Protein 1WJ5 (pdb70)

InterPro domains:
  IPR012340 Nucleic acid-binding, OB-fold [G3DSA:2.40.50.140] (26-194)
  IPR012340 Nucleic acid-binding, OB-fold [SSF50249] (37-185)
  IPR014647 CST complex subunit Stn1 [PIRSF036950] (8-378)
  IPR015253 Stn1, C-terminal [PF09170] (214-378)
  IPR018856 CST complex subunit Stn1, N-terminal [PF10451] (52-101)
  IPR036388 Winged helix-like DNA-binding domain superfamily [G3DSA:1.10.10.10] (307-378)
  IPR036390 Winged helix DNA-binding domain superfamily [SSF46785] (199-317)
  IPR040260 Replication factor A protein-like [PTHR13989] (25-375)
  IPR042082 CST complex subunit Stn1, wHTH1 motif superfamily [G3DSA:1.10.10.980] (200-306)

CATH classification: 1.10.10.980

Sequence (120 aa):
GSSGSSGNKDNLDLAGLTSLLSEKIKEFLQEKKMQSFYQQELETVESLQSLASRPVTHSTGSDQVELKDSGTSGVAQRVFKNALQLLQEKGLVFQRDSGSDKLYYVTTKDKDLQSGPSSGGSSGSSGNKDNLDLAGLTSLLSEKIKEFLQEKKMQSFYQQELETVESLQSLASRPVTHSTGSDQVELKDSGTSGVAQRVFKNALQLLQEKGLVFQRDSGSDKLYYVTTKDKDLQSGPSSGGSSGSSGNKDNLDLAGLTSLLSEKIKEFLQEKKMQSFYQQELETVESLQSLASRPVTHSTGSDQVELKDSGTSGVAQRVFKNALQLLQEKGLVFQRDSGSDKLYYVTTKDKDLQSGPSSGGSSGSSGNKDNLDLAGLTSLLSEKIKEFLQEKKMQSFYQQELETVESLQSLASRPVTHSTGSDQVELKDSGTSGVAQRVFKNALQLLQEKGLVFQRDSGSDKLYYVTTKDKDLQSGPSSGGSSGSSGNKDNLDLAGLTSLLSEKIKEFLQEKKMQSFYQQELETVESLQSLASRPVTHSTGSDQVELKDSGTSGVAQRVFKNALQLLQEKGLVFQRDSGSDKLYYVTTKDKDLQSGPSSGGSSGSSGNKDNLDLAGLTSLLSEKIKEFLQEKKMQSFYQQELETVESLQSLASRPVTHSTGSDQVELKDSGTSGVAQRVFKNALQLLQEKGLVFQRDSGSDKLYYVTTKDKDLQSGPSSGGSSGSSGNKDNLDLAGLTSLLSEKIKEFLQEKKMQSFYQQELETVESLQSLASRPVTHSTGSDQVELKDSGTSGVAQRVFKNALQLLQEKGLVFQRDSGSDKLYYVTTKDKDLQSGPSSGGSSGSSGNKDNLDLAGLTSLLSEKIKEFLQEKKMQSFYQQELETVESLQSLASRPVTHSTGSDQVELKDSGTSGVAQRVFKNALQLLQEKGLVFQRDSGSDKLYYVTTKDKDLQSGPSSGGSSGSSGNKDNLDLAGLTSLLSEKIKEFLQEKKMQSFYQQELETVESLQSLASRPVTHSTGSDQVELKDSGTSGVAQRVFKNALQLLQEKGLVFQRDSGSDKLYYVTTKDKDLQSGPSSGGSSGSSGNKDNLDLAGLTSLLSEKIKEFLQEKKMQSFYQQELETVESLQSLASRPVTHSTGSDQVELKDSGTSGVAQRVFKNALQLLQEKGLVFQRDSGSDKLYYVTTKDKDLQSGPSSGGSSGSSGNKDNLDLAGLTSLLSEKIKEFLQEKKMQSFYQQELETVESLQSLASRPVTHSTGSDQVELKDSGTSGVAQRVFKNALQLLQEKGLVFQRDSGSDKLYYVTTKDKDLQSGPSSGGSSGSSGNKDNLDLAGLTSLLSEKIKEFLQEKKMQSFYQQELETVESLQSLASRPVTHSTGSDQVELKDSGTSGVAQRVFKNALQLLQEKGLVFQRDSGSDKLYYVTTKDKDLQSGPSSGGSSGSSGNKDNLDLAGLTSLLSEKIKEFLQEKKMQSFYQQELETVESLQSLASRPVTHSTGSDQVELKDSGTSGVAQRVFKNALQLLQEKGLVFQRDSGSDKLYYVTTKDKDLQSGPSSGGSSGSSGNKDNLDLAGLTSLLSEKIKEFLQEKKMQSFYQQELETVESLQSLASRPVTHSTGSDQVELKDSGTSGVAQRVFKNALQLLQEKGLVFQRDSGSDKLYYVTTKDKDLQSGPSSGGSSGSSGNKDNLDLAGLTSLLSEKIKEFLQEKKMQSFYQQELETVESLQSLASRPVTHSTGSDQVELKDSGTSGVAQRVFKNALQLLQEKGLVFQRDSGSDKLYYVTTKDKDLQSGPSSGGSSGSSGNKDNLDLAGLTSLLSEKIKEFLQEKKMQSFYQQELETVESLQSLASRPVTHSTGSDQVELKDSGTSGVAQRVFKNALQLLQEKGLVFQRDSGSDKLYYVTTKDKDLQSGPSSGGSSGSSGNKDNLDLAGLTSLLSEKIKEFLQEKKMQSFYQQELETVESLQSLASRPVTHSTGSDQVELKDSGTSGVAQRVFKNALQLLQEKGLVFQRDSGSDKLYYVTTKDKDLQSGPSSGGSSGSSGNKDNLDLAGLTSLLSEKIKEFLQEKKMQSFYQQELETVESLQSLASRPVTHSTGSDQVELKDSGTSGVAQRVFKNALQLLQEKGLVFQRDSGSDKLYYVTTKDKDLQSGPSSGGSSGSSGNKDNLDLAGLTSLLSEKIKEFLQEKKMQSFYQQELETVESLQSLASRPVTHSTGSDQVELKDSGTSGVAQRVFKNALQLLQEKGLVFQRDSGSDKLYYVTTKDKDLQSGPSSGGSSGSSGNKDNLDLAGLTSLLSEKIKEFLQEKKMQSFYQQELETVESLQSLASRPVTHSTGSDQVELKDSGTSGVAQRVFKNALQLLQEKGLVFQRDSGSDKLYYVTTKDKDLQSGPSSG

Structure (mmCIF, N/CA/C/O backbone):
data_1WJ5
#
_entry.id   1WJ5
#
_cell.length_a   1.000
_cell.length_b   1.000
_cell.length_c   1.000
_cell.angle_alpha   90.00
_cell.angle_beta   90.00
_cell.angle_gamma   90.00
#
_symmetry.space_group_name_H-M   'P 1'
#
loop_
_atom_site.group_PDB
_atom_site.id
_atom_site.type_symbol
_atom_site.label_atom_id
_atom_site.label_alt_id
_atom_site.label_comp_id
_atom_site.label_asym_id
_atom_site.label_entity_id
_atom_site.label_seq_id
_atom_site.pdbx_PDB_ins_code
_atom_site.Cartn_x
_atom_site.Cartn_y
_atom_site.Cartn_z
_atom_site.occupancy
_atom_site.B_iso_or_equiv
_atom_site.auth_seq_id
_atom_site.auth_comp_id
_atom_site.auth_asym_id
_atom_site.auth_atom_id
_atom_site.pdbx_PDB_model_num
ATOM 1 N N . GLY A 1 1 ? -27.289 15.505 13.433 1.00 0.00 1 GLY A N 1
ATOM 2 C CA . GLY A 1 1 ? -27.122 16.589 12.479 1.00 0.00 1 GLY A CA 1
ATOM 3 C C . GLY A 1 1 ? -25.692 17.132 12.510 1.00 0.00 1 GLY A C 1
ATOM 4 O O . GLY A 1 1 ? -24.788 16.547 11.915 1.00 0.00 1 GLY A O 1
ATOM 8 N N . SER A 1 2 ? -25.531 18.245 13.211 1.00 0.00 2 SER A N 1
ATOM 9 C CA . SER A 1 2 ? -24.227 18.874 13.328 1.00 0.00 2 SER A CA 1
ATOM 10 C C . SER A 1 2 ? -23.755 19.360 11.956 1.00 0.00 2 SER A C 1
ATOM 11 O O . SER A 1 2 ? -24.366 19.041 10.937 1.00 0.00 2 SER A O 1
ATOM 19 N N . SER A 1 3 ? -22.672 20.123 11.974 1.00 0.00 3 SER A N 1
ATOM 20 C CA . SER A 1 3 ? -22.112 20.656 10.744 1.00 0.00 3 SER A CA 1
ATOM 21 C C . SER A 1 3 ? -20.686 20.136 10.551 1.00 0.00 3 SER A C 1
ATOM 22 O O . SER A 1 3 ? -19.811 20.390 11.378 1.00 0.00 3 SER A O 1
ATOM 30 N N . GLY A 1 4 ? -20.495 19.419 9.453 1.00 0.00 4 GLY A N 1
ATOM 31 C CA . GLY A 1 4 ? -19.190 18.862 9.141 1.00 0.00 4 GLY A CA 1
ATOM 32 C C . GLY A 1 4 ? -18.494 19.674 8.047 1.00 0.00 4 GLY A C 1
ATOM 33 O O . GLY A 1 4 ? -19.109 20.541 7.427 1.00 0.00 4 GLY A O 1
ATOM 37 N N . SER A 1 5 ? -17.222 19.366 7.844 1.00 0.00 5 SER A N 1
ATOM 38 C CA . SER A 1 5 ? -16.436 20.057 6.835 1.00 0.00 5 SER A CA 1
ATOM 39 C C . SER A 1 5 ? -15.363 19.120 6.276 1.00 0.00 5 SER A C 1
ATOM 40 O O . SER A 1 5 ? -15.336 18.847 5.077 1.00 0.00 5 SER A O 1
ATOM 48 N N . SER A 1 6 ? -14.505 18.654 7.172 1.00 0.00 6 SER A N 1
ATOM 49 C CA . SER A 1 6 ? -13.432 17.755 6.782 1.00 0.00 6 SER A CA 1
ATOM 50 C C . SER A 1 6 ? -12.402 18.504 5.935 1.00 0.00 6 SER A C 1
ATOM 51 O O . SER A 1 6 ? -12.654 18.809 4.770 1.00 0.00 6 SER A O 1
ATOM 59 N N . GLY A 1 7 ? -11.263 18.779 6.553 1.00 0.00 7 GLY A N 1
ATOM 60 C CA . GLY A 1 7 ? -10.193 19.487 5.870 1.00 0.00 7 GLY A CA 1
ATOM 61 C C . GLY A 1 7 ? -10.436 20.998 5.889 1.00 0.00 7 GLY A C 1
ATOM 62 O O . GLY A 1 7 ? -11.384 21.470 6.514 1.00 0.00 7 GLY A O 1
ATOM 66 N N . ASN A 1 8 ? -9.563 21.714 5.196 1.00 0.00 8 ASN A N 1
ATOM 67 C CA . ASN A 1 8 ? -9.670 23.161 5.125 1.00 0.00 8 ASN A CA 1
ATOM 68 C C . ASN A 1 8 ? -8.888 23.668 3.912 1.00 0.00 8 ASN A C 1
ATOM 69 O O . ASN A 1 8 ? -9.452 24.313 3.030 1.00 0.00 8 ASN A O 1
ATOM 80 N N . LYS A 1 9 ? -7.600 23.357 3.907 1.00 0.00 9 LYS A N 1
ATOM 81 C CA . LYS A 1 9 ? -6.734 23.773 2.817 1.00 0.00 9 LYS A CA 1
ATOM 82 C C . LYS A 1 9 ? -5.597 22.761 2.660 1.00 0.00 9 LYS A C 1
ATOM 83 O O . LYS A 1 9 ? -4.472 23.015 3.089 1.00 0.00 9 LYS A O 1
ATOM 102 N N . ASP A 1 10 ? -5.929 21.636 2.044 1.00 0.00 10 ASP A N 1
ATOM 103 C CA . ASP A 1 10 ? -4.950 20.585 1.826 1.00 0.00 10 ASP A CA 1
ATOM 104 C C . ASP A 1 10 ? -5.396 19.714 0.650 1.00 0.00 10 ASP A C 1
ATOM 105 O O . ASP A 1 10 ? -6.371 18.971 0.758 1.00 0.00 10 ASP A O 1
ATOM 114 N N . ASN A 1 11 ? -4.662 19.834 -0.446 1.00 0.00 11 ASN A N 1
ATOM 115 C CA . ASN A 1 11 ? -4.971 19.067 -1.641 1.00 0.00 11 ASN A CA 1
ATOM 116 C C . ASN A 1 11 ? -4.286 17.701 -1.556 1.00 0.00 11 ASN A C 1
ATOM 117 O O . ASN A 1 11 ? -3.442 17.373 -2.388 1.00 0.00 11 ASN A O 1
ATOM 128 N N . LEU A 1 12 ? -4.676 16.942 -0.542 1.00 0.00 12 LEU A N 1
ATOM 129 C CA . LEU A 1 12 ? -4.110 15.620 -0.337 1.00 0.00 12 LEU A CA 1
ATOM 130 C C . LEU A 1 12 ? -2.583 15.717 -0.338 1.00 0.00 12 LEU A C 1
ATOM 131 O O . LEU A 1 12 ? -2.026 16.794 -0.545 1.00 0.00 12 LEU A O 1
ATOM 147 N N . ASP A 1 13 ? -1.949 14.577 -0.103 1.00 0.00 13 ASP A N 1
ATOM 148 C CA . ASP A 1 13 ? -0.498 14.520 -0.073 1.00 0.00 13 ASP A CA 1
ATOM 149 C C . ASP A 1 13 ? -0.046 13.063 -0.182 1.00 0.00 13 ASP A C 1
ATOM 150 O O . ASP A 1 13 ? -0.790 12.150 0.176 1.00 0.00 13 ASP A O 1
ATOM 159 N N . LEU A 1 14 ? 1.170 12.889 -0.679 1.00 0.00 14 LEU A N 1
ATOM 160 C CA . LEU A 1 14 ? 1.729 11.557 -0.840 1.00 0.00 14 LEU A CA 1
ATOM 161 C C . LEU A 1 14 ? 1.369 10.707 0.380 1.00 0.00 14 LEU A C 1
ATOM 162 O O . LEU A 1 14 ? 1.036 9.531 0.245 1.00 0.00 14 LEU A O 1
ATOM 178 N N . ALA A 1 15 ? 1.449 11.336 1.544 1.00 0.00 15 ALA A N 1
ATOM 179 C CA . ALA A 1 15 ? 1.136 10.651 2.787 1.00 0.00 15 ALA A CA 1
ATOM 180 C C . ALA A 1 15 ? -0.383 10.563 2.947 1.00 0.00 15 ALA A C 1
ATOM 181 O O . ALA A 1 15 ? -0.915 9.504 3.278 1.00 0.00 15 ALA A O 1
ATOM 188 N N . GLY A 1 16 ? -1.038 11.688 2.704 1.00 0.00 16 GLY A N 1
ATOM 189 C CA . GLY A 1 16 ? -2.485 11.751 2.817 1.00 0.00 16 GLY A CA 1
ATOM 190 C C . GLY A 1 16 ? -3.151 10.700 1.927 1.00 0.00 16 GLY A C 1
ATOM 191 O O . GLY A 1 16 ? -3.982 9.922 2.394 1.00 0.00 16 GLY A O 1
ATOM 195 N N . LEU A 1 17 ? -2.761 10.710 0.661 1.00 0.00 17 LEU A N 1
ATOM 196 C CA . LEU A 1 17 ? -3.309 9.767 -0.299 1.00 0.00 17 LEU A CA 1
ATOM 197 C C . LEU A 1 17 ? -2.868 8.351 0.075 1.00 0.00 17 LEU A C 1
ATOM 198 O O . LEU A 1 17 ? -3.645 7.404 -0.039 1.00 0.00 17 LEU A O 1
ATOM 214 N N . THR A 1 18 ? -1.621 8.250 0.513 1.00 0.00 18 THR A N 1
ATOM 215 C CA . THR A 1 18 ? -1.067 6.965 0.904 1.00 0.00 18 THR A CA 1
ATOM 216 C C . THR A 1 18 ? -1.909 6.337 2.016 1.00 0.00 18 THR A C 1
ATOM 217 O O . THR A 1 18 ? -2.412 5.224 1.865 1.00 0.00 18 THR A O 1
ATOM 228 N N . SER A 1 19 ? -2.038 7.077 3.107 1.00 0.00 19 SER A N 1
ATOM 229 C CA . SER A 1 19 ? -2.810 6.607 4.244 1.00 0.00 19 SER A CA 1
ATOM 230 C C . SER A 1 19 ? -4.047 5.848 3.758 1.00 0.00 19 SER A C 1
ATOM 231 O O . SER A 1 19 ? -4.436 4.843 4.351 1.00 0.00 19 SER A O 1
ATOM 239 N N . LEU A 1 20 ? -4.630 6.358 2.683 1.00 0.00 20 LEU A N 1
ATOM 240 C CA . LEU A 1 20 ? -5.815 5.740 2.111 1.00 0.00 20 LEU A CA 1
ATOM 241 C C . LEU A 1 20 ? -5.425 4.418 1.447 1.00 0.00 20 LEU A C 1
ATOM 242 O O . LEU A 1 20 ? -5.993 3.372 1.758 1.00 0.00 20 LEU A O 1
ATOM 258 N N . LEU A 1 21 ? -4.459 4.509 0.544 1.00 0.00 21 LEU A N 1
ATOM 259 C CA . LEU A 1 21 ? -3.987 3.333 -0.167 1.00 0.00 21 LEU A CA 1
ATOM 260 C C . LEU A 1 21 ? -3.877 2.161 0.811 1.00 0.00 21 LEU A C 1
ATOM 261 O O . LEU A 1 21 ? -4.280 1.043 0.493 1.00 0.00 21 LEU A O 1
ATOM 277 N N . SER A 1 22 ? -3.330 2.457 1.981 1.00 0.00 22 SER A N 1
ATOM 278 C CA . SER A 1 22 ? -3.162 1.442 3.007 1.00 0.00 22 SER A CA 1
ATOM 279 C C . SER A 1 22 ? -4.452 0.634 3.160 1.00 0.00 22 SER A C 1
ATOM 280 O O . SER A 1 22 ? -4.442 -0.588 3.025 1.00 0.00 22 SER A O 1
ATOM 288 N N . GLU A 1 23 ? -5.531 1.350 3.439 1.00 0.00 23 GLU A N 1
ATOM 289 C CA . GLU A 1 23 ? -6.826 0.714 3.612 1.00 0.00 23 GLU A CA 1
ATOM 290 C C . GLU A 1 23 ? -7.242 -0.002 2.326 1.00 0.00 23 GLU A C 1
ATOM 291 O O . GLU A 1 23 ? -7.917 -1.029 2.373 1.00 0.00 23 GLU A O 1
ATOM 303 N N . LYS A 1 24 ? -6.821 0.567 1.206 1.00 0.00 24 LYS A N 1
ATOM 304 C CA . LYS A 1 24 ? -7.140 -0.004 -0.091 1.00 0.00 24 LYS A CA 1
ATOM 305 C C . LYS A 1 24 ? -6.518 -1.398 -0.196 1.00 0.00 24 LYS A C 1
ATOM 306 O O . LYS A 1 24 ? -7.080 -2.286 -0.836 1.00 0.00 24 LYS A O 1
ATOM 325 N N . ILE A 1 25 ? -5.366 -1.546 0.440 1.00 0.00 25 ILE A N 1
ATOM 326 C CA . ILE A 1 25 ? -4.661 -2.817 0.426 1.00 0.00 25 ILE A CA 1
ATOM 327 C C . ILE A 1 25 ? -5.323 -3.774 1.419 1.00 0.00 25 ILE A C 1
ATOM 328 O O . ILE A 1 25 ? -5.624 -4.917 1.079 1.00 0.00 25 ILE A O 1
ATOM 344 N N . LYS A 1 26 ? -5.530 -3.271 2.628 1.00 0.00 26 LYS A N 1
ATOM 345 C CA . LYS A 1 26 ? -6.151 -4.067 3.673 1.00 0.00 26 LYS A CA 1
ATOM 346 C C . LYS A 1 26 ? -7.473 -4.638 3.156 1.00 0.00 26 LYS A C 1
ATOM 347 O O . LYS A 1 26 ? -7.819 -5.780 3.454 1.00 0.00 26 LYS A O 1
ATOM 366 N N . GLU A 1 27 ? -8.176 -3.816 2.389 1.00 0.00 27 GLU A N 1
ATOM 367 C CA . GLU A 1 27 ? -9.452 -4.225 1.828 1.00 0.00 27 GLU A CA 1
ATOM 368 C C . GLU A 1 27 ? -9.246 -5.322 0.782 1.00 0.00 27 GLU A C 1
ATOM 369 O O . GLU A 1 27 ? -10.015 -6.280 0.721 1.00 0.00 27 GLU A O 1
ATOM 381 N N . PHE A 1 28 ? -8.202 -5.146 -0.015 1.00 0.00 28 PHE A N 1
ATOM 382 C CA . PHE A 1 28 ? -7.884 -6.110 -1.055 1.00 0.00 28 PHE A CA 1
ATOM 383 C C . PHE A 1 28 ? -7.697 -7.510 -0.467 1.00 0.00 28 PHE A C 1
ATOM 384 O O . PHE A 1 28 ? -8.125 -8.499 -1.060 1.00 0.00 28 PHE A O 1
ATOM 401 N N . LEU A 1 29 ? -7.057 -7.549 0.692 1.00 0.00 29 LEU A N 1
ATOM 402 C CA . LEU A 1 29 ? -6.808 -8.812 1.367 1.00 0.00 29 LEU A CA 1
ATOM 403 C C . LEU A 1 29 ? -8.142 -9.499 1.663 1.00 0.00 29 LEU A C 1
ATOM 404 O O . LEU A 1 29 ? -8.313 -10.682 1.373 1.00 0.00 29 LEU A O 1
ATOM 420 N N . GLN A 1 30 ? -9.055 -8.728 2.235 1.00 0.00 30 GLN A N 1
ATOM 421 C CA . GLN A 1 30 ? -10.369 -9.248 2.573 1.00 0.00 30 GLN A CA 1
ATOM 422 C C . GLN A 1 30 ? -11.147 -9.591 1.301 1.00 0.00 30 GLN A C 1
ATOM 423 O O . GLN A 1 30 ? -12.168 -10.275 1.359 1.00 0.00 30 GLN A O 1
ATOM 437 N N . GLU A 1 31 ? -10.635 -9.099 0.182 1.00 0.00 31 GLU A N 1
ATOM 438 C CA . GLU A 1 31 ? -11.270 -9.345 -1.102 1.00 0.00 31 GLU A CA 1
ATOM 439 C C . GLU A 1 31 ? -10.728 -10.634 -1.723 1.00 0.00 31 GLU A C 1
ATOM 440 O O . GLU A 1 31 ? -11.492 -11.443 -2.249 1.00 0.00 31 GLU A O 1
ATOM 452 N N . LYS A 1 32 ? -9.414 -10.786 -1.643 1.00 0.00 32 LYS A N 1
ATOM 453 C CA . LYS A 1 32 ? -8.762 -11.963 -2.191 1.00 0.00 32 LYS A CA 1
ATOM 454 C C . LYS A 1 32 ? -8.819 -13.096 -1.165 1.00 0.00 32 LYS A C 1
ATOM 455 O O . LYS A 1 32 ? -8.571 -14.254 -1.499 1.00 0.00 32 LYS A O 1
ATOM 474 N N . LYS A 1 33 ? -9.147 -12.724 0.063 1.00 0.00 33 LYS A N 1
ATOM 475 C CA . LYS A 1 33 ? -9.240 -13.695 1.140 1.00 0.00 33 LYS A CA 1
ATOM 476 C C . LYS A 1 33 ? -7.899 -14.416 1.287 1.00 0.00 33 LYS A C 1
ATOM 477 O O . LYS A 1 33 ? -7.814 -15.626 1.079 1.00 0.00 33 LYS A O 1
ATOM 496 N N . MET A 1 34 ? -6.883 -13.644 1.646 1.00 0.00 34 MET A N 1
ATOM 497 C CA . MET A 1 34 ? -5.551 -14.194 1.823 1.00 0.00 34 MET A CA 1
ATOM 498 C C . MET A 1 34 ? -4.992 -13.844 3.204 1.00 0.00 34 MET A C 1
ATOM 499 O O . MET A 1 34 ? -5.502 -12.948 3.875 1.00 0.00 34 MET A O 1
ATOM 513 N N . GLN A 1 35 ? -3.952 -14.569 3.587 1.00 0.00 35 GLN A N 1
ATOM 514 C CA . GLN A 1 35 ? -3.318 -14.346 4.876 1.00 0.00 35 GLN A CA 1
ATOM 515 C C . GLN A 1 35 ? -1.852 -13.952 4.686 1.00 0.00 35 GLN A C 1
ATOM 516 O O . GLN A 1 35 ? -1.106 -13.836 5.657 1.00 0.00 35 GLN A O 1
ATOM 530 N N . SER A 1 36 ? -1.483 -13.758 3.429 1.00 0.00 36 SER A N 1
ATOM 531 C CA . SER A 1 36 ? -0.119 -13.380 3.099 1.00 0.00 36 SER A CA 1
ATOM 532 C C . SER A 1 36 ? -0.046 -12.898 1.648 1.00 0.00 36 SER A C 1
ATOM 533 O O . SER A 1 36 ? -0.795 -13.371 0.795 1.00 0.00 36 SER A O 1
ATOM 541 N N . PHE A 1 37 ? 0.863 -11.964 1.414 1.00 0.00 37 PHE A N 1
ATOM 542 C CA . PHE A 1 37 ? 1.044 -11.413 0.081 1.00 0.00 37 PHE A CA 1
ATOM 543 C C . PHE A 1 37 ? 2.218 -10.432 0.048 1.00 0.00 37 PHE A C 1
ATOM 544 O O . PHE A 1 37 ? 2.907 -10.248 1.051 1.00 0.00 37 PHE A O 1
ATOM 561 N N . TYR A 1 38 ? 2.411 -9.829 -1.116 1.00 0.00 38 TYR A N 1
ATOM 562 C CA . TYR A 1 38 ? 3.489 -8.871 -1.293 1.00 0.00 38 TYR A CA 1
ATOM 563 C C . TYR A 1 38 ? 2.968 -7.561 -1.886 1.00 0.00 38 TYR A C 1
ATOM 564 O O . TYR A 1 38 ? 2.029 -7.566 -2.681 1.00 0.00 38 TYR A O 1
ATOM 582 N N . GLN A 1 39 ? 3.599 -6.471 -1.476 1.00 0.00 39 GLN A N 1
ATOM 583 C CA . GLN A 1 39 ? 3.210 -5.156 -1.957 1.00 0.00 39 GLN A CA 1
ATOM 584 C C . GLN A 1 39 ? 3.185 -5.136 -3.487 1.00 0.00 39 GLN A C 1
ATOM 585 O O . GLN A 1 39 ? 2.274 -4.569 -4.088 1.00 0.00 39 GLN A O 1
ATOM 599 N N . GLN A 1 40 ? 4.195 -5.763 -4.072 1.00 0.00 40 GLN A N 1
ATOM 600 C CA . GLN A 1 40 ? 4.299 -5.824 -5.520 1.00 0.00 40 GLN A CA 1
ATOM 601 C C . GLN A 1 40 ? 3.082 -6.540 -6.110 1.00 0.00 40 GLN A C 1
ATOM 602 O O . GLN A 1 40 ? 2.564 -6.135 -7.149 1.00 0.00 40 GLN A O 1
ATOM 616 N N . GLU A 1 41 ? 2.662 -7.591 -5.421 1.00 0.00 41 GLU A N 1
ATOM 617 C CA . GLU A 1 41 ? 1.516 -8.366 -5.864 1.00 0.00 41 GLU A CA 1
ATOM 618 C C . GLU A 1 41 ? 0.273 -7.477 -5.947 1.00 0.00 41 GLU A C 1
ATOM 619 O O . GLU A 1 41 ? -0.664 -7.781 -6.682 1.00 0.00 41 GLU A O 1
ATOM 631 N N . LEU A 1 42 ? 0.307 -6.396 -5.181 1.00 0.00 42 LEU A N 1
ATOM 632 C CA . LEU A 1 42 ? -0.805 -5.460 -5.159 1.00 0.00 42 LEU A CA 1
ATOM 633 C C . LEU A 1 42 ? -0.548 -4.345 -6.174 1.00 0.00 42 LEU A C 1
ATOM 634 O O . LEU A 1 42 ? -1.482 -3.682 -6.623 1.00 0.00 42 LEU A O 1
ATOM 650 N N . GLU A 1 43 ? 0.723 -4.172 -6.507 1.00 0.00 43 GLU A N 1
ATOM 651 C CA . GLU A 1 43 ? 1.114 -3.148 -7.461 1.00 0.00 43 GLU A CA 1
ATOM 652 C C . GLU A 1 43 ? 0.496 -3.435 -8.831 1.00 0.00 43 GLU A C 1
ATOM 653 O O . GLU A 1 43 ? 0.426 -2.550 -9.682 1.00 0.00 43 GLU A O 1
ATOM 665 N N . THR A 1 44 ? 0.065 -4.676 -9.001 1.00 0.00 44 THR A N 1
ATOM 666 C CA . THR A 1 44 ? -0.545 -5.091 -10.253 1.00 0.00 44 THR A CA 1
ATOM 667 C C . THR A 1 44 ? -2.061 -4.889 -10.202 1.00 0.00 44 THR A C 1
ATOM 668 O O . THR A 1 44 ? -2.742 -5.011 -11.218 1.00 0.00 44 THR A O 1
ATOM 679 N N . VAL A 1 45 ? -2.544 -4.584 -9.006 1.00 0.00 45 VAL A N 1
ATOM 680 C CA . VAL A 1 45 ? -3.967 -4.363 -8.809 1.00 0.00 45 VAL A CA 1
ATOM 681 C C . VAL A 1 45 ? -4.322 -2.938 -9.236 1.00 0.00 45 VAL A C 1
ATOM 682 O O . VAL A 1 45 ? -4.195 -2.000 -8.450 1.00 0.00 45 VAL A O 1
ATOM 695 N N . GLU A 1 46 ? -4.760 -2.819 -10.481 1.00 0.00 46 GLU A N 1
ATOM 696 C CA . GLU A 1 46 ? -5.134 -1.524 -11.023 1.00 0.00 46 GLU A CA 1
ATOM 697 C C . GLU A 1 46 ? -5.956 -0.738 -9.999 1.00 0.00 46 GLU A C 1
ATOM 698 O O . GLU A 1 46 ? -5.624 0.401 -9.675 1.00 0.00 46 GLU A O 1
ATOM 710 N N . SER A 1 47 ? -7.011 -1.378 -9.518 1.00 0.00 47 SER A N 1
ATOM 711 C CA . SER A 1 47 ? -7.883 -0.753 -8.538 1.00 0.00 47 SER A CA 1
ATOM 712 C C . SER A 1 47 ? -7.047 -0.063 -7.459 1.00 0.00 47 SER A C 1
ATOM 713 O O . SER A 1 47 ? -7.458 0.956 -6.906 1.00 0.00 47 SER A O 1
ATOM 721 N N . LEU A 1 48 ? -5.887 -0.646 -7.191 1.00 0.00 48 LEU A N 1
ATOM 722 C CA . LEU A 1 48 ? -4.989 -0.100 -6.187 1.00 0.00 48 LEU A CA 1
ATOM 723 C C . LEU A 1 48 ? -4.103 0.969 -6.829 1.00 0.00 48 LEU A C 1
ATOM 724 O O . LEU A 1 48 ? -4.103 2.121 -6.398 1.00 0.00 48 LEU A O 1
ATOM 740 N N . GLN A 1 49 ? -3.370 0.550 -7.850 1.00 0.00 49 GLN A N 1
ATOM 741 C CA . GLN A 1 49 ? -2.482 1.457 -8.556 1.00 0.00 49 GLN A CA 1
ATOM 742 C C . GLN A 1 49 ? -3.192 2.782 -8.841 1.00 0.00 49 GLN A C 1
ATOM 743 O O . GLN A 1 49 ? -2.614 3.852 -8.657 1.00 0.00 49 GLN A O 1
ATOM 757 N N . SER A 1 50 ? -4.436 2.667 -9.283 1.00 0.00 50 SER A N 1
ATOM 758 C CA . SER A 1 50 ? -5.231 3.842 -9.595 1.00 0.00 50 SER A CA 1
ATOM 759 C C . SER A 1 50 ? -5.148 4.850 -8.447 1.00 0.00 50 SER A C 1
ATOM 760 O O . SER A 1 50 ? -5.339 6.047 -8.652 1.00 0.00 50 SER A O 1
ATOM 768 N N . LEU A 1 51 ? -4.861 4.328 -7.263 1.00 0.00 51 LEU A N 1
ATOM 769 C CA . LEU A 1 51 ? -4.750 5.167 -6.082 1.00 0.00 51 LEU A CA 1
ATOM 770 C C . LEU A 1 51 ? -3.273 5.455 -5.804 1.00 0.00 51 LEU A C 1
ATOM 771 O O . LEU A 1 51 ? -2.894 6.601 -5.567 1.00 0.00 51 LEU A O 1
ATOM 787 N N . ALA A 1 52 ? -2.479 4.395 -5.842 1.00 0.00 52 ALA A N 1
ATOM 788 C CA . ALA A 1 52 ? -1.052 4.520 -5.597 1.00 0.00 52 ALA A CA 1
ATOM 789 C C . ALA A 1 52 ? -0.414 5.329 -6.728 1.00 0.00 52 ALA A C 1
ATOM 790 O O . ALA A 1 52 ? 0.771 5.655 -6.670 1.00 0.00 52 ALA A O 1
ATOM 797 N N . SER A 1 53 ? -1.227 5.630 -7.729 1.00 0.00 53 SER A N 1
ATOM 798 C CA . SER A 1 53 ? -0.757 6.395 -8.872 1.00 0.00 53 SER A CA 1
ATOM 799 C C . SER A 1 53 ? -1.451 7.757 -8.911 1.00 0.00 53 SER A C 1
ATOM 800 O O . SER A 1 53 ? -0.996 8.671 -9.597 1.00 0.00 53 SER A O 1
ATOM 808 N N . ARG A 1 54 ? -2.543 7.851 -8.166 1.00 0.00 54 ARG A N 1
ATOM 809 C CA . ARG A 1 54 ? -3.306 9.086 -8.108 1.00 0.00 54 ARG A CA 1
ATOM 810 C C . ARG A 1 54 ? -2.366 10.282 -7.944 1.00 0.00 54 ARG A C 1
ATOM 811 O O . ARG A 1 54 ? -1.229 10.127 -7.502 1.00 0.00 54 ARG A O 1
ATOM 832 N N . PRO A 1 55 ? -2.889 11.480 -8.320 1.00 0.00 55 PRO A N 1
ATOM 833 C CA . PRO A 1 55 ? -2.110 12.702 -8.219 1.00 0.00 55 PRO A CA 1
ATOM 834 C C . PRO A 1 55 ? -2.002 13.166 -6.765 1.00 0.00 55 PRO A C 1
ATOM 835 O O . PRO A 1 55 ? -2.685 12.638 -5.889 1.00 0.00 55 PRO A O 1
ATOM 846 N N . VAL A 1 56 ? -1.139 14.148 -6.553 1.00 0.00 56 VAL A N 1
ATOM 847 C CA . VAL A 1 56 ? -0.933 14.689 -5.220 1.00 0.00 56 VAL A CA 1
ATOM 848 C C . VAL A 1 56 ? -0.457 16.139 -5.331 1.00 0.00 56 VAL A C 1
ATOM 849 O O . VAL A 1 56 ? -0.916 16.882 -6.197 1.00 0.00 56 VAL A O 1
ATOM 862 N N . THR A 1 57 ? 0.456 16.498 -4.441 1.00 0.00 57 THR A N 1
ATOM 863 C CA . THR A 1 57 ? 0.998 17.846 -4.427 1.00 0.00 57 THR A CA 1
ATOM 864 C C . THR A 1 57 ? 2.448 17.843 -4.916 1.00 0.00 57 THR A C 1
ATOM 865 O O . THR A 1 57 ? 3.315 18.464 -4.303 1.00 0.00 57 THR A O 1
ATOM 876 N N . HIS A 1 58 ? 2.667 17.135 -6.015 1.00 0.00 58 HIS A N 1
ATOM 877 C CA . HIS A 1 58 ? 3.997 17.043 -6.592 1.00 0.00 58 HIS A CA 1
ATOM 878 C C . HIS A 1 58 ? 4.143 18.075 -7.712 1.00 0.00 58 HIS A C 1
ATOM 879 O O . HIS A 1 58 ? 3.149 18.598 -8.213 1.00 0.00 58 HIS A O 1
ATOM 893 N N . SER A 1 59 ? 5.391 18.339 -8.071 1.00 0.00 59 SER A N 1
ATOM 894 C CA . SER A 1 59 ? 5.681 19.300 -9.121 1.00 0.00 59 SER A CA 1
ATOM 895 C C . SER A 1 59 ? 7.183 19.322 -9.411 1.00 0.00 59 SER A C 1
ATOM 896 O O . SER A 1 59 ? 7.821 20.369 -9.321 1.00 0.00 59 SER A O 1
ATOM 904 N N . THR A 1 60 ? 7.704 18.153 -9.754 1.00 0.00 60 THR A N 1
ATOM 905 C CA . THR A 1 60 ? 9.119 18.025 -10.058 1.00 0.00 60 THR A CA 1
ATOM 906 C C . THR A 1 60 ? 9.323 17.139 -11.289 1.00 0.00 60 THR A C 1
ATOM 907 O O . THR A 1 60 ? 8.355 16.688 -11.900 1.00 0.00 60 THR A O 1
ATOM 918 N N . GLY A 1 61 ? 10.587 16.917 -11.616 1.00 0.00 61 GLY A N 1
ATOM 919 C CA . GLY A 1 61 ? 10.929 16.093 -12.763 1.00 0.00 61 GLY A CA 1
ATOM 920 C C . GLY A 1 61 ? 11.251 14.660 -12.333 1.00 0.00 61 GLY A C 1
ATOM 921 O O . GLY A 1 61 ? 12.386 14.207 -12.469 1.00 0.00 61 GLY A O 1
ATOM 925 N N . SER A 1 62 ? 10.230 13.987 -11.822 1.00 0.00 62 SER A N 1
ATOM 926 C CA . SER A 1 62 ? 10.390 12.615 -11.371 1.00 0.00 62 SER A CA 1
ATOM 927 C C . SER A 1 62 ? 11.530 12.527 -10.355 1.00 0.00 62 SER A C 1
ATOM 928 O O . SER A 1 62 ? 12.152 13.536 -10.025 1.00 0.00 62 SER A O 1
ATOM 936 N N . ASP A 1 63 ? 11.772 11.311 -9.888 1.00 0.00 63 ASP A N 1
ATOM 937 C CA . ASP A 1 63 ? 12.827 11.078 -8.916 1.00 0.00 63 ASP A CA 1
ATOM 938 C C . ASP A 1 63 ? 14.064 10.535 -9.634 1.00 0.00 63 ASP A C 1
ATOM 939 O O . ASP A 1 63 ? 15.155 11.087 -9.502 1.00 0.00 63 ASP A O 1
ATOM 948 N N . GLN A 1 64 ? 13.852 9.459 -10.377 1.00 0.00 64 GLN A N 1
ATOM 949 C CA . GLN A 1 64 ? 14.937 8.834 -11.116 1.00 0.00 64 GLN A CA 1
ATOM 950 C C . GLN A 1 64 ? 16.076 8.455 -10.167 1.00 0.00 64 GLN A C 1
ATOM 951 O O . GLN A 1 64 ? 17.221 8.852 -10.377 1.00 0.00 64 GLN A O 1
ATOM 965 N N . VAL A 1 65 ? 15.721 7.692 -9.144 1.00 0.00 65 VAL A N 1
ATOM 966 C CA . VAL A 1 65 ? 16.700 7.254 -8.162 1.00 0.00 65 VAL A CA 1
ATOM 967 C C . VAL A 1 65 ? 16.452 5.784 -7.822 1.00 0.00 65 VAL A C 1
ATOM 968 O O . VAL A 1 65 ? 15.342 5.408 -7.446 1.00 0.00 65 VAL A O 1
ATOM 981 N N . GLU A 1 66 ? 17.503 4.991 -7.966 1.00 0.00 66 GLU A N 1
ATOM 982 C CA . GLU A 1 66 ? 17.414 3.569 -7.678 1.00 0.00 66 GLU A CA 1
ATOM 983 C C . GLU A 1 66 ? 16.126 2.989 -8.267 1.00 0.00 66 GLU A C 1
ATOM 984 O O . GLU A 1 66 ? 15.418 2.236 -7.599 1.00 0.00 66 GLU A O 1
ATOM 996 N N . LEU A 1 67 ? 15.862 3.360 -9.511 1.00 0.00 67 LEU A N 1
ATOM 997 C CA . LEU A 1 67 ? 14.673 2.885 -10.197 1.00 0.00 67 LEU A CA 1
ATOM 998 C C . LEU A 1 67 ? 15.061 2.367 -11.583 1.00 0.00 67 LEU A C 1
ATOM 999 O O . LEU A 1 67 ? 15.874 2.980 -12.274 1.00 0.00 67 LEU A O 1
ATOM 1015 N N . LYS A 1 68 ? 14.462 1.244 -11.950 1.00 0.00 68 LYS A N 1
ATOM 1016 C CA . LYS A 1 68 ? 14.735 0.636 -13.241 1.00 0.00 68 LYS A CA 1
ATOM 1017 C C . LYS A 1 68 ? 13.471 0.687 -14.101 1.00 0.00 68 LYS A C 1
ATOM 1018 O O . LYS A 1 68 ? 12.817 -0.333 -14.311 1.00 0.00 68 LYS A O 1
ATOM 1037 N N . ASP A 1 69 ? 13.165 1.885 -14.577 1.00 0.00 69 ASP A N 1
ATOM 1038 C CA . ASP A 1 69 ? 11.991 2.083 -15.410 1.00 0.00 69 ASP A CA 1
ATOM 1039 C C . ASP A 1 69 ? 11.906 3.553 -15.825 1.00 0.00 69 ASP A C 1
ATOM 1040 O O . ASP A 1 69 ? 12.875 4.298 -15.684 1.00 0.00 69 ASP A O 1
ATOM 1049 N N . SER A 1 70 ? 10.739 3.927 -16.327 1.00 0.00 70 SER A N 1
ATOM 1050 C CA . SER A 1 70 ? 10.515 5.294 -16.763 1.00 0.00 70 SER A CA 1
ATOM 1051 C C . SER A 1 70 ? 9.086 5.724 -16.426 1.00 0.00 70 SER A C 1
ATOM 1052 O O . SER A 1 70 ? 8.870 6.498 -15.495 1.00 0.00 70 SER A O 1
ATOM 1060 N N . GLY A 1 71 ? 8.147 5.204 -17.202 1.00 0.00 71 GLY A N 1
ATOM 1061 C CA . GLY A 1 71 ? 6.744 5.524 -16.998 1.00 0.00 71 GLY A CA 1
ATOM 1062 C C . GLY A 1 71 ? 6.408 5.586 -15.507 1.00 0.00 71 GLY A C 1
ATOM 1063 O O . GLY A 1 71 ? 6.997 4.865 -14.703 1.00 0.00 71 GLY A O 1
ATOM 1067 N N . THR A 1 72 ? 5.462 6.454 -15.182 1.00 0.00 72 THR A N 1
ATOM 1068 C CA . THR A 1 72 ? 5.040 6.620 -13.801 1.00 0.00 72 THR A CA 1
ATOM 1069 C C . THR A 1 72 ? 4.824 5.256 -13.142 1.00 0.00 72 THR A C 1
ATOM 1070 O O . THR A 1 72 ? 4.115 4.408 -13.681 1.00 0.00 72 THR A O 1
ATOM 1081 N N . SER A 1 73 ? 5.449 5.088 -11.986 1.00 0.00 73 SER A N 1
ATOM 1082 C CA . SER A 1 73 ? 5.334 3.841 -11.248 1.00 0.00 73 SER A CA 1
ATOM 1083 C C . SER A 1 73 ? 6.062 3.958 -9.907 1.00 0.00 73 SER A C 1
ATOM 1084 O O . SER A 1 73 ? 5.473 3.718 -8.854 1.00 0.00 73 SER A O 1
ATOM 1092 N N . GLY A 1 74 ? 7.332 4.327 -9.990 1.00 0.00 74 GLY A N 1
ATOM 1093 C CA . GLY A 1 74 ? 8.146 4.479 -8.796 1.00 0.00 74 GLY A CA 1
ATOM 1094 C C . GLY A 1 74 ? 7.367 5.189 -7.687 1.00 0.00 74 GLY A C 1
ATOM 1095 O O . GLY A 1 74 ? 7.199 4.646 -6.596 1.00 0.00 74 GLY A O 1
ATOM 1099 N N . VAL A 1 75 ? 6.911 6.392 -8.005 1.00 0.00 75 VAL A N 1
ATOM 1100 C CA . VAL A 1 75 ? 6.154 7.181 -7.049 1.00 0.00 75 VAL A CA 1
ATOM 1101 C C . VAL A 1 75 ? 5.175 6.271 -6.304 1.00 0.00 75 VAL A C 1
ATOM 1102 O O . VAL A 1 75 ? 5.068 6.338 -5.081 1.00 0.00 75 VAL A O 1
ATOM 1115 N N . ALA A 1 76 ? 4.486 5.442 -7.073 1.00 0.00 76 ALA A N 1
ATOM 1116 C CA . ALA A 1 76 ? 3.519 4.519 -6.502 1.00 0.00 76 ALA A CA 1
ATOM 1117 C C . ALA A 1 76 ? 4.228 3.595 -5.509 1.00 0.00 76 ALA A C 1
ATOM 1118 O O . ALA A 1 76 ? 3.720 3.345 -4.417 1.00 0.00 76 ALA A O 1
ATOM 1125 N N . GLN A 1 77 ? 5.390 3.114 -5.925 1.00 0.00 77 GLN A N 1
ATOM 1126 C CA . GLN A 1 77 ? 6.174 2.223 -5.086 1.00 0.00 77 GLN A CA 1
ATOM 1127 C C . GLN A 1 77 ? 6.386 2.845 -3.704 1.00 0.00 77 GLN A C 1
ATOM 1128 O O . GLN A 1 77 ? 6.617 2.133 -2.728 1.00 0.00 77 GLN A O 1
ATOM 1142 N N . ARG A 1 78 ? 6.299 4.166 -3.665 1.00 0.00 78 ARG A N 1
ATOM 1143 C CA . ARG A 1 78 ? 6.479 4.892 -2.419 1.00 0.00 78 ARG A CA 1
ATOM 1144 C C . ARG A 1 78 ? 5.160 4.952 -1.646 1.00 0.00 78 ARG A C 1
ATOM 1145 O O . ARG A 1 78 ? 5.156 4.919 -0.416 1.00 0.00 78 ARG A O 1
ATOM 1166 N N . VAL A 1 79 ? 4.073 5.040 -2.398 1.00 0.00 79 VAL A N 1
ATOM 1167 C CA . VAL A 1 79 ? 2.751 5.105 -1.798 1.00 0.00 79 VAL A CA 1
ATOM 1168 C C . VAL A 1 79 ? 2.336 3.707 -1.336 1.00 0.00 79 VAL A C 1
ATOM 1169 O O . VAL A 1 79 ? 1.685 3.559 -0.303 1.00 0.00 79 VAL A O 1
ATOM 1182 N N . PHE A 1 80 ? 2.730 2.717 -2.123 1.00 0.00 80 PHE A N 1
ATOM 1183 C CA . PHE A 1 80 ? 2.407 1.336 -1.807 1.00 0.00 80 PHE A CA 1
ATOM 1184 C C . PHE A 1 80 ? 3.196 0.853 -0.589 1.00 0.00 80 PHE A C 1
ATOM 1185 O O . PHE A 1 80 ? 2.611 0.406 0.397 1.00 0.00 80 PHE A O 1
ATOM 1202 N N . LYS A 1 81 ? 4.512 0.959 -0.696 1.00 0.00 81 LYS A N 1
ATOM 1203 C CA . LYS A 1 81 ? 5.388 0.539 0.384 1.00 0.00 81 LYS A CA 1
ATOM 1204 C C . LYS A 1 81 ? 4.934 1.198 1.688 1.00 0.00 81 LYS A C 1
ATOM 1205 O O . LYS A 1 81 ? 4.951 0.569 2.745 1.00 0.00 81 LYS A O 1
ATOM 1224 N N . ASN A 1 82 ? 4.539 2.457 1.571 1.00 0.00 82 ASN A N 1
ATOM 1225 C CA . ASN A 1 82 ? 4.082 3.209 2.728 1.00 0.00 82 ASN A CA 1
ATOM 1226 C C . ASN A 1 82 ? 2.731 2.657 3.188 1.00 0.00 82 ASN A C 1
ATOM 1227 O O . ASN A 1 82 ? 2.498 2.495 4.384 1.00 0.00 82 ASN A O 1
ATOM 1238 N N . ALA A 1 83 ? 1.877 2.383 2.212 1.00 0.00 83 ALA A N 1
ATOM 1239 C CA . ALA A 1 83 ? 0.556 1.852 2.502 1.00 0.00 83 ALA A CA 1
ATOM 1240 C C . ALA A 1 83 ? 0.685 0.674 3.469 1.00 0.00 83 ALA A C 1
ATOM 1241 O O . ALA A 1 83 ? 0.043 0.654 4.518 1.00 0.00 83 ALA A O 1
ATOM 1248 N N . LEU A 1 84 ? 1.519 -0.280 3.082 1.00 0.00 84 LEU A N 1
ATOM 1249 C CA . LEU A 1 84 ? 1.740 -1.459 3.901 1.00 0.00 84 LEU A CA 1
ATOM 1250 C C . LEU A 1 84 ? 2.174 -1.026 5.303 1.00 0.00 84 LEU A C 1
ATOM 1251 O O . LEU A 1 84 ? 1.607 -1.475 6.299 1.00 0.00 84 LEU A O 1
ATOM 1267 N N . GLN A 1 85 ? 3.175 -0.159 5.337 1.00 0.00 85 GLN A N 1
ATOM 1268 C CA . GLN A 1 85 ? 3.691 0.340 6.600 1.00 0.00 85 GLN A CA 1
ATOM 1269 C C . GLN A 1 85 ? 2.539 0.752 7.519 1.00 0.00 85 GLN A C 1
ATOM 1270 O O . GLN A 1 85 ? 2.410 0.236 8.628 1.00 0.00 85 GLN A O 1
ATOM 1284 N N . LEU A 1 86 ? 1.731 1.678 7.023 1.00 0.00 86 LEU A N 1
ATOM 1285 C CA . LEU A 1 86 ? 0.594 2.165 7.785 1.00 0.00 86 LEU A CA 1
ATOM 1286 C C . LEU A 1 86 ? -0.169 0.975 8.371 1.00 0.00 86 LEU A C 1
ATOM 1287 O O . LEU A 1 86 ? -0.455 0.945 9.567 1.00 0.00 86 LEU A O 1
ATOM 1303 N N . LEU A 1 87 ? -0.477 0.025 7.501 1.00 0.00 87 LEU A N 1
ATOM 1304 C CA . LEU A 1 87 ? -1.202 -1.164 7.917 1.00 0.00 87 LEU A CA 1
ATOM 1305 C C . LEU A 1 87 ? -0.517 -1.770 9.144 1.00 0.00 87 LEU A C 1
ATOM 1306 O O . LEU A 1 87 ? -1.184 -2.172 10.096 1.00 0.00 87 LEU A O 1
ATOM 1322 N N . GLN A 1 88 ? 0.806 -1.817 9.081 1.00 0.00 88 GLN A N 1
ATOM 1323 C CA . GLN A 1 88 ? 1.588 -2.367 10.175 1.00 0.00 88 GLN A CA 1
ATOM 1324 C C . GLN A 1 88 ? 1.458 -1.483 11.417 1.00 0.00 88 GLN A C 1
ATOM 1325 O O . GLN A 1 88 ? 1.736 -1.927 12.530 1.00 0.00 88 GLN A O 1
ATOM 1339 N N . GLU A 1 89 ? 1.036 -0.249 11.185 1.00 0.00 89 GLU A N 1
ATOM 1340 C CA . GLU A 1 89 ? 0.866 0.700 12.272 1.00 0.00 89 GLU A CA 1
ATOM 1341 C C . GLU A 1 89 ? -0.546 0.595 12.853 1.00 0.00 89 GLU A C 1
ATOM 1342 O O . GLU A 1 89 ? -0.774 0.952 14.008 1.00 0.00 89 GLU A O 1
ATOM 1354 N N . LYS A 1 90 ? -1.457 0.104 12.025 1.00 0.00 90 LYS A N 1
ATOM 1355 C CA . LYS A 1 90 ? -2.840 -0.053 12.442 1.00 0.00 90 LYS A CA 1
ATOM 1356 C C . LYS A 1 90 ? -3.034 -1.450 13.035 1.00 0.00 90 LYS A C 1
ATOM 1357 O O . LYS A 1 90 ? -3.887 -1.649 13.898 1.00 0.00 90 LYS A O 1
ATOM 1376 N N . GLY A 1 91 ? -2.229 -2.382 12.547 1.00 0.00 91 GLY A N 1
ATOM 1377 C CA . GLY A 1 91 ? -2.302 -3.755 13.017 1.00 0.00 91 GLY A CA 1
ATOM 1378 C C . GLY A 1 91 ? -2.982 -4.653 11.983 1.00 0.00 91 GLY A C 1
ATOM 1379 O O . GLY A 1 91 ? -3.373 -5.778 12.293 1.00 0.00 91 GLY A O 1
ATOM 1383 N N . LEU A 1 92 ? -3.104 -4.124 10.775 1.00 0.00 92 LEU A N 1
ATOM 1384 C CA . LEU A 1 92 ? -3.730 -4.864 9.693 1.00 0.00 92 LEU A CA 1
ATOM 1385 C C . LEU A 1 92 ? -2.755 -5.921 9.171 1.00 0.00 92 LEU A C 1
ATOM 1386 O O . LEU A 1 92 ? -3.140 -7.065 8.938 1.00 0.00 92 LEU A O 1
ATOM 1402 N N . VAL A 1 93 ? -1.510 -5.499 9.004 1.00 0.00 93 VAL A N 1
ATOM 1403 C CA . VAL A 1 93 ? -0.476 -6.395 8.514 1.00 0.00 93 VAL A CA 1
ATOM 1404 C C . VAL A 1 93 ? 0.729 -6.338 9.455 1.00 0.00 93 VAL A C 1
ATOM 1405 O O . VAL A 1 93 ? 0.768 -5.519 10.371 1.00 0.00 93 VAL A O 1
ATOM 1418 N N . PHE A 1 94 ? 1.684 -7.220 9.196 1.00 0.00 94 PHE A N 1
ATOM 1419 C CA . PHE A 1 94 ? 2.887 -7.281 10.008 1.00 0.00 94 PHE A CA 1
ATOM 1420 C C . PHE A 1 94 ? 4.003 -8.033 9.280 1.00 0.00 94 PHE A C 1
ATOM 1421 O O . PHE A 1 94 ? 3.735 -8.943 8.497 1.00 0.00 94 PHE A O 1
ATOM 1438 N N . GLN A 1 95 ? 5.231 -7.624 9.564 1.00 0.00 95 GLN A N 1
ATOM 1439 C CA . GLN A 1 95 ? 6.389 -8.247 8.945 1.00 0.00 95 GLN A CA 1
ATOM 1440 C C . GLN A 1 95 ? 7.336 -8.789 10.018 1.00 0.00 95 GLN A C 1
ATOM 1441 O O . GLN A 1 95 ? 7.808 -8.038 10.870 1.00 0.00 95 GLN A O 1
ATOM 1455 N N . ARG A 1 96 ? 7.586 -10.087 9.940 1.00 0.00 96 ARG A N 1
ATOM 1456 C CA . ARG A 1 96 ? 8.469 -10.738 10.893 1.00 0.00 96 ARG A CA 1
ATOM 1457 C C . ARG A 1 96 ? 9.930 -10.520 10.498 1.00 0.00 96 ARG A C 1
ATOM 1458 O O . ARG A 1 96 ? 10.759 -10.173 11.338 1.00 0.00 96 ARG A O 1
ATOM 1479 N N . ASP A 1 97 ? 10.202 -10.732 9.219 1.00 0.00 97 ASP A N 1
ATOM 1480 C CA . ASP A 1 97 ? 11.549 -10.563 8.701 1.00 0.00 97 ASP A CA 1
ATOM 1481 C C . ASP A 1 97 ? 11.681 -9.172 8.078 1.00 0.00 97 ASP A C 1
ATOM 1482 O O . ASP A 1 97 ? 11.016 -8.866 7.090 1.00 0.00 97 ASP A O 1
ATOM 1491 N N . SER A 1 98 ? 12.544 -8.368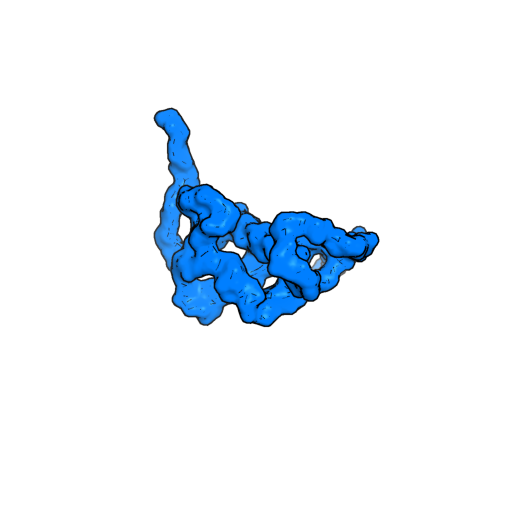 8.681 1.00 0.00 98 SER A N 1
ATOM 1492 C CA . SER A 1 98 ? 12.771 -7.016 8.197 1.00 0.00 98 SER A CA 1
ATOM 1493 C C . SER A 1 98 ? 13.287 -7.056 6.758 1.00 0.00 98 SER A C 1
ATOM 1494 O O . SER A 1 98 ? 13.856 -8.057 6.326 1.00 0.00 98 SER A O 1
ATOM 1502 N N . GLY A 1 99 ? 13.070 -5.954 6.055 1.00 0.00 99 GLY A N 1
ATOM 1503 C CA . GLY A 1 99 ? 13.506 -5.850 4.672 1.00 0.00 99 GLY A CA 1
ATOM 1504 C C . GLY A 1 99 ? 12.384 -5.312 3.782 1.00 0.00 99 GLY A C 1
ATOM 1505 O O . GLY A 1 99 ? 11.289 -5.870 3.752 1.00 0.00 99 GLY A O 1
ATOM 1509 N N . SER A 1 100 ? 12.696 -4.233 3.080 1.00 0.00 100 SER A N 1
ATOM 1510 C CA . SER A 1 100 ? 11.728 -3.613 2.191 1.00 0.00 100 SER A CA 1
ATOM 1511 C C . SER A 1 100 ? 10.999 -4.686 1.380 1.00 0.00 100 SER A C 1
ATOM 1512 O O . SER A 1 100 ? 9.770 -4.714 1.344 1.00 0.00 100 SER A O 1
ATOM 1520 N N . ASP A 1 101 ? 11.788 -5.543 0.749 1.00 0.00 101 ASP A N 1
ATOM 1521 C CA . ASP A 1 101 ? 11.234 -6.615 -0.059 1.00 0.00 101 ASP A CA 1
ATOM 1522 C C . ASP A 1 101 ? 10.971 -7.834 0.828 1.00 0.00 101 ASP A C 1
ATOM 1523 O O . ASP A 1 101 ? 11.719 -8.810 0.786 1.00 0.00 101 ASP A O 1
ATOM 1532 N N . LYS A 1 102 ? 9.907 -7.737 1.611 1.00 0.00 102 LYS A N 1
ATOM 1533 C CA . LYS A 1 102 ? 9.536 -8.819 2.508 1.00 0.00 102 LYS A CA 1
ATOM 1534 C C . LYS A 1 102 ? 8.040 -9.104 2.364 1.00 0.00 102 LYS A C 1
ATOM 1535 O O . LYS A 1 102 ? 7.283 -8.253 1.900 1.00 0.00 102 LYS A O 1
ATOM 1554 N N . LEU A 1 103 ? 7.657 -10.306 2.772 1.00 0.00 103 LEU A N 1
ATOM 1555 C CA . LEU A 1 103 ? 6.265 -10.714 2.695 1.00 0.00 103 LEU A CA 1
ATOM 1556 C C . LEU A 1 103 ? 5.461 -9.976 3.768 1.00 0.00 103 LEU A C 1
ATOM 1557 O O . LEU A 1 103 ? 5.885 -9.897 4.920 1.00 0.00 103 LEU A O 1
ATOM 1573 N N . TYR A 1 104 ? 4.317 -9.455 3.351 1.00 0.00 104 TYR A N 1
ATOM 1574 C CA . TYR A 1 104 ? 3.451 -8.727 4.262 1.00 0.00 104 TYR A CA 1
ATOM 1575 C C . TYR A 1 104 ? 2.321 -9.621 4.777 1.00 0.00 104 TYR A C 1
ATOM 1576 O O . TYR A 1 104 ? 1.406 -9.963 4.030 1.00 0.00 104 TYR A O 1
ATOM 1594 N N . TYR A 1 105 ? 2.421 -9.973 6.051 1.00 0.00 105 TYR A N 1
ATOM 1595 C CA . TYR A 1 105 ? 1.419 -10.820 6.674 1.00 0.00 105 TYR A CA 1
ATOM 1596 C C . TYR A 1 105 ? 0.217 -9.996 7.139 1.00 0.00 105 TYR A C 1
ATOM 1597 O O . TYR A 1 105 ? 0.350 -9.127 7.999 1.00 0.00 105 TYR A O 1
ATOM 1615 N N . VAL A 1 106 ? -0.931 -10.299 6.550 1.00 0.00 106 VAL A N 1
ATOM 1616 C CA . VAL A 1 106 ? -2.156 -9.597 6.893 1.00 0.00 106 VAL A CA 1
ATOM 1617 C C . VAL A 1 106 ? -2.817 -10.288 8.086 1.00 0.00 106 VAL A C 1
ATOM 1618 O O . VAL A 1 106 ? -2.650 -11.491 8.282 1.00 0.00 106 VAL A O 1
ATOM 1631 N N . THR A 1 107 ? -3.555 -9.498 8.853 1.00 0.00 107 THR A N 1
ATOM 1632 C CA . THR A 1 107 ? -4.242 -10.020 10.022 1.00 0.00 107 THR A CA 1
ATOM 1633 C C . THR A 1 107 ? -5.396 -10.931 9.600 1.00 0.00 107 THR A C 1
ATOM 1634 O O . THR A 1 107 ? -5.622 -11.975 10.210 1.00 0.00 107 THR A O 1
ATOM 1645 N N . THR A 1 108 ? -6.096 -10.504 8.559 1.00 0.00 108 THR A N 1
ATOM 1646 C CA . THR A 1 108 ? -7.220 -11.269 8.048 1.00 0.00 108 THR A CA 1
ATOM 1647 C C . THR A 1 108 ? -7.976 -11.938 9.198 1.00 0.00 108 THR A C 1
ATOM 1648 O O . THR A 1 108 ? -8.320 -13.116 9.117 1.00 0.00 108 THR A O 1
ATOM 1659 N N . LYS A 1 109 ? -8.213 -11.157 10.242 1.00 0.00 109 LYS A N 1
ATOM 1660 C CA . LYS A 1 109 ? -8.922 -11.659 11.406 1.00 0.00 109 LYS A CA 1
ATOM 1661 C C . LYS A 1 109 ? -8.412 -13.061 11.744 1.00 0.00 109 LYS A C 1
ATOM 1662 O O . LYS A 1 109 ? -9.005 -14.057 11.334 1.00 0.00 109 LYS A O 1
ATOM 1681 N N . ASP A 1 110 ? -7.316 -13.094 12.487 1.00 0.00 110 ASP A N 1
ATOM 1682 C CA . ASP A 1 110 ? -6.718 -14.357 12.885 1.00 0.00 110 ASP A CA 1
ATOM 1683 C C . ASP A 1 110 ? -5.470 -14.084 13.726 1.00 0.00 110 ASP A C 1
ATOM 1684 O O . ASP A 1 110 ? -4.953 -12.968 13.733 1.00 0.00 110 ASP A O 1
ATOM 1693 N N . LYS A 1 111 ? -5.022 -15.122 14.417 1.00 0.00 111 LYS A N 1
ATOM 1694 C CA . LYS A 1 111 ? -3.844 -15.008 15.260 1.00 0.00 111 LYS A CA 1
ATOM 1695 C C . LYS A 1 111 ? -2.748 -14.259 14.499 1.00 0.00 111 LYS A C 1
ATOM 1696 O O . LYS A 1 111 ? -2.815 -14.125 13.279 1.00 0.00 111 LYS A O 1
ATOM 1715 N N . ASP A 1 112 ? -1.764 -13.790 15.253 1.00 0.00 112 ASP A N 1
ATOM 1716 C CA . ASP A 1 112 ? -0.655 -13.058 14.665 1.00 0.00 112 ASP A CA 1
ATOM 1717 C C . ASP A 1 112 ? 0.477 -12.946 15.689 1.00 0.00 112 ASP A C 1
ATOM 1718 O O . ASP A 1 112 ? 0.271 -13.194 16.876 1.00 0.00 112 ASP A O 1
ATOM 1727 N N . LEU A 1 113 ? 1.647 -12.573 15.192 1.00 0.00 113 LEU A N 1
ATOM 1728 C CA . LEU A 1 113 ? 2.811 -12.425 16.048 1.00 0.00 113 LEU A CA 1
ATOM 1729 C C . LEU A 1 113 ? 2.499 -11.416 17.155 1.00 0.00 113 LEU A C 1
ATOM 1730 O O . LEU A 1 113 ? 1.658 -10.536 16.979 1.00 0.00 113 LEU A O 1
ATOM 1746 N N . GLN A 1 114 ? 3.195 -11.577 18.272 1.00 0.00 114 GLN A N 1
ATOM 1747 C CA . GLN A 1 114 ? 3.003 -10.690 19.407 1.00 0.00 114 GLN A CA 1
ATOM 1748 C C . GLN A 1 114 ? 3.878 -9.444 19.261 1.00 0.00 114 GLN A C 1
ATOM 1749 O O . GLN A 1 114 ? 4.967 -9.509 18.693 1.00 0.00 114 GLN A O 1
ATOM 1763 N N . SER A 1 115 ? 3.369 -8.338 19.783 1.00 0.00 115 SER A N 1
ATOM 1764 C CA . SER A 1 115 ? 4.090 -7.078 19.718 1.00 0.00 115 SER A CA 1
ATOM 1765 C C . SER A 1 115 ? 5.422 -7.199 20.462 1.00 0.00 115 SER A C 1
ATOM 1766 O O . SER A 1 115 ? 6.485 -7.003 19.874 1.00 0.00 115 SER A O 1
ATOM 1774 N N . GLY A 1 116 ? 5.321 -7.521 21.743 1.00 0.00 116 GLY A N 1
ATOM 1775 C CA . GLY A 1 116 ? 6.504 -7.670 22.572 1.00 0.00 116 GLY A CA 1
ATOM 1776 C C . GLY A 1 116 ? 7.645 -8.321 21.788 1.00 0.00 116 GLY A C 1
ATOM 1777 O O . GLY A 1 116 ? 7.689 -9.542 21.646 1.00 0.00 116 GLY A O 1
ATOM 1781 N N . PRO A 1 117 ? 8.565 -7.454 21.286 1.00 0.00 117 PRO A N 1
ATOM 1782 C CA . PRO A 1 117 ? 9.704 -7.931 20.520 1.00 0.00 117 PRO A CA 1
ATOM 1783 C C . PRO A 1 117 ? 10.752 -8.568 21.434 1.00 0.00 117 PRO A C 1
ATOM 1784 O O . PRO A 1 117 ? 11.326 -9.604 21.099 1.00 0.00 117 PRO A O 1
ATOM 1795 N N . SER A 1 118 ? 10.970 -7.923 22.571 1.00 0.00 118 SER A N 1
ATOM 1796 C CA . SER A 1 118 ? 11.939 -8.414 23.536 1.00 0.00 118 SER A CA 1
ATOM 1797 C C . SER A 1 118 ? 13.329 -8.472 22.898 1.00 0.00 118 SER A C 1
ATOM 1798 O O . SER A 1 118 ? 13.561 -9.254 21.978 1.00 0.00 118 SER A O 1
ATOM 1806 N N . SER A 1 119 ? 14.217 -7.634 23.414 1.00 0.00 119 SER A N 1
ATOM 1807 C CA . SER A 1 119 ? 15.577 -7.580 22.906 1.00 0.00 119 SER A CA 1
ATOM 1808 C C . SER A 1 119 ? 16.506 -8.388 23.814 1.00 0.00 119 SER A C 1
ATOM 1809 O O . SER A 1 119 ? 17.179 -9.310 23.357 1.00 0.00 119 SER A O 1
ATOM 1817 N N . GLY A 1 120 ? 16.514 -8.012 25.085 1.00 0.00 120 GLY A N 1
ATOM 1818 C CA . GLY A 1 120 ? 17.350 -8.690 26.061 1.00 0.00 120 GLY A CA 1
ATOM 1819 C C . GLY A 1 120 ? 16.757 -10.049 26.440 1.00 0.00 120 GLY A C 1
ATOM 1820 O O . GLY A 1 120 ? 16.172 -10.198 27.512 1.00 0.00 120 GLY A O 1
ATOM 1824 N N . GLY A 1 1 ? -6.847 28.364 2.345 1.00 0.00 1 GLY A N 2
ATOM 1825 C CA . GLY A 1 1 ? -7.914 28.986 1.578 1.00 0.00 1 GLY A CA 2
ATOM 1826 C C . GLY A 1 1 ? -7.939 28.456 0.143 1.00 0.00 1 GLY A C 2
ATOM 1827 O O . GLY A 1 1 ? -7.047 28.756 -0.649 1.00 0.00 1 GLY A O 2
ATOM 1831 N N . SER A 1 2 ? -8.971 27.678 -0.147 1.00 0.00 2 SER A N 2
ATOM 1832 C CA . SER A 1 2 ? -9.125 27.103 -1.473 1.00 0.00 2 SER A CA 2
ATOM 1833 C C . SER A 1 2 ? -10.608 27.026 -1.842 1.00 0.00 2 SER A C 2
ATOM 1834 O O . SER A 1 2 ? -11.446 26.714 -0.997 1.00 0.00 2 SER A O 2
ATOM 1842 N N . SER A 1 3 ? -10.887 27.317 -3.104 1.00 0.00 3 SER A N 2
ATOM 1843 C CA . SER A 1 3 ? -12.254 27.285 -3.595 1.00 0.00 3 SER A CA 2
ATOM 1844 C C . SER A 1 3 ? -12.798 25.856 -3.534 1.00 0.00 3 SER A C 2
ATOM 1845 O O . SER A 1 3 ? -13.795 25.596 -2.862 1.00 0.00 3 SER A O 2
ATOM 1853 N N . GLY A 1 4 ? -12.120 24.968 -4.245 1.00 0.00 4 GLY A N 2
ATOM 1854 C CA . GLY A 1 4 ? -12.523 23.572 -4.281 1.00 0.00 4 GLY A CA 2
ATOM 1855 C C . GLY A 1 4 ? -14.023 23.442 -4.556 1.00 0.00 4 GLY A C 2
ATOM 1856 O O . GLY A 1 4 ? -14.813 23.256 -3.631 1.00 0.00 4 GLY A O 2
ATOM 1860 N N . SER A 1 5 ? -14.369 23.544 -5.830 1.00 0.00 5 SER A N 2
ATOM 1861 C CA . SER A 1 5 ? -15.760 23.439 -6.239 1.00 0.00 5 SER A CA 2
ATOM 1862 C C . SER A 1 5 ? -16.196 21.973 -6.240 1.00 0.00 5 SER A C 2
ATOM 1863 O O . SER A 1 5 ? -16.129 21.303 -7.270 1.00 0.00 5 SER A O 2
ATOM 1871 N N . SER A 1 6 ? -16.633 21.518 -5.075 1.00 0.00 6 SER A N 2
ATOM 1872 C CA . SER A 1 6 ? -17.080 20.143 -4.930 1.00 0.00 6 SER A CA 2
ATOM 1873 C C . SER A 1 6 ? -17.569 19.900 -3.500 1.00 0.00 6 SER A C 2
ATOM 1874 O O . SER A 1 6 ? -18.730 19.554 -3.287 1.00 0.00 6 SER A O 2
ATOM 1882 N N . GLY A 1 7 ? -16.658 20.091 -2.557 1.00 0.00 7 GLY A N 2
ATOM 1883 C CA . GLY A 1 7 ? -16.981 19.897 -1.154 1.00 0.00 7 GLY A CA 2
ATOM 1884 C C . GLY A 1 7 ? -15.822 19.230 -0.411 1.00 0.00 7 GLY A C 2
ATOM 1885 O O . GLY A 1 7 ? -15.855 18.027 -0.155 1.00 0.00 7 GLY A O 2
ATOM 1889 N N . ASN A 1 8 ? -14.825 20.040 -0.086 1.00 0.00 8 ASN A N 2
ATOM 1890 C CA . ASN A 1 8 ? -13.658 19.542 0.622 1.00 0.00 8 ASN A CA 2
ATOM 1891 C C . ASN A 1 8 ? -12.629 20.667 0.753 1.00 0.00 8 ASN A C 2
ATOM 1892 O O . ASN A 1 8 ? -12.202 21.242 -0.247 1.00 0.00 8 ASN A O 2
ATOM 1903 N N . LYS A 1 9 ? -12.259 20.946 1.995 1.00 0.00 9 LYS A N 2
ATOM 1904 C CA . LYS A 1 9 ? -11.288 21.992 2.269 1.00 0.00 9 LYS A CA 2
ATOM 1905 C C . LYS A 1 9 ? -10.067 21.379 2.958 1.00 0.00 9 LYS A C 2
ATOM 1906 O O . LYS A 1 9 ? -9.732 21.750 4.082 1.00 0.00 9 LYS A O 2
ATOM 1925 N N . ASP A 1 10 ? -9.434 20.451 2.255 1.00 0.00 10 ASP A N 2
ATOM 1926 C CA . ASP A 1 10 ? -8.257 19.784 2.784 1.00 0.00 10 ASP A CA 2
ATOM 1927 C C . ASP A 1 10 ? -7.488 19.128 1.636 1.00 0.00 10 ASP A C 2
ATOM 1928 O O . ASP A 1 10 ? -7.984 18.196 1.004 1.00 0.00 10 ASP A O 2
ATOM 1937 N N . ASN A 1 11 ? -6.289 19.640 1.400 1.00 0.00 11 ASN A N 2
ATOM 1938 C CA . ASN A 1 11 ? -5.447 19.116 0.339 1.00 0.00 11 ASN A CA 2
ATOM 1939 C C . ASN A 1 11 ? -4.982 17.707 0.712 1.00 0.00 11 ASN A C 2
ATOM 1940 O O . ASN A 1 11 ? -5.307 17.206 1.787 1.00 0.00 11 ASN A O 2
ATOM 1951 N N . LEU A 1 12 ? -4.227 17.107 -0.197 1.00 0.00 12 LEU A N 2
ATOM 1952 C CA . LEU A 1 12 ? -3.714 15.766 0.023 1.00 0.00 12 LEU A CA 2
ATOM 1953 C C . LEU A 1 12 ? -2.189 15.780 -0.108 1.00 0.00 12 LEU A C 2
ATOM 1954 O O . LEU A 1 12 ? -1.597 16.820 -0.388 1.00 0.00 12 LEU A O 2
ATOM 1970 N N . ASP A 1 13 ? -1.599 14.612 0.102 1.00 0.00 13 ASP A N 2
ATOM 1971 C CA . ASP A 1 13 ? -0.155 14.478 0.010 1.00 0.00 13 ASP A CA 2
ATOM 1972 C C . ASP A 1 13 ? 0.207 12.997 -0.122 1.00 0.00 13 ASP A C 2
ATOM 1973 O O . ASP A 1 13 ? -0.581 12.126 0.243 1.00 0.00 13 ASP A O 2
ATOM 1982 N N . LEU A 1 14 ? 1.401 12.757 -0.645 1.00 0.00 14 LEU A N 2
ATOM 1983 C CA . LEU A 1 14 ? 1.877 11.397 -0.830 1.00 0.00 14 LEU A CA 2
ATOM 1984 C C . LEU A 1 14 ? 1.475 10.551 0.380 1.00 0.00 14 LEU A C 2
ATOM 1985 O O . LEU A 1 14 ? 0.992 9.430 0.226 1.00 0.00 14 LEU A O 2
ATOM 2001 N N . ALA A 1 15 ? 1.689 11.121 1.557 1.00 0.00 15 ALA A N 2
ATOM 2002 C CA . ALA A 1 15 ? 1.355 10.433 2.793 1.00 0.00 15 ALA A CA 2
ATOM 2003 C C . ALA A 1 15 ? -0.166 10.362 2.937 1.00 0.00 15 ALA A C 2
ATOM 2004 O O . ALA A 1 15 ? -0.727 9.282 3.115 1.00 0.00 15 ALA A O 2
ATOM 2011 N N . GLY A 1 16 ? -0.792 11.527 2.854 1.00 0.00 16 GLY A N 2
ATOM 2012 C CA . GLY A 1 16 ? -2.237 11.610 2.973 1.00 0.00 16 GLY A CA 2
ATOM 2013 C C . GLY A 1 16 ? -2.923 10.619 2.030 1.00 0.00 16 GLY A C 2
ATOM 2014 O O . GLY A 1 16 ? -3.753 9.820 2.461 1.00 0.00 16 GLY A O 2
ATOM 2018 N N . LEU A 1 17 ? -2.551 10.704 0.762 1.00 0.00 17 LEU A N 2
ATOM 2019 C CA . LEU A 1 17 ? -3.119 9.824 -0.245 1.00 0.00 17 LEU A CA 2
ATOM 2020 C C . LEU A 1 17 ? -2.748 8.376 0.081 1.00 0.00 17 LEU A C 2
ATOM 2021 O O . LEU A 1 17 ? -3.564 7.470 -0.085 1.00 0.00 17 LEU A O 2
ATOM 2037 N N . THR A 1 18 ? -1.517 8.203 0.538 1.00 0.00 18 THR A N 2
ATOM 2038 C CA . THR A 1 18 ? -1.028 6.880 0.888 1.00 0.00 18 THR A CA 2
ATOM 2039 C C . THR A 1 18 ? -1.912 6.253 1.968 1.00 0.00 18 THR A C 2
ATOM 2040 O O . THR A 1 18 ? -2.427 5.150 1.790 1.00 0.00 18 THR A O 2
ATOM 2051 N N . SER A 1 19 ? -2.061 6.983 3.063 1.00 0.00 19 SER A N 2
ATOM 2052 C CA . SER A 1 19 ? -2.875 6.512 4.171 1.00 0.00 19 SER A CA 2
ATOM 2053 C C . SER A 1 19 ? -4.096 5.760 3.641 1.00 0.00 19 SER A C 2
ATOM 2054 O O . SER A 1 19 ? -4.493 4.739 4.201 1.00 0.00 19 SER A O 2
ATOM 2062 N N . LEU A 1 20 ? -4.660 6.293 2.567 1.00 0.00 20 LEU A N 2
ATOM 2063 C CA . LEU A 1 20 ? -5.828 5.684 1.954 1.00 0.00 20 LEU A CA 2
ATOM 2064 C C . LEU A 1 20 ? -5.436 4.336 1.346 1.00 0.00 20 LEU A C 2
ATOM 2065 O O . LEU A 1 20 ? -6.032 3.309 1.668 1.00 0.00 20 LEU A O 2
ATOM 2081 N N . LEU A 1 21 ? -4.436 4.383 0.478 1.00 0.00 21 LEU A N 2
ATOM 2082 C CA . LEU A 1 21 ? -3.958 3.178 -0.178 1.00 0.00 21 LEU A CA 2
ATOM 2083 C C . LEU A 1 21 ? -3.901 2.037 0.840 1.00 0.00 21 LEU A C 2
ATOM 2084 O O . LEU A 1 21 ? -4.396 0.941 0.578 1.00 0.00 21 LEU A O 2
ATOM 2100 N N . SER A 1 22 ? -3.294 2.332 1.980 1.00 0.00 22 SER A N 2
ATOM 2101 C CA . SER A 1 22 ? -3.166 1.345 3.038 1.00 0.00 22 SER A CA 2
ATOM 2102 C C . SER A 1 22 ? -4.478 0.574 3.196 1.00 0.00 22 SER A C 2
ATOM 2103 O O . SER A 1 22 ? -4.512 -0.644 3.027 1.00 0.00 22 SER A O 2
ATOM 2111 N N . GLU A 1 23 ? -5.528 1.316 3.518 1.00 0.00 23 GLU A N 2
ATOM 2112 C CA . GLU A 1 23 ? -6.839 0.719 3.701 1.00 0.00 23 GLU A CA 2
ATOM 2113 C C . GLU A 1 23 ? -7.278 0.000 2.423 1.00 0.00 23 GLU A C 2
ATOM 2114 O O . GLU A 1 23 ? -7.912 -1.052 2.485 1.00 0.00 23 GLU A O 2
ATOM 2126 N N . LYS A 1 24 ? -6.922 0.596 1.295 1.00 0.00 24 LYS A N 2
ATOM 2127 C CA . LYS A 1 24 ? -7.271 0.026 0.004 1.00 0.00 24 LYS A CA 2
ATOM 2128 C C . LYS A 1 24 ? -6.665 -1.374 -0.110 1.00 0.00 24 LYS A C 2
ATOM 2129 O O . LYS A 1 24 ? -7.252 -2.259 -0.731 1.00 0.00 24 LYS A O 2
ATOM 2148 N N . ILE A 1 25 ? -5.500 -1.532 0.500 1.00 0.00 25 ILE A N 2
ATOM 2149 C CA . ILE A 1 25 ? -4.809 -2.810 0.474 1.00 0.00 25 ILE A CA 2
ATOM 2150 C C . ILE A 1 25 ? -5.490 -3.773 1.449 1.00 0.00 25 ILE A C 2
ATOM 2151 O O . ILE A 1 25 ? -5.872 -4.879 1.070 1.00 0.00 25 ILE A O 2
ATOM 2167 N N . LYS A 1 26 ? -5.620 -3.317 2.687 1.00 0.00 26 LYS A N 2
ATOM 2168 C CA . LYS A 1 26 ? -6.248 -4.124 3.719 1.00 0.00 26 LYS A CA 2
ATOM 2169 C C . LYS A 1 26 ? -7.559 -4.702 3.181 1.00 0.00 26 LYS A C 2
ATOM 2170 O O . LYS A 1 26 ? -7.906 -5.844 3.479 1.00 0.00 26 LYS A O 2
ATOM 2189 N N . GLU A 1 27 ? -8.251 -3.887 2.399 1.00 0.00 27 GLU A N 2
ATOM 2190 C CA . GLU A 1 27 ? -9.516 -4.303 1.817 1.00 0.00 27 GLU A CA 2
ATOM 2191 C C . GLU A 1 27 ? -9.285 -5.394 0.770 1.00 0.00 27 GLU A C 2
ATOM 2192 O O . GLU A 1 27 ? -10.032 -6.369 0.709 1.00 0.00 27 GLU A O 2
ATOM 2204 N N . PHE A 1 28 ? -8.247 -5.193 -0.029 1.00 0.00 28 PHE A N 2
ATOM 2205 C CA . PHE A 1 28 ? -7.908 -6.148 -1.070 1.00 0.00 28 PHE A CA 2
ATOM 2206 C C . PHE A 1 28 ? -7.711 -7.549 -0.487 1.00 0.00 28 PHE A C 2
ATOM 2207 O O . PHE A 1 28 ? -8.142 -8.537 -1.079 1.00 0.00 28 PHE A O 2
ATOM 2224 N N . LEU A 1 29 ? -7.060 -7.589 0.666 1.00 0.00 29 LEU A N 2
ATOM 2225 C CA . LEU A 1 29 ? -6.801 -8.852 1.335 1.00 0.00 29 LEU A CA 2
ATOM 2226 C C . LEU A 1 29 ? -8.130 -9.550 1.630 1.00 0.00 29 LEU A C 2
ATOM 2227 O O . LEU A 1 29 ? -8.276 -10.745 1.378 1.00 0.00 29 LEU A O 2
ATOM 2243 N N . GLN A 1 30 ? -9.064 -8.775 2.159 1.00 0.00 30 GLN A N 2
ATOM 2244 C CA . GLN A 1 30 ? -10.376 -9.304 2.491 1.00 0.00 30 GLN A CA 2
ATOM 2245 C C . GLN A 1 30 ? -11.127 -9.699 1.217 1.00 0.00 30 GLN A C 2
ATOM 2246 O O . GLN A 1 30 ? -12.105 -10.443 1.274 1.00 0.00 30 GLN A O 2
ATOM 2260 N N . GLU A 1 31 ? -10.640 -9.184 0.098 1.00 0.00 31 GLU A N 2
ATOM 2261 C CA . GLU A 1 31 ? -11.252 -9.474 -1.188 1.00 0.00 31 GLU A CA 2
ATOM 2262 C C . GLU A 1 31 ? -10.663 -10.756 -1.779 1.00 0.00 31 GLU A C 2
ATOM 2263 O O . GLU A 1 31 ? -11.399 -11.621 -2.252 1.00 0.00 31 GLU A O 2
ATOM 2275 N N . LYS A 1 32 ? -9.341 -10.838 -1.734 1.00 0.00 32 LYS A N 2
ATOM 2276 C CA . LYS A 1 32 ? -8.645 -11.999 -2.260 1.00 0.00 32 LYS A CA 2
ATOM 2277 C C . LYS A 1 32 ? -8.671 -13.119 -1.217 1.00 0.00 32 LYS A C 2
ATOM 2278 O O . LYS A 1 32 ? -8.390 -14.274 -1.534 1.00 0.00 32 LYS A O 2
ATOM 2297 N N . LYS A 1 33 ? -9.012 -12.739 0.005 1.00 0.00 33 LYS A N 2
ATOM 2298 C CA . LYS A 1 33 ? -9.079 -13.696 1.096 1.00 0.00 33 LYS A CA 2
ATOM 2299 C C . LYS A 1 33 ? -7.731 -14.410 1.225 1.00 0.00 33 LYS A C 2
ATOM 2300 O O . LYS A 1 33 ? -7.644 -15.620 1.023 1.00 0.00 33 LYS A O 2
ATOM 2319 N N . MET A 1 34 ? -6.715 -13.630 1.562 1.00 0.00 34 MET A N 2
ATOM 2320 C CA . MET A 1 34 ? -5.376 -14.172 1.721 1.00 0.00 34 MET A CA 2
ATOM 2321 C C . MET A 1 34 ? -4.789 -13.794 3.082 1.00 0.00 34 MET A C 2
ATOM 2322 O O . MET A 1 34 ? -5.168 -12.779 3.666 1.00 0.00 34 MET A O 2
ATOM 2336 N N . GLN A 1 35 ? -3.873 -14.630 3.549 1.00 0.00 35 GLN A N 2
ATOM 2337 C CA . GLN A 1 35 ? -3.230 -14.395 4.831 1.00 0.00 35 GLN A CA 2
ATOM 2338 C C . GLN A 1 35 ? -1.757 -14.035 4.628 1.00 0.00 35 GLN A C 2
ATOM 2339 O O . GLN A 1 35 ? -0.992 -13.969 5.589 1.00 0.00 35 GLN A O 2
ATOM 2353 N N . SER A 1 36 ? -1.404 -13.810 3.371 1.00 0.00 36 SER A N 2
ATOM 2354 C CA . SER A 1 36 ? -0.036 -13.457 3.029 1.00 0.00 36 SER A CA 2
ATOM 2355 C C . SER A 1 36 ? 0.028 -12.948 1.588 1.00 0.00 36 SER A C 2
ATOM 2356 O O . SER A 1 36 ? -0.550 -13.553 0.686 1.00 0.00 36 SER A O 2
ATOM 2364 N N . PHE A 1 37 ? 0.737 -11.842 1.416 1.00 0.00 37 PHE A N 2
ATOM 2365 C CA . PHE A 1 37 ? 0.885 -11.245 0.099 1.00 0.00 37 PHE A CA 2
ATOM 2366 C C . PHE A 1 37 ? 2.048 -10.251 0.076 1.00 0.00 37 PHE A C 2
ATOM 2367 O O . PHE A 1 37 ? 2.607 -9.919 1.120 1.00 0.00 37 PHE A O 2
ATOM 2384 N N . TYR A 1 38 ? 2.378 -9.804 -1.127 1.00 0.00 38 TYR A N 2
ATOM 2385 C CA . TYR A 1 38 ? 3.465 -8.855 -1.301 1.00 0.00 38 TYR A CA 2
ATOM 2386 C C . TYR A 1 38 ? 2.954 -7.541 -1.895 1.00 0.00 38 TYR A C 2
ATOM 2387 O O . TYR A 1 38 ? 2.030 -7.540 -2.707 1.00 0.00 38 TYR A O 2
ATOM 2405 N N . GLN A 1 39 ? 3.579 -6.453 -1.468 1.00 0.00 39 GLN A N 2
ATOM 2406 C CA . GLN A 1 39 ? 3.200 -5.135 -1.948 1.00 0.00 39 GLN A CA 2
ATOM 2407 C C . GLN A 1 39 ? 3.184 -5.112 -3.478 1.00 0.00 39 GLN A C 2
ATOM 2408 O O . GLN A 1 39 ? 2.267 -4.559 -4.084 1.00 0.00 39 GLN A O 2
ATOM 2422 N N . GLN A 1 40 ? 4.209 -5.718 -4.058 1.00 0.00 40 GLN A N 2
ATOM 2423 C CA . GLN A 1 40 ? 4.325 -5.774 -5.505 1.00 0.00 40 GLN A CA 2
ATOM 2424 C C . GLN A 1 40 ? 3.136 -6.529 -6.104 1.00 0.00 40 GLN A C 2
ATOM 2425 O O . GLN A 1 40 ? 2.638 -6.166 -7.168 1.00 0.00 40 GLN A O 2
ATOM 2439 N N . GLU A 1 41 ? 2.716 -7.565 -5.394 1.00 0.00 41 GLU A N 2
ATOM 2440 C CA . GLU A 1 41 ? 1.595 -8.375 -5.842 1.00 0.00 41 GLU A CA 2
ATOM 2441 C C . GLU A 1 41 ? 0.315 -7.538 -5.871 1.00 0.00 41 GLU A C 2
ATOM 2442 O O . GLU A 1 41 ? -0.622 -7.855 -6.603 1.00 0.00 41 GLU A O 2
ATOM 2454 N N . LEU A 1 42 ? 0.315 -6.485 -5.067 1.00 0.00 42 LEU A N 2
ATOM 2455 C CA . LEU A 1 42 ? -0.835 -5.600 -4.992 1.00 0.00 42 LEU A CA 2
ATOM 2456 C C . LEU A 1 42 ? -0.689 -4.491 -6.036 1.00 0.00 42 LEU A C 2
ATOM 2457 O O . LEU A 1 42 ? -1.679 -3.895 -6.455 1.00 0.00 42 LEU A O 2
ATOM 2473 N N . GLU A 1 43 ? 0.554 -4.249 -6.425 1.00 0.00 43 GLU A N 2
ATOM 2474 C CA . GLU A 1 43 ? 0.843 -3.222 -7.411 1.00 0.00 43 GLU A CA 2
ATOM 2475 C C . GLU A 1 43 ? 0.110 -3.523 -8.720 1.00 0.00 43 GLU A C 2
ATOM 2476 O O . GLU A 1 43 ? -0.286 -2.606 -9.439 1.00 0.00 43 GLU A O 2
ATOM 2488 N N . THR A 1 44 ? -0.049 -4.810 -8.990 1.00 0.00 44 THR A N 2
ATOM 2489 C CA . THR A 1 44 ? -0.728 -5.243 -10.200 1.00 0.00 44 THR A CA 2
ATOM 2490 C C . THR A 1 44 ? -2.229 -4.965 -10.098 1.00 0.00 44 THR A C 2
ATOM 2491 O O . THR A 1 44 ? -2.947 -5.042 -11.094 1.00 0.00 44 THR A O 2
ATOM 2502 N N . VAL A 1 45 ? -2.658 -4.647 -8.886 1.00 0.00 45 VAL A N 2
ATOM 2503 C CA . VAL A 1 45 ? -4.061 -4.357 -8.641 1.00 0.00 45 VAL A CA 2
ATOM 2504 C C . VAL A 1 45 ? -4.379 -2.945 -9.136 1.00 0.00 45 VAL A C 2
ATOM 2505 O O . VAL A 1 45 ? -4.223 -1.974 -8.396 1.00 0.00 45 VAL A O 2
ATOM 2518 N N . GLU A 1 46 ? -4.820 -2.874 -10.383 1.00 0.00 46 GLU A N 2
ATOM 2519 C CA . GLU A 1 46 ? -5.161 -1.597 -10.986 1.00 0.00 46 GLU A CA 2
ATOM 2520 C C . GLU A 1 46 ? -5.943 -0.734 -9.993 1.00 0.00 46 GLU A C 2
ATOM 2521 O O . GLU A 1 46 ? -5.523 0.374 -9.662 1.00 0.00 46 GLU A O 2
ATOM 2533 N N . SER A 1 47 ? -7.067 -1.275 -9.545 1.00 0.00 47 SER A N 2
ATOM 2534 C CA . SER A 1 47 ? -7.911 -0.568 -8.597 1.00 0.00 47 SER A CA 2
ATOM 2535 C C . SER A 1 47 ? -7.046 0.163 -7.569 1.00 0.00 47 SER A C 2
ATOM 2536 O O . SER A 1 47 ? -7.334 1.304 -7.210 1.00 0.00 47 SER A O 2
ATOM 2544 N N . LEU A 1 48 ? -6.003 -0.523 -7.126 1.00 0.00 48 LEU A N 2
ATOM 2545 C CA . LEU A 1 48 ? -5.093 0.048 -6.146 1.00 0.00 48 LEU A CA 2
ATOM 2546 C C . LEU A 1 48 ? -4.218 1.104 -6.824 1.00 0.00 48 LEU A C 2
ATOM 2547 O O . LEU A 1 48 ? -4.165 2.249 -6.379 1.00 0.00 48 LEU A O 2
ATOM 2563 N N . GLN A 1 49 ? -3.554 0.681 -7.890 1.00 0.00 49 GLN A N 2
ATOM 2564 C CA . GLN A 1 49 ? -2.684 1.576 -8.633 1.00 0.00 49 GLN A CA 2
ATOM 2565 C C . GLN A 1 49 ? -3.377 2.921 -8.862 1.00 0.00 49 GLN A C 2
ATOM 2566 O O . GLN A 1 49 ? -2.761 3.975 -8.708 1.00 0.00 49 GLN A O 2
ATOM 2580 N N . SER A 1 50 ? -4.648 2.842 -9.226 1.00 0.00 50 SER A N 2
ATOM 2581 C CA . SER A 1 50 ? -5.431 4.039 -9.477 1.00 0.00 50 SER A CA 2
ATOM 2582 C C . SER A 1 50 ? -5.245 5.036 -8.331 1.00 0.00 50 SER A C 2
ATOM 2583 O O . SER A 1 50 ? -5.415 6.240 -8.518 1.00 0.00 50 SER A O 2
ATOM 2591 N N . LEU A 1 51 ? -4.898 4.498 -7.172 1.00 0.00 51 LEU A N 2
ATOM 2592 C CA . LEU A 1 51 ? -4.687 5.325 -5.996 1.00 0.00 51 LEU A CA 2
ATOM 2593 C C . LEU A 1 51 ? -3.189 5.583 -5.821 1.00 0.00 51 LEU A C 2
ATOM 2594 O O . LEU A 1 51 ? -2.774 6.717 -5.587 1.00 0.00 51 LEU A O 2
ATOM 2610 N N . ALA A 1 52 ? -2.419 4.512 -5.942 1.00 0.00 52 ALA A N 2
ATOM 2611 C CA . ALA A 1 52 ? -0.976 4.607 -5.800 1.00 0.00 52 ALA A CA 2
ATOM 2612 C C . ALA A 1 52 ? -0.408 5.431 -6.958 1.00 0.00 52 ALA A C 2
ATOM 2613 O O . ALA A 1 52 ? 0.785 5.729 -6.986 1.00 0.00 52 ALA A O 2
ATOM 2620 N N . SER A 1 53 ? -1.289 5.774 -7.886 1.00 0.00 53 SER A N 2
ATOM 2621 C CA . SER A 1 53 ? -0.890 6.557 -9.044 1.00 0.00 53 SER A CA 2
ATOM 2622 C C . SER A 1 53 ? -1.572 7.926 -9.009 1.00 0.00 53 SER A C 2
ATOM 2623 O O . SER A 1 53 ? -1.167 8.843 -9.723 1.00 0.00 53 SER A O 2
ATOM 2631 N N . ARG A 1 54 ? -2.594 8.022 -8.173 1.00 0.00 54 ARG A N 2
ATOM 2632 C CA . ARG A 1 54 ? -3.336 9.264 -8.036 1.00 0.00 54 ARG A CA 2
ATOM 2633 C C . ARG A 1 54 ? -2.373 10.443 -7.881 1.00 0.00 54 ARG A C 2
ATOM 2634 O O . ARG A 1 54 ? -1.221 10.261 -7.491 1.00 0.00 54 ARG A O 2
ATOM 2655 N N . PRO A 1 55 ? -2.894 11.657 -8.202 1.00 0.00 55 PRO A N 2
ATOM 2656 C CA . PRO A 1 55 ? -2.093 12.866 -8.102 1.00 0.00 55 PRO A CA 2
ATOM 2657 C C . PRO A 1 55 ? -1.919 13.288 -6.642 1.00 0.00 55 PRO A C 2
ATOM 2658 O O . PRO A 1 55 ? -2.599 12.772 -5.757 1.00 0.00 55 PRO A O 2
ATOM 2669 N N . VAL A 1 56 ? -1.003 14.224 -6.436 1.00 0.00 56 VAL A N 2
ATOM 2670 C CA . VAL A 1 56 ? -0.731 14.722 -5.099 1.00 0.00 56 VAL A CA 2
ATOM 2671 C C . VAL A 1 56 ? -0.230 16.165 -5.189 1.00 0.00 56 VAL A C 2
ATOM 2672 O O . VAL A 1 56 ? -0.704 16.940 -6.018 1.00 0.00 56 VAL A O 2
ATOM 2685 N N . THR A 1 57 ? 0.722 16.482 -4.324 1.00 0.00 57 THR A N 2
ATOM 2686 C CA . THR A 1 57 ? 1.292 17.818 -4.295 1.00 0.00 57 THR A CA 2
ATOM 2687 C C . THR A 1 57 ? 2.804 17.758 -4.526 1.00 0.00 57 THR A C 2
ATOM 2688 O O . THR A 1 57 ? 3.582 18.211 -3.688 1.00 0.00 57 THR A O 2
ATOM 2699 N N . HIS A 1 58 ? 3.173 17.196 -5.668 1.00 0.00 58 HIS A N 2
ATOM 2700 C CA . HIS A 1 58 ? 4.578 17.071 -6.020 1.00 0.00 58 HIS A CA 2
ATOM 2701 C C . HIS A 1 58 ? 4.938 18.119 -7.074 1.00 0.00 58 HIS A C 2
ATOM 2702 O O . HIS A 1 58 ? 4.062 18.631 -7.770 1.00 0.00 58 HIS A O 2
ATOM 2716 N N . SER A 1 59 ? 6.228 18.408 -7.158 1.00 0.00 59 SER A N 2
ATOM 2717 C CA . SER A 1 59 ? 6.715 19.386 -8.116 1.00 0.00 59 SER A CA 2
ATOM 2718 C C . SER A 1 59 ? 8.241 19.315 -8.207 1.00 0.00 59 SER A C 2
ATOM 2719 O O . SER A 1 59 ? 8.797 19.214 -9.299 1.00 0.00 59 SER A O 2
ATOM 2727 N N . THR A 1 60 ? 8.874 19.371 -7.045 1.00 0.00 60 THR A N 2
ATOM 2728 C CA . THR A 1 60 ? 10.325 19.314 -6.979 1.00 0.00 60 THR A CA 2
ATOM 2729 C C . THR A 1 60 ? 10.773 18.152 -6.091 1.00 0.00 60 THR A C 2
ATOM 2730 O O . THR A 1 60 ? 9.988 17.631 -5.301 1.00 0.00 60 THR A O 2
ATOM 2741 N N . GLY A 1 61 ? 12.035 17.780 -6.251 1.00 0.00 61 GLY A N 2
ATOM 2742 C CA . GLY A 1 61 ? 12.598 16.689 -5.473 1.00 0.00 61 GLY A CA 2
ATOM 2743 C C . GLY A 1 61 ? 13.199 15.619 -6.386 1.00 0.00 61 GLY A C 2
ATOM 2744 O O . GLY A 1 61 ? 13.341 15.832 -7.589 1.00 0.00 61 GLY A O 2
ATOM 2748 N N . SER A 1 62 ? 13.536 14.490 -5.778 1.00 0.00 62 SER A N 2
ATOM 2749 C CA . SER A 1 62 ? 14.119 13.386 -6.521 1.00 0.00 62 SER A CA 2
ATOM 2750 C C . SER A 1 62 ? 13.423 12.077 -6.144 1.00 0.00 62 SER A C 2
ATOM 2751 O O . SER A 1 62 ? 12.658 12.031 -5.181 1.00 0.00 62 SER A O 2
ATOM 2759 N N . ASP A 1 63 ? 13.712 11.044 -6.922 1.00 0.00 63 ASP A N 2
ATOM 2760 C CA . ASP A 1 63 ? 13.124 9.738 -6.682 1.00 0.00 63 ASP A CA 2
ATOM 2761 C C . ASP A 1 63 ? 13.339 9.348 -5.218 1.00 0.00 63 ASP A C 2
ATOM 2762 O O . ASP A 1 63 ? 14.475 9.204 -4.770 1.00 0.00 63 ASP A O 2
ATOM 2771 N N . GLN A 1 64 ? 12.229 9.187 -4.512 1.00 0.00 64 GLN A N 2
ATOM 2772 C CA . GLN A 1 64 ? 12.281 8.817 -3.108 1.00 0.00 64 GLN A CA 2
ATOM 2773 C C . GLN A 1 64 ? 12.745 7.366 -2.959 1.00 0.00 64 GLN A C 2
ATOM 2774 O O . GLN A 1 64 ? 11.971 6.502 -2.549 1.00 0.00 64 GLN A O 2
ATOM 2788 N N . VAL A 1 65 ? 14.006 7.144 -3.301 1.00 0.00 65 VAL A N 2
ATOM 2789 C CA . VAL A 1 65 ? 14.582 5.813 -3.210 1.00 0.00 65 VAL A CA 2
ATOM 2790 C C . VAL A 1 65 ? 16.107 5.916 -3.280 1.00 0.00 65 VAL A C 2
ATOM 2791 O O . VAL A 1 65 ? 16.643 6.877 -3.829 1.00 0.00 65 VAL A O 2
ATOM 2804 N N . GLU A 1 66 ? 16.762 4.912 -2.715 1.00 0.00 66 GLU A N 2
ATOM 2805 C CA . GLU A 1 66 ? 18.215 4.878 -2.707 1.00 0.00 66 GLU A CA 2
ATOM 2806 C C . GLU A 1 66 ? 18.742 4.377 -4.053 1.00 0.00 66 GLU A C 2
ATOM 2807 O O . GLU A 1 66 ? 19.396 3.338 -4.120 1.00 0.00 66 GLU A O 2
ATOM 2819 N N . LEU A 1 67 ? 18.437 5.140 -5.093 1.00 0.00 67 LEU A N 2
ATOM 2820 C CA . LEU A 1 67 ? 18.872 4.786 -6.433 1.00 0.00 67 LEU A CA 2
ATOM 2821 C C . LEU A 1 67 ? 18.171 3.497 -6.869 1.00 0.00 67 LEU A C 2
ATOM 2822 O O . LEU A 1 67 ? 18.042 2.561 -6.082 1.00 0.00 67 LEU A O 2
ATOM 2838 N N . LYS A 1 68 ? 17.737 3.492 -8.121 1.00 0.00 68 LYS A N 2
ATOM 2839 C CA . LYS A 1 68 ? 17.053 2.334 -8.670 1.00 0.00 68 LYS A CA 2
ATOM 2840 C C . LYS A 1 68 ? 16.322 2.739 -9.952 1.00 0.00 68 LYS A C 2
ATOM 2841 O O . LYS A 1 68 ? 16.678 2.292 -11.041 1.00 0.00 68 LYS A O 2
ATOM 2860 N N . ASP A 1 69 ? 15.314 3.581 -9.779 1.00 0.00 69 ASP A N 2
ATOM 2861 C CA . ASP A 1 69 ? 14.530 4.051 -10.908 1.00 0.00 69 ASP A CA 2
ATOM 2862 C C . ASP A 1 69 ? 13.851 5.371 -10.538 1.00 0.00 69 ASP A C 2
ATOM 2863 O O . ASP A 1 69 ? 13.594 5.633 -9.364 1.00 0.00 69 ASP A O 2
ATOM 2872 N N . SER A 1 70 ? 13.581 6.168 -11.561 1.00 0.00 70 SER A N 2
ATOM 2873 C CA . SER A 1 70 ? 12.937 7.455 -11.358 1.00 0.00 70 SER A CA 2
ATOM 2874 C C . SER A 1 70 ? 11.831 7.656 -12.395 1.00 0.00 70 SER A C 2
ATOM 2875 O O . SER A 1 70 ? 11.764 6.930 -13.386 1.00 0.00 70 SER A O 2
ATOM 2883 N N . GLY A 1 71 ? 10.990 8.646 -12.133 1.00 0.00 71 GLY A N 2
ATOM 2884 C CA . GLY A 1 71 ? 9.890 8.952 -13.032 1.00 0.00 71 GLY A CA 2
ATOM 2885 C C . GLY A 1 71 ? 8.719 7.991 -12.813 1.00 0.00 71 GLY A C 2
ATOM 2886 O O . GLY A 1 71 ? 8.362 7.691 -11.675 1.00 0.00 71 GLY A O 2
ATOM 2890 N N . THR A 1 72 ? 8.154 7.536 -13.922 1.00 0.00 72 THR A N 2
ATOM 2891 C CA . THR A 1 72 ? 7.032 6.615 -13.866 1.00 0.00 72 THR A CA 2
ATOM 2892 C C . THR A 1 72 ? 7.467 5.279 -13.260 1.00 0.00 72 THR A C 2
ATOM 2893 O O . THR A 1 72 ? 8.659 5.033 -13.083 1.00 0.00 72 THR A O 2
ATOM 2904 N N . SER A 1 73 ? 6.477 4.452 -12.958 1.00 0.00 73 SER A N 2
ATOM 2905 C CA . SER A 1 73 ? 6.742 3.148 -12.376 1.00 0.00 73 SER A CA 2
ATOM 2906 C C . SER A 1 73 ? 7.800 3.271 -11.277 1.00 0.00 73 SER A C 2
ATOM 2907 O O . SER A 1 73 ? 8.916 2.775 -11.427 1.00 0.00 73 SER A O 2
ATOM 2915 N N . GLY A 1 74 ? 7.412 3.934 -10.198 1.00 0.00 74 GLY A N 2
ATOM 2916 C CA . GLY A 1 74 ? 8.313 4.128 -9.075 1.00 0.00 74 GLY A CA 2
ATOM 2917 C C . GLY A 1 74 ? 7.620 4.886 -7.941 1.00 0.00 74 GLY A C 2
ATOM 2918 O O . GLY A 1 74 ? 7.804 4.562 -6.769 1.00 0.00 74 GLY A O 2
ATOM 2922 N N . VAL A 1 75 ? 6.838 5.883 -8.329 1.00 0.00 75 VAL A N 2
ATOM 2923 C CA . VAL A 1 75 ? 6.117 6.690 -7.360 1.00 0.00 75 VAL A CA 2
ATOM 2924 C C . VAL A 1 75 ? 5.146 5.799 -6.583 1.00 0.00 75 VAL A C 2
ATOM 2925 O O . VAL A 1 75 ? 5.192 5.748 -5.354 1.00 0.00 75 VAL A O 2
ATOM 2938 N N . ALA A 1 76 ? 4.289 5.118 -7.330 1.00 0.00 76 ALA A N 2
ATOM 2939 C CA . ALA A 1 76 ? 3.309 4.232 -6.726 1.00 0.00 76 ALA A CA 2
ATOM 2940 C C . ALA A 1 76 ? 4.019 3.265 -5.776 1.00 0.00 76 ALA A C 2
ATOM 2941 O O . ALA A 1 76 ? 3.441 2.833 -4.780 1.00 0.00 76 ALA A O 2
ATOM 2948 N N . GLN A 1 77 ? 5.261 2.955 -6.118 1.00 0.00 77 GLN A N 2
ATOM 2949 C CA . GLN A 1 77 ? 6.055 2.047 -5.308 1.00 0.00 77 GLN A CA 2
ATOM 2950 C C . GLN A 1 77 ? 6.343 2.670 -3.940 1.00 0.00 77 GLN A C 2
ATOM 2951 O O . GLN A 1 77 ? 6.702 1.966 -2.997 1.00 0.00 77 GLN A O 2
ATOM 2965 N N . ARG A 1 78 ? 6.174 3.982 -3.876 1.00 0.00 78 ARG A N 2
ATOM 2966 C CA . ARG A 1 78 ? 6.411 4.708 -2.639 1.00 0.00 78 ARG A CA 2
ATOM 2967 C C . ARG A 1 78 ? 5.117 4.814 -1.830 1.00 0.00 78 ARG A C 2
ATOM 2968 O O . ARG A 1 78 ? 5.150 4.853 -0.601 1.00 0.00 78 ARG A O 2
ATOM 2989 N N . VAL A 1 79 ? 4.007 4.859 -2.552 1.00 0.00 79 VAL A N 2
ATOM 2990 C CA . VAL A 1 79 ? 2.704 4.961 -1.917 1.00 0.00 79 VAL A CA 2
ATOM 2991 C C . VAL A 1 79 ? 2.264 3.574 -1.442 1.00 0.00 79 VAL A C 2
ATOM 2992 O O . VAL A 1 79 ? 1.632 3.445 -0.395 1.00 0.00 79 VAL A O 2
ATOM 3005 N N . PHE A 1 80 ? 2.615 2.573 -2.235 1.00 0.00 80 PHE A N 2
ATOM 3006 C CA . PHE A 1 80 ? 2.264 1.201 -1.909 1.00 0.00 80 PHE A CA 2
ATOM 3007 C C . PHE A 1 80 ? 3.071 0.699 -0.711 1.00 0.00 80 PHE A C 2
ATOM 3008 O O . PHE A 1 80 ? 2.501 0.252 0.283 1.00 0.00 80 PHE A O 2
ATOM 3025 N N . LYS A 1 81 ? 4.386 0.789 -0.844 1.00 0.00 81 LYS A N 2
ATOM 3026 C CA . LYS A 1 81 ? 5.278 0.349 0.215 1.00 0.00 81 LYS A CA 2
ATOM 3027 C C . LYS A 1 81 ? 4.871 1.019 1.529 1.00 0.00 81 LYS A C 2
ATOM 3028 O O . LYS A 1 81 ? 4.903 0.390 2.586 1.00 0.00 81 LYS A O 2
ATOM 3047 N N . ASN A 1 82 ? 4.498 2.285 1.420 1.00 0.00 82 ASN A N 2
ATOM 3048 C CA . ASN A 1 82 ? 4.085 3.047 2.587 1.00 0.00 82 ASN A CA 2
ATOM 3049 C C . ASN A 1 82 ? 2.733 2.526 3.078 1.00 0.00 82 ASN A C 2
ATOM 3050 O O . ASN A 1 82 ? 2.522 2.377 4.281 1.00 0.00 82 ASN A O 2
ATOM 3061 N N . ALA A 1 83 ? 1.853 2.264 2.123 1.00 0.00 83 ALA A N 2
ATOM 3062 C CA . ALA A 1 83 ? 0.528 1.763 2.444 1.00 0.00 83 ALA A CA 2
ATOM 3063 C C . ALA A 1 83 ? 0.653 0.585 3.412 1.00 0.00 83 ALA A C 2
ATOM 3064 O O . ALA A 1 83 ? 0.011 0.568 4.461 1.00 0.00 83 ALA A O 2
ATOM 3071 N N . LEU A 1 84 ? 1.484 -0.372 3.025 1.00 0.00 84 LEU A N 2
ATOM 3072 C CA . LEU A 1 84 ? 1.701 -1.551 3.846 1.00 0.00 84 LEU A CA 2
ATOM 3073 C C . LEU A 1 84 ? 2.169 -1.119 5.237 1.00 0.00 84 LEU A C 2
ATOM 3074 O O . LEU A 1 84 ? 1.605 -1.545 6.245 1.00 0.00 84 LEU A O 2
ATOM 3090 N N . GLN A 1 85 ? 3.194 -0.280 5.249 1.00 0.00 85 GLN A N 2
ATOM 3091 C CA . GLN A 1 85 ? 3.743 0.213 6.500 1.00 0.00 85 GLN A CA 2
ATOM 3092 C C . GLN A 1 85 ? 2.617 0.652 7.438 1.00 0.00 85 GLN A C 2
ATOM 3093 O O . GLN A 1 85 ? 2.516 0.165 8.563 1.00 0.00 85 GLN A O 2
ATOM 3107 N N . LEU A 1 86 ? 1.798 1.567 6.940 1.00 0.00 86 LEU A N 2
ATOM 3108 C CA . LEU A 1 86 ? 0.683 2.077 7.720 1.00 0.00 86 LEU A CA 2
ATOM 3109 C C . LEU A 1 86 ? -0.100 0.902 8.310 1.00 0.00 86 LEU A C 2
ATOM 3110 O O . LEU A 1 86 ? -0.367 0.871 9.511 1.00 0.00 86 LEU A O 2
ATOM 3126 N N . LEU A 1 87 ? -0.446 -0.034 7.439 1.00 0.00 87 LEU A N 2
ATOM 3127 C CA . LEU A 1 87 ? -1.193 -1.208 7.860 1.00 0.00 87 LEU A CA 2
ATOM 3128 C C . LEU A 1 87 ? -0.511 -1.830 9.080 1.00 0.00 87 LEU A C 2
ATOM 3129 O O . LEU A 1 87 ? -1.177 -2.192 10.049 1.00 0.00 87 LEU A O 2
ATOM 3145 N N . GLN A 1 88 ? 0.806 -1.936 8.992 1.00 0.00 88 GLN A N 2
ATOM 3146 C CA . GLN A 1 88 ? 1.585 -2.509 10.077 1.00 0.00 88 GLN A CA 2
ATOM 3147 C C . GLN A 1 88 ? 1.497 -1.621 11.320 1.00 0.00 88 GLN A C 2
ATOM 3148 O O . GLN A 1 88 ? 1.739 -2.081 12.434 1.00 0.00 88 GLN A O 2
ATOM 3162 N N . GLU A 1 89 ? 1.151 -0.364 11.086 1.00 0.00 89 GLU A N 2
ATOM 3163 C CA . GLU A 1 89 ? 1.029 0.593 12.173 1.00 0.00 89 GLU A CA 2
ATOM 3164 C C . GLU A 1 89 ? -0.370 0.521 12.788 1.00 0.00 89 GLU A C 2
ATOM 3165 O O . GLU A 1 89 ? -0.561 0.880 13.949 1.00 0.00 89 GLU A O 2
ATOM 3177 N N . LYS A 1 90 ? -1.313 0.055 11.983 1.00 0.00 90 LYS A N 2
ATOM 3178 C CA . LYS A 1 90 ? -2.689 -0.069 12.434 1.00 0.00 90 LYS A CA 2
ATOM 3179 C C . LYS A 1 90 ? -2.907 -1.467 13.014 1.00 0.00 90 LYS A C 2
ATOM 3180 O O . LYS A 1 90 ? -3.734 -1.651 13.906 1.00 0.00 90 LYS A O 2
ATOM 3199 N N . GLY A 1 91 ? -2.150 -2.417 12.485 1.00 0.00 91 GLY A N 2
ATOM 3200 C CA . GLY A 1 91 ? -2.250 -3.794 12.940 1.00 0.00 91 GLY A CA 2
ATOM 3201 C C . GLY A 1 91 ? -2.988 -4.658 11.914 1.00 0.00 91 GLY A C 2
ATOM 3202 O O . GLY A 1 91 ? -3.389 -5.780 12.217 1.00 0.00 91 GLY A O 2
ATOM 3206 N N . LEU A 1 92 ? -3.144 -4.101 10.722 1.00 0.00 92 LEU A N 2
ATOM 3207 C CA . LEU A 1 92 ? -3.825 -4.806 9.650 1.00 0.00 92 LEU A CA 2
ATOM 3208 C C . LEU A 1 92 ? -2.901 -5.889 9.089 1.00 0.00 92 LEU A C 2
ATOM 3209 O O . LEU A 1 92 ? -3.353 -6.982 8.753 1.00 0.00 92 LEU A O 2
ATOM 3225 N N . VAL A 1 93 ? -1.624 -5.546 9.005 1.00 0.00 93 VAL A N 2
ATOM 3226 C CA . VAL A 1 93 ? -0.632 -6.475 8.491 1.00 0.00 93 VAL A CA 2
ATOM 3227 C C . VAL A 1 93 ? 0.627 -6.401 9.356 1.00 0.00 93 VAL A C 2
ATOM 3228 O O . VAL A 1 93 ? 0.716 -5.572 10.260 1.00 0.00 93 VAL A O 2
ATOM 3241 N N . PHE A 1 94 ? 1.570 -7.280 9.049 1.00 0.00 94 PHE A N 2
ATOM 3242 C CA . PHE A 1 94 ? 2.821 -7.324 9.787 1.00 0.00 94 PHE A CA 2
ATOM 3243 C C . PHE A 1 94 ? 3.891 -8.092 9.008 1.00 0.00 94 PHE A C 2
ATOM 3244 O O . PHE A 1 94 ? 3.570 -8.968 8.206 1.00 0.00 94 PHE A O 2
ATOM 3261 N N . GLN A 1 95 ? 5.139 -7.736 9.272 1.00 0.00 95 GLN A N 2
ATOM 3262 C CA . GLN A 1 95 ? 6.258 -8.381 8.606 1.00 0.00 95 GLN A CA 2
ATOM 3263 C C . GLN A 1 95 ? 7.204 -9.000 9.636 1.00 0.00 95 GLN A C 2
ATOM 3264 O O . GLN A 1 95 ? 7.560 -8.357 10.623 1.00 0.00 95 GLN A O 2
ATOM 3278 N N . ARG A 1 96 ? 7.585 -10.241 9.372 1.00 0.00 96 ARG A N 2
ATOM 3279 C CA . ARG A 1 96 ? 8.483 -10.955 10.265 1.00 0.00 96 ARG A CA 2
ATOM 3280 C C . ARG A 1 96 ? 9.863 -11.104 9.621 1.00 0.00 96 ARG A C 2
ATOM 3281 O O . ARG A 1 96 ? 10.158 -12.129 9.008 1.00 0.00 96 ARG A O 2
ATOM 3302 N N . ASP A 1 97 ? 10.671 -10.066 9.781 1.00 0.00 97 ASP A N 2
ATOM 3303 C CA . ASP A 1 97 ? 12.012 -10.069 9.223 1.00 0.00 97 ASP A CA 2
ATOM 3304 C C . ASP A 1 97 ? 12.476 -8.626 9.014 1.00 0.00 97 ASP A C 2
ATOM 3305 O O . ASP A 1 97 ? 13.675 -8.353 8.992 1.00 0.00 97 ASP A O 2
ATOM 3314 N N . SER A 1 98 ? 11.502 -7.741 8.866 1.00 0.00 98 SER A N 2
ATOM 3315 C CA . SER A 1 98 ? 11.795 -6.333 8.660 1.00 0.00 98 SER A CA 2
ATOM 3316 C C . SER A 1 98 ? 12.546 -6.142 7.340 1.00 0.00 98 SER A C 2
ATOM 3317 O O . SER A 1 98 ? 13.311 -7.012 6.926 1.00 0.00 98 SER A O 2
ATOM 3325 N N . GLY A 1 99 ? 12.301 -5.000 6.716 1.00 0.00 99 GLY A N 2
ATOM 3326 C CA . GLY A 1 99 ? 12.944 -4.684 5.452 1.00 0.00 99 GLY A CA 2
ATOM 3327 C C . GLY A 1 99 ? 11.921 -4.204 4.421 1.00 0.00 99 GLY A C 2
ATOM 3328 O O . GLY A 1 99 ? 10.725 -4.158 4.703 1.00 0.00 99 GLY A O 2
ATOM 3332 N N . SER A 1 100 ? 12.429 -3.859 3.247 1.00 0.00 100 SER A N 2
ATOM 3333 C CA . SER A 1 100 ? 11.574 -3.384 2.172 1.00 0.00 100 SER A CA 2
ATOM 3334 C C . SER A 1 100 ? 11.177 -4.551 1.265 1.00 0.00 100 SER A C 2
ATOM 3335 O O . SER A 1 100 ? 10.054 -4.599 0.766 1.00 0.00 100 SER A O 2
ATOM 3343 N N . ASP A 1 101 ? 12.121 -5.462 1.079 1.00 0.00 101 ASP A N 2
ATOM 3344 C CA . ASP A 1 101 ? 11.884 -6.625 0.241 1.00 0.00 101 ASP A CA 2
ATOM 3345 C C . ASP A 1 101 ? 11.458 -7.803 1.119 1.00 0.00 101 ASP A C 2
ATOM 3346 O O . ASP A 1 101 ? 12.147 -8.820 1.177 1.00 0.00 101 ASP A O 2
ATOM 3355 N N . LYS A 1 102 ? 10.324 -7.626 1.781 1.00 0.00 102 LYS A N 2
ATOM 3356 C CA . LYS A 1 102 ? 9.798 -8.662 2.654 1.00 0.00 102 LYS A CA 2
ATOM 3357 C C . LYS A 1 102 ? 8.304 -8.846 2.377 1.00 0.00 102 LYS A C 2
ATOM 3358 O O . LYS A 1 102 ? 7.652 -7.949 1.845 1.00 0.00 102 LYS A O 2
ATOM 3377 N N . LEU A 1 103 ? 7.805 -10.015 2.751 1.00 0.00 103 LEU A N 2
ATOM 3378 C CA . LEU A 1 103 ? 6.401 -10.329 2.549 1.00 0.00 103 LEU A CA 2
ATOM 3379 C C . LEU A 1 103 ? 5.566 -9.620 3.618 1.00 0.00 103 LEU A C 2
ATOM 3380 O O . LEU A 1 103 ? 6.059 -9.337 4.709 1.00 0.00 103 LEU A O 2
ATOM 3396 N N . TYR A 1 104 ? 4.317 -9.353 3.267 1.00 0.00 104 TYR A N 2
ATOM 3397 C CA . TYR A 1 104 ? 3.409 -8.683 4.182 1.00 0.00 104 TYR A CA 2
ATOM 3398 C C . TYR A 1 104 ? 2.279 -9.618 4.617 1.00 0.00 104 TYR A C 2
ATOM 3399 O O . TYR A 1 104 ? 1.440 -10.003 3.805 1.00 0.00 104 TYR A O 2
ATOM 3417 N N . TYR A 1 105 ? 2.294 -9.957 5.898 1.00 0.00 105 TYR A N 2
ATOM 3418 C CA . TYR A 1 105 ? 1.281 -10.840 6.450 1.00 0.00 105 TYR A CA 2
ATOM 3419 C C . TYR A 1 105 ? 0.070 -10.045 6.942 1.00 0.00 105 TYR A C 2
ATOM 3420 O O . TYR A 1 105 ? 0.223 -8.993 7.561 1.00 0.00 105 TYR A O 2
ATOM 3438 N N . VAL A 1 106 ? -1.107 -10.578 6.647 1.00 0.00 106 VAL A N 2
ATOM 3439 C CA . VAL A 1 106 ? -2.344 -9.931 7.052 1.00 0.00 106 VAL A CA 2
ATOM 3440 C C . VAL A 1 106 ? -2.672 -10.324 8.493 1.00 0.00 106 VAL A C 2
ATOM 3441 O O . VAL A 1 106 ? -2.116 -11.287 9.020 1.00 0.00 106 VAL A O 2
ATOM 3454 N N . THR A 1 107 ? -3.574 -9.559 9.091 1.00 0.00 107 THR A N 2
ATOM 3455 C CA . THR A 1 107 ? -3.983 -9.815 10.461 1.00 0.00 107 THR A CA 2
ATOM 3456 C C . THR A 1 107 ? -5.362 -10.476 10.491 1.00 0.00 107 THR A C 2
ATOM 3457 O O . THR A 1 107 ? -5.846 -10.958 9.468 1.00 0.00 107 THR A O 2
ATOM 3468 N N . THR A 1 108 ? -5.957 -10.477 11.675 1.00 0.00 108 THR A N 2
ATOM 3469 C CA . THR A 1 108 ? -7.271 -11.071 11.852 1.00 0.00 108 THR A CA 2
ATOM 3470 C C . THR A 1 108 ? -7.400 -12.342 11.010 1.00 0.00 108 THR A C 2
ATOM 3471 O O . THR A 1 108 ? -6.398 -12.962 10.658 1.00 0.00 108 THR A O 2
ATOM 3482 N N . LYS A 1 109 ? -8.643 -12.692 10.712 1.00 0.00 109 LYS A N 2
ATOM 3483 C CA . LYS A 1 109 ? -8.916 -13.878 9.918 1.00 0.00 109 LYS A CA 2
ATOM 3484 C C . LYS A 1 109 ? -9.999 -13.558 8.886 1.00 0.00 109 LYS A C 2
ATOM 3485 O O . LYS A 1 109 ? -11.040 -14.212 8.850 1.00 0.00 109 LYS A O 2
ATOM 3504 N N . ASP A 1 110 ? -9.716 -12.551 8.072 1.00 0.00 110 ASP A N 2
ATOM 3505 C CA . ASP A 1 110 ? -10.653 -12.136 7.042 1.00 0.00 110 ASP A CA 2
ATOM 3506 C C . ASP A 1 110 ? -11.981 -11.744 7.695 1.00 0.00 110 ASP A C 2
ATOM 3507 O O . ASP A 1 110 ? -12.851 -12.590 7.895 1.00 0.00 110 ASP A O 2
ATOM 3516 N N . LYS A 1 111 ? -12.094 -10.462 8.007 1.00 0.00 111 LYS A N 2
ATOM 3517 C CA . LYS A 1 111 ? -13.300 -9.947 8.633 1.00 0.00 111 LYS A CA 2
ATOM 3518 C C . LYS A 1 111 ? -13.922 -11.039 9.506 1.00 0.00 111 LYS A C 2
ATOM 3519 O O . LYS A 1 111 ? -14.955 -11.607 9.154 1.00 0.00 111 LYS A O 2
ATOM 3538 N N . ASP A 1 112 ? -13.267 -11.301 10.627 1.00 0.00 112 ASP A N 2
ATOM 3539 C CA . ASP A 1 112 ? -13.743 -12.315 11.553 1.00 0.00 112 ASP A CA 2
ATOM 3540 C C . ASP A 1 112 ? -13.080 -12.107 12.916 1.00 0.00 112 ASP A C 2
ATOM 3541 O O . ASP A 1 112 ? -12.221 -11.239 13.066 1.00 0.00 112 ASP A O 2
ATOM 3550 N N . LEU A 1 113 ? -13.504 -12.917 13.874 1.00 0.00 113 LEU A N 2
ATOM 3551 C CA . LEU A 1 113 ? -12.962 -12.832 15.220 1.00 0.00 113 LEU A CA 2
ATOM 3552 C C . LEU A 1 113 ? -11.437 -12.731 15.146 1.00 0.00 113 LEU A C 2
ATOM 3553 O O . LEU A 1 113 ? -10.830 -13.159 14.165 1.00 0.00 113 LEU A O 2
ATOM 3569 N N . GLN A 1 114 ? -10.862 -12.162 16.195 1.00 0.00 114 GLN A N 2
ATOM 3570 C CA . GLN A 1 114 ? -9.420 -11.999 16.261 1.00 0.00 114 GLN A CA 2
ATOM 3571 C C . GLN A 1 114 ? -9.009 -11.452 17.629 1.00 0.00 114 GLN A C 2
ATOM 3572 O O . GLN A 1 114 ? -9.845 -11.310 18.521 1.00 0.00 114 GLN A O 2
ATOM 3586 N N . SER A 1 115 ? -7.723 -11.158 17.753 1.00 0.00 115 SER A N 2
ATOM 3587 C CA . SER A 1 115 ? -7.192 -10.630 18.997 1.00 0.00 115 SER A CA 2
ATOM 3588 C C . SER A 1 115 ? -6.998 -9.116 18.883 1.00 0.00 115 SER A C 2
ATOM 3589 O O . SER A 1 115 ? -5.874 -8.640 18.736 1.00 0.00 115 SER A O 2
ATOM 3597 N N . GLY A 1 116 ? -8.112 -8.402 18.954 1.00 0.00 116 GLY A N 2
ATOM 3598 C CA . GLY A 1 116 ? -8.079 -6.953 18.860 1.00 0.00 116 GLY A CA 2
ATOM 3599 C C . GLY A 1 116 ? -9.297 -6.424 18.099 1.00 0.00 116 GLY A C 2
ATOM 3600 O O . GLY A 1 116 ? -9.726 -7.024 17.115 1.00 0.00 116 GLY A O 2
ATOM 3604 N N . PRO A 1 117 ? -9.832 -5.278 18.597 1.00 0.00 117 PRO A N 2
ATOM 3605 C CA . PRO A 1 117 ? -10.992 -4.662 17.974 1.00 0.00 117 PRO A CA 2
ATOM 3606 C C . PRO A 1 117 ? -10.606 -3.958 16.672 1.00 0.00 117 PRO A C 2
ATOM 3607 O O . PRO A 1 117 ? -10.780 -2.747 16.542 1.00 0.00 117 PRO A O 2
ATOM 3618 N N . SER A 1 118 ? -10.090 -4.746 15.741 1.00 0.00 118 SER A N 2
ATOM 3619 C CA . SER A 1 118 ? -9.678 -4.213 14.453 1.00 0.00 118 SER A CA 2
ATOM 3620 C C . SER A 1 118 ? -10.481 -4.876 13.332 1.00 0.00 118 SER A C 2
ATOM 3621 O O . SER A 1 118 ? -10.400 -6.088 13.138 1.00 0.00 118 SER A O 2
ATOM 3629 N N . SER A 1 119 ? -11.238 -4.052 12.623 1.00 0.00 119 SER A N 2
ATOM 3630 C CA . SER A 1 119 ? -12.055 -4.542 11.526 1.00 0.00 119 SER A CA 2
ATOM 3631 C C . SER A 1 119 ? -12.755 -3.373 10.830 1.00 0.00 119 SER A C 2
ATOM 3632 O O . SER A 1 119 ? -12.565 -3.153 9.635 1.00 0.00 119 SER A O 2
ATOM 3640 N N . GLY A 1 120 ? -13.549 -2.653 11.609 1.00 0.00 120 GLY A N 2
ATOM 3641 C CA . GLY A 1 120 ? -14.279 -1.512 11.083 1.00 0.00 120 GLY A CA 2
ATOM 3642 C C . GLY A 1 120 ? -15.225 -1.937 9.958 1.00 0.00 120 GLY A C 2
ATOM 3643 O O . GLY A 1 120 ? -15.111 -1.455 8.832 1.00 0.00 120 GLY A O 2
ATOM 3647 N N . GLY A 1 1 ? -14.377 5.142 16.427 1.00 0.00 1 GLY A N 3
ATOM 3648 C CA . GLY A 1 1 ? -15.589 5.878 16.745 1.00 0.00 1 GLY A CA 3
ATOM 3649 C C . GLY A 1 1 ? -15.265 7.320 17.143 1.00 0.00 1 GLY A C 3
ATOM 3650 O O . GLY A 1 1 ? -15.259 7.655 18.326 1.00 0.00 1 GLY A O 3
ATOM 3654 N N . SER A 1 2 ? -15.005 8.135 16.131 1.00 0.00 2 SER A N 3
ATOM 3655 C CA . SER A 1 2 ? -14.681 9.533 16.360 1.00 0.00 2 SER A CA 3
ATOM 3656 C C . SER A 1 2 ? -15.041 10.362 15.126 1.00 0.00 2 SER A C 3
ATOM 3657 O O . SER A 1 2 ? -14.912 9.890 13.998 1.00 0.00 2 SER A O 3
ATOM 3665 N N . SER A 1 3 ? -15.484 11.584 15.382 1.00 0.00 3 SER A N 3
ATOM 3666 C CA . SER A 1 3 ? -15.863 12.484 14.306 1.00 0.00 3 SER A CA 3
ATOM 3667 C C . SER A 1 3 ? -15.695 13.937 14.755 1.00 0.00 3 SER A C 3
ATOM 3668 O O . SER A 1 3 ? -16.292 14.358 15.745 1.00 0.00 3 SER A O 3
ATOM 3676 N N . GLY A 1 4 ? -14.879 14.663 14.006 1.00 0.00 4 GLY A N 3
ATOM 3677 C CA . GLY A 1 4 ? -14.624 16.060 14.314 1.00 0.00 4 GLY A CA 3
ATOM 3678 C C . GLY A 1 4 ? -13.143 16.400 14.136 1.00 0.00 4 GLY A C 3
ATOM 3679 O O . GLY A 1 4 ? -12.427 16.606 15.115 1.00 0.00 4 GLY A O 3
ATOM 3683 N N . SER A 1 5 ? -12.728 16.449 12.879 1.00 0.00 5 SER A N 3
ATOM 3684 C CA . SER A 1 5 ? -11.345 16.761 12.559 1.00 0.00 5 SER A CA 3
ATOM 3685 C C . SER A 1 5 ? -11.224 17.158 11.086 1.00 0.00 5 SER A C 3
ATOM 3686 O O . SER A 1 5 ? -11.147 16.296 10.212 1.00 0.00 5 SER A O 3
ATOM 3694 N N . SER A 1 6 ? -11.213 18.463 10.857 1.00 0.00 6 SER A N 3
ATOM 3695 C CA . SER A 1 6 ? -11.103 18.984 9.505 1.00 0.00 6 SER A CA 3
ATOM 3696 C C . SER A 1 6 ? -12.271 18.481 8.654 1.00 0.00 6 SER A C 3
ATOM 3697 O O . SER A 1 6 ? -13.042 17.629 9.093 1.00 0.00 6 SER A O 3
ATOM 3705 N N . GLY A 1 7 ? -12.365 19.030 7.452 1.00 0.00 7 GLY A N 3
ATOM 3706 C CA . GLY A 1 7 ? -13.425 18.648 6.536 1.00 0.00 7 GLY A CA 3
ATOM 3707 C C . GLY A 1 7 ? -13.742 19.782 5.559 1.00 0.00 7 GLY A C 3
ATOM 3708 O O . GLY A 1 7 ? -13.461 20.946 5.842 1.00 0.00 7 GLY A O 3
ATOM 3712 N N . ASN A 1 8 ? -14.322 19.404 4.430 1.00 0.00 8 ASN A N 3
ATOM 3713 C CA . ASN A 1 8 ? -14.679 20.375 3.410 1.00 0.00 8 ASN A CA 3
ATOM 3714 C C . ASN A 1 8 ? -13.415 21.087 2.924 1.00 0.00 8 ASN A C 3
ATOM 3715 O O . ASN A 1 8 ? -12.866 21.934 3.628 1.00 0.00 8 ASN A O 3
ATOM 3726 N N . LYS A 1 9 ? -12.989 20.717 1.725 1.00 0.00 9 LYS A N 3
ATOM 3727 C CA . LYS A 1 9 ? -11.800 21.310 1.138 1.00 0.00 9 LYS A CA 3
ATOM 3728 C C . LYS A 1 9 ? -10.576 20.915 1.966 1.00 0.00 9 LYS A C 3
ATOM 3729 O O . LYS A 1 9 ? -10.371 21.433 3.063 1.00 0.00 9 LYS A O 3
ATOM 3748 N N . ASP A 1 10 ? -9.794 20.001 1.410 1.00 0.00 10 ASP A N 3
ATOM 3749 C CA . ASP A 1 10 ? -8.596 19.531 2.084 1.00 0.00 10 ASP A CA 3
ATOM 3750 C C . ASP A 1 10 ? -7.645 18.916 1.055 1.00 0.00 10 ASP A C 3
ATOM 3751 O O . ASP A 1 10 ? -7.975 17.916 0.420 1.00 0.00 10 ASP A O 3
ATOM 3760 N N . ASN A 1 11 ? -6.484 19.540 0.923 1.00 0.00 11 ASN A N 3
ATOM 3761 C CA . ASN A 1 11 ? -5.483 19.066 -0.018 1.00 0.00 11 ASN A CA 3
ATOM 3762 C C . ASN A 1 11 ? -5.049 17.652 0.374 1.00 0.00 11 ASN A C 3
ATOM 3763 O O . ASN A 1 11 ? -5.451 17.143 1.419 1.00 0.00 11 ASN A O 3
ATOM 3774 N N . LEU A 1 12 ? -4.236 17.058 -0.486 1.00 0.00 12 LEU A N 3
ATOM 3775 C CA . LEU A 1 12 ? -3.744 15.712 -0.243 1.00 0.00 12 LEU A CA 3
ATOM 3776 C C . LEU A 1 12 ? -2.214 15.729 -0.226 1.00 0.00 12 LEU A C 3
ATOM 3777 O O . LEU A 1 12 ? -1.599 16.785 -0.364 1.00 0.00 12 LEU A O 3
ATOM 3793 N N . ASP A 1 13 ? -1.643 14.545 -0.054 1.00 0.00 13 ASP A N 3
ATOM 3794 C CA . ASP A 1 13 ? -0.197 14.410 -0.017 1.00 0.00 13 ASP A CA 3
ATOM 3795 C C . ASP A 1 13 ? 0.174 12.927 -0.053 1.00 0.00 13 ASP A C 3
ATOM 3796 O O . ASP A 1 13 ? -0.589 12.081 0.414 1.00 0.00 13 ASP A O 3
ATOM 3805 N N . LEU A 1 14 ? 1.344 12.655 -0.611 1.00 0.00 14 LEU A N 3
ATOM 3806 C CA . LEU A 1 14 ? 1.825 11.288 -0.714 1.00 0.00 14 LEU A CA 3
ATOM 3807 C C . LEU A 1 14 ? 1.409 10.510 0.537 1.00 0.00 14 LEU A C 3
ATOM 3808 O O . LEU A 1 14 ? 0.978 9.362 0.443 1.00 0.00 14 LEU A O 3
ATOM 3824 N N . ALA A 1 15 ? 1.553 11.167 1.678 1.00 0.00 15 ALA A N 3
ATOM 3825 C CA . ALA A 1 15 ? 1.198 10.551 2.946 1.00 0.00 15 ALA A CA 3
ATOM 3826 C C . ALA A 1 15 ? -0.326 10.455 3.051 1.00 0.00 15 ALA A C 3
ATOM 3827 O O . ALA A 1 15 ? -0.866 9.387 3.335 1.00 0.00 15 ALA A O 3
ATOM 3834 N N . GLY A 1 16 ? -0.976 11.586 2.818 1.00 0.00 16 GLY A N 3
ATOM 3835 C CA . GLY A 1 16 ? -2.426 11.642 2.883 1.00 0.00 16 GLY A CA 3
ATOM 3836 C C . GLY A 1 16 ? -3.058 10.639 1.916 1.00 0.00 16 GLY A C 3
ATOM 3837 O O . GLY A 1 16 ? -3.818 9.765 2.331 1.00 0.00 16 GLY A O 3
ATOM 3841 N N . LEU A 1 17 ? -2.721 10.799 0.644 1.00 0.00 17 LEU A N 3
ATOM 3842 C CA . LEU A 1 17 ? -3.246 9.919 -0.385 1.00 0.00 17 LEU A CA 3
ATOM 3843 C C . LEU A 1 17 ? -2.910 8.469 -0.031 1.00 0.00 17 LEU A C 3
ATOM 3844 O O . LEU A 1 17 ? -3.667 7.555 -0.355 1.00 0.00 17 LEU A O 3
ATOM 3860 N N . THR A 1 18 ? -1.774 8.303 0.630 1.00 0.00 18 THR A N 3
ATOM 3861 C CA . THR A 1 18 ? -1.328 6.980 1.032 1.00 0.00 18 THR A CA 3
ATOM 3862 C C . THR A 1 18 ? -2.260 6.405 2.100 1.00 0.00 18 THR A C 3
ATOM 3863 O O . THR A 1 18 ? -2.818 5.322 1.925 1.00 0.00 18 THR A O 3
ATOM 3874 N N . SER A 1 19 ? -2.401 7.155 3.183 1.00 0.00 19 SER A N 3
ATOM 3875 C CA . SER A 1 19 ? -3.257 6.733 4.279 1.00 0.00 19 SER A CA 3
ATOM 3876 C C . SER A 1 19 ? -4.497 6.023 3.732 1.00 0.00 19 SER A C 3
ATOM 3877 O O . SER A 1 19 ? -5.019 5.104 4.361 1.00 0.00 19 SER A O 3
ATOM 3885 N N . LEU A 1 20 ? -4.933 6.478 2.567 1.00 0.00 20 LEU A N 3
ATOM 3886 C CA . LEU A 1 20 ? -6.102 5.898 1.928 1.00 0.00 20 LEU A CA 3
ATOM 3887 C C . LEU A 1 20 ? -5.723 4.553 1.305 1.00 0.00 20 LEU A C 3
ATOM 3888 O O . LEU A 1 20 ? -6.332 3.529 1.612 1.00 0.00 20 LEU A O 3
ATOM 3904 N N . LEU A 1 21 ? -4.720 4.599 0.441 1.00 0.00 21 LEU A N 3
ATOM 3905 C CA . LEU A 1 21 ? -4.253 3.396 -0.228 1.00 0.00 21 LEU A CA 3
ATOM 3906 C C . LEU A 1 21 ? -4.201 2.245 0.779 1.00 0.00 21 LEU A C 3
ATOM 3907 O O . LEU A 1 21 ? -4.699 1.154 0.507 1.00 0.00 21 LEU A O 3
ATOM 3923 N N . SER A 1 22 ? -3.592 2.528 1.921 1.00 0.00 22 SER A N 3
ATOM 3924 C CA . SER A 1 22 ? -3.468 1.531 2.970 1.00 0.00 22 SER A CA 3
ATOM 3925 C C . SER A 1 22 ? -4.757 0.712 3.069 1.00 0.00 22 SER A C 3
ATOM 3926 O O . SER A 1 22 ? -4.721 -0.517 3.032 1.00 0.00 22 SER A O 3
ATOM 3934 N N . GLU A 1 23 ? -5.866 1.427 3.194 1.00 0.00 23 GLU A N 3
ATOM 3935 C CA . GLU A 1 23 ? -7.164 0.783 3.299 1.00 0.00 23 GLU A CA 3
ATOM 3936 C C . GLU A 1 23 ? -7.469 -0.007 2.024 1.00 0.00 23 GLU A C 3
ATOM 3937 O O . GLU A 1 23 ? -8.037 -1.096 2.085 1.00 0.00 23 GLU A O 3
ATOM 3949 N N . LYS A 1 24 ? -7.078 0.574 0.899 1.00 0.00 24 LYS A N 3
ATOM 3950 C CA . LYS A 1 24 ? -7.303 -0.062 -0.388 1.00 0.00 24 LYS A CA 3
ATOM 3951 C C . LYS A 1 24 ? -6.638 -1.439 -0.395 1.00 0.00 24 LYS A C 3
ATOM 3952 O O . LYS A 1 24 ? -7.214 -2.408 -0.888 1.00 0.00 24 LYS A O 3
ATOM 3971 N N . ILE A 1 25 ? -5.435 -1.483 0.158 1.00 0.00 25 ILE A N 3
ATOM 3972 C CA . ILE A 1 25 ? -4.686 -2.726 0.222 1.00 0.00 25 ILE A CA 3
ATOM 3973 C C . ILE A 1 25 ? -5.299 -3.632 1.291 1.00 0.00 25 ILE A C 3
ATOM 3974 O O . ILE A 1 25 ? -5.466 -4.832 1.073 1.00 0.00 25 ILE A O 3
ATOM 3990 N N . LYS A 1 26 ? -5.619 -3.025 2.424 1.00 0.00 26 LYS A N 3
ATOM 3991 C CA . LYS A 1 26 ? -6.211 -3.762 3.528 1.00 0.00 26 LYS A CA 3
ATOM 3992 C C . LYS A 1 26 ? -7.550 -4.352 3.081 1.00 0.00 26 LYS A C 3
ATOM 3993 O O . LYS A 1 26 ? -7.899 -5.467 3.465 1.00 0.00 26 LYS A O 3
ATOM 4012 N N . GLU A 1 27 ? -8.263 -3.578 2.276 1.00 0.00 27 GLU A N 3
ATOM 4013 C CA . GLU A 1 27 ? -9.555 -4.011 1.773 1.00 0.00 27 GLU A CA 3
ATOM 4014 C C . GLU A 1 27 ? -9.380 -5.155 0.772 1.00 0.00 27 GLU A C 3
ATOM 4015 O O . GLU A 1 27 ? -10.252 -6.012 0.645 1.00 0.00 27 GLU A O 3
ATOM 4027 N N . PHE A 1 28 ? -8.245 -5.131 0.088 1.00 0.00 28 PHE A N 3
ATOM 4028 C CA . PHE A 1 28 ? -7.944 -6.156 -0.897 1.00 0.00 28 PHE A CA 3
ATOM 4029 C C . PHE A 1 28 ? -7.707 -7.510 -0.226 1.00 0.00 28 PHE A C 3
ATOM 4030 O O . PHE A 1 28 ? -8.197 -8.535 -0.696 1.00 0.00 28 PHE A O 3
ATOM 4047 N N . LEU A 1 29 ? -6.955 -7.469 0.865 1.00 0.00 29 LEU A N 3
ATOM 4048 C CA . LEU A 1 29 ? -6.646 -8.680 1.606 1.00 0.00 29 LEU A CA 3
ATOM 4049 C C . LEU A 1 29 ? -7.949 -9.393 1.975 1.00 0.00 29 LEU A C 3
ATOM 4050 O O . LEU A 1 29 ? -8.147 -10.555 1.621 1.00 0.00 29 LEU A O 3
ATOM 4066 N N . GLN A 1 30 ? -8.804 -8.668 2.681 1.00 0.00 30 GLN A N 3
ATOM 4067 C CA . GLN A 1 30 ? -10.082 -9.216 3.101 1.00 0.00 30 GLN A CA 3
ATOM 4068 C C . GLN A 1 30 ? -10.968 -9.491 1.884 1.00 0.00 30 GLN A C 3
ATOM 4069 O O . GLN A 1 30 ? -12.001 -10.148 2.000 1.00 0.00 30 GLN A O 3
ATOM 4083 N N . GLU A 1 31 ? -10.531 -8.973 0.745 1.00 0.00 31 GLU A N 3
ATOM 4084 C CA . GLU A 1 31 ? -11.272 -9.155 -0.491 1.00 0.00 31 GLU A CA 3
ATOM 4085 C C . GLU A 1 31 ? -10.801 -10.420 -1.212 1.00 0.00 31 GLU A C 3
ATOM 4086 O O . GLU A 1 31 ? -11.607 -11.145 -1.792 1.00 0.00 31 GLU A O 3
ATOM 4098 N N . LYS A 1 32 ? -9.497 -10.646 -1.151 1.00 0.00 32 LYS A N 3
ATOM 4099 C CA . LYS A 1 32 ? -8.909 -11.811 -1.790 1.00 0.00 32 LYS A CA 3
ATOM 4100 C C . LYS A 1 32 ? -8.927 -12.988 -0.812 1.00 0.00 32 LYS A C 3
ATOM 4101 O O . LYS A 1 32 ? -8.693 -14.130 -1.204 1.00 0.00 32 LYS A O 3
ATOM 4120 N N . LYS A 1 33 ? -9.208 -12.668 0.443 1.00 0.00 33 LYS A N 3
ATOM 4121 C CA . LYS A 1 33 ? -9.260 -13.685 1.480 1.00 0.00 33 LYS A CA 3
ATOM 4122 C C . LYS A 1 33 ? -7.913 -14.407 1.549 1.00 0.00 33 LYS A C 3
ATOM 4123 O O . LYS A 1 33 ? -7.845 -15.621 1.364 1.00 0.00 33 LYS A O 3
ATOM 4142 N N . MET A 1 34 ? -6.873 -13.629 1.814 1.00 0.00 34 MET A N 3
ATOM 4143 C CA . MET A 1 34 ? -5.532 -14.180 1.909 1.00 0.00 34 MET A CA 3
ATOM 4144 C C . MET A 1 34 ? -4.940 -13.946 3.301 1.00 0.00 34 MET A C 3
ATOM 4145 O O . MET A 1 34 ? -5.507 -13.207 4.104 1.00 0.00 34 MET A O 3
ATOM 4159 N N . GLN A 1 35 ? -3.808 -14.589 3.544 1.00 0.00 35 GLN A N 3
ATOM 4160 C CA . GLN A 1 35 ? -3.134 -14.461 4.824 1.00 0.00 35 GLN A CA 3
ATOM 4161 C C . GLN A 1 35 ? -1.679 -14.032 4.617 1.00 0.00 35 GLN A C 3
ATOM 4162 O O . GLN A 1 35 ? -0.910 -13.952 5.574 1.00 0.00 35 GLN A O 3
ATOM 4176 N N . SER A 1 36 ? -1.347 -13.767 3.363 1.00 0.00 36 SER A N 3
ATOM 4177 C CA . SER A 1 36 ? 0.002 -13.349 3.018 1.00 0.00 36 SER A CA 3
ATOM 4178 C C . SER A 1 36 ? 0.032 -12.805 1.588 1.00 0.00 36 SER A C 3
ATOM 4179 O O . SER A 1 36 ? -0.791 -13.187 0.758 1.00 0.00 36 SER A O 3
ATOM 4187 N N . PHE A 1 37 ? 0.989 -11.922 1.345 1.00 0.00 37 PHE A N 3
ATOM 4188 C CA . PHE A 1 37 ? 1.137 -11.322 0.030 1.00 0.00 37 PHE A CA 3
ATOM 4189 C C . PHE A 1 37 ? 2.336 -10.373 -0.008 1.00 0.00 37 PHE A C 3
ATOM 4190 O O . PHE A 1 37 ? 2.925 -10.070 1.029 1.00 0.00 37 PHE A O 3
ATOM 4207 N N . TYR A 1 38 ? 2.662 -9.930 -1.213 1.00 0.00 38 TYR A N 3
ATOM 4208 C CA . TYR A 1 38 ? 3.781 -9.022 -1.400 1.00 0.00 38 TYR A CA 3
ATOM 4209 C C . TYR A 1 38 ? 3.306 -7.673 -1.945 1.00 0.00 38 TYR A C 3
ATOM 4210 O O . TYR A 1 38 ? 2.278 -7.597 -2.615 1.00 0.00 38 TYR A O 3
ATOM 4228 N N . GLN A 1 39 ? 4.079 -6.642 -1.636 1.00 0.00 39 GLN A N 3
ATOM 4229 C CA . GLN A 1 39 ? 3.751 -5.300 -2.087 1.00 0.00 39 GLN A CA 3
ATOM 4230 C C . GLN A 1 39 ? 3.687 -5.253 -3.615 1.00 0.00 39 GLN A C 3
ATOM 4231 O O . GLN A 1 39 ? 3.027 -4.387 -4.186 1.00 0.00 39 GLN A O 3
ATOM 4245 N N . GLN A 1 40 ? 4.384 -6.196 -4.233 1.00 0.00 40 GLN A N 3
ATOM 4246 C CA . GLN A 1 40 ? 4.415 -6.274 -5.684 1.00 0.00 40 GLN A CA 3
ATOM 4247 C C . GLN A 1 40 ? 3.125 -6.908 -6.209 1.00 0.00 40 GLN A C 3
ATOM 4248 O O . GLN A 1 40 ? 2.533 -6.414 -7.168 1.00 0.00 40 GLN A O 3
ATOM 4262 N N . GLU A 1 41 ? 2.728 -7.991 -5.558 1.00 0.00 41 GLU A N 3
ATOM 4263 C CA . GLU A 1 41 ? 1.520 -8.697 -5.948 1.00 0.00 41 GLU A CA 3
ATOM 4264 C C . GLU A 1 41 ? 0.325 -7.742 -5.953 1.00 0.00 41 GLU A C 3
ATOM 4265 O O . GLU A 1 41 ? -0.692 -8.017 -6.588 1.00 0.00 41 GLU A O 3
ATOM 4277 N N . LEU A 1 42 ? 0.487 -6.639 -5.237 1.00 0.00 42 LEU A N 3
ATOM 4278 C CA . LEU A 1 42 ? -0.566 -5.641 -5.151 1.00 0.00 42 LEU A CA 3
ATOM 4279 C C . LEU A 1 42 ? -0.275 -4.512 -6.141 1.00 0.00 42 LEU A C 3
ATOM 4280 O O . LEU A 1 42 ? -1.176 -3.763 -6.516 1.00 0.00 42 LEU A O 3
ATOM 4296 N N . GLU A 1 43 ? 0.986 -4.425 -6.537 1.00 0.00 43 GLU A N 3
ATOM 4297 C CA . GLU A 1 43 ? 1.407 -3.400 -7.477 1.00 0.00 43 GLU A CA 3
ATOM 4298 C C . GLU A 1 43 ? 0.808 -3.669 -8.859 1.00 0.00 43 GLU A C 3
ATOM 4299 O O . GLU A 1 43 ? 0.900 -2.829 -9.753 1.00 0.00 43 GLU A O 3
ATOM 4311 N N . THR A 1 44 ? 0.209 -4.843 -8.991 1.00 0.00 44 THR A N 3
ATOM 4312 C CA . THR A 1 44 ? -0.405 -5.233 -10.249 1.00 0.00 44 THR A CA 3
ATOM 4313 C C . THR A 1 44 ? -1.921 -5.039 -10.185 1.00 0.00 44 THR A C 3
ATOM 4314 O O . THR A 1 44 ? -2.619 -5.247 -11.176 1.00 0.00 44 THR A O 3
ATOM 4325 N N . VAL A 1 45 ? -2.386 -4.643 -9.010 1.00 0.00 45 VAL A N 3
ATOM 4326 C CA . VAL A 1 45 ? -3.807 -4.419 -8.804 1.00 0.00 45 VAL A CA 3
ATOM 4327 C C . VAL A 1 45 ? -4.147 -2.969 -9.157 1.00 0.00 45 VAL A C 3
ATOM 4328 O O . VAL A 1 45 ? -3.829 -2.052 -8.402 1.00 0.00 45 VAL A O 3
ATOM 4341 N N . GLU A 1 46 ? -4.788 -2.809 -10.305 1.00 0.00 46 GLU A N 3
ATOM 4342 C CA . GLU A 1 46 ? -5.174 -1.487 -10.768 1.00 0.00 46 GLU A CA 3
ATOM 4343 C C . GLU A 1 46 ? -5.880 -0.718 -9.649 1.00 0.00 46 GLU A C 3
ATOM 4344 O O . GLU A 1 46 ? -5.438 0.361 -9.258 1.00 0.00 46 GLU A O 3
ATOM 4356 N N . SER A 1 47 ? -6.966 -1.303 -9.167 1.00 0.00 47 SER A N 3
ATOM 4357 C CA . SER A 1 47 ? -7.738 -0.687 -8.101 1.00 0.00 47 SER A CA 3
ATOM 4358 C C . SER A 1 47 ? -6.799 -0.016 -7.096 1.00 0.00 47 SER A C 3
ATOM 4359 O O . SER A 1 47 ? -7.153 0.995 -6.491 1.00 0.00 47 SER A O 3
ATOM 4367 N N . LEU A 1 48 ? -5.621 -0.605 -6.951 1.00 0.00 48 LEU A N 3
ATOM 4368 C CA . LEU A 1 48 ? -4.629 -0.076 -6.030 1.00 0.00 48 LEU A CA 3
ATOM 4369 C C . LEU A 1 48 ? -3.786 0.980 -6.746 1.00 0.00 48 LEU A C 3
ATOM 4370 O O . LEU A 1 48 ? -3.759 2.140 -6.338 1.00 0.00 48 LEU A O 3
ATOM 4386 N N . GLN A 1 49 ? -3.118 0.542 -7.803 1.00 0.00 49 GLN A N 3
ATOM 4387 C CA . GLN A 1 49 ? -2.277 1.435 -8.581 1.00 0.00 49 GLN A CA 3
ATOM 4388 C C . GLN A 1 49 ? -3.019 2.739 -8.877 1.00 0.00 49 GLN A C 3
ATOM 4389 O O . GLN A 1 49 ? -2.470 3.825 -8.699 1.00 0.00 49 GLN A O 3
ATOM 4403 N N . SER A 1 50 ? -4.257 2.590 -9.326 1.00 0.00 50 SER A N 3
ATOM 4404 C CA . SER A 1 50 ? -5.080 3.742 -9.649 1.00 0.00 50 SER A CA 3
ATOM 4405 C C . SER A 1 50 ? -5.078 4.731 -8.482 1.00 0.00 50 SER A C 3
ATOM 4406 O O . SER A 1 50 ? -5.348 5.917 -8.668 1.00 0.00 50 SER A O 3
ATOM 4414 N N . LEU A 1 51 ? -4.769 4.207 -7.305 1.00 0.00 51 LEU A N 3
ATOM 4415 C CA . LEU A 1 51 ? -4.728 5.029 -6.107 1.00 0.00 51 LEU A CA 3
ATOM 4416 C C . LEU A 1 51 ? -3.278 5.413 -5.807 1.00 0.00 51 LEU A C 3
ATOM 4417 O O . LEU A 1 51 ? -2.959 6.593 -5.675 1.00 0.00 51 LEU A O 3
ATOM 4433 N N . ALA A 1 52 ? -2.438 4.393 -5.708 1.00 0.00 52 ALA A N 3
ATOM 4434 C CA . ALA A 1 52 ? -1.029 4.608 -5.425 1.00 0.00 52 ALA A CA 3
ATOM 4435 C C . ALA A 1 52 ? -0.387 5.356 -6.596 1.00 0.00 52 ALA A C 3
ATOM 4436 O O . ALA A 1 52 ? 0.774 5.755 -6.521 1.00 0.00 52 ALA A O 3
ATOM 4443 N N . SER A 1 53 ? -1.171 5.524 -7.651 1.00 0.00 53 SER A N 3
ATOM 4444 C CA . SER A 1 53 ? -0.694 6.217 -8.835 1.00 0.00 53 SER A CA 3
ATOM 4445 C C . SER A 1 53 ? -1.336 7.602 -8.925 1.00 0.00 53 SER A C 3
ATOM 4446 O O . SER A 1 53 ? -0.844 8.473 -9.641 1.00 0.00 53 SER A O 3
ATOM 4454 N N . ARG A 1 54 ? -2.425 7.764 -8.189 1.00 0.00 54 ARG A N 3
ATOM 4455 C CA . ARG A 1 54 ? -3.140 9.029 -8.176 1.00 0.00 54 ARG A CA 3
ATOM 4456 C C . ARG A 1 54 ? -2.155 10.193 -8.048 1.00 0.00 54 ARG A C 3
ATOM 4457 O O . ARG A 1 54 ? -1.030 10.012 -7.586 1.00 0.00 54 ARG A O 3
ATOM 4478 N N . PRO A 1 55 ? -2.627 11.395 -8.478 1.00 0.00 55 PRO A N 3
ATOM 4479 C CA . PRO A 1 55 ? -1.800 12.588 -8.416 1.00 0.00 55 PRO A CA 3
ATOM 4480 C C . PRO A 1 55 ? -1.691 13.105 -6.980 1.00 0.00 55 PRO A C 3
ATOM 4481 O O . PRO A 1 55 ? -2.426 12.663 -6.099 1.00 0.00 55 PRO A O 3
ATOM 4492 N N . VAL A 1 56 ? -0.766 14.035 -6.789 1.00 0.00 56 VAL A N 3
ATOM 4493 C CA . VAL A 1 56 ? -0.551 14.617 -5.475 1.00 0.00 56 VAL A CA 3
ATOM 4494 C C . VAL A 1 56 ? 0.766 15.397 -5.477 1.00 0.00 56 VAL A C 3
ATOM 4495 O O . VAL A 1 56 ? 1.689 15.061 -6.217 1.00 0.00 56 VAL A O 3
ATOM 4508 N N . THR A 1 57 ? 0.810 16.423 -4.640 1.00 0.00 57 THR A N 3
ATOM 4509 C CA . THR A 1 57 ? 1.998 17.253 -4.536 1.00 0.00 57 THR A CA 3
ATOM 4510 C C . THR A 1 57 ? 2.840 16.831 -3.330 1.00 0.00 57 THR A C 3
ATOM 4511 O O . THR A 1 57 ? 2.300 16.539 -2.264 1.00 0.00 57 THR A O 3
ATOM 4522 N N . HIS A 1 58 ? 4.148 16.812 -3.540 1.00 0.00 58 HIS A N 3
ATOM 4523 C CA . HIS A 1 58 ? 5.069 16.430 -2.483 1.00 0.00 58 HIS A CA 3
ATOM 4524 C C . HIS A 1 58 ? 6.500 16.781 -2.898 1.00 0.00 58 HIS A C 3
ATOM 4525 O O . HIS A 1 58 ? 6.715 17.388 -3.946 1.00 0.00 58 HIS A O 3
ATOM 4539 N N . SER A 1 59 ? 7.441 16.383 -2.055 1.00 0.00 59 SER A N 3
ATOM 4540 C CA . SER A 1 59 ? 8.844 16.648 -2.321 1.00 0.00 59 SER A CA 3
ATOM 4541 C C . SER A 1 59 ? 9.719 15.668 -1.536 1.00 0.00 59 SER A C 3
ATOM 4542 O O . SER A 1 59 ? 9.272 15.081 -0.552 1.00 0.00 59 SER A O 3
ATOM 4550 N N . THR A 1 60 ? 10.951 15.521 -2.002 1.00 0.00 60 THR A N 3
ATOM 4551 C CA . THR A 1 60 ? 11.893 14.622 -1.356 1.00 0.00 60 THR A CA 3
ATOM 4552 C C . THR A 1 60 ? 11.413 13.174 -1.471 1.00 0.00 60 THR A C 3
ATOM 4553 O O . THR A 1 60 ? 10.309 12.846 -1.040 1.00 0.00 60 THR A O 3
ATOM 4564 N N . GLY A 1 61 ? 12.267 12.346 -2.055 1.00 0.00 61 GLY A N 3
ATOM 4565 C CA . GLY A 1 61 ? 11.944 10.941 -2.233 1.00 0.00 61 GLY A CA 3
ATOM 4566 C C . GLY A 1 61 ? 12.924 10.052 -1.465 1.00 0.00 61 GLY A C 3
ATOM 4567 O O . GLY A 1 61 ? 13.917 10.537 -0.926 1.00 0.00 61 GLY A O 3
ATOM 4571 N N . SER A 1 62 ? 12.610 8.765 -1.439 1.00 0.00 62 SER A N 3
ATOM 4572 C CA . SER A 1 62 ? 13.450 7.803 -0.745 1.00 0.00 62 SER A CA 3
ATOM 4573 C C . SER A 1 62 ? 13.828 6.661 -1.691 1.00 0.00 62 SER A C 3
ATOM 4574 O O . SER A 1 62 ? 13.299 6.566 -2.797 1.00 0.00 62 SER A O 3
ATOM 4582 N N . ASP A 1 63 ? 14.739 5.822 -1.220 1.00 0.00 63 ASP A N 3
ATOM 4583 C CA . ASP A 1 63 ? 15.193 4.690 -2.009 1.00 0.00 63 ASP A CA 3
ATOM 4584 C C . ASP A 1 63 ? 15.862 5.201 -3.287 1.00 0.00 63 ASP A C 3
ATOM 4585 O O . ASP A 1 63 ? 15.252 5.939 -4.059 1.00 0.00 63 ASP A O 3
ATOM 4594 N N . GLN A 1 64 ? 17.108 4.787 -3.471 1.00 0.00 64 GLN A N 3
ATOM 4595 C CA . GLN A 1 64 ? 17.866 5.193 -4.642 1.00 0.00 64 GLN A CA 3
ATOM 4596 C C . GLN A 1 64 ? 17.360 4.457 -5.884 1.00 0.00 64 GLN A C 3
ATOM 4597 O O . GLN A 1 64 ? 18.127 3.777 -6.563 1.00 0.00 64 GLN A O 3
ATOM 4611 N N . VAL A 1 65 ? 16.070 4.619 -6.143 1.00 0.00 65 VAL A N 3
ATOM 4612 C CA . VAL A 1 65 ? 15.452 3.978 -7.292 1.00 0.00 65 VAL A CA 3
ATOM 4613 C C . VAL A 1 65 ? 16.284 4.270 -8.542 1.00 0.00 65 VAL A C 3
ATOM 4614 O O . VAL A 1 65 ? 16.097 5.299 -9.190 1.00 0.00 65 VAL A O 3
ATOM 4627 N N . GLU A 1 66 ? 17.185 3.347 -8.844 1.00 0.00 66 GLU A N 3
ATOM 4628 C CA . GLU A 1 66 ? 18.046 3.492 -10.005 1.00 0.00 66 GLU A CA 3
ATOM 4629 C C . GLU A 1 66 ? 17.751 2.391 -11.026 1.00 0.00 66 GLU A C 3
ATOM 4630 O O . GLU A 1 66 ? 18.657 1.677 -11.453 1.00 0.00 66 GLU A O 3
ATOM 4642 N N . LEU A 1 67 ? 16.481 2.287 -11.387 1.00 0.00 67 LEU A N 3
ATOM 4643 C CA . LEU A 1 67 ? 16.055 1.285 -12.349 1.00 0.00 67 LEU A CA 3
ATOM 4644 C C . LEU A 1 67 ? 15.856 1.947 -13.714 1.00 0.00 67 LEU A C 3
ATOM 4645 O O . LEU A 1 67 ? 15.487 3.117 -13.792 1.00 0.00 67 LEU A O 3
ATOM 4661 N N . LYS A 1 68 ? 16.109 1.168 -14.756 1.00 0.00 68 LYS A N 3
ATOM 4662 C CA . LYS A 1 68 ? 15.962 1.664 -16.114 1.00 0.00 68 LYS A CA 3
ATOM 4663 C C . LYS A 1 68 ? 14.536 2.181 -16.312 1.00 0.00 68 LYS A C 3
ATOM 4664 O O . LYS A 1 68 ? 13.702 2.073 -15.413 1.00 0.00 68 LYS A O 3
ATOM 4683 N N . ASP A 1 69 ? 14.299 2.732 -17.493 1.00 0.00 69 ASP A N 3
ATOM 4684 C CA . ASP A 1 69 ? 12.987 3.266 -17.820 1.00 0.00 69 ASP A CA 3
ATOM 4685 C C . ASP A 1 69 ? 12.631 4.375 -16.828 1.00 0.00 69 ASP A C 3
ATOM 4686 O O . ASP A 1 69 ? 13.144 4.401 -15.711 1.00 0.00 69 ASP A O 3
ATOM 4695 N N . SER A 1 70 ? 11.754 5.263 -17.273 1.00 0.00 70 SER A N 3
ATOM 4696 C CA . SER A 1 70 ? 11.324 6.372 -16.438 1.00 0.00 70 SER A CA 3
ATOM 4697 C C . SER A 1 70 ? 9.816 6.584 -16.587 1.00 0.00 70 SER A C 3
ATOM 4698 O O . SER A 1 70 ? 9.181 5.972 -17.445 1.00 0.00 70 SER A O 3
ATOM 4706 N N . GLY A 1 71 ? 9.286 7.452 -15.738 1.00 0.00 71 GLY A N 3
ATOM 4707 C CA . GLY A 1 71 ? 7.864 7.752 -15.765 1.00 0.00 71 GLY A CA 3
ATOM 4708 C C . GLY A 1 71 ? 7.230 7.524 -14.391 1.00 0.00 71 GLY A C 3
ATOM 4709 O O . GLY A 1 71 ? 7.905 7.625 -13.367 1.00 0.00 71 GLY A O 3
ATOM 4713 N N . THR A 1 72 ? 5.941 7.222 -14.413 1.00 0.00 72 THR A N 3
ATOM 4714 C CA . THR A 1 72 ? 5.208 6.980 -13.182 1.00 0.00 72 THR A CA 3
ATOM 4715 C C . THR A 1 72 ? 5.382 5.527 -12.735 1.00 0.00 72 THR A C 3
ATOM 4716 O O . THR A 1 72 ? 4.400 4.821 -12.510 1.00 0.00 72 THR A O 3
ATOM 4727 N N . SER A 1 73 ? 6.638 5.123 -12.620 1.00 0.00 73 SER A N 3
ATOM 4728 C CA . SER A 1 73 ? 6.953 3.767 -12.205 1.00 0.00 73 SER A CA 3
ATOM 4729 C C . SER A 1 73 ? 7.898 3.794 -11.001 1.00 0.00 73 SER A C 3
ATOM 4730 O O . SER A 1 73 ? 9.045 3.360 -11.098 1.00 0.00 73 SER A O 3
ATOM 4738 N N . GLY A 1 74 ? 7.381 4.308 -9.895 1.00 0.00 74 GLY A N 3
ATOM 4739 C CA . GLY A 1 74 ? 8.163 4.398 -8.674 1.00 0.00 74 GLY A CA 3
ATOM 4740 C C . GLY A 1 74 ? 7.339 5.005 -7.537 1.00 0.00 74 GLY A C 3
ATOM 4741 O O . GLY A 1 74 ? 7.184 4.392 -6.482 1.00 0.00 74 GLY A O 3
ATOM 4745 N N . VAL A 1 75 ? 6.830 6.202 -7.791 1.00 0.00 75 VAL A N 3
ATOM 4746 C CA . VAL A 1 75 ? 6.025 6.898 -6.802 1.00 0.00 75 VAL A CA 3
ATOM 4747 C C . VAL A 1 75 ? 5.091 5.899 -6.116 1.00 0.00 75 VAL A C 3
ATOM 4748 O O . VAL A 1 75 ? 5.086 5.789 -4.891 1.00 0.00 75 VAL A O 3
ATOM 4761 N N . ALA A 1 76 ? 4.324 5.196 -6.936 1.00 0.00 76 ALA A N 3
ATOM 4762 C CA . ALA A 1 76 ? 3.388 4.209 -6.424 1.00 0.00 76 ALA A CA 3
ATOM 4763 C C . ALA A 1 76 ? 4.110 3.294 -5.433 1.00 0.00 76 ALA A C 3
ATOM 4764 O O . ALA A 1 76 ? 3.572 2.974 -4.374 1.00 0.00 76 ALA A O 3
ATOM 4771 N N . GLN A 1 77 ? 5.317 2.900 -5.811 1.00 0.00 77 GLN A N 3
ATOM 4772 C CA . GLN A 1 77 ? 6.117 2.028 -4.969 1.00 0.00 77 GLN A CA 3
ATOM 4773 C C . GLN A 1 77 ? 6.364 2.684 -3.609 1.00 0.00 77 GLN A C 3
ATOM 4774 O O . GLN A 1 77 ? 6.637 1.998 -2.625 1.00 0.00 77 GLN A O 3
ATOM 4788 N N . ARG A 1 78 ? 6.259 4.005 -3.597 1.00 0.00 78 ARG A N 3
ATOM 4789 C CA . ARG A 1 78 ? 6.467 4.762 -2.374 1.00 0.00 78 ARG A CA 3
ATOM 4790 C C . ARG A 1 78 ? 5.160 4.866 -1.585 1.00 0.00 78 ARG A C 3
ATOM 4791 O O . ARG A 1 78 ? 5.176 4.932 -0.357 1.00 0.00 78 ARG A O 3
ATOM 4812 N N . VAL A 1 79 ? 4.060 4.877 -2.324 1.00 0.00 79 VAL A N 3
ATOM 4813 C CA . VAL A 1 79 ? 2.747 4.972 -1.709 1.00 0.00 79 VAL A CA 3
ATOM 4814 C C . VAL A 1 79 ? 2.331 3.594 -1.189 1.00 0.00 79 VAL A C 3
ATOM 4815 O O . VAL A 1 79 ? 1.714 3.487 -0.131 1.00 0.00 79 VAL A O 3
ATOM 4828 N N . PHE A 1 80 ? 2.686 2.575 -1.958 1.00 0.00 80 PHE A N 3
ATOM 4829 C CA . PHE A 1 80 ? 2.357 1.209 -1.589 1.00 0.00 80 PHE A CA 3
ATOM 4830 C C . PHE A 1 80 ? 3.022 0.823 -0.267 1.00 0.00 80 PHE A C 3
ATOM 4831 O O . PHE A 1 80 ? 2.344 0.443 0.686 1.00 0.00 80 PHE A O 3
ATOM 4848 N N . LYS A 1 81 ? 4.343 0.934 -0.251 1.00 0.00 81 LYS A N 3
ATOM 4849 C CA . LYS A 1 81 ? 5.108 0.602 0.939 1.00 0.00 81 LYS A CA 3
ATOM 4850 C C . LYS A 1 81 ? 4.578 1.412 2.123 1.00 0.00 81 LYS A C 3
ATOM 4851 O O . LYS A 1 81 ? 4.419 0.881 3.222 1.00 0.00 81 LYS A O 3
ATOM 4870 N N . ASN A 1 82 ? 4.319 2.684 1.860 1.00 0.00 82 ASN A N 3
ATOM 4871 C CA . ASN A 1 82 ? 3.810 3.573 2.891 1.00 0.00 82 ASN A CA 3
ATOM 4872 C C . ASN A 1 82 ? 2.434 3.084 3.347 1.00 0.00 82 ASN A C 3
ATOM 4873 O O . ASN A 1 82 ? 2.105 3.156 4.530 1.00 0.00 82 ASN A O 3
ATOM 4884 N N . ALA A 1 83 ? 1.665 2.597 2.383 1.00 0.00 83 ALA A N 3
ATOM 4885 C CA . ALA A 1 83 ? 0.332 2.096 2.670 1.00 0.00 83 ALA A CA 3
ATOM 4886 C C . ALA A 1 83 ? 0.426 0.974 3.706 1.00 0.00 83 ALA A C 3
ATOM 4887 O O . ALA A 1 83 ? -0.187 1.054 4.770 1.00 0.00 83 ALA A O 3
ATOM 4894 N N . LEU A 1 84 ? 1.197 -0.046 3.359 1.00 0.00 84 LEU A N 3
ATOM 4895 C CA . LEU A 1 84 ? 1.378 -1.182 4.246 1.00 0.00 84 LEU A CA 3
ATOM 4896 C C . LEU A 1 84 ? 1.856 -0.687 5.612 1.00 0.00 84 LEU A C 3
ATOM 4897 O O . LEU A 1 84 ? 1.249 -0.996 6.636 1.00 0.00 84 LEU A O 3
ATOM 4913 N N . GLN A 1 85 ? 2.941 0.074 5.584 1.00 0.00 85 GLN A N 3
ATOM 4914 C CA . GLN A 1 85 ? 3.508 0.615 6.807 1.00 0.00 85 GLN A CA 3
ATOM 4915 C C . GLN A 1 85 ? 2.394 0.985 7.789 1.00 0.00 85 GLN A C 3
ATOM 4916 O O . GLN A 1 85 ? 2.374 0.503 8.921 1.00 0.00 85 GLN A O 3
ATOM 4930 N N . LEU A 1 86 ? 1.495 1.838 7.321 1.00 0.00 86 LEU A N 3
ATOM 4931 C CA . LEU A 1 86 ? 0.382 2.279 8.144 1.00 0.00 86 LEU A CA 3
ATOM 4932 C C . LEU A 1 86 ? -0.406 1.058 8.625 1.00 0.00 86 LEU A C 3
ATOM 4933 O O . LEU A 1 86 ? -0.722 0.946 9.808 1.00 0.00 86 LEU A O 3
ATOM 4949 N N . LEU A 1 87 ? -0.700 0.175 7.682 1.00 0.00 87 LEU A N 3
ATOM 4950 C CA . LEU A 1 87 ? -1.444 -1.033 7.994 1.00 0.00 87 LEU A CA 3
ATOM 4951 C C . LEU A 1 87 ? -0.797 -1.730 9.193 1.00 0.00 87 LEU A C 3
ATOM 4952 O O . LEU A 1 87 ? -1.493 -2.224 10.079 1.00 0.00 87 LEU A O 3
ATOM 4968 N N . GLN A 1 88 ? 0.528 -1.748 9.182 1.00 0.00 88 GLN A N 3
ATOM 4969 C CA . GLN A 1 88 ? 1.277 -2.376 10.257 1.00 0.00 88 GLN A CA 3
ATOM 4970 C C . GLN A 1 88 ? 1.095 -1.593 11.559 1.00 0.00 88 GLN A C 3
ATOM 4971 O O . GLN A 1 88 ? 1.217 -2.154 12.647 1.00 0.00 88 GLN A O 3
ATOM 4985 N N . GLU A 1 89 ? 0.806 -0.309 11.404 1.00 0.00 89 GLU A N 3
ATOM 4986 C CA . GLU A 1 89 ? 0.606 0.556 12.554 1.00 0.00 89 GLU A CA 3
ATOM 4987 C C . GLU A 1 89 ? -0.800 0.363 13.126 1.00 0.00 89 GLU A C 3
ATOM 4988 O O . GLU A 1 89 ? -1.041 0.646 14.298 1.00 0.00 89 GLU A O 3
ATOM 5000 N N . LYS A 1 90 ? -1.691 -0.117 12.271 1.00 0.00 90 LYS A N 3
ATOM 5001 C CA . LYS A 1 90 ? -3.066 -0.351 12.676 1.00 0.00 90 LYS A CA 3
ATOM 5002 C C . LYS A 1 90 ? -3.212 -1.794 13.161 1.00 0.00 90 LYS A C 3
ATOM 5003 O O . LYS A 1 90 ? -4.050 -2.085 14.014 1.00 0.00 90 LYS A O 3
ATOM 5022 N N . GLY A 1 91 ? -2.383 -2.661 12.597 1.00 0.00 91 GLY A N 3
ATOM 5023 C CA . GLY A 1 91 ? -2.409 -4.067 12.962 1.00 0.00 91 GLY A CA 3
ATOM 5024 C C . GLY A 1 91 ? -3.127 -4.897 11.896 1.00 0.00 91 GLY A C 3
ATOM 5025 O O . GLY A 1 91 ? -3.655 -5.968 12.189 1.00 0.00 91 GLY A O 3
ATOM 5029 N N . LEU A 1 92 ? -3.123 -4.370 10.680 1.00 0.00 92 LEU A N 3
ATOM 5030 C CA . LEU A 1 92 ? -3.767 -5.049 9.568 1.00 0.00 92 LEU A CA 3
ATOM 5031 C C . LEU A 1 92 ? -2.783 -6.038 8.941 1.00 0.00 92 LEU A C 3
ATOM 5032 O O . LEU A 1 92 ? -3.179 -7.112 8.490 1.00 0.00 92 LEU A O 3
ATOM 5048 N N . VAL A 1 93 ? -1.519 -5.640 8.932 1.00 0.00 93 VAL A N 3
ATOM 5049 C CA . VAL A 1 93 ? -0.475 -6.478 8.367 1.00 0.00 93 VAL A CA 3
ATOM 5050 C C . VAL A 1 93 ? 0.809 -6.304 9.181 1.00 0.00 93 VAL A C 3
ATOM 5051 O O . VAL A 1 93 ? 0.858 -5.491 10.102 1.00 0.00 93 VAL A O 3
ATOM 5064 N N . PHE A 1 94 ? 1.816 -7.081 8.810 1.00 0.00 94 PHE A N 3
ATOM 5065 C CA . PHE A 1 94 ? 3.097 -7.022 9.494 1.00 0.00 94 PHE A CA 3
ATOM 5066 C C . PHE A 1 94 ? 4.194 -7.689 8.662 1.00 0.00 94 PHE A C 3
ATOM 5067 O O . PHE A 1 94 ? 3.907 -8.520 7.801 1.00 0.00 94 PHE A O 3
ATOM 5084 N N . GLN A 1 95 ? 5.428 -7.300 8.947 1.00 0.00 95 GLN A N 3
ATOM 5085 C CA . GLN A 1 95 ? 6.569 -7.849 8.235 1.00 0.00 95 GLN A CA 3
ATOM 5086 C C . GLN A 1 95 ? 7.604 -8.388 9.226 1.00 0.00 95 GLN A C 3
ATOM 5087 O O . GLN A 1 95 ? 8.147 -7.634 10.032 1.00 0.00 95 GLN A O 3
ATOM 5101 N N . ARG A 1 96 ? 7.844 -9.687 9.133 1.00 0.00 96 ARG A N 3
ATOM 5102 C CA . ARG A 1 96 ? 8.804 -10.335 10.011 1.00 0.00 96 ARG A CA 3
ATOM 5103 C C . ARG A 1 96 ? 10.230 -9.941 9.622 1.00 0.00 96 ARG A C 3
ATOM 5104 O O . ARG A 1 96 ? 10.977 -9.411 10.442 1.00 0.00 96 ARG A O 3
ATOM 5125 N N . ASP A 1 97 ? 10.565 -10.216 8.370 1.00 0.00 97 ASP A N 3
ATOM 5126 C CA . ASP A 1 97 ? 11.888 -9.898 7.862 1.00 0.00 97 ASP A CA 3
ATOM 5127 C C . ASP A 1 97 ? 12.136 -8.394 8.004 1.00 0.00 97 ASP A C 3
ATOM 5128 O O . ASP A 1 97 ? 13.281 -7.947 7.993 1.00 0.00 97 ASP A O 3
ATOM 5137 N N . SER A 1 98 ? 11.043 -7.657 8.133 1.00 0.00 98 SER A N 3
ATOM 5138 C CA . SER A 1 98 ? 11.127 -6.213 8.277 1.00 0.00 98 SER A CA 3
ATOM 5139 C C . SER A 1 98 ? 11.885 -5.613 7.092 1.00 0.00 98 SER A C 3
ATOM 5140 O O . SER A 1 98 ? 12.350 -4.476 7.159 1.00 0.00 98 SER A O 3
ATOM 5148 N N . GLY A 1 99 ? 11.985 -6.403 6.033 1.00 0.00 99 GLY A N 3
ATOM 5149 C CA . GLY A 1 99 ? 12.679 -5.963 4.834 1.00 0.00 99 GLY A CA 3
ATOM 5150 C C . GLY A 1 99 ? 11.720 -5.257 3.874 1.00 0.00 99 GLY A C 3
ATOM 5151 O O . GLY A 1 99 ? 10.532 -5.574 3.831 1.00 0.00 99 GLY A O 3
ATOM 5155 N N . SER A 1 100 ? 12.271 -4.312 3.127 1.00 0.00 100 SER A N 3
ATOM 5156 C CA . SER A 1 100 ? 11.480 -3.557 2.170 1.00 0.00 100 SER A CA 3
ATOM 5157 C C . SER A 1 100 ? 10.802 -4.511 1.184 1.00 0.00 100 SER A C 3
ATOM 5158 O O . SER A 1 100 ? 9.579 -4.508 1.053 1.00 0.00 100 SER A O 3
ATOM 5166 N N . ASP A 1 101 ? 11.626 -5.305 0.516 1.00 0.00 101 ASP A N 3
ATOM 5167 C CA . ASP A 1 101 ? 11.121 -6.262 -0.454 1.00 0.00 101 ASP A CA 3
ATOM 5168 C C . ASP A 1 101 ? 10.957 -7.626 0.220 1.00 0.00 101 ASP A C 3
ATOM 5169 O O . ASP A 1 101 ? 11.754 -8.534 -0.009 1.00 0.00 101 ASP A O 3
ATOM 5178 N N . LYS A 1 102 ? 9.919 -7.725 1.036 1.00 0.00 102 LYS A N 3
ATOM 5179 C CA . LYS A 1 102 ? 9.640 -8.963 1.745 1.00 0.00 102 LYS A CA 3
ATOM 5180 C C . LYS A 1 102 ? 8.149 -9.286 1.632 1.00 0.00 102 LYS A C 3
ATOM 5181 O O . LYS A 1 102 ? 7.395 -8.543 1.004 1.00 0.00 102 LYS A O 3
ATOM 5200 N N . LEU A 1 103 ? 7.767 -10.394 2.249 1.00 0.00 103 LEU A N 3
ATOM 5201 C CA . LEU A 1 103 ? 6.379 -10.824 2.226 1.00 0.00 103 LEU A CA 3
ATOM 5202 C C . LEU A 1 103 ? 5.616 -10.129 3.355 1.00 0.00 103 LEU A C 3
ATOM 5203 O O . LEU A 1 103 ? 6.062 -10.125 4.501 1.00 0.00 103 LEU A O 3
ATOM 5219 N N . TYR A 1 104 ? 4.477 -9.557 2.992 1.00 0.00 104 TYR A N 3
ATOM 5220 C CA . TYR A 1 104 ? 3.646 -8.861 3.960 1.00 0.00 104 TYR A CA 3
ATOM 5221 C C . TYR A 1 104 ? 2.540 -9.774 4.491 1.00 0.00 104 TYR A C 3
ATOM 5222 O O . TYR A 1 104 ? 1.717 -10.270 3.723 1.00 0.00 104 TYR A O 3
ATOM 5240 N N . TYR A 1 105 ? 2.556 -9.969 5.801 1.00 0.00 105 TYR A N 3
ATOM 5241 C CA . TYR A 1 105 ? 1.564 -10.814 6.444 1.00 0.00 105 TYR A CA 3
ATOM 5242 C C . TYR A 1 105 ? 0.376 -9.986 6.939 1.00 0.00 105 TYR A C 3
ATOM 5243 O O . TYR A 1 105 ? 0.549 -9.049 7.717 1.00 0.00 105 TYR A O 3
ATOM 5261 N N . VAL A 1 106 ? -0.804 -10.362 6.468 1.00 0.00 106 VAL A N 3
ATOM 5262 C CA . VAL A 1 106 ? -2.019 -9.666 6.853 1.00 0.00 106 VAL A CA 3
ATOM 5263 C C . VAL A 1 106 ? -2.632 -10.355 8.074 1.00 0.00 106 VAL A C 3
ATOM 5264 O O . VAL A 1 106 ? -2.468 -11.560 8.258 1.00 0.00 106 VAL A O 3
ATOM 5277 N N . THR A 1 107 ? -3.324 -9.560 8.877 1.00 0.00 107 THR A N 3
ATOM 5278 C CA . THR A 1 107 ? -3.962 -10.079 10.075 1.00 0.00 107 THR A CA 3
ATOM 5279 C C . THR A 1 107 ? -5.014 -11.127 9.709 1.00 0.00 107 THR A C 3
ATOM 5280 O O . THR A 1 107 ? -5.091 -12.181 10.338 1.00 0.00 107 THR A O 3
ATOM 5291 N N . THR A 1 108 ? -5.799 -10.801 8.692 1.00 0.00 108 THR A N 3
ATOM 5292 C CA . THR A 1 108 ? -6.843 -11.702 8.234 1.00 0.00 108 THR A CA 3
ATOM 5293 C C . THR A 1 108 ? -7.700 -12.167 9.412 1.00 0.00 108 THR A C 3
ATOM 5294 O O . THR A 1 108 ? -7.644 -11.584 10.494 1.00 0.00 108 THR A O 3
ATOM 5305 N N . LYS A 1 109 ? -8.475 -13.213 9.163 1.00 0.00 109 LYS A N 3
ATOM 5306 C CA . LYS A 1 109 ? -9.343 -13.763 10.190 1.00 0.00 109 LYS A CA 3
ATOM 5307 C C . LYS A 1 109 ? -8.570 -13.858 11.507 1.00 0.00 109 LYS A C 3
ATOM 5308 O O . LYS A 1 109 ? -8.967 -13.263 12.508 1.00 0.00 109 LYS A O 3
ATOM 5327 N N . ASP A 1 110 ? -7.482 -14.612 11.465 1.00 0.00 110 ASP A N 3
ATOM 5328 C CA . ASP A 1 110 ? -6.650 -14.793 12.643 1.00 0.00 110 ASP A CA 3
ATOM 5329 C C . ASP A 1 110 ? -5.331 -15.452 12.234 1.00 0.00 110 ASP A C 3
ATOM 5330 O O . ASP A 1 110 ? -4.266 -15.064 12.711 1.00 0.00 110 ASP A O 3
ATOM 5339 N N . LYS A 1 111 ? -5.446 -16.437 11.356 1.00 0.00 111 LYS A N 3
ATOM 5340 C CA . LYS A 1 111 ? -4.275 -17.153 10.878 1.00 0.00 111 LYS A CA 3
ATOM 5341 C C . LYS A 1 111 ? -3.754 -18.068 11.988 1.00 0.00 111 LYS A C 3
ATOM 5342 O O . LYS A 1 111 ? -4.066 -17.867 13.161 1.00 0.00 111 LYS A O 3
ATOM 5361 N N . ASP A 1 112 ? -2.968 -19.053 11.579 1.00 0.00 112 ASP A N 3
ATOM 5362 C CA . ASP A 1 112 ? -2.401 -19.999 12.524 1.00 0.00 112 ASP A CA 3
ATOM 5363 C C . ASP A 1 112 ? -0.997 -19.538 12.921 1.00 0.00 112 ASP A C 3
ATOM 5364 O O . ASP A 1 112 ? -0.073 -19.581 12.111 1.00 0.00 112 ASP A O 3
ATOM 5373 N N . LEU A 1 113 ? -0.881 -19.106 14.168 1.00 0.00 113 LEU A N 3
ATOM 5374 C CA . LEU A 1 113 ? 0.394 -18.636 14.683 1.00 0.00 113 LEU A CA 3
ATOM 5375 C C . LEU A 1 113 ? 0.815 -17.379 13.918 1.00 0.00 113 LEU A C 3
ATOM 5376 O O . LEU A 1 113 ? 0.972 -17.413 12.699 1.00 0.00 113 LEU A O 3
ATOM 5392 N N . GLN A 1 114 ? 0.988 -16.300 14.667 1.00 0.00 114 GLN A N 3
ATOM 5393 C CA . GLN A 1 114 ? 1.388 -15.035 14.075 1.00 0.00 114 GLN A CA 3
ATOM 5394 C C . GLN A 1 114 ? 2.177 -14.202 15.088 1.00 0.00 114 GLN A C 3
ATOM 5395 O O . GLN A 1 114 ? 2.312 -14.591 16.247 1.00 0.00 114 GLN A O 3
ATOM 5409 N N . SER A 1 115 ? 2.678 -13.070 14.613 1.00 0.00 115 SER A N 3
ATOM 5410 C CA . SER A 1 115 ? 3.449 -12.179 15.462 1.00 0.00 115 SER A CA 3
ATOM 5411 C C . SER A 1 115 ? 2.567 -11.632 16.586 1.00 0.00 115 SER A C 3
ATOM 5412 O O . SER A 1 115 ? 2.819 -11.894 17.761 1.00 0.00 115 SER A O 3
ATOM 5420 N N . GLY A 1 116 ? 1.549 -10.884 16.185 1.00 0.00 116 GLY A N 3
ATOM 5421 C CA . GLY A 1 116 ? 0.628 -10.298 17.144 1.00 0.00 116 GLY A CA 3
ATOM 5422 C C . GLY A 1 116 ? -0.734 -10.994 17.091 1.00 0.00 116 GLY A C 3
ATOM 5423 O O . GLY A 1 116 ? -1.519 -10.759 16.174 1.00 0.00 116 GLY A O 3
ATOM 5427 N N . PRO A 1 117 ? -0.978 -11.858 18.113 1.00 0.00 117 PRO A N 3
ATOM 5428 C CA . PRO A 1 117 ? -2.231 -12.589 18.191 1.00 0.00 117 PRO A CA 3
ATOM 5429 C C . PRO A 1 117 ? -3.371 -11.676 18.646 1.00 0.00 117 PRO A C 3
ATOM 5430 O O . PRO A 1 117 ? -3.482 -11.357 19.828 1.00 0.00 117 PRO A O 3
ATOM 5441 N N . SER A 1 118 ? -4.190 -11.282 17.682 1.00 0.00 118 SER A N 3
ATOM 5442 C CA . SER A 1 118 ? -5.318 -10.411 17.968 1.00 0.00 118 SER A CA 3
ATOM 5443 C C . SER A 1 118 ? -6.476 -11.228 18.545 1.00 0.00 118 SER A C 3
ATOM 5444 O O . SER A 1 118 ? -7.343 -11.691 17.804 1.00 0.00 118 SER A O 3
ATOM 5452 N N . SER A 1 119 ? -6.454 -11.381 19.861 1.00 0.00 119 SER A N 3
ATOM 5453 C CA . SER A 1 119 ? -7.491 -12.134 20.545 1.00 0.00 119 SER A CA 3
ATOM 5454 C C . SER A 1 119 ? -8.362 -11.189 21.375 1.00 0.00 119 SER A C 3
ATOM 5455 O O . SER A 1 119 ? -7.906 -10.128 21.797 1.00 0.00 119 SER A O 3
ATOM 5463 N N . GLY A 1 120 ? -9.602 -11.608 21.584 1.00 0.00 120 GLY A N 3
ATOM 5464 C CA . GLY A 1 120 ? -10.541 -10.813 22.356 1.00 0.00 120 GLY A CA 3
ATOM 5465 C C . GLY A 1 120 ? -10.316 -11.003 23.858 1.00 0.00 120 GLY A C 3
ATOM 5466 O O . GLY A 1 120 ? -11.257 -11.280 24.600 1.00 0.00 120 GLY A O 3
ATOM 5470 N N . GLY A 1 1 ? -2.617 16.311 23.107 1.00 0.00 1 GLY A N 4
ATOM 5471 C CA . GLY A 1 1 ? -3.429 16.933 22.076 1.00 0.00 1 GLY A CA 4
ATOM 5472 C C . GLY A 1 1 ? -2.650 18.035 21.355 1.00 0.00 1 GLY A C 4
ATOM 5473 O O . GLY A 1 1 ? -1.482 18.275 21.659 1.00 0.00 1 GLY A O 4
ATOM 5477 N N . SER A 1 2 ? -3.327 18.676 20.414 1.00 0.00 2 SER A N 4
ATOM 5478 C CA . SER A 1 2 ? -2.713 19.747 19.648 1.00 0.00 2 SER A CA 4
ATOM 5479 C C . SER A 1 2 ? -3.783 20.514 18.869 1.00 0.00 2 SER A C 4
ATOM 5480 O O . SER A 1 2 ? -3.934 21.722 19.039 1.00 0.00 2 SER A O 4
ATOM 5488 N N . SER A 1 3 ? -4.499 19.779 18.030 1.00 0.00 3 SER A N 4
ATOM 5489 C CA . SER A 1 3 ? -5.551 20.374 17.223 1.00 0.00 3 SER A CA 4
ATOM 5490 C C . SER A 1 3 ? -6.300 19.285 16.454 1.00 0.00 3 SER A C 4
ATOM 5491 O O . SER A 1 3 ? -5.839 18.148 16.373 1.00 0.00 3 SER A O 4
ATOM 5499 N N . GLY A 1 4 ? -7.444 19.671 15.908 1.00 0.00 4 GLY A N 4
ATOM 5500 C CA . GLY A 1 4 ? -8.262 18.741 15.148 1.00 0.00 4 GLY A CA 4
ATOM 5501 C C . GLY A 1 4 ? -9.553 19.410 14.672 1.00 0.00 4 GLY A C 4
ATOM 5502 O O . GLY A 1 4 ? -9.718 20.621 14.812 1.00 0.00 4 GLY A O 4
ATOM 5506 N N . SER A 1 5 ? -10.437 18.592 14.119 1.00 0.00 5 SER A N 4
ATOM 5507 C CA . SER A 1 5 ? -11.708 19.089 13.621 1.00 0.00 5 SER A CA 4
ATOM 5508 C C . SER A 1 5 ? -11.470 20.119 12.515 1.00 0.00 5 SER A C 4
ATOM 5509 O O . SER A 1 5 ? -10.333 20.517 12.266 1.00 0.00 5 SER A O 4
ATOM 5517 N N . SER A 1 6 ? -12.561 20.523 11.881 1.00 0.00 6 SER A N 4
ATOM 5518 C CA . SER A 1 6 ? -12.486 21.500 10.808 1.00 0.00 6 SER A CA 4
ATOM 5519 C C . SER A 1 6 ? -13.764 21.455 9.969 1.00 0.00 6 SER A C 4
ATOM 5520 O O . SER A 1 6 ? -14.578 22.375 10.022 1.00 0.00 6 SER A O 4
ATOM 5528 N N . GLY A 1 7 ? -13.901 20.375 9.214 1.00 0.00 7 GLY A N 4
ATOM 5529 C CA . GLY A 1 7 ? -15.066 20.198 8.364 1.00 0.00 7 GLY A CA 4
ATOM 5530 C C . GLY A 1 7 ? -15.030 21.162 7.176 1.00 0.00 7 GLY A C 4
ATOM 5531 O O . GLY A 1 7 ? -15.710 22.187 7.183 1.00 0.00 7 GLY A O 4
ATOM 5535 N N . ASN A 1 8 ? -14.230 20.799 6.185 1.00 0.00 8 ASN A N 4
ATOM 5536 C CA . ASN A 1 8 ? -14.097 21.619 4.993 1.00 0.00 8 ASN A CA 4
ATOM 5537 C C . ASN A 1 8 ? -13.084 20.973 4.045 1.00 0.00 8 ASN A C 4
ATOM 5538 O O . ASN A 1 8 ? -12.473 19.959 4.381 1.00 0.00 8 ASN A O 4
ATOM 5549 N N . LYS A 1 9 ? -12.937 21.586 2.880 1.00 0.00 9 LYS A N 4
ATOM 5550 C CA . LYS A 1 9 ? -12.008 21.083 1.882 1.00 0.00 9 LYS A CA 4
ATOM 5551 C C . LYS A 1 9 ? -10.631 20.895 2.521 1.00 0.00 9 LYS A C 4
ATOM 5552 O O . LYS A 1 9 ? -10.127 21.793 3.194 1.00 0.00 9 LYS A O 4
ATOM 5571 N N . ASP A 1 10 ? -10.062 19.721 2.289 1.00 0.00 10 ASP A N 4
ATOM 5572 C CA . ASP A 1 10 ? -8.753 19.403 2.834 1.00 0.00 10 ASP A CA 4
ATOM 5573 C C . ASP A 1 10 ? -7.891 18.767 1.742 1.00 0.00 10 ASP A C 4
ATOM 5574 O O . ASP A 1 10 ? -8.188 17.669 1.273 1.00 0.00 10 ASP A O 4
ATOM 5583 N N . ASN A 1 11 ? -6.842 19.484 1.368 1.00 0.00 11 ASN A N 4
ATOM 5584 C CA . ASN A 1 11 ? -5.935 19.004 0.340 1.00 0.00 11 ASN A CA 4
ATOM 5585 C C . ASN A 1 11 ? -5.432 17.610 0.720 1.00 0.00 11 ASN A C 4
ATOM 5586 O O . ASN A 1 11 ? -5.727 17.114 1.807 1.00 0.00 11 ASN A O 4
ATOM 5597 N N . LEU A 1 12 ? -4.680 17.016 -0.196 1.00 0.00 12 LEU A N 4
ATOM 5598 C CA . LEU A 1 12 ? -4.133 15.689 0.030 1.00 0.00 12 LEU A CA 4
ATOM 5599 C C . LEU A 1 12 ? -2.605 15.763 0.018 1.00 0.00 12 LEU A C 4
ATOM 5600 O O . LEU A 1 12 ? -2.034 16.840 -0.147 1.00 0.00 12 LEU A O 4
ATOM 5616 N N . ASP A 1 13 ? -1.987 14.605 0.197 1.00 0.00 13 ASP A N 4
ATOM 5617 C CA . ASP A 1 13 ? -0.536 14.525 0.209 1.00 0.00 13 ASP A CA 4
ATOM 5618 C C . ASP A 1 13 ? -0.110 13.058 0.129 1.00 0.00 13 ASP A C 4
ATOM 5619 O O . ASP A 1 13 ? -0.844 12.170 0.561 1.00 0.00 13 ASP A O 4
ATOM 5628 N N . LEU A 1 14 ? 1.074 12.848 -0.427 1.00 0.00 14 LEU A N 4
ATOM 5629 C CA . LEU A 1 14 ? 1.607 11.504 -0.569 1.00 0.00 14 LEU A CA 4
ATOM 5630 C C . LEU A 1 14 ? 1.244 10.683 0.670 1.00 0.00 14 LEU A C 4
ATOM 5631 O O . LEU A 1 14 ? 0.837 9.528 0.556 1.00 0.00 14 LEU A O 4
ATOM 5647 N N . ALA A 1 15 ? 1.404 11.312 1.825 1.00 0.00 15 ALA A N 4
ATOM 5648 C CA . ALA A 1 15 ? 1.098 10.653 3.084 1.00 0.00 15 ALA A CA 4
ATOM 5649 C C . ALA A 1 15 ? -0.411 10.420 3.179 1.00 0.00 15 ALA A C 4
ATOM 5650 O O . ALA A 1 15 ? -0.857 9.291 3.379 1.00 0.00 15 ALA A O 4
ATOM 5657 N N . GLY A 1 16 ? -1.156 11.506 3.031 1.00 0.00 16 GLY A N 4
ATOM 5658 C CA . GLY A 1 16 ? -2.606 11.433 3.097 1.00 0.00 16 GLY A CA 4
ATOM 5659 C C . GLY A 1 16 ? -3.151 10.422 2.086 1.00 0.00 16 GLY A C 4
ATOM 5660 O O . GLY A 1 16 ? -3.793 9.445 2.466 1.00 0.00 16 GLY A O 4
ATOM 5664 N N . LEU A 1 17 ? -2.875 10.693 0.819 1.00 0.00 17 LEU A N 4
ATOM 5665 C CA . LEU A 1 17 ? -3.330 9.819 -0.249 1.00 0.00 17 LEU A CA 4
ATOM 5666 C C . LEU A 1 17 ? -2.913 8.381 0.062 1.00 0.00 17 LEU A C 4
ATOM 5667 O O . LEU A 1 17 ? -3.655 7.441 -0.219 1.00 0.00 17 LEU A O 4
ATOM 5683 N N . THR A 1 18 ? -1.727 8.254 0.640 1.00 0.00 18 THR A N 4
ATOM 5684 C CA . THR A 1 18 ? -1.203 6.946 0.992 1.00 0.00 18 THR A CA 4
ATOM 5685 C C . THR A 1 18 ? -2.083 6.287 2.056 1.00 0.00 18 THR A C 4
ATOM 5686 O O . THR A 1 18 ? -2.562 5.170 1.866 1.00 0.00 18 THR A O 4
ATOM 5697 N N . SER A 1 19 ? -2.270 7.007 3.153 1.00 0.00 19 SER A N 4
ATOM 5698 C CA . SER A 1 19 ? -3.084 6.506 4.247 1.00 0.00 19 SER A CA 4
ATOM 5699 C C . SER A 1 19 ? -4.294 5.750 3.695 1.00 0.00 19 SER A C 4
ATOM 5700 O O . SER A 1 19 ? -4.635 4.674 4.186 1.00 0.00 19 SER A O 4
ATOM 5708 N N . LEU A 1 20 ? -4.910 6.341 2.682 1.00 0.00 20 LEU A N 4
ATOM 5709 C CA . LEU A 1 20 ? -6.075 5.736 2.059 1.00 0.00 20 LEU A CA 4
ATOM 5710 C C . LEU A 1 20 ? -5.663 4.428 1.380 1.00 0.00 20 LEU A C 4
ATOM 5711 O O . LEU A 1 20 ? -6.211 3.369 1.681 1.00 0.00 20 LEU A O 4
ATOM 5727 N N . LEU A 1 21 ? -4.701 4.545 0.476 1.00 0.00 21 LEU A N 4
ATOM 5728 C CA . LEU A 1 21 ? -4.210 3.385 -0.248 1.00 0.00 21 LEU A CA 4
ATOM 5729 C C . LEU A 1 21 ? -4.080 2.205 0.716 1.00 0.00 21 LEU A C 4
ATOM 5730 O O . LEU A 1 21 ? -4.558 1.108 0.429 1.00 0.00 21 LEU A O 4
ATOM 5746 N N . SER A 1 22 ? -3.431 2.469 1.841 1.00 0.00 22 SER A N 4
ATOM 5747 C CA . SER A 1 22 ? -3.233 1.442 2.849 1.00 0.00 22 SER A CA 4
ATOM 5748 C C . SER A 1 22 ? -4.517 0.630 3.029 1.00 0.00 22 SER A C 4
ATOM 5749 O O . SER A 1 22 ? -4.485 -0.600 3.017 1.00 0.00 22 SER A O 4
ATOM 5757 N N . GLU A 1 23 ? -5.617 1.351 3.192 1.00 0.00 23 GLU A N 4
ATOM 5758 C CA . GLU A 1 23 ? -6.909 0.713 3.374 1.00 0.00 23 GLU A CA 4
ATOM 5759 C C . GLU A 1 23 ? -7.302 -0.060 2.113 1.00 0.00 23 GLU A C 4
ATOM 5760 O O . GLU A 1 23 ? -7.945 -1.105 2.197 1.00 0.00 23 GLU A O 4
ATOM 5772 N N . LYS A 1 24 ? -6.899 0.484 0.975 1.00 0.00 24 LYS A N 4
ATOM 5773 C CA . LYS A 1 24 ? -7.201 -0.142 -0.302 1.00 0.00 24 LYS A CA 4
ATOM 5774 C C . LYS A 1 24 ? -6.541 -1.521 -0.358 1.00 0.00 24 LYS A C 4
ATOM 5775 O O . LYS A 1 24 ? -7.116 -2.467 -0.892 1.00 0.00 24 LYS A O 4
ATOM 5794 N N . ILE A 1 25 ? -5.341 -1.591 0.201 1.00 0.00 25 ILE A N 4
ATOM 5795 C CA . ILE A 1 25 ? -4.597 -2.838 0.222 1.00 0.00 25 ILE A CA 4
ATOM 5796 C C . ILE A 1 25 ? -5.237 -3.792 1.232 1.00 0.00 25 ILE A C 4
ATOM 5797 O O . ILE A 1 25 ? -5.554 -4.933 0.900 1.00 0.00 25 ILE A O 4
ATOM 5813 N N . LYS A 1 26 ? -5.407 -3.290 2.447 1.00 0.00 26 LYS A N 4
ATOM 5814 C CA . LYS A 1 26 ? -6.003 -4.084 3.508 1.00 0.00 26 LYS A CA 4
ATOM 5815 C C . LYS A 1 26 ? -7.315 -4.691 3.009 1.00 0.00 26 LYS A C 4
ATOM 5816 O O . LYS A 1 26 ? -7.641 -5.831 3.337 1.00 0.00 26 LYS A O 4
ATOM 5835 N N . GLU A 1 27 ? -8.034 -3.902 2.224 1.00 0.00 27 GLU A N 4
ATOM 5836 C CA . GLU A 1 27 ? -9.304 -4.348 1.676 1.00 0.00 27 GLU A CA 4
ATOM 5837 C C . GLU A 1 27 ? -9.082 -5.483 0.675 1.00 0.00 27 GLU A C 4
ATOM 5838 O O . GLU A 1 27 ? -9.822 -6.465 0.669 1.00 0.00 27 GLU A O 4
ATOM 5850 N N . PHE A 1 28 ? -8.058 -5.310 -0.149 1.00 0.00 28 PHE A N 4
ATOM 5851 C CA . PHE A 1 28 ? -7.729 -6.308 -1.152 1.00 0.00 28 PHE A CA 4
ATOM 5852 C C . PHE A 1 28 ? -7.531 -7.684 -0.514 1.00 0.00 28 PHE A C 4
ATOM 5853 O O . PHE A 1 28 ? -7.843 -8.706 -1.123 1.00 0.00 28 PHE A O 4
ATOM 5870 N N . LEU A 1 29 ? -7.015 -7.666 0.706 1.00 0.00 29 LEU A N 4
ATOM 5871 C CA . LEU A 1 29 ? -6.772 -8.900 1.434 1.00 0.00 29 LEU A CA 4
ATOM 5872 C C . LEU A 1 29 ? -8.111 -9.525 1.830 1.00 0.00 29 LEU A C 4
ATOM 5873 O O . LEU A 1 29 ? -8.331 -10.716 1.617 1.00 0.00 29 LEU A O 4
ATOM 5889 N N . GLN A 1 30 ? -8.971 -8.694 2.400 1.00 0.00 30 GLN A N 4
ATOM 5890 C CA . GLN A 1 30 ? -10.282 -9.150 2.828 1.00 0.00 30 GLN A CA 4
ATOM 5891 C C . GLN A 1 30 ? -11.106 -9.604 1.621 1.00 0.00 30 GLN A C 4
ATOM 5892 O O . GLN A 1 30 ? -12.166 -10.207 1.780 1.00 0.00 30 GLN A O 4
ATOM 5906 N N . GLU A 1 31 ? -10.587 -9.296 0.441 1.00 0.00 31 GLU A N 4
ATOM 5907 C CA . GLU A 1 31 ? -11.261 -9.665 -0.792 1.00 0.00 31 GLU A CA 4
ATOM 5908 C C . GLU A 1 31 ? -10.723 -10.999 -1.313 1.00 0.00 31 GLU A C 4
ATOM 5909 O O . GLU A 1 31 ? -11.495 -11.899 -1.640 1.00 0.00 31 GLU A O 4
ATOM 5921 N N . LYS A 1 32 ? -9.402 -11.083 -1.375 1.00 0.00 32 LYS A N 4
ATOM 5922 C CA . LYS A 1 32 ? -8.751 -12.292 -1.851 1.00 0.00 32 LYS A CA 4
ATOM 5923 C C . LYS A 1 32 ? -8.706 -13.322 -0.720 1.00 0.00 32 LYS A C 4
ATOM 5924 O O . LYS A 1 32 ? -8.445 -14.500 -0.958 1.00 0.00 32 LYS A O 4
ATOM 5943 N N . LYS A 1 33 ? -8.966 -12.839 0.487 1.00 0.00 33 LYS A N 4
ATOM 5944 C CA . LYS A 1 33 ? -8.958 -13.703 1.656 1.00 0.00 33 LYS A CA 4
ATOM 5945 C C . LYS A 1 33 ? -7.603 -14.406 1.757 1.00 0.00 33 LYS A C 4
ATOM 5946 O O . LYS A 1 33 ? -7.523 -15.627 1.638 1.00 0.00 33 LYS A O 4
ATOM 5965 N N . MET A 1 34 ? -6.571 -13.603 1.974 1.00 0.00 34 MET A N 4
ATOM 5966 C CA . MET A 1 34 ? -5.223 -14.133 2.092 1.00 0.00 34 MET A CA 4
ATOM 5967 C C . MET A 1 34 ? -4.618 -13.794 3.456 1.00 0.00 34 MET A C 4
ATOM 5968 O O . MET A 1 34 ? -5.076 -12.873 4.130 1.00 0.00 34 MET A O 4
ATOM 5982 N N . GLN A 1 35 ? -3.598 -14.556 3.821 1.00 0.00 35 GLN A N 4
ATOM 5983 C CA . GLN A 1 35 ? -2.926 -14.348 5.092 1.00 0.00 35 GLN A CA 4
ATOM 5984 C C . GLN A 1 35 ? -1.470 -13.937 4.861 1.00 0.00 35 GLN A C 4
ATOM 5985 O O . GLN A 1 35 ? -0.689 -13.849 5.807 1.00 0.00 35 GLN A O 4
ATOM 5999 N N . SER A 1 36 ? -1.150 -13.695 3.599 1.00 0.00 36 SER A N 4
ATOM 6000 C CA . SER A 1 36 ? 0.198 -13.296 3.232 1.00 0.00 36 SER A CA 4
ATOM 6001 C C . SER A 1 36 ? 0.218 -12.784 1.790 1.00 0.00 36 SER A C 4
ATOM 6002 O O . SER A 1 36 ? -0.536 -13.265 0.946 1.00 0.00 36 SER A O 4
ATOM 6010 N N . PHE A 1 37 ? 1.089 -11.814 1.552 1.00 0.00 37 PHE A N 4
ATOM 6011 C CA . PHE A 1 37 ? 1.217 -11.231 0.227 1.00 0.00 37 PHE A CA 4
ATOM 6012 C C . PHE A 1 37 ? 2.354 -10.208 0.186 1.00 0.00 37 PHE A C 4
ATOM 6013 O O . PHE A 1 37 ? 2.967 -9.914 1.211 1.00 0.00 37 PHE A O 4
ATOM 6030 N N . TYR A 1 38 ? 2.602 -9.695 -1.010 1.00 0.00 38 TYR A N 4
ATOM 6031 C CA . TYR A 1 38 ? 3.654 -8.711 -1.199 1.00 0.00 38 TYR A CA 4
ATOM 6032 C C . TYR A 1 38 ? 3.087 -7.400 -1.749 1.00 0.00 38 TYR A C 4
ATOM 6033 O O . TYR A 1 38 ? 2.071 -7.402 -2.442 1.00 0.00 38 TYR A O 4
ATOM 6051 N N . GLN A 1 39 ? 3.770 -6.313 -1.419 1.00 0.00 39 GLN A N 4
ATOM 6052 C CA . GLN A 1 39 ? 3.347 -4.999 -1.872 1.00 0.00 39 GLN A CA 4
ATOM 6053 C C . GLN A 1 39 ? 3.333 -4.943 -3.401 1.00 0.00 39 GLN A C 4
ATOM 6054 O O . GLN A 1 39 ? 2.446 -4.332 -3.995 1.00 0.00 39 GLN A O 4
ATOM 6068 N N . GLN A 1 40 ? 4.327 -5.588 -3.994 1.00 0.00 40 GLN A N 4
ATOM 6069 C CA . GLN A 1 40 ? 4.440 -5.619 -5.442 1.00 0.00 40 GLN A CA 4
ATOM 6070 C C . GLN A 1 40 ? 3.248 -6.359 -6.052 1.00 0.00 40 GLN A C 4
ATOM 6071 O O . GLN A 1 40 ? 2.674 -5.910 -7.043 1.00 0.00 40 GLN A O 4
ATOM 6085 N N . GLU A 1 41 ? 2.910 -7.482 -5.434 1.00 0.00 41 GLU A N 4
ATOM 6086 C CA . GLU A 1 41 ? 1.796 -8.288 -5.903 1.00 0.00 41 GLU A CA 4
ATOM 6087 C C . GLU A 1 41 ? 0.521 -7.446 -5.968 1.00 0.00 41 GLU A C 4
ATOM 6088 O O . GLU A 1 41 ? -0.442 -7.820 -6.637 1.00 0.00 41 GLU A O 4
ATOM 6100 N N . LEU A 1 42 ? 0.554 -6.324 -5.265 1.00 0.00 42 LEU A N 4
ATOM 6101 C CA . LEU A 1 42 ? -0.587 -5.425 -5.234 1.00 0.00 42 LEU A CA 4
ATOM 6102 C C . LEU A 1 42 ? -0.379 -4.308 -6.259 1.00 0.00 42 LEU A C 4
ATOM 6103 O O . LEU A 1 42 ? -1.343 -3.705 -6.729 1.00 0.00 42 LEU A O 4
ATOM 6119 N N . GLU A 1 43 ? 0.885 -4.066 -6.574 1.00 0.00 43 GLU A N 4
ATOM 6120 C CA . GLU A 1 43 ? 1.231 -3.032 -7.535 1.00 0.00 43 GLU A CA 4
ATOM 6121 C C . GLU A 1 43 ? 0.601 -3.338 -8.895 1.00 0.00 43 GLU A C 4
ATOM 6122 O O . GLU A 1 43 ? 0.477 -2.452 -9.739 1.00 0.00 43 GLU A O 4
ATOM 6134 N N . THR A 1 44 ? 0.219 -4.595 -9.065 1.00 0.00 44 THR A N 4
ATOM 6135 C CA . THR A 1 44 ? -0.395 -5.029 -10.308 1.00 0.00 44 THR A CA 4
ATOM 6136 C C . THR A 1 44 ? -1.905 -4.785 -10.270 1.00 0.00 44 THR A C 4
ATOM 6137 O O . THR A 1 44 ? -2.578 -4.874 -11.296 1.00 0.00 44 THR A O 4
ATOM 6148 N N . VAL A 1 45 ? -2.394 -4.483 -9.076 1.00 0.00 45 VAL A N 4
ATOM 6149 C CA . VAL A 1 45 ? -3.812 -4.226 -8.891 1.00 0.00 45 VAL A CA 4
ATOM 6150 C C . VAL A 1 45 ? -4.135 -2.809 -9.368 1.00 0.00 45 VAL A C 4
ATOM 6151 O O . VAL A 1 45 ? -3.600 -1.835 -8.841 1.00 0.00 45 VAL A O 4
ATOM 6164 N N . GLU A 1 46 ? -5.010 -2.738 -10.360 1.00 0.00 46 GLU A N 4
ATOM 6165 C CA . GLU A 1 46 ? -5.411 -1.456 -10.914 1.00 0.00 46 GLU A CA 4
ATOM 6166 C C . GLU A 1 46 ? -6.088 -0.602 -9.840 1.00 0.00 46 GLU A C 4
ATOM 6167 O O . GLU A 1 46 ? -5.587 0.464 -9.483 1.00 0.00 46 GLU A O 4
ATOM 6179 N N . SER A 1 47 ? -7.215 -1.101 -9.355 1.00 0.00 47 SER A N 4
ATOM 6180 C CA . SER A 1 47 ? -7.965 -0.397 -8.329 1.00 0.00 47 SER A CA 4
ATOM 6181 C C . SER A 1 47 ? -7.005 0.222 -7.311 1.00 0.00 47 SER A C 4
ATOM 6182 O O . SER A 1 47 ? -7.312 1.250 -6.709 1.00 0.00 47 SER A O 4
ATOM 6190 N N . LEU A 1 48 ? -5.862 -0.429 -7.152 1.00 0.00 48 LEU A N 4
ATOM 6191 C CA . LEU A 1 48 ? -4.855 0.045 -6.217 1.00 0.00 48 LEU A CA 4
ATOM 6192 C C . LEU A 1 48 ? -4.009 1.127 -6.892 1.00 0.00 48 LEU A C 4
ATOM 6193 O O . LEU A 1 48 ? -3.961 2.264 -6.426 1.00 0.00 48 LEU A O 4
ATOM 6209 N N . GLN A 1 49 ? -3.361 0.733 -7.979 1.00 0.00 49 GLN A N 4
ATOM 6210 C CA . GLN A 1 49 ? -2.519 1.655 -8.722 1.00 0.00 49 GLN A CA 4
ATOM 6211 C C . GLN A 1 49 ? -3.249 2.980 -8.946 1.00 0.00 49 GLN A C 4
ATOM 6212 O O . GLN A 1 49 ? -2.680 4.050 -8.736 1.00 0.00 49 GLN A O 4
ATOM 6226 N N . SER A 1 50 ? -4.500 2.866 -9.368 1.00 0.00 50 SER A N 4
ATOM 6227 C CA . SER A 1 50 ? -5.315 4.042 -9.622 1.00 0.00 50 SER A CA 4
ATOM 6228 C C . SER A 1 50 ? -5.271 4.979 -8.414 1.00 0.00 50 SER A C 4
ATOM 6229 O O . SER A 1 50 ? -5.518 6.177 -8.544 1.00 0.00 50 SER A O 4
ATOM 6237 N N . LEU A 1 51 ? -4.955 4.399 -7.265 1.00 0.00 51 LEU A N 4
ATOM 6238 C CA . LEU A 1 51 ? -4.876 5.168 -6.035 1.00 0.00 51 LEU A CA 4
ATOM 6239 C C . LEU A 1 51 ? -3.414 5.513 -5.748 1.00 0.00 51 LEU A C 4
ATOM 6240 O O . LEU A 1 51 ? -3.068 6.683 -5.589 1.00 0.00 51 LEU A O 4
ATOM 6256 N N . ALA A 1 52 ? -2.594 4.474 -5.689 1.00 0.00 52 ALA A N 4
ATOM 6257 C CA . ALA A 1 52 ? -1.177 4.653 -5.424 1.00 0.00 52 ALA A CA 4
ATOM 6258 C C . ALA A 1 52 ? -0.546 5.456 -6.564 1.00 0.00 52 ALA A C 4
ATOM 6259 O O . ALA A 1 52 ? 0.622 5.834 -6.489 1.00 0.00 52 ALA A O 4
ATOM 6266 N N . SER A 1 53 ? -1.348 5.693 -7.592 1.00 0.00 53 SER A N 4
ATOM 6267 C CA . SER A 1 53 ? -0.883 6.444 -8.745 1.00 0.00 53 SER A CA 4
ATOM 6268 C C . SER A 1 53 ? -1.565 7.813 -8.788 1.00 0.00 53 SER A C 4
ATOM 6269 O O . SER A 1 53 ? -1.097 8.722 -9.472 1.00 0.00 53 SER A O 4
ATOM 6277 N N . ARG A 1 54 ? -2.659 7.916 -8.049 1.00 0.00 54 ARG A N 4
ATOM 6278 C CA . ARG A 1 54 ? -3.411 9.159 -7.993 1.00 0.00 54 ARG A CA 4
ATOM 6279 C C . ARG A 1 54 ? -2.458 10.349 -7.862 1.00 0.00 54 ARG A C 4
ATOM 6280 O O . ARG A 1 54 ? -1.321 10.193 -7.420 1.00 0.00 54 ARG A O 4
ATOM 6301 N N . PRO A 1 55 ? -2.971 11.543 -8.264 1.00 0.00 55 PRO A N 4
ATOM 6302 C CA . PRO A 1 55 ? -2.180 12.759 -8.195 1.00 0.00 55 PRO A CA 4
ATOM 6303 C C . PRO A 1 55 ? -2.062 13.256 -6.753 1.00 0.00 55 PRO A C 4
ATOM 6304 O O . PRO A 1 55 ? -2.758 12.766 -5.865 1.00 0.00 55 PRO A O 4
ATOM 6315 N N . VAL A 1 56 ? -1.175 14.223 -6.564 1.00 0.00 56 VAL A N 4
ATOM 6316 C CA . VAL A 1 56 ? -0.958 14.791 -5.245 1.00 0.00 56 VAL A CA 4
ATOM 6317 C C . VAL A 1 56 ? 0.334 15.612 -5.255 1.00 0.00 56 VAL A C 4
ATOM 6318 O O . VAL A 1 56 ? 1.255 15.316 -6.013 1.00 0.00 56 VAL A O 4
ATOM 6331 N N . THR A 1 57 ? 0.358 16.627 -4.403 1.00 0.00 57 THR A N 4
ATOM 6332 C CA . THR A 1 57 ? 1.521 17.493 -4.305 1.00 0.00 57 THR A CA 4
ATOM 6333 C C . THR A 1 57 ? 2.549 16.898 -3.340 1.00 0.00 57 THR A C 4
ATOM 6334 O O . THR A 1 57 ? 2.295 16.800 -2.140 1.00 0.00 57 THR A O 4
ATOM 6345 N N . HIS A 1 58 ? 3.687 16.515 -3.900 1.00 0.00 58 HIS A N 4
ATOM 6346 C CA . HIS A 1 58 ? 4.754 15.933 -3.104 1.00 0.00 58 HIS A CA 4
ATOM 6347 C C . HIS A 1 58 ? 6.108 16.304 -3.711 1.00 0.00 58 HIS A C 4
ATOM 6348 O O . HIS A 1 58 ? 6.171 16.848 -4.812 1.00 0.00 58 HIS A O 4
ATOM 6362 N N . SER A 1 59 ? 7.159 15.994 -2.966 1.00 0.00 59 SER A N 4
ATOM 6363 C CA . SER A 1 59 ? 8.509 16.289 -3.417 1.00 0.00 59 SER A CA 4
ATOM 6364 C C . SER A 1 59 ? 9.030 15.145 -4.289 1.00 0.00 59 SER A C 4
ATOM 6365 O O . SER A 1 59 ? 8.395 14.096 -4.389 1.00 0.00 59 SER A O 4
ATOM 6373 N N . THR A 1 60 ? 10.183 15.384 -4.897 1.00 0.00 60 THR A N 4
ATOM 6374 C CA . THR A 1 60 ? 10.797 14.387 -5.757 1.00 0.00 60 THR A CA 4
ATOM 6375 C C . THR A 1 60 ? 12.075 13.844 -5.116 1.00 0.00 60 THR A C 4
ATOM 6376 O O . THR A 1 60 ? 12.976 14.609 -4.775 1.00 0.00 60 THR A O 4
ATOM 6387 N N . GLY A 1 61 ? 12.114 12.528 -4.971 1.00 0.00 61 GLY A N 4
ATOM 6388 C CA . GLY A 1 61 ? 13.267 11.874 -4.376 1.00 0.00 61 GLY A CA 4
ATOM 6389 C C . GLY A 1 61 ? 13.764 10.729 -5.261 1.00 0.00 61 GLY A C 4
ATOM 6390 O O . GLY A 1 61 ? 13.614 10.772 -6.481 1.00 0.00 61 GLY A O 4
ATOM 6394 N N . SER A 1 62 ? 14.347 9.732 -4.612 1.00 0.00 62 SER A N 4
ATOM 6395 C CA . SER A 1 62 ? 14.868 8.578 -5.324 1.00 0.00 62 SER A CA 4
ATOM 6396 C C . SER A 1 62 ? 14.370 7.289 -4.668 1.00 0.00 62 SER A C 4
ATOM 6397 O O . SER A 1 62 ? 13.755 7.328 -3.603 1.00 0.00 62 SER A O 4
ATOM 6405 N N . ASP A 1 63 ? 14.655 6.177 -5.330 1.00 0.00 63 ASP A N 4
ATOM 6406 C CA . ASP A 1 63 ? 14.243 4.878 -4.824 1.00 0.00 63 ASP A CA 4
ATOM 6407 C C . ASP A 1 63 ? 15.263 3.822 -5.254 1.00 0.00 63 ASP A C 4
ATOM 6408 O O . ASP A 1 63 ? 15.513 3.645 -6.446 1.00 0.00 63 ASP A O 4
ATOM 6417 N N . GLN A 1 64 ? 15.823 3.147 -4.262 1.00 0.00 64 GLN A N 4
ATOM 6418 C CA . GLN A 1 64 ? 16.809 2.112 -4.523 1.00 0.00 64 GLN A CA 4
ATOM 6419 C C . GLN A 1 64 ? 16.170 0.950 -5.285 1.00 0.00 64 GLN A C 4
ATOM 6420 O O . GLN A 1 64 ? 15.815 -0.067 -4.691 1.00 0.00 64 GLN A O 4
ATOM 6434 N N . VAL A 1 65 ? 16.043 1.139 -6.590 1.00 0.00 65 VAL A N 4
ATOM 6435 C CA . VAL A 1 65 ? 15.453 0.119 -7.440 1.00 0.00 65 VAL A CA 4
ATOM 6436 C C . VAL A 1 65 ? 15.880 0.359 -8.890 1.00 0.00 65 VAL A C 4
ATOM 6437 O O . VAL A 1 65 ? 15.871 1.494 -9.364 1.00 0.00 65 VAL A O 4
ATOM 6450 N N . GLU A 1 66 ? 16.245 -0.728 -9.553 1.00 0.00 66 GLU A N 4
ATOM 6451 C CA . GLU A 1 66 ? 16.675 -0.651 -10.939 1.00 0.00 66 GLU A CA 4
ATOM 6452 C C . GLU A 1 66 ? 15.462 -0.568 -11.867 1.00 0.00 66 GLU A C 4
ATOM 6453 O O . GLU A 1 66 ? 14.835 -1.583 -12.167 1.00 0.00 66 GLU A O 4
ATOM 6465 N N . LEU A 1 67 ? 15.168 0.650 -12.298 1.00 0.00 67 LEU A N 4
ATOM 6466 C CA . LEU A 1 67 ? 14.041 0.878 -13.186 1.00 0.00 67 LEU A CA 4
ATOM 6467 C C . LEU A 1 67 ? 14.188 -0.007 -14.426 1.00 0.00 67 LEU A C 4
ATOM 6468 O O . LEU A 1 67 ? 15.251 -0.578 -14.663 1.00 0.00 67 LEU A O 4
ATOM 6484 N N . LYS A 1 68 ? 13.104 -0.092 -15.185 1.00 0.00 68 LYS A N 4
ATOM 6485 C CA . LYS A 1 68 ? 13.099 -0.897 -16.394 1.00 0.00 68 LYS A CA 4
ATOM 6486 C C . LYS A 1 68 ? 12.967 0.020 -17.612 1.00 0.00 68 LYS A C 4
ATOM 6487 O O . LYS A 1 68 ? 13.874 0.094 -18.439 1.00 0.00 68 LYS A O 4
ATOM 6506 N N . ASP A 1 69 ? 11.829 0.695 -17.683 1.00 0.00 69 ASP A N 4
ATOM 6507 C CA . ASP A 1 69 ? 11.566 1.604 -18.785 1.00 0.00 69 ASP A CA 4
ATOM 6508 C C . ASP A 1 69 ? 10.562 2.667 -18.335 1.00 0.00 69 ASP A C 4
ATOM 6509 O O . ASP A 1 69 ? 9.909 2.513 -17.304 1.00 0.00 69 ASP A O 4
ATOM 6518 N N . SER A 1 70 ? 10.469 3.722 -19.131 1.00 0.00 70 SER A N 4
ATOM 6519 C CA . SER A 1 70 ? 9.555 4.811 -18.828 1.00 0.00 70 SER A CA 4
ATOM 6520 C C . SER A 1 70 ? 8.208 4.250 -18.368 1.00 0.00 70 SER A C 4
ATOM 6521 O O . SER A 1 70 ? 7.915 3.075 -18.583 1.00 0.00 70 SER A O 4
ATOM 6529 N N . GLY A 1 71 ? 7.424 5.117 -17.744 1.00 0.00 71 GLY A N 4
ATOM 6530 C CA . GLY A 1 71 ? 6.115 4.722 -17.252 1.00 0.00 71 GLY A CA 4
ATOM 6531 C C . GLY A 1 71 ? 5.842 5.328 -15.874 1.00 0.00 71 GLY A C 4
ATOM 6532 O O . GLY A 1 71 ? 6.383 6.379 -15.536 1.00 0.00 71 GLY A O 4
ATOM 6536 N N . THR A 1 72 ? 5.002 4.638 -15.116 1.00 0.00 72 THR A N 4
ATOM 6537 C CA . THR A 1 72 ? 4.651 5.094 -13.782 1.00 0.00 72 THR A CA 4
ATOM 6538 C C . THR A 1 72 ? 4.449 3.901 -12.846 1.00 0.00 72 THR A C 4
ATOM 6539 O O . THR A 1 72 ? 3.317 3.497 -12.584 1.00 0.00 72 THR A O 4
ATOM 6550 N N . SER A 1 73 ? 5.565 3.370 -12.368 1.00 0.00 73 SER A N 4
ATOM 6551 C CA . SER A 1 73 ? 5.525 2.230 -11.466 1.00 0.00 73 SER A CA 4
ATOM 6552 C C . SER A 1 73 ? 6.359 2.522 -10.217 1.00 0.00 73 SER A C 4
ATOM 6553 O O . SER A 1 73 ? 5.883 2.353 -9.096 1.00 0.00 73 SER A O 4
ATOM 6561 N N . GLY A 1 74 ? 7.589 2.954 -10.453 1.00 0.00 74 GLY A N 4
ATOM 6562 C CA . GLY A 1 74 ? 8.493 3.271 -9.361 1.00 0.00 74 GLY A CA 4
ATOM 6563 C C . GLY A 1 74 ? 7.869 4.295 -8.411 1.00 0.00 74 GLY A C 4
ATOM 6564 O O . GLY A 1 74 ? 8.253 4.381 -7.246 1.00 0.00 74 GLY A O 4
ATOM 6568 N N . VAL A 1 75 ? 6.916 5.045 -8.945 1.00 0.00 75 VAL A N 4
ATOM 6569 C CA . VAL A 1 75 ? 6.235 6.060 -8.159 1.00 0.00 75 VAL A CA 4
ATOM 6570 C C . VAL A 1 75 ? 5.307 5.381 -7.151 1.00 0.00 75 VAL A C 4
ATOM 6571 O O . VAL A 1 75 ? 5.548 5.434 -5.946 1.00 0.00 75 VAL A O 4
ATOM 6584 N N . ALA A 1 76 ? 4.265 4.757 -7.681 1.00 0.00 76 ALA A N 4
ATOM 6585 C CA . ALA A 1 76 ? 3.299 4.068 -6.842 1.00 0.00 76 ALA A CA 4
ATOM 6586 C C . ALA A 1 76 ? 4.041 3.164 -5.855 1.00 0.00 76 ALA A C 4
ATOM 6587 O O . ALA A 1 76 ? 3.532 2.869 -4.775 1.00 0.00 76 ALA A O 4
ATOM 6594 N N . GLN A 1 77 ? 5.232 2.749 -6.262 1.00 0.00 77 GLN A N 4
ATOM 6595 C CA . GLN A 1 77 ? 6.049 1.885 -5.426 1.00 0.00 77 GLN A CA 4
ATOM 6596 C C . GLN A 1 77 ? 6.398 2.591 -4.114 1.00 0.00 77 GLN A C 4
ATOM 6597 O O . GLN A 1 77 ? 6.670 1.939 -3.108 1.00 0.00 77 GLN A O 4
ATOM 6611 N N . ARG A 1 78 ? 6.379 3.915 -4.169 1.00 0.00 78 ARG A N 4
ATOM 6612 C CA . ARG A 1 78 ? 6.691 4.716 -2.997 1.00 0.00 78 ARG A CA 4
ATOM 6613 C C . ARG A 1 78 ? 5.434 4.931 -2.152 1.00 0.00 78 ARG A C 4
ATOM 6614 O O . ARG A 1 78 ? 5.521 5.106 -0.937 1.00 0.00 78 ARG A O 4
ATOM 6635 N N . VAL A 1 79 ? 4.295 4.911 -2.827 1.00 0.00 79 VAL A N 4
ATOM 6636 C CA . VAL A 1 79 ? 3.021 5.102 -2.154 1.00 0.00 79 VAL A CA 4
ATOM 6637 C C . VAL A 1 79 ? 2.514 3.753 -1.640 1.00 0.00 79 VAL A C 4
ATOM 6638 O O . VAL A 1 79 ? 1.878 3.684 -0.589 1.00 0.00 79 VAL A O 4
ATOM 6651 N N . PHE A 1 80 ? 2.814 2.714 -2.406 1.00 0.00 80 PHE A N 4
ATOM 6652 C CA . PHE A 1 80 ? 2.396 1.371 -2.041 1.00 0.00 80 PHE A CA 4
ATOM 6653 C C . PHE A 1 80 ? 3.134 0.887 -0.792 1.00 0.00 80 PHE A C 4
ATOM 6654 O O . PHE A 1 80 ? 2.508 0.480 0.186 1.00 0.00 80 PHE A O 4
ATOM 6671 N N . LYS A 1 81 ? 4.456 0.947 -0.864 1.00 0.00 81 LYS A N 4
ATOM 6672 C CA . LYS A 1 81 ? 5.287 0.519 0.249 1.00 0.00 81 LYS A CA 4
ATOM 6673 C C . LYS A 1 81 ? 4.842 1.246 1.520 1.00 0.00 81 LYS A C 4
ATOM 6674 O O . LYS A 1 81 ? 4.775 0.645 2.591 1.00 0.00 81 LYS A O 4
ATOM 6693 N N . ASN A 1 82 ? 4.549 2.528 1.358 1.00 0.00 82 ASN A N 4
ATOM 6694 C CA . ASN A 1 82 ? 4.113 3.343 2.480 1.00 0.00 82 ASN A CA 4
ATOM 6695 C C . ASN A 1 82 ? 2.767 2.823 2.988 1.00 0.00 82 ASN A C 4
ATOM 6696 O O . ASN A 1 82 ? 2.534 2.769 4.195 1.00 0.00 82 ASN A O 4
ATOM 6707 N N . ALA A 1 83 ? 1.915 2.455 2.043 1.00 0.00 83 ALA A N 4
ATOM 6708 C CA . ALA A 1 83 ? 0.598 1.941 2.380 1.00 0.00 83 ALA A CA 4
ATOM 6709 C C . ALA A 1 83 ? 0.744 0.790 3.377 1.00 0.00 83 ALA A C 4
ATOM 6710 O O . ALA A 1 83 ? 0.175 0.832 4.466 1.00 0.00 83 ALA A O 4
ATOM 6717 N N . LEU A 1 84 ? 1.510 -0.211 2.968 1.00 0.00 84 LEU A N 4
ATOM 6718 C CA . LEU A 1 84 ? 1.738 -1.371 3.812 1.00 0.00 84 LEU A CA 4
ATOM 6719 C C . LEU A 1 84 ? 2.232 -0.909 5.185 1.00 0.00 84 LEU A C 4
ATOM 6720 O O . LEU A 1 84 ? 1.667 -1.286 6.210 1.00 0.00 84 LEU A O 4
ATOM 6736 N N . GLN A 1 85 ? 3.280 -0.100 5.160 1.00 0.00 85 GLN A N 4
ATOM 6737 C CA . GLN A 1 85 ? 3.856 0.417 6.390 1.00 0.00 85 GLN A CA 4
ATOM 6738 C C . GLN A 1 85 ? 2.749 0.842 7.356 1.00 0.00 85 GLN A C 4
ATOM 6739 O O . GLN A 1 85 ? 2.685 0.357 8.485 1.00 0.00 85 GLN A O 4
ATOM 6753 N N . LEU A 1 86 ? 1.904 1.744 6.878 1.00 0.00 86 LEU A N 4
ATOM 6754 C CA . LEU A 1 86 ? 0.803 2.241 7.686 1.00 0.00 86 LEU A CA 4
ATOM 6755 C C . LEU A 1 86 ? 0.045 1.056 8.289 1.00 0.00 86 LEU A C 4
ATOM 6756 O O . LEU A 1 86 ? -0.185 1.012 9.496 1.00 0.00 86 LEU A O 4
ATOM 6772 N N . LEU A 1 87 ? -0.323 0.126 7.420 1.00 0.00 87 LEU A N 4
ATOM 6773 C CA . LEU A 1 87 ? -1.051 -1.055 7.852 1.00 0.00 87 LEU A CA 4
ATOM 6774 C C . LEU A 1 87 ? -0.351 -1.664 9.068 1.00 0.00 87 LEU A C 4
ATOM 6775 O O . LEU A 1 87 ? -0.992 -1.961 10.074 1.00 0.00 87 LEU A O 4
ATOM 6791 N N . GLN A 1 88 ? 0.957 -1.832 8.935 1.00 0.00 88 GLN A N 4
ATOM 6792 C CA . GLN A 1 88 ? 1.752 -2.400 10.011 1.00 0.00 88 GLN A CA 4
ATOM 6793 C C . GLN A 1 88 ? 1.697 -1.498 11.245 1.00 0.00 88 GLN A C 4
ATOM 6794 O O . GLN A 1 88 ? 1.919 -1.957 12.365 1.00 0.00 88 GLN A O 4
ATOM 6808 N N . GLU A 1 89 ? 1.401 -0.230 10.999 1.00 0.00 89 GLU A N 4
ATOM 6809 C CA . GLU A 1 89 ? 1.315 0.741 12.076 1.00 0.00 89 GLU A CA 4
ATOM 6810 C C . GLU A 1 89 ? -0.081 0.717 12.702 1.00 0.00 89 GLU A C 4
ATOM 6811 O O . GLU A 1 89 ? -0.249 1.076 13.867 1.00 0.00 89 GLU A O 4
ATOM 6823 N N . LYS A 1 90 ? -1.046 0.290 11.902 1.00 0.00 90 LYS A N 4
ATOM 6824 C CA . LYS A 1 90 ? -2.422 0.214 12.363 1.00 0.00 90 LYS A CA 4
ATOM 6825 C C . LYS A 1 90 ? -2.689 -1.181 12.931 1.00 0.00 90 LYS A C 4
ATOM 6826 O O . LYS A 1 90 ? -3.529 -1.345 13.814 1.00 0.00 90 LYS A O 4
ATOM 6845 N N . GLY A 1 91 ? -1.958 -2.150 12.402 1.00 0.00 91 GLY A N 4
ATOM 6846 C CA . GLY A 1 91 ? -2.105 -3.526 12.845 1.00 0.00 91 GLY A CA 4
ATOM 6847 C C . GLY A 1 91 ? -2.922 -4.342 11.841 1.00 0.00 91 GLY A C 4
ATOM 6848 O O . GLY A 1 91 ? -3.485 -5.378 12.190 1.00 0.00 91 GLY A O 4
ATOM 6852 N N . LEU A 1 92 ? -2.960 -3.843 10.614 1.00 0.00 92 LEU A N 4
ATOM 6853 C CA . LEU A 1 92 ? -3.698 -4.513 9.557 1.00 0.00 92 LEU A CA 4
ATOM 6854 C C . LEU A 1 92 ? -2.834 -5.627 8.963 1.00 0.00 92 LEU A C 4
ATOM 6855 O O . LEU A 1 92 ? -3.352 -6.651 8.522 1.00 0.00 92 LEU A O 4
ATOM 6871 N N . VAL A 1 93 ? -1.530 -5.389 8.972 1.00 0.00 93 VAL A N 4
ATOM 6872 C CA . VAL A 1 93 ? -0.589 -6.360 8.440 1.00 0.00 93 VAL A CA 4
ATOM 6873 C C . VAL A 1 93 ? 0.716 -6.288 9.237 1.00 0.00 93 VAL A C 4
ATOM 6874 O O . VAL A 1 93 ? 0.860 -5.448 10.124 1.00 0.00 93 VAL A O 4
ATOM 6887 N N . PHE A 1 94 ? 1.632 -7.180 8.891 1.00 0.00 94 PHE A N 4
ATOM 6888 C CA . PHE A 1 94 ? 2.920 -7.229 9.563 1.00 0.00 94 PHE A CA 4
ATOM 6889 C C . PHE A 1 94 ? 3.935 -8.029 8.745 1.00 0.00 94 PHE A C 4
ATOM 6890 O O . PHE A 1 94 ? 3.562 -8.930 7.995 1.00 0.00 94 PHE A O 4
ATOM 6907 N N . GLN A 1 95 ? 5.199 -7.672 8.917 1.00 0.00 95 GLN A N 4
ATOM 6908 C CA . GLN A 1 95 ? 6.271 -8.346 8.204 1.00 0.00 95 GLN A CA 4
ATOM 6909 C C . GLN A 1 95 ? 6.836 -9.487 9.051 1.00 0.00 95 GLN A C 4
ATOM 6910 O O . GLN A 1 95 ? 7.092 -9.314 10.242 1.00 0.00 95 GLN A O 4
ATOM 6924 N N . ARG A 1 96 ? 7.015 -10.630 8.404 1.00 0.00 96 ARG A N 4
ATOM 6925 C CA . ARG A 1 96 ? 7.545 -11.800 9.083 1.00 0.00 96 ARG A CA 4
ATOM 6926 C C . ARG A 1 96 ? 8.980 -12.074 8.627 1.00 0.00 96 ARG A C 4
ATOM 6927 O O . ARG A 1 96 ? 9.231 -13.032 7.897 1.00 0.00 96 ARG A O 4
ATOM 6948 N N . ASP A 1 97 ? 9.884 -11.215 9.075 1.00 0.00 97 ASP A N 4
ATOM 6949 C CA . ASP A 1 97 ? 11.286 -11.352 8.721 1.00 0.00 97 ASP A CA 4
ATOM 6950 C C . ASP A 1 97 ? 11.971 -9.988 8.828 1.00 0.00 97 ASP A C 4
ATOM 6951 O O . ASP A 1 97 ? 13.182 -9.911 9.030 1.00 0.00 97 ASP A O 4
ATOM 6960 N N . SER A 1 98 ? 11.166 -8.945 8.687 1.00 0.00 98 SER A N 4
ATOM 6961 C CA . SER A 1 98 ? 11.678 -7.588 8.764 1.00 0.00 98 SER A CA 4
ATOM 6962 C C . SER A 1 98 ? 12.449 -7.246 7.488 1.00 0.00 98 SER A C 4
ATOM 6963 O O . SER A 1 98 ? 13.338 -7.991 7.077 1.00 0.00 98 SER A O 4
ATOM 6971 N N . GLY A 1 99 ? 12.081 -6.119 6.896 1.00 0.00 99 GLY A N 4
ATOM 6972 C CA . GLY A 1 99 ? 12.727 -5.670 5.675 1.00 0.00 99 GLY A CA 4
ATOM 6973 C C . GLY A 1 99 ? 11.733 -4.949 4.762 1.00 0.00 99 GLY A C 4
ATOM 6974 O O . GLY A 1 99 ? 10.658 -5.472 4.473 1.00 0.00 99 GLY A O 4
ATOM 6978 N N . SER A 1 100 ? 12.128 -3.759 4.333 1.00 0.00 100 SER A N 4
ATOM 6979 C CA . SER A 1 100 ? 11.285 -2.961 3.459 1.00 0.00 100 SER A CA 4
ATOM 6980 C C . SER A 1 100 ? 10.635 -3.855 2.400 1.00 0.00 100 SER A C 4
ATOM 6981 O O . SER A 1 100 ? 9.418 -3.832 2.226 1.00 0.00 100 SER A O 4
ATOM 6989 N N . ASP A 1 101 ? 11.477 -4.620 1.721 1.00 0.00 101 ASP A N 4
ATOM 6990 C CA . ASP A 1 101 ? 11.000 -5.519 0.684 1.00 0.00 101 ASP A CA 4
ATOM 6991 C C . ASP A 1 101 ? 10.893 -6.935 1.252 1.00 0.00 101 ASP A C 4
ATOM 6992 O O . ASP A 1 101 ? 11.741 -7.784 0.979 1.00 0.00 101 ASP A O 4
ATOM 7001 N N . LYS A 1 102 ? 9.844 -7.147 2.034 1.00 0.00 102 LYS A N 4
ATOM 7002 C CA . LYS A 1 102 ? 9.616 -8.446 2.643 1.00 0.00 102 LYS A CA 4
ATOM 7003 C C . LYS A 1 102 ? 8.136 -8.814 2.511 1.00 0.00 102 LYS A C 4
ATOM 7004 O O . LYS A 1 102 ? 7.294 -7.944 2.292 1.00 0.00 102 LYS A O 4
ATOM 7023 N N . LEU A 1 103 ? 7.865 -10.103 2.650 1.00 0.00 103 LEU A N 4
ATOM 7024 C CA . LEU A 1 103 ? 6.502 -10.596 2.549 1.00 0.00 103 LEU A CA 4
ATOM 7025 C C . LEU A 1 103 ? 5.662 -9.995 3.678 1.00 0.00 103 LEU A C 4
ATOM 7026 O O . LEU A 1 103 ? 6.065 -10.024 4.839 1.00 0.00 103 LEU A O 4
ATOM 7042 N N . TYR A 1 104 ? 4.509 -9.465 3.296 1.00 0.00 104 TYR A N 4
ATOM 7043 C CA . TYR A 1 104 ? 3.608 -8.858 4.262 1.00 0.00 104 TYR A CA 4
ATOM 7044 C C . TYR A 1 104 ? 2.496 -9.830 4.660 1.00 0.00 104 TYR A C 4
ATOM 7045 O O . TYR A 1 104 ? 1.861 -10.439 3.800 1.00 0.00 104 TYR A O 4
ATOM 7063 N N . TYR A 1 105 ? 2.293 -9.945 5.964 1.00 0.00 105 TYR A N 4
ATOM 7064 C CA . TYR A 1 105 ? 1.268 -10.832 6.487 1.00 0.00 105 TYR A CA 4
ATOM 7065 C C . TYR A 1 105 ? 0.038 -10.042 6.941 1.00 0.00 105 TYR A C 4
ATOM 7066 O O . TYR A 1 105 ? 0.168 -8.988 7.561 1.00 0.00 105 TYR A O 4
ATOM 7084 N N . VAL A 1 106 ? -1.126 -10.583 6.615 1.00 0.00 106 VAL A N 4
ATOM 7085 C CA . VAL A 1 106 ? -2.378 -9.942 6.981 1.00 0.00 106 VAL A CA 4
ATOM 7086 C C . VAL A 1 106 ? -2.688 -10.241 8.449 1.00 0.00 106 VAL A C 4
ATOM 7087 O O . VAL A 1 106 ? -2.143 -11.182 9.024 1.00 0.00 106 VAL A O 4
ATOM 7100 N N . THR A 1 107 ? -3.562 -9.421 9.015 1.00 0.00 107 THR A N 4
ATOM 7101 C CA . THR A 1 107 ? -3.951 -9.585 10.405 1.00 0.00 107 THR A CA 4
ATOM 7102 C C . THR A 1 107 ? -5.461 -9.800 10.514 1.00 0.00 107 THR A C 4
ATOM 7103 O O . THR A 1 107 ? -6.237 -9.140 9.825 1.00 0.00 107 THR A O 4
ATOM 7114 N N . THR A 1 108 ? -5.834 -10.726 11.386 1.00 0.00 108 THR A N 4
ATOM 7115 C CA . THR A 1 108 ? -7.238 -11.036 11.595 1.00 0.00 108 THR A CA 4
ATOM 7116 C C . THR A 1 108 ? -8.069 -9.752 11.622 1.00 0.00 108 THR A C 4
ATOM 7117 O O . THR A 1 108 ? -7.539 -8.670 11.867 1.00 0.00 108 THR A O 4
ATOM 7128 N N . LYS A 1 109 ? -9.359 -9.915 11.368 1.00 0.00 109 LYS A N 4
ATOM 7129 C CA . LYS A 1 109 ? -10.269 -8.782 11.360 1.00 0.00 109 LYS A CA 4
ATOM 7130 C C . LYS A 1 109 ? -10.657 -8.435 12.799 1.00 0.00 109 LYS A C 4
ATOM 7131 O O . LYS A 1 109 ? -10.810 -9.324 13.636 1.00 0.00 109 LYS A O 4
ATOM 7150 N N . ASP A 1 110 ? -10.805 -7.141 13.043 1.00 0.00 110 ASP A N 4
ATOM 7151 C CA . ASP A 1 110 ? -11.171 -6.666 14.366 1.00 0.00 110 ASP A CA 4
ATOM 7152 C C . ASP A 1 110 ? -12.073 -5.438 14.231 1.00 0.00 110 ASP A C 4
ATOM 7153 O O . ASP A 1 110 ? -11.937 -4.477 14.986 1.00 0.00 110 ASP A O 4
ATOM 7162 N N . LYS A 1 111 ? -12.975 -5.509 13.263 1.00 0.00 111 LYS A N 4
ATOM 7163 C CA . LYS A 1 111 ? -13.899 -4.415 13.018 1.00 0.00 111 LYS A CA 4
ATOM 7164 C C . LYS A 1 111 ? -15.024 -4.462 14.055 1.00 0.00 111 LYS A C 4
ATOM 7165 O O . LYS A 1 111 ? -14.974 -5.254 14.994 1.00 0.00 111 LYS A O 4
ATOM 7184 N N . ASP A 1 112 ? -16.011 -3.603 13.848 1.00 0.00 112 ASP A N 4
ATOM 7185 C CA . ASP A 1 112 ? -17.146 -3.537 14.753 1.00 0.00 112 ASP A CA 4
ATOM 7186 C C . ASP A 1 112 ? -18.428 -3.338 13.942 1.00 0.00 112 ASP A C 4
ATOM 7187 O O . ASP A 1 112 ? -19.189 -2.405 14.195 1.00 0.00 112 ASP A O 4
ATOM 7196 N N . LEU A 1 113 ? -18.629 -4.230 12.984 1.00 0.00 113 LEU A N 4
ATOM 7197 C CA . LEU A 1 113 ? -19.806 -4.165 12.134 1.00 0.00 113 LEU A CA 4
ATOM 7198 C C . LEU A 1 113 ? -19.768 -5.317 11.128 1.00 0.00 113 LEU A C 4
ATOM 7199 O O . LEU A 1 113 ? -18.695 -5.807 10.781 1.00 0.00 113 LEU A O 4
ATOM 7215 N N . GLN A 1 114 ? -20.953 -5.715 10.688 1.00 0.00 114 GLN A N 4
ATOM 7216 C CA . GLN A 1 114 ? -21.069 -6.800 9.729 1.00 0.00 114 GLN A CA 4
ATOM 7217 C C . GLN A 1 114 ? -21.823 -6.329 8.483 1.00 0.00 114 GLN A C 4
ATOM 7218 O O . GLN A 1 114 ? -22.467 -5.281 8.502 1.00 0.00 114 GLN A O 4
ATOM 7232 N N . SER A 1 115 ? -21.719 -7.126 7.430 1.00 0.00 115 SER A N 4
ATOM 7233 C CA . SER A 1 115 ? -22.382 -6.804 6.179 1.00 0.00 115 SER A CA 4
ATOM 7234 C C . SER A 1 115 ? -22.245 -7.970 5.198 1.00 0.00 115 SER A C 4
ATOM 7235 O O . SER A 1 115 ? -21.520 -8.928 5.464 1.00 0.00 115 SER A O 4
ATOM 7243 N N . GLY A 1 116 ? -22.953 -7.852 4.085 1.00 0.00 116 GLY A N 4
ATOM 7244 C CA . GLY A 1 116 ? -22.919 -8.885 3.063 1.00 0.00 116 GLY A CA 4
ATOM 7245 C C . GLY A 1 116 ? -23.713 -8.459 1.826 1.00 0.00 116 GLY A C 4
ATOM 7246 O O . GLY A 1 116 ? -24.579 -7.589 1.909 1.00 0.00 116 GLY A O 4
ATOM 7250 N N . PRO A 1 117 ? -23.381 -9.108 0.678 1.00 0.00 117 PRO A N 4
ATOM 7251 C CA . PRO A 1 117 ? -24.052 -8.806 -0.574 1.00 0.00 117 PRO A CA 4
ATOM 7252 C C . PRO A 1 117 ? -25.459 -9.406 -0.601 1.00 0.00 117 PRO A C 4
ATOM 7253 O O . PRO A 1 117 ? -25.898 -10.012 0.376 1.00 0.00 117 PRO A O 4
ATOM 7264 N N . SER A 1 118 ? -26.127 -9.218 -1.729 1.00 0.00 118 SER A N 4
ATOM 7265 C CA . SER A 1 118 ? -27.475 -9.734 -1.896 1.00 0.00 118 SER A CA 4
ATOM 7266 C C . SER A 1 118 ? -27.474 -10.884 -2.905 1.00 0.00 118 SER A C 4
ATOM 7267 O O . SER A 1 118 ? -27.891 -11.996 -2.585 1.00 0.00 118 SER A O 4
ATOM 7275 N N . SER A 1 119 ? -27.002 -10.576 -4.104 1.00 0.00 119 SER A N 4
ATOM 7276 C CA . SER A 1 119 ? -26.942 -11.570 -5.162 1.00 0.00 119 SER A CA 4
ATOM 7277 C C . SER A 1 119 ? -26.371 -10.944 -6.436 1.00 0.00 119 SER A C 4
ATOM 7278 O O . SER A 1 119 ? -25.332 -11.376 -6.933 1.00 0.00 119 SER A O 4
ATOM 7286 N N . GLY A 1 120 ? -27.076 -9.936 -6.929 1.00 0.00 120 GLY A N 4
ATOM 7287 C CA . GLY A 1 120 ? -26.652 -9.247 -8.136 1.00 0.00 120 GLY A CA 4
ATOM 7288 C C . GLY A 1 120 ? -26.703 -7.729 -7.947 1.00 0.00 120 GLY A C 4
ATOM 7289 O O . GLY A 1 120 ? -26.667 -7.239 -6.819 1.00 0.00 120 GLY A O 4
ATOM 7293 N N . GLY A 1 1 ? -33.673 35.310 7.148 1.00 0.00 1 GLY A N 5
ATOM 7294 C CA . GLY A 1 1 ? -33.156 34.037 6.675 1.00 0.00 1 GLY A CA 5
ATOM 7295 C C . GLY A 1 1 ? -31.664 33.900 6.989 1.00 0.00 1 GLY A C 5
ATOM 7296 O O . GLY A 1 1 ? -31.281 33.140 7.877 1.00 0.00 1 GLY A O 5
ATOM 7300 N N . SER A 1 2 ? -30.864 34.648 6.244 1.00 0.00 2 SER A N 5
ATOM 7301 C CA . SER A 1 2 ? -29.424 34.619 6.432 1.00 0.00 2 SER A CA 5
ATOM 7302 C C . SER A 1 2 ? -28.843 33.339 5.829 1.00 0.00 2 SER A C 5
ATOM 7303 O O . SER A 1 2 ? -28.008 33.396 4.927 1.00 0.00 2 SER A O 5
ATOM 7311 N N . SER A 1 3 ? -29.306 32.213 6.353 1.00 0.00 3 SER A N 5
ATOM 7312 C CA . SER A 1 3 ? -28.843 30.920 5.878 1.00 0.00 3 SER A CA 5
ATOM 7313 C C . SER A 1 3 ? -27.318 30.845 5.971 1.00 0.00 3 SER A C 5
ATOM 7314 O O . SER A 1 3 ? -26.658 31.848 6.239 1.00 0.00 3 SER A O 5
ATOM 7322 N N . GLY A 1 4 ? -26.802 29.646 5.743 1.00 0.00 4 GLY A N 5
ATOM 7323 C CA . GLY A 1 4 ? -25.366 29.426 5.798 1.00 0.00 4 GLY A CA 5
ATOM 7324 C C . GLY A 1 4 ? -25.044 28.054 6.393 1.00 0.00 4 GLY A C 5
ATOM 7325 O O . GLY A 1 4 ? -25.425 27.759 7.525 1.00 0.00 4 GLY A O 5
ATOM 7329 N N . SER A 1 5 ? -24.345 27.252 5.603 1.00 0.00 5 SER A N 5
ATOM 7330 C CA . SER A 1 5 ? -23.967 25.918 6.038 1.00 0.00 5 SER A CA 5
ATOM 7331 C C . SER A 1 5 ? -23.248 25.183 4.905 1.00 0.00 5 SER A C 5
ATOM 7332 O O . SER A 1 5 ? -23.877 24.467 4.127 1.00 0.00 5 SER A O 5
ATOM 7340 N N . SER A 1 6 ? -21.940 25.385 4.848 1.00 0.00 6 SER A N 5
ATOM 7341 C CA . SER A 1 6 ? -21.128 24.750 3.823 1.00 0.00 6 SER A CA 5
ATOM 7342 C C . SER A 1 6 ? -19.643 24.935 4.143 1.00 0.00 6 SER A C 5
ATOM 7343 O O . SER A 1 6 ? -19.287 25.717 5.023 1.00 0.00 6 SER A O 5
ATOM 7351 N N . GLY A 1 7 ? -18.818 24.202 3.411 1.00 0.00 7 GLY A N 5
ATOM 7352 C CA . GLY A 1 7 ? -17.379 24.274 3.606 1.00 0.00 7 GLY A CA 5
ATOM 7353 C C . GLY A 1 7 ? -16.747 22.883 3.546 1.00 0.00 7 GLY A C 5
ATOM 7354 O O . GLY A 1 7 ? -17.318 21.915 4.046 1.00 0.00 7 GLY A O 5
ATOM 7358 N N . ASN A 1 8 ? -15.576 22.826 2.929 1.00 0.00 8 ASN A N 5
ATOM 7359 C CA . ASN A 1 8 ? -14.859 21.569 2.797 1.00 0.00 8 ASN A CA 5
ATOM 7360 C C . ASN A 1 8 ? -13.682 21.756 1.838 1.00 0.00 8 ASN A C 5
ATOM 7361 O O . ASN A 1 8 ? -13.870 21.816 0.624 1.00 0.00 8 ASN A O 5
ATOM 7372 N N . LYS A 1 9 ? -12.494 21.843 2.419 1.00 0.00 9 LYS A N 5
ATOM 7373 C CA . LYS A 1 9 ? -11.287 22.022 1.631 1.00 0.00 9 LYS A CA 5
ATOM 7374 C C . LYS A 1 9 ? -10.159 21.185 2.238 1.00 0.00 9 LYS A C 5
ATOM 7375 O O . LYS A 1 9 ? -10.049 21.077 3.458 1.00 0.00 9 LYS A O 5
ATOM 7394 N N . ASP A 1 10 ? -9.348 20.616 1.358 1.00 0.00 10 ASP A N 5
ATOM 7395 C CA . ASP A 1 10 ? -8.232 19.793 1.791 1.00 0.00 10 ASP A CA 5
ATOM 7396 C C . ASP A 1 10 ? -7.277 19.575 0.616 1.00 0.00 10 ASP A C 5
ATOM 7397 O O . ASP A 1 10 ? -7.640 19.813 -0.535 1.00 0.00 10 ASP A O 5
ATOM 7406 N N . ASN A 1 11 ? -6.076 19.125 0.946 1.00 0.00 11 ASN A N 5
ATOM 7407 C CA . ASN A 1 11 ? -5.066 18.873 -0.068 1.00 0.00 11 ASN A CA 5
ATOM 7408 C C . ASN A 1 11 ? -4.311 17.589 0.279 1.00 0.00 11 ASN A C 5
ATOM 7409 O O . ASN A 1 11 ? -3.432 17.594 1.140 1.00 0.00 11 ASN A O 5
ATOM 7420 N N . LEU A 1 12 ? -4.681 16.519 -0.409 1.00 0.00 12 LEU A N 5
ATOM 7421 C CA . LEU A 1 12 ? -4.050 15.229 -0.185 1.00 0.00 12 LEU A CA 5
ATOM 7422 C C . LEU A 1 12 ? -2.529 15.400 -0.204 1.00 0.00 12 LEU A C 5
ATOM 7423 O O . LEU A 1 12 ? -2.028 16.499 -0.438 1.00 0.00 12 LEU A O 5
ATOM 7439 N N . ASP A 1 13 ? -1.838 14.297 0.044 1.00 0.00 13 ASP A N 5
ATOM 7440 C CA . ASP A 1 13 ? -0.386 14.312 0.058 1.00 0.00 13 ASP A CA 5
ATOM 7441 C C . ASP A 1 13 ? 0.135 12.878 -0.054 1.00 0.00 13 ASP A C 5
ATOM 7442 O O . ASP A 1 13 ? -0.539 11.935 0.358 1.00 0.00 13 ASP A O 5
ATOM 7451 N N . LEU A 1 14 ? 1.330 12.758 -0.613 1.00 0.00 14 LEU A N 5
ATOM 7452 C CA . LEU A 1 14 ? 1.949 11.454 -0.784 1.00 0.00 14 LEU A CA 5
ATOM 7453 C C . LEU A 1 14 ? 1.664 10.593 0.448 1.00 0.00 14 LEU A C 5
ATOM 7454 O O . LEU A 1 14 ? 1.554 9.372 0.344 1.00 0.00 14 LEU A O 5
ATOM 7470 N N . ALA A 1 15 ? 1.551 11.263 1.585 1.00 0.00 15 ALA A N 5
ATOM 7471 C CA . ALA A 1 15 ? 1.280 10.574 2.836 1.00 0.00 15 ALA A CA 5
ATOM 7472 C C . ALA A 1 15 ? -0.229 10.558 3.087 1.00 0.00 15 ALA A C 5
ATOM 7473 O O . ALA A 1 15 ? -0.772 9.563 3.564 1.00 0.00 15 ALA A O 5
ATOM 7480 N N . GLY A 1 16 ? -0.864 11.673 2.756 1.00 0.00 16 GLY A N 5
ATOM 7481 C CA . GLY A 1 16 ? -2.300 11.800 2.940 1.00 0.00 16 GLY A CA 5
ATOM 7482 C C . GLY A 1 16 ? -3.056 10.819 2.042 1.00 0.00 16 GLY A C 5
ATOM 7483 O O . GLY A 1 16 ? -3.959 10.121 2.501 1.00 0.00 16 GLY A O 5
ATOM 7487 N N . LEU A 1 17 ? -2.660 10.798 0.778 1.00 0.00 17 LEU A N 5
ATOM 7488 C CA . LEU A 1 17 ? -3.290 9.914 -0.189 1.00 0.00 17 LEU A CA 5
ATOM 7489 C C . LEU A 1 17 ? -2.876 8.470 0.102 1.00 0.00 17 LEU A C 5
ATOM 7490 O O . LEU A 1 17 ? -3.655 7.542 -0.113 1.00 0.00 17 LEU A O 5
ATOM 7506 N N . THR A 1 18 ? -1.652 8.325 0.586 1.00 0.00 18 THR A N 5
ATOM 7507 C CA . THR A 1 18 ? -1.125 7.009 0.909 1.00 0.00 18 THR A CA 5
ATOM 7508 C C . THR A 1 18 ? -1.946 6.366 2.028 1.00 0.00 18 THR A C 5
ATOM 7509 O O . THR A 1 18 ? -2.327 5.200 1.932 1.00 0.00 18 THR A O 5
ATOM 7520 N N . SER A 1 19 ? -2.195 7.154 3.064 1.00 0.00 19 SER A N 5
ATOM 7521 C CA . SER A 1 19 ? -2.964 6.676 4.200 1.00 0.00 19 SER A CA 5
ATOM 7522 C C . SER A 1 19 ? -4.162 5.857 3.714 1.00 0.00 19 SER A C 5
ATOM 7523 O O . SER A 1 19 ? -4.429 4.774 4.233 1.00 0.00 19 SER A O 5
ATOM 7531 N N . LEU A 1 20 ? -4.850 6.405 2.724 1.00 0.00 20 LEU A N 5
ATOM 7532 C CA . LEU A 1 20 ? -6.013 5.739 2.162 1.00 0.00 20 LEU A CA 5
ATOM 7533 C C . LEU A 1 20 ? -5.577 4.425 1.510 1.00 0.00 20 LEU A C 5
ATOM 7534 O O . LEU A 1 20 ? -6.160 3.374 1.772 1.00 0.00 20 LEU A O 5
ATOM 7550 N N . LEU A 1 21 ? -4.556 4.528 0.672 1.00 0.00 21 LEU A N 5
ATOM 7551 C CA . LEU A 1 21 ? -4.035 3.362 -0.020 1.00 0.00 21 LEU A CA 5
ATOM 7552 C C . LEU A 1 21 ? -3.926 2.196 0.965 1.00 0.00 21 LEU A C 5
ATOM 7553 O O . LEU A 1 21 ? -4.326 1.075 0.652 1.00 0.00 21 LEU A O 5
ATOM 7569 N N . SER A 1 22 ? -3.384 2.500 2.135 1.00 0.00 22 SER A N 5
ATOM 7570 C CA . SER A 1 22 ? -3.218 1.491 3.167 1.00 0.00 22 SER A CA 5
ATOM 7571 C C . SER A 1 22 ? -4.479 0.631 3.266 1.00 0.00 22 SER A C 5
ATOM 7572 O O . SER A 1 22 ? -4.413 -0.591 3.137 1.00 0.00 22 SER A O 5
ATOM 7580 N N . GLU A 1 23 ? -5.599 1.302 3.493 1.00 0.00 23 GLU A N 5
ATOM 7581 C CA . GLU A 1 23 ? -6.873 0.614 3.610 1.00 0.00 23 GLU A CA 5
ATOM 7582 C C . GLU A 1 23 ? -7.198 -0.126 2.310 1.00 0.00 23 GLU A C 5
ATOM 7583 O O . GLU A 1 23 ? -7.728 -1.236 2.340 1.00 0.00 23 GLU A O 5
ATOM 7595 N N . LYS A 1 24 ? -6.867 0.518 1.201 1.00 0.00 24 LYS A N 5
ATOM 7596 C CA . LYS A 1 24 ? -7.117 -0.065 -0.106 1.00 0.00 24 LYS A CA 5
ATOM 7597 C C . LYS A 1 24 ? -6.493 -1.461 -0.165 1.00 0.00 24 LYS A C 5
ATOM 7598 O O . LYS A 1 24 ? -7.095 -2.392 -0.698 1.00 0.00 24 LYS A O 5
ATOM 7617 N N . ILE A 1 25 ? -5.295 -1.563 0.391 1.00 0.00 25 ILE A N 5
ATOM 7618 C CA . ILE A 1 25 ? -4.583 -2.830 0.409 1.00 0.00 25 ILE A CA 5
ATOM 7619 C C . ILE A 1 25 ? -5.270 -3.782 1.389 1.00 0.00 25 ILE A C 5
ATOM 7620 O O . ILE A 1 25 ? -5.646 -4.894 1.019 1.00 0.00 25 ILE A O 5
ATOM 7636 N N . LYS A 1 26 ? -5.414 -3.312 2.619 1.00 0.00 26 LYS A N 5
ATOM 7637 C CA . LYS A 1 26 ? -6.049 -4.108 3.655 1.00 0.00 26 LYS A CA 5
ATOM 7638 C C . LYS A 1 26 ? -7.375 -4.660 3.127 1.00 0.00 26 LYS A C 5
ATOM 7639 O O . LYS A 1 26 ? -7.749 -5.790 3.437 1.00 0.00 26 LYS A O 5
ATOM 7658 N N . GLU A 1 27 ? -8.050 -3.837 2.338 1.00 0.00 27 GLU A N 5
ATOM 7659 C CA . GLU A 1 27 ? -9.325 -4.229 1.764 1.00 0.00 27 GLU A CA 5
ATOM 7660 C C . GLU A 1 27 ? -9.119 -5.302 0.692 1.00 0.00 27 GLU A C 5
ATOM 7661 O O . GLU A 1 27 ? -9.880 -6.265 0.619 1.00 0.00 27 GLU A O 5
ATOM 7673 N N . PHE A 1 28 ? -8.085 -5.099 -0.111 1.00 0.00 28 PHE A N 5
ATOM 7674 C CA . PHE A 1 28 ? -7.769 -6.037 -1.175 1.00 0.00 28 PHE A CA 5
ATOM 7675 C C . PHE A 1 28 ? -7.640 -7.461 -0.630 1.00 0.00 28 PHE A C 5
ATOM 7676 O O . PHE A 1 28 ? -7.936 -8.427 -1.332 1.00 0.00 28 PHE A O 5
ATOM 7693 N N . LEU A 1 29 ? -7.199 -7.545 0.616 1.00 0.00 29 LEU A N 5
ATOM 7694 C CA . LEU A 1 29 ? -7.028 -8.835 1.264 1.00 0.00 29 LEU A CA 5
ATOM 7695 C C . LEU A 1 29 ? -8.402 -9.424 1.588 1.00 0.00 29 LEU A C 5
ATOM 7696 O O . LEU A 1 29 ? -8.663 -10.593 1.306 1.00 0.00 29 LEU A O 5
ATOM 7712 N N . GLN A 1 30 ? -9.245 -8.588 2.176 1.00 0.00 30 GLN A N 5
ATOM 7713 C CA . GLN A 1 30 ? -10.586 -9.012 2.542 1.00 0.00 30 GLN A CA 5
ATOM 7714 C C . GLN A 1 30 ? -11.389 -9.371 1.290 1.00 0.00 30 GLN A C 5
ATOM 7715 O O . GLN A 1 30 ? -12.469 -9.952 1.387 1.00 0.00 30 GLN A O 5
ATOM 7729 N N . GLU A 1 31 ? -10.832 -9.009 0.144 1.00 0.00 31 GLU A N 5
ATOM 7730 C CA . GLU A 1 31 ? -11.482 -9.286 -1.125 1.00 0.00 31 GLU A CA 5
ATOM 7731 C C . GLU A 1 31 ? -10.975 -10.608 -1.705 1.00 0.00 31 GLU A C 5
ATOM 7732 O O . GLU A 1 31 ? -11.768 -11.464 -2.094 1.00 0.00 31 GLU A O 5
ATOM 7744 N N . LYS A 1 32 ? -9.657 -10.733 -1.743 1.00 0.00 32 LYS A N 5
ATOM 7745 C CA . LYS A 1 32 ? -9.034 -11.937 -2.269 1.00 0.00 32 LYS A CA 5
ATOM 7746 C C . LYS A 1 32 ? -9.050 -13.025 -1.194 1.00 0.00 32 LYS A C 5
ATOM 7747 O O . LYS A 1 32 ? -8.822 -14.197 -1.488 1.00 0.00 32 LYS A O 5
ATOM 7766 N N . LYS A 1 33 ? -9.323 -12.599 0.031 1.00 0.00 33 LYS A N 5
ATOM 7767 C CA . LYS A 1 33 ? -9.372 -13.522 1.151 1.00 0.00 33 LYS A CA 5
ATOM 7768 C C . LYS A 1 33 ? -8.042 -14.274 1.245 1.00 0.00 33 LYS A C 5
ATOM 7769 O O . LYS A 1 33 ? -7.998 -15.489 1.059 1.00 0.00 33 LYS A O 5
ATOM 7788 N N . MET A 1 34 ? -6.992 -13.520 1.534 1.00 0.00 34 MET A N 5
ATOM 7789 C CA . MET A 1 34 ? -5.665 -14.100 1.655 1.00 0.00 34 MET A CA 5
ATOM 7790 C C . MET A 1 34 ? -5.093 -13.872 3.056 1.00 0.00 34 MET A C 5
ATOM 7791 O O . MET A 1 34 ? -5.637 -13.090 3.833 1.00 0.00 34 MET A O 5
ATOM 7805 N N . GLN A 1 35 ? -4.001 -14.569 3.335 1.00 0.00 35 GLN A N 5
ATOM 7806 C CA . GLN A 1 35 ? -3.349 -14.453 4.628 1.00 0.00 35 GLN A CA 5
ATOM 7807 C C . GLN A 1 35 ? -1.887 -14.040 4.450 1.00 0.00 35 GLN A C 5
ATOM 7808 O O . GLN A 1 35 ? -1.126 -14.003 5.416 1.00 0.00 35 GLN A O 5
ATOM 7822 N N . SER A 1 36 ? -1.537 -13.739 3.208 1.00 0.00 36 SER A N 5
ATOM 7823 C CA . SER A 1 36 ? -0.179 -13.330 2.891 1.00 0.00 36 SER A CA 5
ATOM 7824 C C . SER A 1 36 ? -0.128 -12.734 1.483 1.00 0.00 36 SER A C 5
ATOM 7825 O O . SER A 1 36 ? -0.881 -13.147 0.602 1.00 0.00 36 SER A O 5
ATOM 7833 N N . PHE A 1 37 ? 0.768 -11.772 1.314 1.00 0.00 37 PHE A N 5
ATOM 7834 C CA . PHE A 1 37 ? 0.927 -11.115 0.028 1.00 0.00 37 PHE A CA 5
ATOM 7835 C C . PHE A 1 37 ? 2.075 -10.104 0.068 1.00 0.00 37 PHE A C 5
ATOM 7836 O O . PHE A 1 37 ? 2.538 -9.727 1.143 1.00 0.00 37 PHE A O 5
ATOM 7853 N N . TYR A 1 38 ? 2.500 -9.693 -1.118 1.00 0.00 38 TYR A N 5
ATOM 7854 C CA . TYR A 1 38 ? 3.585 -8.733 -1.232 1.00 0.00 38 TYR A CA 5
ATOM 7855 C C . TYR A 1 38 ? 3.093 -7.421 -1.848 1.00 0.00 38 TYR A C 5
ATOM 7856 O O . TYR A 1 38 ? 2.161 -7.419 -2.651 1.00 0.00 38 TYR A O 5
ATOM 7874 N N . GLN A 1 39 ? 3.742 -6.337 -1.449 1.00 0.00 39 GLN A N 5
ATOM 7875 C CA . GLN A 1 39 ? 3.383 -5.022 -1.951 1.00 0.00 39 GLN A CA 5
ATOM 7876 C C . GLN A 1 39 ? 3.403 -5.015 -3.481 1.00 0.00 39 GLN A C 5
ATOM 7877 O O . GLN A 1 39 ? 2.502 -4.466 -4.114 1.00 0.00 39 GLN A O 5
ATOM 7891 N N . GLN A 1 40 ? 4.439 -5.631 -4.031 1.00 0.00 40 GLN A N 5
ATOM 7892 C CA . GLN A 1 40 ? 4.587 -5.703 -5.474 1.00 0.00 40 GLN A CA 5
ATOM 7893 C C . GLN A 1 40 ? 3.349 -6.345 -6.104 1.00 0.00 40 GLN A C 5
ATOM 7894 O O . GLN A 1 40 ? 2.837 -5.857 -7.111 1.00 0.00 40 GLN A O 5
ATOM 7908 N N . GLU A 1 41 ? 2.904 -7.428 -5.486 1.00 0.00 41 GLU A N 5
ATOM 7909 C CA . GLU A 1 41 ? 1.736 -8.142 -5.973 1.00 0.00 41 GLU A CA 5
ATOM 7910 C C . GLU A 1 41 ? 0.535 -7.198 -6.058 1.00 0.00 41 GLU A C 5
ATOM 7911 O O . GLU A 1 41 ? -0.425 -7.471 -6.778 1.00 0.00 41 GLU A O 5
ATOM 7923 N N . LEU A 1 42 ? 0.627 -6.106 -5.313 1.00 0.00 42 LEU A N 5
ATOM 7924 C CA . LEU A 1 42 ? -0.440 -5.120 -5.295 1.00 0.00 42 LEU A CA 5
ATOM 7925 C C . LEU A 1 42 ? -0.111 -4.001 -6.285 1.00 0.00 42 LEU A C 5
ATOM 7926 O O . LEU A 1 42 ? -1.007 -3.305 -6.761 1.00 0.00 42 LEU A O 5
ATOM 7942 N N . GLU A 1 43 ? 1.176 -3.861 -6.565 1.00 0.00 43 GLU A N 5
ATOM 7943 C CA . GLU A 1 43 ? 1.635 -2.838 -7.489 1.00 0.00 43 GLU A CA 5
ATOM 7944 C C . GLU A 1 43 ? 1.038 -3.072 -8.878 1.00 0.00 43 GLU A C 5
ATOM 7945 O O . GLU A 1 43 ? 0.864 -2.130 -9.650 1.00 0.00 43 GLU A O 5
ATOM 7957 N N . THR A 1 44 ? 0.740 -4.333 -9.155 1.00 0.00 44 THR A N 5
ATOM 7958 C CA . THR A 1 44 ? 0.166 -4.702 -10.438 1.00 0.00 44 THR A CA 5
ATOM 7959 C C . THR A 1 44 ? -1.361 -4.726 -10.352 1.00 0.00 44 THR A C 5
ATOM 7960 O O . THR A 1 44 ? -2.034 -5.120 -11.303 1.00 0.00 44 THR A O 5
ATOM 7971 N N . VAL A 1 45 ? -1.864 -4.299 -9.202 1.00 0.00 45 VAL A N 5
ATOM 7972 C CA . VAL A 1 45 ? -3.299 -4.267 -8.980 1.00 0.00 45 VAL A CA 5
ATOM 7973 C C . VAL A 1 45 ? -3.835 -2.878 -9.334 1.00 0.00 45 VAL A C 5
ATOM 7974 O O . VAL A 1 45 ? -3.528 -1.899 -8.655 1.00 0.00 45 VAL A O 5
ATOM 7987 N N . GLU A 1 46 ? -4.625 -2.837 -10.397 1.00 0.00 46 GLU A N 5
ATOM 7988 C CA . GLU A 1 46 ? -5.206 -1.584 -10.849 1.00 0.00 46 GLU A CA 5
ATOM 7989 C C . GLU A 1 46 ? -5.899 -0.870 -9.688 1.00 0.00 46 GLU A C 5
ATOM 7990 O O . GLU A 1 46 ? -5.569 0.272 -9.371 1.00 0.00 46 GLU A O 5
ATOM 8002 N N . SER A 1 47 ? -6.847 -1.572 -9.084 1.00 0.00 47 SER A N 5
ATOM 8003 C CA . SER A 1 47 ? -7.590 -1.019 -7.964 1.00 0.00 47 SER A CA 5
ATOM 8004 C C . SER A 1 47 ? -6.663 -0.174 -7.088 1.00 0.00 47 SER A C 5
ATOM 8005 O O . SER A 1 47 ? -6.962 0.984 -6.799 1.00 0.00 47 SER A O 5
ATOM 8013 N N . LEU A 1 48 ? -5.557 -0.786 -6.690 1.00 0.00 48 LEU A N 5
ATOM 8014 C CA . LEU A 1 48 ? -4.585 -0.104 -5.853 1.00 0.00 48 LEU A CA 5
ATOM 8015 C C . LEU A 1 48 ? -3.937 1.030 -6.651 1.00 0.00 48 LEU A C 5
ATOM 8016 O O . LEU A 1 48 ? -4.118 2.203 -6.329 1.00 0.00 48 LEU A O 5
ATOM 8032 N N . GLN A 1 49 ? -3.194 0.639 -7.676 1.00 0.00 49 GLN A N 5
ATOM 8033 C CA . GLN A 1 49 ? -2.518 1.607 -8.523 1.00 0.00 49 GLN A CA 5
ATOM 8034 C C . GLN A 1 49 ? -3.406 2.834 -8.740 1.00 0.00 49 GLN A C 5
ATOM 8035 O O . GLN A 1 49 ? -2.967 3.966 -8.542 1.00 0.00 49 GLN A O 5
ATOM 8049 N N . SER A 1 50 ? -4.639 2.567 -9.145 1.00 0.00 50 SER A N 5
ATOM 8050 C CA . SER A 1 50 ? -5.593 3.636 -9.391 1.00 0.00 50 SER A CA 5
ATOM 8051 C C . SER A 1 50 ? -5.481 4.700 -8.298 1.00 0.00 50 SER A C 5
ATOM 8052 O O . SER A 1 50 ? -5.786 5.868 -8.530 1.00 0.00 50 SER A O 5
ATOM 8060 N N . LEU 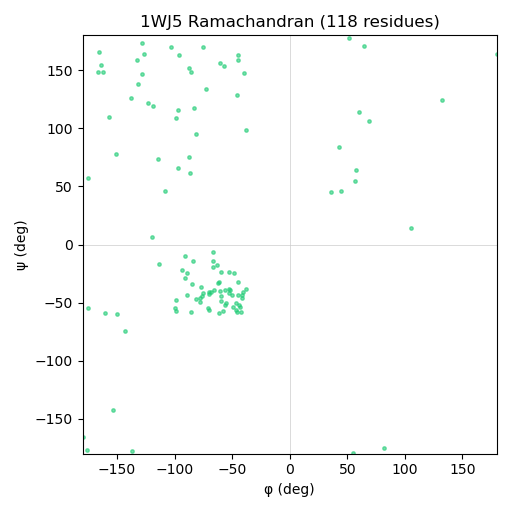A 1 51 ? -5.043 4.257 -7.128 1.00 0.00 51 LEU A N 5
ATOM 8061 C CA . LEU A 1 51 ? -4.887 5.157 -5.998 1.00 0.00 51 LEU A CA 5
ATOM 8062 C C . LEU A 1 51 ? -3.414 5.548 -5.863 1.00 0.00 51 LEU A C 5
ATOM 8063 O O . LEU A 1 51 ? -3.088 6.731 -5.770 1.00 0.00 51 LEU A O 5
ATOM 8079 N N . ALA A 1 52 ? -2.563 4.533 -5.857 1.00 0.00 52 ALA A N 5
ATOM 8080 C CA . ALA A 1 52 ? -1.133 4.756 -5.734 1.00 0.00 52 ALA A CA 5
ATOM 8081 C C . ALA A 1 52 ? -0.639 5.549 -6.946 1.00 0.00 52 ALA A C 5
ATOM 8082 O O . ALA A 1 52 ? 0.525 5.942 -7.003 1.00 0.00 52 ALA A O 5
ATOM 8089 N N . SER A 1 53 ? -1.549 5.759 -7.886 1.00 0.00 53 SER A N 5
ATOM 8090 C CA . SER A 1 53 ? -1.221 6.497 -9.094 1.00 0.00 53 SER A CA 5
ATOM 8091 C C . SER A 1 53 ? -1.879 7.878 -9.058 1.00 0.00 53 SER A C 5
ATOM 8092 O O . SER A 1 53 ? -1.430 8.801 -9.735 1.00 0.00 53 SER A O 5
ATOM 8100 N N . ARG A 1 54 ? -2.934 7.975 -8.262 1.00 0.00 54 ARG A N 5
ATOM 8101 C CA . ARG A 1 54 ? -3.659 9.227 -8.130 1.00 0.00 54 ARG A CA 5
ATOM 8102 C C . ARG A 1 54 ? -2.681 10.396 -8.005 1.00 0.00 54 ARG A C 5
ATOM 8103 O O . ARG A 1 54 ? -1.534 10.210 -7.601 1.00 0.00 54 ARG A O 5
ATOM 8124 N N . PRO A 1 55 ? -3.182 11.607 -8.369 1.00 0.00 55 PRO A N 5
ATOM 8125 C CA . PRO A 1 55 ? -2.365 12.806 -8.301 1.00 0.00 55 PRO A CA 5
ATOM 8126 C C . PRO A 1 55 ? -2.195 13.273 -6.854 1.00 0.00 55 PRO A C 5
ATOM 8127 O O . PRO A 1 55 ? -2.884 12.790 -5.957 1.00 0.00 55 PRO A O 5
ATOM 8138 N N . VAL A 1 56 ? -1.274 14.208 -6.672 1.00 0.00 56 VAL A N 5
ATOM 8139 C CA . VAL A 1 56 ? -1.004 14.745 -5.349 1.00 0.00 56 VAL A CA 5
ATOM 8140 C C . VAL A 1 56 ? 0.316 15.518 -5.376 1.00 0.00 56 VAL A C 5
ATOM 8141 O O . VAL A 1 56 ? 1.212 15.195 -6.155 1.00 0.00 56 VAL A O 5
ATOM 8154 N N . THR A 1 57 ? 0.395 16.523 -4.517 1.00 0.00 57 THR A N 5
ATOM 8155 C CA . THR A 1 57 ? 1.591 17.344 -4.433 1.00 0.00 57 THR A CA 5
ATOM 8156 C C . THR A 1 57 ? 2.602 16.716 -3.472 1.00 0.00 57 THR A C 5
ATOM 8157 O O . THR A 1 57 ? 2.384 16.694 -2.262 1.00 0.00 57 THR A O 5
ATOM 8168 N N . HIS A 1 58 ? 3.688 16.220 -4.048 1.00 0.00 58 HIS A N 5
ATOM 8169 C CA . HIS A 1 58 ? 4.734 15.593 -3.258 1.00 0.00 58 HIS A CA 5
ATOM 8170 C C . HIS A 1 58 ? 6.103 16.055 -3.761 1.00 0.00 58 HIS A C 5
ATOM 8171 O O . HIS A 1 58 ? 6.189 16.861 -4.686 1.00 0.00 58 HIS A O 5
ATOM 8185 N N . SER A 1 59 ? 7.140 15.525 -3.129 1.00 0.00 59 SER A N 5
ATOM 8186 C CA . SER A 1 59 ? 8.501 15.872 -3.500 1.00 0.00 59 SER A CA 5
ATOM 8187 C C . SER A 1 59 ? 9.466 14.781 -3.032 1.00 0.00 59 SER A C 5
ATOM 8188 O O . SER A 1 59 ? 9.044 13.781 -2.454 1.00 0.00 59 SER A O 5
ATOM 8196 N N . THR A 1 60 ? 10.743 15.011 -3.301 1.00 0.00 60 THR A N 5
ATOM 8197 C CA . THR A 1 60 ? 11.771 14.060 -2.915 1.00 0.00 60 THR A CA 5
ATOM 8198 C C . THR A 1 60 ? 11.545 12.717 -3.612 1.00 0.00 60 THR A C 5
ATOM 8199 O O . THR A 1 60 ? 10.458 12.147 -3.532 1.00 0.00 60 THR A O 5
ATOM 8210 N N . GLY A 1 61 ? 12.589 12.251 -4.282 1.00 0.00 61 GLY A N 5
ATOM 8211 C CA . GLY A 1 61 ? 12.518 10.986 -4.994 1.00 0.00 61 GLY A CA 5
ATOM 8212 C C . GLY A 1 61 ? 13.784 10.749 -5.819 1.00 0.00 61 GLY A C 5
ATOM 8213 O O . GLY A 1 61 ? 14.219 11.628 -6.562 1.00 0.00 61 GLY A O 5
ATOM 8217 N N . SER A 1 62 ? 14.341 9.557 -5.661 1.00 0.00 62 SER A N 5
ATOM 8218 C CA . SER A 1 62 ? 15.548 9.194 -6.383 1.00 0.00 62 SER A CA 5
ATOM 8219 C C . SER A 1 62 ? 15.966 7.767 -6.020 1.00 0.00 62 SER A C 5
ATOM 8220 O O . SER A 1 62 ? 16.203 6.943 -6.901 1.00 0.00 62 SER A O 5
ATOM 8228 N N . ASP A 1 63 ? 16.042 7.520 -4.720 1.00 0.00 63 ASP A N 5
ATOM 8229 C CA . ASP A 1 63 ? 16.426 6.207 -4.230 1.00 0.00 63 ASP A CA 5
ATOM 8230 C C . ASP A 1 63 ? 17.895 5.949 -4.573 1.00 0.00 63 ASP A C 5
ATOM 8231 O O . ASP A 1 63 ? 18.743 5.891 -3.684 1.00 0.00 63 ASP A O 5
ATOM 8240 N N . GLN A 1 64 ? 18.151 5.802 -5.865 1.00 0.00 64 GLN A N 5
ATOM 8241 C CA . GLN A 1 64 ? 19.502 5.551 -6.336 1.00 0.00 64 GLN A CA 5
ATOM 8242 C C . GLN A 1 64 ? 19.841 4.065 -6.212 1.00 0.00 64 GLN A C 5
ATOM 8243 O O . GLN A 1 64 ? 20.926 3.707 -5.758 1.00 0.00 64 GLN A O 5
ATOM 8257 N N . VAL A 1 65 ? 18.890 3.238 -6.624 1.00 0.00 65 VAL A N 5
ATOM 8258 C CA . VAL A 1 65 ? 19.074 1.798 -6.565 1.00 0.00 65 VAL A CA 5
ATOM 8259 C C . VAL A 1 65 ? 18.396 1.151 -7.774 1.00 0.00 65 VAL A C 5
ATOM 8260 O O . VAL A 1 65 ? 17.247 1.460 -8.085 1.00 0.00 65 VAL A O 5
ATOM 8273 N N . GLU A 1 66 ? 19.137 0.266 -8.425 1.00 0.00 66 GLU A N 5
ATOM 8274 C CA . GLU A 1 66 ? 18.621 -0.427 -9.593 1.00 0.00 66 GLU A CA 5
ATOM 8275 C C . GLU A 1 66 ? 17.204 -0.938 -9.325 1.00 0.00 66 GLU A C 5
ATOM 8276 O O . GLU A 1 66 ? 17.022 -1.938 -8.633 1.00 0.00 66 GLU A O 5
ATOM 8288 N N . LEU A 1 67 ? 16.237 -0.229 -9.888 1.00 0.00 67 LEU A N 5
ATOM 8289 C CA . LEU A 1 67 ? 14.842 -0.598 -9.719 1.00 0.00 67 LEU A CA 5
ATOM 8290 C C . LEU A 1 67 ? 13.984 0.203 -10.700 1.00 0.00 67 LEU A C 5
ATOM 8291 O O . LEU A 1 67 ? 13.798 1.406 -10.528 1.00 0.00 67 LEU A O 5
ATOM 8307 N N . LYS A 1 68 ? 13.485 -0.498 -11.708 1.00 0.00 68 LYS A N 5
ATOM 8308 C CA . LYS A 1 68 ? 12.651 0.133 -12.716 1.00 0.00 68 LYS A CA 5
ATOM 8309 C C . LYS A 1 68 ? 13.231 1.504 -13.068 1.00 0.00 68 LYS A C 5
ATOM 8310 O O . LYS A 1 68 ? 12.817 2.519 -12.509 1.00 0.00 68 LYS A O 5
ATOM 8329 N N . ASP A 1 69 ? 14.181 1.490 -13.991 1.00 0.00 69 ASP A N 5
ATOM 8330 C CA . ASP A 1 69 ? 14.823 2.720 -14.423 1.00 0.00 69 ASP A CA 5
ATOM 8331 C C . ASP A 1 69 ? 14.154 3.215 -15.707 1.00 0.00 69 ASP A C 5
ATOM 8332 O O . ASP A 1 69 ? 14.539 2.817 -16.805 1.00 0.00 69 ASP A O 5
ATOM 8341 N N . SER A 1 70 ? 13.163 4.077 -15.526 1.00 0.00 70 SER A N 5
ATOM 8342 C CA . SER A 1 70 ? 12.437 4.631 -16.656 1.00 0.00 70 SER A CA 5
ATOM 8343 C C . SER A 1 70 ? 11.368 5.608 -16.163 1.00 0.00 70 SER A C 5
ATOM 8344 O O . SER A 1 70 ? 10.192 5.259 -16.085 1.00 0.00 70 SER A O 5
ATOM 8352 N N . GLY A 1 71 ? 11.817 6.813 -15.843 1.00 0.00 71 GLY A N 5
ATOM 8353 C CA . GLY A 1 71 ? 10.913 7.844 -15.359 1.00 0.00 71 GLY A CA 5
ATOM 8354 C C . GLY A 1 71 ? 9.870 7.255 -14.408 1.00 0.00 71 GLY A C 5
ATOM 8355 O O . GLY A 1 71 ? 10.152 7.034 -13.231 1.00 0.00 71 GLY A O 5
ATOM 8359 N N . THR A 1 72 ? 8.685 7.019 -14.952 1.00 0.00 72 THR A N 5
ATOM 8360 C CA . THR A 1 72 ? 7.598 6.461 -14.167 1.00 0.00 72 THR A CA 5
ATOM 8361 C C . THR A 1 72 ? 8.004 5.106 -13.581 1.00 0.00 72 THR A C 5
ATOM 8362 O O . THR A 1 72 ? 9.178 4.742 -13.606 1.00 0.00 72 THR A O 5
ATOM 8373 N N . SER A 1 73 ? 7.009 4.397 -13.069 1.00 0.00 73 SER A N 5
ATOM 8374 C CA . SER A 1 73 ? 7.247 3.091 -12.479 1.00 0.00 73 SER A CA 5
ATOM 8375 C C . SER A 1 73 ? 8.237 3.214 -11.319 1.00 0.00 73 SER A C 5
ATOM 8376 O O . SER A 1 73 ? 9.422 2.922 -11.476 1.00 0.00 73 SER A O 5
ATOM 8384 N N . GLY A 1 74 ? 7.715 3.646 -10.180 1.00 0.00 74 GLY A N 5
ATOM 8385 C CA . GLY A 1 74 ? 8.538 3.811 -8.995 1.00 0.00 74 GLY A CA 5
ATOM 8386 C C . GLY A 1 74 ? 7.795 4.602 -7.916 1.00 0.00 74 GLY A C 5
ATOM 8387 O O . GLY A 1 74 ? 7.916 4.305 -6.729 1.00 0.00 74 GLY A O 5
ATOM 8391 N N . VAL A 1 75 ? 7.041 5.593 -8.369 1.00 0.00 75 VAL A N 5
ATOM 8392 C CA . VAL A 1 75 ? 6.278 6.429 -7.458 1.00 0.00 75 VAL A CA 5
ATOM 8393 C C . VAL A 1 75 ? 5.289 5.557 -6.680 1.00 0.00 75 VAL A C 5
ATOM 8394 O O . VAL A 1 75 ? 5.423 5.389 -5.469 1.00 0.00 75 VAL A O 5
ATOM 8407 N N . ALA A 1 76 ? 4.318 5.026 -7.408 1.00 0.00 76 ALA A N 5
ATOM 8408 C CA . ALA A 1 76 ? 3.308 4.176 -6.802 1.00 0.00 76 ALA A CA 5
ATOM 8409 C C . ALA A 1 76 ? 3.991 3.125 -5.924 1.00 0.00 76 ALA A C 5
ATOM 8410 O O . ALA A 1 76 ? 3.494 2.790 -4.850 1.00 0.00 76 ALA A O 5
ATOM 8417 N N . GLN A 1 77 ? 5.120 2.635 -6.414 1.00 0.00 77 GLN A N 5
ATOM 8418 C CA . GLN A 1 77 ? 5.876 1.629 -5.687 1.00 0.00 77 GLN A CA 5
ATOM 8419 C C . GLN A 1 77 ? 6.189 2.120 -4.272 1.00 0.00 77 GLN A C 5
ATOM 8420 O O . GLN A 1 77 ? 6.475 1.319 -3.383 1.00 0.00 77 GLN A O 5
ATOM 8434 N N . ARG A 1 78 ? 6.123 3.433 -4.107 1.00 0.00 78 ARG A N 5
ATOM 8435 C CA . ARG A 1 78 ? 6.395 4.039 -2.816 1.00 0.00 78 ARG A CA 5
ATOM 8436 C C . ARG A 1 78 ? 5.099 4.194 -2.018 1.00 0.00 78 ARG A C 5
ATOM 8437 O O . ARG A 1 78 ? 5.071 3.934 -0.816 1.00 0.00 78 ARG A O 5
ATOM 8458 N N . VAL A 1 79 ? 4.057 4.615 -2.719 1.00 0.00 79 VAL A N 5
ATOM 8459 C CA . VAL A 1 79 ? 2.761 4.807 -2.091 1.00 0.00 79 VAL A CA 5
ATOM 8460 C C . VAL A 1 79 ? 2.208 3.451 -1.646 1.00 0.00 79 VAL A C 5
ATOM 8461 O O . VAL A 1 79 ? 1.527 3.358 -0.626 1.00 0.00 79 VAL A O 5
ATOM 8474 N N . PHE A 1 80 ? 2.523 2.433 -2.434 1.00 0.00 80 PHE A N 5
ATOM 8475 C CA . PHE A 1 80 ? 2.067 1.086 -2.134 1.00 0.00 80 PHE A CA 5
ATOM 8476 C C . PHE A 1 80 ? 2.733 0.552 -0.865 1.00 0.00 80 PHE A C 5
ATOM 8477 O O . PHE A 1 80 ? 2.051 0.141 0.073 1.00 0.00 80 PHE A O 5
ATOM 8494 N N . LYS A 1 81 ? 4.057 0.574 -0.876 1.00 0.00 81 LYS A N 5
ATOM 8495 C CA . LYS A 1 81 ? 4.823 0.096 0.263 1.00 0.00 81 LYS A CA 5
ATOM 8496 C C . LYS A 1 81 ? 4.494 0.951 1.488 1.00 0.00 81 LYS A C 5
ATOM 8497 O O . LYS A 1 81 ? 4.340 0.428 2.591 1.00 0.00 81 LYS A O 5
ATOM 8516 N N . ASN A 1 82 ? 4.396 2.251 1.254 1.00 0.00 82 ASN A N 5
ATOM 8517 C CA . ASN A 1 82 ? 4.088 3.184 2.325 1.00 0.00 82 ASN A CA 5
ATOM 8518 C C . ASN A 1 82 ? 2.686 2.891 2.863 1.00 0.00 82 ASN A C 5
ATOM 8519 O O . ASN A 1 82 ? 2.352 3.282 3.980 1.00 0.00 82 ASN A O 5
ATOM 8530 N N . ALA A 1 83 ? 1.904 2.205 2.042 1.00 0.00 83 ALA A N 5
ATOM 8531 C CA . ALA A 1 83 ? 0.545 1.855 2.422 1.00 0.00 83 ALA A CA 5
ATOM 8532 C C . ALA A 1 83 ? 0.584 0.732 3.460 1.00 0.00 83 ALA A C 5
ATOM 8533 O O . ALA A 1 83 ? -0.136 0.778 4.456 1.00 0.00 83 ALA A O 5
ATOM 8540 N N . LEU A 1 84 ? 1.431 -0.251 3.191 1.00 0.00 84 LEU A N 5
ATOM 8541 C CA . LEU A 1 84 ? 1.573 -1.384 4.090 1.00 0.00 84 LEU A CA 5
ATOM 8542 C C . LEU A 1 84 ? 2.093 -0.894 5.442 1.00 0.00 84 LEU A C 5
ATOM 8543 O O . LEU A 1 84 ? 1.503 -1.187 6.481 1.00 0.00 84 LEU A O 5
ATOM 8559 N N . GLN A 1 85 ? 3.193 -0.157 5.386 1.00 0.00 85 GLN A N 5
ATOM 8560 C CA . GLN A 1 85 ? 3.799 0.376 6.594 1.00 0.00 85 GLN A CA 5
ATOM 8561 C C . GLN A 1 85 ? 2.717 0.822 7.579 1.00 0.00 85 GLN A C 5
ATOM 8562 O O . GLN A 1 85 ? 2.695 0.378 8.726 1.00 0.00 85 GLN A O 5
ATOM 8576 N N . LEU A 1 86 ? 1.846 1.695 7.095 1.00 0.00 86 LEU A N 5
ATOM 8577 C CA . LEU A 1 86 ? 0.763 2.207 7.919 1.00 0.00 86 LEU A CA 5
ATOM 8578 C C . LEU A 1 86 ? -0.036 1.034 8.490 1.00 0.00 86 LEU A C 5
ATOM 8579 O O . LEU A 1 86 ? -0.268 0.965 9.696 1.00 0.00 86 LEU A O 5
ATOM 8595 N N . LEU A 1 87 ? -0.434 0.140 7.597 1.00 0.00 87 LEU A N 5
ATOM 8596 C CA . LEU A 1 87 ? -1.202 -1.027 7.997 1.00 0.00 87 LEU A CA 5
ATOM 8597 C C . LEU A 1 87 ? -0.516 -1.699 9.189 1.00 0.00 87 LEU A C 5
ATOM 8598 O O . LEU A 1 87 ? -1.181 -2.122 10.134 1.00 0.00 87 LEU A O 5
ATOM 8614 N N . GLN A 1 88 ? 0.804 -1.776 9.105 1.00 0.00 88 GLN A N 5
ATOM 8615 C CA . GLN A 1 88 ? 1.586 -2.389 10.165 1.00 0.00 88 GLN A CA 5
ATOM 8616 C C . GLN A 1 88 ? 1.493 -1.555 11.444 1.00 0.00 88 GLN A C 5
ATOM 8617 O O . GLN A 1 88 ? 1.623 -2.086 12.546 1.00 0.00 88 GLN A O 5
ATOM 8631 N N . GLU A 1 89 ? 1.267 -0.263 11.255 1.00 0.00 89 GLU A N 5
ATOM 8632 C CA . GLU A 1 89 ? 1.155 0.649 12.381 1.00 0.00 89 GLU A CA 5
ATOM 8633 C C . GLU A 1 89 ? -0.221 0.516 13.037 1.00 0.00 89 GLU A C 5
ATOM 8634 O O . GLU A 1 89 ? -0.381 0.817 14.219 1.00 0.00 89 GLU A O 5
ATOM 8646 N N . LYS A 1 90 ? -1.179 0.064 12.241 1.00 0.00 90 LYS A N 5
ATOM 8647 C CA . LYS A 1 90 ? -2.536 -0.113 12.730 1.00 0.00 90 LYS A CA 5
ATOM 8648 C C . LYS A 1 90 ? -2.696 -1.533 13.276 1.00 0.00 90 LYS A C 5
ATOM 8649 O O . LYS A 1 90 ? -3.500 -1.769 14.176 1.00 0.00 90 LYS A O 5
ATOM 8668 N N . GLY A 1 91 ? -1.917 -2.442 12.708 1.00 0.00 91 GLY A N 5
ATOM 8669 C CA . GLY A 1 91 ? -1.962 -3.833 13.127 1.00 0.00 91 GLY A CA 5
ATOM 8670 C C . GLY A 1 91 ? -2.755 -4.680 12.130 1.00 0.00 91 GLY A C 5
ATOM 8671 O O . GLY A 1 91 ? -3.213 -5.772 12.464 1.00 0.00 91 GLY A O 5
ATOM 8675 N N . LEU A 1 92 ? -2.893 -4.145 10.926 1.00 0.00 92 LEU A N 5
ATOM 8676 C CA . LEU A 1 92 ? -3.623 -4.839 9.878 1.00 0.00 92 LEU A CA 5
ATOM 8677 C C . LEU A 1 92 ? -2.727 -5.919 9.268 1.00 0.00 92 LEU A C 5
ATOM 8678 O O . LEU A 1 92 ? -3.185 -7.026 8.990 1.00 0.00 92 LEU A O 5
ATOM 8694 N N . VAL A 1 93 ? -1.466 -5.558 9.077 1.00 0.00 93 VAL A N 5
ATOM 8695 C CA . VAL A 1 93 ? -0.502 -6.483 8.505 1.00 0.00 93 VAL A CA 5
ATOM 8696 C C . VAL A 1 93 ? 0.817 -6.376 9.272 1.00 0.00 93 VAL A C 5
ATOM 8697 O O . VAL A 1 93 ? 0.966 -5.521 10.143 1.00 0.00 93 VAL A O 5
ATOM 8710 N N . PHE A 1 94 ? 1.742 -7.257 8.920 1.00 0.00 94 PHE A N 5
ATOM 8711 C CA . PHE A 1 94 ? 3.044 -7.273 9.564 1.00 0.00 94 PHE A CA 5
ATOM 8712 C C . PHE A 1 94 ? 4.056 -8.069 8.737 1.00 0.00 94 PHE A C 5
ATOM 8713 O O . PHE A 1 94 ? 3.677 -8.950 7.966 1.00 0.00 94 PHE A O 5
ATOM 8730 N N . GLN A 1 95 ? 5.323 -7.731 8.925 1.00 0.00 95 GLN A N 5
ATOM 8731 C CA . GLN A 1 95 ? 6.392 -8.403 8.206 1.00 0.00 95 GLN A CA 5
ATOM 8732 C C . GLN A 1 95 ? 7.300 -9.152 9.183 1.00 0.00 95 GLN A C 5
ATOM 8733 O O . GLN A 1 95 ? 7.925 -8.541 10.049 1.00 0.00 95 GLN A O 5
ATOM 8747 N N . ARG A 1 96 ? 7.344 -10.465 9.012 1.00 0.00 96 ARG A N 5
ATOM 8748 C CA . ARG A 1 96 ? 8.166 -11.304 9.868 1.00 0.00 96 ARG A CA 5
ATOM 8749 C C . ARG A 1 96 ? 9.611 -11.320 9.367 1.00 0.00 96 ARG A C 5
ATOM 8750 O O . ARG A 1 96 ? 10.127 -12.368 8.982 1.00 0.00 96 ARG A O 5
ATOM 8771 N N . ASP A 1 97 ? 10.224 -10.145 9.388 1.00 0.00 97 ASP A N 5
ATOM 8772 C CA . ASP A 1 97 ? 11.600 -10.011 8.940 1.00 0.00 97 ASP A CA 5
ATOM 8773 C C . ASP A 1 97 ? 11.844 -8.572 8.482 1.00 0.00 97 ASP A C 5
ATOM 8774 O O . ASP A 1 97 ? 11.451 -8.192 7.380 1.00 0.00 97 ASP A O 5
ATOM 8783 N N . SER A 1 98 ? 12.492 -7.810 9.351 1.00 0.00 98 SER A N 5
ATOM 8784 C CA . SER A 1 98 ? 12.793 -6.421 9.049 1.00 0.00 98 SER A CA 5
ATOM 8785 C C . SER A 1 98 ? 13.387 -6.308 7.643 1.00 0.00 98 SER A C 5
ATOM 8786 O O . SER A 1 98 ? 14.553 -6.637 7.430 1.00 0.00 98 SER A O 5
ATOM 8794 N N . GLY A 1 99 ? 12.559 -5.841 6.721 1.00 0.00 99 GLY A N 5
ATOM 8795 C CA . GLY A 1 99 ? 12.987 -5.680 5.342 1.00 0.00 99 GLY A CA 5
ATOM 8796 C C . GLY A 1 99 ? 11.932 -4.934 4.523 1.00 0.00 99 GLY A C 5
ATOM 8797 O O . GLY A 1 99 ? 10.737 -5.186 4.667 1.00 0.00 99 GLY A O 5
ATOM 8801 N N . SER A 1 100 ? 12.413 -4.029 3.683 1.00 0.00 100 SER A N 5
ATOM 8802 C CA . SER A 1 100 ? 11.526 -3.244 2.841 1.00 0.00 100 SER A CA 5
ATOM 8803 C C . SER A 1 100 ? 10.774 -4.162 1.874 1.00 0.00 100 SER A C 5
ATOM 8804 O O . SER A 1 100 ? 9.562 -4.031 1.705 1.00 0.00 100 SER A O 5
ATOM 8812 N N . ASP A 1 101 ? 11.523 -5.069 1.267 1.00 0.00 101 ASP A N 5
ATOM 8813 C CA . ASP A 1 101 ? 10.942 -6.008 0.322 1.00 0.00 101 ASP A CA 5
ATOM 8814 C C . ASP A 1 101 ? 10.714 -7.351 1.019 1.00 0.00 101 ASP A C 5
ATOM 8815 O O . ASP A 1 101 ? 11.477 -8.295 0.821 1.00 0.00 101 ASP A O 5
ATOM 8824 N N . LYS A 1 102 ? 9.659 -7.394 1.820 1.00 0.00 102 LYS A N 5
ATOM 8825 C CA . LYS A 1 102 ? 9.320 -8.605 2.547 1.00 0.00 102 LYS A CA 5
ATOM 8826 C C . LYS A 1 102 ? 7.845 -8.938 2.316 1.00 0.00 102 LYS A C 5
ATOM 8827 O O . LYS A 1 102 ? 7.125 -8.172 1.677 1.00 0.00 102 LYS A O 5
ATOM 8846 N N . LEU A 1 103 ? 7.439 -10.081 2.848 1.00 0.00 103 LEU A N 5
ATOM 8847 C CA . LEU A 1 103 ? 6.062 -10.525 2.708 1.00 0.00 103 LEU A CA 5
ATOM 8848 C C . LEU A 1 103 ? 5.195 -9.822 3.754 1.00 0.00 103 LEU A C 5
ATOM 8849 O O . LEU A 1 103 ? 5.487 -9.880 4.948 1.00 0.00 103 LEU A O 5
ATOM 8865 N N . TYR A 1 104 ? 4.146 -9.174 3.269 1.00 0.00 104 TYR A N 5
ATOM 8866 C CA . TYR A 1 104 ? 3.235 -8.461 4.148 1.00 0.00 104 TYR A CA 5
ATOM 8867 C C . TYR A 1 104 ? 2.088 -9.367 4.599 1.00 0.00 104 TYR A C 5
ATOM 8868 O O . TYR A 1 104 ? 1.075 -9.482 3.911 1.00 0.00 104 TYR A O 5
ATOM 8886 N N . TYR A 1 105 ? 2.285 -9.986 5.754 1.00 0.00 105 TYR A N 5
ATOM 8887 C CA . TYR A 1 105 ? 1.280 -10.878 6.306 1.00 0.00 105 TYR A CA 5
ATOM 8888 C C . TYR A 1 105 ? 0.113 -10.088 6.902 1.00 0.00 105 TYR A C 5
ATOM 8889 O O . TYR A 1 105 ? 0.318 -9.046 7.523 1.00 0.00 105 TYR A O 5
ATOM 8907 N N . VAL A 1 106 ? -1.085 -10.613 6.692 1.00 0.00 106 VAL A N 5
ATOM 8908 C CA . VAL A 1 106 ? -2.284 -9.970 7.201 1.00 0.00 106 VAL A CA 5
ATOM 8909 C C . VAL A 1 106 ? -2.487 -10.364 8.665 1.00 0.00 106 VAL A C 5
ATOM 8910 O O . VAL A 1 106 ? -1.883 -11.323 9.143 1.00 0.00 106 VAL A O 5
ATOM 8923 N N . THR A 1 107 ? -3.339 -9.603 9.337 1.00 0.00 107 THR A N 5
ATOM 8924 C CA . THR A 1 107 ? -3.628 -9.861 10.737 1.00 0.00 107 THR A CA 5
ATOM 8925 C C . THR A 1 107 ? -4.954 -10.613 10.878 1.00 0.00 107 THR A C 5
ATOM 8926 O O . THR A 1 107 ? -5.103 -11.455 11.762 1.00 0.00 107 THR A O 5
ATOM 8937 N N . THR A 1 108 ? -5.882 -10.281 9.993 1.00 0.00 108 THR A N 5
ATOM 8938 C CA . THR A 1 108 ? -7.190 -10.914 10.007 1.00 0.00 108 THR A CA 5
ATOM 8939 C C . THR A 1 108 ? -7.754 -10.941 11.429 1.00 0.00 108 THR A C 5
ATOM 8940 O O . THR A 1 108 ? -7.234 -10.270 12.319 1.00 0.00 108 THR A O 5
ATOM 8951 N N . LYS A 1 109 ? -8.809 -11.724 11.598 1.00 0.00 109 LYS A N 5
ATOM 8952 C CA . LYS A 1 109 ? -9.449 -11.847 12.896 1.00 0.00 109 LYS A CA 5
ATOM 8953 C C . LYS A 1 109 ? -8.414 -12.295 13.930 1.00 0.00 109 LYS A C 5
ATOM 8954 O O . LYS A 1 109 ? -7.298 -12.672 13.574 1.00 0.00 109 LYS A O 5
ATOM 8973 N N . ASP A 1 110 ? -8.820 -12.240 15.190 1.00 0.00 110 ASP A N 5
ATOM 8974 C CA . ASP A 1 110 ? -7.942 -12.635 16.278 1.00 0.00 110 ASP A CA 5
ATOM 8975 C C . ASP A 1 110 ? -6.759 -11.667 16.350 1.00 0.00 110 ASP A C 5
ATOM 8976 O O . ASP A 1 110 ? -5.951 -11.599 15.425 1.00 0.00 110 ASP A O 5
ATOM 8985 N N . LYS A 1 111 ? -6.695 -10.943 17.457 1.00 0.00 111 LYS A N 5
ATOM 8986 C CA . LYS A 1 111 ? -5.625 -9.982 17.662 1.00 0.00 111 LYS A CA 5
ATOM 8987 C C . LYS A 1 111 ? -5.220 -9.981 19.137 1.00 0.00 111 LYS A C 5
ATOM 8988 O O . LYS A 1 111 ? -5.893 -10.590 19.969 1.00 0.00 111 LYS A O 5
ATOM 9007 N N . ASP A 1 112 ? -4.124 -9.292 19.418 1.00 0.00 112 ASP A N 5
ATOM 9008 C CA . ASP A 1 112 ? -3.622 -9.205 20.778 1.00 0.00 112 ASP A CA 5
ATOM 9009 C C . ASP A 1 112 ? -3.106 -7.788 21.037 1.00 0.00 112 ASP A C 5
ATOM 9010 O O . ASP A 1 112 ? -3.460 -7.169 22.039 1.00 0.00 112 ASP A O 5
ATOM 9019 N N . LEU A 1 113 ? -2.278 -7.317 20.117 1.00 0.00 113 LEU A N 5
ATOM 9020 C CA . LEU A 1 113 ? -1.710 -5.985 20.233 1.00 0.00 113 LEU A CA 5
ATOM 9021 C C . LEU A 1 113 ? -0.738 -5.747 19.076 1.00 0.00 113 LEU A C 5
ATOM 9022 O O . LEU A 1 113 ? -0.086 -6.679 18.606 1.00 0.00 113 LEU A O 5
ATOM 9038 N N . GLN A 1 114 ? -0.670 -4.494 18.649 1.00 0.00 114 GLN A N 5
ATOM 9039 C CA . GLN A 1 114 ? 0.212 -4.122 17.556 1.00 0.00 114 GLN A CA 5
ATOM 9040 C C . GLN A 1 114 ? 0.307 -2.599 17.445 1.00 0.00 114 GLN A C 5
ATOM 9041 O O . GLN A 1 114 ? -0.382 -1.989 16.629 1.00 0.00 114 GLN A O 5
ATOM 9055 N N . SER A 1 115 ? 1.165 -2.030 18.278 1.00 0.00 115 SER A N 5
ATOM 9056 C CA . SER A 1 115 ? 1.359 -0.590 18.284 1.00 0.00 115 SER A CA 5
ATOM 9057 C C . SER A 1 115 ? 0.023 0.117 18.518 1.00 0.00 115 SER A C 5
ATOM 9058 O O . SER A 1 115 ? -1.029 -0.520 18.514 1.00 0.00 115 SER A O 5
ATOM 9066 N N . GLY A 1 116 ? 0.108 1.424 18.716 1.00 0.00 116 GLY A N 5
ATOM 9067 C CA . GLY A 1 116 ? -1.082 2.225 18.951 1.00 0.00 116 GLY A CA 5
ATOM 9068 C C . GLY A 1 116 ? -0.738 3.508 19.710 1.00 0.00 116 GLY A C 5
ATOM 9069 O O . GLY A 1 116 ? 0.270 3.567 20.414 1.00 0.00 116 GLY A O 5
ATOM 9073 N N . PRO A 1 117 ? -1.618 4.531 19.538 1.00 0.00 117 PRO A N 5
ATOM 9074 C CA . PRO A 1 117 ? -1.418 5.809 20.199 1.00 0.00 117 PRO A CA 5
ATOM 9075 C C . PRO A 1 117 ? -1.762 5.717 21.687 1.00 0.00 117 PRO A C 5
ATOM 9076 O O . PRO A 1 117 ? -2.558 4.871 22.092 1.00 0.00 117 PRO A O 5
ATOM 9087 N N . SER A 1 118 ? -1.146 6.600 22.460 1.00 0.00 118 SER A N 5
ATOM 9088 C CA . SER A 1 118 ? -1.378 6.629 23.894 1.00 0.00 118 SER A CA 5
ATOM 9089 C C . SER A 1 118 ? -2.615 7.473 24.207 1.00 0.00 118 SER A C 5
ATOM 9090 O O . SER A 1 118 ? -3.562 6.987 24.825 1.00 0.00 118 SER A O 5
ATOM 9098 N N . SER A 1 119 ? -2.568 8.722 23.767 1.00 0.00 119 SER A N 5
ATOM 9099 C CA . SER A 1 119 ? -3.673 9.637 23.992 1.00 0.00 119 SER A CA 5
ATOM 9100 C C . SER A 1 119 ? -4.945 9.093 23.339 1.00 0.00 119 SER A C 5
ATOM 9101 O O . SER A 1 119 ? -4.880 8.423 22.309 1.00 0.00 119 SER A O 5
ATOM 9109 N N . GLY A 1 120 ? -6.072 9.402 23.963 1.00 0.00 120 GLY A N 5
ATOM 9110 C CA . GLY A 1 120 ? -7.357 8.953 23.455 1.00 0.00 120 GLY A CA 5
ATOM 9111 C C . GLY A 1 120 ? -7.889 7.775 24.273 1.00 0.00 120 GLY A C 5
ATOM 9112 O O . GLY A 1 120 ? -7.568 7.640 25.453 1.00 0.00 120 GLY A O 5
ATOM 9116 N N . GLY A 1 1 ? -21.151 40.560 11.282 1.00 0.00 1 GLY A N 6
ATOM 9117 C CA . GLY A 1 1 ? -21.748 39.753 10.231 1.00 0.00 1 GLY A CA 6
ATOM 9118 C C . GLY A 1 1 ? -21.532 38.262 10.495 1.00 0.00 1 GLY A C 6
ATOM 9119 O O . GLY A 1 1 ? -20.733 37.889 11.354 1.00 0.00 1 GLY A O 6
ATOM 9123 N N . SER A 1 2 ? -22.258 37.449 9.742 1.00 0.00 2 SER A N 6
ATOM 9124 C CA . SER A 1 2 ? -22.155 36.007 9.884 1.00 0.00 2 SER A CA 6
ATOM 9125 C C . SER A 1 2 ? -22.943 35.314 8.770 1.00 0.00 2 SER A C 6
ATOM 9126 O O . SER A 1 2 ? -24.149 35.517 8.638 1.00 0.00 2 SER A O 6
ATOM 9134 N N . SER A 1 3 ? -22.228 34.510 7.995 1.00 0.00 3 SER A N 6
ATOM 9135 C CA . SER A 1 3 ? -22.845 33.787 6.897 1.00 0.00 3 SER A CA 6
ATOM 9136 C C . SER A 1 3 ? -21.796 32.940 6.173 1.00 0.00 3 SER A C 6
ATOM 9137 O O . SER A 1 3 ? -20.596 33.150 6.347 1.00 0.00 3 SER A O 6
ATOM 9145 N N . GLY A 1 4 ? -22.286 32.001 5.377 1.00 0.00 4 GLY A N 6
ATOM 9146 C CA . GLY A 1 4 ? -21.405 31.122 4.626 1.00 0.00 4 GLY A CA 6
ATOM 9147 C C . GLY A 1 4 ? -22.150 29.870 4.159 1.00 0.00 4 GLY A C 6
ATOM 9148 O O . GLY A 1 4 ? -22.422 29.713 2.970 1.00 0.00 4 GLY A O 6
ATOM 9152 N N . SER A 1 5 ? -22.458 29.010 5.119 1.00 0.00 5 SER A N 6
ATOM 9153 C CA . SER A 1 5 ? -23.165 27.777 4.820 1.00 0.00 5 SER A CA 6
ATOM 9154 C C . SER A 1 5 ? -22.303 26.883 3.926 1.00 0.00 5 SER A C 6
ATOM 9155 O O . SER A 1 5 ? -22.620 26.681 2.755 1.00 0.00 5 SER A O 6
ATOM 9163 N N . SER A 1 6 ? -21.231 26.371 4.513 1.00 0.00 6 SER A N 6
ATOM 9164 C CA . SER A 1 6 ? -20.322 25.503 3.784 1.00 0.00 6 SER A CA 6
ATOM 9165 C C . SER A 1 6 ? -19.371 24.806 4.759 1.00 0.00 6 SER A C 6
ATOM 9166 O O . SER A 1 6 ? -19.321 25.151 5.938 1.00 0.00 6 SER A O 6
ATOM 9174 N N . GLY A 1 7 ? -18.639 23.836 4.229 1.00 0.00 7 GLY A N 6
ATOM 9175 C CA . GLY A 1 7 ? -17.692 23.087 5.037 1.00 0.00 7 GLY A CA 6
ATOM 9176 C C . GLY A 1 7 ? -17.292 21.782 4.345 1.00 0.00 7 GLY A C 6
ATOM 9177 O O . GLY A 1 7 ? -17.929 20.749 4.547 1.00 0.00 7 GLY A O 6
ATOM 9181 N N . ASN A 1 8 ? -16.241 21.872 3.544 1.00 0.00 8 ASN A N 6
ATOM 9182 C CA . ASN A 1 8 ? -15.749 20.711 2.822 1.00 0.00 8 ASN A CA 6
ATOM 9183 C C . ASN A 1 8 ? -14.602 21.136 1.903 1.00 0.00 8 ASN A C 6
ATOM 9184 O O . ASN A 1 8 ? -14.835 21.642 0.806 1.00 0.00 8 ASN A O 6
ATOM 9195 N N . LYS A 1 9 ? -13.388 20.915 2.384 1.00 0.00 9 LYS A N 6
ATOM 9196 C CA . LYS A 1 9 ? -12.204 21.269 1.620 1.00 0.00 9 LYS A CA 6
ATOM 9197 C C . LYS A 1 9 ? -10.958 20.777 2.360 1.00 0.00 9 LYS A C 6
ATOM 9198 O O . LYS A 1 9 ? -10.678 21.219 3.473 1.00 0.00 9 LYS A O 6
ATOM 9217 N N . ASP A 1 10 ? -10.244 19.869 1.712 1.00 0.00 10 ASP A N 6
ATOM 9218 C CA . ASP A 1 10 ? -9.035 19.312 2.295 1.00 0.00 10 ASP A CA 6
ATOM 9219 C C . ASP A 1 10 ? -8.177 18.697 1.187 1.00 0.00 10 ASP A C 6
ATOM 9220 O O . ASP A 1 10 ? -8.518 17.648 0.643 1.00 0.00 10 ASP A O 6
ATOM 9229 N N . ASN A 1 11 ? -7.080 19.376 0.887 1.00 0.00 11 ASN A N 6
ATOM 9230 C CA . ASN A 1 11 ? -6.170 18.909 -0.145 1.00 0.00 11 ASN A CA 6
ATOM 9231 C C . ASN A 1 11 ? -5.626 17.534 0.244 1.00 0.00 11 ASN A C 6
ATOM 9232 O O . ASN A 1 11 ? -6.014 16.976 1.270 1.00 0.00 11 ASN A O 6
ATOM 9243 N N . LEU A 1 12 ? -4.736 17.025 -0.596 1.00 0.00 12 LEU A N 6
ATOM 9244 C CA . LEU A 1 12 ? -4.134 15.725 -0.352 1.00 0.00 12 LEU A CA 6
ATOM 9245 C C . LEU A 1 12 ? -2.611 15.865 -0.350 1.00 0.00 12 LEU A C 6
ATOM 9246 O O . LEU A 1 12 ? -2.085 16.970 -0.476 1.00 0.00 12 LEU A O 6
ATOM 9262 N N . ASP A 1 13 ? -1.944 14.729 -0.204 1.00 0.00 13 ASP A N 6
ATOM 9263 C CA . ASP A 1 13 ? -0.492 14.711 -0.184 1.00 0.00 13 ASP A CA 6
ATOM 9264 C C . ASP A 1 13 ? -0.003 13.262 -0.232 1.00 0.00 13 ASP A C 6
ATOM 9265 O O . ASP A 1 13 ? -0.722 12.348 0.169 1.00 0.00 13 ASP A O 6
ATOM 9274 N N . LEU A 1 14 ? 1.216 13.098 -0.725 1.00 0.00 14 LEU A N 6
ATOM 9275 C CA . LEU A 1 14 ? 1.808 11.776 -0.830 1.00 0.00 14 LEU A CA 6
ATOM 9276 C C . LEU A 1 14 ? 1.515 10.987 0.448 1.00 0.00 14 LEU A C 6
ATOM 9277 O O . LEU A 1 14 ? 1.289 9.779 0.398 1.00 0.00 14 LEU A O 6
ATOM 9293 N N . ALA A 1 15 ? 1.528 11.702 1.563 1.00 0.00 15 ALA A N 6
ATOM 9294 C CA . ALA A 1 15 ? 1.267 11.084 2.852 1.00 0.00 15 ALA A CA 6
ATOM 9295 C C . ALA A 1 15 ? -0.224 10.759 2.963 1.00 0.00 15 ALA A C 6
ATOM 9296 O O . ALA A 1 15 ? -0.597 9.610 3.196 1.00 0.00 15 ALA A O 6
ATOM 9303 N N . GLY A 1 16 ? -1.037 11.791 2.791 1.00 0.00 16 GLY A N 6
ATOM 9304 C CA . GLY A 1 16 ? -2.479 11.630 2.870 1.00 0.00 16 GLY A CA 6
ATOM 9305 C C . GLY A 1 16 ? -2.969 10.585 1.866 1.00 0.00 16 GLY A C 6
ATOM 9306 O O . GLY A 1 16 ? -3.662 9.639 2.237 1.00 0.00 16 GLY A O 6
ATOM 9310 N N . LEU A 1 17 ? -2.590 10.791 0.613 1.00 0.00 17 LEU A N 6
ATOM 9311 C CA . LEU A 1 17 ? -2.982 9.878 -0.448 1.00 0.00 17 LEU A CA 6
ATOM 9312 C C . LEU A 1 17 ? -2.583 8.453 -0.061 1.00 0.00 17 LEU A C 6
ATOM 9313 O O . LEU A 1 17 ? -3.304 7.501 -0.358 1.00 0.00 17 LEU A O 6
ATOM 9329 N N . THR A 1 18 ? -1.437 8.350 0.595 1.00 0.00 18 THR A N 6
ATOM 9330 C CA . THR A 1 18 ? -0.934 7.057 1.026 1.00 0.00 18 THR A CA 6
ATOM 9331 C C . THR A 1 18 ? -1.818 6.483 2.134 1.00 0.00 18 THR A C 6
ATOM 9332 O O . THR A 1 18 ? -2.330 5.371 2.011 1.00 0.00 18 THR A O 6
ATOM 9343 N N . SER A 1 19 ? -1.971 7.266 3.191 1.00 0.00 19 SER A N 6
ATOM 9344 C CA . SER A 1 19 ? -2.785 6.850 4.320 1.00 0.00 19 SER A CA 6
ATOM 9345 C C . SER A 1 19 ? -4.057 6.160 3.823 1.00 0.00 19 SER A C 6
ATOM 9346 O O . SER A 1 19 ? -4.573 5.255 4.477 1.00 0.00 19 SER A O 6
ATOM 9354 N N . LEU A 1 20 ? -4.525 6.613 2.669 1.00 0.00 20 LEU A N 6
ATOM 9355 C CA . LEU A 1 20 ? -5.727 6.051 2.076 1.00 0.00 20 LEU A CA 6
ATOM 9356 C C . LEU A 1 20 ? -5.395 4.694 1.453 1.00 0.00 20 LEU A C 6
ATOM 9357 O O . LEU A 1 20 ? -6.036 3.691 1.764 1.00 0.00 20 LEU A O 6
ATOM 9373 N N . LEU A 1 21 ? -4.394 4.705 0.585 1.00 0.00 21 LEU A N 6
ATOM 9374 C CA . LEU A 1 21 ? -3.970 3.488 -0.084 1.00 0.00 21 LEU A CA 6
ATOM 9375 C C . LEU A 1 21 ? -4.001 2.326 0.911 1.00 0.00 21 LEU A C 6
ATOM 9376 O O . LEU A 1 21 ? -4.532 1.258 0.608 1.00 0.00 21 LEU A O 6
ATOM 9392 N N . SER A 1 22 ? -3.426 2.573 2.079 1.00 0.00 22 SER A N 6
ATOM 9393 C CA . SER A 1 22 ? -3.381 1.562 3.120 1.00 0.00 22 SER A CA 6
ATOM 9394 C C . SER A 1 22 ? -4.713 0.810 3.177 1.00 0.00 22 SER A C 6
ATOM 9395 O O . SER A 1 22 ? -4.748 -0.410 3.028 1.00 0.00 22 SER A O 6
ATOM 9403 N N . GLU A 1 23 ? -5.776 1.570 3.394 1.00 0.00 23 GLU A N 6
ATOM 9404 C CA . GLU A 1 23 ? -7.106 0.991 3.472 1.00 0.00 23 GLU A CA 6
ATOM 9405 C C . GLU A 1 23 ? -7.465 0.303 2.154 1.00 0.00 23 GLU A C 6
ATOM 9406 O O . GLU A 1 23 ? -8.176 -0.700 2.146 1.00 0.00 23 GLU A O 6
ATOM 9418 N N . LYS A 1 24 ? -6.955 0.870 1.070 1.00 0.00 24 LYS A N 6
ATOM 9419 C CA . LYS A 1 24 ? -7.212 0.323 -0.252 1.00 0.00 24 LYS A CA 6
ATOM 9420 C C . LYS A 1 24 ? -6.614 -1.082 -0.343 1.00 0.00 24 LYS A C 6
ATOM 9421 O O . LYS A 1 24 ? -7.191 -1.966 -0.974 1.00 0.00 24 LYS A O 6
ATOM 9440 N N . ILE A 1 25 ? -5.464 -1.243 0.296 1.00 0.00 25 ILE A N 6
ATOM 9441 C CA . ILE A 1 25 ? -4.781 -2.526 0.294 1.00 0.00 25 ILE A CA 6
ATOM 9442 C C . ILE A 1 25 ? -5.456 -3.459 1.301 1.00 0.00 25 ILE A C 6
ATOM 9443 O O . ILE A 1 25 ? -5.857 -4.569 0.952 1.00 0.00 25 ILE A O 6
ATOM 9459 N N . LYS A 1 26 ? -5.562 -2.976 2.530 1.00 0.00 26 LYS A N 6
ATOM 9460 C CA . LYS A 1 26 ? -6.181 -3.753 3.590 1.00 0.00 26 LYS A CA 6
ATOM 9461 C C . LYS A 1 26 ? -7.516 -4.313 3.092 1.00 0.00 26 LYS A C 6
ATOM 9462 O O . LYS A 1 26 ? -7.872 -5.448 3.406 1.00 0.00 26 LYS A O 6
ATOM 9481 N N . GLU A 1 27 ? -8.217 -3.491 2.325 1.00 0.00 27 GLU A N 6
ATOM 9482 C CA . GLU A 1 27 ? -9.504 -3.890 1.781 1.00 0.00 27 GLU A CA 6
ATOM 9483 C C . GLU A 1 27 ? -9.324 -5.024 0.771 1.00 0.00 27 GLU A C 6
ATOM 9484 O O . GLU A 1 27 ? -10.088 -5.989 0.772 1.00 0.00 27 GLU A O 6
ATOM 9496 N N . PHE A 1 28 ? -8.310 -4.871 -0.069 1.00 0.00 28 PHE A N 6
ATOM 9497 C CA . PHE A 1 28 ? -8.021 -5.871 -1.083 1.00 0.00 28 PHE A CA 6
ATOM 9498 C C . PHE A 1 28 ? -7.816 -7.249 -0.451 1.00 0.00 28 PHE A C 6
ATOM 9499 O O . PHE A 1 28 ? -8.046 -8.272 -1.095 1.00 0.00 28 PHE A O 6
ATOM 9516 N N . LEU A 1 29 ? -7.385 -7.233 0.802 1.00 0.00 29 LEU A N 6
ATOM 9517 C CA . LEU A 1 29 ? -7.146 -8.469 1.527 1.00 0.00 29 LEU A CA 6
ATOM 9518 C C . LEU A 1 29 ? -8.486 -9.065 1.965 1.00 0.00 29 LEU A C 6
ATOM 9519 O O . LEU A 1 29 ? -8.725 -10.259 1.789 1.00 0.00 29 LEU A O 6
ATOM 9535 N N . GLN A 1 30 ? -9.324 -8.206 2.526 1.00 0.00 30 GLN A N 6
ATOM 9536 C CA . GLN A 1 30 ? -10.633 -8.633 2.990 1.00 0.00 30 GLN A CA 6
ATOM 9537 C C . GLN A 1 30 ? -11.482 -9.117 1.812 1.00 0.00 30 GLN A C 6
ATOM 9538 O O . GLN A 1 30 ? -12.548 -9.699 2.008 1.00 0.00 30 GLN A O 6
ATOM 9552 N N . GLU A 1 31 ? -10.977 -8.858 0.615 1.00 0.00 31 GLU A N 6
ATOM 9553 C CA . GLU A 1 31 ? -11.676 -9.260 -0.594 1.00 0.00 31 GLU A CA 6
ATOM 9554 C C . GLU A 1 31 ? -11.165 -10.620 -1.075 1.00 0.00 31 GLU A C 6
ATOM 9555 O O . GLU A 1 31 ? -11.954 -11.528 -1.331 1.00 0.00 31 GLU A O 6
ATOM 9567 N N . LYS A 1 32 ? -9.848 -10.717 -1.183 1.00 0.00 32 LYS A N 6
ATOM 9568 C CA . LYS A 1 32 ? -9.223 -11.951 -1.629 1.00 0.00 32 LYS A CA 6
ATOM 9569 C C . LYS A 1 32 ? -9.132 -12.925 -0.452 1.00 0.00 32 LYS A C 6
ATOM 9570 O O . LYS A 1 32 ? -9.015 -14.133 -0.650 1.00 0.00 32 LYS A O 6
ATOM 9589 N N . LYS A 1 33 ? -9.188 -12.363 0.746 1.00 0.00 33 LYS A N 6
ATOM 9590 C CA . LYS A 1 33 ? -9.113 -13.166 1.954 1.00 0.00 33 LYS A CA 6
ATOM 9591 C C . LYS A 1 33 ? -7.835 -14.008 1.923 1.00 0.00 33 LYS A C 6
ATOM 9592 O O . LYS A 1 33 ? -7.896 -15.232 1.822 1.00 0.00 33 LYS A O 6
ATOM 9611 N N . MET A 1 34 ? -6.708 -13.317 2.013 1.00 0.00 34 MET A N 6
ATOM 9612 C CA . MET A 1 34 ? -5.418 -13.985 1.996 1.00 0.00 34 MET A CA 6
ATOM 9613 C C . MET A 1 34 ? -4.804 -14.026 3.397 1.00 0.00 34 MET A C 6
ATOM 9614 O O . MET A 1 34 ? -5.341 -13.435 4.332 1.00 0.00 34 MET A O 6
ATOM 9628 N N . GLN A 1 35 ? -3.686 -14.730 3.498 1.00 0.00 35 GLN A N 6
ATOM 9629 C CA . GLN A 1 35 ? -2.993 -14.856 4.769 1.00 0.00 35 GLN A CA 6
ATOM 9630 C C . GLN A 1 35 ? -1.540 -14.395 4.629 1.00 0.00 35 GLN A C 6
ATOM 9631 O O . GLN A 1 35 ? -0.815 -14.308 5.619 1.00 0.00 35 GLN A O 6
ATOM 9645 N N . SER A 1 36 ? -1.159 -14.113 3.392 1.00 0.00 36 SER A N 6
ATOM 9646 C CA . SER A 1 36 ? 0.194 -13.664 3.111 1.00 0.00 36 SER A CA 6
ATOM 9647 C C . SER A 1 36 ? 0.287 -13.153 1.671 1.00 0.00 36 SER A C 6
ATOM 9648 O O . SER A 1 36 ? -0.251 -13.772 0.754 1.00 0.00 36 SER A O 6
ATOM 9656 N N . PHE A 1 37 ? 0.972 -12.030 1.519 1.00 0.00 37 PHE A N 6
ATOM 9657 C CA . PHE A 1 37 ? 1.142 -11.429 0.207 1.00 0.00 37 PHE A CA 6
ATOM 9658 C C . PHE A 1 37 ? 2.263 -10.388 0.221 1.00 0.00 37 PHE A C 6
ATOM 9659 O O . PHE A 1 37 ? 2.742 -10.001 1.286 1.00 0.00 37 PHE A O 6
ATOM 9676 N N . TYR A 1 38 ? 2.649 -9.964 -0.973 1.00 0.00 38 TYR A N 6
ATOM 9677 C CA . TYR A 1 38 ? 3.705 -8.975 -1.111 1.00 0.00 38 TYR A CA 6
ATOM 9678 C C . TYR A 1 38 ? 3.155 -7.660 -1.668 1.00 0.00 38 TYR A C 6
ATOM 9679 O O . TYR A 1 38 ? 2.133 -7.651 -2.354 1.00 0.00 38 TYR A O 6
ATOM 9697 N N . GLN A 1 39 ? 3.857 -6.582 -1.354 1.00 0.00 39 GLN A N 6
ATOM 9698 C CA . GLN A 1 39 ? 3.452 -5.264 -1.814 1.00 0.00 39 GLN A CA 6
ATOM 9699 C C . GLN A 1 39 ? 3.450 -5.214 -3.344 1.00 0.00 39 GLN A C 6
ATOM 9700 O O . GLN A 1 39 ? 2.591 -4.572 -3.946 1.00 0.00 39 GLN A O 6
ATOM 9714 N N . GLN A 1 40 ? 4.421 -5.901 -3.928 1.00 0.00 40 GLN A N 6
ATOM 9715 C CA . GLN A 1 40 ? 4.543 -5.943 -5.375 1.00 0.00 40 GLN A CA 6
ATOM 9716 C C . GLN A 1 40 ? 3.309 -6.605 -5.992 1.00 0.00 40 GLN A C 6
ATOM 9717 O O . GLN A 1 40 ? 2.922 -6.281 -7.114 1.00 0.00 40 GLN A O 6
ATOM 9731 N N . GLU A 1 41 ? 2.725 -7.519 -5.232 1.00 0.00 41 GLU A N 6
ATOM 9732 C CA . GLU A 1 41 ? 1.543 -8.229 -5.690 1.00 0.00 41 GLU A CA 6
ATOM 9733 C C . GLU A 1 41 ? 0.352 -7.273 -5.783 1.00 0.00 41 GLU A C 6
ATOM 9734 O O . GLU A 1 41 ? -0.631 -7.565 -6.462 1.00 0.00 41 GLU A O 6
ATOM 9746 N N . LEU A 1 42 ? 0.479 -6.151 -5.090 1.00 0.00 42 LEU A N 6
ATOM 9747 C CA . LEU A 1 42 ? -0.574 -5.150 -5.086 1.00 0.00 42 LEU A CA 6
ATOM 9748 C C . LEU A 1 42 ? -0.220 -4.039 -6.076 1.00 0.00 42 LEU A C 6
ATOM 9749 O O . LEU A 1 42 ? -1.099 -3.320 -6.547 1.00 0.00 42 LEU A O 6
ATOM 9765 N N . GLU A 1 43 ? 1.069 -3.934 -6.361 1.00 0.00 43 GLU A N 6
ATOM 9766 C CA . GLU A 1 43 ? 1.551 -2.922 -7.287 1.00 0.00 43 GLU A CA 6
ATOM 9767 C C . GLU A 1 43 ? 0.992 -3.176 -8.688 1.00 0.00 43 GLU A C 6
ATOM 9768 O O . GLU A 1 43 ? 0.841 -2.245 -9.478 1.00 0.00 43 GLU A O 6
ATOM 9780 N N . THR A 1 44 ? 0.700 -4.441 -8.954 1.00 0.00 44 THR A N 6
ATOM 9781 C CA . THR A 1 44 ? 0.161 -4.829 -10.247 1.00 0.00 44 THR A CA 6
ATOM 9782 C C . THR A 1 44 ? -1.367 -4.769 -10.227 1.00 0.00 44 THR A C 6
ATOM 9783 O O . THR A 1 44 ? -2.019 -5.127 -11.207 1.00 0.00 44 THR A O 6
ATOM 9794 N N . VAL A 1 45 ? -1.895 -4.314 -9.100 1.00 0.00 45 VAL A N 6
ATOM 9795 C CA . VAL A 1 45 ? -3.335 -4.203 -8.939 1.00 0.00 45 VAL A CA 6
ATOM 9796 C C . VAL A 1 45 ? -3.789 -2.814 -9.393 1.00 0.00 45 VAL A C 6
ATOM 9797 O O . VAL A 1 45 ? -3.219 -1.805 -8.979 1.00 0.00 45 VAL A O 6
ATOM 9810 N N . GLU A 1 46 ? -4.810 -2.806 -10.237 1.00 0.00 46 GLU A N 6
ATOM 9811 C CA . GLU A 1 46 ? -5.346 -1.558 -10.751 1.00 0.00 46 GLU A CA 6
ATOM 9812 C C . GLU A 1 46 ? -5.999 -0.756 -9.623 1.00 0.00 46 GLU A C 6
ATOM 9813 O O . GLU A 1 46 ? -5.591 0.369 -9.339 1.00 0.00 46 GLU A O 6
ATOM 9825 N N . SER A 1 47 ? -7.003 -1.368 -9.011 1.00 0.00 47 SER A N 6
ATOM 9826 C CA . SER A 1 47 ? -7.717 -0.725 -7.920 1.00 0.00 47 SER A CA 6
ATOM 9827 C C . SER A 1 47 ? -6.741 0.079 -7.058 1.00 0.00 47 SER A C 6
ATOM 9828 O O . SER A 1 47 ? -6.985 1.248 -6.765 1.00 0.00 47 SER A O 6
ATOM 9836 N N . LEU A 1 48 ? -5.658 -0.581 -6.676 1.00 0.00 48 LEU A N 6
ATOM 9837 C CA . LEU A 1 48 ? -4.644 0.058 -5.853 1.00 0.00 48 LEU A CA 6
ATOM 9838 C C . LEU A 1 48 ? -3.937 1.140 -6.671 1.00 0.00 48 LEU A C 6
ATOM 9839 O O . LEU A 1 48 ? -4.074 2.329 -6.383 1.00 0.00 48 LEU A O 6
ATOM 9855 N N . GLN A 1 49 ? -3.198 0.691 -7.674 1.00 0.00 49 GLN A N 6
ATOM 9856 C CA . GLN A 1 49 ? -2.469 1.607 -8.535 1.00 0.00 49 GLN A CA 6
ATOM 9857 C C . GLN A 1 49 ? -3.302 2.863 -8.800 1.00 0.00 49 GLN A C 6
ATOM 9858 O O . GLN A 1 49 ? -2.824 3.980 -8.609 1.00 0.00 49 GLN A O 6
ATOM 9872 N N . SER A 1 50 ? -4.533 2.637 -9.234 1.00 0.00 50 SER A N 6
ATOM 9873 C CA . SER A 1 50 ? -5.437 3.737 -9.527 1.00 0.00 50 SER A CA 6
ATOM 9874 C C . SER A 1 50 ? -5.288 4.832 -8.469 1.00 0.00 50 SER A C 6
ATOM 9875 O O . SER A 1 50 ? -5.509 6.008 -8.753 1.00 0.00 50 SER A O 6
ATOM 9883 N N . LEU A 1 51 ? -4.914 4.406 -7.271 1.00 0.00 51 LEU A N 6
ATOM 9884 C CA . LEU A 1 51 ? -4.734 5.336 -6.169 1.00 0.00 51 LEU A CA 6
ATOM 9885 C C . LEU A 1 51 ? -3.243 5.639 -6.003 1.00 0.00 51 LEU A C 6
ATOM 9886 O O . LEU A 1 51 ? -2.848 6.801 -5.920 1.00 0.00 51 LEU A O 6
ATOM 9902 N N . ALA A 1 52 ? -2.456 4.574 -5.960 1.00 0.00 52 ALA A N 6
ATOM 9903 C CA . ALA A 1 52 ? -1.018 4.712 -5.805 1.00 0.00 52 ALA A CA 6
ATOM 9904 C C . ALA A 1 52 ? -0.454 5.490 -6.996 1.00 0.00 52 ALA A C 6
ATOM 9905 O O . ALA A 1 52 ? 0.730 5.824 -7.018 1.00 0.00 52 ALA A O 6
ATOM 9912 N N . SER A 1 53 ? -1.327 5.754 -7.957 1.00 0.00 53 SER A N 6
ATOM 9913 C CA . SER A 1 53 ? -0.930 6.486 -9.148 1.00 0.00 53 SER A CA 6
ATOM 9914 C C . SER A 1 53 ? -1.641 7.840 -9.191 1.00 0.00 53 SER A C 6
ATOM 9915 O O . SER A 1 53 ? -1.289 8.704 -9.993 1.00 0.00 53 SER A O 6
ATOM 9923 N N . ARG A 1 54 ? -2.627 7.983 -8.318 1.00 0.00 54 ARG A N 6
ATOM 9924 C CA . ARG A 1 54 ? -3.390 9.217 -8.246 1.00 0.00 54 ARG A CA 6
ATOM 9925 C C . ARG A 1 54 ? -2.452 10.411 -8.063 1.00 0.00 54 ARG A C 6
ATOM 9926 O O . ARG A 1 54 ? -1.308 10.248 -7.640 1.00 0.00 54 ARG A O 6
ATOM 9947 N N . PRO A 1 55 ? -2.983 11.617 -8.398 1.00 0.00 55 PRO A N 6
ATOM 9948 C CA . PRO A 1 55 ? -2.206 12.839 -8.275 1.00 0.00 55 PRO A CA 6
ATOM 9949 C C . PRO A 1 55 ? -2.080 13.263 -6.810 1.00 0.00 55 PRO A C 6
ATOM 9950 O O . PRO A 1 55 ? -2.714 12.677 -5.934 1.00 0.00 55 PRO A O 6
ATOM 9961 N N . VAL A 1 56 ? -1.258 14.279 -6.590 1.00 0.00 56 VAL A N 6
ATOM 9962 C CA . VAL A 1 56 ? -1.042 14.788 -5.247 1.00 0.00 56 VAL A CA 6
ATOM 9963 C C . VAL A 1 56 ? -0.664 16.269 -5.322 1.00 0.00 56 VAL A C 6
ATOM 9964 O O . VAL A 1 56 ? -1.179 17.002 -6.164 1.00 0.00 56 VAL A O 6
ATOM 9977 N N . THR A 1 57 ? 0.232 16.664 -4.430 1.00 0.00 57 THR A N 6
ATOM 9978 C CA . THR A 1 57 ? 0.685 18.044 -4.385 1.00 0.00 57 THR A CA 6
ATOM 9979 C C . THR A 1 57 ? 1.989 18.152 -3.592 1.00 0.00 57 THR A C 6
ATOM 9980 O O . THR A 1 57 ? 2.085 18.942 -2.654 1.00 0.00 57 THR A O 6
ATOM 9991 N N . HIS A 1 58 ? 2.960 17.347 -3.998 1.00 0.00 58 HIS A N 6
ATOM 9992 C CA . HIS A 1 58 ? 4.254 17.342 -3.337 1.00 0.00 58 HIS A CA 6
ATOM 9993 C C . HIS A 1 58 ? 5.315 17.910 -4.282 1.00 0.00 58 HIS A C 6
ATOM 9994 O O . HIS A 1 58 ? 5.001 18.321 -5.398 1.00 0.00 58 HIS A O 6
ATOM 10008 N N . SER A 1 59 ? 6.549 17.913 -3.800 1.00 0.00 59 SER A N 6
ATOM 10009 C CA . SER A 1 59 ? 7.658 18.423 -4.588 1.00 0.00 59 SER A CA 6
ATOM 10010 C C . SER A 1 59 ? 8.915 17.592 -4.322 1.00 0.00 59 SER A C 6
ATOM 10011 O O . SER A 1 59 ? 9.645 17.853 -3.366 1.00 0.00 59 SER A O 6
ATOM 10019 N N . THR A 1 60 ? 9.129 16.609 -5.184 1.00 0.00 60 THR A N 6
ATOM 10020 C CA . THR A 1 60 ? 10.285 15.738 -5.053 1.00 0.00 60 THR A CA 6
ATOM 10021 C C . THR A 1 60 ? 10.779 15.297 -6.433 1.00 0.00 60 THR A C 6
ATOM 10022 O O . THR A 1 60 ? 10.368 15.854 -7.450 1.00 0.00 60 THR A O 6
ATOM 10033 N N . GLY A 1 61 ? 11.652 14.301 -6.423 1.00 0.00 61 GLY A N 6
ATOM 10034 C CA . GLY A 1 61 ? 12.206 13.779 -7.660 1.00 0.00 61 GLY A CA 6
ATOM 10035 C C . GLY A 1 61 ? 12.091 12.255 -7.712 1.00 0.00 61 GLY A C 6
ATOM 10036 O O . GLY A 1 61 ? 11.164 11.679 -7.145 1.00 0.00 61 GLY A O 6
ATOM 10040 N N . SER A 1 62 ? 13.046 11.644 -8.399 1.00 0.00 62 SER A N 6
ATOM 10041 C CA . SER A 1 62 ? 13.064 10.198 -8.532 1.00 0.00 62 SER A CA 6
ATOM 10042 C C . SER A 1 62 ? 14.476 9.666 -8.281 1.00 0.00 62 SER A C 6
ATOM 10043 O O . SER A 1 62 ? 14.684 8.841 -7.392 1.00 0.00 62 SER A O 6
ATOM 10051 N N . ASP A 1 63 ? 15.411 10.159 -9.080 1.00 0.00 63 ASP A N 6
ATOM 10052 C CA . ASP A 1 63 ? 16.798 9.744 -8.955 1.00 0.00 63 ASP A CA 6
ATOM 10053 C C . ASP A 1 63 ? 16.905 8.245 -9.242 1.00 0.00 63 ASP A C 6
ATOM 10054 O O . ASP A 1 63 ? 16.177 7.444 -8.658 1.00 0.00 63 ASP A O 6
ATOM 10063 N N . GLN A 1 64 ? 17.817 7.912 -10.143 1.00 0.00 64 GLN A N 6
ATOM 10064 C CA . GLN A 1 64 ? 18.029 6.523 -10.515 1.00 0.00 64 GLN A CA 6
ATOM 10065 C C . GLN A 1 64 ? 18.524 5.720 -9.311 1.00 0.00 64 GLN A C 6
ATOM 10066 O O . GLN A 1 64 ? 19.729 5.577 -9.109 1.00 0.00 64 GLN A O 6
ATOM 10080 N N . VAL A 1 65 ? 17.569 5.218 -8.542 1.00 0.00 65 VAL A N 6
ATOM 10081 C CA . VAL A 1 65 ? 17.894 4.433 -7.363 1.00 0.00 65 VAL A CA 6
ATOM 10082 C C . VAL A 1 65 ? 16.637 3.709 -6.876 1.00 0.00 65 VAL A C 6
ATOM 10083 O O . VAL A 1 65 ? 15.539 4.263 -6.924 1.00 0.00 65 VAL A O 6
ATOM 10096 N N . GLU A 1 66 ? 16.839 2.483 -6.418 1.00 0.00 66 GLU A N 6
ATOM 10097 C CA . GLU A 1 66 ? 15.736 1.677 -5.922 1.00 0.00 66 GLU A CA 6
ATOM 10098 C C . GLU A 1 66 ? 14.782 1.323 -7.065 1.00 0.00 66 GLU A C 6
ATOM 10099 O O . GLU A 1 66 ? 13.660 1.822 -7.120 1.00 0.00 66 GLU A O 6
ATOM 10111 N N . LEU A 1 67 ? 15.265 0.463 -7.951 1.00 0.00 67 LEU A N 6
ATOM 10112 C CA . LEU A 1 67 ? 14.470 0.036 -9.089 1.00 0.00 67 LEU A CA 6
ATOM 10113 C C . LEU A 1 67 ? 14.304 1.208 -10.059 1.00 0.00 67 LEU A C 6
ATOM 10114 O O . LEU A 1 67 ? 13.857 2.285 -9.666 1.00 0.00 67 LEU A O 6
ATOM 10130 N N . LYS A 1 68 ? 14.673 0.959 -11.307 1.00 0.00 68 LYS A N 6
ATOM 10131 C CA . LYS A 1 68 ? 14.571 1.980 -12.335 1.00 0.00 68 LYS A CA 6
ATOM 10132 C C . LYS A 1 68 ? 13.159 2.568 -12.326 1.00 0.00 68 LYS A C 6
ATOM 10133 O O . LYS A 1 68 ? 12.311 2.144 -11.542 1.00 0.00 68 LYS A O 6
ATOM 10152 N N . ASP A 1 69 ? 12.949 3.536 -13.206 1.00 0.00 69 ASP A N 6
ATOM 10153 C CA . ASP A 1 69 ? 11.654 4.187 -13.308 1.00 0.00 69 ASP A CA 6
ATOM 10154 C C . ASP A 1 69 ? 11.752 5.356 -14.291 1.00 0.00 69 ASP A C 6
ATOM 10155 O O . ASP A 1 69 ? 12.134 6.461 -13.910 1.00 0.00 69 ASP A O 6
ATOM 10164 N N . SER A 1 70 ? 11.400 5.072 -15.536 1.00 0.00 70 SER A N 6
ATOM 10165 C CA . SER A 1 70 ? 11.443 6.086 -16.576 1.00 0.00 70 SER A CA 6
ATOM 10166 C C . SER A 1 70 ? 10.131 6.873 -16.593 1.00 0.00 70 SER A C 6
ATOM 10167 O O . SER A 1 70 ? 10.111 8.059 -16.265 1.00 0.00 70 SER A O 6
ATOM 10175 N N . GLY A 1 71 ? 9.069 6.183 -16.980 1.00 0.00 71 GLY A N 6
ATOM 10176 C CA . GLY A 1 71 ? 7.756 6.803 -17.044 1.00 0.00 71 GLY A CA 6
ATOM 10177 C C . GLY A 1 71 ? 7.201 7.059 -15.642 1.00 0.00 71 GLY A C 6
ATOM 10178 O O . GLY A 1 71 ? 7.502 8.083 -15.029 1.00 0.00 71 GLY A O 6
ATOM 10182 N N . THR A 1 72 ? 6.401 6.112 -15.174 1.00 0.00 72 THR A N 6
ATOM 10183 C CA . THR A 1 72 ? 5.801 6.223 -13.856 1.00 0.00 72 THR A CA 6
ATOM 10184 C C . THR A 1 72 ? 5.494 4.834 -13.291 1.00 0.00 72 THR A C 6
ATOM 10185 O O . THR A 1 72 ? 4.735 4.072 -13.888 1.00 0.00 72 THR A O 6
ATOM 10196 N N . SER A 1 73 ? 6.100 4.548 -12.148 1.00 0.00 73 SER A N 6
ATOM 10197 C CA . SER A 1 73 ? 5.901 3.264 -11.497 1.00 0.00 73 SER A CA 6
ATOM 10198 C C . SER A 1 73 ? 6.575 3.265 -10.123 1.00 0.00 73 SER A C 6
ATOM 10199 O O . SER A 1 73 ? 5.922 3.026 -9.108 1.00 0.00 73 SER A O 6
ATOM 10207 N N . GLY A 1 74 ? 7.871 3.535 -10.135 1.00 0.00 74 GLY A N 6
ATOM 10208 C CA . GLY A 1 74 ? 8.640 3.570 -8.902 1.00 0.00 74 GLY A CA 6
ATOM 10209 C C . GLY A 1 74 ? 7.905 4.363 -7.820 1.00 0.00 74 GLY A C 6
ATOM 10210 O O . GLY A 1 74 ? 7.987 4.031 -6.638 1.00 0.00 74 GLY A O 6
ATOM 10214 N N . VAL A 1 75 ? 7.202 5.395 -8.262 1.00 0.00 75 VAL A N 6
ATOM 10215 C CA . VAL A 1 75 ? 6.453 6.238 -7.345 1.00 0.00 75 VAL A CA 6
ATOM 10216 C C . VAL A 1 75 ? 5.421 5.386 -6.604 1.00 0.00 75 VAL A C 6
ATOM 10217 O O . VAL A 1 75 ? 5.512 5.212 -5.389 1.00 0.00 75 VAL A O 6
ATOM 10230 N N . ALA A 1 76 ? 4.464 4.876 -7.365 1.00 0.00 76 ALA A N 6
ATOM 10231 C CA . ALA A 1 76 ? 3.416 4.047 -6.795 1.00 0.00 76 ALA A CA 6
ATOM 10232 C C . ALA A 1 76 ? 4.048 2.981 -5.897 1.00 0.00 76 ALA A C 6
ATOM 10233 O O . ALA A 1 76 ? 3.521 2.672 -4.829 1.00 0.00 76 ALA A O 6
ATOM 10240 N N . GLN A 1 77 ? 5.168 2.448 -6.363 1.00 0.00 77 GLN A N 6
ATOM 10241 C CA . GLN A 1 77 ? 5.876 1.423 -5.616 1.00 0.00 77 GLN A CA 6
ATOM 10242 C C . GLN A 1 77 ? 6.182 1.915 -4.199 1.00 0.00 77 GLN A C 6
ATOM 10243 O O . GLN A 1 77 ? 6.412 1.113 -3.296 1.00 0.00 77 GLN A O 6
ATOM 10257 N N . ARG A 1 78 ? 6.175 3.231 -4.050 1.00 0.00 78 ARG A N 6
ATOM 10258 C CA . ARG A 1 78 ? 6.449 3.840 -2.759 1.00 0.00 78 ARG A CA 6
ATOM 10259 C C . ARG A 1 78 ? 5.149 4.028 -1.975 1.00 0.00 78 ARG A C 6
ATOM 10260 O O . ARG A 1 78 ? 5.112 3.807 -0.766 1.00 0.00 78 ARG A O 6
ATOM 10281 N N . VAL A 1 79 ? 4.114 4.436 -2.696 1.00 0.00 79 VAL A N 6
ATOM 10282 C CA . VAL A 1 79 ? 2.816 4.657 -2.082 1.00 0.00 79 VAL A CA 6
ATOM 10283 C C . VAL A 1 79 ? 2.245 3.318 -1.611 1.00 0.00 79 VAL A C 6
ATOM 10284 O O . VAL A 1 79 ? 1.566 3.255 -0.586 1.00 0.00 79 VAL A O 6
ATOM 10297 N N . PHE A 1 80 ? 2.541 2.281 -2.380 1.00 0.00 80 PHE A N 6
ATOM 10298 C CA . PHE A 1 80 ? 2.065 0.947 -2.054 1.00 0.00 80 PHE A CA 6
ATOM 10299 C C . PHE A 1 80 ? 2.747 0.416 -0.791 1.00 0.00 80 PHE A C 6
ATOM 10300 O O . PHE A 1 80 ? 2.076 0.025 0.163 1.00 0.00 80 PHE A O 6
ATOM 10317 N N . LYS A 1 81 ? 4.071 0.420 -0.825 1.00 0.00 81 LYS A N 6
ATOM 10318 C CA . LYS A 1 81 ? 4.851 -0.057 0.304 1.00 0.00 81 LYS A CA 6
ATOM 10319 C C . LYS A 1 81 ? 4.554 0.814 1.527 1.00 0.00 81 LYS A C 6
ATOM 10320 O O . LYS A 1 81 ? 4.407 0.304 2.636 1.00 0.00 81 LYS A O 6
ATOM 10339 N N . ASN A 1 82 ? 4.476 2.114 1.282 1.00 0.00 82 ASN A N 6
ATOM 10340 C CA . ASN A 1 82 ? 4.199 3.061 2.349 1.00 0.00 82 ASN A CA 6
ATOM 10341 C C . ASN A 1 82 ? 2.807 2.787 2.920 1.00 0.00 82 ASN A C 6
ATOM 10342 O O . ASN A 1 82 ? 2.516 3.152 4.058 1.00 0.00 82 ASN A O 6
ATOM 10353 N N . ALA A 1 83 ? 1.983 2.147 2.104 1.00 0.00 83 ALA A N 6
ATOM 10354 C CA . ALA A 1 83 ? 0.628 1.820 2.513 1.00 0.00 83 ALA A CA 6
ATOM 10355 C C . ALA A 1 83 ? 0.671 0.706 3.562 1.00 0.00 83 ALA A C 6
ATOM 10356 O O . ALA A 1 83 ? 0.057 0.821 4.621 1.00 0.00 83 ALA A O 6
ATOM 10363 N N . LEU A 1 84 ? 1.403 -0.348 3.229 1.00 0.00 84 LEU A N 6
ATOM 10364 C CA . LEU A 1 84 ? 1.534 -1.481 4.129 1.00 0.00 84 LEU A CA 6
ATOM 10365 C C . LEU A 1 84 ? 2.043 -0.993 5.487 1.00 0.00 84 LEU A C 6
ATOM 10366 O O . LEU A 1 84 ? 1.459 -1.310 6.522 1.00 0.00 84 LEU A O 6
ATOM 10382 N N . GLN A 1 85 ? 3.125 -0.230 5.438 1.00 0.00 85 GLN A N 6
ATOM 10383 C CA . GLN A 1 85 ? 3.718 0.305 6.652 1.00 0.00 85 GLN A CA 6
ATOM 10384 C C . GLN A 1 85 ? 2.625 0.722 7.638 1.00 0.00 85 GLN A C 6
ATOM 10385 O O . GLN A 1 85 ? 2.617 0.278 8.785 1.00 0.00 85 GLN A O 6
ATOM 10399 N N . LEU A 1 86 ? 1.729 1.570 7.155 1.00 0.00 86 LEU A N 6
ATOM 10400 C CA . LEU A 1 86 ? 0.634 2.051 7.980 1.00 0.00 86 LEU A CA 6
ATOM 10401 C C . LEU A 1 86 ? -0.202 0.861 8.456 1.00 0.00 86 LEU A C 6
ATOM 10402 O O . LEU A 1 86 ? -0.614 0.812 9.614 1.00 0.00 86 LEU A O 6
ATOM 10418 N N . LEU A 1 87 ? -0.426 -0.068 7.539 1.00 0.00 87 LEU A N 6
ATOM 10419 C CA . LEU A 1 87 ? -1.205 -1.254 7.851 1.00 0.00 87 LEU A CA 6
ATOM 10420 C C . LEU A 1 87 ? -0.560 -1.988 9.028 1.00 0.00 87 LEU A C 6
ATOM 10421 O O . LEU A 1 87 ? -1.253 -2.433 9.942 1.00 0.00 87 LEU A O 6
ATOM 10437 N N . GLN A 1 88 ? 0.760 -2.091 8.968 1.00 0.00 88 GLN A N 6
ATOM 10438 C CA . GLN A 1 88 ? 1.506 -2.764 10.018 1.00 0.00 88 GLN A CA 6
ATOM 10439 C C . GLN A 1 88 ? 1.370 -2.000 11.338 1.00 0.00 88 GLN A C 6
ATOM 10440 O O . GLN A 1 88 ? 1.607 -2.558 12.408 1.00 0.00 88 GLN A O 6
ATOM 10454 N N . GLU A 1 89 ? 0.989 -0.737 11.217 1.00 0.00 89 GLU A N 6
ATOM 10455 C CA . GLU A 1 89 ? 0.820 0.108 12.387 1.00 0.00 89 GLU A CA 6
ATOM 10456 C C . GLU A 1 89 ? -0.601 -0.028 12.938 1.00 0.00 89 GLU A C 6
ATOM 10457 O O . GLU A 1 89 ? -0.830 0.172 14.130 1.00 0.00 89 GLU A O 6
ATOM 10469 N N . LYS A 1 90 ? -1.518 -0.369 12.045 1.00 0.00 90 LYS A N 6
ATOM 10470 C CA . LYS A 1 90 ? -2.910 -0.534 12.427 1.00 0.00 90 LYS A CA 6
ATOM 10471 C C . LYS A 1 90 ? -3.133 -1.965 12.920 1.00 0.00 90 LYS A C 6
ATOM 10472 O O . LYS A 1 90 ? -3.995 -2.208 13.763 1.00 0.00 90 LYS A O 6
ATOM 10491 N N . GLY A 1 91 ? -2.340 -2.875 12.374 1.00 0.00 91 GLY A N 6
ATOM 10492 C CA . GLY A 1 91 ? -2.439 -4.276 12.748 1.00 0.00 91 GLY A CA 6
ATOM 10493 C C . GLY A 1 91 ? -3.144 -5.086 11.658 1.00 0.00 91 GLY A C 6
ATOM 10494 O O . GLY A 1 91 ? -3.609 -6.197 11.907 1.00 0.00 91 GLY A O 6
ATOM 10498 N N . LEU A 1 92 ? -3.200 -4.498 10.472 1.00 0.00 92 LEU A N 6
ATOM 10499 C CA . LEU A 1 92 ? -3.840 -5.151 9.342 1.00 0.00 92 LEU A CA 6
ATOM 10500 C C . LEU A 1 92 ? -2.893 -6.206 8.766 1.00 0.00 92 LEU A C 6
ATOM 10501 O O . LEU A 1 92 ? -3.337 -7.254 8.299 1.00 0.00 92 LEU A O 6
ATOM 10517 N N . VAL A 1 93 ? -1.607 -5.892 8.817 1.00 0.00 93 VAL A N 6
ATOM 10518 C CA . VAL A 1 93 ? -0.594 -6.800 8.306 1.00 0.00 93 VAL A CA 6
ATOM 10519 C C . VAL A 1 93 ? 0.634 -6.752 9.216 1.00 0.00 93 VAL A C 6
ATOM 10520 O O . VAL A 1 93 ? 0.678 -5.971 10.165 1.00 0.00 93 VAL A O 6
ATOM 10533 N N . PHE A 1 94 ? 1.603 -7.597 8.894 1.00 0.00 94 PHE A N 6
ATOM 10534 C CA . PHE A 1 94 ? 2.829 -7.660 9.672 1.00 0.00 94 PHE A CA 6
ATOM 10535 C C . PHE A 1 94 ? 3.941 -8.357 8.885 1.00 0.00 94 PHE A C 6
ATOM 10536 O O . PHE A 1 94 ? 3.672 -9.241 8.073 1.00 0.00 94 PHE A O 6
ATOM 10553 N N . GLN A 1 95 ? 5.167 -7.933 9.153 1.00 0.00 95 GLN A N 6
ATOM 10554 C CA . GLN A 1 95 ? 6.321 -8.505 8.481 1.00 0.00 95 GLN A CA 6
ATOM 10555 C C . GLN A 1 95 ? 7.264 -9.148 9.500 1.00 0.00 95 GLN A C 6
ATOM 10556 O O . GLN A 1 95 ? 7.745 -8.480 10.414 1.00 0.00 95 GLN A O 6
ATOM 10570 N N . ARG A 1 96 ? 7.500 -10.438 9.308 1.00 0.00 96 ARG A N 6
ATOM 10571 C CA . ARG A 1 96 ? 8.377 -11.178 10.199 1.00 0.00 96 ARG A CA 6
ATOM 10572 C C . ARG A 1 96 ? 9.829 -11.070 9.727 1.00 0.00 96 ARG A C 6
ATOM 10573 O O . ARG A 1 96 ? 10.492 -12.083 9.512 1.00 0.00 96 ARG A O 6
ATOM 10594 N N . ASP A 1 97 ? 10.278 -9.833 9.579 1.00 0.00 97 ASP A N 6
ATOM 10595 C CA . ASP A 1 97 ? 11.639 -9.579 9.136 1.00 0.00 97 ASP A CA 6
ATOM 10596 C C . ASP A 1 97 ? 11.751 -8.132 8.651 1.00 0.00 97 ASP A C 6
ATOM 10597 O O . ASP A 1 97 ? 12.662 -7.409 9.050 1.00 0.00 97 ASP A O 6
ATOM 10606 N N . SER A 1 98 ? 10.812 -7.754 7.796 1.00 0.00 98 SER A N 6
ATOM 10607 C CA . SER A 1 98 ? 10.794 -6.407 7.252 1.00 0.00 98 SER A CA 6
ATOM 10608 C C . SER A 1 98 ? 12.142 -6.086 6.604 1.00 0.00 98 SER A C 6
ATOM 10609 O O . SER A 1 98 ? 13.110 -6.824 6.779 1.00 0.00 98 SER A O 6
ATOM 10617 N N . GLY A 1 99 ? 12.162 -4.983 5.869 1.00 0.00 99 GLY A N 6
ATOM 10618 C CA . GLY A 1 99 ? 13.376 -4.556 5.194 1.00 0.00 99 GLY A CA 6
ATOM 10619 C C . GLY A 1 99 ? 13.093 -4.194 3.735 1.00 0.00 99 GLY A C 6
ATOM 10620 O O . GLY A 1 99 ? 13.860 -4.554 2.843 1.00 0.00 99 GLY A O 6
ATOM 10624 N N . SER A 1 100 ? 11.991 -3.487 3.537 1.00 0.00 100 SER A N 6
ATOM 10625 C CA . SER A 1 100 ? 11.597 -3.073 2.201 1.00 0.00 100 SER A CA 6
ATOM 10626 C C . SER A 1 100 ? 11.909 -4.183 1.196 1.00 0.00 100 SER A C 6
ATOM 10627 O O . SER A 1 100 ? 12.209 -3.908 0.035 1.00 0.00 100 SER A O 6
ATOM 10635 N N . ASP A 1 101 ? 11.827 -5.414 1.678 1.00 0.00 101 ASP A N 6
ATOM 10636 C CA . ASP A 1 101 ? 12.096 -6.568 0.836 1.00 0.00 101 ASP A CA 6
ATOM 10637 C C . ASP A 1 101 ? 11.665 -7.840 1.568 1.00 0.00 101 ASP A C 6
ATOM 10638 O O . ASP A 1 101 ? 12.388 -8.835 1.569 1.00 0.00 101 ASP A O 6
ATOM 10647 N N . LYS A 1 102 ? 10.489 -7.767 2.174 1.00 0.00 102 LYS A N 6
ATOM 10648 C CA . LYS A 1 102 ? 9.953 -8.900 2.908 1.00 0.00 102 LYS A CA 6
ATOM 10649 C C . LYS A 1 102 ? 8.476 -9.080 2.552 1.00 0.00 102 LYS A C 6
ATOM 10650 O O . LYS A 1 102 ? 7.887 -8.233 1.883 1.00 0.00 102 LYS A O 6
ATOM 10669 N N . LEU A 1 103 ? 7.919 -10.190 3.016 1.00 0.00 103 LEU A N 6
ATOM 10670 C CA . LEU A 1 103 ? 6.522 -10.492 2.756 1.00 0.00 103 LEU A CA 6
ATOM 10671 C C . LEU A 1 103 ? 5.646 -9.734 3.755 1.00 0.00 103 LEU A C 6
ATOM 10672 O O . LEU A 1 103 ? 6.088 -9.418 4.859 1.00 0.00 103 LEU A O 6
ATOM 10688 N N . TYR A 1 104 ? 4.419 -9.466 3.333 1.00 0.00 104 TYR A N 6
ATOM 10689 C CA . TYR A 1 104 ? 3.477 -8.752 4.178 1.00 0.00 104 TYR A CA 6
ATOM 10690 C C . TYR A 1 104 ? 2.341 -9.671 4.631 1.00 0.00 104 TYR A C 6
ATOM 10691 O O . TYR A 1 104 ? 1.330 -9.801 3.942 1.00 0.00 104 TYR A O 6
ATOM 10709 N N . TYR A 1 105 ? 2.545 -10.286 5.787 1.00 0.00 105 TYR A N 6
ATOM 10710 C CA . TYR A 1 105 ? 1.550 -11.189 6.340 1.00 0.00 105 TYR A CA 6
ATOM 10711 C C . TYR A 1 105 ? 0.326 -10.418 6.839 1.00 0.00 105 TYR A C 6
ATOM 10712 O O . TYR A 1 105 ? 0.429 -9.616 7.766 1.00 0.00 105 TYR A O 6
ATOM 10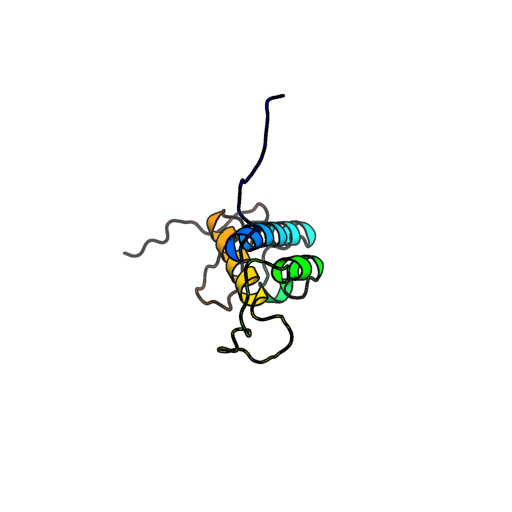730 N N . VAL A 1 106 ? -0.804 -10.688 6.203 1.00 0.00 106 VAL A N 6
ATOM 10731 C CA . VAL A 1 106 ? -2.046 -10.030 6.570 1.00 0.00 106 VAL A CA 6
ATOM 10732 C C . VAL A 1 106 ? -2.630 -10.709 7.811 1.00 0.00 106 VAL A C 6
ATOM 10733 O O . VAL A 1 106 ? -2.407 -11.898 8.035 1.00 0.00 106 VAL A O 6
ATOM 10746 N N . THR A 1 107 ? -3.365 -9.924 8.585 1.00 0.00 107 THR A N 6
ATOM 10747 C CA . THR A 1 107 ? -3.982 -10.434 9.797 1.00 0.00 107 THR A CA 6
ATOM 10748 C C . THR A 1 107 ? -4.905 -11.610 9.471 1.00 0.00 107 THR A C 6
ATOM 10749 O O . THR A 1 107 ? -5.598 -11.597 8.455 1.00 0.00 107 THR A O 6
ATOM 10760 N N . THR A 1 108 ? -4.885 -12.598 10.353 1.00 0.00 108 THR A N 6
ATOM 10761 C CA . THR A 1 108 ? -5.712 -13.780 10.172 1.00 0.00 108 THR A CA 6
ATOM 10762 C C . THR A 1 108 ? -5.607 -14.696 11.393 1.00 0.00 108 THR A C 6
ATOM 10763 O O . THR A 1 108 ? -6.619 -15.173 11.903 1.00 0.00 108 THR A O 6
ATOM 10774 N N . LYS A 1 109 ? -4.374 -14.914 11.825 1.00 0.00 109 LYS A N 6
ATOM 10775 C CA . LYS A 1 109 ? -4.124 -15.765 12.976 1.00 0.00 109 LYS A CA 6
ATOM 10776 C C . LYS A 1 109 ? -2.733 -15.461 13.537 1.00 0.00 109 LYS A C 6
ATOM 10777 O O . LYS A 1 109 ? -1.812 -16.263 13.391 1.00 0.00 109 LYS A O 6
ATOM 10796 N N . ASP A 1 110 ? -2.625 -14.300 14.167 1.00 0.00 110 ASP A N 6
ATOM 10797 C CA . ASP A 1 110 ? -1.363 -13.880 14.751 1.00 0.00 110 ASP A CA 6
ATOM 10798 C C . ASP A 1 110 ? -1.631 -13.170 16.079 1.00 0.00 110 ASP A C 6
ATOM 10799 O O . ASP A 1 110 ? -1.706 -11.943 16.126 1.00 0.00 110 ASP A O 6
ATOM 10808 N N . LYS A 1 111 ? -1.767 -13.971 17.125 1.00 0.00 111 LYS A N 6
ATOM 10809 C CA . LYS A 1 111 ? -2.026 -13.434 18.450 1.00 0.00 111 LYS A CA 6
ATOM 10810 C C . LYS A 1 111 ? -0.999 -14.000 19.434 1.00 0.00 111 LYS A C 6
ATOM 10811 O O . LYS A 1 111 ? -0.086 -14.722 19.037 1.00 0.00 111 LYS A O 6
ATOM 10830 N N . ASP A 1 112 ? -1.184 -13.651 20.698 1.00 0.00 112 ASP A N 6
ATOM 10831 C CA . ASP A 1 112 ? -0.286 -14.115 21.742 1.00 0.00 112 ASP A CA 6
ATOM 10832 C C . ASP A 1 112 ? -0.150 -15.637 21.653 1.00 0.00 112 ASP A C 6
ATOM 10833 O O . ASP A 1 112 ? 0.939 -16.178 21.837 1.00 0.00 112 ASP A O 6
ATOM 10842 N N . LEU A 1 113 ? -1.271 -16.283 21.369 1.00 0.00 113 LEU A N 6
ATOM 10843 C CA . LEU A 1 113 ? -1.291 -17.732 21.253 1.00 0.00 113 LEU A CA 6
ATOM 10844 C C . LEU A 1 113 ? -1.044 -18.353 22.629 1.00 0.00 113 LEU A C 6
ATOM 10845 O O . LEU A 1 113 ? -0.308 -17.797 23.442 1.00 0.00 113 LEU A O 6
ATOM 10861 N N . GLN A 1 114 ? -1.675 -19.497 22.848 1.00 0.00 114 GLN A N 6
ATOM 10862 C CA . GLN A 1 114 ? -1.534 -20.200 24.112 1.00 0.00 114 GLN A CA 6
ATOM 10863 C C . GLN A 1 114 ? -0.670 -21.449 23.931 1.00 0.00 114 GLN A C 6
ATOM 10864 O O . GLN A 1 114 ? -0.374 -21.846 22.805 1.00 0.00 114 GLN A O 6
ATOM 10878 N N . SER A 1 115 ? -0.288 -22.034 25.057 1.00 0.00 115 SER A N 6
ATOM 10879 C CA . SER A 1 115 ? 0.537 -23.230 25.037 1.00 0.00 115 SER A CA 6
ATOM 10880 C C . SER A 1 115 ? 0.094 -24.152 23.898 1.00 0.00 115 SER A C 6
ATOM 10881 O O . SER A 1 115 ? -1.097 -24.262 23.611 1.00 0.00 115 SER A O 6
ATOM 10889 N N . GLY A 1 116 ? 1.077 -24.791 23.281 1.00 0.00 116 GLY A N 6
ATOM 10890 C CA . GLY A 1 116 ? 0.804 -25.699 22.180 1.00 0.00 116 GLY A CA 6
ATOM 10891 C C . GLY A 1 116 ? 2.093 -26.078 21.449 1.00 0.00 116 GLY A C 6
ATOM 10892 O O . GLY A 1 116 ? 3.139 -25.469 21.671 1.00 0.00 116 GLY A O 6
ATOM 10896 N N . PRO A 1 117 ? 1.974 -27.108 20.569 1.00 0.00 117 PRO A N 6
ATOM 10897 C CA . PRO A 1 117 ? 3.117 -27.575 19.804 1.00 0.00 117 PRO A CA 6
ATOM 10898 C C . PRO A 1 117 ? 3.454 -26.603 18.672 1.00 0.00 117 PRO A C 6
ATOM 10899 O O . PRO A 1 117 ? 3.064 -26.819 17.526 1.00 0.00 117 PRO A O 6
ATOM 10910 N N . SER A 1 118 ? 4.176 -25.552 19.034 1.00 0.00 118 SER A N 6
ATOM 10911 C CA . SER A 1 118 ? 4.570 -24.545 18.063 1.00 0.00 118 SER A CA 6
ATOM 10912 C C . SER A 1 118 ? 5.567 -23.572 18.694 1.00 0.00 118 SER A C 6
ATOM 10913 O O . SER A 1 118 ? 5.802 -23.614 19.901 1.00 0.00 118 SER A O 6
ATOM 10921 N N . SER A 1 119 ? 6.128 -22.718 17.850 1.00 0.00 119 SER A N 6
ATOM 10922 C CA . SER A 1 119 ? 7.095 -21.736 18.310 1.00 0.00 119 SER A CA 6
ATOM 10923 C C . SER A 1 119 ? 7.070 -20.510 17.396 1.00 0.00 119 SER A C 6
ATOM 10924 O O . SER A 1 119 ? 6.829 -20.630 16.196 1.00 0.00 119 SER A O 6
ATOM 10932 N N . GLY A 1 120 ? 7.324 -19.357 17.999 1.00 0.00 120 GLY A N 6
ATOM 10933 C CA . GLY A 1 120 ? 7.334 -18.109 17.254 1.00 0.00 120 GLY A CA 6
ATOM 10934 C C . GLY A 1 120 ? 7.648 -16.926 18.172 1.00 0.00 120 GLY A C 6
ATOM 10935 O O . GLY A 1 120 ? 8.311 -15.976 17.760 1.00 0.00 120 GLY A O 6
ATOM 10939 N N . GLY A 1 1 ? -21.342 31.204 24.202 1.00 0.00 1 GLY A N 7
ATOM 10940 C CA . GLY A 1 1 ? -20.422 31.464 23.108 1.00 0.00 1 GLY A CA 7
ATOM 10941 C C . GLY A 1 1 ? -20.156 30.190 22.302 1.00 0.00 1 GLY A C 7
ATOM 10942 O O . GLY A 1 1 ? -20.496 29.092 22.740 1.00 0.00 1 GLY A O 7
ATOM 10946 N N . SER A 1 2 ? -19.549 30.380 21.140 1.00 0.00 2 SER A N 7
ATOM 10947 C CA . SER A 1 2 ? -19.233 29.260 20.269 1.00 0.00 2 SER A CA 7
ATOM 10948 C C . SER A 1 2 ? -18.306 29.720 19.142 1.00 0.00 2 SER A C 7
ATOM 10949 O O . SER A 1 2 ? -18.458 30.823 18.619 1.00 0.00 2 SER A O 7
ATOM 10957 N N . SER A 1 3 ? -17.366 28.850 18.800 1.00 0.00 3 SER A N 7
ATOM 10958 C CA . SER A 1 3 ? -16.415 29.153 17.744 1.00 0.00 3 SER A CA 7
ATOM 10959 C C . SER A 1 3 ? -16.587 28.167 16.587 1.00 0.00 3 SER A C 7
ATOM 10960 O O . SER A 1 3 ? -17.200 27.113 16.751 1.00 0.00 3 SER A O 7
ATOM 10968 N N . GLY A 1 4 ? -16.034 28.544 15.443 1.00 0.00 4 GLY A N 7
ATOM 10969 C CA . GLY A 1 4 ? -16.119 27.706 14.259 1.00 0.00 4 GLY A CA 7
ATOM 10970 C C . GLY A 1 4 ? -16.264 28.556 12.995 1.00 0.00 4 GLY A C 7
ATOM 10971 O O . GLY A 1 4 ? -16.654 29.720 13.067 1.00 0.00 4 GLY A O 7
ATOM 10975 N N . SER A 1 5 ? -15.943 27.940 11.867 1.00 0.00 5 SER A N 7
ATOM 10976 C CA . SER A 1 5 ? -16.034 28.626 10.589 1.00 0.00 5 SER A CA 7
ATOM 10977 C C . SER A 1 5 ? -16.516 27.656 9.508 1.00 0.00 5 SER A C 7
ATOM 10978 O O . SER A 1 5 ? -17.554 27.880 8.886 1.00 0.00 5 SER A O 7
ATOM 10986 N N . SER A 1 6 ? -15.740 26.599 9.317 1.00 0.00 6 SER A N 7
ATOM 10987 C CA . SER A 1 6 ? -16.075 25.595 8.322 1.00 0.00 6 SER A CA 7
ATOM 10988 C C . SER A 1 6 ? -15.979 26.196 6.918 1.00 0.00 6 SER A C 7
ATOM 10989 O O . SER A 1 6 ? -16.194 27.393 6.736 1.00 0.00 6 SER A O 7
ATOM 10997 N N . GLY A 1 7 ? -15.655 25.337 5.963 1.00 0.00 7 GLY A N 7
ATOM 10998 C CA . GLY A 1 7 ? -15.527 25.768 4.581 1.00 0.00 7 GLY A CA 7
ATOM 10999 C C . GLY A 1 7 ? -14.073 26.103 4.244 1.00 0.00 7 GLY A C 7
ATOM 11000 O O . GLY A 1 7 ? -13.569 27.157 4.629 1.00 0.00 7 GLY A O 7
ATOM 11004 N N . ASN A 1 8 ? -13.438 25.186 3.528 1.00 0.00 8 ASN A N 7
ATOM 11005 C CA . ASN A 1 8 ? -12.052 25.371 3.134 1.00 0.00 8 ASN A CA 7
ATOM 11006 C C . ASN A 1 8 ? -11.584 24.150 2.340 1.00 0.00 8 ASN A C 7
ATOM 11007 O O . ASN A 1 8 ? -12.198 23.086 2.413 1.00 0.00 8 ASN A O 7
ATOM 11018 N N . LYS A 1 9 ? -10.502 24.343 1.601 1.00 0.00 9 LYS A N 7
ATOM 11019 C CA . LYS A 1 9 ? -9.946 23.270 0.794 1.00 0.00 9 LYS A CA 7
ATOM 11020 C C . LYS A 1 9 ? -9.381 22.186 1.715 1.00 0.00 9 LYS A C 7
ATOM 11021 O O . LYS A 1 9 ? -9.317 22.370 2.929 1.00 0.00 9 LYS A O 7
ATOM 11040 N N . ASP A 1 10 ? -8.985 21.081 1.101 1.00 0.00 10 ASP A N 7
ATOM 11041 C CA . ASP A 1 10 ? -8.428 19.968 1.850 1.00 0.00 10 ASP A CA 7
ATOM 11042 C C . ASP A 1 10 ? -7.056 19.608 1.276 1.00 0.00 10 ASP A C 7
ATOM 11043 O O . ASP A 1 10 ? -6.051 19.660 1.983 1.00 0.00 10 ASP A O 7
ATOM 11052 N N . ASN A 1 11 ? -7.058 19.252 0.000 1.00 0.00 11 ASN A N 7
ATOM 11053 C CA . ASN A 1 11 ? -5.826 18.885 -0.677 1.00 0.00 11 ASN A CA 7
ATOM 11054 C C . ASN A 1 11 ? -5.357 17.520 -0.167 1.00 0.00 11 ASN A C 7
ATOM 11055 O O . ASN A 1 11 ? -5.895 17.000 0.809 1.00 0.00 11 ASN A O 7
ATOM 11066 N N . LEU A 1 12 ? -4.360 16.979 -0.852 1.00 0.00 12 LEU A N 7
ATOM 11067 C CA . LEU A 1 12 ? -3.813 15.685 -0.482 1.00 0.00 12 LEU A CA 7
ATOM 11068 C C . LEU A 1 12 ? -2.285 15.754 -0.514 1.00 0.00 12 LEU A C 7
ATOM 11069 O O . LEU A 1 12 ? -1.714 16.784 -0.871 1.00 0.00 12 LEU A O 7
ATOM 11085 N N . ASP A 1 13 ? -1.667 14.645 -0.138 1.00 0.00 13 ASP A N 7
ATOM 11086 C CA . ASP A 1 13 ? -0.216 14.567 -0.119 1.00 0.00 13 ASP A CA 7
ATOM 11087 C C . ASP A 1 13 ? 0.211 13.097 -0.104 1.00 0.00 13 ASP A C 7
ATOM 11088 O O . ASP A 1 13 ? -0.526 12.238 0.377 1.00 0.00 13 ASP A O 7
ATOM 11097 N N . LEU A 1 14 ? 1.400 12.854 -0.635 1.00 0.00 14 LEU A N 7
ATOM 11098 C CA . LEU A 1 14 ? 1.934 11.504 -0.688 1.00 0.00 14 LEU A CA 7
ATOM 11099 C C . LEU A 1 14 ? 1.585 10.771 0.608 1.00 0.00 14 LEU A C 7
ATOM 11100 O O . LEU A 1 14 ? 1.345 9.564 0.598 1.00 0.00 14 LEU A O 7
ATOM 11116 N N . ALA A 1 15 ? 1.568 11.530 1.694 1.00 0.00 15 ALA A N 7
ATOM 11117 C CA . ALA A 1 15 ? 1.253 10.968 2.996 1.00 0.00 15 ALA A CA 7
ATOM 11118 C C . ALA A 1 15 ? -0.261 10.781 3.113 1.00 0.00 15 ALA A C 7
ATOM 11119 O O . ALA A 1 15 ? -0.730 9.713 3.501 1.00 0.00 15 ALA A O 7
ATOM 11126 N N . GLY A 1 16 ? -0.984 11.838 2.770 1.00 0.00 16 GLY A N 7
ATOM 11127 C CA . GLY A 1 16 ? -2.435 11.804 2.831 1.00 0.00 16 GLY A CA 7
ATOM 11128 C C . GLY A 1 16 ? -2.998 10.721 1.909 1.00 0.00 16 GLY A C 7
ATOM 11129 O O . GLY A 1 16 ? -3.718 9.830 2.358 1.00 0.00 16 GLY A O 7
ATOM 11133 N N . LEU A 1 17 ? -2.648 10.833 0.636 1.00 0.00 17 LEU A N 7
ATOM 11134 C CA . LEU A 1 17 ? -3.109 9.874 -0.354 1.00 0.00 17 LEU A CA 7
ATOM 11135 C C . LEU A 1 17 ? -2.750 8.460 0.105 1.00 0.00 17 LEU A C 7
ATOM 11136 O O . LEU A 1 17 ? -3.538 7.530 -0.060 1.00 0.00 17 LEU A O 7
ATOM 11152 N N . THR A 1 18 ? -1.558 8.341 0.673 1.00 0.00 18 THR A N 7
ATOM 11153 C CA . THR A 1 18 ? -1.085 7.056 1.158 1.00 0.00 18 THR A CA 7
ATOM 11154 C C . THR A 1 18 ? -2.024 6.514 2.238 1.00 0.00 18 THR A C 7
ATOM 11155 O O . THR A 1 18 ? -2.596 5.437 2.084 1.00 0.00 18 THR A O 7
ATOM 11166 N N . SER A 1 19 ? -2.152 7.287 3.306 1.00 0.00 19 SER A N 7
ATOM 11167 C CA . SER A 1 19 ? -3.012 6.898 4.411 1.00 0.00 19 SER A CA 7
ATOM 11168 C C . SER A 1 19 ? -4.282 6.234 3.878 1.00 0.00 19 SER A C 7
ATOM 11169 O O . SER A 1 19 ? -4.811 5.310 4.495 1.00 0.00 19 SER A O 7
ATOM 11177 N N . LEU A 1 20 ? -4.737 6.730 2.736 1.00 0.00 20 LEU A N 7
ATOM 11178 C CA . LEU A 1 20 ? -5.935 6.196 2.113 1.00 0.00 20 LEU A CA 7
ATOM 11179 C C . LEU A 1 20 ? -5.632 4.812 1.537 1.00 0.00 20 LEU A C 7
ATOM 11180 O O . LEU A 1 20 ? -6.323 3.842 1.846 1.00 0.00 20 LEU A O 7
ATOM 11196 N N . LEU A 1 21 ? -4.598 4.763 0.711 1.00 0.00 21 LEU A N 7
ATOM 11197 C CA . LEU A 1 21 ? -4.195 3.513 0.089 1.00 0.00 21 LEU A CA 7
ATOM 11198 C C . LEU A 1 21 ? -4.284 2.385 1.119 1.00 0.00 21 LEU A C 7
ATOM 11199 O O . LEU A 1 21 ? -4.883 1.344 0.853 1.00 0.00 21 LEU A O 7
ATOM 11215 N N . SER A 1 22 ? -3.680 2.629 2.272 1.00 0.00 22 SER A N 7
ATOM 11216 C CA . SER A 1 22 ? -3.684 1.647 3.342 1.00 0.00 22 SER A CA 7
ATOM 11217 C C . SER A 1 22 ? -5.014 0.890 3.353 1.00 0.00 22 SER A C 7
ATOM 11218 O O . SER A 1 22 ? -5.037 -0.333 3.223 1.00 0.00 22 SER A O 7
ATOM 11226 N N . GLU A 1 23 ? -6.088 1.649 3.510 1.00 0.00 23 GLU A N 7
ATOM 11227 C CA . GLU A 1 23 ? -7.419 1.065 3.539 1.00 0.00 23 GLU A CA 7
ATOM 11228 C C . GLU A 1 23 ? -7.702 0.323 2.231 1.00 0.00 23 GLU A C 7
ATOM 11229 O O . GLU A 1 23 ? -8.351 -0.721 2.234 1.00 0.00 23 GLU A O 7
ATOM 11241 N N . LYS A 1 24 ? -7.201 0.893 1.145 1.00 0.00 24 LYS A N 7
ATOM 11242 C CA . LYS A 1 24 ? -7.392 0.298 -0.167 1.00 0.00 24 LYS A CA 7
ATOM 11243 C C . LYS A 1 24 ? -6.686 -1.058 -0.216 1.00 0.00 24 LYS A C 7
ATOM 11244 O O . LYS A 1 24 ? -7.310 -2.076 -0.511 1.00 0.00 24 LYS A O 7
ATOM 11263 N N . ILE A 1 25 ? -5.395 -1.029 0.079 1.00 0.00 25 ILE A N 7
ATOM 11264 C CA . ILE A 1 25 ? -4.598 -2.244 0.073 1.00 0.00 25 ILE A CA 7
ATOM 11265 C C . ILE A 1 25 ? -5.195 -3.245 1.063 1.00 0.00 25 ILE A C 7
ATOM 11266 O O . ILE A 1 25 ? -5.408 -4.408 0.723 1.00 0.00 25 ILE A O 7
ATOM 11282 N N . LYS A 1 26 ? -5.448 -2.758 2.269 1.00 0.00 26 LYS A N 7
ATOM 11283 C CA . LYS A 1 26 ? -6.017 -3.596 3.311 1.00 0.00 26 LYS A CA 7
ATOM 11284 C C . LYS A 1 26 ? -7.321 -4.216 2.805 1.00 0.00 26 LYS A C 7
ATOM 11285 O O . LYS A 1 26 ? -7.603 -5.383 3.074 1.00 0.00 26 LYS A O 7
ATOM 11304 N N . GLU A 1 27 ? -8.082 -3.408 2.081 1.00 0.00 27 GLU A N 7
ATOM 11305 C CA . GLU A 1 27 ? -9.349 -3.863 1.536 1.00 0.00 27 GLU A CA 7
ATOM 11306 C C . GLU A 1 27 ? -9.125 -5.039 0.582 1.00 0.00 27 GLU A C 7
ATOM 11307 O O . GLU A 1 27 ? -9.876 -6.013 0.605 1.00 0.00 27 GLU A O 7
ATOM 11319 N N . PHE A 1 28 ? -8.089 -4.909 -0.233 1.00 0.00 28 PHE A N 7
ATOM 11320 C CA . PHE A 1 28 ? -7.757 -5.948 -1.193 1.00 0.00 28 PHE A CA 7
ATOM 11321 C C . PHE A 1 28 ? -7.530 -7.289 -0.492 1.00 0.00 28 PHE A C 7
ATOM 11322 O O . PHE A 1 28 ? -7.884 -8.339 -1.025 1.00 0.00 28 PHE A O 7
ATOM 11339 N N . LEU A 1 29 ? -6.941 -7.209 0.692 1.00 0.00 29 LEU A N 7
ATOM 11340 C CA . LEU A 1 29 ? -6.663 -8.404 1.471 1.00 0.00 29 LEU A CA 7
ATOM 11341 C C . LEU A 1 29 ? -7.979 -9.112 1.799 1.00 0.00 29 LEU A C 7
ATOM 11342 O O . LEU A 1 29 ? -8.103 -10.320 1.604 1.00 0.00 29 LEU A O 7
ATOM 11358 N N . GLN A 1 30 ? -8.928 -8.329 2.292 1.00 0.00 30 GLN A N 7
ATOM 11359 C CA . GLN A 1 30 ? -10.230 -8.866 2.649 1.00 0.00 30 GLN A CA 7
ATOM 11360 C C . GLN A 1 30 ? -11.003 -9.265 1.391 1.00 0.00 30 GLN A C 7
ATOM 11361 O O . GLN A 1 30 ? -12.005 -9.973 1.472 1.00 0.00 30 GLN A O 7
ATOM 11375 N N . GLU A 1 31 ? -10.508 -8.792 0.256 1.00 0.00 31 GLU A N 7
ATOM 11376 C CA . GLU A 1 31 ? -11.140 -9.090 -1.018 1.00 0.00 31 GLU A CA 7
ATOM 11377 C C . GLU A 1 31 ? -10.663 -10.446 -1.542 1.00 0.00 31 GLU A C 7
ATOM 11378 O O . GLU A 1 31 ? -11.463 -11.243 -2.029 1.00 0.00 31 GLU A O 7
ATOM 11390 N N . LYS A 1 32 ? -9.361 -10.665 -1.425 1.00 0.00 32 LYS A N 7
ATOM 11391 C CA . LYS A 1 32 ? -8.768 -11.911 -1.882 1.00 0.00 32 LYS A CA 7
ATOM 11392 C C . LYS A 1 32 ? -8.742 -12.912 -0.725 1.00 0.00 32 LYS A C 7
ATOM 11393 O O . LYS A 1 32 ? -8.696 -14.121 -0.947 1.00 0.00 32 LYS A O 7
ATOM 11412 N N . LYS A 1 33 ? -8.773 -12.372 0.484 1.00 0.00 33 LYS A N 7
ATOM 11413 C CA . LYS A 1 33 ? -8.754 -13.203 1.676 1.00 0.00 33 LYS A CA 7
ATOM 11414 C C . LYS A 1 33 ? -7.485 -14.057 1.676 1.00 0.00 33 LYS A C 7
ATOM 11415 O O . LYS A 1 33 ? -7.554 -15.278 1.542 1.00 0.00 33 LYS A O 7
ATOM 11434 N N . MET A 1 34 ? -6.355 -13.382 1.827 1.00 0.00 34 MET A N 7
ATOM 11435 C CA . MET A 1 34 ? -5.072 -14.063 1.847 1.00 0.00 34 MET A CA 7
ATOM 11436 C C . MET A 1 34 ? -4.451 -14.024 3.245 1.00 0.00 34 MET A C 7
ATOM 11437 O O . MET A 1 34 ? -5.017 -13.431 4.162 1.00 0.00 34 MET A O 7
ATOM 11451 N N . GLN A 1 35 ? -3.296 -14.662 3.363 1.00 0.00 35 GLN A N 7
ATOM 11452 C CA . GLN A 1 35 ? -2.592 -14.707 4.633 1.00 0.00 35 GLN A CA 7
ATOM 11453 C C . GLN A 1 35 ? -1.169 -14.171 4.470 1.00 0.00 35 GLN A C 7
ATOM 11454 O O . GLN A 1 35 ? -0.437 -14.034 5.450 1.00 0.00 35 GLN A O 7
ATOM 11468 N N . SER A 1 36 ? -0.818 -13.882 3.226 1.00 0.00 36 SER A N 7
ATOM 11469 C CA . SER A 1 36 ? 0.505 -13.364 2.922 1.00 0.00 36 SER A CA 7
ATOM 11470 C C . SER A 1 36 ? 0.547 -12.847 1.483 1.00 0.00 36 SER A C 7
ATOM 11471 O O . SER A 1 36 ? -0.064 -13.433 0.591 1.00 0.00 36 SER A O 7
ATOM 11479 N N . PHE A 1 37 ? 1.276 -11.755 1.301 1.00 0.00 37 PHE A N 7
ATOM 11480 C CA . PHE A 1 37 ? 1.405 -11.152 -0.015 1.00 0.00 37 PHE A CA 7
ATOM 11481 C C . PHE A 1 37 ? 2.582 -10.176 -0.057 1.00 0.00 37 PHE A C 7
ATOM 11482 O O . PHE A 1 37 ? 3.057 -9.725 0.985 1.00 0.00 37 PHE A O 7
ATOM 11499 N N . TYR A 1 38 ? 3.019 -9.876 -1.272 1.00 0.00 38 TYR A N 7
ATOM 11500 C CA . TYR A 1 38 ? 4.131 -8.961 -1.463 1.00 0.00 38 TYR A CA 7
ATOM 11501 C C . TYR A 1 38 ? 3.655 -7.640 -2.071 1.00 0.00 38 TYR A C 7
ATOM 11502 O O . TYR A 1 38 ? 2.640 -7.602 -2.765 1.00 0.00 38 TYR A O 7
ATOM 11520 N N . GLN A 1 39 ? 4.412 -6.590 -1.790 1.00 0.00 39 GLN A N 7
ATOM 11521 C CA . GLN A 1 39 ? 4.081 -5.270 -2.300 1.00 0.00 39 GLN A CA 7
ATOM 11522 C C . GLN A 1 39 ? 3.831 -5.332 -3.809 1.00 0.00 39 GLN A C 7
ATOM 11523 O O . GLN A 1 39 ? 2.997 -4.597 -4.334 1.00 0.00 39 GLN A O 7
ATOM 11537 N N . GLN A 1 40 ? 4.570 -6.217 -4.462 1.00 0.00 40 GLN A N 7
ATOM 11538 C CA . GLN A 1 40 ? 4.439 -6.385 -5.900 1.00 0.00 40 GLN A CA 7
ATOM 11539 C C . GLN A 1 40 ? 3.092 -7.027 -6.239 1.00 0.00 40 GLN A C 7
ATOM 11540 O O . GLN A 1 40 ? 2.431 -6.624 -7.194 1.00 0.00 40 GLN A O 7
ATOM 11554 N N . GLU A 1 41 ? 2.726 -8.017 -5.437 1.00 0.00 41 GLU A N 7
ATOM 11555 C CA . GLU A 1 41 ? 1.471 -8.719 -5.640 1.00 0.00 41 GLU A CA 7
ATOM 11556 C C . GLU A 1 41 ? 0.303 -7.731 -5.636 1.00 0.00 41 GLU A C 7
ATOM 11557 O O . GLU A 1 41 ? -0.789 -8.053 -6.102 1.00 0.00 41 GLU A O 7
ATOM 11569 N N . LEU A 1 42 ? 0.573 -6.548 -5.104 1.00 0.00 42 LEU A N 7
ATOM 11570 C CA . LEU A 1 42 ? -0.442 -5.510 -5.033 1.00 0.00 42 LEU A CA 7
ATOM 11571 C C . LEU A 1 42 ? -0.165 -4.457 -6.108 1.00 0.00 42 LEU A C 7
ATOM 11572 O O . LEU A 1 42 ? -1.049 -3.679 -6.463 1.00 0.00 42 LEU A O 7
ATOM 11588 N N . GLU A 1 43 ? 1.067 -4.465 -6.596 1.00 0.00 43 GLU A N 7
ATOM 11589 C CA . GLU A 1 43 ? 1.472 -3.520 -7.622 1.00 0.00 43 GLU A CA 7
ATOM 11590 C C . GLU A 1 43 ? 0.748 -3.821 -8.936 1.00 0.00 43 GLU A C 7
ATOM 11591 O O . GLU A 1 43 ? 0.859 -3.063 -9.898 1.00 0.00 43 GLU A O 7
ATOM 11603 N N . THR A 1 44 ? 0.022 -4.930 -8.934 1.00 0.00 44 THR A N 7
ATOM 11604 C CA . THR A 1 44 ? -0.720 -5.341 -10.114 1.00 0.00 44 THR A CA 7
ATOM 11605 C C . THR A 1 44 ? -2.220 -5.136 -9.898 1.00 0.00 44 THR A C 7
ATOM 11606 O O . THR A 1 44 ? -3.020 -5.381 -10.800 1.00 0.00 44 THR A O 7
ATOM 11617 N N . VAL A 1 45 ? -2.557 -4.690 -8.697 1.00 0.00 45 VAL A N 7
ATOM 11618 C CA . VAL A 1 45 ? -3.948 -4.450 -8.351 1.00 0.00 45 VAL A CA 7
ATOM 11619 C C . VAL A 1 45 ? -4.351 -3.049 -8.818 1.00 0.00 45 VAL A C 7
ATOM 11620 O O . VAL A 1 45 ? -4.149 -2.071 -8.101 1.00 0.00 45 VAL A O 7
ATOM 11633 N N . GLU A 1 46 ? -4.913 -2.999 -10.016 1.00 0.00 46 GLU A N 7
ATOM 11634 C CA . GLU A 1 46 ? -5.346 -1.734 -10.587 1.00 0.00 46 GLU A CA 7
ATOM 11635 C C . GLU A 1 46 ? -6.131 -0.926 -9.552 1.00 0.00 46 GLU A C 7
ATOM 11636 O O . GLU A 1 46 ? -5.752 0.194 -9.216 1.00 0.00 46 GLU A O 7
ATOM 11648 N N . SER A 1 47 ? -7.212 -1.527 -9.076 1.00 0.00 47 SER A N 7
ATOM 11649 C CA . SER A 1 47 ? -8.055 -0.877 -8.087 1.00 0.00 47 SER A CA 7
ATOM 11650 C C . SER A 1 47 ? -7.187 -0.179 -7.038 1.00 0.00 47 SER A C 7
ATOM 11651 O O . SER A 1 47 ? -7.601 0.818 -6.448 1.00 0.00 47 SER A O 7
ATOM 11659 N N . LEU A 1 48 ? -5.999 -0.731 -6.837 1.00 0.00 48 LEU A N 7
ATOM 11660 C CA . LEU A 1 48 ? -5.069 -0.173 -5.869 1.00 0.00 48 LEU A CA 7
ATOM 11661 C C . LEU A 1 48 ? -4.176 0.857 -6.562 1.00 0.00 48 LEU A C 7
ATOM 11662 O O . LEU A 1 48 ? -4.182 2.033 -6.199 1.00 0.00 48 LEU A O 7
ATOM 11678 N N . GLN A 1 49 ? -3.430 0.380 -7.547 1.00 0.00 49 GLN A N 7
ATOM 11679 C CA . GLN A 1 49 ? -2.533 1.246 -8.293 1.00 0.00 49 GLN A CA 7
ATOM 11680 C C . GLN A 1 49 ? -3.225 2.569 -8.623 1.00 0.00 49 GLN A C 7
ATOM 11681 O O . GLN A 1 49 ? -2.645 3.639 -8.444 1.00 0.00 49 GLN A O 7
ATOM 11695 N N . SER A 1 50 ? -4.456 2.454 -9.100 1.00 0.00 50 SER A N 7
ATOM 11696 C CA . SER A 1 50 ? -5.234 3.628 -9.457 1.00 0.00 50 SER A CA 7
ATOM 11697 C C . SER A 1 50 ? -5.101 4.694 -8.368 1.00 0.00 50 SER A C 7
ATOM 11698 O O . SER A 1 50 ? -5.240 5.886 -8.640 1.00 0.00 50 SER A O 7
ATOM 11706 N N . LEU A 1 51 ? -4.833 4.228 -7.157 1.00 0.00 51 LEU A N 7
ATOM 11707 C CA . LEU A 1 51 ? -4.680 5.127 -6.026 1.00 0.00 51 LEU A CA 7
ATOM 11708 C C . LEU A 1 51 ? -3.191 5.368 -5.769 1.00 0.00 51 LEU A C 7
ATOM 11709 O O . LEU A 1 51 ? -2.761 6.510 -5.617 1.00 0.00 51 LEU A O 7
ATOM 11725 N N . ALA A 1 52 ? -2.445 4.273 -5.730 1.00 0.00 52 ALA A N 7
ATOM 11726 C CA . ALA A 1 52 ? -1.014 4.351 -5.494 1.00 0.00 52 ALA A CA 7
ATOM 11727 C C . ALA A 1 52 ? -0.355 5.131 -6.635 1.00 0.00 52 ALA A C 7
ATOM 11728 O O . ALA A 1 52 ? 0.829 5.455 -6.567 1.00 0.00 52 ALA A O 7
ATOM 11735 N N . SER A 1 53 ? -1.152 5.409 -7.656 1.00 0.00 53 SER A N 7
ATOM 11736 C CA . SER A 1 53 ? -0.662 6.144 -8.809 1.00 0.00 53 SER A CA 7
ATOM 11737 C C . SER A 1 53 ? -1.339 7.514 -8.883 1.00 0.00 53 SER A C 7
ATOM 11738 O O . SER A 1 53 ? -0.839 8.423 -9.545 1.00 0.00 53 SER A O 7
ATOM 11746 N N . ARG A 1 54 ? -2.465 7.620 -8.193 1.00 0.00 54 ARG A N 7
ATOM 11747 C CA . ARG A 1 54 ? -3.215 8.865 -8.172 1.00 0.00 54 ARG A CA 7
ATOM 11748 C C . ARG A 1 54 ? -2.264 10.056 -8.041 1.00 0.00 54 ARG A C 7
ATOM 11749 O O . ARG A 1 54 ? -1.126 9.901 -7.601 1.00 0.00 54 ARG A O 7
ATOM 11770 N N . PRO A 1 55 ? -2.778 11.249 -8.443 1.00 0.00 55 PRO A N 7
ATOM 11771 C CA . PRO A 1 55 ? -1.987 12.466 -8.375 1.00 0.00 55 PRO A CA 7
ATOM 11772 C C . PRO A 1 55 ? -1.868 12.963 -6.933 1.00 0.00 55 PRO A C 7
ATOM 11773 O O . PRO A 1 55 ? -2.561 12.471 -6.044 1.00 0.00 55 PRO A O 7
ATOM 11784 N N . VAL A 1 56 ? -0.984 13.932 -6.746 1.00 0.00 56 VAL A N 7
ATOM 11785 C CA . VAL A 1 56 ? -0.766 14.501 -5.427 1.00 0.00 56 VAL A CA 7
ATOM 11786 C C . VAL A 1 56 ? 0.541 15.298 -5.430 1.00 0.00 56 VAL A C 7
ATOM 11787 O O . VAL A 1 56 ? 1.463 14.982 -6.180 1.00 0.00 56 VAL A O 7
ATOM 11800 N N . THR A 1 57 ? 0.578 16.316 -4.583 1.00 0.00 57 THR A N 7
ATOM 11801 C CA . THR A 1 57 ? 1.756 17.160 -4.478 1.00 0.00 57 THR A CA 7
ATOM 11802 C C . THR A 1 57 ? 2.803 16.505 -3.576 1.00 0.00 57 THR A C 7
ATOM 11803 O O . THR A 1 57 ? 2.542 16.247 -2.402 1.00 0.00 57 THR A O 7
ATOM 11814 N N . HIS A 1 58 ? 3.967 16.254 -4.158 1.00 0.00 58 HIS A N 7
ATOM 11815 C CA . HIS A 1 58 ? 5.054 15.634 -3.421 1.00 0.00 58 HIS A CA 7
ATOM 11816 C C . HIS A 1 58 ? 6.302 15.571 -4.304 1.00 0.00 58 HIS A C 7
ATOM 11817 O O . HIS A 1 58 ? 6.235 15.847 -5.501 1.00 0.00 58 HIS A O 7
ATOM 11831 N N . SER A 1 59 ? 7.412 15.207 -3.679 1.00 0.00 59 SER A N 7
ATOM 11832 C CA . SER A 1 59 ? 8.674 15.104 -4.393 1.00 0.00 59 SER A CA 7
ATOM 11833 C C . SER A 1 59 ? 8.583 14.012 -5.461 1.00 0.00 59 SER A C 7
ATOM 11834 O O . SER A 1 59 ? 7.531 13.400 -5.641 1.00 0.00 59 SER A O 7
ATOM 11842 N N . THR A 1 60 ? 9.700 13.800 -6.142 1.00 0.00 60 THR A N 7
ATOM 11843 C CA . THR A 1 60 ? 9.759 12.793 -7.187 1.00 0.00 60 THR A CA 7
ATOM 11844 C C . THR A 1 60 ? 10.899 11.809 -6.915 1.00 0.00 60 THR A C 7
ATOM 11845 O O . THR A 1 60 ? 11.773 12.077 -6.092 1.00 0.00 60 THR A O 7
ATOM 11856 N N . GLY A 1 61 ? 10.852 10.689 -7.622 1.00 0.00 61 GLY A N 7
ATOM 11857 C CA . GLY A 1 61 ? 11.870 9.663 -7.467 1.00 0.00 61 GLY A CA 7
ATOM 11858 C C . GLY A 1 61 ? 11.890 8.724 -8.674 1.00 0.00 61 GLY A C 7
ATOM 11859 O O . GLY A 1 61 ? 11.319 9.036 -9.718 1.00 0.00 61 GLY A O 7
ATOM 11863 N N . SER A 1 62 ? 12.552 7.591 -8.491 1.00 0.00 62 SER A N 7
ATOM 11864 C CA . SER A 1 62 ? 12.654 6.603 -9.552 1.00 0.00 62 SER A CA 7
ATOM 11865 C C . SER A 1 62 ? 12.972 5.229 -8.959 1.00 0.00 62 SER A C 7
ATOM 11866 O O . SER A 1 62 ? 13.254 5.113 -7.768 1.00 0.00 62 SER A O 7
ATOM 11874 N N . ASP A 1 63 ? 12.915 4.222 -9.819 1.00 0.00 63 ASP A N 7
ATOM 11875 C CA . ASP A 1 63 ? 13.194 2.860 -9.395 1.00 0.00 63 ASP A CA 7
ATOM 11876 C C . ASP A 1 63 ? 13.506 2.003 -10.623 1.00 0.00 63 ASP A C 7
ATOM 11877 O O . ASP A 1 63 ? 13.003 2.267 -11.713 1.00 0.00 63 ASP A O 7
ATOM 11886 N N . GLN A 1 64 ? 14.335 0.993 -10.404 1.00 0.00 64 GLN A N 7
ATOM 11887 C CA . GLN A 1 64 ? 14.721 0.095 -11.479 1.00 0.00 64 GLN A CA 7
ATOM 11888 C C . GLN A 1 64 ? 13.512 -0.715 -11.954 1.00 0.00 64 GLN A C 7
ATOM 11889 O O . GLN A 1 64 ? 13.382 -1.893 -11.626 1.00 0.00 64 GLN A O 7
ATOM 11903 N N . VAL A 1 65 ? 12.658 -0.050 -12.718 1.00 0.00 65 VAL A N 7
ATOM 11904 C CA . VAL A 1 65 ? 11.465 -0.692 -13.241 1.00 0.00 65 VAL A CA 7
ATOM 11905 C C . VAL A 1 65 ? 11.010 0.039 -14.506 1.00 0.00 65 VAL A C 7
ATOM 11906 O O . VAL A 1 65 ? 10.912 1.265 -14.518 1.00 0.00 65 VAL A O 7
ATOM 11919 N N . GLU A 1 66 ? 10.744 -0.745 -15.541 1.00 0.00 66 GLU A N 7
ATOM 11920 C CA . GLU A 1 66 ? 10.302 -0.188 -16.808 1.00 0.00 66 GLU A CA 7
ATOM 11921 C C . GLU A 1 66 ? 9.023 -0.884 -17.277 1.00 0.00 66 GLU A C 7
ATOM 11922 O O . GLU A 1 66 ? 8.970 -1.411 -18.387 1.00 0.00 66 GLU A O 7
ATOM 11934 N N . LEU A 1 67 ? 8.023 -0.863 -16.407 1.00 0.00 67 LEU A N 7
ATOM 11935 C CA . LEU A 1 67 ? 6.748 -1.485 -16.718 1.00 0.00 67 LEU A CA 7
ATOM 11936 C C . LEU A 1 67 ? 6.294 -1.040 -18.110 1.00 0.00 67 LEU A C 7
ATOM 11937 O O . LEU A 1 67 ? 6.179 -1.859 -19.021 1.00 0.00 67 LEU A O 7
ATOM 11953 N N . LYS A 1 68 ? 6.048 0.256 -18.231 1.00 0.00 68 LYS A N 7
ATOM 11954 C CA . LYS A 1 68 ? 5.610 0.820 -19.496 1.00 0.00 68 LYS A CA 7
ATOM 11955 C C . LYS A 1 68 ? 6.508 2.003 -19.861 1.00 0.00 68 LYS A C 7
ATOM 11956 O O . LYS A 1 68 ? 6.021 3.109 -20.092 1.00 0.00 68 LYS A O 7
ATOM 11975 N N . ASP A 1 69 ? 7.804 1.731 -19.903 1.00 0.00 69 ASP A N 7
ATOM 11976 C CA . ASP A 1 69 ? 8.775 2.759 -20.236 1.00 0.00 69 ASP A CA 7
ATOM 11977 C C . ASP A 1 69 ? 8.497 4.008 -19.397 1.00 0.00 69 ASP A C 7
ATOM 11978 O O . ASP A 1 69 ? 7.760 4.895 -19.824 1.00 0.00 69 ASP A O 7
ATOM 11987 N N . SER A 1 70 ? 9.101 4.037 -18.218 1.00 0.00 70 SER A N 7
ATOM 11988 C CA . SER A 1 70 ? 8.928 5.162 -17.316 1.00 0.00 70 SER A CA 7
ATOM 11989 C C . SER A 1 70 ? 7.472 5.632 -17.340 1.00 0.00 70 SER A C 7
ATOM 11990 O O . SER A 1 70 ? 7.106 6.489 -18.143 1.00 0.00 70 SER A O 7
ATOM 11998 N N . GLY A 1 71 ? 6.681 5.052 -16.449 1.00 0.00 71 GLY A N 7
ATOM 11999 C CA . GLY A 1 71 ? 5.274 5.401 -16.357 1.00 0.00 71 GLY A CA 7
ATOM 12000 C C . GLY A 1 71 ? 4.794 5.369 -14.905 1.00 0.00 71 GLY A C 7
ATOM 12001 O O . GLY A 1 71 ? 4.038 4.479 -14.517 1.00 0.00 71 GLY A O 7
ATOM 12005 N N . THR A 1 72 ? 5.253 6.350 -14.141 1.00 0.00 72 THR A N 7
ATOM 12006 C CA . THR A 1 72 ? 4.880 6.444 -12.740 1.00 0.00 72 THR A CA 7
ATOM 12007 C C . THR A 1 72 ? 4.826 5.053 -12.107 1.00 0.00 72 THR A C 7
ATOM 12008 O O . THR A 1 72 ? 3.777 4.411 -12.097 1.00 0.00 72 THR A O 7
ATOM 12019 N N . SER A 1 73 ? 5.971 4.626 -11.595 1.00 0.00 73 SER A N 7
ATOM 12020 C CA . SER A 1 73 ? 6.068 3.322 -10.961 1.00 0.00 73 SER A CA 7
ATOM 12021 C C . SER A 1 73 ? 6.771 3.448 -9.609 1.00 0.00 73 SER A C 7
ATOM 12022 O O . SER A 1 73 ? 6.190 3.136 -8.571 1.00 0.00 73 SER A O 7
ATOM 12030 N N . GLY A 1 74 ? 8.013 3.906 -9.664 1.00 0.00 74 GLY A N 7
ATOM 12031 C CA . GLY A 1 74 ? 8.802 4.078 -8.456 1.00 0.00 74 GLY A CA 7
ATOM 12032 C C . GLY A 1 74 ? 8.002 4.811 -7.377 1.00 0.00 74 GLY A C 7
ATOM 12033 O O . GLY A 1 74 ? 8.087 4.472 -6.198 1.00 0.00 74 GLY A O 7
ATOM 12037 N N . VAL A 1 75 ? 7.242 5.801 -7.821 1.00 0.00 75 VAL A N 7
ATOM 12038 C CA . VAL A 1 75 ? 6.427 6.585 -6.908 1.00 0.00 75 VAL A CA 7
ATOM 12039 C C . VAL A 1 75 ? 5.404 5.671 -6.231 1.00 0.00 75 VAL A C 7
ATOM 12040 O O . VAL A 1 75 ? 5.417 5.516 -5.011 1.00 0.00 75 VAL A O 7
ATOM 12053 N N . ALA A 1 76 ? 4.544 5.088 -7.052 1.00 0.00 76 ALA A N 7
ATOM 12054 C CA . ALA A 1 76 ? 3.516 4.193 -6.548 1.00 0.00 76 ALA A CA 7
ATOM 12055 C C . ALA A 1 76 ? 4.161 3.144 -5.640 1.00 0.00 76 ALA A C 7
ATOM 12056 O O . ALA A 1 76 ? 3.547 2.692 -4.674 1.00 0.00 76 ALA A O 7
ATOM 12063 N N . GLN A 1 77 ? 5.390 2.787 -5.982 1.00 0.00 77 GLN A N 7
ATOM 12064 C CA . GLN A 1 77 ? 6.125 1.799 -5.210 1.00 0.00 77 GLN A CA 7
ATOM 12065 C C . GLN A 1 77 ? 6.350 2.302 -3.782 1.00 0.00 77 GLN A C 7
ATOM 12066 O O . GLN A 1 77 ? 6.658 1.518 -2.886 1.00 0.00 77 GLN A O 7
ATOM 12080 N N . ARG A 1 78 ? 6.187 3.606 -3.616 1.00 0.00 78 ARG A N 7
ATOM 12081 C CA . ARG A 1 78 ? 6.368 4.222 -2.312 1.00 0.00 78 ARG A CA 7
ATOM 12082 C C . ARG A 1 78 ? 5.028 4.325 -1.582 1.00 0.00 78 ARG A C 7
ATOM 12083 O O . ARG A 1 78 ? 4.981 4.284 -0.354 1.00 0.00 78 ARG A O 7
ATOM 12104 N N . VAL A 1 79 ? 3.970 4.455 -2.369 1.00 0.00 79 VAL A N 7
ATOM 12105 C CA . VAL A 1 79 ? 2.632 4.563 -1.813 1.00 0.00 79 VAL A CA 7
ATOM 12106 C C . VAL A 1 79 ? 2.146 3.175 -1.392 1.00 0.00 79 VAL A C 7
ATOM 12107 O O . VAL A 1 79 ? 1.395 3.043 -0.426 1.00 0.00 79 VAL A O 7
ATOM 12120 N N . PHE A 1 80 ? 2.593 2.175 -2.137 1.00 0.00 80 PHE A N 7
ATOM 12121 C CA . PHE A 1 80 ? 2.212 0.802 -1.853 1.00 0.00 80 PHE A CA 7
ATOM 12122 C C . PHE A 1 80 ? 2.990 0.254 -0.655 1.00 0.00 80 PHE A C 7
ATOM 12123 O O . PHE A 1 80 ? 2.487 -0.592 0.082 1.00 0.00 80 PHE A O 7
ATOM 12140 N N . LYS A 1 81 ? 4.205 0.759 -0.498 1.00 0.00 81 LYS A N 7
ATOM 12141 C CA . LYS A 1 81 ? 5.057 0.331 0.598 1.00 0.00 81 LYS A CA 7
ATOM 12142 C C . LYS A 1 81 ? 4.744 1.169 1.839 1.00 0.00 81 LYS A C 7
ATOM 12143 O O . LYS A 1 81 ? 4.753 0.656 2.957 1.00 0.00 81 LYS A O 7
ATOM 12162 N N . ASN A 1 82 ? 4.475 2.444 1.601 1.00 0.00 82 ASN A N 7
ATOM 12163 C CA . ASN A 1 82 ? 4.159 3.358 2.686 1.00 0.00 82 ASN A CA 7
ATOM 12164 C C . ASN A 1 82 ? 2.771 3.027 3.238 1.00 0.00 82 ASN A C 7
ATOM 12165 O O . ASN A 1 82 ? 2.581 2.965 4.452 1.00 0.00 82 ASN A O 7
ATOM 12176 N N . ALA A 1 83 ? 1.838 2.823 2.321 1.00 0.00 83 ALA A N 7
ATOM 12177 C CA . ALA A 1 83 ? 0.473 2.500 2.701 1.00 0.00 83 ALA A CA 7
ATOM 12178 C C . ALA A 1 83 ? 0.471 1.220 3.539 1.00 0.00 83 ALA A C 7
ATOM 12179 O O . ALA A 1 83 ? -0.241 1.129 4.538 1.00 0.00 83 ALA A O 7
ATOM 12186 N N . LEU A 1 84 ? 1.275 0.262 3.100 1.00 0.00 84 LEU A N 7
ATOM 12187 C CA . LEU A 1 84 ? 1.375 -1.009 3.798 1.00 0.00 84 LEU A CA 7
ATOM 12188 C C . LEU A 1 84 ? 1.927 -0.772 5.205 1.00 0.00 84 LEU A C 7
ATOM 12189 O O . LEU A 1 84 ? 1.570 -1.482 6.143 1.00 0.00 84 LEU A O 7
ATOM 12205 N N . GLN A 1 85 ? 2.789 0.230 5.307 1.00 0.00 85 GLN A N 7
ATOM 12206 C CA . GLN A 1 85 ? 3.394 0.569 6.583 1.00 0.00 85 GLN A CA 7
ATOM 12207 C C . GLN A 1 85 ? 2.310 0.868 7.621 1.00 0.00 85 GLN A C 7
ATOM 12208 O O . GLN A 1 85 ? 2.253 0.224 8.668 1.00 0.00 85 GLN A O 7
ATOM 12222 N N . LEU A 1 86 ? 1.478 1.846 7.295 1.00 0.00 86 LEU A N 7
ATOM 12223 C CA . LEU A 1 86 ? 0.399 2.238 8.187 1.00 0.00 86 LEU A CA 7
ATOM 12224 C C . LEU A 1 86 ? -0.361 0.991 8.640 1.00 0.00 86 LEU A C 7
ATOM 12225 O O . LEU A 1 86 ? -0.712 0.865 9.812 1.00 0.00 86 LEU A O 7
ATOM 12241 N N . LEU A 1 87 ? -0.595 0.100 7.687 1.00 0.00 87 LEU A N 7
ATOM 12242 C CA . LEU A 1 87 ? -1.307 -1.133 7.974 1.00 0.00 87 LEU A CA 7
ATOM 12243 C C . LEU A 1 87 ? -0.625 -1.853 9.139 1.00 0.00 87 LEU A C 7
ATOM 12244 O O . LEU A 1 87 ? -1.293 -2.345 10.047 1.00 0.00 87 LEU A O 7
ATOM 12260 N N . GLN A 1 88 ? 0.698 -1.891 9.076 1.00 0.00 88 GLN A N 7
ATOM 12261 C CA . GLN A 1 88 ? 1.479 -2.542 10.114 1.00 0.00 88 GLN A CA 7
ATOM 12262 C C . GLN A 1 88 ? 1.330 -1.791 11.439 1.00 0.00 88 GLN A C 7
ATOM 12263 O O . GLN A 1 88 ? 1.568 -2.355 12.506 1.00 0.00 88 GLN A O 7
ATOM 12277 N N . GLU A 1 89 ? 0.936 -0.531 11.328 1.00 0.00 89 GLU A N 7
ATOM 12278 C CA . GLU A 1 89 ? 0.752 0.302 12.504 1.00 0.00 89 GLU A CA 7
ATOM 12279 C C . GLU A 1 89 ? -0.657 0.117 13.071 1.00 0.00 89 GLU A C 7
ATOM 12280 O O . GLU A 1 89 ? -0.865 0.234 14.277 1.00 0.00 89 GLU A O 7
ATOM 12292 N N . LYS A 1 90 ? -1.589 -0.169 12.173 1.00 0.00 90 LYS A N 7
ATOM 12293 C CA . LYS A 1 90 ? -2.972 -0.371 12.568 1.00 0.00 90 LYS A CA 7
ATOM 12294 C C . LYS A 1 90 ? -3.157 -1.814 13.041 1.00 0.00 90 LYS A C 7
ATOM 12295 O O . LYS A 1 90 ? -4.001 -2.089 13.893 1.00 0.00 90 LYS A O 7
ATOM 12314 N N . GLY A 1 91 ? -2.355 -2.699 12.467 1.00 0.00 91 GLY A N 7
ATOM 12315 C CA . GLY A 1 91 ? -2.420 -4.107 12.819 1.00 0.00 91 GLY A CA 7
ATOM 12316 C C . GLY A 1 91 ? -3.111 -4.916 11.720 1.00 0.00 91 GLY A C 7
ATOM 12317 O O . GLY A 1 91 ? -3.535 -6.048 11.950 1.00 0.00 91 GLY A O 7
ATOM 12321 N N . LEU A 1 92 ? -3.205 -4.304 10.549 1.00 0.00 92 LEU A N 7
ATOM 12322 C CA . LEU A 1 92 ? -3.838 -4.953 9.413 1.00 0.00 92 LEU A CA 7
ATOM 12323 C C . LEU A 1 92 ? -2.877 -5.986 8.821 1.00 0.00 92 LEU A C 7
ATOM 12324 O O . LEU A 1 92 ? -3.309 -7.007 8.289 1.00 0.00 92 LEU A O 7
ATOM 12340 N N . VAL A 1 93 ? -1.592 -5.684 8.933 1.00 0.00 93 VAL A N 7
ATOM 12341 C CA . VAL A 1 93 ? -0.566 -6.573 8.415 1.00 0.00 93 VAL A CA 7
ATOM 12342 C C . VAL A 1 93 ? 0.669 -6.500 9.315 1.00 0.00 93 VAL A C 7
ATOM 12343 O O . VAL A 1 93 ? 0.734 -5.668 10.219 1.00 0.00 93 VAL A O 7
ATOM 12356 N N . PHE A 1 94 ? 1.618 -7.382 9.037 1.00 0.00 94 PHE A N 7
ATOM 12357 C CA . PHE A 1 94 ? 2.847 -7.427 9.810 1.00 0.00 94 PHE A CA 7
ATOM 12358 C C . PHE A 1 94 ? 3.927 -8.224 9.076 1.00 0.00 94 PHE A C 7
ATOM 12359 O O . PHE A 1 94 ? 3.625 -9.192 8.381 1.00 0.00 94 PHE A O 7
ATOM 12376 N N . GLN A 1 95 ? 5.165 -7.787 9.257 1.00 0.00 95 GLN A N 7
ATOM 12377 C CA . GLN A 1 95 ? 6.292 -8.447 8.620 1.00 0.00 95 GLN A CA 7
ATOM 12378 C C . GLN A 1 95 ? 7.233 -9.027 9.678 1.00 0.00 95 GLN A C 7
ATOM 12379 O O . GLN A 1 95 ? 7.530 -8.373 10.676 1.00 0.00 95 GLN A O 7
ATOM 12393 N N . ARG A 1 96 ? 7.678 -10.249 9.422 1.00 0.00 96 ARG A N 7
ATOM 12394 C CA . ARG A 1 96 ? 8.580 -10.925 10.339 1.00 0.00 96 ARG A CA 7
ATOM 12395 C C . ARG A 1 96 ? 10.030 -10.745 9.887 1.00 0.00 96 ARG A C 7
ATOM 12396 O O . ARG A 1 96 ? 10.903 -10.436 10.696 1.00 0.00 96 ARG A O 7
ATOM 12417 N N . ASP A 1 97 ? 10.242 -10.946 8.594 1.00 0.00 97 ASP A N 7
ATOM 12418 C CA . ASP A 1 97 ? 11.572 -10.811 8.024 1.00 0.00 97 ASP A CA 7
ATOM 12419 C C . ASP A 1 97 ? 11.954 -9.330 7.979 1.00 0.00 97 ASP A C 7
ATOM 12420 O O . ASP A 1 97 ? 13.134 -8.991 7.913 1.00 0.00 97 ASP A O 7
ATOM 12429 N N . SER A 1 98 ? 10.932 -8.486 8.017 1.00 0.00 98 SER A N 7
ATOM 12430 C CA . SER A 1 98 ? 11.146 -7.050 7.982 1.00 0.00 98 SER A CA 7
ATOM 12431 C C . SER A 1 98 ? 11.956 -6.672 6.740 1.00 0.00 98 SER A C 7
ATOM 12432 O O . SER A 1 98 ? 12.534 -7.537 6.084 1.00 0.00 98 SER A O 7
ATOM 12440 N N . GLY A 1 99 ? 11.971 -5.378 6.453 1.00 0.00 99 GLY A N 7
ATOM 12441 C CA . GLY A 1 99 ? 12.700 -4.875 5.302 1.00 0.00 99 GLY A CA 7
ATOM 12442 C C . GLY A 1 99 ? 11.741 -4.459 4.185 1.00 0.00 99 GLY A C 7
ATOM 12443 O O . GLY A 1 99 ? 10.658 -5.025 4.049 1.00 0.00 99 GLY A O 7
ATOM 12447 N N . SER A 1 100 ? 12.175 -3.473 3.413 1.00 0.00 100 SER A N 7
ATOM 12448 C CA . SER A 1 100 ? 11.368 -2.974 2.312 1.00 0.00 100 SER A CA 7
ATOM 12449 C C . SER A 1 100 ? 11.269 -4.034 1.214 1.00 0.00 100 SER A C 7
ATOM 12450 O O . SER A 1 100 ? 12.235 -4.746 0.944 1.00 0.00 100 SER A O 7
ATOM 12458 N N . ASP A 1 101 ? 10.092 -4.107 0.610 1.00 0.00 101 ASP A N 7
ATOM 12459 C CA . ASP A 1 101 ? 9.853 -5.068 -0.452 1.00 0.00 101 ASP A CA 7
ATOM 12460 C C . ASP A 1 101 ? 9.970 -6.485 0.112 1.00 0.00 101 ASP A C 7
ATOM 12461 O O . ASP A 1 101 ? 10.728 -7.304 -0.406 1.00 0.00 101 ASP A O 7
ATOM 12470 N N . LYS A 1 102 ? 9.208 -6.732 1.168 1.00 0.00 102 LYS A N 7
ATOM 12471 C CA . LYS A 1 102 ? 9.217 -8.036 1.808 1.00 0.00 102 LYS A CA 7
ATOM 12472 C C . LYS A 1 102 ? 7.790 -8.587 1.853 1.00 0.00 102 LYS A C 7
ATOM 12473 O O . LYS A 1 102 ? 6.844 -7.903 1.466 1.00 0.00 102 LYS A O 7
ATOM 12492 N N . LEU A 1 103 ? 7.680 -9.819 2.329 1.00 0.00 103 LEU A N 7
ATOM 12493 C CA . LEU A 1 103 ? 6.385 -10.469 2.429 1.00 0.00 103 LEU A CA 7
ATOM 12494 C C . LEU A 1 103 ? 5.615 -9.885 3.616 1.00 0.00 103 LEU A C 7
ATOM 12495 O O . LEU A 1 103 ? 6.106 -9.895 4.744 1.00 0.00 103 LEU A O 7
ATOM 12511 N N . TYR A 1 104 ? 4.423 -9.388 3.320 1.00 0.00 104 TYR A N 7
ATOM 12512 C CA . TYR A 1 104 ? 3.582 -8.800 4.348 1.00 0.00 104 TYR A CA 7
ATOM 12513 C C . TYR A 1 104 ? 2.466 -9.763 4.761 1.00 0.00 104 TYR A C 7
ATOM 12514 O O . TYR A 1 104 ? 1.585 -10.076 3.961 1.00 0.00 104 TYR A O 7
ATOM 12532 N N . TYR A 1 105 ? 2.540 -10.204 6.008 1.00 0.00 105 TYR A N 7
ATOM 12533 C CA . TYR A 1 105 ? 1.547 -11.125 6.536 1.00 0.00 105 TYR A CA 7
ATOM 12534 C C . TYR A 1 105 ? 0.281 -10.380 6.962 1.00 0.00 105 TYR A C 7
ATOM 12535 O O . TYR A 1 105 ? 0.342 -9.456 7.772 1.00 0.00 105 TYR A O 7
ATOM 12553 N N . VAL A 1 106 ? -0.838 -10.809 6.397 1.00 0.00 106 VAL A N 7
ATOM 12554 C CA . VAL A 1 106 ? -2.117 -10.194 6.708 1.00 0.00 106 VAL A CA 7
ATOM 12555 C C . VAL A 1 106 ? -2.479 -10.489 8.165 1.00 0.00 106 VAL A C 7
ATOM 12556 O O . VAL A 1 106 ? -1.903 -11.384 8.783 1.00 0.00 106 VAL A O 7
ATOM 12569 N N . THR A 1 107 ? -3.430 -9.719 8.673 1.00 0.00 107 THR A N 7
ATOM 12570 C CA . THR A 1 107 ? -3.875 -9.887 10.046 1.00 0.00 107 THR A CA 7
ATOM 12571 C C . THR A 1 107 ? -5.028 -10.890 10.114 1.00 0.00 107 THR A C 7
ATOM 12572 O O . THR A 1 107 ? -5.362 -11.527 9.116 1.00 0.00 107 THR A O 7
ATOM 12583 N N . THR A 1 108 ? -5.605 -11.000 11.302 1.00 0.00 108 THR A N 7
ATOM 12584 C CA . THR A 1 108 ? -6.714 -11.915 11.514 1.00 0.00 108 THR A CA 7
ATOM 12585 C C . THR A 1 108 ? -7.625 -11.942 10.285 1.00 0.00 108 THR A C 7
ATOM 12586 O O . THR A 1 108 ? -7.807 -12.989 9.666 1.00 0.00 108 THR A O 7
ATOM 12597 N N . LYS A 1 109 ? -8.173 -10.778 9.969 1.00 0.00 109 LYS A N 7
ATOM 12598 C CA . LYS A 1 109 ? -9.061 -10.655 8.826 1.00 0.00 109 LYS A CA 7
ATOM 12599 C C . LYS A 1 109 ? -10.369 -11.394 9.119 1.00 0.00 109 LYS A C 7
ATOM 12600 O O . LYS A 1 109 ? -10.549 -12.535 8.698 1.00 0.00 109 LYS A O 7
ATOM 12619 N N . ASP A 1 110 ? -11.248 -10.712 9.839 1.00 0.00 110 ASP A N 7
ATOM 12620 C CA . ASP A 1 110 ? -12.533 -11.290 10.193 1.00 0.00 110 ASP A CA 7
ATOM 12621 C C . ASP A 1 110 ? -13.132 -11.981 8.967 1.00 0.00 110 ASP A C 7
ATOM 12622 O O . ASP A 1 110 ? -13.644 -11.320 8.065 1.00 0.00 110 ASP A O 7
ATOM 12631 N N . LYS A 1 111 ? -13.048 -13.303 8.973 1.00 0.00 111 LYS A N 7
ATOM 12632 C CA . LYS A 1 111 ? -13.576 -14.092 7.872 1.00 0.00 111 LYS A CA 7
ATOM 12633 C C . LYS A 1 111 ? -15.052 -14.398 8.131 1.00 0.00 111 LYS A C 7
ATOM 12634 O O . LYS A 1 111 ? -15.612 -13.967 9.138 1.00 0.00 111 LYS A O 7
ATOM 12653 N N . ASP A 1 112 ? -15.641 -15.140 7.205 1.00 0.00 112 ASP A N 7
ATOM 12654 C CA . ASP A 1 112 ? -17.042 -15.509 7.321 1.00 0.00 112 ASP A CA 7
ATOM 12655 C C . ASP A 1 112 ? -17.343 -16.657 6.356 1.00 0.00 112 ASP A C 7
ATOM 12656 O O . ASP A 1 112 ? -16.562 -16.929 5.445 1.00 0.00 112 ASP A O 7
ATOM 12665 N N . LEU A 1 113 ? -18.478 -17.300 6.588 1.00 0.00 113 LEU A N 7
ATOM 12666 C CA . LEU A 1 113 ? -18.893 -18.413 5.750 1.00 0.00 113 LEU A CA 7
ATOM 12667 C C . LEU A 1 113 ? -18.595 -18.083 4.287 1.00 0.00 113 LEU A C 7
ATOM 12668 O O . LEU A 1 113 ? -19.242 -17.219 3.697 1.00 0.00 113 LEU A O 7
ATOM 12684 N N . GLN A 1 114 ? -17.614 -18.788 3.742 1.00 0.00 114 GLN A N 7
ATOM 12685 C CA . GLN A 1 114 ? -17.222 -18.581 2.358 1.00 0.00 114 GLN A CA 7
ATOM 12686 C C . GLN A 1 114 ? -16.121 -19.567 1.965 1.00 0.00 114 GLN A C 7
ATOM 12687 O O . GLN A 1 114 ? -15.430 -20.108 2.827 1.00 0.00 114 GLN A O 7
ATOM 12701 N N . SER A 1 115 ? -15.991 -19.771 0.662 1.00 0.00 115 SER A N 7
ATOM 12702 C CA . SER A 1 115 ? -14.985 -20.683 0.144 1.00 0.00 115 SER A CA 7
ATOM 12703 C C . SER A 1 115 ? -13.636 -20.407 0.812 1.00 0.00 115 SER A C 7
ATOM 12704 O O . SER A 1 115 ? -13.093 -21.269 1.502 1.00 0.00 115 SER A O 7
ATOM 12712 N N . GLY A 1 116 ? -13.133 -19.203 0.583 1.00 0.00 116 GLY A N 7
ATOM 12713 C CA . GLY A 1 116 ? -11.858 -18.803 1.153 1.00 0.00 116 GLY A CA 7
ATOM 12714 C C . GLY A 1 116 ? -10.737 -19.742 0.702 1.00 0.00 116 GLY A C 7
ATOM 12715 O O . GLY A 1 116 ? -10.485 -20.764 1.339 1.00 0.00 116 GLY A O 7
ATOM 12719 N N . PRO A 1 117 ? -10.078 -19.353 -0.422 1.00 0.00 117 PRO A N 7
ATOM 12720 C CA . PRO A 1 117 ? -8.990 -20.148 -0.965 1.00 0.00 117 PRO A CA 7
ATOM 12721 C C . PRO A 1 117 ? -7.722 -19.989 -0.124 1.00 0.00 117 PRO A C 7
ATOM 12722 O O . PRO A 1 117 ? -7.671 -19.154 0.778 1.00 0.00 117 PRO A O 7
ATOM 12733 N N . SER A 1 118 ? -6.729 -20.804 -0.450 1.00 0.00 118 SER A N 7
ATOM 12734 C CA . SER A 1 118 ? -5.464 -20.765 0.264 1.00 0.00 118 SER A CA 7
ATOM 12735 C C . SER A 1 118 ? -4.435 -21.647 -0.445 1.00 0.00 118 SER A C 7
ATOM 12736 O O . SER A 1 118 ? -4.799 -22.532 -1.218 1.00 0.00 118 SER A O 7
ATOM 12744 N N . SER A 1 119 ? -3.171 -21.374 -0.158 1.00 0.00 119 SER A N 7
ATOM 12745 C CA . SER A 1 119 ? -2.086 -22.132 -0.759 1.00 0.00 119 SER A CA 7
ATOM 12746 C C . SER A 1 119 ? -0.879 -22.153 0.181 1.00 0.00 119 SER A C 7
ATOM 12747 O O . SER A 1 119 ? -0.719 -21.261 1.012 1.00 0.00 119 SER A O 7
ATOM 12755 N N . GLY A 1 120 ? -0.061 -23.183 0.018 1.00 0.00 120 GLY A N 7
ATOM 12756 C CA . GLY A 1 120 ? 1.127 -23.332 0.841 1.00 0.00 120 GLY A CA 7
ATOM 12757 C C . GLY A 1 120 ? 2.050 -22.121 0.697 1.00 0.00 120 GLY A C 7
ATOM 12758 O O . GLY A 1 120 ? 1.770 -21.054 1.242 1.00 0.00 120 GLY A O 7
ATOM 12762 N N . GLY A 1 1 ? -38.849 25.761 -5.876 1.00 0.00 1 GLY A N 8
ATOM 12763 C CA . GLY A 1 1 ? -37.660 26.023 -5.083 1.00 0.00 1 GLY A CA 8
ATOM 12764 C C . GLY A 1 1 ? -36.695 24.836 -5.132 1.00 0.00 1 GLY A C 8
ATOM 12765 O O . GLY A 1 1 ? -37.093 23.722 -5.466 1.00 0.00 1 GLY A O 8
ATOM 12769 N N . SER A 1 2 ? -35.445 25.117 -4.795 1.00 0.00 2 SER A N 8
ATOM 12770 C CA . SER A 1 2 ? -34.420 24.087 -4.797 1.00 0.00 2 SER A CA 8
ATOM 12771 C C . SER A 1 2 ? -33.076 24.685 -4.378 1.00 0.00 2 SER A C 8
ATOM 12772 O O . SER A 1 2 ? -32.829 25.872 -4.585 1.00 0.00 2 SER A O 8
ATOM 12780 N N . SER A 1 3 ? -32.242 23.836 -3.796 1.00 0.00 3 SER A N 8
ATOM 12781 C CA . SER A 1 3 ? -30.929 24.265 -3.346 1.00 0.00 3 SER A CA 8
ATOM 12782 C C . SER A 1 3 ? -30.053 23.047 -3.049 1.00 0.00 3 SER A C 8
ATOM 12783 O O . SER A 1 3 ? -30.535 21.916 -3.049 1.00 0.00 3 SER A O 8
ATOM 12791 N N . GLY A 1 4 ? -28.779 23.320 -2.803 1.00 0.00 4 GLY A N 8
ATOM 12792 C CA . GLY A 1 4 ? -27.831 22.260 -2.505 1.00 0.00 4 GLY A CA 8
ATOM 12793 C C . GLY A 1 4 ? -26.661 22.788 -1.673 1.00 0.00 4 GLY A C 8
ATOM 12794 O O . GLY A 1 4 ? -26.692 23.925 -1.204 1.00 0.00 4 GLY A O 8
ATOM 12798 N N . SER A 1 5 ? -25.657 21.938 -1.516 1.00 0.00 5 SER A N 8
ATOM 12799 C CA . SER A 1 5 ? -24.479 22.306 -0.749 1.00 0.00 5 SER A CA 8
ATOM 12800 C C . SER A 1 5 ? -23.441 21.183 -0.813 1.00 0.00 5 SER A C 8
ATOM 12801 O O . SER A 1 5 ? -23.790 20.006 -0.738 1.00 0.00 5 SER A O 8
ATOM 12809 N N . SER A 1 6 ? -22.187 21.587 -0.953 1.00 0.00 6 SER A N 8
ATOM 12810 C CA . SER A 1 6 ? -21.097 20.630 -1.028 1.00 0.00 6 SER A CA 8
ATOM 12811 C C . SER A 1 6 ? -19.774 21.361 -1.263 1.00 0.00 6 SER A C 8
ATOM 12812 O O . SER A 1 6 ? -19.762 22.488 -1.758 1.00 0.00 6 SER A O 8
ATOM 12820 N N . GLY A 1 7 ? -18.691 20.691 -0.899 1.00 0.00 7 GLY A N 8
ATOM 12821 C CA . GLY A 1 7 ? -17.365 21.264 -1.064 1.00 0.00 7 GLY A CA 8
ATOM 12822 C C . GLY A 1 7 ? -16.295 20.350 -0.463 1.00 0.00 7 GLY A C 8
ATOM 12823 O O . GLY A 1 7 ? -16.615 19.340 0.161 1.00 0.00 7 GLY A O 8
ATOM 12827 N N . ASN A 1 8 ? -15.046 20.739 -0.671 1.00 0.00 8 ASN A N 8
ATOM 12828 C CA . ASN A 1 8 ? -13.926 19.968 -0.158 1.00 0.00 8 ASN A CA 8
ATOM 12829 C C . ASN A 1 8 ? -12.954 20.906 0.560 1.00 0.00 8 ASN A C 8
ATOM 12830 O O . ASN A 1 8 ? -13.065 22.126 0.448 1.00 0.00 8 ASN A O 8
ATOM 12841 N N . LYS A 1 9 ? -12.022 20.300 1.282 1.00 0.00 9 LYS A N 8
ATOM 12842 C CA . LYS A 1 9 ? -11.031 21.066 2.019 1.00 0.00 9 LYS A CA 8
ATOM 12843 C C . LYS A 1 9 ? -9.856 20.155 2.382 1.00 0.00 9 LYS A C 8
ATOM 12844 O O . LYS A 1 9 ? -9.902 18.950 2.140 1.00 0.00 9 LYS A O 8
ATOM 12863 N N . ASP A 1 10 ? -8.831 20.766 2.958 1.00 0.00 10 ASP A N 8
ATOM 12864 C CA . ASP A 1 10 ? -7.647 20.025 3.357 1.00 0.00 10 ASP A CA 8
ATOM 12865 C C . ASP A 1 10 ? -7.036 19.348 2.129 1.00 0.00 10 ASP A C 8
ATOM 12866 O O . ASP A 1 10 ? -7.628 18.429 1.565 1.00 0.00 10 ASP A O 8
ATOM 12875 N N . ASN A 1 11 ? -5.860 19.827 1.751 1.00 0.00 11 ASN A N 8
ATOM 12876 C CA . ASN A 1 11 ? -5.163 19.279 0.600 1.00 0.00 11 ASN A CA 8
ATOM 12877 C C . ASN A 1 11 ? -4.704 17.854 0.918 1.00 0.00 11 ASN A C 8
ATOM 12878 O O . ASN A 1 11 ? -4.863 17.384 2.044 1.00 0.00 11 ASN A O 8
ATOM 12889 N N . LEU A 1 12 ? -4.144 17.208 -0.093 1.00 0.00 12 LEU A N 8
ATOM 12890 C CA . LEU A 1 12 ? -3.660 15.847 0.065 1.00 0.00 12 LEU A CA 8
ATOM 12891 C C . LEU A 1 12 ? -2.141 15.826 -0.113 1.00 0.00 12 LEU A C 8
ATOM 12892 O O . LEU A 1 12 ? -1.530 16.858 -0.385 1.00 0.00 12 LEU A O 8
ATOM 12908 N N . ASP A 1 13 ? -1.574 14.639 0.048 1.00 0.00 13 ASP A N 8
ATOM 12909 C CA . ASP A 1 13 ? -0.138 14.470 -0.091 1.00 0.00 13 ASP A CA 8
ATOM 12910 C C . ASP A 1 13 ? 0.189 12.978 -0.182 1.00 0.00 13 ASP A C 8
ATOM 12911 O O . ASP A 1 13 ? -0.579 12.140 0.288 1.00 0.00 13 ASP A O 8
ATOM 12920 N N . LEU A 1 14 ? 1.330 12.691 -0.792 1.00 0.00 14 LEU A N 8
ATOM 12921 C CA . LEU A 1 14 ? 1.769 11.315 -0.951 1.00 0.00 14 LEU A CA 8
ATOM 12922 C C . LEU A 1 14 ? 1.402 10.520 0.303 1.00 0.00 14 LEU A C 8
ATOM 12923 O O . LEU A 1 14 ? 0.970 9.372 0.210 1.00 0.00 14 LEU A O 8
ATOM 12939 N N . ALA A 1 15 ? 1.588 11.161 1.448 1.00 0.00 15 ALA A N 8
ATOM 12940 C CA . ALA A 1 15 ? 1.283 10.527 2.719 1.00 0.00 15 ALA A CA 8
ATOM 12941 C C . ALA A 1 15 ? -0.231 10.545 2.942 1.00 0.00 15 ALA A C 8
ATOM 12942 O O . ALA A 1 15 ? -0.822 9.526 3.297 1.00 0.00 15 ALA A O 8
ATOM 12949 N N . GLY A 1 16 ? -0.815 11.714 2.724 1.00 0.00 16 GLY A N 8
ATOM 12950 C CA . GLY A 1 16 ? -2.249 11.878 2.897 1.00 0.00 16 GLY A CA 8
ATOM 12951 C C . GLY A 1 16 ? -3.023 10.895 2.016 1.00 0.00 16 GLY A C 8
ATOM 12952 O O . GLY A 1 16 ? -3.852 10.134 2.510 1.00 0.00 16 GLY A O 8
ATOM 12956 N N . LEU A 1 17 ? -2.724 10.944 0.726 1.00 0.00 17 LEU A N 8
ATOM 12957 C CA . LEU A 1 17 ? -3.382 10.068 -0.228 1.00 0.00 17 LEU A CA 8
ATOM 12958 C C . LEU A 1 17 ? -3.034 8.614 0.097 1.00 0.00 17 LEU A C 8
ATOM 12959 O O . LEU A 1 17 ? -3.821 7.708 -0.175 1.00 0.00 17 LEU A O 8
ATOM 12975 N N . THR A 1 18 ? -1.856 8.436 0.676 1.00 0.00 18 THR A N 8
ATOM 12976 C CA . THR A 1 18 ? -1.395 7.108 1.042 1.00 0.00 18 THR A CA 8
ATOM 12977 C C . THR A 1 18 ? -2.271 6.527 2.154 1.00 0.00 18 THR A C 8
ATOM 12978 O O . THR A 1 18 ? -2.764 5.405 2.039 1.00 0.00 18 THR A O 8
ATOM 12989 N N . SER A 1 19 ? -2.439 7.316 3.205 1.00 0.00 19 SER A N 8
ATOM 12990 C CA . SER A 1 19 ? -3.247 6.894 4.336 1.00 0.00 19 SER A CA 8
ATOM 12991 C C . SER A 1 19 ? -4.472 6.121 3.845 1.00 0.00 19 SER A C 8
ATOM 12992 O O . SER A 1 19 ? -4.893 5.152 4.475 1.00 0.00 19 SER A O 8
ATOM 13000 N N . LEU A 1 20 ? -5.011 6.580 2.725 1.00 0.00 20 LEU A N 8
ATOM 13001 C CA . LEU A 1 20 ? -6.180 5.943 2.142 1.00 0.00 20 LEU A CA 8
ATOM 13002 C C . LEU A 1 20 ? -5.769 4.613 1.508 1.00 0.00 20 LEU A C 8
ATOM 13003 O O . LEU A 1 20 ? -6.327 3.567 1.834 1.00 0.00 20 LEU A O 8
ATOM 13019 N N . LEU A 1 21 ? -4.795 4.697 0.613 1.00 0.00 21 LEU A N 8
ATOM 13020 C CA . LEU A 1 21 ? -4.303 3.513 -0.070 1.00 0.00 21 LEU A CA 8
ATOM 13021 C C . LEU A 1 21 ? -4.164 2.370 0.937 1.00 0.00 21 LEU A C 8
ATOM 13022 O O . LEU A 1 21 ? -4.536 1.233 0.647 1.00 0.00 21 LEU A O 8
ATOM 13038 N N . SER A 1 22 ? -3.627 2.710 2.100 1.00 0.00 22 SER A N 8
ATOM 13039 C CA . SER A 1 22 ? -3.435 1.726 3.151 1.00 0.00 22 SER A CA 8
ATOM 13040 C C . SER A 1 22 ? -4.630 0.771 3.200 1.00 0.00 22 SER A C 8
ATOM 13041 O O . SER A 1 22 ? -4.463 -0.444 3.097 1.00 0.00 22 SER A O 8
ATOM 13049 N N . GLU A 1 23 ? -5.808 1.356 3.356 1.00 0.00 23 GLU A N 8
ATOM 13050 C CA . GLU A 1 23 ? -7.030 0.572 3.419 1.00 0.00 23 GLU A CA 8
ATOM 13051 C C . GLU A 1 23 ? -7.248 -0.179 2.104 1.00 0.00 23 GLU A C 8
ATOM 13052 O O . GLU A 1 23 ? -7.714 -1.317 2.104 1.00 0.00 23 GLU A O 8
ATOM 13064 N N . LYS A 1 24 ? -6.900 0.489 1.013 1.00 0.00 24 LYS A N 8
ATOM 13065 C CA . LYS A 1 24 ? -7.052 -0.101 -0.306 1.00 0.00 24 LYS A CA 8
ATOM 13066 C C . LYS A 1 24 ? -6.318 -1.443 -0.347 1.00 0.00 24 LYS A C 8
ATOM 13067 O O . LYS A 1 24 ? -6.819 -2.411 -0.917 1.00 0.00 24 LYS A O 8
ATOM 13086 N N . ILE A 1 25 ? -5.144 -1.458 0.266 1.00 0.00 25 ILE A N 8
ATOM 13087 C CA . ILE A 1 25 ? -4.336 -2.665 0.306 1.00 0.00 25 ILE A CA 8
ATOM 13088 C C . ILE A 1 25 ? -4.982 -3.674 1.259 1.00 0.00 25 ILE A C 8
ATOM 13089 O O . ILE A 1 25 ? -5.198 -4.828 0.893 1.00 0.00 25 ILE A O 8
ATOM 13105 N N . LYS A 1 26 ? -5.272 -3.201 2.462 1.00 0.00 26 LYS A N 8
ATOM 13106 C CA . LYS A 1 26 ? -5.889 -4.047 3.470 1.00 0.00 26 LYS A CA 8
ATOM 13107 C C . LYS A 1 26 ? -7.186 -4.634 2.912 1.00 0.00 26 LYS A C 8
ATOM 13108 O O . LYS A 1 26 ? -7.502 -5.797 3.159 1.00 0.00 26 LYS A O 8
ATOM 13127 N N . GLU A 1 27 ? -7.904 -3.804 2.169 1.00 0.00 27 GLU A N 8
ATOM 13128 C CA . GLU A 1 27 ? -9.160 -4.226 1.574 1.00 0.00 27 GLU A CA 8
ATOM 13129 C C . GLU A 1 27 ? -8.913 -5.322 0.535 1.00 0.00 27 GLU A C 8
ATOM 13130 O O . GLU A 1 27 ? -9.631 -6.320 0.496 1.00 0.00 27 GLU A O 8
ATOM 13142 N N . PHE A 1 28 ? -7.894 -5.099 -0.283 1.00 0.00 28 PHE A N 8
ATOM 13143 C CA . PHE A 1 28 ? -7.543 -6.054 -1.320 1.00 0.00 28 PHE A CA 8
ATOM 13144 C C . PHE A 1 28 ? -7.420 -7.467 -0.744 1.00 0.00 28 PHE A C 8
ATOM 13145 O O . PHE A 1 28 ? -7.770 -8.443 -1.405 1.00 0.00 28 PHE A O 8
ATOM 13162 N N . LEU A 1 29 ? -6.920 -7.530 0.481 1.00 0.00 29 LEU A N 8
ATOM 13163 C CA . LEU A 1 29 ? -6.746 -8.807 1.153 1.00 0.00 29 LEU A CA 8
ATOM 13164 C C . LEU A 1 29 ? -8.118 -9.421 1.436 1.00 0.00 29 LEU A C 8
ATOM 13165 O O . LEU A 1 29 ? -8.337 -10.604 1.183 1.00 0.00 29 LEU A O 8
ATOM 13181 N N . GLN A 1 30 ? -9.007 -8.588 1.957 1.00 0.00 30 GLN A N 8
ATOM 13182 C CA . GLN A 1 30 ? -10.352 -9.034 2.278 1.00 0.00 30 GLN A CA 8
ATOM 13183 C C . GLN A 1 30 ? -11.087 -9.460 1.005 1.00 0.00 30 GLN A C 8
ATOM 13184 O O . GLN A 1 30 ? -12.132 -10.105 1.074 1.00 0.00 30 GLN A O 8
ATOM 13198 N N . GLU A 1 31 ? -10.513 -9.081 -0.127 1.00 0.00 31 GLU A N 8
ATOM 13199 C CA . GLU A 1 31 ? -11.100 -9.416 -1.413 1.00 0.00 31 GLU A CA 8
ATOM 13200 C C . GLU A 1 31 ? -10.488 -10.708 -1.956 1.00 0.00 31 GLU A C 8
ATOM 13201 O O . GLU A 1 31 ? -11.209 -11.608 -2.386 1.00 0.00 31 GLU A O 8
ATOM 13213 N N . LYS A 1 32 ? -9.165 -10.760 -1.919 1.00 0.00 32 LYS A N 8
ATOM 13214 C CA . LYS A 1 32 ? -8.448 -11.928 -2.403 1.00 0.00 32 LYS A CA 8
ATOM 13215 C C . LYS A 1 32 ? -8.479 -13.020 -1.332 1.00 0.00 32 LYS A C 8
ATOM 13216 O O . LYS A 1 32 ? -8.203 -14.184 -1.618 1.00 0.00 32 LYS A O 8
ATOM 13235 N N . LYS A 1 33 ? -8.819 -12.606 -0.120 1.00 0.00 33 LYS A N 8
ATOM 13236 C CA . LYS A 1 33 ? -8.890 -13.534 0.996 1.00 0.00 33 LYS A CA 8
ATOM 13237 C C . LYS A 1 33 ? -7.532 -14.217 1.173 1.00 0.00 33 LYS A C 8
ATOM 13238 O O . LYS A 1 33 ? -7.412 -15.426 0.981 1.00 0.00 33 LYS A O 8
ATOM 13257 N N . MET A 1 34 ? -6.545 -13.413 1.538 1.00 0.00 34 MET A N 8
ATOM 13258 C CA . MET A 1 34 ? -5.200 -13.924 1.743 1.00 0.00 34 MET A CA 8
ATOM 13259 C C . MET A 1 34 ? -4.650 -13.489 3.103 1.00 0.00 34 MET A C 8
ATOM 13260 O O . MET A 1 34 ? -4.956 -12.398 3.580 1.00 0.00 34 MET A O 8
ATOM 13274 N N . GLN A 1 35 ? -3.846 -14.365 3.688 1.00 0.00 35 GLN A N 8
ATOM 13275 C CA . GLN A 1 35 ? -3.249 -14.084 4.983 1.00 0.00 35 GLN A CA 8
ATOM 13276 C C . GLN A 1 35 ? -1.761 -13.769 4.824 1.00 0.00 35 GLN A C 8
ATOM 13277 O O . GLN A 1 35 ? -1.038 -13.656 5.813 1.00 0.00 35 GLN A O 8
ATOM 13291 N N . SER A 1 36 ? -1.346 -13.635 3.573 1.00 0.00 36 SER A N 8
ATOM 13292 C CA . SER A 1 36 ? 0.043 -13.335 3.273 1.00 0.00 36 SER A CA 8
ATOM 13293 C C . SER A 1 36 ? 0.183 -12.912 1.809 1.00 0.00 36 SER A C 8
ATOM 13294 O O . SER A 1 36 ? -0.412 -13.525 0.923 1.00 0.00 36 SER A O 8
ATOM 13302 N N . PHE A 1 37 ? 0.972 -11.869 1.600 1.00 0.00 37 PHE A N 8
ATOM 13303 C CA . PHE A 1 37 ? 1.197 -11.357 0.259 1.00 0.00 37 PHE A CA 8
ATOM 13304 C C . PHE A 1 37 ? 2.377 -10.384 0.234 1.00 0.00 37 PHE A C 8
ATOM 13305 O O . PHE A 1 37 ? 3.042 -10.183 1.249 1.00 0.00 37 PHE A O 8
ATOM 13322 N N . TYR A 1 38 ? 2.602 -9.806 -0.937 1.00 0.00 38 TYR A N 8
ATOM 13323 C CA . TYR A 1 38 ? 3.690 -8.859 -1.107 1.00 0.00 38 TYR A CA 8
ATOM 13324 C C . TYR A 1 38 ? 3.193 -7.562 -1.750 1.00 0.00 38 TYR A C 8
ATOM 13325 O O . TYR A 1 38 ? 2.266 -7.582 -2.559 1.00 0.00 38 TYR A O 8
ATOM 13343 N N . GLN A 1 39 ? 3.832 -6.467 -1.367 1.00 0.00 39 GLN A N 8
ATOM 13344 C CA . GLN A 1 39 ? 3.467 -5.164 -1.896 1.00 0.00 39 GLN A CA 8
ATOM 13345 C C . GLN A 1 39 ? 3.476 -5.190 -3.426 1.00 0.00 39 GLN A C 8
ATOM 13346 O O . GLN A 1 39 ? 2.791 -4.396 -4.069 1.00 0.00 39 GLN A O 8
ATOM 13360 N N . GLN A 1 40 ? 4.260 -6.112 -3.965 1.00 0.00 40 GLN A N 8
ATOM 13361 C CA . GLN A 1 40 ? 4.368 -6.253 -5.407 1.00 0.00 40 GLN A CA 8
ATOM 13362 C C . GLN A 1 40 ? 3.110 -6.915 -5.972 1.00 0.00 40 GLN A C 8
ATOM 13363 O O . GLN A 1 40 ? 2.891 -6.909 -7.182 1.00 0.00 40 GLN A O 8
ATOM 13377 N N . GLU A 1 41 ? 2.316 -7.471 -5.068 1.00 0.00 41 GLU A N 8
ATOM 13378 C CA . GLU A 1 41 ? 1.086 -8.137 -5.461 1.00 0.00 41 GLU A CA 8
ATOM 13379 C C . GLU A 1 41 ? -0.042 -7.115 -5.623 1.00 0.00 41 GLU A C 8
ATOM 13380 O O . GLU A 1 41 ? -1.085 -7.423 -6.196 1.00 0.00 41 GLU A O 8
ATOM 13392 N N . LEU A 1 42 ? 0.207 -5.920 -5.107 1.00 0.00 42 LEU A N 8
ATOM 13393 C CA . LEU A 1 42 ? -0.774 -4.852 -5.187 1.00 0.00 42 LEU A CA 8
ATOM 13394 C C . LEU A 1 42 ? -0.314 -3.819 -6.219 1.00 0.00 42 LEU A C 8
ATOM 13395 O O . LEU A 1 42 ? -1.123 -3.049 -6.735 1.00 0.00 42 LEU A O 8
ATOM 13411 N N . GLU A 1 43 ? 0.983 -3.837 -6.489 1.00 0.00 43 GLU A N 8
ATOM 13412 C CA . GLU A 1 43 ? 1.560 -2.912 -7.449 1.00 0.00 43 GLU A CA 8
ATOM 13413 C C . GLU A 1 43 ? 1.017 -3.195 -8.851 1.00 0.00 43 GLU A C 8
ATOM 13414 O O . GLU A 1 43 ? 0.934 -2.292 -9.682 1.00 0.00 43 GLU A O 8
ATOM 13426 N N . THR A 1 44 ? 0.661 -4.452 -9.070 1.00 0.00 44 THR A N 8
ATOM 13427 C CA . THR A 1 44 ? 0.128 -4.865 -10.357 1.00 0.00 44 THR A CA 8
ATOM 13428 C C . THR A 1 44 ? -1.401 -4.813 -10.343 1.00 0.00 44 THR A C 8
ATOM 13429 O O . THR A 1 44 ? -2.045 -5.093 -11.353 1.00 0.00 44 THR A O 8
ATOM 13440 N N . VAL A 1 45 ? -1.938 -4.451 -9.187 1.00 0.00 45 VAL A N 8
ATOM 13441 C CA . VAL A 1 45 ? -3.380 -4.358 -9.028 1.00 0.00 45 VAL A CA 8
ATOM 13442 C C . VAL A 1 45 ? -3.840 -2.947 -9.402 1.00 0.00 45 VAL A C 8
ATOM 13443 O O . VAL A 1 45 ? -3.615 -1.998 -8.652 1.00 0.00 45 VAL A O 8
ATOM 13456 N N . GLU A 1 46 ? -4.476 -2.854 -10.560 1.00 0.00 46 GLU A N 8
ATOM 13457 C CA . GLU A 1 46 ? -4.970 -1.576 -11.042 1.00 0.00 46 GLU A CA 8
ATOM 13458 C C . GLU A 1 46 ? -5.728 -0.847 -9.931 1.00 0.00 46 GLU A C 8
ATOM 13459 O O . GLU A 1 46 ? -5.416 0.299 -9.611 1.00 0.00 46 GLU A O 8
ATOM 13471 N N . SER A 1 47 ? -6.709 -1.541 -9.374 1.00 0.00 47 SER A N 8
ATOM 13472 C CA . SER A 1 47 ? -7.515 -0.974 -8.306 1.00 0.00 47 SER A CA 8
ATOM 13473 C C . SER A 1 47 ? -6.635 -0.135 -7.377 1.00 0.00 47 SER A C 8
ATOM 13474 O O . SER A 1 47 ? -6.952 1.018 -7.089 1.00 0.00 47 SER A O 8
ATOM 13482 N N . LEU A 1 48 ? -5.547 -0.747 -6.932 1.00 0.00 48 LEU A N 8
ATOM 13483 C CA . LEU A 1 48 ? -4.619 -0.072 -6.041 1.00 0.00 48 LEU A CA 8
ATOM 13484 C C . LEU A 1 48 ? -3.929 1.066 -6.797 1.00 0.00 48 LEU A C 8
ATOM 13485 O O . LEU A 1 48 ? -4.125 2.237 -6.477 1.00 0.00 48 LEU A O 8
ATOM 13501 N N . GLN A 1 49 ? -3.136 0.681 -7.786 1.00 0.00 49 GLN A N 8
ATOM 13502 C CA . GLN A 1 49 ? -2.416 1.653 -8.590 1.00 0.00 49 GLN A CA 8
ATOM 13503 C C . GLN A 1 49 ? -3.288 2.886 -8.839 1.00 0.00 49 GLN A C 8
ATOM 13504 O O . GLN A 1 49 ? -2.840 4.016 -8.654 1.00 0.00 49 GLN A O 8
ATOM 13518 N N . SER A 1 50 ? -4.519 2.626 -9.256 1.00 0.00 50 SER A N 8
ATOM 13519 C CA . SER A 1 50 ? -5.458 3.700 -9.532 1.00 0.00 50 SER A CA 8
ATOM 13520 C C . SER A 1 50 ? -5.371 4.765 -8.438 1.00 0.00 50 SER A C 8
ATOM 13521 O O . SER A 1 50 ? -5.649 5.938 -8.684 1.00 0.00 50 SER A O 8
ATOM 13529 N N . LEU A 1 51 ? -4.986 4.319 -7.251 1.00 0.00 51 LEU A N 8
ATOM 13530 C CA . LEU A 1 51 ? -4.859 5.219 -6.118 1.00 0.00 51 LEU A CA 8
ATOM 13531 C C . LEU A 1 51 ? -3.386 5.583 -5.923 1.00 0.00 51 LEU A C 8
ATOM 13532 O O . LEU A 1 51 ? -3.042 6.759 -5.818 1.00 0.00 51 LEU A O 8
ATOM 13548 N N . ALA A 1 52 ? -2.555 4.552 -5.880 1.00 0.00 52 ALA A N 8
ATOM 13549 C CA . ALA A 1 52 ? -1.127 4.748 -5.699 1.00 0.00 52 ALA A CA 8
ATOM 13550 C C . ALA A 1 52 ? -0.577 5.568 -6.868 1.00 0.00 52 ALA A C 8
ATOM 13551 O O . ALA A 1 52 ? 0.579 5.985 -6.848 1.00 0.00 52 ALA A O 8
ATOM 13558 N N . SER A 1 53 ? -1.433 5.773 -7.859 1.00 0.00 53 SER A N 8
ATOM 13559 C CA . SER A 1 53 ? -1.047 6.536 -9.034 1.00 0.00 53 SER A CA 8
ATOM 13560 C C . SER A 1 53 ? -1.749 7.895 -9.029 1.00 0.00 53 SER A C 8
ATOM 13561 O O . SER A 1 53 ? -1.270 8.847 -9.645 1.00 0.00 53 SER A O 8
ATOM 13569 N N . ARG A 1 54 ? -2.871 7.944 -8.327 1.00 0.00 54 ARG A N 8
ATOM 13570 C CA . ARG A 1 54 ? -3.643 9.171 -8.234 1.00 0.00 54 ARG A CA 8
ATOM 13571 C C . ARG A 1 54 ? -2.710 10.376 -8.099 1.00 0.00 54 ARG A C 8
ATOM 13572 O O . ARG A 1 54 ? -1.553 10.229 -7.710 1.00 0.00 54 ARG A O 8
ATOM 13593 N N . PRO A 1 55 ? -3.263 11.572 -8.437 1.00 0.00 55 PRO A N 8
ATOM 13594 C CA . PRO A 1 55 ? -2.493 12.802 -8.357 1.00 0.00 55 PRO A CA 8
ATOM 13595 C C . PRO A 1 55 ? -2.325 13.251 -6.904 1.00 0.00 55 PRO A C 8
ATOM 13596 O O . PRO A 1 55 ? -3.009 12.749 -6.013 1.00 0.00 55 PRO A O 8
ATOM 13607 N N . VAL A 1 56 ? -1.412 14.190 -6.710 1.00 0.00 56 VAL A N 8
ATOM 13608 C CA . VAL A 1 56 ? -1.146 14.712 -5.381 1.00 0.00 56 VAL A CA 8
ATOM 13609 C C . VAL A 1 56 ? 0.149 15.528 -5.407 1.00 0.00 56 VAL A C 8
ATOM 13610 O O . VAL A 1 56 ? 1.043 15.254 -6.206 1.00 0.00 56 VAL A O 8
ATOM 13623 N N . THR A 1 57 ? 0.208 16.514 -4.524 1.00 0.00 57 THR A N 8
ATOM 13624 C CA . THR A 1 57 ? 1.377 17.371 -4.436 1.00 0.00 57 THR A CA 8
ATOM 13625 C C . THR A 1 57 ? 2.409 16.769 -3.480 1.00 0.00 57 THR A C 8
ATOM 13626 O O . THR A 1 57 ? 2.398 17.060 -2.285 1.00 0.00 57 THR A O 8
ATOM 13637 N N . HIS A 1 58 ? 3.276 15.940 -4.043 1.00 0.00 58 HIS A N 8
ATOM 13638 C CA . HIS A 1 58 ? 4.313 15.294 -3.256 1.00 0.00 58 HIS A CA 8
ATOM 13639 C C . HIS A 1 58 ? 5.689 15.735 -3.759 1.00 0.00 58 HIS A C 8
ATOM 13640 O O . HIS A 1 58 ? 5.795 16.389 -4.795 1.00 0.00 58 HIS A O 8
ATOM 13654 N N . SER A 1 59 ? 6.709 15.360 -3.001 1.00 0.00 59 SER A N 8
ATOM 13655 C CA . SER A 1 59 ? 8.074 15.709 -3.356 1.00 0.00 59 SER A CA 8
ATOM 13656 C C . SER A 1 59 ? 9.022 14.571 -2.973 1.00 0.00 59 SER A C 8
ATOM 13657 O O . SER A 1 59 ? 9.463 14.485 -1.828 1.00 0.00 59 SER A O 8
ATOM 13665 N N . THR A 1 60 ? 9.306 13.725 -3.952 1.00 0.00 60 THR A N 8
ATOM 13666 C CA . THR A 1 60 ? 10.194 12.596 -3.731 1.00 0.00 60 THR A CA 8
ATOM 13667 C C . THR A 1 60 ? 10.617 11.981 -5.067 1.00 0.00 60 THR A C 8
ATOM 13668 O O . THR A 1 60 ? 10.056 12.310 -6.111 1.00 0.00 60 THR A O 8
ATOM 13679 N N . GLY A 1 61 ? 11.601 11.098 -4.990 1.00 0.00 61 GLY A N 8
ATOM 13680 C CA . GLY A 1 61 ? 12.106 10.433 -6.179 1.00 0.00 61 GLY A CA 8
ATOM 13681 C C . GLY A 1 61 ? 12.874 9.162 -5.813 1.00 0.00 61 GLY A C 8
ATOM 13682 O O . GLY A 1 61 ? 13.477 9.083 -4.744 1.00 0.00 61 GLY A O 8
ATOM 13686 N N . SER A 1 62 ? 12.828 8.199 -6.722 1.00 0.00 62 SER A N 8
ATOM 13687 C CA . SER A 1 62 ? 13.513 6.935 -6.508 1.00 0.00 62 SER A CA 8
ATOM 13688 C C . SER A 1 62 ? 13.212 5.975 -7.661 1.00 0.00 62 SER A C 8
ATOM 13689 O O . SER A 1 62 ? 12.416 6.291 -8.544 1.00 0.00 62 SER A O 8
ATOM 13697 N N . ASP A 1 63 ? 13.864 4.823 -7.615 1.00 0.00 63 ASP A N 8
ATOM 13698 C CA . ASP A 1 63 ? 13.676 3.815 -8.645 1.00 0.00 63 ASP A CA 8
ATOM 13699 C C . ASP A 1 63 ? 14.758 2.742 -8.506 1.00 0.00 63 ASP A C 8
ATOM 13700 O O . ASP A 1 63 ? 15.947 3.038 -8.610 1.00 0.00 63 ASP A O 8
ATOM 13709 N N . GLN A 1 64 ? 14.307 1.519 -8.272 1.00 0.00 64 GLN A N 8
ATOM 13710 C CA . GLN A 1 64 ? 15.222 0.401 -8.118 1.00 0.00 64 GLN A CA 8
ATOM 13711 C C . GLN A 1 64 ? 15.578 -0.186 -9.485 1.00 0.00 64 GLN A C 8
ATOM 13712 O O . GLN A 1 64 ? 16.154 -1.270 -9.568 1.00 0.00 64 GLN A O 8
ATOM 13726 N N . VAL A 1 65 ? 15.222 0.557 -10.523 1.00 0.00 65 VAL A N 8
ATOM 13727 C CA . VAL A 1 65 ? 15.497 0.124 -11.882 1.00 0.00 65 VAL A CA 8
ATOM 13728 C C . VAL A 1 65 ? 15.282 -1.388 -11.985 1.00 0.00 65 VAL A C 8
ATOM 13729 O O . VAL A 1 65 ? 16.223 -2.136 -12.245 1.00 0.00 65 VAL A O 8
ATOM 13742 N N . GLU A 1 66 ? 14.037 -1.791 -11.776 1.00 0.00 66 GLU A N 8
ATOM 13743 C CA . GLU A 1 66 ? 13.686 -3.200 -11.842 1.00 0.00 66 GLU A CA 8
ATOM 13744 C C . GLU A 1 66 ? 12.174 -3.363 -12.009 1.00 0.00 66 GLU A C 8
ATOM 13745 O O . GLU A 1 66 ? 11.482 -3.761 -11.074 1.00 0.00 66 GLU A O 8
ATOM 13757 N N . LEU A 1 67 ? 11.706 -3.046 -13.207 1.00 0.00 67 LEU A N 8
ATOM 13758 C CA . LEU A 1 67 ? 10.289 -3.152 -13.509 1.00 0.00 67 LEU A CA 8
ATOM 13759 C C . LEU A 1 67 ? 10.084 -3.051 -15.022 1.00 0.00 67 LEU A C 8
ATOM 13760 O O . LEU A 1 67 ? 10.795 -2.309 -15.699 1.00 0.00 67 LEU A O 8
ATOM 13776 N N . LYS A 1 68 ? 9.111 -3.807 -15.507 1.00 0.00 68 LYS A N 8
ATOM 13777 C CA . LYS A 1 68 ? 8.804 -3.812 -16.928 1.00 0.00 68 LYS A CA 8
ATOM 13778 C C . LYS A 1 68 ? 8.237 -2.448 -17.327 1.00 0.00 68 LYS A C 8
ATOM 13779 O O . LYS A 1 68 ? 7.742 -1.705 -16.481 1.00 0.00 68 LYS A O 8
ATOM 13798 N N . ASP A 1 69 ? 8.329 -2.160 -18.617 1.00 0.00 69 ASP A N 8
ATOM 13799 C CA . ASP A 1 69 ? 7.832 -0.898 -19.139 1.00 0.00 69 ASP A CA 8
ATOM 13800 C C . ASP A 1 69 ? 8.503 0.257 -18.395 1.00 0.00 69 ASP A C 8
ATOM 13801 O O . ASP A 1 69 ? 9.125 0.052 -17.353 1.00 0.00 69 ASP A O 8
ATOM 13810 N N . SER A 1 70 ? 8.355 1.448 -18.958 1.00 0.00 70 SER A N 8
ATOM 13811 C CA . SER A 1 70 ? 8.940 2.636 -18.360 1.00 0.00 70 SER A CA 8
ATOM 13812 C C . SER A 1 70 ? 7.869 3.715 -18.186 1.00 0.00 70 SER A C 8
ATOM 13813 O O . SER A 1 70 ? 6.768 3.594 -18.722 1.00 0.00 70 SER A O 8
ATOM 13821 N N . GLY A 1 71 ? 8.229 4.745 -17.434 1.00 0.00 71 GLY A N 8
ATOM 13822 C CA . GLY A 1 71 ? 7.312 5.844 -17.183 1.00 0.00 71 GLY A CA 8
ATOM 13823 C C . GLY A 1 71 ? 6.882 5.874 -15.715 1.00 0.00 71 GLY A C 8
ATOM 13824 O O . GLY A 1 71 ? 7.526 5.264 -14.863 1.00 0.00 71 GLY A O 8
ATOM 13828 N N . THR A 1 72 ? 5.795 6.590 -15.464 1.00 0.00 72 THR A N 8
ATOM 13829 C CA . THR A 1 72 ? 5.271 6.707 -14.114 1.00 0.00 72 THR A CA 8
ATOM 13830 C C . THR A 1 72 ? 4.823 5.339 -13.595 1.00 0.00 72 THR A C 8
ATOM 13831 O O . THR A 1 72 ? 4.237 4.552 -14.337 1.00 0.00 72 THR A O 8
ATOM 13842 N N . SER A 1 73 ? 5.116 5.098 -12.326 1.00 0.00 73 SER A N 8
ATOM 13843 C CA . SER A 1 73 ? 4.750 3.839 -11.699 1.00 0.00 73 SER A CA 8
ATOM 13844 C C . SER A 1 73 ? 5.485 3.685 -10.366 1.00 0.00 73 SER A C 8
ATOM 13845 O O . SER A 1 73 ? 4.869 3.387 -9.344 1.00 0.00 73 SER A O 8
ATOM 13853 N N . GLY A 1 74 ? 6.792 3.896 -10.420 1.00 0.00 74 GLY A N 8
ATOM 13854 C CA . GLY A 1 74 ? 7.618 3.784 -9.230 1.00 0.00 74 GLY A CA 8
ATOM 13855 C C . GLY A 1 74 ? 6.992 4.538 -8.055 1.00 0.00 74 GLY A C 8
ATOM 13856 O O . GLY A 1 74 ? 6.875 3.997 -6.957 1.00 0.00 74 GLY A O 8
ATOM 13860 N N . VAL A 1 75 ? 6.605 5.776 -8.327 1.00 0.00 75 VAL A N 8
ATOM 13861 C CA . VAL A 1 75 ? 5.994 6.610 -7.307 1.00 0.00 75 VAL A CA 8
ATOM 13862 C C . VAL A 1 75 ? 4.983 5.780 -6.513 1.00 0.00 75 VAL A C 8
ATOM 13863 O O . VAL A 1 75 ? 4.922 5.875 -5.288 1.00 0.00 75 VAL A O 8
ATOM 13876 N N . ALA A 1 76 ? 4.216 4.984 -7.244 1.00 0.00 76 ALA A N 8
ATOM 13877 C CA . ALA A 1 76 ? 3.211 4.138 -6.623 1.00 0.00 76 ALA A CA 8
ATOM 13878 C C . ALA A 1 76 ? 3.895 3.159 -5.667 1.00 0.00 76 ALA A C 8
ATOM 13879 O O . ALA A 1 76 ? 3.419 2.938 -4.554 1.00 0.00 76 ALA A O 8
ATOM 13886 N N . GLN A 1 77 ? 5.000 2.598 -6.136 1.00 0.00 77 GLN A N 8
ATOM 13887 C CA . GLN A 1 77 ? 5.754 1.647 -5.336 1.00 0.00 77 GLN A CA 8
ATOM 13888 C C . GLN A 1 77 ? 6.067 2.241 -3.962 1.00 0.00 77 GLN A C 8
ATOM 13889 O O . GLN A 1 77 ? 6.359 1.509 -3.017 1.00 0.00 77 GLN A O 8
ATOM 13903 N N . ARG A 1 78 ? 5.997 3.562 -3.893 1.00 0.00 78 ARG A N 8
ATOM 13904 C CA . ARG A 1 78 ? 6.270 4.263 -2.650 1.00 0.00 78 ARG A CA 8
ATOM 13905 C C . ARG A 1 78 ? 4.983 4.424 -1.838 1.00 0.00 78 ARG A C 8
ATOM 13906 O O . ARG A 1 78 ? 5.016 4.421 -0.608 1.00 0.00 78 ARG A O 8
ATOM 13927 N N . VAL A 1 79 ? 3.880 4.561 -2.559 1.00 0.00 79 VAL A N 8
ATOM 13928 C CA . VAL A 1 79 ? 2.584 4.724 -1.921 1.00 0.00 79 VAL A CA 8
ATOM 13929 C C . VAL A 1 79 ? 2.094 3.364 -1.419 1.00 0.00 79 VAL A C 8
ATOM 13930 O O . VAL A 1 79 ? 1.488 3.274 -0.352 1.00 0.00 79 VAL A O 8
ATOM 13943 N N . PHE A 1 80 ? 2.374 2.340 -2.212 1.00 0.00 80 PHE A N 8
ATOM 13944 C CA . PHE A 1 80 ? 1.969 0.990 -1.861 1.00 0.00 80 PHE A CA 8
ATOM 13945 C C . PHE A 1 80 ? 2.671 0.520 -0.585 1.00 0.00 80 PHE A C 8
ATOM 13946 O O . PHE A 1 80 ? 2.026 0.018 0.334 1.00 0.00 80 PHE A O 8
ATOM 13963 N N . LYS A 1 81 ? 3.984 0.700 -0.570 1.00 0.00 81 LYS A N 8
ATOM 13964 C CA . LYS A 1 81 ? 4.780 0.302 0.578 1.00 0.00 81 LYS A CA 8
ATOM 13965 C C . LYS A 1 81 ? 4.407 1.172 1.779 1.00 0.00 81 LYS A C 8
ATOM 13966 O O . LYS A 1 81 ? 4.245 0.668 2.890 1.00 0.00 81 LYS A O 8
ATOM 13985 N N . ASN A 1 82 ? 4.281 2.465 1.517 1.00 0.00 82 ASN A N 8
ATOM 13986 C CA . ASN A 1 82 ? 3.930 3.410 2.563 1.00 0.00 82 ASN A CA 8
ATOM 13987 C C . ASN A 1 82 ? 2.566 3.036 3.146 1.00 0.00 82 ASN A C 8
ATOM 13988 O O . ASN A 1 82 ? 2.386 3.036 4.363 1.00 0.00 82 ASN A O 8
ATOM 13999 N N . ALA A 1 83 ? 1.640 2.725 2.250 1.00 0.00 83 ALA A N 8
ATOM 14000 C CA . ALA A 1 83 ? 0.298 2.349 2.661 1.00 0.00 83 ALA A CA 8
ATOM 14001 C C . ALA A 1 83 ? 0.380 1.201 3.669 1.00 0.00 83 ALA A C 8
ATOM 14002 O O . ALA A 1 83 ? -0.268 1.240 4.714 1.00 0.00 83 ALA A O 8
ATOM 14009 N N . LEU A 1 84 ? 1.183 0.206 3.321 1.00 0.00 84 LEU A N 8
ATOM 14010 C CA . LEU A 1 84 ? 1.358 -0.951 4.182 1.00 0.00 84 LEU A CA 8
ATOM 14011 C C . LEU A 1 84 ? 1.857 -0.489 5.553 1.00 0.00 84 LEU A C 8
ATOM 14012 O O . LEU A 1 84 ? 1.291 -0.858 6.580 1.00 0.00 84 LEU A O 8
ATOM 14028 N N . GLN A 1 85 ? 2.913 0.311 5.524 1.00 0.00 85 GLN A N 8
ATOM 14029 C CA . GLN A 1 85 ? 3.495 0.827 6.751 1.00 0.00 85 GLN A CA 8
ATOM 14030 C C . GLN A 1 85 ? 2.396 1.155 7.763 1.00 0.00 85 GLN A C 8
ATOM 14031 O O . GLN A 1 85 ? 2.403 0.643 8.882 1.00 0.00 85 GLN A O 8
ATOM 14045 N N . LEU A 1 86 ? 1.476 2.007 7.334 1.00 0.00 86 LEU A N 8
ATOM 14046 C CA . LEU A 1 86 ? 0.372 2.409 8.189 1.00 0.00 86 LEU A CA 8
ATOM 14047 C C . LEU A 1 86 ? -0.355 1.162 8.697 1.00 0.00 86 LEU A C 8
ATOM 14048 O O . LEU A 1 86 ? -0.648 1.052 9.887 1.00 0.00 86 LEU A O 8
ATOM 14064 N N . LEU A 1 87 ? -0.624 0.254 7.771 1.00 0.00 87 LEU A N 8
ATOM 14065 C CA . LEU A 1 87 ? -1.311 -0.980 8.110 1.00 0.00 87 LEU A CA 8
ATOM 14066 C C . LEU A 1 87 ? -0.622 -1.628 9.313 1.00 0.00 87 LEU A C 8
ATOM 14067 O O . LEU A 1 87 ? -1.287 -2.081 10.243 1.00 0.00 87 LEU A O 8
ATOM 14083 N N . GLN A 1 88 ? 0.701 -1.651 9.255 1.00 0.00 88 GLN A N 8
ATOM 14084 C CA . GLN A 1 88 ? 1.487 -2.236 10.328 1.00 0.00 88 GLN A CA 8
ATOM 14085 C C . GLN A 1 88 ? 1.293 -1.441 11.621 1.00 0.00 88 GLN A C 8
ATOM 14086 O O . GLN A 1 88 ? 1.465 -1.978 12.715 1.00 0.00 88 GLN A O 8
ATOM 14100 N N . GLU A 1 89 ? 0.939 -0.176 11.453 1.00 0.00 89 GLU A N 8
ATOM 14101 C CA . GLU A 1 89 ? 0.720 0.698 12.594 1.00 0.00 89 GLU A CA 8
ATOM 14102 C C . GLU A 1 89 ? -0.672 0.460 13.185 1.00 0.00 89 GLU A C 8
ATOM 14103 O O . GLU A 1 89 ? -0.859 0.553 14.397 1.00 0.00 89 GLU A O 8
ATOM 14115 N N . LYS A 1 90 ? -1.612 0.160 12.301 1.00 0.00 90 LYS A N 8
ATOM 14116 C CA . LYS A 1 90 ? -2.980 -0.092 12.720 1.00 0.00 90 LYS A CA 8
ATOM 14117 C C . LYS A 1 90 ? -3.089 -1.517 13.264 1.00 0.00 90 LYS A C 8
ATOM 14118 O O . LYS A 1 90 ? -3.924 -1.796 14.122 1.00 0.00 90 LYS A O 8
ATOM 14137 N N . GLY A 1 91 ? -2.232 -2.383 12.742 1.00 0.00 91 GLY A N 8
ATOM 14138 C CA . GLY A 1 91 ? -2.221 -3.773 13.164 1.00 0.00 91 GLY A CA 8
ATOM 14139 C C . GLY A 1 91 ? -2.893 -4.668 12.121 1.00 0.00 91 GLY A C 8
ATOM 14140 O O . GLY A 1 91 ? -3.273 -5.799 12.420 1.00 0.00 91 GLY A O 8
ATOM 14144 N N . LEU A 1 92 ? -3.018 -4.129 10.917 1.00 0.00 92 LEU A N 8
ATOM 14145 C CA . LEU A 1 92 ? -3.637 -4.865 9.828 1.00 0.00 92 LEU A CA 8
ATOM 14146 C C . LEU A 1 92 ? -2.650 -5.905 9.296 1.00 0.00 92 LEU A C 8
ATOM 14147 O O . LEU A 1 92 ? -3.046 -7.009 8.926 1.00 0.00 92 LEU A O 8
ATOM 14163 N N . VAL A 1 93 ? -1.384 -5.516 9.273 1.00 0.00 93 VAL A N 8
ATOM 14164 C CA . VAL A 1 93 ? -0.337 -6.401 8.792 1.00 0.00 93 VAL A CA 8
ATOM 14165 C C . VAL A 1 93 ? 0.896 -6.258 9.686 1.00 0.00 93 VAL A C 8
ATOM 14166 O O . VAL A 1 93 ? 0.914 -5.433 10.598 1.00 0.00 93 VAL A O 8
ATOM 14179 N N . PHE A 1 94 ? 1.897 -7.076 9.394 1.00 0.00 94 PHE A N 8
ATOM 14180 C CA . PHE A 1 94 ? 3.132 -7.051 10.160 1.00 0.00 94 PHE A CA 8
ATOM 14181 C C . PHE A 1 94 ? 4.261 -7.751 9.402 1.00 0.00 94 PHE A C 8
ATOM 14182 O O . PHE A 1 94 ? 4.024 -8.719 8.682 1.00 0.00 94 PHE A O 8
ATOM 14199 N N . GLN A 1 95 ? 5.467 -7.234 9.591 1.00 0.00 95 GLN A N 8
ATOM 14200 C CA . GLN A 1 95 ? 6.634 -7.798 8.934 1.00 0.00 95 GLN A CA 8
ATOM 14201 C C . GLN A 1 95 ? 7.508 -8.537 9.948 1.00 0.00 95 GLN A C 8
ATOM 14202 O O . GLN A 1 95 ? 7.879 -7.978 10.979 1.00 0.00 95 GLN A O 8
ATOM 14216 N N . ARG A 1 96 ? 7.813 -9.784 9.620 1.00 0.00 96 ARG A N 8
ATOM 14217 C CA . ARG A 1 96 ? 8.637 -10.607 10.490 1.00 0.00 96 ARG A CA 8
ATOM 14218 C C . ARG A 1 96 ? 10.072 -10.664 9.963 1.00 0.00 96 ARG A C 8
ATOM 14219 O O . ARG A 1 96 ? 10.993 -10.158 10.602 1.00 0.00 96 ARG A O 8
ATOM 14240 N N . ASP A 1 97 ? 10.218 -11.285 8.801 1.00 0.00 97 ASP A N 8
ATOM 14241 C CA . ASP A 1 97 ? 11.525 -11.415 8.181 1.00 0.00 97 ASP A CA 8
ATOM 14242 C C . ASP A 1 97 ? 12.176 -10.034 8.079 1.00 0.00 97 ASP A C 8
ATOM 14243 O O . ASP A 1 97 ? 13.399 -9.925 8.008 1.00 0.00 97 ASP A O 8
ATOM 14252 N N . SER A 1 98 ? 11.330 -9.015 8.076 1.00 0.00 98 SER A N 8
ATOM 14253 C CA . SER A 1 98 ? 11.808 -7.646 7.985 1.00 0.00 98 SER A CA 8
ATOM 14254 C C . SER A 1 98 ? 12.570 -7.444 6.673 1.00 0.00 98 SER A C 8
ATOM 14255 O O . SER A 1 98 ? 13.307 -8.327 6.238 1.00 0.00 98 SER A O 8
ATOM 14263 N N . GLY A 1 99 ? 12.366 -6.277 6.081 1.00 0.00 99 GLY A N 8
ATOM 14264 C CA . GLY A 1 99 ? 13.025 -5.948 4.828 1.00 0.00 99 GLY A CA 8
ATOM 14265 C C . GLY A 1 99 ? 12.031 -5.358 3.825 1.00 0.00 99 GLY A C 8
ATOM 14266 O O . GLY A 1 99 ? 10.824 -5.559 3.949 1.00 0.00 99 GLY A O 8
ATOM 14270 N N . SER A 1 100 ? 12.576 -4.642 2.853 1.00 0.00 100 SER A N 8
ATOM 14271 C CA . SER A 1 100 ? 11.753 -4.021 1.829 1.00 0.00 100 SER A CA 8
ATOM 14272 C C . SER A 1 100 ? 10.945 -5.089 1.089 1.00 0.00 100 SER A C 8
ATOM 14273 O O . SER A 1 100 ? 9.735 -5.199 1.281 1.00 0.00 100 SER A O 8
ATOM 14281 N N . ASP A 1 101 ? 11.646 -5.848 0.260 1.00 0.00 101 ASP A N 8
ATOM 14282 C CA . ASP A 1 101 ? 11.008 -6.903 -0.509 1.00 0.00 101 ASP A CA 8
ATOM 14283 C C . ASP A 1 101 ? 10.796 -8.125 0.387 1.00 0.00 101 ASP A C 8
ATOM 14284 O O . ASP A 1 101 ? 11.521 -9.112 0.278 1.00 0.00 101 ASP A O 8
ATOM 14293 N N . LYS A 1 102 ? 9.800 -8.018 1.254 1.00 0.00 102 LYS A N 8
ATOM 14294 C CA . LYS A 1 102 ? 9.484 -9.102 2.168 1.00 0.00 102 LYS A CA 8
ATOM 14295 C C . LYS A 1 102 ? 7.976 -9.362 2.143 1.00 0.00 102 LYS A C 8
ATOM 14296 O O . LYS A 1 102 ? 7.207 -8.529 1.666 1.00 0.00 102 LYS A O 8
ATOM 14315 N N . LEU A 1 103 ? 7.599 -10.521 2.662 1.00 0.00 103 LEU A N 8
ATOM 14316 C CA . LEU A 1 103 ? 6.197 -10.901 2.704 1.00 0.00 103 LEU A CA 8
ATOM 14317 C C . LEU A 1 103 ? 5.497 -10.126 3.822 1.00 0.00 103 LEU A C 8
ATOM 14318 O O . LEU A 1 103 ? 5.951 -10.132 4.965 1.00 0.00 103 LEU A O 8
ATOM 14334 N N . TYR A 1 104 ? 4.402 -9.477 3.453 1.00 0.00 104 TYR A N 8
ATOM 14335 C CA . TYR A 1 104 ? 3.635 -8.699 4.411 1.00 0.00 104 TYR A CA 8
ATOM 14336 C C . TYR A 1 104 ? 2.478 -9.521 4.984 1.00 0.00 104 TYR A C 8
ATOM 14337 O O . TYR A 1 104 ? 1.466 -9.726 4.315 1.00 0.00 104 TYR A O 8
ATOM 14355 N N . TYR A 1 105 ? 2.667 -9.969 6.216 1.00 0.00 105 TYR A N 8
ATOM 14356 C CA . TYR A 1 105 ? 1.653 -10.764 6.887 1.00 0.00 105 TYR A CA 8
ATOM 14357 C C . TYR A 1 105 ? 0.472 -9.893 7.322 1.00 0.00 105 TYR A C 8
ATOM 14358 O O . TYR A 1 105 ? 0.658 -8.883 7.999 1.00 0.00 105 TYR A O 8
ATOM 14376 N N . VAL A 1 106 ? -0.716 -10.316 6.915 1.00 0.00 106 VAL A N 8
ATOM 14377 C CA . VAL A 1 106 ? -1.926 -9.587 7.255 1.00 0.00 106 VAL A CA 8
ATOM 14378 C C . VAL A 1 106 ? -2.631 -10.291 8.416 1.00 0.00 106 VAL A C 8
ATOM 14379 O O . VAL A 1 106 ? -2.572 -11.514 8.533 1.00 0.00 106 VAL A O 8
ATOM 14392 N N . THR A 1 107 ? -3.283 -9.488 9.245 1.00 0.00 107 THR A N 8
ATOM 14393 C CA . THR A 1 107 ? -3.999 -10.018 10.392 1.00 0.00 107 THR A CA 8
ATOM 14394 C C . THR A 1 107 ? -4.692 -11.333 10.027 1.00 0.00 107 THR A C 8
ATOM 14395 O O . THR A 1 107 ? -5.175 -11.494 8.908 1.00 0.00 107 THR A O 8
ATOM 14406 N N . THR A 1 108 ? -4.718 -12.239 10.994 1.00 0.00 108 THR A N 8
ATOM 14407 C CA . THR A 1 108 ? -5.344 -13.534 10.788 1.00 0.00 108 THR A CA 8
ATOM 14408 C C . THR A 1 108 ? -6.652 -13.377 10.010 1.00 0.00 108 THR A C 8
ATOM 14409 O O . THR A 1 108 ? -6.910 -14.121 9.065 1.00 0.00 108 THR A O 8
ATOM 14420 N N . LYS A 1 109 ? -7.443 -12.403 10.435 1.00 0.00 109 LYS A N 8
ATOM 14421 C CA . LYS A 1 109 ? -8.718 -12.138 9.790 1.00 0.00 109 LYS A CA 8
ATOM 14422 C C . LYS A 1 109 ? -9.494 -13.449 9.647 1.00 0.00 109 LYS A C 8
ATOM 14423 O O . LYS A 1 109 ? -9.335 -14.165 8.659 1.00 0.00 109 LYS A O 8
ATOM 14442 N N . ASP A 1 110 ? -10.317 -13.724 10.648 1.00 0.00 110 ASP A N 8
ATOM 14443 C CA . ASP A 1 110 ? -11.118 -14.936 10.647 1.00 0.00 110 ASP A CA 8
ATOM 14444 C C . ASP A 1 110 ? -11.633 -15.201 9.231 1.00 0.00 110 ASP A C 8
ATOM 14445 O O . ASP A 1 110 ? -12.620 -14.604 8.803 1.00 0.00 110 ASP A O 8
ATOM 14454 N N . LYS A 1 111 ? -10.941 -16.096 8.542 1.00 0.00 111 LYS A N 8
ATOM 14455 C CA . LYS A 1 111 ? -11.315 -16.447 7.182 1.00 0.00 111 LYS A CA 8
ATOM 14456 C C . LYS A 1 111 ? -11.712 -17.924 7.132 1.00 0.00 111 LYS A C 8
ATOM 14457 O O . LYS A 1 111 ? -11.886 -18.559 8.171 1.00 0.00 111 LYS A O 8
ATOM 14476 N N . ASP A 1 112 ? -11.843 -18.427 5.914 1.00 0.00 112 ASP A N 8
ATOM 14477 C CA . ASP A 1 112 ? -12.216 -19.817 5.715 1.00 0.00 112 ASP A CA 8
ATOM 14478 C C . ASP A 1 112 ? -10.957 -20.687 5.740 1.00 0.00 112 ASP A C 8
ATOM 14479 O O . ASP A 1 112 ? -10.250 -20.790 4.739 1.00 0.00 112 ASP A O 8
ATOM 14488 N N . LEU A 1 113 ? -10.717 -21.291 6.894 1.00 0.00 113 LEU A N 8
ATOM 14489 C CA . LEU A 1 113 ? -9.556 -22.148 7.063 1.00 0.00 113 LEU A CA 8
ATOM 14490 C C . LEU A 1 113 ? -8.286 -21.296 7.013 1.00 0.00 113 LEU A C 8
ATOM 14491 O O . LEU A 1 113 ? -8.358 -20.077 6.867 1.00 0.00 113 LEU A O 8
ATOM 14507 N N . GLN A 1 114 ? -7.153 -21.972 7.136 1.00 0.00 114 GLN A N 8
ATOM 14508 C CA . GLN A 1 114 ? -5.870 -21.292 7.107 1.00 0.00 114 GLN A CA 8
ATOM 14509 C C . GLN A 1 114 ? -4.802 -22.199 6.490 1.00 0.00 114 GLN A C 8
ATOM 14510 O O . GLN A 1 114 ? -4.304 -23.112 7.147 1.00 0.00 114 GLN A O 8
ATOM 14524 N N . SER A 1 115 ? -4.483 -21.916 5.236 1.00 0.00 115 SER A N 8
ATOM 14525 C CA . SER A 1 115 ? -3.485 -22.694 4.524 1.00 0.00 115 SER A CA 8
ATOM 14526 C C . SER A 1 115 ? -2.211 -22.805 5.364 1.00 0.00 115 SER A C 8
ATOM 14527 O O . SER A 1 115 ? -2.151 -22.288 6.478 1.00 0.00 115 SER A O 8
ATOM 14535 N N . GLY A 1 116 ? -1.223 -23.483 4.797 1.00 0.00 116 GLY A N 8
ATOM 14536 C CA . GLY A 1 116 ? 0.046 -23.668 5.480 1.00 0.00 116 GLY A CA 8
ATOM 14537 C C . GLY A 1 116 ? 1.192 -23.032 4.689 1.00 0.00 116 GLY A C 8
ATOM 14538 O O . GLY A 1 116 ? 1.137 -22.956 3.463 1.00 0.00 116 GLY A O 8
ATOM 14542 N N . PRO A 1 117 ? 2.229 -22.581 5.444 1.00 0.00 117 PRO A N 8
ATOM 14543 C CA . PRO A 1 117 ? 3.386 -21.955 4.827 1.00 0.00 117 PRO A CA 8
ATOM 14544 C C . PRO A 1 117 ? 4.282 -22.998 4.157 1.00 0.00 117 PRO A C 8
ATOM 14545 O O . PRO A 1 117 ? 4.187 -24.187 4.455 1.00 0.00 117 PRO A O 8
ATOM 14556 N N . SER A 1 118 ? 5.133 -22.514 3.264 1.00 0.00 118 SER A N 8
ATOM 14557 C CA . SER A 1 118 ? 6.046 -23.390 2.549 1.00 0.00 118 SER A CA 8
ATOM 14558 C C . SER A 1 118 ? 7.125 -22.562 1.849 1.00 0.00 118 SER A C 8
ATOM 14559 O O . SER A 1 118 ? 6.823 -21.760 0.967 1.00 0.00 118 SER A O 8
ATOM 14567 N N . SER A 1 119 ? 8.362 -22.786 2.268 1.00 0.00 119 SER A N 8
ATOM 14568 C CA . SER A 1 119 ? 9.488 -22.071 1.692 1.00 0.00 119 SER A CA 8
ATOM 14569 C C . SER A 1 119 ? 9.639 -22.434 0.214 1.00 0.00 119 SER A C 8
ATOM 14570 O O . SER A 1 119 ? 9.378 -23.570 -0.179 1.00 0.00 119 SER A O 8
ATOM 14578 N N . GLY A 1 120 ? 10.059 -21.449 -0.565 1.00 0.00 120 GLY A N 8
ATOM 14579 C CA . GLY A 1 120 ? 10.248 -21.651 -1.992 1.00 0.00 120 GLY A CA 8
ATOM 14580 C C . GLY A 1 120 ? 8.932 -22.039 -2.669 1.00 0.00 120 GLY A C 8
ATOM 14581 O O . GLY A 1 120 ? 7.856 -21.660 -2.208 1.00 0.00 120 GLY A O 8
ATOM 14585 N N . GLY A 1 1 ? -27.522 11.916 25.194 1.00 0.00 1 GLY A N 9
ATOM 14586 C CA . GLY A 1 1 ? -26.417 11.940 24.251 1.00 0.00 1 GLY A CA 9
ATOM 14587 C C . GLY A 1 1 ? -26.340 13.288 23.531 1.00 0.00 1 GLY A C 9
ATOM 14588 O O . GLY A 1 1 ? -27.333 14.009 23.448 1.00 0.00 1 GLY A O 9
ATOM 14592 N N . SER A 1 2 ? -25.152 13.586 23.027 1.00 0.00 2 SER A N 9
ATOM 14593 C CA . SER A 1 2 ? -24.932 14.835 22.316 1.00 0.00 2 SER A CA 9
ATOM 14594 C C . SER A 1 2 ? -23.807 14.664 21.294 1.00 0.00 2 SER A C 9
ATOM 14595 O O . SER A 1 2 ? -23.111 13.650 21.295 1.00 0.00 2 SER A O 9
ATOM 14603 N N . SER A 1 3 ? -23.664 15.671 20.445 1.00 0.00 3 SER A N 9
ATOM 14604 C CA . SER A 1 3 ? -22.635 15.645 19.420 1.00 0.00 3 SER A CA 9
ATOM 14605 C C . SER A 1 3 ? -22.624 16.971 18.656 1.00 0.00 3 SER A C 9
ATOM 14606 O O . SER A 1 3 ? -23.538 17.782 18.799 1.00 0.00 3 SER A O 9
ATOM 14614 N N . GLY A 1 4 ? -21.579 17.151 17.862 1.00 0.00 4 GLY A N 9
ATOM 14615 C CA . GLY A 1 4 ? -21.436 18.365 17.076 1.00 0.00 4 GLY A CA 9
ATOM 14616 C C . GLY A 1 4 ? -20.300 18.230 16.060 1.00 0.00 4 GLY A C 9
ATOM 14617 O O . GLY A 1 4 ? -20.373 17.409 15.147 1.00 0.00 4 GLY A O 9
ATOM 14621 N N . SER A 1 5 ? -19.276 19.048 16.253 1.00 0.00 5 SER A N 9
ATOM 14622 C CA . SER A 1 5 ? -18.126 19.031 15.366 1.00 0.00 5 SER A CA 9
ATOM 14623 C C . SER A 1 5 ? -18.532 19.518 13.973 1.00 0.00 5 SER A C 9
ATOM 14624 O O . SER A 1 5 ? -19.678 19.344 13.560 1.00 0.00 5 SER A O 9
ATOM 14632 N N . SER A 1 6 ? -17.571 20.120 13.288 1.00 0.00 6 SER A N 9
ATOM 14633 C CA . SER A 1 6 ? -17.814 20.634 11.951 1.00 0.00 6 SER A CA 9
ATOM 14634 C C . SER A 1 6 ? -16.522 21.211 11.369 1.00 0.00 6 SER A C 9
ATOM 14635 O O . SER A 1 6 ? -15.650 21.662 12.111 1.00 0.00 6 SER A O 9
ATOM 14643 N N . GLY A 1 7 ? -16.439 21.177 10.047 1.00 0.00 7 GLY A N 9
ATOM 14644 C CA . GLY A 1 7 ? -15.268 21.691 9.357 1.00 0.00 7 GLY A CA 9
ATOM 14645 C C . GLY A 1 7 ? -15.279 21.285 7.882 1.00 0.00 7 GLY A C 9
ATOM 14646 O O . GLY A 1 7 ? -16.148 20.530 7.449 1.00 0.00 7 GLY A O 9
ATOM 14650 N N . ASN A 1 8 ? -14.303 21.803 7.152 1.00 0.00 8 ASN A N 9
ATOM 14651 C CA . ASN A 1 8 ? -14.188 21.504 5.735 1.00 0.00 8 ASN A CA 9
ATOM 14652 C C . ASN A 1 8 ? -12.744 21.731 5.284 1.00 0.00 8 ASN A C 9
ATOM 14653 O O . ASN A 1 8 ? -12.363 22.853 4.951 1.00 0.00 8 ASN A O 9
ATOM 14664 N N . LYS A 1 9 ? -11.979 20.650 5.289 1.00 0.00 9 LYS A N 9
ATOM 14665 C CA . LYS A 1 9 ? -10.585 20.717 4.885 1.00 0.00 9 LYS A CA 9
ATOM 14666 C C . LYS A 1 9 ? -9.991 19.307 4.877 1.00 0.00 9 LYS A C 9
ATOM 14667 O O . LYS A 1 9 ? -10.542 18.395 5.493 1.00 0.00 9 LYS A O 9
ATOM 14686 N N . ASP A 1 10 ? -8.877 19.172 4.174 1.00 0.00 10 ASP A N 9
ATOM 14687 C CA . ASP A 1 10 ? -8.203 17.889 4.079 1.00 0.00 10 ASP A CA 9
ATOM 14688 C C . ASP A 1 10 ? -6.820 18.089 3.454 1.00 0.00 10 ASP A C 9
ATOM 14689 O O . ASP A 1 10 ? -5.802 17.847 4.101 1.00 0.00 10 ASP A O 9
ATOM 14698 N N . ASN A 1 11 ? -6.828 18.529 2.205 1.00 0.00 11 ASN A N 9
ATOM 14699 C CA . ASN A 1 11 ? -5.587 18.764 1.486 1.00 0.00 11 ASN A CA 9
ATOM 14700 C C . ASN A 1 11 ? -4.786 17.462 1.421 1.00 0.00 11 ASN A C 9
ATOM 14701 O O . ASN A 1 11 ? -3.869 17.254 2.215 1.00 0.00 11 ASN A O 9
ATOM 14712 N N . LEU A 1 12 ? -5.161 16.621 0.469 1.00 0.00 12 LEU A N 9
ATOM 14713 C CA . LEU A 1 12 ? -4.488 15.345 0.291 1.00 0.00 12 LEU A CA 9
ATOM 14714 C C . LEU A 1 12 ? -2.978 15.577 0.211 1.00 0.00 12 LEU A C 9
ATOM 14715 O O . LEU A 1 12 ? -2.513 16.710 0.321 1.00 0.00 12 LEU A O 9
ATOM 14731 N N . ASP A 1 13 ? -2.253 14.484 0.022 1.00 0.00 13 ASP A N 9
ATOM 14732 C CA . ASP A 1 13 ? -0.805 14.553 -0.074 1.00 0.00 13 ASP A CA 9
ATOM 14733 C C . ASP A 1 13 ? -0.235 13.136 -0.161 1.00 0.00 13 ASP A C 9
ATOM 14734 O O . ASP A 1 13 ? -0.888 12.175 0.241 1.00 0.00 13 ASP A O 9
ATOM 14743 N N . LEU A 1 14 ? 0.978 13.052 -0.688 1.00 0.00 14 LEU A N 9
ATOM 14744 C CA . LEU A 1 14 ? 1.643 11.768 -0.833 1.00 0.00 14 LEU A CA 9
ATOM 14745 C C . LEU A 1 14 ? 1.409 10.932 0.426 1.00 0.00 14 LEU A C 9
ATOM 14746 O O . LEU A 1 14 ? 1.400 9.704 0.368 1.00 0.00 14 LEU A O 9
ATOM 14762 N N . ALA A 1 15 ? 1.226 11.632 1.537 1.00 0.00 15 ALA A N 9
ATOM 14763 C CA . ALA A 1 15 ? 0.993 10.969 2.809 1.00 0.00 15 ALA A CA 9
ATOM 14764 C C . ALA A 1 15 ? -0.513 10.851 3.049 1.00 0.00 15 ALA A C 9
ATOM 14765 O O . ALA A 1 15 ? -0.986 9.839 3.564 1.00 0.00 15 ALA A O 9
ATOM 14772 N N . GLY A 1 16 ? -1.226 11.899 2.663 1.00 0.00 16 GLY A N 9
ATOM 14773 C CA . GLY A 1 16 ? -2.669 11.925 2.830 1.00 0.00 16 GLY A CA 9
ATOM 14774 C C . GLY A 1 16 ? -3.342 10.871 1.949 1.00 0.00 16 GLY A C 9
ATOM 14775 O O . GLY A 1 16 ? -4.145 10.074 2.432 1.00 0.00 16 GLY A O 9
ATOM 14779 N N . LEU A 1 17 ? -2.990 10.900 0.672 1.00 0.00 17 LEU A N 9
ATOM 14780 C CA . LEU A 1 17 ? -3.550 9.957 -0.281 1.00 0.00 17 LEU A CA 9
ATOM 14781 C C . LEU A 1 17 ? -3.064 8.546 0.059 1.00 0.00 17 LEU A C 9
ATOM 14782 O O . LEU A 1 17 ? -3.786 7.571 -0.146 1.00 0.00 17 LEU A O 9
ATOM 14798 N N . THR A 1 18 ? -1.845 8.483 0.573 1.00 0.00 18 THR A N 9
ATOM 14799 C CA . THR A 1 18 ? -1.254 7.208 0.944 1.00 0.00 18 THR A CA 9
ATOM 14800 C C . THR A 1 18 ? -2.097 6.523 2.022 1.00 0.00 18 THR A C 9
ATOM 14801 O O . THR A 1 18 ? -2.536 5.388 1.844 1.00 0.00 18 THR A O 9
ATOM 14812 N N . SER A 1 19 ? -2.297 7.242 3.117 1.00 0.00 19 SER A N 9
ATOM 14813 C CA . SER A 1 19 ? -3.079 6.718 4.224 1.00 0.00 19 SER A CA 9
ATOM 14814 C C . SER A 1 19 ? -4.289 5.949 3.691 1.00 0.00 19 SER A C 9
ATOM 14815 O O . SER A 1 19 ? -4.585 4.850 4.158 1.00 0.00 19 SER A O 9
ATOM 14823 N N . LEU A 1 20 ? -4.957 6.557 2.722 1.00 0.00 20 LEU A N 9
ATOM 14824 C CA . LEU A 1 20 ? -6.129 5.943 2.121 1.00 0.00 20 LEU A CA 9
ATOM 14825 C C . LEU A 1 20 ? -5.725 4.626 1.456 1.00 0.00 20 LEU A C 9
ATOM 14826 O O . LEU A 1 20 ? -6.348 3.592 1.689 1.00 0.00 20 LEU A O 9
ATOM 14842 N N . LEU A 1 21 ? -4.683 4.707 0.640 1.00 0.00 21 LEU A N 9
ATOM 14843 C CA . LEU A 1 21 ? -4.189 3.534 -0.060 1.00 0.00 21 LEU A CA 9
ATOM 14844 C C . LEU A 1 21 ? -4.056 2.374 0.927 1.00 0.00 21 LEU A C 9
ATOM 14845 O O . LEU A 1 21 ? -4.444 1.247 0.623 1.00 0.00 21 LEU A O 9
ATOM 14861 N N . SER A 1 22 ? -3.505 2.689 2.091 1.00 0.00 22 SER A N 9
ATOM 14862 C CA . SER A 1 22 ? -3.315 1.686 3.125 1.00 0.00 22 SER A CA 9
ATOM 14863 C C . SER A 1 22 ? -4.563 0.808 3.237 1.00 0.00 22 SER A C 9
ATOM 14864 O O . SER A 1 22 ? -4.468 -0.418 3.217 1.00 0.00 22 SER A O 9
ATOM 14872 N N . GLU A 1 23 ? -5.705 1.470 3.354 1.00 0.00 23 GLU A N 9
ATOM 14873 C CA . GLU A 1 23 ? -6.970 0.766 3.470 1.00 0.00 23 GLU A CA 9
ATOM 14874 C C . GLU A 1 23 ? -7.267 -0.008 2.184 1.00 0.00 23 GLU A C 9
ATOM 14875 O O . GLU A 1 23 ? -7.918 -1.051 2.218 1.00 0.00 23 GLU A O 9
ATOM 14887 N N . LYS A 1 24 ? -6.774 0.533 1.079 1.00 0.00 24 LYS A N 9
ATOM 14888 C CA . LYS A 1 24 ? -6.978 -0.094 -0.216 1.00 0.00 24 LYS A CA 9
ATOM 14889 C C . LYS A 1 24 ? -6.242 -1.434 -0.251 1.00 0.00 24 LYS A C 9
ATOM 14890 O O . LYS A 1 24 ? -6.774 -2.426 -0.749 1.00 0.00 24 LYS A O 9
ATOM 14909 N N . ILE A 1 25 ? -5.030 -1.422 0.284 1.00 0.00 25 ILE A N 9
ATOM 14910 C CA . ILE A 1 25 ? -4.216 -2.625 0.321 1.00 0.00 25 ILE A CA 9
ATOM 14911 C C . ILE A 1 25 ? -4.778 -3.584 1.372 1.00 0.00 25 ILE A C 9
ATOM 14912 O O . ILE A 1 25 ? -4.911 -4.780 1.117 1.00 0.00 25 ILE A O 9
ATOM 14928 N N . LYS A 1 26 ? -5.092 -3.024 2.530 1.00 0.00 26 LYS A N 9
ATOM 14929 C CA . LYS A 1 26 ? -5.637 -3.815 3.621 1.00 0.00 26 LYS A CA 9
ATOM 14930 C C . LYS A 1 26 ? -6.934 -4.484 3.161 1.00 0.00 26 LYS A C 9
ATOM 14931 O O . LYS A 1 26 ? -7.202 -5.633 3.511 1.00 0.00 26 LYS A O 9
ATOM 14950 N N . GLU A 1 27 ? -7.705 -3.738 2.384 1.00 0.00 27 GLU A N 9
ATOM 14951 C CA . GLU A 1 27 ? -8.967 -4.244 1.873 1.00 0.00 27 GLU A CA 9
ATOM 14952 C C . GLU A 1 27 ? -8.718 -5.339 0.834 1.00 0.00 27 GLU A C 9
ATOM 14953 O O . GLU A 1 27 ? -9.370 -6.382 0.856 1.00 0.00 27 GLU A O 9
ATOM 14965 N N . PHE A 1 28 ? -7.773 -5.064 -0.053 1.00 0.00 28 PHE A N 9
ATOM 14966 C CA . PHE A 1 28 ? -7.429 -6.012 -1.099 1.00 0.00 28 PHE A CA 9
ATOM 14967 C C . PHE A 1 28 ? -7.336 -7.434 -0.541 1.00 0.00 28 PHE A C 9
ATOM 14968 O O . PHE A 1 28 ? -7.766 -8.388 -1.188 1.00 0.00 28 PHE A O 9
ATOM 14985 N N . LEU A 1 29 ? -6.772 -7.531 0.654 1.00 0.00 29 LEU A N 9
ATOM 14986 C CA . LEU A 1 29 ? -6.618 -8.820 1.306 1.00 0.00 29 LEU A CA 9
ATOM 14987 C C . LEU A 1 29 ? -7.998 -9.437 1.540 1.00 0.00 29 LEU A C 9
ATOM 14988 O O . LEU A 1 29 ? -8.209 -10.617 1.263 1.00 0.00 29 LEU A O 9
ATOM 15004 N N . GLN A 1 30 ? -8.902 -8.612 2.047 1.00 0.00 30 GLN A N 9
ATOM 15005 C CA . GLN A 1 30 ? -10.256 -9.062 2.321 1.00 0.00 30 GLN A CA 9
ATOM 15006 C C . GLN A 1 30 ? -10.981 -9.390 1.015 1.00 0.00 30 GLN A C 9
ATOM 15007 O O . GLN A 1 30 ? -12.022 -10.045 1.026 1.00 0.00 30 GLN A O 9
ATOM 15021 N N . GLU A 1 31 ? -10.403 -8.919 -0.080 1.00 0.00 31 GLU A N 9
ATOM 15022 C CA . GLU A 1 31 ? -10.981 -9.153 -1.392 1.00 0.00 31 GLU A CA 9
ATOM 15023 C C . GLU A 1 31 ? -10.423 -10.444 -1.995 1.00 0.00 31 GLU A C 9
ATOM 15024 O O . GLU A 1 31 ? -11.178 -11.281 -2.488 1.00 0.00 31 GLU A O 9
ATOM 15036 N N . LYS A 1 32 ? -9.105 -10.565 -1.937 1.00 0.00 32 LYS A N 9
ATOM 15037 C CA . LYS A 1 32 ? -8.436 -11.739 -2.471 1.00 0.00 32 LYS A CA 9
ATOM 15038 C C . LYS A 1 32 ? -8.519 -12.876 -1.450 1.00 0.00 32 LYS A C 9
ATOM 15039 O O . LYS A 1 32 ? -8.295 -14.037 -1.789 1.00 0.00 32 LYS A O 9
ATOM 15058 N N . LYS A 1 33 ? -8.841 -12.503 -0.221 1.00 0.00 33 LYS A N 9
ATOM 15059 C CA . LYS A 1 33 ? -8.956 -13.476 0.851 1.00 0.00 33 LYS A CA 9
ATOM 15060 C C . LYS A 1 33 ? -7.631 -14.227 0.997 1.00 0.00 33 LYS A C 9
ATOM 15061 O O . LYS A 1 33 ? -7.569 -15.434 0.768 1.00 0.00 33 LYS A O 9
ATOM 15080 N N . MET A 1 34 ? -6.604 -13.481 1.378 1.00 0.00 34 MET A N 9
ATOM 15081 C CA . MET A 1 34 ? -5.284 -14.061 1.557 1.00 0.00 34 MET A CA 9
ATOM 15082 C C . MET A 1 34 ? -4.717 -13.718 2.937 1.00 0.00 34 MET A C 9
ATOM 15083 O O . MET A 1 34 ? -4.927 -12.616 3.441 1.00 0.00 34 MET A O 9
ATOM 15097 N N . GLN A 1 35 ? -4.011 -14.683 3.507 1.00 0.00 35 GLN A N 9
ATOM 15098 C CA . GLN A 1 35 ? -3.413 -14.497 4.818 1.00 0.00 35 GLN A CA 9
ATOM 15099 C C . GLN A 1 35 ? -1.951 -14.066 4.678 1.00 0.00 35 GLN A C 9
ATOM 15100 O O . GLN A 1 35 ? -1.258 -13.876 5.677 1.00 0.00 35 GLN A O 9
ATOM 15114 N N . SER A 1 36 ? -1.526 -13.925 3.431 1.00 0.00 36 SER A N 9
ATOM 15115 C CA . SER A 1 36 ? -0.159 -13.521 3.148 1.00 0.00 36 SER A CA 9
ATOM 15116 C C . SER A 1 36 ? -0.036 -13.079 1.689 1.00 0.00 36 SER A C 9
ATOM 15117 O O . SER A 1 36 ? -0.640 -13.680 0.801 1.00 0.00 36 SER A O 9
ATOM 15125 N N . PHE A 1 37 ? 0.750 -12.032 1.485 1.00 0.00 37 PHE A N 9
ATOM 15126 C CA . PHE A 1 37 ? 0.960 -11.503 0.148 1.00 0.00 37 PHE A CA 9
ATOM 15127 C C . PHE A 1 37 ? 2.161 -10.556 0.116 1.00 0.00 37 PHE A C 9
ATOM 15128 O O . PHE A 1 37 ? 2.813 -10.338 1.136 1.00 0.00 37 PHE A O 9
ATOM 15145 N N . TYR A 1 38 ? 2.418 -10.018 -1.068 1.00 0.00 38 TYR A N 9
ATOM 15146 C CA . TYR A 1 38 ? 3.530 -9.099 -1.246 1.00 0.00 38 TYR A CA 9
ATOM 15147 C C . TYR A 1 38 ? 3.059 -7.783 -1.868 1.00 0.00 38 TYR A C 9
ATOM 15148 O O . TYR A 1 38 ? 2.100 -7.765 -2.639 1.00 0.00 38 TYR A O 9
ATOM 15166 N N . GLN A 1 39 ? 3.754 -6.714 -1.510 1.00 0.00 39 GLN A N 9
ATOM 15167 C CA . GLN A 1 39 ? 3.419 -5.396 -2.024 1.00 0.00 39 GLN A CA 9
ATOM 15168 C C . GLN A 1 39 ? 3.362 -5.421 -3.552 1.00 0.00 39 GLN A C 9
ATOM 15169 O O . GLN A 1 39 ? 2.669 -4.610 -4.165 1.00 0.00 39 GLN A O 9
ATOM 15183 N N . GLN A 1 40 ? 4.100 -6.361 -4.125 1.00 0.00 40 GLN A N 9
ATOM 15184 C CA . GLN A 1 40 ? 4.143 -6.502 -5.570 1.00 0.00 40 GLN A CA 9
ATOM 15185 C C . GLN A 1 40 ? 2.834 -7.106 -6.083 1.00 0.00 40 GLN A C 9
ATOM 15186 O O . GLN A 1 40 ? 2.559 -7.074 -7.282 1.00 0.00 40 GLN A O 9
ATOM 15200 N N . GLU A 1 41 ? 2.061 -7.642 -5.150 1.00 0.00 41 GLU A N 9
ATOM 15201 C CA . GLU A 1 41 ? 0.788 -8.252 -5.493 1.00 0.00 41 GLU A CA 9
ATOM 15202 C C . GLU A 1 41 ? -0.302 -7.183 -5.599 1.00 0.00 41 GLU A C 9
ATOM 15203 O O . GLU A 1 41 ? -1.404 -7.459 -6.070 1.00 0.00 41 GLU A O 9
ATOM 15215 N N . LEU A 1 42 ? 0.045 -5.984 -5.153 1.00 0.00 42 LEU A N 9
ATOM 15216 C CA . LEU A 1 42 ? -0.890 -4.873 -5.192 1.00 0.00 42 LEU A CA 9
ATOM 15217 C C . LEU A 1 42 ? -0.427 -3.859 -6.239 1.00 0.00 42 LEU A C 9
ATOM 15218 O O . LEU A 1 42 ? -1.222 -3.056 -6.726 1.00 0.00 42 LEU A O 9
ATOM 15234 N N . GLU A 1 43 ? 0.858 -3.928 -6.556 1.00 0.00 43 GLU A N 9
ATOM 15235 C CA . GLU A 1 43 ? 1.437 -3.026 -7.537 1.00 0.00 43 GLU A CA 9
ATOM 15236 C C . GLU A 1 43 ? 0.829 -3.282 -8.918 1.00 0.00 43 GLU A C 9
ATOM 15237 O O . GLU A 1 43 ? 0.726 -2.368 -9.734 1.00 0.00 43 GLU A O 9
ATOM 15249 N N . THR A 1 44 ? 0.441 -4.531 -9.136 1.00 0.00 44 THR A N 9
ATOM 15250 C CA . THR A 1 44 ? -0.154 -4.919 -10.404 1.00 0.00 44 THR A CA 9
ATOM 15251 C C . THR A 1 44 ? -1.679 -4.829 -10.326 1.00 0.00 44 THR A C 9
ATOM 15252 O O . THR A 1 44 ? -2.369 -5.071 -11.315 1.00 0.00 44 THR A O 9
ATOM 15263 N N . VAL A 1 45 ? -2.160 -4.482 -9.142 1.00 0.00 45 VAL A N 9
ATOM 15264 C CA . VAL A 1 45 ? -3.591 -4.357 -8.922 1.00 0.00 45 VAL A CA 9
ATOM 15265 C C . VAL A 1 45 ? -4.037 -2.940 -9.287 1.00 0.00 45 VAL A C 9
ATOM 15266 O O . VAL A 1 45 ? -3.919 -2.021 -8.478 1.00 0.00 45 VAL A O 9
ATOM 15279 N N . GLU A 1 46 ? -4.540 -2.807 -10.506 1.00 0.00 46 GLU A N 9
ATOM 15280 C CA . GLU A 1 46 ? -5.004 -1.517 -10.988 1.00 0.00 46 GLU A CA 9
ATOM 15281 C C . GLU A 1 46 ? -5.759 -0.778 -9.881 1.00 0.00 46 GLU A C 9
ATOM 15282 O O . GLU A 1 46 ? -5.490 0.393 -9.617 1.00 0.00 46 GLU A O 9
ATOM 15294 N N . SER A 1 47 ? -6.690 -1.492 -9.265 1.00 0.00 47 SER A N 9
ATOM 15295 C CA . SER A 1 47 ? -7.486 -0.918 -8.193 1.00 0.00 47 SER A CA 9
ATOM 15296 C C . SER A 1 47 ? -6.598 -0.075 -7.276 1.00 0.00 47 SER A C 9
ATOM 15297 O O . SER A 1 47 ? -6.917 1.076 -6.984 1.00 0.00 47 SER A O 9
ATOM 15305 N N . LEU A 1 48 ? -5.501 -0.681 -6.846 1.00 0.00 48 LEU A N 9
ATOM 15306 C CA . LEU A 1 48 ? -4.565 -0.001 -5.968 1.00 0.00 48 LEU A CA 9
ATOM 15307 C C . LEU A 1 48 ? -3.857 1.110 -6.746 1.00 0.00 48 LEU A C 9
ATOM 15308 O O . LEU A 1 48 ? -4.014 2.289 -6.434 1.00 0.00 48 LEU A O 9
ATOM 15324 N N . GLN A 1 49 ? -3.093 0.694 -7.745 1.00 0.00 49 GLN A N 9
ATOM 15325 C CA . GLN A 1 49 ? -2.360 1.639 -8.571 1.00 0.00 49 GLN A CA 9
ATOM 15326 C C . GLN A 1 49 ? -3.218 2.875 -8.851 1.00 0.00 49 GLN A C 9
ATOM 15327 O O . GLN A 1 49 ? -2.757 4.004 -8.692 1.00 0.00 49 GLN A O 9
ATOM 15341 N N . SE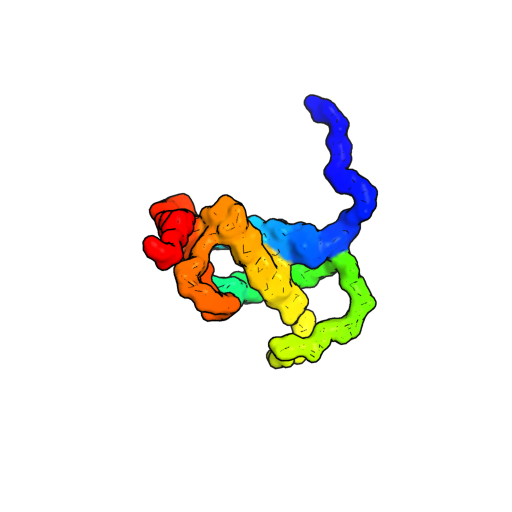R A 1 50 ? -4.451 2.619 -9.264 1.00 0.00 50 SER A N 9
ATOM 15342 C CA . SER A 1 50 ? -5.377 3.696 -9.568 1.00 0.00 50 SER A CA 9
ATOM 15343 C C . SER A 1 50 ? -5.316 4.763 -8.473 1.00 0.00 50 SER A C 9
ATOM 15344 O O . SER A 1 50 ? -5.585 5.936 -8.729 1.00 0.00 50 SER A O 9
ATOM 15352 N N . LEU A 1 51 ? -4.961 4.318 -7.277 1.00 0.00 51 LEU A N 9
ATOM 15353 C CA . LEU A 1 51 ? -4.862 5.220 -6.142 1.00 0.00 51 LEU A CA 9
ATOM 15354 C C . LEU A 1 51 ? -3.394 5.588 -5.915 1.00 0.00 51 LEU A C 9
ATOM 15355 O O . LEU A 1 51 ? -3.065 6.759 -5.733 1.00 0.00 51 LEU A O 9
ATOM 15371 N N . ALA A 1 52 ? -2.552 4.565 -5.933 1.00 0.00 52 ALA A N 9
ATOM 15372 C CA . ALA A 1 52 ? -1.127 4.765 -5.731 1.00 0.00 52 ALA A CA 9
ATOM 15373 C C . ALA A 1 52 ? -0.555 5.554 -6.911 1.00 0.00 52 ALA A C 9
ATOM 15374 O O . ALA A 1 52 ? 0.629 5.887 -6.925 1.00 0.00 52 ALA A O 9
ATOM 15381 N N . SER A 1 53 ? -1.423 5.829 -7.874 1.00 0.00 53 SER A N 9
ATOM 15382 C CA . SER A 1 53 ? -1.020 6.572 -9.056 1.00 0.00 53 SER A CA 9
ATOM 15383 C C . SER A 1 53 ? -1.729 7.927 -9.089 1.00 0.00 53 SER A C 9
ATOM 15384 O O . SER A 1 53 ? -1.353 8.810 -9.859 1.00 0.00 53 SER A O 9
ATOM 15392 N N . ARG A 1 54 ? -2.743 8.050 -8.245 1.00 0.00 54 ARG A N 9
ATOM 15393 C CA . ARG A 1 54 ? -3.508 9.283 -8.169 1.00 0.00 54 ARG A CA 9
ATOM 15394 C C . ARG A 1 54 ? -2.570 10.480 -8.000 1.00 0.00 54 ARG A C 9
ATOM 15395 O O . ARG A 1 54 ? -1.429 10.323 -7.569 1.00 0.00 54 ARG A O 9
ATOM 15416 N N . PRO A 1 55 ? -3.101 11.680 -8.357 1.00 0.00 55 PRO A N 9
ATOM 15417 C CA . PRO A 1 55 ? -2.324 12.903 -8.250 1.00 0.00 55 PRO A CA 9
ATOM 15418 C C . PRO A 1 55 ? -2.205 13.351 -6.791 1.00 0.00 55 PRO A C 9
ATOM 15419 O O . PRO A 1 55 ? -2.899 12.830 -5.920 1.00 0.00 55 PRO A O 9
ATOM 15430 N N . VAL A 1 56 ? -1.320 14.312 -6.571 1.00 0.00 56 VAL A N 9
ATOM 15431 C CA . VAL A 1 56 ? -1.101 14.836 -5.233 1.00 0.00 56 VAL A CA 9
ATOM 15432 C C . VAL A 1 56 ? -0.642 16.292 -5.329 1.00 0.00 56 VAL A C 9
ATOM 15433 O O . VAL A 1 56 ? -1.107 17.038 -6.191 1.00 0.00 56 VAL A O 9
ATOM 15446 N N . THR A 1 57 ? 0.264 16.654 -4.433 1.00 0.00 57 THR A N 9
ATOM 15447 C CA . THR A 1 57 ? 0.791 18.008 -4.406 1.00 0.00 57 THR A CA 9
ATOM 15448 C C . THR A 1 57 ? 2.212 18.038 -4.972 1.00 0.00 57 THR A C 9
ATOM 15449 O O . THR A 1 57 ? 2.985 18.945 -4.668 1.00 0.00 57 THR A O 9
ATOM 15460 N N . HIS A 1 58 ? 2.512 17.036 -5.785 1.00 0.00 58 HIS A N 9
ATOM 15461 C CA . HIS A 1 58 ? 3.827 16.937 -6.396 1.00 0.00 58 HIS A CA 9
ATOM 15462 C C . HIS A 1 58 ? 3.998 18.053 -7.428 1.00 0.00 58 HIS A C 9
ATOM 15463 O O . HIS A 1 58 ? 3.019 18.532 -7.999 1.00 0.00 58 HIS A O 9
ATOM 15477 N N . SER A 1 59 ? 5.250 18.436 -7.636 1.00 0.00 59 SER A N 9
ATOM 15478 C CA . SER A 1 59 ? 5.562 19.487 -8.589 1.00 0.00 59 SER A CA 9
ATOM 15479 C C . SER A 1 59 ? 7.079 19.643 -8.718 1.00 0.00 59 SER A C 9
ATOM 15480 O O . SER A 1 59 ? 7.626 20.702 -8.413 1.00 0.00 59 SER A O 9
ATOM 15488 N N . THR A 1 60 ? 7.715 18.572 -9.170 1.00 0.00 60 THR A N 9
ATOM 15489 C CA . THR A 1 60 ? 9.158 18.577 -9.343 1.00 0.00 60 THR A CA 9
ATOM 15490 C C . THR A 1 60 ? 9.573 17.541 -10.389 1.00 0.00 60 THR A C 9
ATOM 15491 O O . THR A 1 60 ? 10.036 17.897 -11.471 1.00 0.00 60 THR A O 9
ATOM 15502 N N . GLY A 1 61 ? 9.392 16.278 -10.030 1.00 0.00 61 GLY A N 9
ATOM 15503 C CA . GLY A 1 61 ? 9.742 15.188 -10.924 1.00 0.00 61 GLY A CA 9
ATOM 15504 C C . GLY A 1 61 ? 11.213 14.800 -10.766 1.00 0.00 61 GLY A C 9
ATOM 15505 O O . GLY A 1 61 ? 12.102 15.620 -10.992 1.00 0.00 61 GLY A O 9
ATOM 15509 N N . SER A 1 62 ? 11.425 13.551 -10.380 1.00 0.00 62 SER A N 9
ATOM 15510 C CA . SER A 1 62 ? 12.773 13.044 -10.189 1.00 0.00 62 SER A CA 9
ATOM 15511 C C . SER A 1 62 ? 12.738 11.530 -9.976 1.00 0.00 62 SER A C 9
ATOM 15512 O O . SER A 1 62 ? 12.752 11.059 -8.840 1.00 0.00 62 SER A O 9
ATOM 15520 N N . ASP A 1 63 ? 12.694 10.809 -11.087 1.00 0.00 63 ASP A N 9
ATOM 15521 C CA . ASP A 1 63 ? 12.657 9.357 -11.035 1.00 0.00 63 ASP A CA 9
ATOM 15522 C C . ASP A 1 63 ? 12.605 8.802 -12.460 1.00 0.00 63 ASP A C 9
ATOM 15523 O O . ASP A 1 63 ? 11.645 8.129 -12.833 1.00 0.00 63 ASP A O 9
ATOM 15532 N N . GLN A 1 64 ? 13.649 9.104 -13.217 1.00 0.00 64 GLN A N 9
ATOM 15533 C CA . GLN A 1 64 ? 13.734 8.644 -14.593 1.00 0.00 64 GLN A CA 9
ATOM 15534 C C . GLN A 1 64 ? 14.525 7.336 -14.667 1.00 0.00 64 GLN A C 9
ATOM 15535 O O . GLN A 1 64 ? 15.748 7.338 -14.536 1.00 0.00 64 GLN A O 9
ATOM 15549 N N . VAL A 1 65 ? 13.795 6.251 -14.877 1.00 0.00 65 VAL A N 9
ATOM 15550 C CA . VAL A 1 65 ? 14.413 4.939 -14.970 1.00 0.00 65 VAL A CA 9
ATOM 15551 C C . VAL A 1 65 ? 14.377 4.465 -16.424 1.00 0.00 65 VAL A C 9
ATOM 15552 O O . VAL A 1 65 ? 14.048 5.236 -17.324 1.00 0.00 65 VAL A O 9
ATOM 15565 N N . GLU A 1 66 ? 14.721 3.199 -16.609 1.00 0.00 66 GLU A N 9
ATOM 15566 C CA . GLU A 1 66 ?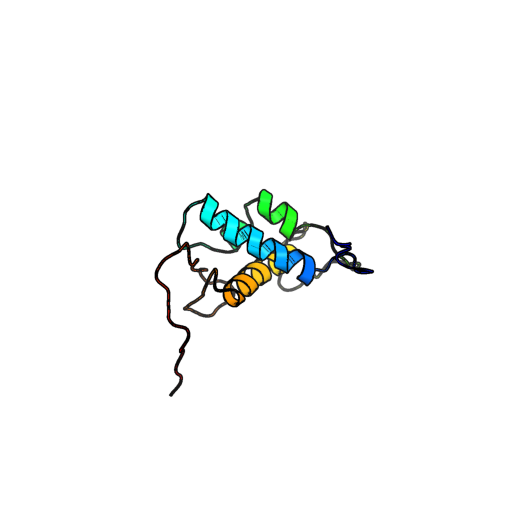 14.733 2.614 -17.939 1.00 0.00 66 GLU A CA 9
ATOM 15567 C C . GLU A 1 66 ? 13.444 1.826 -18.183 1.00 0.00 66 GLU A C 9
ATOM 15568 O O . GLU A 1 66 ? 13.480 0.609 -18.359 1.00 0.00 66 GLU A O 9
ATOM 15580 N N . LEU A 1 67 ? 12.336 2.552 -18.186 1.00 0.00 67 LEU A N 9
ATOM 15581 C CA . LEU A 1 67 ? 11.038 1.936 -18.405 1.00 0.00 67 LEU A CA 9
ATOM 15582 C C . LEU A 1 67 ? 10.712 1.964 -19.900 1.00 0.00 67 LEU A C 9
ATOM 15583 O O . LEU A 1 67 ? 11.585 2.228 -20.725 1.00 0.00 67 LEU A O 9
ATOM 15599 N N . LYS A 1 68 ? 9.452 1.688 -20.203 1.00 0.00 68 LYS A N 9
ATOM 15600 C CA . LYS A 1 68 ? 8.999 1.678 -21.583 1.00 0.00 68 LYS A CA 9
ATOM 15601 C C . LYS A 1 68 ? 9.225 3.060 -22.200 1.00 0.00 68 LYS A C 9
ATOM 15602 O O . LYS A 1 68 ? 10.058 3.217 -23.092 1.00 0.00 68 LYS A O 9
ATOM 15621 N N . ASP A 1 69 ? 8.470 4.027 -21.699 1.00 0.00 69 ASP A N 9
ATOM 15622 C CA . ASP A 1 69 ? 8.578 5.390 -22.190 1.00 0.00 69 ASP A CA 9
ATOM 15623 C C . ASP A 1 69 ? 7.554 6.269 -21.469 1.00 0.00 69 ASP A C 9
ATOM 15624 O O . ASP A 1 69 ? 6.436 6.448 -21.950 1.00 0.00 69 ASP A O 9
ATOM 15633 N N . SER A 1 70 ? 7.972 6.795 -20.327 1.00 0.00 70 SER A N 9
ATOM 15634 C CA . SER A 1 70 ? 7.105 7.651 -19.535 1.00 0.00 70 SER A CA 9
ATOM 15635 C C . SER A 1 70 ? 7.892 8.263 -18.375 1.00 0.00 70 SER A C 9
ATOM 15636 O O . SER A 1 70 ? 8.902 7.708 -17.944 1.00 0.00 70 SER A O 9
ATOM 15644 N N . GLY A 1 71 ? 7.400 9.398 -17.901 1.00 0.00 71 GLY A N 9
ATOM 15645 C CA . GLY A 1 71 ? 8.045 10.091 -16.798 1.00 0.00 71 GLY A CA 9
ATOM 15646 C C . GLY A 1 71 ? 7.306 9.835 -15.483 1.00 0.00 71 GLY A C 9
ATOM 15647 O O . GLY A 1 71 ? 6.952 10.775 -14.773 1.00 0.00 71 GLY A O 9
ATOM 15651 N N . THR A 1 72 ? 7.095 8.558 -15.198 1.00 0.00 72 THR A N 9
ATOM 15652 C CA . THR A 1 72 ? 6.405 8.167 -13.981 1.00 0.00 72 THR A CA 9
ATOM 15653 C C . THR A 1 72 ? 6.651 6.688 -13.680 1.00 0.00 72 THR A C 9
ATOM 15654 O O . THR A 1 72 ? 6.343 5.824 -14.500 1.00 0.00 72 THR A O 9
ATOM 15665 N N . SER A 1 73 ? 7.203 6.440 -12.502 1.00 0.00 73 SER A N 9
ATOM 15666 C CA . SER A 1 73 ? 7.495 5.080 -12.082 1.00 0.00 73 SER A CA 9
ATOM 15667 C C . SER A 1 73 ? 8.146 5.087 -10.698 1.00 0.00 73 SER A C 9
ATOM 15668 O O . SER A 1 73 ? 8.878 6.015 -10.358 1.00 0.00 73 SER A O 9
ATOM 15676 N N . GLY A 1 74 ? 7.857 4.041 -9.938 1.00 0.00 74 GLY A N 9
ATOM 15677 C CA . GLY A 1 74 ? 8.406 3.916 -8.598 1.00 0.00 74 GLY A CA 9
ATOM 15678 C C . GLY A 1 74 ? 7.530 4.643 -7.576 1.00 0.00 74 GLY A C 9
ATOM 15679 O O . GLY A 1 74 ? 7.258 4.115 -6.499 1.00 0.00 74 GLY A O 9
ATOM 15683 N N . VAL A 1 75 ? 7.113 5.844 -7.950 1.00 0.00 75 VAL A N 9
ATOM 15684 C CA . VAL A 1 75 ? 6.274 6.649 -7.079 1.00 0.00 75 VAL A CA 9
ATOM 15685 C C . VAL A 1 75 ? 5.197 5.761 -6.452 1.00 0.00 75 VAL A C 9
ATOM 15686 O O . VAL A 1 75 ? 5.151 5.604 -5.233 1.00 0.00 75 VAL A O 9
ATOM 15699 N N . ALA A 1 76 ? 4.358 5.205 -7.313 1.00 0.00 76 ALA A N 9
ATOM 15700 C CA . ALA A 1 76 ? 3.285 4.337 -6.858 1.00 0.00 76 ALA A CA 9
ATOM 15701 C C . ALA A 1 76 ? 3.862 3.263 -5.933 1.00 0.00 76 ALA A C 9
ATOM 15702 O O . ALA A 1 76 ? 3.342 3.035 -4.842 1.00 0.00 76 ALA A O 9
ATOM 15709 N N . GLN A 1 77 ? 4.928 2.632 -6.404 1.00 0.00 77 GLN A N 9
ATOM 15710 C CA . GLN A 1 77 ? 5.580 1.587 -5.633 1.00 0.00 77 GLN A CA 9
ATOM 15711 C C . GLN A 1 77 ? 5.886 2.084 -4.218 1.00 0.00 77 GLN A C 9
ATOM 15712 O O . GLN A 1 77 ? 5.889 1.302 -3.269 1.00 0.00 77 GLN A O 9
ATOM 15726 N N . ARG A 1 78 ? 6.134 3.382 -4.122 1.00 0.00 78 ARG A N 9
ATOM 15727 C CA . ARG A 1 78 ? 6.440 3.992 -2.839 1.00 0.00 78 ARG A CA 9
ATOM 15728 C C . ARG A 1 78 ? 5.159 4.188 -2.026 1.00 0.00 78 ARG A C 9
ATOM 15729 O O . ARG A 1 78 ? 5.176 4.082 -0.800 1.00 0.00 78 ARG A O 9
ATOM 15750 N N . VAL A 1 79 ? 4.080 4.470 -2.740 1.00 0.00 79 VAL A N 9
ATOM 15751 C CA . VAL A 1 79 ? 2.793 4.681 -2.099 1.00 0.00 79 VAL A CA 9
ATOM 15752 C C . VAL A 1 79 ? 2.246 3.338 -1.608 1.00 0.00 79 VAL A C 9
ATOM 15753 O O . VAL A 1 79 ? 1.560 3.279 -0.589 1.00 0.00 79 VAL A O 9
ATOM 15766 N N . PHE A 1 80 ? 2.570 2.295 -2.357 1.00 0.00 80 PHE A N 9
ATOM 15767 C CA . PHE A 1 80 ? 2.119 0.957 -2.011 1.00 0.00 80 PHE A CA 9
ATOM 15768 C C . PHE A 1 80 ? 2.826 0.449 -0.753 1.00 0.00 80 PHE A C 9
ATOM 15769 O O . PHE A 1 80 ? 2.226 -0.252 0.060 1.00 0.00 80 PHE A O 9
ATOM 15786 N N . LYS A 1 81 ? 4.092 0.821 -0.633 1.00 0.00 81 LYS A N 9
ATOM 15787 C CA . LYS A 1 81 ? 4.887 0.412 0.512 1.00 0.00 81 LYS A CA 9
ATOM 15788 C C . LYS A 1 81 ? 4.554 1.308 1.706 1.00 0.00 81 LYS A C 9
ATOM 15789 O O . LYS A 1 81 ? 4.349 0.820 2.816 1.00 0.00 81 LYS A O 9
ATOM 15808 N N . ASN A 1 82 ? 4.508 2.605 1.437 1.00 0.00 82 ASN A N 9
ATOM 15809 C CA . ASN A 1 82 ? 4.203 3.575 2.475 1.00 0.00 82 ASN A CA 9
ATOM 15810 C C . ASN A 1 82 ? 2.805 3.297 3.031 1.00 0.00 82 ASN A C 9
ATOM 15811 O O . ASN A 1 82 ? 2.534 3.562 4.201 1.00 0.00 82 ASN A O 9
ATOM 15822 N N . ALA A 1 83 ? 1.953 2.767 2.165 1.00 0.00 83 ALA A N 9
ATOM 15823 C CA . ALA A 1 83 ? 0.590 2.451 2.555 1.00 0.00 83 ALA A CA 9
ATOM 15824 C C . ALA A 1 83 ? 0.600 1.249 3.502 1.00 0.00 83 ALA A C 9
ATOM 15825 O O . ALA A 1 83 ? -0.120 1.233 4.498 1.00 0.00 83 ALA A O 9
ATOM 15832 N N . LEU A 1 84 ? 1.425 0.271 3.157 1.00 0.00 84 LEU A N 9
ATOM 15833 C CA . LEU A 1 84 ? 1.539 -0.932 3.964 1.00 0.00 84 LEU A CA 9
ATOM 15834 C C . LEU A 1 84 ? 2.064 -0.561 5.352 1.00 0.00 84 LEU A C 9
ATOM 15835 O O . LEU A 1 84 ? 1.514 -0.995 6.364 1.00 0.00 84 LEU A O 9
ATOM 15851 N N . GLN A 1 85 ? 3.121 0.237 5.357 1.00 0.00 85 GLN A N 9
ATOM 15852 C CA . GLN A 1 85 ? 3.726 0.670 6.605 1.00 0.00 85 GLN A CA 9
ATOM 15853 C C . GLN A 1 85 ? 2.643 1.016 7.628 1.00 0.00 85 GLN A C 9
ATOM 15854 O O . GLN A 1 85 ? 2.636 0.480 8.735 1.00 0.00 85 GLN A O 9
ATOM 15868 N N . LEU A 1 86 ? 1.753 1.910 7.221 1.00 0.00 86 LEU A N 9
ATOM 15869 C CA . LEU A 1 86 ? 0.668 2.334 8.089 1.00 0.00 86 LEU A CA 9
ATOM 15870 C C . LEU A 1 86 ? -0.074 1.101 8.609 1.00 0.00 86 LEU A C 9
ATOM 15871 O O . LEU A 1 86 ? -0.390 1.017 9.795 1.00 0.00 86 LEU A O 9
ATOM 15887 N N . LEU A 1 87 ? -0.331 0.175 7.697 1.00 0.00 87 LEU A N 9
ATOM 15888 C CA . LEU A 1 87 ? -1.030 -1.049 8.049 1.00 0.00 87 LEU A CA 9
ATOM 15889 C C . LEU A 1 87 ? -0.336 -1.701 9.246 1.00 0.00 87 LEU A C 9
ATOM 15890 O O . LEU A 1 87 ? -0.995 -2.126 10.194 1.00 0.00 87 LEU A O 9
ATOM 15906 N N . GLN A 1 88 ? 0.985 -1.760 9.163 1.00 0.00 88 GLN A N 9
ATOM 15907 C CA . GLN A 1 88 ? 1.776 -2.354 10.228 1.00 0.00 88 GLN A CA 9
ATOM 15908 C C . GLN A 1 88 ? 1.644 -1.529 11.510 1.00 0.00 88 GLN A C 9
ATOM 15909 O O . GLN A 1 88 ? 1.911 -2.026 12.603 1.00 0.00 88 GLN A O 9
ATOM 15923 N N . GLU A 1 89 ? 1.232 -0.282 11.333 1.00 0.00 89 GLU A N 9
ATOM 15924 C CA . GLU A 1 89 ? 1.061 0.617 12.462 1.00 0.00 89 GLU A CA 9
ATOM 15925 C C . GLU A 1 89 ? -0.345 0.472 13.049 1.00 0.00 89 GLU A C 9
ATOM 15926 O O . GLU A 1 89 ? -0.547 0.679 14.244 1.00 0.00 89 GLU A O 9
ATOM 15938 N N . LYS A 1 90 ? -1.280 0.117 12.180 1.00 0.00 90 LYS A N 9
ATOM 15939 C CA . LYS A 1 90 ? -2.661 -0.058 12.596 1.00 0.00 90 LYS A CA 9
ATOM 15940 C C . LYS A 1 90 ? -2.851 -1.478 13.132 1.00 0.00 90 LYS A C 9
ATOM 15941 O O . LYS A 1 90 ? -3.695 -1.711 13.997 1.00 0.00 90 LYS A O 9
ATOM 15960 N N . GLY A 1 91 ? -2.053 -2.391 12.597 1.00 0.00 91 GLY A N 9
ATOM 15961 C CA . GLY A 1 91 ? -2.123 -3.782 13.011 1.00 0.00 91 GLY A CA 9
ATOM 15962 C C . GLY A 1 91 ? -2.836 -4.632 11.958 1.00 0.00 91 GLY A C 9
ATOM 15963 O O . GLY A 1 91 ? -3.256 -5.753 12.241 1.00 0.00 91 GLY A O 9
ATOM 15967 N N . LEU A 1 92 ? -2.950 -4.067 10.765 1.00 0.00 92 LEU A N 9
ATOM 15968 C CA . LEU A 1 92 ? -3.604 -4.759 9.668 1.00 0.00 92 LEU A CA 9
ATOM 15969 C C . LEU A 1 92 ? -2.654 -5.814 9.098 1.00 0.00 92 LEU A C 9
ATOM 15970 O O . LEU A 1 92 ? -3.093 -6.872 8.650 1.00 0.00 92 LEU A O 9
ATOM 15986 N N . VAL A 1 93 ? -1.370 -5.488 9.132 1.00 0.00 93 VAL A N 9
ATOM 15987 C CA . VAL A 1 93 ? -0.355 -6.395 8.623 1.00 0.00 93 VAL A CA 9
ATOM 15988 C C . VAL A 1 93 ? 0.881 -6.325 9.523 1.00 0.00 93 VAL A C 9
ATOM 15989 O O . VAL A 1 93 ? 0.956 -5.483 10.416 1.00 0.00 93 VAL A O 9
ATOM 16002 N N . PHE A 1 94 ? 1.820 -7.221 9.255 1.00 0.00 94 PHE A N 9
ATOM 16003 C CA . PHE A 1 94 ? 3.048 -7.272 10.029 1.00 0.00 94 PHE A CA 9
ATOM 16004 C C . PHE A 1 94 ? 4.132 -8.057 9.287 1.00 0.00 94 PHE A C 9
ATOM 16005 O O . PHE A 1 94 ? 3.829 -8.987 8.541 1.00 0.00 94 PHE A O 9
ATOM 16022 N N . GLN A 1 95 ? 5.373 -7.653 9.516 1.00 0.00 95 GLN A N 9
ATOM 16023 C CA . GLN A 1 95 ? 6.503 -8.307 8.878 1.00 0.00 95 GLN A CA 9
ATOM 16024 C C . GLN A 1 95 ? 7.390 -8.977 9.929 1.00 0.00 95 GLN A C 9
ATOM 16025 O O . GLN A 1 95 ? 7.946 -8.305 10.797 1.00 0.00 95 GLN A O 9
ATOM 16039 N N . ARG A 1 96 ? 7.497 -10.292 9.816 1.00 0.00 96 ARG A N 9
ATOM 16040 C CA . ARG A 1 96 ? 8.308 -11.060 10.746 1.00 0.00 96 ARG A CA 9
ATOM 16041 C C . ARG A 1 96 ? 9.608 -11.505 10.074 1.00 0.00 96 ARG A C 9
ATOM 16042 O O . ARG A 1 96 ? 9.755 -12.670 9.707 1.00 0.00 96 ARG A O 9
ATOM 16063 N N . ASP A 1 97 ? 10.519 -10.553 9.933 1.00 0.00 97 ASP A N 9
ATOM 16064 C CA . ASP A 1 97 ? 11.803 -10.832 9.312 1.00 0.00 97 ASP A CA 9
ATOM 16065 C C . ASP A 1 97 ? 12.595 -9.529 9.181 1.00 0.00 97 ASP A C 9
ATOM 16066 O O . ASP A 1 97 ? 13.817 -9.525 9.324 1.00 0.00 97 ASP A O 9
ATOM 16075 N N . SER A 1 98 ? 11.867 -8.456 8.912 1.00 0.00 98 SER A N 9
ATOM 16076 C CA . SER A 1 98 ? 12.487 -7.150 8.761 1.00 0.00 98 SER A CA 9
ATOM 16077 C C . SER A 1 98 ? 13.160 -7.046 7.390 1.00 0.00 98 SER A C 9
ATOM 16078 O O . SER A 1 98 ? 14.103 -7.779 7.101 1.00 0.00 98 SER A O 9
ATOM 16086 N N . GLY A 1 99 ? 12.648 -6.127 6.584 1.00 0.00 99 GLY A N 9
ATOM 16087 C CA . GLY A 1 99 ? 13.187 -5.917 5.251 1.00 0.00 99 GLY A CA 9
ATOM 16088 C C . GLY A 1 99 ? 12.196 -5.153 4.372 1.00 0.00 99 GLY A C 9
ATOM 16089 O O . GLY A 1 99 ? 11.101 -4.811 4.818 1.00 0.00 99 GLY A O 9
ATOM 16093 N N . SER A 1 100 ? 12.614 -4.907 3.139 1.00 0.00 100 SER A N 9
ATOM 16094 C CA . SER A 1 100 ? 11.776 -4.189 2.194 1.00 0.00 100 SER A CA 9
ATOM 16095 C C . SER A 1 100 ? 10.976 -5.180 1.347 1.00 0.00 100 SER A C 9
ATOM 16096 O O . SER A 1 100 ? 9.746 -5.156 1.353 1.00 0.00 100 SER A O 9
ATOM 16104 N N . ASP A 1 101 ? 11.706 -6.028 0.637 1.00 0.00 101 ASP A N 9
ATOM 16105 C CA . ASP A 1 101 ? 11.080 -7.025 -0.214 1.00 0.00 101 ASP A CA 9
ATOM 16106 C C . ASP A 1 101 ? 10.811 -8.290 0.604 1.00 0.00 101 ASP A C 9
ATOM 16107 O O . ASP A 1 101 ? 11.560 -9.262 0.514 1.00 0.00 101 ASP A O 9
ATOM 16116 N N . LYS A 1 102 ? 9.741 -8.238 1.382 1.00 0.00 102 LYS A N 9
ATOM 16117 C CA . LYS A 1 102 ? 9.364 -9.367 2.215 1.00 0.00 102 LYS A CA 9
ATOM 16118 C C . LYS A 1 102 ? 7.853 -9.588 2.115 1.00 0.00 102 LYS A C 9
ATOM 16119 O O . LYS A 1 102 ? 7.128 -8.726 1.621 1.00 0.00 102 LYS A O 9
ATOM 16138 N N . LEU A 1 103 ? 7.424 -10.747 2.592 1.00 0.00 103 LEU A N 9
ATOM 16139 C CA . LEU A 1 103 ? 6.013 -11.091 2.563 1.00 0.00 103 LEU A CA 9
ATOM 16140 C C . LEU A 1 103 ? 5.282 -10.322 3.665 1.00 0.00 103 LEU A C 9
ATOM 16141 O O . LEU A 1 103 ? 5.677 -10.372 4.829 1.00 0.00 103 LEU A O 9
ATOM 16157 N N . TYR A 1 104 ? 4.227 -9.629 3.260 1.00 0.00 104 TYR A N 9
ATOM 16158 C CA . TYR A 1 104 ? 3.438 -8.851 4.198 1.00 0.00 104 TYR A CA 9
ATOM 16159 C C . TYR A 1 104 ? 2.275 -9.676 4.754 1.00 0.00 104 TYR A C 9
ATOM 16160 O O . TYR A 1 104 ? 1.284 -9.903 4.061 1.00 0.00 104 TYR A O 9
ATOM 16178 N N . TYR A 1 105 ? 2.435 -10.103 5.997 1.00 0.00 105 TYR A N 9
ATOM 16179 C CA . TYR A 1 105 ? 1.411 -10.899 6.653 1.00 0.00 105 TYR A CA 9
ATOM 16180 C C . TYR A 1 105 ? 0.225 -10.028 7.071 1.00 0.00 105 TYR A C 9
ATOM 16181 O O . TYR A 1 105 ? 0.408 -8.967 7.666 1.00 0.00 105 TYR A O 9
ATOM 16199 N N . VAL A 1 106 ? -0.966 -10.510 6.744 1.00 0.00 106 VAL A N 9
ATOM 16200 C CA . VAL A 1 106 ? -2.182 -9.789 7.078 1.00 0.00 106 VAL A CA 9
ATOM 16201 C C . VAL A 1 106 ? -2.613 -10.155 8.500 1.00 0.00 106 VAL A C 9
ATOM 16202 O O . VAL A 1 106 ? -2.173 -11.167 9.044 1.00 0.00 106 VAL A O 9
ATOM 16215 N N . THR A 1 107 ? -3.469 -9.313 9.060 1.00 0.00 107 THR A N 9
ATOM 16216 C CA . THR A 1 107 ? -3.964 -9.536 10.408 1.00 0.00 107 THR A CA 9
ATOM 16217 C C . THR A 1 107 ? -5.293 -10.294 10.369 1.00 0.00 107 THR A C 9
ATOM 16218 O O . THR A 1 107 ? -6.210 -9.911 9.644 1.00 0.00 107 THR A O 9
ATOM 16229 N N . THR A 1 108 ? -5.354 -11.357 11.158 1.00 0.00 108 THR A N 9
ATOM 16230 C CA . THR A 1 108 ? -6.555 -12.172 11.224 1.00 0.00 108 THR A CA 9
ATOM 16231 C C . THR A 1 108 ? -7.726 -11.354 11.772 1.00 0.00 108 THR A C 9
ATOM 16232 O O . THR A 1 108 ? -7.578 -10.637 12.760 1.00 0.00 108 THR A O 9
ATOM 16243 N N . LYS A 1 109 ? -8.863 -11.489 11.106 1.00 0.00 109 LYS A N 9
ATOM 16244 C CA . LYS A 1 109 ? -10.059 -10.771 11.514 1.00 0.00 109 LYS A CA 9
ATOM 16245 C C . LYS A 1 109 ? -10.811 -11.595 12.561 1.00 0.00 109 LYS A C 9
ATOM 16246 O O . LYS A 1 109 ? -11.855 -12.175 12.267 1.00 0.00 109 LYS A O 9
ATOM 16265 N N . ASP A 1 110 ? -10.250 -11.621 13.761 1.00 0.00 110 ASP A N 9
ATOM 16266 C CA . ASP A 1 110 ? -10.854 -12.365 14.854 1.00 0.00 110 ASP A CA 9
ATOM 16267 C C . ASP A 1 110 ? -12.233 -11.778 15.163 1.00 0.00 110 ASP A C 9
ATOM 16268 O O . ASP A 1 110 ? -12.338 -10.731 15.800 1.00 0.00 110 ASP A O 9
ATOM 16277 N N . LYS A 1 111 ? -13.257 -12.478 14.697 1.00 0.00 111 LYS A N 9
ATOM 16278 C CA . LYS A 1 111 ? -14.625 -12.040 14.915 1.00 0.00 111 LYS A CA 9
ATOM 16279 C C . LYS A 1 111 ? -14.705 -10.523 14.733 1.00 0.00 111 LYS A C 9
ATOM 16280 O O . LYS A 1 111 ? -14.567 -9.770 15.697 1.00 0.00 111 LYS A O 9
ATOM 16299 N N . ASP A 1 112 ? -14.927 -10.119 13.491 1.00 0.00 112 ASP A N 9
ATOM 16300 C CA . ASP A 1 112 ? -15.027 -8.705 13.171 1.00 0.00 112 ASP A CA 9
ATOM 16301 C C . ASP A 1 112 ? -15.710 -8.542 11.812 1.00 0.00 112 ASP A C 9
ATOM 16302 O O . ASP A 1 112 ? -15.302 -9.159 10.829 1.00 0.00 112 ASP A O 9
ATOM 16311 N N . LEU A 1 113 ? -16.739 -7.706 11.799 1.00 0.00 113 LEU A N 9
ATOM 16312 C CA . LEU A 1 113 ? -17.483 -7.454 10.577 1.00 0.00 113 LEU A CA 9
ATOM 16313 C C . LEU A 1 113 ? -18.098 -8.764 10.080 1.00 0.00 113 LEU A C 9
ATOM 16314 O O . LEU A 1 113 ? -19.257 -9.059 10.368 1.00 0.00 113 LEU A O 9
ATOM 16330 N N . GLN A 1 114 ? -17.294 -9.515 9.341 1.00 0.00 114 GLN A N 9
ATOM 16331 C CA . GLN A 1 114 ? -17.745 -10.786 8.801 1.00 0.00 114 GLN A CA 9
ATOM 16332 C C . GLN A 1 114 ? -17.202 -11.943 9.643 1.00 0.00 114 GLN A C 9
ATOM 16333 O O . GLN A 1 114 ? -16.255 -11.767 10.408 1.00 0.00 114 GLN A O 9
ATOM 16347 N N . SER A 1 115 ? -17.825 -13.100 9.473 1.00 0.00 115 SER A N 9
ATOM 16348 C CA . SER A 1 115 ? -17.416 -14.285 10.207 1.00 0.00 115 SER A CA 9
ATOM 16349 C C . SER A 1 115 ? -18.003 -15.536 9.551 1.00 0.00 115 SER A C 9
ATOM 16350 O O . SER A 1 115 ? -18.925 -15.442 8.742 1.00 0.00 115 SER A O 9
ATOM 16358 N N . GLY A 1 116 ? -17.444 -16.678 9.923 1.00 0.00 116 GLY A N 9
ATOM 16359 C CA . GLY A 1 116 ? -17.900 -17.946 9.380 1.00 0.00 116 GLY A CA 9
ATOM 16360 C C . GLY A 1 116 ? -16.717 -18.827 8.974 1.00 0.00 116 GLY A C 9
ATOM 16361 O O . GLY A 1 116 ? -15.578 -18.363 8.933 1.00 0.00 116 GLY A O 9
ATOM 16365 N N . PRO A 1 117 ? -17.034 -20.116 8.677 1.00 0.00 117 PRO A N 9
ATOM 16366 C CA . PRO A 1 117 ? -16.010 -21.065 8.276 1.00 0.00 117 PRO A CA 9
ATOM 16367 C C . PRO A 1 117 ? -15.557 -20.809 6.837 1.00 0.00 117 PRO A C 9
ATOM 16368 O O . PRO A 1 117 ? -16.343 -20.356 6.007 1.00 0.00 117 PRO A O 9
ATOM 16379 N N . SER A 1 118 ? -14.292 -21.109 6.587 1.00 0.00 118 SER A N 9
ATOM 16380 C CA . SER A 1 118 ? -13.725 -20.917 5.263 1.00 0.00 118 SER A CA 9
ATOM 16381 C C . SER A 1 118 ? -13.471 -22.272 4.600 1.00 0.00 118 SER A C 9
ATOM 16382 O O . SER A 1 118 ? -14.022 -22.561 3.539 1.00 0.00 118 SER A O 9
ATOM 16390 N N . SER A 1 119 ? -12.637 -23.068 5.253 1.00 0.00 119 SER A N 9
ATOM 16391 C CA . SER A 1 119 ? -12.303 -24.386 4.740 1.00 0.00 119 SER A CA 9
ATOM 16392 C C . SER A 1 119 ? -13.582 -25.181 4.471 1.00 0.00 119 SER A C 9
ATOM 16393 O O . SER A 1 119 ? -14.529 -25.125 5.254 1.00 0.00 119 SER A O 9
ATOM 16401 N N . GLY A 1 120 ? -13.569 -25.904 3.360 1.00 0.00 120 GLY A N 9
ATOM 16402 C CA . GLY A 1 120 ? -14.716 -26.709 2.977 1.00 0.00 120 GLY A CA 9
ATOM 16403 C C . GLY A 1 120 ? -14.272 -28.048 2.384 1.00 0.00 120 GLY A C 9
ATOM 16404 O O . GLY A 1 120 ? -14.212 -29.054 3.089 1.00 0.00 120 GLY A O 9
ATOM 16408 N N . GLY A 1 1 ? -24.154 19.920 23.863 1.00 0.00 1 GLY A N 10
ATOM 16409 C CA . GLY A 1 1 ? -25.219 20.207 22.918 1.00 0.00 1 GLY A CA 10
ATOM 16410 C C . GLY A 1 1 ? -24.658 20.797 21.622 1.00 0.00 1 GLY A C 10
ATOM 16411 O O . GLY A 1 1 ? -23.683 21.546 21.649 1.00 0.00 1 GLY A O 10
ATOM 16415 N N . SER A 1 2 ? -25.298 20.436 20.519 1.00 0.00 2 SER A N 10
ATOM 16416 C CA . SER A 1 2 ? -24.874 20.921 19.216 1.00 0.00 2 SER A CA 10
ATOM 16417 C C . SER A 1 2 ? -23.476 20.392 18.891 1.00 0.00 2 SER A C 10
ATOM 16418 O O . SER A 1 2 ? -22.651 20.216 19.786 1.00 0.00 2 SER A O 10
ATOM 16426 N N . SER A 1 3 ? -23.252 20.153 17.607 1.00 0.00 3 SER A N 10
ATOM 16427 C CA . SER A 1 3 ? -21.968 19.648 17.152 1.00 0.00 3 SER A CA 10
ATOM 16428 C C . SER A 1 3 ? -21.466 20.483 15.972 1.00 0.00 3 SER A C 10
ATOM 16429 O O . SER A 1 3 ? -22.225 21.250 15.382 1.00 0.00 3 SER A O 10
ATOM 16437 N N . GLY A 1 4 ? -20.189 20.306 15.665 1.00 0.00 4 GLY A N 10
ATOM 16438 C CA . GLY A 1 4 ? -19.576 21.033 14.566 1.00 0.00 4 GLY A CA 10
ATOM 16439 C C . GLY A 1 4 ? -19.062 22.397 15.031 1.00 0.00 4 GLY A C 10
ATOM 16440 O O . GLY A 1 4 ? -19.585 22.969 15.986 1.00 0.00 4 GLY A O 10
ATOM 16444 N N . SER A 1 5 ? -18.044 22.879 14.333 1.00 0.00 5 SER A N 10
ATOM 16445 C CA . SER A 1 5 ? -17.453 24.165 14.662 1.00 0.00 5 SER A CA 10
ATOM 16446 C C . SER A 1 5 ? -17.261 24.994 13.391 1.00 0.00 5 SER A C 10
ATOM 16447 O O . SER A 1 5 ? -17.883 26.043 13.229 1.00 0.00 5 SER A O 10
ATOM 16455 N N . SER A 1 6 ? -16.398 24.492 12.520 1.00 0.00 6 SER A N 10
ATOM 16456 C CA . SER A 1 6 ? -16.117 25.172 11.268 1.00 0.00 6 SER A CA 10
ATOM 16457 C C . SER A 1 6 ? -15.360 24.237 10.322 1.00 0.00 6 SER A C 10
ATOM 16458 O O . SER A 1 6 ? -14.788 23.239 10.757 1.00 0.00 6 SER A O 10
ATOM 16466 N N . GLY A 1 7 ? -15.382 24.593 9.046 1.00 0.00 7 GLY A N 10
ATOM 16467 C CA . GLY A 1 7 ? -14.705 23.799 8.036 1.00 0.00 7 GLY A CA 10
ATOM 16468 C C . GLY A 1 7 ? -13.568 24.590 7.386 1.00 0.00 7 GLY A C 10
ATOM 16469 O O . GLY A 1 7 ? -13.403 25.779 7.654 1.00 0.00 7 GLY A O 10
ATOM 16473 N N . ASN A 1 8 ? -12.813 23.899 6.545 1.00 0.00 8 ASN A N 10
ATOM 16474 C CA . ASN A 1 8 ? -11.697 24.522 5.855 1.00 0.00 8 ASN A CA 10
ATOM 16475 C C . ASN A 1 8 ? -11.066 23.510 4.896 1.00 0.00 8 ASN A C 10
ATOM 16476 O O . ASN A 1 8 ? -11.380 22.322 4.947 1.00 0.00 8 ASN A O 10
ATOM 16487 N N . LYS A 1 9 ? -10.189 24.019 4.043 1.00 0.00 9 LYS A N 10
ATOM 16488 C CA . LYS A 1 9 ? -9.512 23.174 3.074 1.00 0.00 9 LYS A CA 10
ATOM 16489 C C . LYS A 1 9 ? -8.944 21.944 3.784 1.00 0.00 9 LYS A C 10
ATOM 16490 O O . LYS A 1 9 ? -8.947 21.875 5.012 1.00 0.00 9 LYS A O 10
ATOM 16509 N N . ASP A 1 10 ? -8.471 21.002 2.981 1.00 0.00 10 ASP A N 10
ATOM 16510 C CA . ASP A 1 10 ? -7.902 19.778 3.518 1.00 0.00 10 ASP A CA 10
ATOM 16511 C C . ASP A 1 10 ? -6.716 19.349 2.651 1.00 0.00 10 ASP A C 10
ATOM 16512 O O . ASP A 1 10 ? -5.628 19.093 3.165 1.00 0.00 10 ASP A O 10
ATOM 16521 N N . ASN A 1 11 ? -6.967 19.285 1.352 1.00 0.00 11 ASN A N 10
ATOM 16522 C CA . ASN A 1 11 ? -5.933 18.892 0.409 1.00 0.00 11 ASN A CA 10
ATOM 16523 C C . ASN A 1 11 ? -5.454 17.478 0.744 1.00 0.00 11 ASN A C 10
ATOM 16524 O O . ASN A 1 11 ? -5.901 16.883 1.724 1.00 0.00 11 ASN A O 10
ATOM 16535 N N . LEU A 1 12 ? -4.552 16.980 -0.089 1.00 0.00 12 LEU A N 10
ATOM 16536 C CA . LEU A 1 12 ? -4.008 15.647 0.106 1.00 0.00 12 LEU A CA 10
ATOM 16537 C C . LEU A 1 12 ? -2.481 15.725 0.145 1.00 0.00 12 LEU A C 10
ATOM 16538 O O . LEU A 1 12 ? -1.910 16.814 0.115 1.00 0.00 12 LEU A O 10
ATOM 16554 N N . ASP A 1 13 ? -1.862 14.555 0.211 1.00 0.00 13 ASP A N 10
ATOM 16555 C CA . ASP A 1 13 ? -0.412 14.477 0.254 1.00 0.00 13 ASP A CA 10
ATOM 16556 C C . ASP A 1 13 ? 0.018 13.010 0.196 1.00 0.00 13 ASP A C 10
ATOM 16557 O O . ASP A 1 13 ? -0.747 12.120 0.564 1.00 0.00 13 ASP A O 10
ATOM 16566 N N . LEU A 1 14 ? 1.240 12.802 -0.271 1.00 0.00 14 LEU A N 10
ATOM 16567 C CA . LEU A 1 14 ? 1.781 11.458 -0.383 1.00 0.00 14 LEU A CA 10
ATOM 16568 C C . LEU A 1 14 ? 1.313 10.624 0.811 1.00 0.00 14 LEU A C 10
ATOM 16569 O O . LEU A 1 14 ? 0.851 9.496 0.643 1.00 0.00 14 LEU A O 10
ATOM 16585 N N . ALA A 1 15 ? 1.448 11.210 1.992 1.00 0.00 15 ALA A N 10
ATOM 16586 C CA . ALA A 1 15 ? 1.045 10.535 3.213 1.00 0.00 15 ALA A CA 10
ATOM 16587 C C . ALA A 1 15 ? -0.474 10.351 3.211 1.00 0.00 15 ALA A C 10
ATOM 16588 O O . ALA A 1 15 ? -0.967 9.232 3.350 1.00 0.00 15 ALA A O 10
ATOM 16595 N N . GLY A 1 16 ? -1.173 11.465 3.053 1.00 0.00 16 GLY A N 10
ATOM 16596 C CA . GLY A 1 16 ? -2.626 11.440 3.031 1.00 0.00 16 GLY A CA 10
ATOM 16597 C C . GLY A 1 16 ? -3.142 10.438 1.997 1.00 0.00 16 GLY A C 10
ATOM 16598 O O . GLY A 1 16 ? -3.855 9.497 2.341 1.00 0.00 16 GLY A O 10
ATOM 16602 N N . LEU A 1 17 ? -2.761 10.674 0.750 1.00 0.00 17 LEU A N 10
ATOM 16603 C CA . LEU A 1 17 ? -3.176 9.804 -0.337 1.00 0.00 17 LEU A CA 10
ATOM 16604 C C . LEU A 1 17 ? -2.773 8.364 -0.014 1.00 0.00 17 LEU A C 10
ATOM 16605 O O . LEU A 1 17 ? -3.505 7.426 -0.327 1.00 0.00 17 LEU A O 10
ATOM 16621 N N . THR A 1 18 ? -1.611 8.234 0.609 1.00 0.00 18 THR A N 10
ATOM 16622 C CA . THR A 1 18 ? -1.103 6.924 0.978 1.00 0.00 18 THR A CA 10
ATOM 16623 C C . THR A 1 18 ? -2.041 6.251 1.982 1.00 0.00 18 THR A C 10
ATOM 16624 O O . THR A 1 18 ? -2.468 5.116 1.774 1.00 0.00 18 THR A O 10
ATOM 16635 N N . SER A 1 19 ? -2.333 6.979 3.050 1.00 0.00 19 SER A N 10
ATOM 16636 C CA . SER A 1 19 ? -3.213 6.466 4.086 1.00 0.00 19 SER A CA 10
ATOM 16637 C C . SER A 1 19 ? -4.386 5.715 3.453 1.00 0.00 19 SER A C 10
ATOM 16638 O O . SER A 1 19 ? -4.678 4.581 3.830 1.00 0.00 19 SER A O 10
ATOM 16646 N N . LEU A 1 20 ? -5.027 6.378 2.502 1.00 0.00 20 LEU A N 10
ATOM 16647 C CA . LEU A 1 20 ? -6.162 5.787 1.813 1.00 0.00 20 LEU A CA 10
ATOM 16648 C C . LEU A 1 20 ? -5.731 4.468 1.168 1.00 0.00 20 LEU A C 10
ATOM 16649 O O . LEU A 1 20 ? -6.310 3.419 1.445 1.00 0.00 20 LEU A O 10
ATOM 16665 N N . LEU A 1 21 ? -4.718 4.565 0.319 1.00 0.00 21 LEU A N 10
ATOM 16666 C CA . LEU A 1 21 ? -4.203 3.392 -0.367 1.00 0.00 21 LEU A CA 10
ATOM 16667 C C . LEU A 1 21 ? -4.137 2.220 0.614 1.00 0.00 21 LEU A C 10
ATOM 16668 O O . LEU A 1 21 ? -4.593 1.120 0.303 1.00 0.00 21 LEU A O 10
ATOM 16684 N N . SER A 1 22 ? -3.566 2.495 1.777 1.00 0.00 22 SER A N 10
ATOM 16685 C CA . SER A 1 22 ? -3.435 1.477 2.805 1.00 0.00 22 SER A CA 10
ATOM 16686 C C . SER A 1 22 ? -4.717 0.645 2.885 1.00 0.00 22 SER A C 10
ATOM 16687 O O . SER A 1 22 ? -4.669 -0.583 2.828 1.00 0.00 22 SER A O 10
ATOM 16695 N N . GLU A 1 23 ? -5.833 1.348 3.017 1.00 0.00 23 GLU A N 10
ATOM 16696 C CA . GLU A 1 23 ? -7.125 0.690 3.105 1.00 0.00 23 GLU A CA 10
ATOM 16697 C C . GLU A 1 23 ? -7.427 -0.065 1.808 1.00 0.00 23 GLU A C 10
ATOM 16698 O O . GLU A 1 23 ? -8.043 -1.129 1.834 1.00 0.00 23 GLU A O 10
ATOM 16710 N N . LYS A 1 24 ? -6.978 0.516 0.705 1.00 0.00 24 LYS A N 10
ATOM 16711 C CA . LYS A 1 24 ? -7.192 -0.088 -0.599 1.00 0.00 24 LYS A CA 10
ATOM 16712 C C . LYS A 1 24 ? -6.503 -1.453 -0.643 1.00 0.00 24 LYS A C 10
ATOM 16713 O O . LYS A 1 24 ? -7.076 -2.426 -1.130 1.00 0.00 24 LYS A O 10
ATOM 16732 N N . ILE A 1 25 ? -5.283 -1.481 -0.127 1.00 0.00 25 ILE A N 10
ATOM 16733 C CA . ILE A 1 25 ? -4.509 -2.711 -0.102 1.00 0.00 25 ILE A CA 10
ATOM 16734 C C . ILE A 1 25 ? -5.089 -3.651 0.957 1.00 0.00 25 ILE A C 10
ATOM 16735 O O . ILE A 1 25 ? -5.308 -4.832 0.691 1.00 0.00 25 ILE A O 10
ATOM 16751 N N . LYS A 1 26 ? -5.321 -3.092 2.136 1.00 0.00 26 LYS A N 10
ATOM 16752 C CA . LYS A 1 26 ? -5.871 -3.865 3.236 1.00 0.00 26 LYS A CA 10
ATOM 16753 C C . LYS A 1 26 ? -7.191 -4.501 2.797 1.00 0.00 26 LYS A C 10
ATOM 16754 O O . LYS A 1 26 ? -7.497 -5.631 3.176 1.00 0.00 26 LYS A O 10
ATOM 16773 N N . GLU A 1 27 ? -7.939 -3.748 2.003 1.00 0.00 27 GLU A N 10
ATOM 16774 C CA . GLU A 1 27 ? -9.219 -4.224 1.508 1.00 0.00 27 GLU A CA 10
ATOM 16775 C C . GLU A 1 27 ? -9.014 -5.401 0.552 1.00 0.00 27 GLU A C 10
ATOM 16776 O O . GLU A 1 27 ? -9.750 -6.386 0.607 1.00 0.00 27 GLU A O 10
ATOM 16788 N N . PHE A 1 28 ? -8.012 -5.260 -0.303 1.00 0.00 28 PHE A N 10
ATOM 16789 C CA . PHE A 1 28 ? -7.701 -6.299 -1.270 1.00 0.00 28 PHE A CA 10
ATOM 16790 C C . PHE A 1 28 ? -7.482 -7.645 -0.577 1.00 0.00 28 PHE A C 10
ATOM 16791 O O . PHE A 1 28 ? -7.729 -8.697 -1.165 1.00 0.00 28 PHE A O 10
ATOM 16808 N N . LEU A 1 29 ? -7.021 -7.568 0.662 1.00 0.00 29 LEU A N 10
ATOM 16809 C CA . LEU A 1 29 ? -6.766 -8.768 1.442 1.00 0.00 29 LEU A CA 10
ATOM 16810 C C . LEU A 1 29 ? -8.099 -9.413 1.827 1.00 0.00 29 LEU A C 10
ATOM 16811 O O . LEU A 1 29 ? -8.283 -10.617 1.651 1.00 0.00 29 LEU A O 10
ATOM 16827 N N . GLN A 1 30 ? -8.993 -8.585 2.346 1.00 0.00 30 GLN A N 10
ATOM 16828 C CA . GLN A 1 30 ? -10.303 -9.060 2.757 1.00 0.00 30 GLN A CA 10
ATOM 16829 C C . GLN A 1 30 ? -11.092 -9.559 1.545 1.00 0.00 30 GLN A C 10
ATOM 16830 O O . GLN A 1 30 ? -12.131 -10.199 1.697 1.00 0.00 30 GLN A O 10
ATOM 16844 N N . GLU A 1 31 ? -10.568 -9.246 0.369 1.00 0.00 31 GLU A N 10
ATOM 16845 C CA . GLU A 1 31 ? -11.210 -9.655 -0.869 1.00 0.00 31 GLU A CA 10
ATOM 16846 C C . GLU A 1 31 ? -10.623 -10.980 -1.359 1.00 0.00 31 GLU A C 10
ATOM 16847 O O . GLU A 1 31 ? -11.362 -11.894 -1.723 1.00 0.00 31 GLU A O 10
ATOM 16859 N N . LYS A 1 32 ? -9.300 -11.043 -1.352 1.00 0.00 32 LYS A N 10
ATOM 16860 C CA . LYS A 1 32 ? -8.605 -12.241 -1.792 1.00 0.00 32 LYS A CA 10
ATOM 16861 C C . LYS A 1 32 ? -8.549 -13.245 -0.638 1.00 0.00 32 LYS A C 10
ATOM 16862 O O . LYS A 1 32 ? -8.182 -14.402 -0.835 1.00 0.00 32 LYS A O 10
ATOM 16881 N N . LYS A 1 33 ? -8.917 -12.765 0.540 1.00 0.00 33 LYS A N 10
ATOM 16882 C CA . LYS A 1 33 ? -8.913 -13.605 1.725 1.00 0.00 33 LYS A CA 10
ATOM 16883 C C . LYS A 1 33 ? -7.578 -14.346 1.815 1.00 0.00 33 LYS A C 10
ATOM 16884 O O . LYS A 1 33 ? -7.541 -15.575 1.778 1.00 0.00 33 LYS A O 10
ATOM 16903 N N . MET A 1 34 ? -6.512 -13.567 1.932 1.00 0.00 34 MET A N 10
ATOM 16904 C CA . MET A 1 34 ? -5.178 -14.133 2.028 1.00 0.00 34 MET A CA 10
ATOM 16905 C C . MET A 1 34 ? -4.580 -13.898 3.416 1.00 0.00 34 MET A C 10
ATOM 16906 O O . MET A 1 34 ? -5.008 -12.996 4.135 1.00 0.00 34 MET A O 10
ATOM 16920 N N . GLN A 1 35 ? -3.600 -14.724 3.752 1.00 0.00 35 GLN A N 10
ATOM 16921 C CA . GLN A 1 35 ? -2.940 -14.618 5.042 1.00 0.00 35 GLN A CA 10
ATOM 16922 C C . GLN A 1 35 ? -1.511 -14.099 4.865 1.00 0.00 35 GLN A C 10
ATOM 16923 O O . GLN A 1 35 ? -0.785 -13.924 5.842 1.00 0.00 35 GLN A O 10
ATOM 16937 N N . SER A 1 36 ? -1.151 -13.867 3.611 1.00 0.00 36 SER A N 10
ATOM 16938 C CA . SER A 1 36 ? 0.178 -13.372 3.294 1.00 0.00 36 SER A CA 10
ATOM 16939 C C . SER A 1 36 ? 0.221 -12.881 1.846 1.00 0.00 36 SER A C 10
ATOM 16940 O O . SER A 1 36 ? -0.512 -13.381 0.994 1.00 0.00 36 SER A O 10
ATOM 16948 N N . PHE A 1 37 ? 1.088 -11.906 1.611 1.00 0.00 37 PHE A N 10
ATOM 16949 C CA . PHE A 1 37 ? 1.236 -11.342 0.280 1.00 0.00 37 PHE A CA 10
ATOM 16950 C C . PHE A 1 37 ? 2.393 -10.342 0.235 1.00 0.00 37 PHE A C 10
ATOM 16951 O O . PHE A 1 37 ? 3.109 -10.170 1.220 1.00 0.00 37 PHE A O 10
ATOM 16968 N N . TYR A 1 38 ? 2.540 -9.707 -0.919 1.00 0.00 38 TYR A N 10
ATOM 16969 C CA . TYR A 1 38 ? 3.598 -8.729 -1.106 1.00 0.00 38 TYR A CA 10
ATOM 16970 C C . TYR A 1 38 ? 3.045 -7.428 -1.692 1.00 0.00 38 TYR A C 10
ATOM 16971 O O . TYR A 1 38 ? 2.111 -7.452 -2.492 1.00 0.00 38 TYR A O 10
ATOM 16989 N N . GLN A 1 39 ? 3.645 -6.325 -1.271 1.00 0.00 39 GLN A N 10
ATOM 16990 C CA . GLN A 1 39 ? 3.224 -5.017 -1.744 1.00 0.00 39 GLN A CA 10
ATOM 16991 C C . GLN A 1 39 ? 3.196 -4.989 -3.273 1.00 0.00 39 GLN A C 10
ATOM 16992 O O . GLN A 1 39 ? 2.410 -4.256 -3.870 1.00 0.00 39 GLN A O 10
ATOM 17006 N N . GLN A 1 40 ? 4.064 -5.798 -3.864 1.00 0.00 40 GLN A N 10
ATOM 17007 C CA . GLN A 1 40 ? 4.148 -5.876 -5.312 1.00 0.00 40 GLN A CA 10
ATOM 17008 C C . GLN A 1 40 ? 2.924 -6.600 -5.877 1.00 0.00 40 GLN A C 10
ATOM 17009 O O . GLN A 1 40 ? 2.674 -6.557 -7.081 1.00 0.00 40 GLN A O 10
ATOM 17023 N N . GLU A 1 41 ? 2.193 -7.247 -4.982 1.00 0.00 41 GLU A N 10
ATOM 17024 C CA . GLU A 1 41 ? 1.002 -7.979 -5.376 1.00 0.00 41 GLU A CA 10
ATOM 17025 C C . GLU A 1 41 ? -0.197 -7.032 -5.467 1.00 0.00 41 GLU A C 10
ATOM 17026 O O . GLU A 1 41 ? -1.256 -7.411 -5.965 1.00 0.00 41 GLU A O 10
ATOM 17038 N N . LEU A 1 42 ? 0.010 -5.818 -4.979 1.00 0.00 42 LEU A N 10
ATOM 17039 C CA . LEU A 1 42 ? -1.040 -4.814 -4.999 1.00 0.00 42 LEU A CA 10
ATOM 17040 C C . LEU A 1 42 ? -0.765 -3.817 -6.127 1.00 0.00 42 LEU A C 10
ATOM 17041 O O . LEU A 1 42 ? -1.682 -3.162 -6.619 1.00 0.00 42 LEU A O 10
ATOM 17057 N N . GLU A 1 43 ? 0.503 -3.734 -6.504 1.00 0.00 43 GLU A N 10
ATOM 17058 C CA . GLU A 1 43 ? 0.910 -2.828 -7.565 1.00 0.00 43 GLU A CA 10
ATOM 17059 C C . GLU A 1 43 ? 0.317 -3.277 -8.903 1.00 0.00 43 GLU A C 10
ATOM 17060 O O . GLU A 1 43 ? 0.162 -2.470 -9.818 1.00 0.00 43 GLU A O 10
ATOM 17072 N N . THR A 1 44 ? 0.003 -4.562 -8.973 1.00 0.00 44 THR A N 10
ATOM 17073 C CA . THR A 1 44 ? -0.570 -5.127 -10.183 1.00 0.00 44 THR A CA 10
ATOM 17074 C C . THR A 1 44 ? -2.076 -4.867 -10.233 1.00 0.00 44 THR A C 10
ATOM 17075 O O . THR A 1 44 ? -2.694 -4.973 -11.291 1.00 0.00 44 THR A O 10
ATOM 17086 N N . VAL A 1 45 ? -2.625 -4.531 -9.074 1.00 0.00 45 VAL A N 10
ATOM 17087 C CA . VAL A 1 45 ? -4.048 -4.255 -8.972 1.00 0.00 45 VAL A CA 10
ATOM 17088 C C . VAL A 1 45 ? -4.320 -2.823 -9.438 1.00 0.00 45 VAL A C 10
ATOM 17089 O O . VAL A 1 45 ? -3.929 -1.865 -8.773 1.00 0.00 45 VAL A O 10
ATOM 17102 N N . GLU A 1 46 ? -4.988 -2.723 -10.578 1.00 0.00 46 GLU A N 10
ATOM 17103 C CA . GLU A 1 46 ? -5.317 -1.424 -11.140 1.00 0.00 46 GLU A CA 10
ATOM 17104 C C . GLU A 1 46 ? -6.032 -0.561 -10.100 1.00 0.00 46 GLU A C 10
ATOM 17105 O O . GLU A 1 46 ? -5.529 0.492 -9.709 1.00 0.00 46 GLU A O 10
ATOM 17117 N N . SER A 1 47 ? -7.195 -1.037 -9.680 1.00 0.00 47 SER A N 10
ATOM 17118 C CA . SER A 1 47 ? -7.985 -0.322 -8.692 1.00 0.00 47 SER A CA 10
ATOM 17119 C C . SER A 1 47 ? -7.067 0.291 -7.633 1.00 0.00 47 SER A C 10
ATOM 17120 O O . SER A 1 47 ? -7.385 1.330 -7.056 1.00 0.00 47 SER A O 10
ATOM 17128 N N . LEU A 1 48 ? -5.946 -0.379 -7.408 1.00 0.00 48 LEU A N 10
ATOM 17129 C CA . LEU A 1 48 ? -4.979 0.087 -6.428 1.00 0.00 48 LEU A CA 10
ATOM 17130 C C . LEU A 1 48 ? -4.063 1.127 -7.076 1.00 0.00 48 LEU A C 10
ATOM 17131 O O . LEU A 1 48 ? -3.963 2.256 -6.597 1.00 0.00 48 LEU A O 10
ATOM 17147 N N . GLN A 1 49 ? -3.418 0.710 -8.155 1.00 0.00 49 GLN A N 10
ATOM 17148 C CA . GLN A 1 49 ? -2.513 1.591 -8.874 1.00 0.00 49 GLN A CA 10
ATOM 17149 C C . GLN A 1 49 ? -3.174 2.951 -9.110 1.00 0.00 49 GLN A C 10
ATOM 17150 O O . GLN A 1 49 ? -2.544 3.992 -8.924 1.00 0.00 49 GLN A O 10
ATOM 17164 N N . SER A 1 50 ? -4.433 2.899 -9.518 1.00 0.00 50 SER A N 10
ATOM 17165 C CA . SER A 1 50 ? -5.186 4.113 -9.782 1.00 0.00 50 SER A CA 10
ATOM 17166 C C . SER A 1 50 ? -5.134 5.036 -8.563 1.00 0.00 50 SER A C 10
ATOM 17167 O O . SER A 1 50 ? -5.355 6.240 -8.682 1.00 0.00 50 SER A O 10
ATOM 17175 N N . LEU A 1 51 ? -4.841 4.437 -7.418 1.00 0.00 51 LEU A N 10
ATOM 17176 C CA . LEU A 1 51 ? -4.758 5.190 -6.179 1.00 0.00 51 LEU A CA 10
ATOM 17177 C C . LEU A 1 51 ? -3.291 5.506 -5.877 1.00 0.00 51 LEU A C 10
ATOM 17178 O O . LEU A 1 51 ? -2.930 6.666 -5.680 1.00 0.00 51 LEU A O 10
ATOM 17194 N N . ALA A 1 52 ? -2.486 4.454 -5.849 1.00 0.00 52 ALA A N 10
ATOM 17195 C CA . ALA A 1 52 ? -1.067 4.605 -5.574 1.00 0.00 52 ALA A CA 10
ATOM 17196 C C . ALA A 1 52 ? -0.411 5.386 -6.715 1.00 0.00 52 ALA A C 10
ATOM 17197 O O . ALA A 1 52 ? 0.773 5.710 -6.649 1.00 0.00 52 ALA A O 10
ATOM 17204 N N . SER A 1 53 ? -1.210 5.665 -7.734 1.00 0.00 53 SER A N 10
ATOM 17205 C CA . SER A 1 53 ? -0.722 6.401 -8.888 1.00 0.00 53 SER A CA 10
ATOM 17206 C C . SER A 1 53 ? -1.375 7.784 -8.941 1.00 0.00 53 SER A C 10
ATOM 17207 O O . SER A 1 53 ? -0.912 8.665 -9.663 1.00 0.00 53 SER A O 10
ATOM 17215 N N . ARG A 1 54 ? -2.439 7.930 -8.166 1.00 0.00 54 ARG A N 10
ATOM 17216 C CA . ARG A 1 54 ? -3.160 9.191 -8.115 1.00 0.00 54 ARG A CA 10
ATOM 17217 C C . ARG A 1 54 ? -2.183 10.354 -7.933 1.00 0.00 54 ARG A C 10
ATOM 17218 O O . ARG A 1 54 ? -1.065 10.162 -7.456 1.00 0.00 54 ARG A O 10
ATOM 17239 N N . PRO A 1 55 ? -2.651 11.567 -8.333 1.00 0.00 55 PRO A N 10
ATOM 17240 C CA . PRO A 1 55 ? -1.831 12.761 -8.219 1.00 0.00 55 PRO A CA 10
ATOM 17241 C C . PRO A 1 55 ? -1.750 13.233 -6.766 1.00 0.00 55 PRO A C 10
ATOM 17242 O O . PRO A 1 55 ? -2.481 12.742 -5.908 1.00 0.00 55 PRO A O 10
ATOM 17253 N N . VAL A 1 56 ? -0.853 14.181 -6.535 1.00 0.00 56 VAL A N 10
ATOM 17254 C CA . VAL A 1 56 ? -0.667 14.725 -5.200 1.00 0.00 56 VAL A CA 10
ATOM 17255 C C . VAL A 1 56 ? 0.632 15.533 -5.161 1.00 0.00 56 VAL A C 10
ATOM 17256 O O . VAL A 1 56 ? 1.576 15.233 -5.890 1.00 0.00 56 VAL A O 10
ATOM 17269 N N . THR A 1 57 ? 0.638 16.542 -4.301 1.00 0.00 57 THR A N 10
ATOM 17270 C CA . THR A 1 57 ? 1.805 17.395 -4.157 1.00 0.00 57 THR A CA 10
ATOM 17271 C C . THR A 1 57 ? 3.075 16.548 -4.054 1.00 0.00 57 THR A C 10
ATOM 17272 O O . THR A 1 57 ? 3.388 16.020 -2.988 1.00 0.00 57 THR A O 10
ATOM 17283 N N . HIS A 1 58 ? 3.772 16.445 -5.176 1.00 0.00 58 HIS A N 10
ATOM 17284 C CA . HIS A 1 58 ? 5.001 15.671 -5.225 1.00 0.00 58 HIS A CA 10
ATOM 17285 C C . HIS A 1 58 ? 6.174 16.592 -5.568 1.00 0.00 58 HIS A C 10
ATOM 17286 O O . HIS A 1 58 ? 5.975 17.764 -5.883 1.00 0.00 58 HIS A O 10
ATOM 17300 N N . SER A 1 59 ? 7.369 16.026 -5.494 1.00 0.00 59 SER A N 10
ATOM 17301 C CA . SER A 1 59 ? 8.574 16.782 -5.793 1.00 0.00 59 SER A CA 10
ATOM 17302 C C . SER A 1 59 ? 9.716 15.827 -6.147 1.00 0.00 59 SER A C 10
ATOM 17303 O O . SER A 1 59 ? 9.737 14.683 -5.694 1.00 0.00 59 SER A O 10
ATOM 17311 N N . THR A 1 60 ? 10.639 16.332 -6.952 1.00 0.00 60 THR A N 10
ATOM 17312 C CA . THR A 1 60 ? 11.782 15.538 -7.371 1.00 0.00 60 THR A CA 10
ATOM 17313 C C . THR A 1 60 ? 12.338 14.739 -6.191 1.00 0.00 60 THR A C 10
ATOM 17314 O O . THR A 1 60 ? 12.347 15.221 -5.060 1.00 0.00 60 THR A O 10
ATOM 17325 N N . GLY A 1 61 ? 12.788 13.531 -6.496 1.00 0.00 61 GLY A N 10
ATOM 17326 C CA . GLY A 1 61 ? 13.344 12.660 -5.475 1.00 0.00 61 GLY A CA 10
ATOM 17327 C C . GLY A 1 61 ? 14.394 11.718 -6.070 1.00 0.00 61 GLY A C 10
ATOM 17328 O O . GLY A 1 61 ? 15.068 12.066 -7.038 1.00 0.00 61 GLY A O 10
ATOM 17332 N N . SER A 1 62 ? 14.499 10.544 -5.465 1.00 0.00 62 SER A N 10
ATOM 17333 C CA . SER A 1 62 ? 15.455 9.550 -5.923 1.00 0.00 62 SER A CA 10
ATOM 17334 C C . SER A 1 62 ? 14.728 8.426 -6.663 1.00 0.00 62 SER A C 10
ATOM 17335 O O . SER A 1 62 ? 15.023 8.151 -7.825 1.00 0.00 62 SER A O 10
ATOM 17343 N N . ASP A 1 63 ? 13.790 7.808 -5.960 1.00 0.00 63 ASP A N 10
ATOM 17344 C CA . ASP A 1 63 ? 13.018 6.720 -6.537 1.00 0.00 63 ASP A CA 10
ATOM 17345 C C . ASP A 1 63 ? 13.963 5.753 -7.252 1.00 0.00 63 ASP A C 10
ATOM 17346 O O . ASP A 1 63 ? 13.818 5.508 -8.448 1.00 0.00 63 ASP A O 10
ATOM 17355 N N . GLN A 1 64 ? 14.910 5.228 -6.488 1.00 0.00 64 GLN A N 10
ATOM 17356 C CA . GLN A 1 64 ? 15.879 4.293 -7.034 1.00 0.00 64 GLN A CA 10
ATOM 17357 C C . GLN A 1 64 ? 15.423 2.853 -6.788 1.00 0.00 64 GLN A C 10
ATOM 17358 O O . GLN A 1 64 ? 15.489 2.360 -5.663 1.00 0.00 64 GLN A O 10
ATOM 17372 N N . VAL A 1 65 ? 14.970 2.219 -7.860 1.00 0.00 65 VAL A N 10
ATOM 17373 C CA . VAL A 1 65 ? 14.503 0.846 -7.775 1.00 0.00 65 VAL A CA 10
ATOM 17374 C C . VAL A 1 65 ? 15.460 -0.062 -8.551 1.00 0.00 65 VAL A C 10
ATOM 17375 O O . VAL A 1 65 ? 16.526 0.375 -8.980 1.00 0.00 65 VAL A O 10
ATOM 17388 N N . GLU A 1 66 ? 15.044 -1.311 -8.708 1.00 0.00 66 GLU A N 10
ATOM 17389 C CA . GLU A 1 66 ? 15.850 -2.284 -9.424 1.00 0.00 66 GLU A CA 10
ATOM 17390 C C . GLU A 1 66 ? 14.954 -3.219 -10.239 1.00 0.00 66 GLU A C 10
ATOM 17391 O O . GLU A 1 66 ? 15.254 -4.403 -10.383 1.00 0.00 66 GLU A O 10
ATOM 17403 N N . LEU A 1 67 ? 13.872 -2.651 -10.751 1.00 0.00 67 LEU A N 10
ATOM 17404 C CA . LEU A 1 67 ? 12.930 -3.419 -11.548 1.00 0.00 67 LEU A CA 10
ATOM 17405 C C . LEU A 1 67 ? 13.188 -3.153 -13.032 1.00 0.00 67 LEU A C 10
ATOM 17406 O O . LEU A 1 67 ? 13.851 -3.943 -13.703 1.00 0.00 67 LEU A O 10
ATOM 17422 N N . LYS A 1 68 ? 12.651 -2.036 -13.502 1.00 0.00 68 LYS A N 10
ATOM 17423 C CA . LYS A 1 68 ? 12.815 -1.655 -14.895 1.00 0.00 68 LYS A CA 10
ATOM 17424 C C . LYS A 1 68 ? 13.241 -0.188 -14.971 1.00 0.00 68 LYS A C 10
ATOM 17425 O O . LYS A 1 68 ? 13.381 0.476 -13.945 1.00 0.00 68 LYS A O 10
ATOM 17444 N N . ASP A 1 69 ? 13.437 0.275 -16.197 1.00 0.00 69 ASP A N 10
ATOM 17445 C CA . ASP A 1 69 ? 13.845 1.652 -16.420 1.00 0.00 69 ASP A CA 10
ATOM 17446 C C . ASP A 1 69 ? 12.904 2.299 -17.438 1.00 0.00 69 ASP A C 10
ATOM 17447 O O . ASP A 1 69 ? 12.730 1.786 -18.542 1.00 0.00 69 ASP A O 10
ATOM 17456 N N . SER A 1 70 ? 12.321 3.417 -17.030 1.00 0.00 70 SER A N 10
ATOM 17457 C CA . SER A 1 70 ? 11.402 4.140 -17.893 1.00 0.00 70 SER A CA 10
ATOM 17458 C C . SER A 1 70 ? 10.956 5.436 -17.212 1.00 0.00 70 SER A C 10
ATOM 17459 O O . SER A 1 70 ? 11.191 6.526 -17.731 1.00 0.00 70 SER A O 10
ATOM 17467 N N . GLY A 1 71 ? 10.319 5.273 -16.062 1.00 0.00 71 GLY A N 10
ATOM 17468 C CA . GLY A 1 71 ? 9.837 6.416 -15.305 1.00 0.00 71 GLY A CA 10
ATOM 17469 C C . GLY A 1 71 ? 8.398 6.195 -14.835 1.00 0.00 71 GLY A C 10
ATOM 17470 O O . GLY A 1 71 ? 7.515 7.000 -15.127 1.00 0.00 71 GLY A O 10
ATOM 17474 N N . THR A 1 72 ? 8.207 5.100 -14.114 1.00 0.00 72 THR A N 10
ATOM 17475 C CA . THR A 1 72 ? 6.890 4.763 -13.600 1.00 0.00 72 THR A CA 10
ATOM 17476 C C . THR A 1 72 ? 6.975 3.553 -12.668 1.00 0.00 72 THR A C 10
ATOM 17477 O O . THR A 1 72 ? 7.983 2.847 -12.651 1.00 0.00 72 THR A O 10
ATOM 17488 N N . SER A 1 73 ? 5.904 3.349 -11.915 1.00 0.00 73 SER A N 10
ATOM 17489 C CA . SER A 1 73 ? 5.845 2.237 -10.983 1.00 0.00 73 SER A CA 10
ATOM 17490 C C . SER A 1 73 ? 6.621 2.579 -9.709 1.00 0.00 73 SER A C 10
ATOM 17491 O O . SER A 1 73 ? 6.060 2.574 -8.615 1.00 0.00 73 SER A O 10
ATOM 17499 N N . GLY A 1 74 ? 7.901 2.869 -9.895 1.00 0.00 74 GLY A N 10
ATOM 17500 C CA . GLY A 1 74 ? 8.760 3.214 -8.774 1.00 0.00 74 GLY A CA 10
ATOM 17501 C C . GLY A 1 74 ? 8.109 4.282 -7.893 1.00 0.00 74 GLY A C 10
ATOM 17502 O O . GLY A 1 74 ? 8.388 4.359 -6.697 1.00 0.00 74 GLY A O 10
ATOM 17506 N N . VAL A 1 75 ? 7.255 5.079 -8.517 1.00 0.00 75 VAL A N 10
ATOM 17507 C CA . VAL A 1 75 ? 6.563 6.139 -7.804 1.00 0.00 75 VAL A CA 10
ATOM 17508 C C . VAL A 1 75 ? 5.513 5.523 -6.877 1.00 0.00 75 VAL A C 10
ATOM 17509 O O . VAL A 1 75 ? 5.524 5.769 -5.672 1.00 0.00 75 VAL A O 10
ATOM 17522 N N . ALA A 1 76 ? 4.632 4.735 -7.475 1.00 0.00 76 ALA A N 10
ATOM 17523 C CA . ALA A 1 76 ? 3.577 4.082 -6.718 1.00 0.00 76 ALA A CA 10
ATOM 17524 C C . ALA A 1 76 ? 4.204 3.165 -5.666 1.00 0.00 76 ALA A C 10
ATOM 17525 O O . ALA A 1 76 ? 3.578 2.858 -4.652 1.00 0.00 76 ALA A O 10
ATOM 17532 N N . GLN A 1 77 ? 5.432 2.752 -5.943 1.00 0.00 77 GLN A N 10
ATOM 17533 C CA . GLN A 1 77 ? 6.150 1.876 -5.033 1.00 0.00 77 GLN A CA 10
ATOM 17534 C C . GLN A 1 77 ? 6.406 2.587 -3.702 1.00 0.00 77 GLN A C 10
ATOM 17535 O O . GLN A 1 77 ? 6.508 1.942 -2.660 1.00 0.00 77 GLN A O 10
ATOM 17549 N N . ARG A 1 78 ? 6.502 3.906 -3.781 1.00 0.00 78 ARG A N 10
ATOM 17550 C CA . ARG A 1 78 ? 6.743 4.711 -2.596 1.00 0.00 78 ARG A CA 10
ATOM 17551 C C . ARG A 1 78 ? 5.437 4.936 -1.832 1.00 0.00 78 ARG A C 10
ATOM 17552 O O . ARG A 1 78 ? 5.451 5.144 -0.620 1.00 0.00 78 ARG A O 10
ATOM 17573 N N . VAL A 1 79 ? 4.339 4.886 -2.572 1.00 0.00 79 VAL A N 10
ATOM 17574 C CA . VAL A 1 79 ? 3.027 5.082 -1.979 1.00 0.00 79 VAL A CA 10
ATOM 17575 C C . VAL A 1 79 ? 2.486 3.735 -1.494 1.00 0.00 79 VAL A C 10
ATOM 17576 O O . VAL A 1 79 ? 1.801 3.669 -0.474 1.00 0.00 79 VAL A O 10
ATOM 17589 N N . PHE A 1 80 ? 2.813 2.696 -2.247 1.00 0.00 80 PHE A N 10
ATOM 17590 C CA . PHE A 1 80 ? 2.368 1.355 -1.907 1.00 0.00 80 PHE A CA 10
ATOM 17591 C C . PHE A 1 80 ? 3.090 0.838 -0.661 1.00 0.00 80 PHE A C 10
ATOM 17592 O O . PHE A 1 80 ? 2.452 0.384 0.287 1.00 0.00 80 PHE A O 10
ATOM 17609 N N . LYS A 1 81 ? 4.412 0.923 -0.705 1.00 0.00 81 LYS A N 10
ATOM 17610 C CA . LYS A 1 81 ? 5.228 0.469 0.409 1.00 0.00 81 LYS A CA 10
ATOM 17611 C C . LYS A 1 81 ? 4.784 1.185 1.686 1.00 0.00 81 LYS A C 10
ATOM 17612 O O . LYS A 1 81 ? 4.746 0.583 2.758 1.00 0.00 81 LYS A O 10
ATOM 17631 N N . ASN A 1 82 ? 4.460 2.460 1.529 1.00 0.00 82 ASN A N 10
ATOM 17632 C CA . ASN A 1 82 ? 4.020 3.264 2.657 1.00 0.00 82 ASN A CA 10
ATOM 17633 C C . ASN A 1 82 ? 2.651 2.770 3.127 1.00 0.00 82 ASN A C 10
ATOM 17634 O O . ASN A 1 82 ? 2.390 2.701 4.327 1.00 0.00 82 ASN A O 10
ATOM 17645 N N . ALA A 1 83 ? 1.811 2.439 2.157 1.00 0.00 83 ALA A N 10
ATOM 17646 C CA . ALA A 1 83 ? 0.475 1.953 2.456 1.00 0.00 83 ALA A CA 10
ATOM 17647 C C . ALA A 1 83 ? 0.569 0.800 3.458 1.00 0.00 83 ALA A C 10
ATOM 17648 O O . ALA A 1 83 ? -0.012 0.864 4.540 1.00 0.00 83 ALA A O 10
ATOM 17655 N N . LEU A 1 84 ? 1.305 -0.228 3.061 1.00 0.00 84 LEU A N 10
ATOM 17656 C CA . LEU A 1 84 ? 1.482 -1.393 3.911 1.00 0.00 84 LEU A CA 10
ATOM 17657 C C . LEU A 1 84 ? 1.916 -0.941 5.306 1.00 0.00 84 LEU A C 10
ATOM 17658 O O . LEU A 1 84 ? 1.319 -1.338 6.305 1.00 0.00 84 LEU A O 10
ATOM 17674 N N . GLN A 1 85 ? 2.953 -0.116 5.330 1.00 0.00 85 GLN A N 10
ATOM 17675 C CA . GLN A 1 85 ? 3.474 0.395 6.586 1.00 0.00 85 GLN A CA 10
ATOM 17676 C C . GLN A 1 85 ? 2.325 0.775 7.522 1.00 0.00 85 GLN A C 10
ATOM 17677 O O . GLN A 1 85 ? 2.190 0.209 8.606 1.00 0.00 85 GLN A O 10
ATOM 17691 N N . LEU A 1 86 ? 1.527 1.730 7.069 1.00 0.00 86 LEU A N 10
ATOM 17692 C CA . LEU A 1 86 ? 0.394 2.192 7.853 1.00 0.00 86 LEU A CA 10
ATOM 17693 C C . LEU A 1 86 ? -0.363 0.984 8.409 1.00 0.00 86 LEU A C 10
ATOM 17694 O O . LEU A 1 86 ? -0.628 0.912 9.608 1.00 0.00 86 LEU A O 10
ATOM 17710 N N . LEU A 1 87 ? -0.689 0.066 7.512 1.00 0.00 87 LEU A N 10
ATOM 17711 C CA . LEU A 1 87 ? -1.410 -1.135 7.898 1.00 0.00 87 LEU A CA 10
ATOM 17712 C C . LEU A 1 87 ? -0.755 -1.740 9.142 1.00 0.00 87 LEU A C 10
ATOM 17713 O O . LEU A 1 87 ? -1.445 -2.167 10.065 1.00 0.00 87 LEU A O 10
ATOM 17729 N N . GLN A 1 88 ? 0.570 -1.757 9.125 1.00 0.00 88 GLN A N 10
ATOM 17730 C CA . GLN A 1 88 ? 1.326 -2.302 10.239 1.00 0.00 88 GLN A CA 10
ATOM 17731 C C . GLN A 1 88 ? 1.120 -1.445 11.490 1.00 0.00 88 GLN A C 10
ATOM 17732 O O . GLN A 1 88 ? 1.191 -1.948 12.610 1.00 0.00 88 GLN A O 10
ATOM 17746 N N . GLU A 1 89 ? 0.869 -0.165 11.257 1.00 0.00 89 GLU A N 10
ATOM 17747 C CA . GLU A 1 89 ? 0.652 0.766 12.351 1.00 0.00 89 GLU A CA 10
ATOM 17748 C C . GLU A 1 89 ? -0.745 0.572 12.944 1.00 0.00 89 GLU A C 10
ATOM 17749 O O . GLU A 1 89 ? -0.977 0.887 14.111 1.00 0.00 89 GLU A O 10
ATOM 17761 N N . LYS A 1 90 ? -1.639 0.055 12.115 1.00 0.00 90 LYS A N 10
ATOM 17762 C CA . LYS A 1 90 ? -3.007 -0.184 12.543 1.00 0.00 90 LYS A CA 10
ATOM 17763 C C . LYS A 1 90 ? -3.113 -1.593 13.131 1.00 0.00 90 LYS A C 10
ATOM 17764 O O . LYS A 1 90 ? -3.930 -1.839 14.017 1.00 0.00 90 LYS A O 10
ATOM 17783 N N . GLY A 1 91 ? -2.275 -2.480 12.615 1.00 0.00 91 GLY A N 10
ATOM 17784 C CA . GLY A 1 91 ? -2.265 -3.857 13.078 1.00 0.00 91 GLY A CA 10
ATOM 17785 C C . GLY A 1 91 ? -2.897 -4.789 12.043 1.00 0.00 91 GLY A C 10
ATOM 17786 O O . GLY A 1 91 ? -3.130 -5.964 12.320 1.00 0.00 91 GLY A O 10
ATOM 17790 N N . LEU A 1 92 ? -3.156 -4.229 10.870 1.00 0.00 92 LEU A N 10
ATOM 17791 C CA . LEU A 1 92 ? -3.756 -4.995 9.791 1.00 0.00 92 LEU A CA 10
ATOM 17792 C C . LEU A 1 92 ? -2.763 -6.054 9.309 1.00 0.00 92 LEU A C 10
ATOM 17793 O O . LEU A 1 92 ? -3.124 -7.217 9.138 1.00 0.00 92 LEU A O 10
ATOM 17809 N N . VAL A 1 93 ? -1.530 -5.613 9.104 1.00 0.00 93 VAL A N 10
ATOM 17810 C CA . VAL A 1 93 ? -0.482 -6.509 8.645 1.00 0.00 93 VAL A CA 10
ATOM 17811 C C . VAL A 1 93 ? 0.764 -6.315 9.511 1.00 0.00 93 VAL A C 10
ATOM 17812 O O . VAL A 1 93 ? 0.776 -5.473 10.408 1.00 0.00 93 VAL A O 10
ATOM 17825 N N . PHE A 1 94 ? 1.782 -7.109 9.214 1.00 0.00 94 PHE A N 10
ATOM 17826 C CA . PHE A 1 94 ? 3.030 -7.035 9.954 1.00 0.00 94 PHE A CA 10
ATOM 17827 C C . PHE A 1 94 ? 4.161 -7.731 9.194 1.00 0.00 94 PHE A C 10
ATOM 17828 O O . PHE A 1 94 ? 3.910 -8.598 8.358 1.00 0.00 94 PHE A O 10
ATOM 17845 N N . GLN A 1 95 ? 5.381 -7.325 9.511 1.00 0.00 95 GLN A N 10
ATOM 17846 C CA . GLN A 1 95 ? 6.551 -7.899 8.868 1.00 0.00 95 GLN A CA 10
ATOM 17847 C C . GLN A 1 95 ? 7.461 -8.554 9.910 1.00 0.00 95 GLN A C 10
ATOM 17848 O O . GLN A 1 95 ? 7.739 -7.967 10.954 1.00 0.00 95 GLN A O 10
ATOM 17862 N N . ARG A 1 96 ? 7.899 -9.763 9.589 1.00 0.00 96 ARG A N 10
ATOM 17863 C CA . ARG A 1 96 ? 8.772 -10.504 10.484 1.00 0.00 96 ARG A CA 10
ATOM 17864 C C . ARG A 1 96 ? 10.191 -10.560 9.915 1.00 0.00 96 ARG A C 10
ATOM 17865 O O . ARG A 1 96 ? 11.151 -10.202 10.596 1.00 0.00 96 ARG A O 10
ATOM 17886 N N . ASP A 1 97 ? 10.280 -11.012 8.673 1.00 0.00 97 ASP A N 10
ATOM 17887 C CA . ASP A 1 97 ? 11.566 -11.119 8.005 1.00 0.00 97 ASP A CA 10
ATOM 17888 C C . ASP A 1 97 ? 12.237 -9.744 7.977 1.00 0.00 97 ASP A C 10
ATOM 17889 O O . ASP A 1 97 ? 13.455 -9.647 7.841 1.00 0.00 97 ASP A O 10
ATOM 17898 N N . SER A 1 98 ? 11.411 -8.716 8.106 1.00 0.00 98 SER A N 10
ATOM 17899 C CA . SER A 1 98 ? 11.910 -7.351 8.096 1.00 0.00 98 SER A CA 10
ATOM 17900 C C . SER A 1 98 ? 12.574 -7.046 6.752 1.00 0.00 98 SER A C 10
ATOM 17901 O O . SER A 1 98 ? 13.399 -7.822 6.273 1.00 0.00 98 SER A O 10
ATOM 17909 N N . GLY A 1 99 ? 12.190 -5.913 6.182 1.00 0.00 99 GLY A N 10
ATOM 17910 C CA . GLY A 1 99 ? 12.738 -5.496 4.902 1.00 0.00 99 GLY A CA 10
ATOM 17911 C C . GLY A 1 99 ? 11.638 -4.965 3.981 1.00 0.00 99 GLY A C 10
ATOM 17912 O O . GLY A 1 99 ? 10.516 -5.469 3.994 1.00 0.00 99 GLY A O 10
ATOM 17916 N N . SER A 1 100 ? 11.998 -3.955 3.203 1.00 0.00 100 SER A N 10
ATOM 17917 C CA . SER A 1 100 ? 11.055 -3.351 2.277 1.00 0.00 100 SER A CA 10
ATOM 17918 C C . SER A 1 100 ? 10.455 -4.424 1.367 1.00 0.00 100 SER A C 10
ATOM 17919 O O . SER A 1 100 ? 9.239 -4.607 1.334 1.00 0.00 100 SER A O 10
ATOM 17927 N N . ASP A 1 101 ? 11.335 -5.106 0.649 1.00 0.00 101 ASP A N 10
ATOM 17928 C CA . ASP A 1 101 ? 10.908 -6.156 -0.259 1.00 0.00 101 ASP A CA 10
ATOM 17929 C C . ASP A 1 101 ? 10.757 -7.466 0.517 1.00 0.00 101 ASP A C 10
ATOM 17930 O O . ASP A 1 101 ? 11.518 -8.409 0.304 1.00 0.00 101 ASP A O 10
ATOM 17939 N N . LYS A 1 102 ? 9.770 -7.483 1.401 1.00 0.00 102 LYS A N 10
ATOM 17940 C CA . LYS A 1 102 ? 9.510 -8.6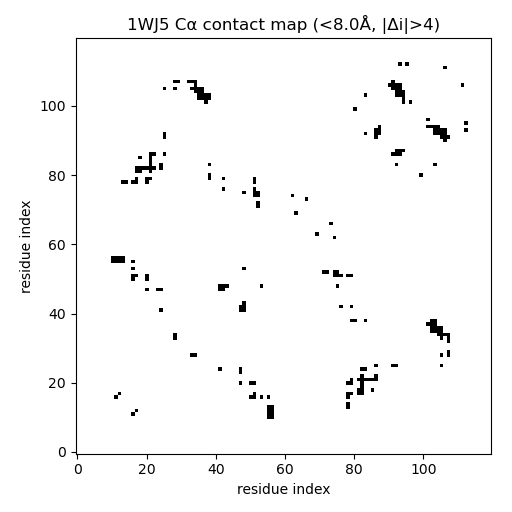62 2.210 1.00 0.00 102 LYS A CA 10
ATOM 17941 C C . LYS A 1 102 ? 8.021 -9.006 2.139 1.00 0.00 102 LYS A C 10
ATOM 17942 O O . LYS A 1 102 ? 7.219 -8.209 1.653 1.00 0.00 102 LYS A O 10
ATOM 17961 N N . LEU A 1 103 ? 7.696 -10.192 2.630 1.00 0.00 103 LEU A N 10
ATOM 17962 C CA . LEU A 1 103 ? 6.318 -10.651 2.628 1.00 0.00 103 LEU A CA 10
ATOM 17963 C C . LEU A 1 103 ? 5.556 -9.967 3.765 1.00 0.00 103 LEU A C 10
ATOM 17964 O O . LEU A 1 103 ? 5.969 -10.032 4.922 1.00 0.00 103 LEU A O 10
ATOM 17980 N N . TYR A 1 104 ? 4.456 -9.326 3.396 1.00 0.00 104 TYR A N 10
ATOM 17981 C CA . TYR A 1 104 ? 3.633 -8.631 4.370 1.00 0.00 104 TYR A CA 10
ATOM 17982 C C . TYR A 1 104 ? 2.533 -9.546 4.913 1.00 0.00 104 TYR A C 10
ATOM 17983 O O . TYR A 1 104 ? 1.605 -9.904 4.189 1.00 0.00 104 TYR A O 10
ATOM 18001 N N . TYR A 1 105 ? 2.674 -9.899 6.182 1.00 0.00 105 TYR A N 10
ATOM 18002 C CA . TYR A 1 105 ? 1.705 -10.767 6.830 1.00 0.00 105 TYR A CA 10
ATOM 18003 C C . TYR A 1 105 ? 0.480 -9.973 7.289 1.00 0.00 105 TYR A C 10
ATOM 18004 O O . TYR A 1 105 ? 0.612 -8.969 7.988 1.00 0.00 105 TYR A O 10
ATOM 18022 N N . VAL A 1 106 ? -0.685 -10.453 6.877 1.00 0.00 106 VAL A N 10
ATOM 18023 C CA . VAL A 1 106 ? -1.932 -9.800 7.238 1.00 0.00 106 VAL A CA 10
ATOM 18024 C C . VAL A 1 106 ? -2.523 -10.486 8.471 1.00 0.00 106 VAL A C 10
ATOM 18025 O O . VAL A 1 106 ? -2.363 -11.692 8.652 1.00 0.00 106 VAL A O 10
ATOM 18038 N N . THR A 1 107 ? -3.194 -9.687 9.288 1.00 0.00 107 THR A N 10
ATOM 18039 C CA . THR A 1 107 ? -3.810 -10.202 10.499 1.00 0.00 107 THR A CA 10
ATOM 18040 C C . THR A 1 107 ? -4.462 -11.560 10.230 1.00 0.00 107 THR A C 10
ATOM 18041 O O . THR A 1 107 ? -4.842 -11.857 9.099 1.00 0.00 107 THR A O 10
ATOM 18052 N N . THR A 1 108 ? -4.572 -12.348 11.290 1.00 0.00 108 THR A N 10
ATOM 18053 C CA . THR A 1 108 ? -5.171 -13.667 11.182 1.00 0.00 108 THR A CA 10
ATOM 18054 C C . THR A 1 108 ? -5.799 -14.078 12.516 1.00 0.00 108 THR A C 10
ATOM 18055 O O . THR A 1 108 ? -6.927 -14.569 12.550 1.00 0.00 108 THR A O 10
ATOM 18066 N N . LYS A 1 109 ? -5.043 -13.861 13.581 1.00 0.00 109 LYS A N 10
ATOM 18067 C CA . LYS A 1 109 ? -5.511 -14.202 14.914 1.00 0.00 109 LYS A CA 10
ATOM 18068 C C . LYS A 1 109 ? -5.205 -13.047 15.869 1.00 0.00 109 LYS A C 10
ATOM 18069 O O . LYS A 1 109 ? -4.362 -13.176 16.755 1.00 0.00 109 LYS A O 10
ATOM 18088 N N . ASP A 1 110 ? -5.906 -11.944 15.655 1.00 0.00 110 ASP A N 10
ATOM 18089 C CA . ASP A 1 110 ? -5.720 -10.766 16.486 1.00 0.00 110 ASP A CA 10
ATOM 18090 C C . ASP A 1 110 ? -6.974 -9.893 16.414 1.00 0.00 110 ASP A C 10
ATOM 18091 O O . ASP A 1 110 ? -7.750 -9.992 15.464 1.00 0.00 110 ASP A O 10
ATOM 18100 N N . LYS A 1 111 ? -7.134 -9.056 17.429 1.00 0.00 111 LYS A N 10
ATOM 18101 C CA . LYS A 1 111 ? -8.280 -8.166 17.492 1.00 0.00 111 LYS A CA 10
ATOM 18102 C C . LYS A 1 111 ? -8.562 -7.605 16.097 1.00 0.00 111 LYS A C 10
ATOM 18103 O O . LYS A 1 111 ? -7.921 -6.647 15.667 1.00 0.00 111 LYS A O 10
ATOM 18122 N N . ASP A 1 112 ? -9.523 -8.226 15.428 1.00 0.00 112 ASP A N 10
ATOM 18123 C CA . ASP A 1 112 ? -9.898 -7.800 14.090 1.00 0.00 112 ASP A CA 10
ATOM 18124 C C . ASP A 1 112 ? -11.246 -8.424 13.720 1.00 0.00 112 ASP A C 10
ATOM 18125 O O . ASP A 1 112 ? -12.122 -7.745 13.185 1.00 0.00 112 ASP A O 10
ATOM 18134 N N . LEU A 1 113 ? -11.370 -9.708 14.020 1.00 0.00 113 LEU A N 10
ATOM 18135 C CA . LEU A 1 113 ? -12.596 -10.430 13.727 1.00 0.00 113 LEU A CA 10
ATOM 18136 C C . LEU A 1 113 ? -12.750 -10.570 12.211 1.00 0.00 113 LEU A C 10
ATOM 18137 O O . LEU A 1 113 ? -13.707 -10.060 11.631 1.00 0.00 113 LEU A O 10
ATOM 18153 N N . GLN A 1 114 ? -11.792 -11.263 11.612 1.00 0.00 114 GLN A N 10
ATOM 18154 C CA . GLN A 1 114 ? -11.809 -11.477 10.175 1.00 0.00 114 GLN A CA 10
ATOM 18155 C C . GLN A 1 114 ? -12.151 -12.934 9.859 1.00 0.00 114 GLN A C 10
ATOM 18156 O O . GLN A 1 114 ? -12.238 -13.765 10.762 1.00 0.00 114 GLN A O 10
ATOM 18170 N N . SER A 1 115 ? -12.334 -13.200 8.574 1.00 0.00 115 SER A N 10
ATOM 18171 C CA . SER A 1 115 ? -12.664 -14.543 8.127 1.00 0.00 115 SER A CA 10
ATOM 18172 C C . SER A 1 115 ? -11.553 -15.081 7.224 1.00 0.00 115 SER A C 10
ATOM 18173 O O . SER A 1 115 ? -11.482 -14.732 6.046 1.00 0.00 115 SER A O 10
ATOM 18181 N N . GLY A 1 116 ? -10.714 -15.923 7.809 1.00 0.00 116 GLY A N 10
ATOM 18182 C CA . GLY A 1 116 ? -9.610 -16.513 7.071 1.00 0.00 116 GLY A CA 10
ATOM 18183 C C . GLY A 1 116 ? -8.515 -17.003 8.021 1.00 0.00 116 GLY A C 10
ATOM 18184 O O . GLY A 1 116 ? -7.879 -16.203 8.705 1.00 0.00 116 GLY A O 10
ATOM 18188 N N . PRO A 1 117 ? -8.325 -18.349 8.034 1.00 0.00 117 PRO A N 10
ATOM 18189 C CA . PRO A 1 117 ? -7.318 -18.955 8.888 1.00 0.00 117 PRO A CA 10
ATOM 18190 C C . PRO A 1 117 ? -5.913 -18.727 8.327 1.00 0.00 117 PRO A C 10
ATOM 18191 O O . PRO A 1 117 ? -5.745 -18.021 7.334 1.00 0.00 117 PRO A O 10
ATOM 18202 N N . SER A 1 118 ? -4.940 -19.336 8.988 1.00 0.00 118 SER A N 10
ATOM 18203 C CA . SER A 1 118 ? -3.555 -19.209 8.568 1.00 0.00 118 SER A CA 10
ATOM 18204 C C . SER A 1 118 ? -2.877 -20.580 8.576 1.00 0.00 118 SER A C 10
ATOM 18205 O O . SER A 1 118 ? -2.588 -21.140 7.520 1.00 0.00 118 SER A O 10
ATOM 18213 N N . SER A 1 119 ? -2.643 -21.082 9.780 1.00 0.00 119 SER A N 10
ATOM 18214 C CA . SER A 1 119 ? -2.004 -22.377 9.939 1.00 0.00 119 SER A CA 10
ATOM 18215 C C . SER A 1 119 ? -2.427 -23.009 11.267 1.00 0.00 119 SER A C 10
ATOM 18216 O O . SER A 1 119 ? -3.103 -24.036 11.281 1.00 0.00 119 SER A O 10
ATOM 18224 N N . GLY A 1 120 ? -2.010 -22.369 12.349 1.00 0.00 120 GLY A N 10
ATOM 18225 C CA . GLY A 1 120 ? -2.337 -22.856 13.679 1.00 0.00 120 GLY A CA 10
ATOM 18226 C C . GLY A 1 120 ? -1.488 -24.076 14.040 1.00 0.00 120 GLY A C 10
ATOM 18227 O O . GLY A 1 120 ? -2.011 -25.180 14.185 1.00 0.00 120 GLY A O 10
ATOM 18231 N N . GLY A 1 1 ? -3.177 7.903 15.475 1.00 0.00 1 GLY A N 11
ATOM 18232 C CA . GLY A 1 1 ? -2.392 9.126 15.465 1.00 0.00 1 GLY A CA 11
ATOM 18233 C C . GLY A 1 1 ? -2.981 10.148 14.490 1.00 0.00 1 GLY A C 11
ATOM 18234 O O . GLY A 1 1 ? -3.654 9.778 13.529 1.00 0.00 1 GLY A O 11
ATOM 18238 N N . SER A 1 2 ? -2.708 11.413 14.772 1.00 0.00 2 SER A N 11
ATOM 18239 C CA . SER A 1 2 ? -3.202 12.491 13.932 1.00 0.00 2 SER A CA 11
ATOM 18240 C C . SER A 1 2 ? -4.732 12.514 13.957 1.00 0.00 2 SER A C 11
ATOM 18241 O O . SER A 1 2 ? -5.371 11.466 14.030 1.00 0.00 2 SER A O 11
ATOM 18249 N N . SER A 1 3 ? -5.275 13.721 13.896 1.00 0.00 3 SER A N 11
ATOM 18250 C CA . SER A 1 3 ? -6.717 13.895 13.911 1.00 0.00 3 SER A CA 11
ATOM 18251 C C . SER A 1 3 ? -7.069 15.370 13.707 1.00 0.00 3 SER A C 11
ATOM 18252 O O . SER A 1 3 ? -6.329 16.253 14.137 1.00 0.00 3 SER A O 11
ATOM 18260 N N . GLY A 1 4 ? -8.199 15.590 13.051 1.00 0.00 4 GLY A N 11
ATOM 18261 C CA . GLY A 1 4 ? -8.657 16.943 12.785 1.00 0.00 4 GLY A CA 11
ATOM 18262 C C . GLY A 1 4 ? -9.556 16.984 11.547 1.00 0.00 4 GLY A C 11
ATOM 18263 O O . GLY A 1 4 ? -10.448 16.150 11.395 1.00 0.00 4 GLY A O 11
ATOM 18267 N N . SER A 1 5 ? -9.291 17.962 10.694 1.00 0.00 5 SER A N 11
ATOM 18268 C CA . SER A 1 5 ? -10.064 18.123 9.475 1.00 0.00 5 SER A CA 11
ATOM 18269 C C . SER A 1 5 ? -11.536 18.361 9.816 1.00 0.00 5 SER A C 11
ATOM 18270 O O . SER A 1 5 ? -11.987 18.020 10.909 1.00 0.00 5 SER A O 11
ATOM 18278 N N . SER A 1 6 ? -12.246 18.943 8.861 1.00 0.00 6 SER A N 11
ATOM 18279 C CA . SER A 1 6 ? -13.658 19.231 9.047 1.00 0.00 6 SER A CA 11
ATOM 18280 C C . SER A 1 6 ? -14.495 18.392 8.079 1.00 0.00 6 SER A C 11
ATOM 18281 O O . SER A 1 6 ? -15.373 17.641 8.502 1.00 0.00 6 SER A O 11
ATOM 18289 N N . GLY A 1 7 ? -14.193 18.548 6.798 1.00 0.00 7 GLY A N 11
ATOM 18290 C CA . GLY A 1 7 ? -14.907 17.815 5.767 1.00 0.00 7 GLY A CA 11
ATOM 18291 C C . GLY A 1 7 ? -15.520 18.769 4.740 1.00 0.00 7 GLY A C 11
ATOM 18292 O O . GLY A 1 7 ? -16.738 18.926 4.683 1.00 0.00 7 GLY A O 11
ATOM 18296 N N . ASN A 1 8 ? -14.647 19.382 3.954 1.00 0.00 8 ASN A N 11
ATOM 18297 C CA . ASN A 1 8 ? -15.087 20.317 2.933 1.00 0.00 8 ASN A CA 11
ATOM 18298 C C . ASN A 1 8 ? -13.946 20.559 1.943 1.00 0.00 8 ASN A C 11
ATOM 18299 O O . ASN A 1 8 ? -14.124 20.409 0.735 1.00 0.00 8 ASN A O 11
ATOM 18310 N N . LYS A 1 9 ? -12.798 20.930 2.492 1.00 0.00 9 LYS A N 11
ATOM 18311 C CA . LYS A 1 9 ? -11.628 21.194 1.672 1.00 0.00 9 LYS A CA 11
ATOM 18312 C C . LYS A 1 9 ? -10.370 20.771 2.434 1.00 0.00 9 LYS A C 11
ATOM 18313 O O . LYS A 1 9 ? -10.100 21.277 3.523 1.00 0.00 9 LYS A O 11
ATOM 18332 N N . ASP A 1 10 ? -9.635 19.847 1.833 1.00 0.00 10 ASP A N 11
ATOM 18333 C CA . ASP A 1 10 ? -8.413 19.350 2.442 1.00 0.00 10 ASP A CA 11
ATOM 18334 C C . ASP A 1 10 ? -7.537 18.707 1.365 1.00 0.00 10 ASP A C 11
ATOM 18335 O O . ASP A 1 10 ? -7.933 17.720 0.746 1.00 0.00 10 ASP A O 11
ATOM 18344 N N . ASN A 1 11 ? -6.363 19.292 1.174 1.00 0.00 11 ASN A N 11
ATOM 18345 C CA . ASN A 1 11 ? -5.428 18.787 0.183 1.00 0.00 11 ASN A CA 11
ATOM 18346 C C . ASN A 1 11 ? -4.974 17.383 0.585 1.00 0.00 11 ASN A C 11
ATOM 18347 O O . ASN A 1 11 ? -5.389 16.865 1.620 1.00 0.00 11 ASN A O 11
ATOM 18358 N N . LEU A 1 12 ? -4.127 16.806 -0.256 1.00 0.00 12 LEU A N 11
ATOM 18359 C CA . LEU A 1 12 ? -3.612 15.472 -0.001 1.00 0.00 12 LEU A CA 11
ATOM 18360 C C . LEU A 1 12 ? -2.083 15.515 0.016 1.00 0.00 12 LEU A C 11
ATOM 18361 O O . LEU A 1 12 ? -1.485 16.568 -0.203 1.00 0.00 12 LEU A O 11
ATOM 18377 N N . ASP A 1 13 ? -1.493 14.358 0.277 1.00 0.00 13 ASP A N 11
ATOM 18378 C CA . ASP A 1 13 ? -0.044 14.250 0.325 1.00 0.00 13 ASP A CA 11
ATOM 18379 C C . ASP A 1 13 ? 0.357 12.777 0.222 1.00 0.00 13 ASP A C 11
ATOM 18380 O O . ASP A 1 13 ? -0.393 11.895 0.637 1.00 0.00 13 ASP A O 11
ATOM 18389 N N . LEU A 1 14 ? 1.539 12.556 -0.334 1.00 0.00 14 LEU A N 11
ATOM 18390 C CA . LEU A 1 14 ? 2.049 11.205 -0.496 1.00 0.00 14 LEU A CA 11
ATOM 18391 C C . LEU A 1 14 ? 1.684 10.375 0.736 1.00 0.00 14 LEU A C 11
ATOM 18392 O O . LEU A 1 14 ? 1.450 9.172 0.632 1.00 0.00 14 LEU A O 11
ATOM 18408 N N . ALA A 1 15 ? 1.647 11.051 1.875 1.00 0.00 15 ALA A N 11
ATOM 18409 C CA . ALA A 1 15 ? 1.315 10.391 3.126 1.00 0.00 15 ALA A CA 11
ATOM 18410 C C . ALA A 1 15 ? -0.207 10.326 3.275 1.00 0.00 15 ALA A C 11
ATOM 18411 O O . ALA A 1 15 ? -0.759 9.272 3.586 1.00 0.00 15 ALA A O 11
ATOM 18418 N N . GLY A 1 16 ? -0.841 11.467 3.046 1.00 0.00 16 GLY A N 11
ATOM 18419 C CA . GLY A 1 16 ? -2.287 11.553 3.151 1.00 0.00 16 GLY A CA 11
ATOM 18420 C C . GLY A 1 16 ? -2.966 10.568 2.196 1.00 0.00 16 GLY A C 11
ATOM 18421 O O . GLY A 1 16 ? -3.785 9.753 2.618 1.00 0.00 16 GLY A O 11
ATOM 18425 N N . LEU A 1 17 ? -2.600 10.676 0.927 1.00 0.00 17 LEU A N 11
ATOM 18426 C CA . LEU A 1 17 ? -3.163 9.805 -0.090 1.00 0.00 17 LEU A CA 11
ATOM 18427 C C . LEU A 1 17 ? -2.787 8.355 0.221 1.00 0.00 17 LEU A C 11
ATOM 18428 O O . LEU A 1 17 ? -3.515 7.430 -0.138 1.00 0.00 17 LEU A O 11
ATOM 18444 N N . THR A 1 18 ? -1.651 8.201 0.885 1.00 0.00 18 THR A N 11
ATOM 18445 C CA . THR A 1 18 ? -1.169 6.879 1.248 1.00 0.00 18 THR A CA 11
ATOM 18446 C C . THR A 1 18 ? -2.103 6.235 2.275 1.00 0.00 18 THR A C 11
ATOM 18447 O O . THR A 1 18 ? -2.605 5.134 2.058 1.00 0.00 18 THR A O 11
ATOM 18458 N N . SER A 1 19 ? -2.306 6.950 3.372 1.00 0.00 19 SER A N 11
ATOM 18459 C CA . SER A 1 19 ? -3.170 6.462 4.434 1.00 0.00 19 SER A CA 11
ATOM 18460 C C . SER A 1 19 ? -4.419 5.812 3.835 1.00 0.00 19 SER A C 11
ATOM 18461 O O . SER A 1 19 ? -4.815 4.724 4.248 1.00 0.00 19 SER A O 11
ATOM 18469 N N . LEU A 1 20 ? -5.004 6.507 2.871 1.00 0.00 20 LEU A N 11
ATOM 18470 C CA . LEU A 1 20 ? -6.200 6.011 2.211 1.00 0.00 20 LEU A CA 11
ATOM 18471 C C . LEU A 1 20 ? -5.878 4.693 1.504 1.00 0.00 20 LEU A C 11
ATOM 18472 O O . LEU A 1 20 ? -6.539 3.682 1.738 1.00 0.00 20 LEU A O 11
ATOM 18488 N N . LEU A 1 21 ? -4.863 4.746 0.655 1.00 0.00 21 LEU A N 11
ATOM 18489 C CA . LEU A 1 21 ? -4.445 3.569 -0.087 1.00 0.00 21 LEU A CA 11
ATOM 18490 C C . LEU A 1 21 ? -4.306 2.388 0.875 1.00 0.00 21 LEU A C 11
ATOM 18491 O O . LEU A 1 21 ? -4.801 1.296 0.600 1.00 0.00 21 LEU A O 11
ATOM 18507 N N . SER A 1 22 ? -3.628 2.646 1.984 1.00 0.00 22 SER A N 11
ATOM 18508 C CA . SER A 1 22 ? -3.417 1.618 2.989 1.00 0.00 22 SER A CA 11
ATOM 18509 C C . SER A 1 22 ? -4.686 0.779 3.154 1.00 0.00 22 SER A C 11
ATOM 18510 O O . SER A 1 22 ? -4.644 -0.445 3.035 1.00 0.00 22 SER A O 11
ATOM 18518 N N . GLU A 1 23 ? -5.783 1.470 3.424 1.00 0.00 23 GLU A N 11
ATOM 18519 C CA . GLU A 1 23 ? -7.061 0.804 3.606 1.00 0.00 23 GLU A CA 11
ATOM 18520 C C . GLU A 1 23 ? -7.444 0.034 2.340 1.00 0.00 23 GLU A C 11
ATOM 18521 O O . GLU A 1 23 ? -7.993 -1.064 2.419 1.00 0.00 23 GLU A O 11
ATOM 18533 N N . LYS A 1 24 ? -7.138 0.640 1.202 1.00 0.00 24 LYS A N 11
ATOM 18534 C CA . LYS A 1 24 ? -7.443 0.025 -0.079 1.00 0.00 24 LYS A CA 11
ATOM 18535 C C . LYS A 1 24 ? -6.760 -1.342 -0.158 1.00 0.00 24 LYS A C 11
ATOM 18536 O O . LYS A 1 24 ? -7.339 -2.299 -0.670 1.00 0.00 24 LYS A O 11
ATOM 18555 N N . ILE A 1 25 ? -5.540 -1.389 0.355 1.00 0.00 25 ILE A N 11
ATOM 18556 C CA . ILE A 1 25 ? -4.772 -2.623 0.348 1.00 0.00 25 ILE A CA 11
ATOM 18557 C C . ILE A 1 25 ? -5.356 -3.587 1.383 1.00 0.00 25 ILE A C 11
ATOM 18558 O O . ILE A 1 25 ? -5.652 -4.738 1.067 1.00 0.00 25 ILE A O 11
ATOM 18574 N N . LYS A 1 26 ? -5.503 -3.081 2.599 1.00 0.00 26 LYS A N 11
ATOM 18575 C CA . LYS A 1 26 ? -6.045 -3.882 3.683 1.00 0.00 26 LYS A CA 11
ATOM 18576 C C . LYS A 1 26 ? -7.408 -4.439 3.266 1.00 0.00 26 LYS A C 11
ATOM 18577 O O . LYS A 1 26 ? -7.761 -5.562 3.626 1.00 0.00 26 LYS A O 11
ATOM 18596 N N . GLU A 1 27 ? -8.139 -3.629 2.515 1.00 0.00 27 GLU A N 11
ATOM 18597 C CA . GLU A 1 27 ? -9.455 -4.026 2.046 1.00 0.00 27 GLU A CA 11
ATOM 18598 C C . GLU A 1 27 ? -9.331 -5.100 0.963 1.00 0.00 27 GLU A C 11
ATOM 18599 O O . GLU A 1 27 ? -10.166 -5.999 0.877 1.00 0.00 27 GLU A O 11
ATOM 18611 N N . PHE A 1 28 ? -8.282 -4.972 0.164 1.00 0.00 28 PHE A N 11
ATOM 18612 C CA . PHE A 1 28 ? -8.038 -5.921 -0.909 1.00 0.00 28 PHE A CA 11
ATOM 18613 C C . PHE A 1 28 ? -7.804 -7.327 -0.354 1.00 0.00 28 PHE A C 11
ATOM 18614 O O . PHE A 1 28 ? -8.263 -8.311 -0.933 1.00 0.00 28 PHE A O 11
ATOM 18631 N N . LEU A 1 29 ? -7.089 -7.378 0.760 1.00 0.00 29 LEU A N 11
ATOM 18632 C CA . LEU A 1 29 ? -6.788 -8.648 1.399 1.00 0.00 29 LEU A CA 11
ATOM 18633 C C . LEU A 1 29 ? -8.096 -9.363 1.744 1.00 0.00 29 LEU A C 11
ATOM 18634 O O . LEU A 1 29 ? -8.291 -10.520 1.377 1.00 0.00 29 LEU A O 11
ATOM 18650 N N . GLN A 1 30 ? -8.959 -8.643 2.446 1.00 0.00 30 GLN A N 11
ATOM 18651 C CA . GLN A 1 30 ? -10.244 -9.194 2.845 1.00 0.00 30 GLN A CA 11
ATOM 18652 C C . GLN A 1 30 ? -11.109 -9.468 1.613 1.00 0.00 30 GLN A C 11
ATOM 18653 O O . GLN A 1 30 ? -12.140 -10.132 1.710 1.00 0.00 30 GLN A O 11
ATOM 18667 N N . GLU A 1 31 ? -10.657 -8.944 0.483 1.00 0.00 31 GLU A N 11
ATOM 18668 C CA . GLU A 1 31 ? -11.377 -9.125 -0.766 1.00 0.00 31 GLU A CA 11
ATOM 18669 C C . GLU A 1 31 ? -10.878 -10.377 -1.490 1.00 0.00 31 GLU A C 11
ATOM 18670 O O . GLU A 1 31 ? -11.669 -11.117 -2.073 1.00 0.00 31 GLU A O 11
ATOM 18682 N N . LYS A 1 32 ? -9.570 -10.576 -1.428 1.00 0.00 32 LYS A N 11
ATOM 18683 C CA . LYS A 1 32 ? -8.957 -11.726 -2.070 1.00 0.00 32 LYS A CA 11
ATOM 18684 C C . LYS A 1 32 ? -8.917 -12.895 -1.084 1.00 0.00 32 LYS A C 11
ATOM 18685 O O . LYS A 1 32 ? -8.679 -14.036 -1.477 1.00 0.00 32 LYS A O 11
ATOM 18704 N N . LYS A 1 33 ? -9.155 -12.571 0.178 1.00 0.00 33 LYS A N 11
ATOM 18705 C CA . LYS A 1 33 ? -9.150 -13.579 1.224 1.00 0.00 33 LYS A CA 11
ATOM 18706 C C . LYS A 1 33 ? -7.800 -14.301 1.224 1.00 0.00 33 LYS A C 11
ATOM 18707 O O . LYS A 1 33 ? -7.731 -15.496 0.943 1.00 0.00 33 LYS A O 11
ATOM 18726 N N . MET A 1 34 ? -6.761 -13.543 1.543 1.00 0.00 34 MET A N 11
ATOM 18727 C CA . MET A 1 34 ? -5.417 -14.095 1.583 1.00 0.00 34 MET A CA 11
ATOM 18728 C C . MET A 1 34 ? -4.755 -13.826 2.936 1.00 0.00 34 MET A C 11
ATOM 18729 O O . MET A 1 34 ? -5.141 -12.900 3.647 1.00 0.00 34 MET A O 11
ATOM 18743 N N . GLN A 1 35 ? -3.769 -14.653 3.250 1.00 0.00 35 GLN A N 11
ATOM 18744 C CA . GLN A 1 35 ? -3.049 -14.517 4.505 1.00 0.00 35 GLN A CA 11
ATOM 18745 C C . GLN A 1 35 ? -1.580 -14.183 4.241 1.00 0.00 35 GLN A C 11
ATOM 18746 O O . GLN A 1 35 ? -0.757 -14.217 5.155 1.00 0.00 35 GLN A O 11
ATOM 18760 N N . SER A 1 36 ? -1.294 -13.867 2.986 1.00 0.00 36 SER A N 11
ATOM 18761 C CA . SER A 1 36 ? 0.062 -13.527 2.590 1.00 0.00 36 SER A CA 11
ATOM 18762 C C . SER A 1 36 ? 0.057 -12.897 1.195 1.00 0.00 36 SER A C 11
ATOM 18763 O O . SER A 1 36 ? -0.755 -13.264 0.347 1.00 0.00 36 SER A O 11
ATOM 18771 N N . PHE A 1 37 ? 0.972 -11.959 1.002 1.00 0.00 37 PHE A N 11
ATOM 18772 C CA . PHE A 1 37 ? 1.084 -11.274 -0.275 1.00 0.00 37 PHE A CA 11
ATOM 18773 C C . PHE A 1 37 ? 2.241 -10.273 -0.262 1.00 0.00 37 PHE A C 11
ATOM 18774 O O . PHE A 1 37 ? 2.742 -9.913 0.802 1.00 0.00 37 PHE A O 11
ATOM 18791 N N . TYR A 1 38 ? 2.632 -9.853 -1.456 1.00 0.00 38 TYR A N 11
ATOM 18792 C CA . TYR A 1 38 ? 3.720 -8.900 -1.594 1.00 0.00 38 TYR A CA 11
ATOM 18793 C C . TYR A 1 38 ? 3.219 -7.575 -2.171 1.00 0.00 38 TYR A C 11
ATOM 18794 O O . TYR A 1 38 ? 2.122 -7.509 -2.723 1.00 0.00 38 TYR A O 11
ATOM 18812 N N . GLN A 1 39 ? 4.047 -6.551 -2.023 1.00 0.00 39 GLN A N 11
ATOM 18813 C CA . GLN A 1 39 ? 3.702 -5.231 -2.522 1.00 0.00 39 GLN A CA 11
ATOM 18814 C C . GLN A 1 39 ? 3.544 -5.263 -4.044 1.00 0.00 39 GLN A C 11
ATOM 18815 O O . GLN A 1 39 ? 2.815 -4.452 -4.613 1.00 0.00 39 GLN A O 11
ATOM 18829 N N . GLN A 1 40 ? 4.240 -6.208 -4.659 1.00 0.00 40 GLN A N 11
ATOM 18830 C CA . GLN A 1 40 ? 4.186 -6.357 -6.103 1.00 0.00 40 GLN A CA 11
ATOM 18831 C C . GLN A 1 40 ? 2.848 -6.968 -6.525 1.00 0.00 40 GLN A C 11
ATOM 18832 O O . GLN A 1 40 ? 2.231 -6.516 -7.488 1.00 0.00 40 GLN A O 11
ATOM 18846 N N . GLU A 1 41 ? 2.439 -7.986 -5.782 1.00 0.00 41 GLU A N 11
ATOM 18847 C CA . GLU A 1 41 ? 1.186 -8.664 -6.067 1.00 0.00 41 GLU A CA 11
ATOM 18848 C C . GLU A 1 41 ? 0.029 -7.662 -6.069 1.00 0.00 41 GLU A C 11
ATOM 18849 O O . GLU A 1 41 ? -1.039 -7.943 -6.610 1.00 0.00 41 GLU A O 11
ATOM 18861 N N . LEU A 1 42 ? 0.281 -6.514 -5.457 1.00 0.00 42 LEU A N 11
ATOM 18862 C CA . LEU A 1 42 ? -0.725 -5.469 -5.382 1.00 0.00 42 LEU A CA 11
ATOM 18863 C C . LEU A 1 42 ? -0.394 -4.374 -6.398 1.00 0.00 42 LEU A C 11
ATOM 18864 O O . LEU A 1 42 ? -1.253 -3.564 -6.744 1.00 0.00 42 LEU A O 11
ATOM 18880 N N . GLU A 1 43 ? 0.852 -4.384 -6.846 1.00 0.00 43 GLU A N 11
ATOM 18881 C CA . GLU A 1 43 ? 1.307 -3.402 -7.815 1.00 0.00 43 GLU A CA 11
ATOM 18882 C C . GLU A 1 43 ? 0.623 -3.631 -9.165 1.00 0.00 43 GLU A C 11
ATOM 18883 O O . GLU A 1 43 ? 0.751 -2.815 -10.076 1.00 0.00 43 GLU A O 11
ATOM 18895 N N . THR A 1 44 ? -0.088 -4.746 -9.250 1.00 0.00 44 THR A N 11
ATOM 18896 C CA . THR A 1 44 ? -0.792 -5.093 -10.472 1.00 0.00 44 THR A CA 11
ATOM 18897 C C . THR A 1 44 ? -2.295 -4.855 -10.308 1.00 0.00 44 THR A C 11
ATOM 18898 O O . THR A 1 44 ? -3.065 -5.054 -11.247 1.00 0.00 44 THR A O 11
ATOM 18909 N N . VAL A 1 45 ? -2.667 -4.434 -9.108 1.00 0.00 45 VAL A N 11
ATOM 18910 C CA . VAL A 1 45 ? -4.064 -4.168 -8.809 1.00 0.00 45 VAL A CA 11
ATOM 18911 C C . VAL A 1 45 ? -4.405 -2.735 -9.223 1.00 0.00 45 VAL A C 11
ATOM 18912 O O . VAL A 1 45 ? -3.984 -1.780 -8.573 1.00 0.00 45 VAL A O 11
ATOM 18925 N N . GLU A 1 46 ? -5.166 -2.630 -10.303 1.00 0.00 46 GLU A N 11
ATOM 18926 C CA . GLU A 1 46 ? -5.569 -1.330 -10.812 1.00 0.00 46 GLU A CA 11
ATOM 18927 C C . GLU A 1 46 ? -6.247 -0.516 -9.709 1.00 0.00 46 GLU A C 11
ATOM 18928 O O . GLU A 1 46 ? -5.745 0.534 -9.309 1.00 0.00 46 GLU A O 11
ATOM 18940 N N . SER A 1 47 ? -7.378 -1.030 -9.247 1.00 0.00 47 SER A N 11
ATOM 18941 C CA . SER A 1 47 ? -8.130 -0.364 -8.198 1.00 0.00 47 SER A CA 11
ATOM 18942 C C . SER A 1 47 ? -7.171 0.250 -7.176 1.00 0.00 47 SER A C 11
ATOM 18943 O O . SER A 1 47 ? -7.473 1.281 -6.576 1.00 0.00 47 SER A O 11
ATOM 18951 N N . LEU A 1 48 ? -6.034 -0.409 -7.008 1.00 0.00 48 LEU A N 11
ATOM 18952 C CA . LEU A 1 48 ? -5.029 0.058 -6.069 1.00 0.00 48 LEU A CA 11
ATOM 18953 C C . LEU A 1 48 ? -4.154 1.114 -6.748 1.00 0.00 48 LEU A C 11
ATOM 18954 O O . LEU A 1 48 ? -4.095 2.258 -6.300 1.00 0.00 48 LEU A O 11
ATOM 18970 N N . GLN A 1 49 ? -3.497 0.692 -7.818 1.00 0.00 49 GLN A N 11
ATOM 18971 C CA . GLN A 1 49 ? -2.628 1.587 -8.564 1.00 0.00 49 GLN A CA 11
ATOM 18972 C C . GLN A 1 49 ? -3.329 2.925 -8.810 1.00 0.00 49 GLN A C 11
ATOM 18973 O O . GLN A 1 49 ? -2.746 3.985 -8.592 1.00 0.00 49 GLN A O 11
ATOM 18987 N N . SER A 1 50 ? -4.572 2.831 -9.261 1.00 0.00 50 SER A N 11
ATOM 18988 C CA . SER A 1 50 ? -5.359 4.020 -9.540 1.00 0.00 50 SER A CA 11
ATOM 18989 C C . SER A 1 50 ? -5.299 4.977 -8.348 1.00 0.00 50 SER A C 11
ATOM 18990 O O . SER A 1 50 ? -5.515 6.179 -8.501 1.00 0.00 50 SER A O 11
ATOM 18998 N N . LEU A 1 51 ? -5.006 4.410 -7.188 1.00 0.00 51 LEU A N 11
ATOM 18999 C CA . LEU A 1 51 ? -4.916 5.198 -5.970 1.00 0.00 51 LEU A CA 11
ATOM 19000 C C . LEU A 1 51 ? -3.447 5.507 -5.676 1.00 0.00 51 LEU A C 11
ATOM 19001 O O . LEU A 1 51 ? -3.071 6.669 -5.525 1.00 0.00 51 LEU A O 11
ATOM 19017 N N . ALA A 1 52 ? -2.655 4.447 -5.602 1.00 0.00 52 ALA A N 11
ATOM 19018 C CA . ALA A 1 52 ? -1.236 4.591 -5.328 1.00 0.00 52 ALA A CA 11
ATOM 19019 C C . ALA A 1 52 ? -0.573 5.349 -6.480 1.00 0.00 52 ALA A C 11
ATOM 19020 O O . ALA A 1 52 ? 0.609 5.681 -6.410 1.00 0.00 52 ALA A O 11
ATOM 19027 N N . SER A 1 53 ? -1.363 5.601 -7.513 1.00 0.00 53 SER A N 11
ATOM 19028 C CA . SER A 1 53 ? -0.868 6.315 -8.677 1.00 0.00 53 SER A CA 11
ATOM 19029 C C . SER A 1 53 ? -1.442 7.732 -8.707 1.00 0.00 53 SER A C 11
ATOM 19030 O O . SER A 1 53 ? -0.893 8.615 -9.363 1.00 0.00 53 SER A O 11
ATOM 19038 N N . ARG A 1 54 ? -2.541 7.906 -7.987 1.00 0.00 54 ARG A N 11
ATOM 19039 C CA . ARG A 1 54 ? -3.197 9.201 -7.922 1.00 0.00 54 ARG A CA 11
ATOM 19040 C C . ARG A 1 54 ? -2.157 10.315 -7.782 1.00 0.00 54 ARG A C 11
ATOM 19041 O O . ARG A 1 54 ? -1.039 10.072 -7.332 1.00 0.00 54 ARG A O 11
ATOM 19062 N N . PRO A 1 55 ? -2.575 11.545 -8.185 1.00 0.00 55 PRO A N 11
ATOM 19063 C CA . PRO A 1 55 ? -1.693 12.697 -8.108 1.00 0.00 55 PRO A CA 11
ATOM 19064 C C . PRO A 1 55 ? -1.548 13.182 -6.664 1.00 0.00 55 PRO A C 11
ATOM 19065 O O . PRO A 1 55 ? -2.276 12.733 -5.779 1.00 0.00 55 PRO A O 11
ATOM 19076 N N . VAL A 1 56 ? -0.604 14.091 -6.470 1.00 0.00 56 VAL A N 11
ATOM 19077 C CA . VAL A 1 56 ? -0.355 14.641 -5.149 1.00 0.00 56 VAL A CA 11
ATOM 19078 C C . VAL A 1 56 ? 0.991 15.369 -5.150 1.00 0.00 56 VAL A C 11
ATOM 19079 O O . VAL A 1 56 ? 1.898 15.003 -5.896 1.00 0.00 56 VAL A O 11
ATOM 19092 N N . THR A 1 57 ? 1.078 16.386 -4.305 1.00 0.00 57 THR A N 11
ATOM 19093 C CA . THR A 1 57 ? 2.298 17.168 -4.199 1.00 0.00 57 THR A CA 11
ATOM 19094 C C . THR A 1 57 ? 3.442 16.302 -3.667 1.00 0.00 57 THR A C 11
ATOM 19095 O O . THR A 1 57 ? 3.748 16.334 -2.476 1.00 0.00 57 THR A O 11
ATOM 19106 N N . HIS A 1 58 ? 4.043 15.549 -4.576 1.00 0.00 58 HIS A N 11
ATOM 19107 C CA . HIS A 1 58 ? 5.147 14.676 -4.214 1.00 0.00 58 HIS A CA 11
ATOM 19108 C C . HIS A 1 58 ? 6.330 15.518 -3.732 1.00 0.00 58 HIS A C 11
ATOM 19109 O O . HIS A 1 58 ? 6.306 16.743 -3.831 1.00 0.00 58 HIS A O 11
ATOM 19123 N N . SER A 1 59 ? 7.337 14.826 -3.219 1.00 0.00 59 SER A N 11
ATOM 19124 C CA . SER A 1 59 ? 8.527 15.494 -2.721 1.00 0.00 59 SER A CA 11
ATOM 19125 C C . SER A 1 59 ? 9.665 14.484 -2.557 1.00 0.00 59 SER A C 11
ATOM 19126 O O . SER A 1 59 ? 10.680 14.571 -3.245 1.00 0.00 59 SER A O 11
ATOM 19134 N N . THR A 1 60 ? 9.456 13.550 -1.641 1.00 0.00 60 THR A N 11
ATOM 19135 C CA . THR A 1 60 ? 10.451 12.524 -1.378 1.00 0.00 60 THR A CA 11
ATOM 19136 C C . THR A 1 60 ? 11.860 13.081 -1.591 1.00 0.00 60 THR A C 11
ATOM 19137 O O . THR A 1 60 ? 12.131 14.236 -1.265 1.00 0.00 60 THR A O 11
ATOM 19148 N N . GLY A 1 61 ? 12.720 12.235 -2.138 1.00 0.00 61 GLY A N 11
ATOM 19149 C CA . GLY A 1 61 ? 14.094 12.628 -2.399 1.00 0.00 61 GLY A CA 11
ATOM 19150 C C . GLY A 1 61 ? 15.007 12.236 -1.235 1.00 0.00 61 GLY A C 11
ATOM 19151 O O . GLY A 1 61 ? 15.393 13.084 -0.432 1.00 0.00 61 GLY A O 11
ATOM 19155 N N . SER A 1 62 ? 15.325 10.951 -1.181 1.00 0.00 62 SER A N 11
ATOM 19156 C CA . SER A 1 62 ? 16.185 10.437 -0.129 1.00 0.00 62 SER A CA 11
ATOM 19157 C C . SER A 1 62 ? 16.632 9.013 -0.468 1.00 0.00 62 SER A C 11
ATOM 19158 O O . SER A 1 62 ? 15.817 8.092 -0.489 1.00 0.00 62 SER A O 11
ATOM 19166 N N . ASP A 1 63 ? 17.925 8.877 -0.723 1.00 0.00 63 ASP A N 11
ATOM 19167 C CA . ASP A 1 63 ? 18.489 7.581 -1.059 1.00 0.00 63 ASP A CA 11
ATOM 19168 C C . ASP A 1 63 ? 17.867 7.082 -2.365 1.00 0.00 63 ASP A C 11
ATOM 19169 O O . ASP A 1 63 ? 16.648 6.962 -2.469 1.00 0.00 63 ASP A O 11
ATOM 19178 N N . GLN A 1 64 ? 18.734 6.806 -3.328 1.00 0.00 64 GLN A N 11
ATOM 19179 C CA . GLN A 1 64 ? 18.286 6.322 -4.623 1.00 0.00 64 GLN A CA 11
ATOM 19180 C C . GLN A 1 64 ? 17.990 4.823 -4.556 1.00 0.00 64 GLN A C 11
ATOM 19181 O O . GLN A 1 64 ? 18.489 4.051 -5.373 1.00 0.00 64 GLN A O 11
ATOM 19195 N N . VAL A 1 65 ? 17.179 4.455 -3.575 1.00 0.00 65 VAL A N 11
ATOM 19196 C CA . VAL A 1 65 ? 16.811 3.061 -3.391 1.00 0.00 65 VAL A CA 11
ATOM 19197 C C . VAL A 1 65 ? 16.562 2.420 -4.757 1.00 0.00 65 VAL A C 11
ATOM 19198 O O . VAL A 1 65 ? 15.476 2.552 -5.320 1.00 0.00 65 VAL A O 11
ATOM 19211 N N . GLU A 1 66 ? 17.585 1.738 -5.250 1.00 0.00 66 GLU A N 11
ATOM 19212 C CA . GLU A 1 66 ? 17.491 1.075 -6.540 1.00 0.00 66 GLU A CA 11
ATOM 19213 C C . GLU A 1 66 ? 16.629 -0.184 -6.428 1.00 0.00 66 GLU A C 11
ATOM 19214 O O . GLU A 1 66 ? 17.102 -1.290 -6.686 1.00 0.00 66 GLU A O 11
ATOM 19226 N N . LEU A 1 67 ? 15.379 0.025 -6.042 1.00 0.00 67 LEU A N 11
ATOM 19227 C CA . LEU A 1 67 ? 14.446 -1.079 -5.893 1.00 0.00 67 LEU A CA 11
ATOM 19228 C C . LEU A 1 67 ? 13.365 -0.977 -6.970 1.00 0.00 67 LEU A C 11
ATOM 19229 O O . LEU A 1 67 ? 12.236 -0.580 -6.685 1.00 0.00 67 LEU A O 11
ATOM 19245 N N . LYS A 1 68 ? 13.748 -1.343 -8.184 1.00 0.00 68 LYS A N 11
ATOM 19246 C CA . LYS A 1 68 ? 12.825 -1.297 -9.306 1.00 0.00 68 LYS A CA 11
ATOM 19247 C C . LYS A 1 68 ? 12.318 0.135 -9.486 1.00 0.00 68 LYS A C 11
ATOM 19248 O O . LYS A 1 68 ? 11.542 0.631 -8.670 1.00 0.00 68 LYS A O 11
ATOM 19267 N N . ASP A 1 69 ? 12.778 0.761 -10.560 1.00 0.00 69 ASP A N 11
ATOM 19268 C CA . ASP A 1 69 ? 12.381 2.126 -10.858 1.00 0.00 69 ASP A CA 11
ATOM 19269 C C . ASP A 1 69 ? 12.435 2.350 -12.370 1.00 0.00 69 ASP A C 11
ATOM 19270 O O . ASP A 1 69 ? 13.467 2.119 -12.999 1.00 0.00 69 ASP A O 11
ATOM 19279 N N . SER A 1 70 ? 11.311 2.798 -12.911 1.00 0.00 70 SER A N 11
ATOM 19280 C CA . SER A 1 70 ? 11.218 3.056 -14.338 1.00 0.00 70 SER A CA 11
ATOM 19281 C C . SER A 1 70 ? 9.974 3.894 -14.638 1.00 0.00 70 SER A C 11
ATOM 19282 O O . SER A 1 70 ? 8.910 3.350 -14.931 1.00 0.00 70 SER A O 11
ATOM 19290 N N . GLY A 1 71 ? 10.148 5.205 -14.553 1.00 0.00 71 GLY A N 11
ATOM 19291 C CA . GLY A 1 71 ? 9.052 6.123 -14.812 1.00 0.00 71 GLY A CA 11
ATOM 19292 C C . GLY A 1 71 ? 7.829 5.771 -13.963 1.00 0.00 71 GLY A C 11
ATOM 19293 O O . GLY A 1 71 ? 7.842 5.946 -12.746 1.00 0.00 71 GLY A O 11
ATOM 19297 N N . THR A 1 72 ? 6.801 5.279 -14.640 1.00 0.00 72 THR A N 11
ATOM 19298 C CA . THR A 1 72 ? 5.572 4.901 -13.963 1.00 0.00 72 THR A CA 11
ATOM 19299 C C . THR A 1 72 ? 5.807 3.676 -13.077 1.00 0.00 72 THR A C 11
ATOM 19300 O O . THR A 1 72 ? 6.885 3.085 -13.102 1.00 0.00 72 THR A O 11
ATOM 19311 N N . SER A 1 73 ? 4.780 3.331 -12.314 1.00 0.00 73 SER A N 11
ATOM 19312 C CA . SER A 1 73 ? 4.861 2.187 -11.422 1.00 0.00 73 SER A CA 11
ATOM 19313 C C . SER A 1 73 ? 5.751 2.521 -10.223 1.00 0.00 73 SER A C 11
ATOM 19314 O O . SER A 1 73 ? 5.280 2.554 -9.087 1.00 0.00 73 SER A O 11
ATOM 19322 N N . GLY A 1 74 ? 7.020 2.760 -10.517 1.00 0.00 74 GLY A N 11
ATOM 19323 C CA . GLY A 1 74 ? 7.980 3.090 -9.477 1.00 0.00 74 GLY A CA 11
ATOM 19324 C C . GLY A 1 74 ? 7.417 4.150 -8.528 1.00 0.00 74 GLY A C 11
ATOM 19325 O O . GLY A 1 74 ? 7.814 4.222 -7.366 1.00 0.00 74 GLY A O 11
ATOM 19329 N N . VAL A 1 75 ? 6.501 4.947 -9.058 1.00 0.00 75 VAL A N 11
ATOM 19330 C CA . VAL A 1 75 ? 5.879 5.999 -8.273 1.00 0.00 75 VAL A CA 11
ATOM 19331 C C . VAL A 1 75 ? 4.957 5.372 -7.226 1.00 0.00 75 VAL A C 11
ATOM 19332 O O . VAL A 1 75 ? 5.089 5.644 -6.034 1.00 0.00 75 VAL A O 11
ATOM 19345 N N . ALA A 1 76 ? 4.043 4.543 -7.709 1.00 0.00 76 ALA A N 11
ATOM 19346 C CA . ALA A 1 76 ? 3.099 3.874 -6.830 1.00 0.00 76 ALA A CA 11
ATOM 19347 C C . ALA A 1 76 ? 3.864 2.974 -5.857 1.00 0.00 76 ALA A C 11
ATOM 19348 O O . ALA A 1 76 ? 3.389 2.697 -4.757 1.00 0.00 76 ALA A O 11
ATOM 19355 N N . GLN A 1 77 ? 5.037 2.542 -6.299 1.00 0.00 77 GLN A N 11
ATOM 19356 C CA . GLN A 1 77 ? 5.872 1.679 -5.481 1.00 0.00 77 GLN A CA 11
ATOM 19357 C C . GLN A 1 77 ? 6.214 2.369 -4.159 1.00 0.00 77 GLN A C 11
ATOM 19358 O O . GLN A 1 77 ? 6.564 1.708 -3.182 1.00 0.00 77 GLN A O 11
ATOM 19372 N N . ARG A 1 78 ? 6.102 3.689 -4.171 1.00 0.00 78 ARG A N 11
ATOM 19373 C CA . ARG A 1 78 ? 6.396 4.476 -2.985 1.00 0.00 78 ARG A CA 11
ATOM 19374 C C . ARG A 1 78 ? 5.135 4.643 -2.134 1.00 0.00 78 ARG A C 11
ATOM 19375 O O . ARG A 1 78 ? 5.213 4.699 -0.908 1.00 0.00 78 ARG A O 11
ATOM 19396 N N . VAL A 1 79 ? 4.003 4.718 -2.818 1.00 0.00 79 VAL A N 11
ATOM 19397 C CA . VAL A 1 79 ? 2.728 4.878 -2.140 1.00 0.00 79 VAL A CA 11
ATOM 19398 C C . VAL A 1 79 ? 2.243 3.513 -1.647 1.00 0.00 79 VAL A C 11
ATOM 19399 O O . VAL A 1 79 ? 1.587 3.420 -0.611 1.00 0.00 79 VAL A O 11
ATOM 19412 N N . PHE A 1 80 ? 2.585 2.487 -2.413 1.00 0.00 80 PHE A N 11
ATOM 19413 C CA . PHE A 1 80 ? 2.192 1.131 -2.067 1.00 0.00 80 PHE A CA 11
ATOM 19414 C C . PHE A 1 80 ? 2.939 0.645 -0.823 1.00 0.00 80 PHE A C 11
ATOM 19415 O O . PHE A 1 80 ? 2.337 0.064 0.079 1.00 0.00 80 PHE A O 11
ATOM 19432 N N . LYS A 1 81 ? 4.239 0.901 -0.815 1.00 0.00 81 LYS A N 11
ATOM 19433 C CA . LYS A 1 81 ? 5.074 0.497 0.304 1.00 0.00 81 LYS A CA 11
ATOM 19434 C C . LYS A 1 81 ? 4.661 1.279 1.552 1.00 0.00 81 LYS A C 11
ATOM 19435 O O . LYS A 1 81 ? 4.630 0.729 2.652 1.00 0.00 81 LYS A O 11
ATOM 19454 N N . ASN A 1 82 ? 4.355 2.551 1.340 1.00 0.00 82 ASN A N 11
ATOM 19455 C CA . ASN A 1 82 ? 3.945 3.414 2.434 1.00 0.00 82 ASN A CA 11
ATOM 19456 C C . ASN A 1 82 ? 2.564 2.982 2.930 1.00 0.00 82 ASN A C 11
ATOM 19457 O O . ASN A 1 82 ? 2.338 2.878 4.135 1.00 0.00 82 ASN A O 11
ATOM 19468 N N . ALA A 1 83 ? 1.676 2.742 1.977 1.00 0.00 83 ALA A N 11
ATOM 19469 C CA . ALA A 1 83 ? 0.324 2.323 2.302 1.00 0.00 83 ALA A CA 11
ATOM 19470 C C . ALA A 1 83 ? 0.380 1.092 3.210 1.00 0.00 83 ALA A C 11
ATOM 19471 O O . ALA A 1 83 ? -0.358 1.006 4.190 1.00 0.00 83 ALA A O 11
ATOM 19478 N N . LEU A 1 84 ? 1.263 0.172 2.851 1.00 0.00 84 LEU A N 11
ATOM 19479 C CA . LEU A 1 84 ? 1.425 -1.050 3.621 1.00 0.00 84 LEU A CA 11
ATOM 19480 C C . LEU A 1 84 ? 1.898 -0.699 5.033 1.00 0.00 84 LEU A C 11
ATOM 19481 O O . LEU A 1 84 ? 1.543 -1.375 5.997 1.00 0.00 84 LEU A O 11
ATOM 19497 N N . GLN A 1 85 ? 2.692 0.359 5.110 1.00 0.00 85 GLN A N 11
ATOM 19498 C CA . GLN A 1 85 ? 3.218 0.808 6.388 1.00 0.00 85 GLN A CA 11
ATOM 19499 C C . GLN A 1 85 ? 2.073 1.091 7.363 1.00 0.00 85 GLN A C 11
ATOM 19500 O O . GLN A 1 85 ? 2.034 0.533 8.458 1.00 0.00 85 GLN A O 11
ATOM 19514 N N . LEU A 1 86 ? 1.170 1.958 6.930 1.00 0.00 86 LEU A N 11
ATOM 19515 C CA . LEU A 1 86 ? 0.027 2.321 7.751 1.00 0.00 86 LEU A CA 11
ATOM 19516 C C . LEU A 1 86 ? -0.653 1.050 8.262 1.00 0.00 86 LEU A C 11
ATOM 19517 O O . LEU A 1 86 ? -1.021 0.966 9.433 1.00 0.00 86 LEU A O 11
ATOM 19533 N N . LEU A 1 87 ? -0.799 0.091 7.360 1.00 0.00 87 LEU A N 11
ATOM 19534 C CA . LEU A 1 87 ? -1.428 -1.173 7.706 1.00 0.00 87 LEU A CA 11
ATOM 19535 C C . LEU A 1 87 ? -0.714 -1.779 8.915 1.00 0.00 87 LEU A C 11
ATOM 19536 O O . LEU A 1 87 ? -1.354 -2.148 9.898 1.00 0.00 87 LEU A O 11
ATOM 19552 N N . GLN A 1 88 ? 0.604 -1.864 8.802 1.00 0.00 88 GLN A N 11
ATOM 19553 C CA . GLN A 1 88 ? 1.412 -2.420 9.874 1.00 0.00 88 GLN A CA 11
ATOM 19554 C C . GLN A 1 88 ? 1.180 -1.643 11.172 1.00 0.00 88 GLN A C 11
ATOM 19555 O O . GLN A 1 88 ? 1.471 -2.141 12.258 1.00 0.00 88 GLN A O 11
ATOM 19569 N N . GLU A 1 89 ? 0.657 -0.436 11.015 1.00 0.00 89 GLU A N 11
ATOM 19570 C CA . GLU A 1 89 ? 0.382 0.414 12.161 1.00 0.00 89 GLU A CA 11
ATOM 19571 C C . GLU A 1 89 ? -1.066 0.233 12.622 1.00 0.00 89 GLU A C 11
ATOM 19572 O O . GLU A 1 89 ? -1.371 0.399 13.802 1.00 0.00 89 GLU A O 11
ATOM 19584 N N . LYS A 1 90 ? -1.919 -0.105 11.666 1.00 0.00 90 LYS A N 11
ATOM 19585 C CA . LYS A 1 90 ? -3.327 -0.311 11.959 1.00 0.00 90 LYS A CA 11
ATOM 19586 C C . LYS A 1 90 ? -3.532 -1.734 12.483 1.00 0.00 90 LYS A C 11
ATOM 19587 O O . LYS A 1 90 ? -4.585 -2.051 13.034 1.00 0.00 90 LYS A O 11
ATOM 19606 N N . GLY A 1 91 ? -2.509 -2.554 12.292 1.00 0.00 91 GLY A N 11
ATOM 19607 C CA . GLY A 1 91 ? -2.563 -3.935 12.739 1.00 0.00 91 GLY A CA 11
ATOM 19608 C C . GLY A 1 91 ? -3.044 -4.856 11.616 1.00 0.00 91 GLY A C 11
ATOM 19609 O O . GLY A 1 91 ? -3.289 -6.040 11.841 1.00 0.00 91 GLY A O 11
ATOM 19613 N N . LEU A 1 92 ? -3.165 -4.277 10.430 1.00 0.00 92 LEU A N 11
ATOM 19614 C CA . LEU A 1 92 ? -3.613 -5.030 9.271 1.00 0.00 92 LEU A CA 11
ATOM 19615 C C . LEU A 1 92 ? -2.581 -6.111 8.942 1.00 0.00 92 LEU A C 11
ATOM 19616 O O . LEU A 1 92 ? -2.914 -7.294 8.881 1.00 0.00 92 LEU A O 11
ATOM 19632 N N . VAL A 1 93 ? -1.350 -5.667 8.739 1.00 0.00 93 VAL A N 11
ATOM 19633 C CA . VAL A 1 93 ? -0.267 -6.582 8.417 1.00 0.00 93 VAL A CA 11
ATOM 19634 C C . VAL A 1 93 ? 0.864 -6.403 9.432 1.00 0.00 93 VAL A C 11
ATOM 19635 O O . VAL A 1 93 ? 0.764 -5.580 10.340 1.00 0.00 93 VAL A O 11
ATOM 19648 N N . PHE A 1 94 ? 1.915 -7.188 9.242 1.00 0.00 94 PHE A N 11
ATOM 19649 C CA . PHE A 1 94 ? 3.064 -7.126 10.130 1.00 0.00 94 PHE A CA 11
ATOM 19650 C C . PHE A 1 94 ? 4.295 -7.756 9.476 1.00 0.00 94 PHE A C 11
ATOM 19651 O O . PHE A 1 94 ? 4.179 -8.730 8.734 1.00 0.00 94 PHE A O 11
ATOM 19668 N N . GLN A 1 95 ? 5.448 -7.175 9.776 1.00 0.00 95 GLN A N 11
ATOM 19669 C CA . GLN A 1 95 ? 6.700 -7.668 9.227 1.00 0.00 95 GLN A CA 11
ATOM 19670 C C . GLN A 1 95 ? 7.491 -8.417 10.300 1.00 0.00 95 GLN A C 11
ATOM 19671 O O . GLN A 1 95 ? 7.759 -7.875 11.371 1.00 0.00 95 GLN A O 11
ATOM 19685 N N . ARG A 1 96 ? 7.844 -9.652 9.975 1.00 0.00 96 ARG A N 11
ATOM 19686 C CA . ARG A 1 96 ? 8.600 -10.482 10.898 1.00 0.00 96 ARG A CA 11
ATOM 19687 C C . ARG A 1 96 ? 10.092 -10.154 10.807 1.00 0.00 96 ARG A C 11
ATOM 19688 O O . ARG A 1 96 ? 10.741 -9.911 11.823 1.00 0.00 96 ARG A O 11
ATOM 19709 N N . ASP A 1 97 ? 10.592 -10.159 9.580 1.00 0.00 97 ASP A N 11
ATOM 19710 C CA . ASP A 1 97 ? 11.995 -9.865 9.342 1.00 0.00 97 ASP A CA 11
ATOM 19711 C C . ASP A 1 97 ? 12.126 -8.451 8.773 1.00 0.00 97 ASP A C 11
ATOM 19712 O O . ASP A 1 97 ? 11.717 -8.193 7.642 1.00 0.00 97 ASP A O 11
ATOM 19721 N N . SER A 1 98 ? 12.699 -7.573 9.582 1.00 0.00 98 SER A N 11
ATOM 19722 C CA . SER A 1 98 ? 12.890 -6.192 9.173 1.00 0.00 98 SER A CA 11
ATOM 19723 C C . SER A 1 98 ? 13.531 -6.141 7.785 1.00 0.00 98 SER A C 11
ATOM 19724 O O . SER A 1 98 ? 14.483 -6.869 7.510 1.00 0.00 98 SER A O 11
ATOM 19732 N N . GLY A 1 99 ? 12.983 -5.274 6.946 1.00 0.00 99 GLY A N 11
ATOM 19733 C CA . GLY A 1 99 ? 13.489 -5.118 5.593 1.00 0.00 99 GLY A CA 11
ATOM 19734 C C . GLY A 1 99 ? 12.378 -4.677 4.639 1.00 0.00 99 GLY A C 11
ATOM 19735 O O . GLY A 1 99 ? 11.282 -5.237 4.656 1.00 0.00 99 GLY A O 11
ATOM 19739 N N . SER A 1 100 ? 12.698 -3.679 3.830 1.00 0.00 100 SER A N 11
ATOM 19740 C CA . SER A 1 100 ? 11.740 -3.156 2.870 1.00 0.00 100 SER A CA 11
ATOM 19741 C C . SER A 1 100 ? 11.718 -4.038 1.620 1.00 0.00 100 SER A C 11
ATOM 19742 O O . SER A 1 100 ? 11.933 -3.553 0.510 1.00 0.00 100 SER A O 11
ATOM 19750 N N . ASP A 1 101 ? 11.456 -5.318 1.842 1.00 0.00 101 ASP A N 11
ATOM 19751 C CA . ASP A 1 101 ? 11.403 -6.272 0.748 1.00 0.00 101 ASP A CA 11
ATOM 19752 C C . ASP A 1 101 ? 11.114 -7.667 1.306 1.00 0.00 101 ASP A C 11
ATOM 19753 O O . ASP A 1 101 ? 11.809 -8.627 0.978 1.00 0.00 101 ASP A O 11
ATOM 19762 N N . LYS A 1 102 ? 10.086 -7.734 2.140 1.00 0.00 102 LYS A N 11
ATOM 19763 C CA . LYS A 1 102 ? 9.697 -8.995 2.747 1.00 0.00 102 LYS A CA 11
ATOM 19764 C C . LYS A 1 102 ? 8.203 -9.230 2.511 1.00 0.00 102 LYS A C 11
ATOM 19765 O O . LYS A 1 102 ? 7.449 -8.284 2.292 1.00 0.00 102 LYS A O 11
ATOM 19784 N N . LEU A 1 103 ? 7.821 -10.498 2.562 1.00 0.00 103 LEU A N 11
ATOM 19785 C CA . LEU A 1 103 ? 6.431 -10.869 2.356 1.00 0.00 103 LEU A CA 11
ATOM 19786 C C . LEU A 1 103 ? 5.570 -10.229 3.447 1.00 0.00 103 LEU A C 11
ATOM 19787 O O . LEU A 1 103 ? 5.795 -10.457 4.634 1.00 0.00 103 LEU A O 11
ATOM 19803 N N . TYR A 1 104 ? 4.601 -9.441 3.004 1.00 0.00 104 TYR A N 11
ATOM 19804 C CA . TYR A 1 104 ? 3.705 -8.766 3.927 1.00 0.00 104 TYR A CA 11
ATOM 19805 C C . TYR A 1 104 ? 2.567 -9.692 4.362 1.00 0.00 104 TYR A C 11
ATOM 19806 O O . TYR A 1 104 ? 1.641 -9.947 3.592 1.00 0.00 104 TYR A O 11
ATOM 19824 N N . TYR A 1 105 ? 2.672 -10.169 5.593 1.00 0.00 105 TYR A N 11
ATOM 19825 C CA . TYR A 1 105 ? 1.663 -11.061 6.139 1.00 0.00 105 TYR A CA 11
ATOM 19826 C C . TYR A 1 105 ? 0.493 -10.270 6.728 1.00 0.00 105 TYR A C 11
ATOM 19827 O O . TYR A 1 105 ? 0.699 -9.284 7.434 1.00 0.00 105 TYR A O 11
ATOM 19845 N N . VAL A 1 106 ? -0.709 -10.733 6.416 1.00 0.00 106 VAL A N 11
ATOM 19846 C CA . VAL A 1 106 ? -1.911 -10.081 6.906 1.00 0.00 106 VAL A CA 11
ATOM 19847 C C . VAL A 1 106 ? -2.177 -10.526 8.346 1.00 0.00 106 VAL A C 11
ATOM 19848 O O . VAL A 1 106 ? -1.603 -11.509 8.811 1.00 0.00 106 VAL A O 11
ATOM 19861 N N . THR A 1 107 ? -3.048 -9.780 9.010 1.00 0.00 107 THR A N 11
ATOM 19862 C CA . THR A 1 107 ? -3.397 -10.085 10.387 1.00 0.00 107 THR A CA 11
ATOM 19863 C C . THR A 1 107 ? -4.298 -11.321 10.448 1.00 0.00 107 THR A C 11
ATOM 19864 O O . THR A 1 107 ? -4.093 -12.202 11.281 1.00 0.00 107 THR A O 11
ATOM 19875 N N . THR A 1 108 ? -5.276 -11.345 9.554 1.00 0.00 108 THR A N 11
ATOM 19876 C CA . THR A 1 108 ? -6.208 -12.457 9.496 1.00 0.00 108 THR A CA 11
ATOM 19877 C C . THR A 1 108 ? -6.995 -12.426 8.184 1.00 0.00 108 THR A C 11
ATOM 19878 O O . THR A 1 108 ? -7.251 -11.355 7.635 1.00 0.00 108 THR A O 11
ATOM 19889 N N . LYS A 1 109 ? -7.355 -13.613 7.718 1.00 0.00 109 LYS A N 11
ATOM 19890 C CA . LYS A 1 109 ? -8.107 -13.735 6.481 1.00 0.00 109 LYS A CA 11
ATOM 19891 C C . LYS A 1 109 ? -8.133 -15.202 6.047 1.00 0.00 109 LYS A C 11
ATOM 19892 O O . LYS A 1 109 ? -7.820 -15.520 4.901 1.00 0.00 109 LYS A O 11
ATOM 19911 N N . ASP A 1 110 ? -8.510 -16.056 6.987 1.00 0.00 110 ASP A N 11
ATOM 19912 C CA . ASP A 1 110 ? -8.581 -17.482 6.717 1.00 0.00 110 ASP A CA 11
ATOM 19913 C C . ASP A 1 110 ? -9.780 -17.766 5.809 1.00 0.00 110 ASP A C 11
ATOM 19914 O O . ASP A 1 110 ? -10.633 -16.901 5.613 1.00 0.00 110 ASP A O 11
ATOM 19923 N N . LYS A 1 111 ? -9.807 -18.980 5.280 1.00 0.00 111 LYS A N 11
ATOM 19924 C CA . LYS A 1 111 ? -10.887 -19.388 4.398 1.00 0.00 111 LYS A CA 11
ATOM 19925 C C . LYS A 1 111 ? -10.786 -18.614 3.082 1.00 0.00 111 LYS A C 11
ATOM 19926 O O . LYS A 1 111 ? -10.207 -17.530 3.039 1.00 0.00 111 LYS A O 11
ATOM 19945 N N . ASP A 1 112 ? -11.357 -19.202 2.041 1.00 0.00 112 ASP A N 11
ATOM 19946 C CA . ASP A 1 112 ? -11.338 -18.581 0.728 1.00 0.00 112 ASP A CA 11
ATOM 19947 C C . ASP A 1 112 ? -9.888 -18.379 0.285 1.00 0.00 112 ASP A C 11
ATOM 19948 O O . ASP A 1 112 ? -9.428 -17.246 0.148 1.00 0.00 112 ASP A O 11
ATOM 19957 N N . LEU A 1 113 ? -9.206 -19.495 0.072 1.00 0.00 113 LEU A N 11
ATOM 19958 C CA . LEU A 1 113 ? -7.817 -19.455 -0.352 1.00 0.00 113 LEU A CA 11
ATOM 19959 C C . LEU A 1 113 ? -7.285 -20.884 -0.477 1.00 0.00 113 LEU A C 11
ATOM 19960 O O . LEU A 1 113 ? -7.665 -21.762 0.297 1.00 0.00 113 LEU A O 11
ATOM 19976 N N . GLN A 1 114 ? -6.414 -21.074 -1.457 1.00 0.00 114 GLN A N 11
ATOM 19977 C CA . GLN A 1 114 ? -5.826 -22.381 -1.693 1.00 0.00 114 GLN A CA 11
ATOM 19978 C C . GLN A 1 114 ? -4.465 -22.236 -2.377 1.00 0.00 114 GLN A C 11
ATOM 19979 O O . GLN A 1 114 ? -4.394 -21.944 -3.570 1.00 0.00 114 GLN A O 11
ATOM 19993 N N . SER A 1 115 ? -3.419 -22.445 -1.593 1.00 0.00 115 SER A N 11
ATOM 19994 C CA . SER A 1 115 ? -2.064 -22.341 -2.108 1.00 0.00 115 SER A CA 11
ATOM 19995 C C . SER A 1 115 ? -1.081 -22.986 -1.129 1.00 0.00 115 SER A C 11
ATOM 19996 O O . SER A 1 115 ? -0.417 -23.965 -1.466 1.00 0.00 115 SER A O 11
ATOM 20004 N N . GLY A 1 116 ? -1.019 -22.412 0.063 1.00 0.00 116 GLY A N 11
ATOM 20005 C CA . GLY A 1 116 ? -0.127 -22.918 1.092 1.00 0.00 116 GLY A CA 11
ATOM 20006 C C . GLY A 1 116 ? 1.026 -21.946 1.347 1.00 0.00 116 GLY A C 11
ATOM 20007 O O . GLY A 1 116 ? 1.803 -21.647 0.441 1.00 0.00 116 GLY A O 11
ATOM 20011 N N . PRO A 1 117 ? 1.103 -21.466 2.617 1.00 0.00 117 PRO A N 11
ATOM 20012 C CA . PRO A 1 117 ? 2.148 -20.533 3.002 1.00 0.00 117 PRO A CA 11
ATOM 20013 C C . PRO A 1 117 ? 3.492 -21.248 3.154 1.00 0.00 117 PRO A C 11
ATOM 20014 O O . PRO A 1 117 ? 4.469 -20.886 2.499 1.00 0.00 117 PRO A O 11
ATOM 20025 N N . SER A 1 118 ? 3.499 -22.249 4.021 1.00 0.00 118 SER A N 11
ATOM 20026 C CA . SER A 1 118 ? 4.707 -23.018 4.268 1.00 0.00 118 SER A CA 11
ATOM 20027 C C . SER A 1 118 ? 4.370 -24.284 5.057 1.00 0.00 118 SER A C 11
ATOM 20028 O O . SER A 1 118 ? 3.258 -24.426 5.564 1.00 0.00 118 SER A O 11
ATOM 20036 N N . SER A 1 119 ? 5.350 -25.172 5.137 1.00 0.00 119 SER A N 11
ATOM 20037 C CA . SER A 1 119 ? 5.171 -26.421 5.857 1.00 0.00 119 SER A CA 11
ATOM 20038 C C . SER A 1 119 ? 4.971 -26.143 7.348 1.00 0.00 119 SER A C 11
ATOM 20039 O O . SER A 1 119 ? 5.896 -25.710 8.032 1.00 0.00 119 SER A O 11
ATOM 20047 N N . GLY A 1 120 ? 3.755 -26.402 7.807 1.00 0.00 120 GLY A N 11
ATOM 20048 C CA . GLY A 1 120 ? 3.421 -26.185 9.204 1.00 0.00 120 GLY A CA 11
ATOM 20049 C C . GLY A 1 120 ? 1.996 -25.646 9.350 1.00 0.00 120 GLY A C 11
ATOM 20050 O O . GLY A 1 120 ? 1.506 -24.934 8.475 1.00 0.00 120 GLY A O 11
ATOM 20054 N N . GLY A 1 1 ? -28.622 21.375 15.083 1.00 0.00 1 GLY A N 12
ATOM 20055 C CA . GLY A 1 1 ? -27.176 21.410 15.221 1.00 0.00 1 GLY A CA 12
ATOM 20056 C C . GLY A 1 1 ? -26.524 22.063 14.000 1.00 0.00 1 GLY A C 12
ATOM 20057 O O . GLY A 1 1 ? -27.198 22.353 13.013 1.00 0.00 1 GLY A O 12
ATOM 20061 N N . SER A 1 2 ? -25.221 22.275 14.108 1.00 0.00 2 SER A N 12
ATOM 20062 C CA . SER A 1 2 ? -24.471 22.889 13.025 1.00 0.00 2 SER A CA 12
ATOM 20063 C C . SER A 1 2 ? -22.992 22.989 13.404 1.00 0.00 2 SER A C 12
ATOM 20064 O O . SER A 1 2 ? -22.660 23.243 14.561 1.00 0.00 2 SER A O 12
ATOM 20072 N N . SER A 1 3 ? -22.143 22.784 12.407 1.00 0.00 3 SER A N 12
ATOM 20073 C CA . SER A 1 3 ? -20.708 22.848 12.622 1.00 0.00 3 SER A CA 12
ATOM 20074 C C . SER A 1 3 ? -19.973 22.715 11.286 1.00 0.00 3 SER A C 12
ATOM 20075 O O . SER A 1 3 ? -20.381 21.939 10.424 1.00 0.00 3 SER A O 12
ATOM 20083 N N . GLY A 1 4 ? -18.901 23.484 11.158 1.00 0.00 4 GLY A N 12
ATOM 20084 C CA . GLY A 1 4 ? -18.105 23.461 9.942 1.00 0.00 4 GLY A CA 12
ATOM 20085 C C . GLY A 1 4 ? -18.781 24.266 8.830 1.00 0.00 4 GLY A C 12
ATOM 20086 O O . GLY A 1 4 ? -19.875 23.922 8.387 1.00 0.00 4 GLY A O 12
ATOM 20090 N N . SER A 1 5 ? -18.100 25.323 8.411 1.00 0.00 5 SER A N 12
ATOM 20091 C CA . SER A 1 5 ? -18.620 26.179 7.360 1.00 0.00 5 SER A CA 12
ATOM 20092 C C . SER A 1 5 ? -17.580 27.236 6.983 1.00 0.00 5 SER A C 12
ATOM 20093 O O . SER A 1 5 ? -16.594 27.423 7.694 1.00 0.00 5 SER A O 12
ATOM 20101 N N . SER A 1 6 ? -17.835 27.900 5.865 1.00 0.00 6 SER A N 12
ATOM 20102 C CA . SER A 1 6 ? -16.934 28.933 5.385 1.00 0.00 6 SER A CA 12
ATOM 20103 C C . SER A 1 6 ? -15.482 28.471 5.533 1.00 0.00 6 SER A C 12
ATOM 20104 O O . SER A 1 6 ? -14.845 28.733 6.551 1.00 0.00 6 SER A O 12
ATOM 20112 N N . GLY A 1 7 ? -15.004 27.790 4.502 1.00 0.00 7 GLY A N 12
ATOM 20113 C CA . GLY A 1 7 ? -13.640 27.289 4.504 1.00 0.00 7 GLY A CA 12
ATOM 20114 C C . GLY A 1 7 ? -13.489 26.104 3.548 1.00 0.00 7 GLY A C 12
ATOM 20115 O O . GLY A 1 7 ? -14.261 25.148 3.613 1.00 0.00 7 GLY A O 12
ATOM 20119 N N . ASN A 1 8 ? -12.490 26.206 2.683 1.00 0.00 8 ASN A N 12
ATOM 20120 C CA . ASN A 1 8 ? -12.229 25.154 1.716 1.00 0.00 8 ASN A CA 12
ATOM 20121 C C . ASN A 1 8 ? -10.723 25.066 1.459 1.00 0.00 8 ASN A C 12
ATOM 20122 O O . ASN A 1 8 ? -10.175 25.851 0.686 1.00 0.00 8 ASN A O 12
ATOM 20133 N N . LYS A 1 9 ? -10.097 24.105 2.122 1.00 0.00 9 LYS A N 12
ATOM 20134 C CA . LYS A 1 9 ? -8.666 23.904 1.975 1.00 0.00 9 LYS A CA 12
ATOM 20135 C C . LYS A 1 9 ? -8.253 22.638 2.729 1.00 0.00 9 LYS A C 12
ATOM 20136 O O . LYS A 1 9 ? -8.454 22.539 3.938 1.00 0.00 9 LYS A O 12
ATOM 20155 N N . ASP A 1 10 ? -7.683 21.703 1.983 1.00 0.00 10 ASP A N 12
ATOM 20156 C CA . ASP A 1 10 ? -7.240 20.448 2.566 1.00 0.00 10 ASP A CA 12
ATOM 20157 C C . ASP A 1 10 ? -6.041 19.919 1.776 1.00 0.00 10 ASP A C 12
ATOM 20158 O O . ASP A 1 10 ? -4.934 19.832 2.304 1.00 0.00 10 ASP A O 12
ATOM 20167 N N . ASN A 1 11 ? -6.303 19.578 0.522 1.00 0.00 11 ASN A N 12
ATOM 20168 C CA . ASN A 1 11 ? -5.260 19.060 -0.346 1.00 0.00 11 ASN A CA 12
ATOM 20169 C C . ASN A 1 11 ? -4.822 17.683 0.157 1.00 0.00 11 ASN A C 12
ATOM 20170 O O . ASN A 1 11 ? -5.215 17.260 1.243 1.00 0.00 11 ASN A O 12
ATOM 20181 N N . LEU A 1 12 ? -4.013 17.021 -0.658 1.00 0.00 12 LEU A N 12
ATOM 20182 C CA . LEU A 1 12 ? -3.518 15.700 -0.310 1.00 0.00 12 LEU A CA 12
ATOM 20183 C C . LEU A 1 12 ? -1.989 15.706 -0.355 1.00 0.00 12 LEU A C 12
ATOM 20184 O O . LEU A 1 12 ? -1.376 16.736 -0.632 1.00 0.00 12 LEU A O 12
ATOM 20200 N N . ASP A 1 13 ? -1.416 14.543 -0.079 1.00 0.00 13 ASP A N 12
ATOM 20201 C CA . ASP A 1 13 ? 0.030 14.401 -0.084 1.00 0.00 13 ASP A CA 12
ATOM 20202 C C . ASP A 1 13 ? 0.392 12.915 -0.108 1.00 0.00 13 ASP A C 12
ATOM 20203 O O . ASP A 1 13 ? -0.380 12.077 0.354 1.00 0.00 13 ASP A O 12
ATOM 20212 N N . LEU A 1 14 ? 1.568 12.634 -0.652 1.00 0.00 14 LEU A N 12
ATOM 20213 C CA . LEU A 1 14 ? 2.042 11.263 -0.742 1.00 0.00 14 LEU A CA 12
ATOM 20214 C C . LEU A 1 14 ? 1.628 10.501 0.518 1.00 0.00 14 LEU A C 12
ATOM 20215 O O . LEU A 1 14 ? 1.271 9.326 0.448 1.00 0.00 14 LEU A O 12
ATOM 20231 N N . ALA A 1 15 ? 1.689 11.201 1.641 1.00 0.00 15 ALA A N 12
ATOM 20232 C CA . ALA A 1 15 ? 1.326 10.605 2.916 1.00 0.00 15 ALA A CA 12
ATOM 20233 C C . ALA A 1 15 ? -0.198 10.505 3.010 1.00 0.00 15 ALA A C 12
ATOM 20234 O O . ALA A 1 15 ? -0.736 9.442 3.317 1.00 0.00 15 ALA A O 12
ATOM 20241 N N . GLY A 1 16 ? -0.851 11.626 2.741 1.00 0.00 16 GLY A N 12
ATOM 20242 C CA . GLY A 1 16 ? -2.302 11.678 2.792 1.00 0.00 16 GLY A CA 12
ATOM 20243 C C . GLY A 1 16 ? -2.921 10.642 1.852 1.00 0.00 16 GLY A C 12
ATOM 20244 O O . GLY A 1 16 ? -3.706 9.798 2.283 1.00 0.00 16 GLY A O 12
ATOM 20248 N N . LEU A 1 17 ? -2.545 10.739 0.585 1.00 0.00 17 LEU A N 12
ATOM 20249 C CA . LEU A 1 17 ? -3.053 9.821 -0.419 1.00 0.00 17 LEU A CA 12
ATOM 20250 C C . LEU A 1 17 ? -2.692 8.388 -0.024 1.00 0.00 17 LEU A C 12
ATOM 20251 O O . LEU A 1 17 ? -3.414 7.448 -0.352 1.00 0.00 17 LEU A O 12
ATOM 20267 N N . THR A 1 18 ? -1.573 8.266 0.676 1.00 0.00 18 THR A N 12
ATOM 20268 C CA . THR A 1 18 ? -1.107 6.963 1.119 1.00 0.00 18 THR A CA 12
ATOM 20269 C C . THR A 1 18 ? -2.067 6.378 2.157 1.00 0.00 18 THR A C 12
ATOM 20270 O O . THR A 1 18 ? -2.580 5.274 1.981 1.00 0.00 18 THR A O 12
ATOM 20281 N N . SER A 1 19 ? -2.280 7.144 3.217 1.00 0.00 19 SER A N 12
ATOM 20282 C CA . SER A 1 19 ? -3.169 6.715 4.283 1.00 0.00 19 SER A CA 12
ATOM 20283 C C . SER A 1 19 ? -4.383 5.994 3.694 1.00 0.00 19 SER A C 12
ATOM 20284 O O . SER A 1 19 ? -4.856 5.007 4.256 1.00 0.00 19 SER A O 12
ATOM 20292 N N . LEU A 1 20 ? -4.853 6.514 2.570 1.00 0.00 20 LEU A N 12
ATOM 20293 C CA . LEU A 1 20 ? -6.003 5.932 1.899 1.00 0.00 20 LEU A CA 12
ATOM 20294 C C . LEU A 1 20 ? -5.605 4.585 1.292 1.00 0.00 20 LEU A C 12
ATOM 20295 O O . LEU A 1 20 ? -6.190 3.555 1.622 1.00 0.00 20 LEU A O 12
ATOM 20311 N N . LEU A 1 21 ? -4.613 4.636 0.415 1.00 0.00 21 LEU A N 12
ATOM 20312 C CA . LEU A 1 21 ? -4.131 3.433 -0.241 1.00 0.00 21 LEU A CA 12
ATOM 20313 C C . LEU A 1 21 ? -4.069 2.292 0.777 1.00 0.00 21 LEU A C 12
ATOM 20314 O O . LEU A 1 21 ? -4.489 1.173 0.487 1.00 0.00 21 LEU A O 12
ATOM 20330 N N . SER A 1 22 ? -3.542 2.616 1.949 1.00 0.00 22 SER A N 12
ATOM 20331 C CA . SER A 1 22 ? -3.420 1.632 3.012 1.00 0.00 22 SER A CA 12
ATOM 20332 C C . SER A 1 22 ? -4.716 0.828 3.132 1.00 0.00 22 SER A C 12
ATOM 20333 O O . SER A 1 22 ? -4.686 -0.401 3.184 1.00 0.00 22 SER A O 12
ATOM 20341 N N . GLU A 1 23 ? -5.823 1.554 3.172 1.00 0.00 23 GLU A N 12
ATOM 20342 C CA . GLU A 1 23 ? -7.128 0.923 3.285 1.00 0.00 23 GLU A CA 12
ATOM 20343 C C . GLU A 1 23 ? -7.451 0.141 2.010 1.00 0.00 23 GLU A C 12
ATOM 20344 O O . GLU A 1 23 ? -8.198 -0.836 2.050 1.00 0.00 23 GLU A O 12
ATOM 20356 N N . LYS A 1 24 ? -6.873 0.600 0.910 1.00 0.00 24 LYS A N 12
ATOM 20357 C CA . LYS A 1 24 ? -7.091 -0.044 -0.374 1.00 0.00 24 LYS A CA 12
ATOM 20358 C C . LYS A 1 24 ? -6.364 -1.390 -0.394 1.00 0.00 24 LYS A C 12
ATOM 20359 O O . LYS A 1 24 ? -6.891 -2.377 -0.907 1.00 0.00 24 LYS A O 12
ATOM 20378 N N . ILE A 1 25 ? -5.165 -1.388 0.170 1.00 0.00 25 ILE A N 12
ATOM 20379 C CA . ILE A 1 25 ? -4.361 -2.596 0.223 1.00 0.00 25 ILE A CA 12
ATOM 20380 C C . ILE A 1 25 ? -4.915 -3.526 1.305 1.00 0.00 25 ILE A C 12
ATOM 20381 O O . ILE A 1 25 ? -5.048 -4.729 1.086 1.00 0.00 25 ILE A O 12
ATOM 20397 N N . LYS A 1 26 ? -5.224 -2.932 2.449 1.00 0.00 26 LYS A N 12
ATOM 20398 C CA . LYS A 1 26 ? -5.761 -3.692 3.565 1.00 0.00 26 LYS A CA 12
ATOM 20399 C C . LYS A 1 26 ? -7.075 -4.352 3.141 1.00 0.00 26 LYS A C 12
ATOM 20400 O O . LYS A 1 26 ? -7.344 -5.496 3.503 1.00 0.00 26 LYS A O 12
ATOM 20419 N N . GLU A 1 27 ? -7.859 -3.602 2.381 1.00 0.00 27 GLU A N 12
ATOM 20420 C CA . GLU A 1 27 ? -9.138 -4.100 1.904 1.00 0.00 27 GLU A CA 12
ATOM 20421 C C . GLU A 1 27 ? -8.926 -5.240 0.906 1.00 0.00 27 GLU A C 12
ATOM 20422 O O . GLU A 1 27 ? -9.594 -6.270 0.983 1.00 0.00 27 GLU A O 12
ATOM 20434 N N . PHE A 1 28 ? -7.993 -5.017 -0.008 1.00 0.00 28 PHE A N 12
ATOM 20435 C CA . PHE A 1 28 ? -7.685 -6.012 -1.021 1.00 0.00 28 PHE A CA 12
ATOM 20436 C C . PHE A 1 28 ? -7.495 -7.394 -0.391 1.00 0.00 28 PHE A C 12
ATOM 20437 O O . PHE A 1 28 ? -7.849 -8.407 -0.991 1.00 0.00 28 PHE A O 12
ATOM 20454 N N . LEU A 1 29 ? -6.936 -7.389 0.810 1.00 0.00 29 LEU A N 12
ATOM 20455 C CA . LEU A 1 29 ? -6.695 -8.630 1.528 1.00 0.00 29 LEU A CA 12
ATOM 20456 C C . LEU A 1 29 ? -8.029 -9.330 1.790 1.00 0.00 29 LEU A C 12
ATOM 20457 O O . LEU A 1 29 ? -8.165 -10.528 1.543 1.00 0.00 29 LEU A O 12
ATOM 20473 N N . GLN A 1 30 ? -8.982 -8.554 2.285 1.00 0.00 30 GLN A N 12
ATOM 20474 C CA . GLN A 1 30 ? -10.301 -9.085 2.583 1.00 0.00 30 GLN A CA 12
ATOM 20475 C C . GLN A 1 30 ? -11.055 -9.390 1.288 1.00 0.00 30 GLN A C 12
ATOM 20476 O O . GLN A 1 30 ? -12.084 -10.064 1.308 1.00 0.00 30 GLN A O 12
ATOM 20490 N N . GLU A 1 31 ? -10.514 -8.879 0.191 1.00 0.00 31 GLU A N 12
ATOM 20491 C CA . GLU A 1 31 ? -11.123 -9.089 -1.111 1.00 0.00 31 GLU A CA 12
ATOM 20492 C C . GLU A 1 31 ? -10.566 -10.358 -1.760 1.00 0.00 31 GLU A C 12
ATOM 20493 O O . GLU A 1 31 ? -11.305 -11.115 -2.387 1.00 0.00 31 GLU A O 12
ATOM 20505 N N . LYS A 1 32 ? -9.267 -10.551 -1.587 1.00 0.00 32 LYS A N 12
ATOM 20506 C CA . LYS A 1 32 ? -8.602 -11.715 -2.147 1.00 0.00 32 LYS A CA 12
ATOM 20507 C C . LYS A 1 32 ? -8.659 -12.864 -1.139 1.00 0.00 32 LYS A C 12
ATOM 20508 O O . LYS A 1 32 ? -8.384 -14.012 -1.485 1.00 0.00 32 LYS A O 12
ATOM 20527 N N . LYS A 1 33 ? -9.018 -12.516 0.088 1.00 0.00 33 LYS A N 12
ATOM 20528 C CA . LYS A 1 33 ? -9.114 -13.504 1.148 1.00 0.00 33 LYS A CA 12
ATOM 20529 C C . LYS A 1 33 ? -7.784 -14.251 1.266 1.00 0.00 33 LYS A C 12
ATOM 20530 O O . LYS A 1 33 ? -7.739 -15.472 1.127 1.00 0.00 33 LYS A O 12
ATOM 20549 N N . MET A 1 34 ? -6.733 -13.485 1.522 1.00 0.00 34 MET A N 12
ATOM 20550 C CA . MET A 1 34 ? -5.405 -14.059 1.661 1.00 0.00 34 MET A CA 12
ATOM 20551 C C . MET A 1 34 ? -4.850 -13.823 3.067 1.00 0.00 34 MET A C 12
ATOM 20552 O O . MET A 1 34 ? -5.298 -12.919 3.771 1.00 0.00 34 MET A O 12
ATOM 20566 N N . GLN A 1 35 ? -3.883 -14.651 3.433 1.00 0.00 35 GLN A N 12
ATOM 20567 C CA . GLN A 1 35 ? -3.261 -14.543 4.742 1.00 0.00 35 GLN A CA 12
ATOM 20568 C C . GLN A 1 35 ? -1.802 -14.104 4.603 1.00 0.00 35 GLN A C 12
ATOM 20569 O O . GLN A 1 35 ? -1.085 -13.999 5.596 1.00 0.00 35 GLN A O 12
ATOM 20583 N N . SER A 1 36 ? -1.407 -13.860 3.362 1.00 0.00 36 SER A N 12
ATOM 20584 C CA . SER A 1 36 ? -0.046 -13.435 3.080 1.00 0.00 36 SER A CA 12
ATOM 20585 C C . SER A 1 36 ? 0.051 -12.909 1.647 1.00 0.00 36 SER A C 12
ATOM 20586 O O . SER A 1 36 ? -0.672 -13.367 0.764 1.00 0.00 36 SER A O 12
ATOM 20594 N N . PHE A 1 37 ? 0.951 -11.955 1.461 1.00 0.00 37 PHE A N 12
ATOM 20595 C CA . PHE A 1 37 ? 1.153 -11.361 0.150 1.00 0.00 37 PHE A CA 12
ATOM 20596 C C . PHE A 1 37 ? 2.278 -10.326 0.183 1.00 0.00 37 PHE A C 12
ATOM 20597 O O . PHE A 1 37 ? 2.902 -10.115 1.223 1.00 0.00 37 PHE A O 12
ATOM 20614 N N . TYR A 1 38 ? 2.505 -9.707 -0.966 1.00 0.00 38 TYR A N 12
ATOM 20615 C CA . TYR A 1 38 ? 3.545 -8.699 -1.081 1.00 0.00 38 TYR A CA 12
ATOM 20616 C C . TYR A 1 38 ? 2.993 -7.410 -1.695 1.00 0.00 38 TYR A C 12
ATOM 20617 O O . TYR A 1 38 ? 2.085 -7.452 -2.523 1.00 0.00 38 TYR A O 12
ATOM 20635 N N . GLN A 1 39 ? 3.566 -6.296 -1.265 1.00 0.00 39 GLN A N 12
ATOM 20636 C CA . GLN A 1 39 ? 3.143 -4.997 -1.761 1.00 0.00 39 GLN A CA 12
ATOM 20637 C C . GLN A 1 39 ? 3.178 -4.977 -3.291 1.00 0.00 39 GLN A C 12
ATOM 20638 O O . GLN A 1 39 ? 2.539 -4.135 -3.919 1.00 0.00 39 GLN A O 12
ATOM 20652 N N . GLN A 1 40 ? 3.931 -5.915 -3.846 1.00 0.00 40 GLN A N 12
ATOM 20653 C CA . GLN A 1 40 ? 4.058 -6.015 -5.290 1.00 0.00 40 GLN A CA 12
ATOM 20654 C C . GLN A 1 40 ? 2.840 -6.728 -5.881 1.00 0.00 40 GLN A C 12
ATOM 20655 O O . GLN A 1 40 ? 2.620 -6.688 -7.091 1.00 0.00 40 GLN A O 12
ATOM 20669 N N . GLU A 1 41 ? 2.080 -7.363 -5.001 1.00 0.00 41 GLU A N 12
ATOM 20670 C CA . GLU A 1 41 ? 0.890 -8.083 -5.420 1.00 0.00 41 GLU A CA 12
ATOM 20671 C C . GLU A 1 41 ? -0.293 -7.121 -5.552 1.00 0.00 41 GLU A C 12
ATOM 20672 O O . GLU A 1 41 ? -1.343 -7.492 -6.076 1.00 0.00 41 GLU A O 12
ATOM 20684 N N . LEU A 1 42 ? -0.084 -5.906 -5.068 1.00 0.00 42 LEU A N 12
ATOM 20685 C CA . LEU A 1 42 ? -1.120 -4.889 -5.126 1.00 0.00 42 LEU A CA 12
ATOM 20686 C C . LEU A 1 42 ? -0.760 -3.861 -6.201 1.00 0.00 42 LEU A C 12
ATOM 20687 O O . LEU A 1 42 ? -1.634 -3.165 -6.716 1.00 0.00 42 LEU A O 12
ATOM 20703 N N . GLU A 1 43 ? 0.527 -3.798 -6.507 1.00 0.00 43 GLU A N 12
ATOM 20704 C CA . GLU A 1 43 ? 1.013 -2.867 -7.511 1.00 0.00 43 GLU A CA 12
ATOM 20705 C C . GLU A 1 43 ? 0.447 -3.227 -8.886 1.00 0.00 43 GLU A C 12
ATOM 20706 O O . GLU A 1 43 ? 0.447 -2.400 -9.797 1.00 0.00 43 GLU A O 12
ATOM 20718 N N . THR A 1 44 ? -0.021 -4.461 -8.994 1.00 0.00 44 THR A N 12
ATOM 20719 C CA . THR A 1 44 ? -0.588 -4.941 -10.243 1.00 0.00 44 THR A CA 12
ATOM 20720 C C . THR A 1 44 ? -2.111 -4.802 -10.225 1.00 0.00 44 THR A C 12
ATOM 20721 O O . THR A 1 44 ? -2.766 -4.972 -11.252 1.00 0.00 44 THR A O 12
ATOM 20732 N N . VAL A 1 45 ? -2.631 -4.494 -9.046 1.00 0.00 45 VAL A N 12
ATOM 20733 C CA . VAL A 1 45 ? -4.066 -4.330 -8.881 1.00 0.00 45 VAL A CA 12
ATOM 20734 C C . VAL A 1 45 ? -4.474 -2.937 -9.363 1.00 0.00 45 VAL A C 12
ATOM 20735 O O . VAL A 1 45 ? -4.394 -1.967 -8.611 1.00 0.00 45 VAL A O 12
ATOM 20748 N N . GLU A 1 46 ? -4.904 -2.882 -10.615 1.00 0.00 46 GLU A N 12
ATOM 20749 C CA . GLU A 1 46 ? -5.326 -1.624 -11.207 1.00 0.00 46 GLU A CA 12
ATOM 20750 C C . GLU A 1 46 ? -6.231 -0.858 -10.239 1.00 0.00 46 GLU A C 12
ATOM 20751 O O . GLU A 1 46 ? -5.987 0.312 -9.950 1.00 0.00 46 GLU A O 12
ATOM 20763 N N . SER A 1 47 ? -7.257 -1.550 -9.766 1.00 0.00 47 SER A N 12
ATOM 20764 C CA . SER A 1 47 ? -8.199 -0.951 -8.837 1.00 0.00 47 SER A CA 12
ATOM 20765 C C . SER A 1 47 ? -7.444 -0.243 -7.710 1.00 0.00 47 SER A C 12
ATOM 20766 O O . SER A 1 47 ? -7.974 0.673 -7.083 1.00 0.00 47 SER A O 12
ATOM 20774 N N . LEU A 1 48 ? -6.219 -0.696 -7.486 1.00 0.00 48 LEU A N 12
ATOM 20775 C CA . LEU A 1 48 ? -5.386 -0.118 -6.445 1.00 0.00 48 LEU A CA 12
ATOM 20776 C C . LEU A 1 48 ? -4.480 0.951 -7.058 1.00 0.00 48 LEU A C 12
ATOM 20777 O O . LEU A 1 48 ? -4.501 2.105 -6.635 1.00 0.00 48 LEU A O 12
ATOM 20793 N N . GLN A 1 49 ? -3.704 0.528 -8.046 1.00 0.00 49 GLN A N 12
ATOM 20794 C CA . GLN A 1 49 ? -2.792 1.434 -8.722 1.00 0.00 49 GLN A CA 12
ATOM 20795 C C . GLN A 1 49 ? -3.483 2.770 -9.004 1.00 0.00 49 GLN A C 12
ATOM 20796 O O . GLN A 1 49 ? -2.890 3.832 -8.814 1.00 0.00 49 GLN A O 12
ATOM 20810 N N . SER A 1 50 ? -4.726 2.674 -9.452 1.00 0.00 50 SER A N 12
ATOM 20811 C CA . SER A 1 50 ? -5.503 3.862 -9.762 1.00 0.00 50 SER A CA 12
ATOM 20812 C C . SER A 1 50 ? -5.357 4.891 -8.639 1.00 0.00 50 SER A C 12
ATOM 20813 O O . SER A 1 50 ? -5.532 6.088 -8.863 1.00 0.00 50 SER A O 12
ATOM 20821 N N . LEU A 1 51 ? -5.038 4.387 -7.456 1.00 0.00 51 LEU A N 12
ATOM 20822 C CA . LEU A 1 51 ? -4.867 5.247 -6.298 1.00 0.00 51 LEU A CA 12
ATOM 20823 C C . LEU A 1 51 ? -3.377 5.525 -6.090 1.00 0.00 51 LEU A C 12
ATOM 20824 O O . LEU A 1 51 ? -2.973 6.676 -5.927 1.00 0.00 51 LEU A O 12
ATOM 20840 N N . ALA A 1 52 ? -2.600 4.452 -6.104 1.00 0.00 52 ALA A N 12
ATOM 20841 C CA . ALA A 1 52 ? -1.163 4.566 -5.919 1.00 0.00 52 ALA A CA 12
ATOM 20842 C C . ALA A 1 52 ? -0.564 5.355 -7.085 1.00 0.00 52 ALA A C 12
ATOM 20843 O O . ALA A 1 52 ? 0.620 5.686 -7.072 1.00 0.00 52 ALA A O 12
ATOM 20850 N N . SER A 1 53 ? -1.411 5.634 -8.066 1.00 0.00 53 SER A N 12
ATOM 20851 C CA . SER A 1 53 ? -0.980 6.378 -9.237 1.00 0.00 53 SER A CA 12
ATOM 20852 C C . SER A 1 53 ? -1.596 7.779 -9.222 1.00 0.00 53 SER A C 12
ATOM 20853 O O . SER A 1 53 ? -1.093 8.689 -9.879 1.00 0.00 53 SER A O 12
ATOM 20861 N N . ARG A 1 54 ? -2.675 7.908 -8.465 1.00 0.00 54 ARG A N 12
ATOM 20862 C CA . ARG A 1 54 ? -3.365 9.182 -8.356 1.00 0.00 54 ARG A CA 12
ATOM 20863 C C . ARG A 1 54 ? -2.356 10.318 -8.172 1.00 0.00 54 ARG A C 12
ATOM 20864 O O . ARG A 1 54 ? -1.220 10.083 -7.763 1.00 0.00 54 ARG A O 12
ATOM 20885 N N . PRO A 1 55 ? -2.820 11.556 -8.489 1.00 0.00 55 PRO A N 12
ATOM 20886 C CA . PRO A 1 55 ? -1.971 12.728 -8.363 1.00 0.00 55 PRO A CA 12
ATOM 20887 C C . PRO A 1 55 ? -1.805 13.129 -6.895 1.00 0.00 55 PRO A C 12
ATOM 20888 O O . PRO A 1 55 ? -2.521 12.632 -6.027 1.00 0.00 55 PRO A O 12
ATOM 20899 N N . VAL A 1 56 ? -0.856 14.024 -6.663 1.00 0.00 56 VAL A N 12
ATOM 20900 C CA . VAL A 1 56 ? -0.587 14.497 -5.316 1.00 0.00 56 VAL A CA 12
ATOM 20901 C C . VAL A 1 56 ? 0.760 15.224 -5.295 1.00 0.00 56 VAL A C 12
ATOM 20902 O O . VAL A 1 56 ? 1.645 14.922 -6.094 1.00 0.00 56 VAL A O 12
ATOM 20915 N N . THR A 1 57 ? 0.872 16.168 -4.372 1.00 0.00 57 THR A N 12
ATOM 20916 C CA . THR A 1 57 ? 2.095 16.940 -4.236 1.00 0.00 57 THR A CA 12
ATOM 20917 C C . THR A 1 57 ? 2.941 16.400 -3.081 1.00 0.00 57 THR A C 12
ATOM 20918 O O . THR A 1 57 ? 2.403 15.944 -2.073 1.00 0.00 57 THR A O 12
ATOM 20929 N N . HIS A 1 58 ? 4.251 16.470 -3.266 1.00 0.00 58 HIS A N 12
ATOM 20930 C CA . HIS A 1 58 ? 5.177 15.994 -2.252 1.00 0.00 58 HIS A CA 12
ATOM 20931 C C . HIS A 1 58 ? 6.602 16.407 -2.624 1.00 0.00 58 HIS A C 12
ATOM 20932 O O . HIS A 1 58 ? 6.812 17.103 -3.616 1.00 0.00 58 HIS A O 12
ATOM 20946 N N . SER A 1 59 ? 7.545 15.961 -1.807 1.00 0.00 59 SER A N 12
ATOM 20947 C CA . SER A 1 59 ? 8.945 16.276 -2.037 1.00 0.00 59 SER A CA 12
ATOM 20948 C C . SER A 1 59 ? 9.834 15.324 -1.235 1.00 0.00 59 SER A C 12
ATOM 20949 O O . SER A 1 59 ? 10.145 15.588 -0.075 1.00 0.00 59 SER A O 12
ATOM 20957 N N . THR A 1 60 ? 10.219 14.235 -1.886 1.00 0.00 60 THR A N 12
ATOM 20958 C CA . THR A 1 60 ? 11.066 13.242 -1.248 1.00 0.00 60 THR A CA 12
ATOM 20959 C C . THR A 1 60 ? 11.929 12.528 -2.290 1.00 0.00 60 THR A C 12
ATOM 20960 O O . THR A 1 60 ? 11.806 12.789 -3.486 1.00 0.00 60 THR A O 12
ATOM 20971 N N . GLY A 1 61 ? 12.782 11.642 -1.799 1.00 0.00 61 GLY A N 12
ATOM 20972 C CA . GLY A 1 61 ? 13.664 10.888 -2.673 1.00 0.00 61 GLY A CA 12
ATOM 20973 C C . GLY A 1 61 ? 13.281 9.407 -2.695 1.00 0.00 61 GLY A C 12
ATOM 20974 O O . GLY A 1 61 ? 12.107 9.064 -2.558 1.00 0.00 61 GLY A O 12
ATOM 20978 N N . SER A 1 62 ? 14.292 8.569 -2.867 1.00 0.00 62 SER A N 12
ATOM 20979 C CA . SER A 1 62 ? 14.076 7.133 -2.909 1.00 0.00 62 SER A CA 12
ATOM 20980 C C . SER A 1 62 ? 15.416 6.399 -2.826 1.00 0.00 62 SER A C 12
ATOM 20981 O O . SER A 1 62 ? 16.472 7.029 -2.809 1.00 0.00 62 SER A O 12
ATOM 20989 N N . ASP A 1 63 ? 15.329 5.078 -2.778 1.00 0.00 63 ASP A N 12
ATOM 20990 C CA . ASP A 1 63 ? 16.521 4.252 -2.698 1.00 0.00 63 ASP A CA 12
ATOM 20991 C C . ASP A 1 63 ? 16.894 3.765 -4.099 1.00 0.00 63 ASP A C 12
ATOM 20992 O O . ASP A 1 63 ? 16.121 3.924 -5.042 1.00 0.00 63 ASP A O 12
ATOM 21001 N N . GLN A 1 64 ? 18.080 3.181 -4.192 1.00 0.00 64 GLN A N 12
ATOM 21002 C CA . GLN A 1 64 ? 18.566 2.670 -5.463 1.00 0.00 64 GLN A CA 12
ATOM 21003 C C . GLN A 1 64 ? 18.500 1.142 -5.480 1.00 0.00 64 GLN A C 12
ATOM 21004 O O . GLN A 1 64 ? 19.483 0.478 -5.806 1.00 0.00 64 GLN A O 12
ATOM 21018 N N . VAL A 1 65 ? 17.331 0.627 -5.125 1.00 0.00 65 VAL A N 12
ATOM 21019 C CA . VAL A 1 65 ? 17.124 -0.810 -5.096 1.00 0.00 65 VAL A CA 12
ATOM 21020 C C . VAL A 1 65 ? 15.988 -1.177 -6.053 1.00 0.00 65 VAL A C 12
ATOM 21021 O O . VAL A 1 65 ? 15.010 -1.805 -5.649 1.00 0.00 65 VAL A O 12
ATOM 21034 N N . GLU A 1 66 ? 16.155 -0.770 -7.303 1.00 0.00 66 GLU A N 12
ATOM 21035 C CA . GLU A 1 66 ? 15.155 -1.048 -8.320 1.00 0.00 66 GLU A CA 12
ATOM 21036 C C . GLU A 1 66 ? 15.827 -1.545 -9.602 1.00 0.00 66 GLU A C 12
ATOM 21037 O O . GLU A 1 66 ? 16.555 -0.798 -10.255 1.00 0.00 66 GLU A O 12
ATOM 21049 N N . LEU A 1 67 ? 15.558 -2.801 -9.925 1.00 0.00 67 LEU A N 12
ATOM 21050 C CA . LEU A 1 67 ? 16.128 -3.406 -11.117 1.00 0.00 67 LEU A CA 12
ATOM 21051 C C . LEU A 1 67 ? 15.028 -3.589 -12.165 1.00 0.00 67 LEU A C 12
ATOM 21052 O O . LEU A 1 67 ? 14.843 -4.685 -12.691 1.00 0.00 67 LEU A O 12
ATOM 21068 N N . LYS A 1 68 ? 14.3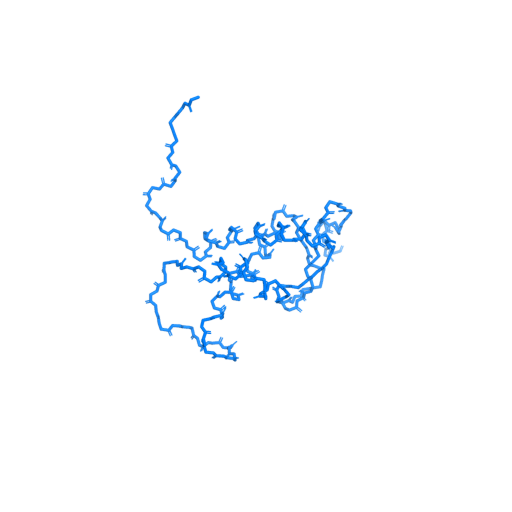28 -2.498 -12.438 1.00 0.00 68 LYS A N 12
ATOM 21069 C CA . LYS A 1 68 ? 13.252 -2.524 -13.414 1.00 0.00 68 LYS A CA 12
ATOM 21070 C C . LYS A 1 68 ? 13.134 -1.148 -14.074 1.00 0.00 68 LYS A C 12
ATOM 21071 O O . LYS A 1 68 ? 13.782 -0.194 -13.647 1.00 0.00 68 LYS A O 12
ATOM 21090 N N . ASP A 1 69 ? 12.304 -1.091 -15.105 1.00 0.00 69 ASP A N 12
ATOM 21091 C CA . ASP A 1 69 ? 12.093 0.152 -15.828 1.00 0.00 69 ASP A CA 12
ATOM 21092 C C . ASP A 1 69 ? 11.402 1.161 -14.908 1.00 0.00 69 ASP A C 12
ATOM 21093 O O . ASP A 1 69 ? 10.905 0.797 -13.844 1.00 0.00 69 ASP A O 12
ATOM 21102 N N . SER A 1 70 ? 11.392 2.409 -15.354 1.00 0.00 70 SER A N 12
ATOM 21103 C CA . SER A 1 70 ? 10.770 3.473 -14.584 1.00 0.00 70 SER A CA 12
ATOM 21104 C C . SER A 1 70 ? 9.800 4.259 -15.468 1.00 0.00 70 SER A C 12
ATOM 21105 O O . SER A 1 70 ? 9.890 4.208 -16.694 1.00 0.00 70 SER A O 12
ATOM 21113 N N . GLY A 1 71 ? 8.894 4.969 -14.811 1.00 0.00 71 GLY A N 12
ATOM 21114 C CA . GLY A 1 71 ? 7.908 5.766 -15.522 1.00 0.00 71 GLY A CA 12
ATOM 21115 C C . GLY A 1 71 ? 6.512 5.565 -14.931 1.00 0.00 71 GLY A C 12
ATOM 21116 O O . GLY A 1 71 ? 5.887 4.527 -15.144 1.00 0.00 71 GLY A O 12
ATOM 21120 N N . THR A 1 72 ? 6.062 6.574 -14.200 1.00 0.00 72 THR A N 12
ATOM 21121 C CA . THR A 1 72 ? 4.751 6.521 -13.576 1.00 0.00 72 THR A CA 12
ATOM 21122 C C . THR A 1 72 ? 4.491 5.129 -12.998 1.00 0.00 72 THR A C 12
ATOM 21123 O O . THR A 1 72 ? 3.541 4.456 -13.394 1.00 0.00 72 THR A O 12
ATOM 21134 N N . SER A 1 73 ? 5.353 4.739 -12.070 1.00 0.00 73 SER A N 12
ATOM 21135 C CA . SER A 1 73 ? 5.228 3.439 -11.433 1.00 0.00 73 SER A CA 12
ATOM 21136 C C . SER A 1 73 ? 5.997 3.428 -10.110 1.00 0.00 73 SER A C 12
ATOM 21137 O O . SER A 1 73 ? 5.477 2.981 -9.089 1.00 0.00 73 SER A O 12
ATOM 21145 N N . GLY A 1 74 ? 7.224 3.926 -10.172 1.00 0.00 74 GLY A N 12
ATOM 21146 C CA . GLY A 1 74 ? 8.069 3.979 -8.992 1.00 0.00 74 GLY A CA 12
ATOM 21147 C C . GLY A 1 74 ? 7.393 4.766 -7.867 1.00 0.00 74 GLY A C 12
ATOM 21148 O O . GLY A 1 74 ? 7.606 4.481 -6.690 1.00 0.00 74 GLY A O 12
ATOM 21152 N N . VAL A 1 75 ? 6.591 5.741 -8.270 1.00 0.00 75 VAL A N 12
ATOM 21153 C CA . VAL A 1 75 ? 5.882 6.572 -7.312 1.00 0.00 75 VAL A CA 12
ATOM 21154 C C . VAL A 1 75 ? 4.900 5.705 -6.521 1.00 0.00 75 VAL A C 12
ATOM 21155 O O . VAL A 1 75 ? 4.951 5.666 -5.293 1.00 0.00 75 VAL A O 12
ATOM 21168 N N . ALA A 1 76 ? 4.028 5.032 -7.258 1.00 0.00 76 ALA A N 12
ATOM 21169 C CA . ALA A 1 76 ? 3.036 4.169 -6.641 1.00 0.00 76 ALA A CA 12
ATOM 21170 C C . ALA A 1 76 ? 3.728 3.227 -5.654 1.00 0.00 76 ALA A C 12
ATOM 21171 O O . ALA A 1 76 ? 3.144 2.847 -4.640 1.00 0.00 76 ALA A O 12
ATOM 21178 N N . GLN A 1 77 ? 4.963 2.879 -5.984 1.00 0.00 77 GLN A N 12
ATOM 21179 C CA . GLN A 1 77 ? 5.741 1.990 -5.139 1.00 0.00 77 GLN A CA 12
ATOM 21180 C C . GLN A 1 77 ? 6.012 2.647 -3.784 1.00 0.00 77 GLN A C 12
ATOM 21181 O O . GLN A 1 77 ? 6.270 1.960 -2.797 1.00 0.00 77 GLN A O 12
ATOM 21195 N N . ARG A 1 78 ? 5.945 3.970 -3.780 1.00 0.00 78 ARG A N 12
ATOM 21196 C CA . ARG A 1 78 ? 6.180 4.728 -2.563 1.00 0.00 78 ARG A CA 12
ATOM 21197 C C . ARG A 1 78 ? 4.885 4.855 -1.758 1.00 0.00 78 ARG A C 12
ATOM 21198 O O . ARG A 1 78 ? 4.917 4.926 -0.531 1.00 0.00 78 ARG A O 12
ATOM 21219 N N . VAL A 1 79 ? 3.776 4.880 -2.483 1.00 0.00 79 VAL A N 12
ATOM 21220 C CA . VAL A 1 79 ? 2.472 4.997 -1.851 1.00 0.00 79 VAL A CA 12
ATOM 21221 C C . VAL A 1 79 ? 2.036 3.625 -1.334 1.00 0.00 79 VAL A C 12
ATOM 21222 O O . VAL A 1 79 ? 1.497 3.515 -0.233 1.00 0.00 79 VAL A O 12
ATOM 21235 N N . PHE A 1 80 ? 2.285 2.613 -2.151 1.00 0.00 80 PHE A N 12
ATOM 21236 C CA . PHE A 1 80 ? 1.925 1.252 -1.790 1.00 0.00 80 PHE A CA 12
ATOM 21237 C C . PHE A 1 80 ? 2.745 0.768 -0.592 1.00 0.00 80 PHE A C 12
ATOM 21238 O O . PHE A 1 80 ? 2.186 0.417 0.446 1.00 0.00 80 PHE A O 12
ATOM 21255 N N . LYS A 1 81 ? 4.057 0.765 -0.776 1.00 0.00 81 LYS A N 12
ATOM 21256 C CA . LYS A 1 81 ? 4.959 0.330 0.277 1.00 0.00 81 LYS A CA 12
ATOM 21257 C C . LYS A 1 81 ? 4.599 1.047 1.580 1.00 0.00 81 LYS A C 12
ATOM 21258 O O . LYS A 1 81 ? 4.698 0.466 2.660 1.00 0.00 81 LYS A O 12
ATOM 21277 N N . ASN A 1 82 ? 4.189 2.298 1.435 1.00 0.00 82 ASN A N 12
ATOM 21278 C CA . ASN A 1 82 ? 3.814 3.101 2.587 1.00 0.00 82 ASN A CA 12
ATOM 21279 C C . ASN A 1 82 ? 2.538 2.530 3.207 1.00 0.00 82 ASN A C 12
ATOM 21280 O O . ASN A 1 82 ? 2.449 2.377 4.425 1.00 0.00 82 ASN A O 12
ATOM 21291 N N . ALA A 1 83 ? 1.580 2.229 2.342 1.00 0.00 83 ALA A N 12
ATOM 21292 C CA . ALA A 1 83 ? 0.313 1.679 2.789 1.00 0.00 83 ALA A CA 12
ATOM 21293 C C . ALA A 1 83 ? 0.577 0.533 3.769 1.00 0.00 83 ALA A C 12
ATOM 21294 O O . ALA A 1 83 ? 0.095 0.555 4.900 1.00 0.00 83 ALA A O 12
ATOM 21301 N N . LEU A 1 84 ? 1.341 -0.441 3.298 1.00 0.00 84 LEU A N 12
ATOM 21302 C CA . LEU A 1 84 ? 1.675 -1.593 4.118 1.00 0.00 84 LEU A CA 12
ATOM 21303 C C . LEU A 1 84 ? 2.207 -1.115 5.470 1.00 0.00 84 LEU A C 12
ATOM 21304 O O . LEU A 1 84 ? 1.755 -1.575 6.517 1.00 0.00 84 LEU A O 12
ATOM 21320 N N . GLN A 1 85 ? 3.160 -0.196 5.403 1.00 0.00 85 GLN A N 12
ATOM 21321 C CA . GLN A 1 85 ? 3.758 0.350 6.609 1.00 0.00 85 GLN A CA 12
ATOM 21322 C C . GLN A 1 85 ? 2.671 0.734 7.615 1.00 0.00 85 GLN A C 12
ATOM 21323 O O . GLN A 1 85 ? 2.662 0.243 8.743 1.00 0.00 85 GLN A O 12
ATOM 21337 N N . LEU A 1 86 ? 1.779 1.607 7.169 1.00 0.00 86 LEU A N 12
ATOM 21338 C CA . LEU A 1 86 ? 0.690 2.062 8.016 1.00 0.00 86 LEU A CA 12
ATOM 21339 C C . LEU A 1 86 ? -0.117 0.854 8.496 1.00 0.00 86 LEU A C 12
ATOM 21340 O O . LEU A 1 86 ? -0.418 0.736 9.683 1.00 0.00 86 LEU A O 12
ATOM 21356 N N . LEU A 1 87 ? -0.443 -0.013 7.549 1.00 0.00 87 LEU A N 12
ATOM 21357 C CA . LEU A 1 87 ? -1.209 -1.209 7.861 1.00 0.00 87 LEU A CA 12
ATOM 21358 C C . LEU A 1 87 ? -0.611 -1.884 9.096 1.00 0.00 87 LEU A C 12
ATOM 21359 O O . LEU A 1 87 ? -1.331 -2.214 10.037 1.00 0.00 87 LEU A O 12
ATOM 21375 N N . GLN A 1 88 ? 0.700 -2.070 9.053 1.00 0.00 88 GLN A N 12
ATOM 21376 C CA . GLN A 1 88 ? 1.403 -2.701 10.158 1.00 0.00 88 GLN A CA 12
ATOM 21377 C C . GLN A 1 88 ? 1.171 -1.918 11.451 1.00 0.00 88 GLN A C 12
ATOM 21378 O O . GLN A 1 88 ? 1.001 -2.508 12.517 1.00 0.00 88 GLN A O 12
ATOM 21392 N N . GLU A 1 89 ? 1.171 -0.600 11.316 1.00 0.00 89 GLU A N 12
ATOM 21393 C CA . GLU A 1 89 ? 0.962 0.270 12.460 1.00 0.00 89 GLU A CA 12
ATOM 21394 C C . GLU A 1 89 ? -0.449 0.080 13.021 1.00 0.00 89 GLU A C 12
ATOM 21395 O O . GLU A 1 89 ? -0.665 0.210 14.225 1.00 0.00 89 GLU A O 12
ATOM 21407 N N . LYS A 1 90 ? -1.373 -0.224 12.122 1.00 0.00 90 LYS A N 12
ATOM 21408 C CA . LYS A 1 90 ? -2.757 -0.434 12.512 1.00 0.00 90 LYS A CA 12
ATOM 21409 C C . LYS A 1 90 ? -2.934 -1.875 12.993 1.00 0.00 90 LYS A C 12
ATOM 21410 O O . LYS A 1 90 ? -3.811 -2.158 13.808 1.00 0.00 90 LYS A O 12
ATOM 21429 N N . GLY A 1 91 ? -2.087 -2.749 12.469 1.00 0.00 91 GLY A N 12
ATOM 21430 C CA . GLY A 1 91 ? -2.139 -4.154 12.836 1.00 0.00 91 GLY A CA 12
ATOM 21431 C C . GLY A 1 91 ? -2.800 -4.984 11.733 1.00 0.00 91 GLY A C 12
ATOM 21432 O O . GLY A 1 91 ? -3.130 -6.150 11.943 1.00 0.00 91 GLY A O 12
ATOM 21436 N N . LEU A 1 92 ? -2.973 -4.350 10.583 1.00 0.00 92 LEU A N 12
ATOM 21437 C CA . LEU A 1 92 ? -3.588 -5.015 9.447 1.00 0.00 92 LEU A CA 12
ATOM 21438 C C . LEU A 1 92 ? -2.650 -6.108 8.932 1.00 0.00 92 LEU A C 12
ATOM 21439 O O . LEU A 1 92 ? -3.094 -7.206 8.598 1.00 0.00 92 LEU A O 12
ATOM 21455 N N . VAL A 1 93 ? -1.370 -5.771 8.884 1.00 0.00 93 VAL A N 12
ATOM 21456 C CA . VAL A 1 93 ? -0.365 -6.710 8.415 1.00 0.00 93 VAL A CA 12
ATOM 21457 C C . VAL A 1 93 ? 0.845 -6.663 9.349 1.00 0.00 93 VAL A C 12
ATOM 21458 O O . VAL A 1 93 ? 0.871 -5.883 10.300 1.00 0.00 93 VAL A O 12
ATOM 21471 N N . PHE A 1 94 ? 1.819 -7.509 9.046 1.00 0.00 94 PHE A N 12
ATOM 21472 C CA . PHE A 1 94 ? 3.030 -7.574 9.847 1.00 0.00 94 PHE A CA 12
ATOM 21473 C C . PHE A 1 94 ? 4.161 -8.258 9.076 1.00 0.00 94 PHE A C 12
ATOM 21474 O O . PHE A 1 94 ? 3.913 -9.139 8.255 1.00 0.00 94 PHE A O 12
ATOM 21491 N N . GLN A 1 95 ? 5.379 -7.825 9.368 1.00 0.00 95 GLN A N 12
ATOM 21492 C CA . GLN A 1 95 ? 6.549 -8.384 8.713 1.00 0.00 95 GLN A CA 12
ATOM 21493 C C . GLN A 1 95 ? 7.345 -9.247 9.694 1.00 0.00 95 GLN A C 12
ATOM 21494 O O . GLN A 1 95 ? 7.503 -8.884 10.859 1.00 0.00 95 GLN A O 12
ATOM 21508 N N . ARG A 1 96 ? 7.827 -10.372 9.187 1.00 0.00 96 ARG A N 12
ATOM 21509 C CA . ARG A 1 96 ? 8.603 -11.289 10.004 1.00 0.00 96 ARG A CA 12
ATOM 21510 C C . ARG A 1 96 ? 10.071 -11.273 9.572 1.00 0.00 96 ARG A C 12
ATOM 21511 O O . ARG A 1 96 ? 10.724 -12.315 9.541 1.00 0.00 96 ARG A O 12
ATOM 21532 N N . ASP A 1 97 ? 10.547 -10.079 9.249 1.00 0.00 97 ASP A N 12
ATOM 21533 C CA . ASP A 1 97 ? 11.925 -9.914 8.820 1.00 0.00 97 ASP A CA 12
ATOM 21534 C C . ASP A 1 97 ? 12.170 -8.447 8.461 1.00 0.00 97 ASP A C 12
ATOM 21535 O O . ASP A 1 97 ? 11.676 -7.962 7.445 1.00 0.00 97 ASP A O 12
ATOM 21544 N N . SER A 1 98 ? 12.933 -7.781 9.316 1.00 0.00 98 SER A N 12
ATOM 21545 C CA . SER A 1 98 ? 13.250 -6.380 9.101 1.00 0.00 98 SER A CA 12
ATOM 21546 C C . SER A 1 98 ? 13.839 -6.184 7.703 1.00 0.00 98 SER A C 12
ATOM 21547 O O . SER A 1 98 ? 14.976 -6.575 7.443 1.00 0.00 98 SER A O 12
ATOM 21555 N N . GLY A 1 99 ? 13.038 -5.579 6.838 1.00 0.00 99 GLY A N 12
ATOM 21556 C CA . GLY A 1 99 ? 13.465 -5.326 5.472 1.00 0.00 99 GLY A CA 12
ATOM 21557 C C . GLY A 1 99 ? 12.512 -4.358 4.769 1.00 0.00 99 GLY A C 12
ATOM 21558 O O . GLY A 1 99 ? 11.447 -4.037 5.296 1.00 0.00 99 GLY A O 12
ATOM 21562 N N . SER A 1 100 ? 12.928 -3.919 3.590 1.00 0.00 100 SER A N 12
ATOM 21563 C CA . SER A 1 100 ? 12.124 -2.994 2.810 1.00 0.00 100 SER A CA 12
ATOM 21564 C C . SER A 1 100 ? 11.260 -3.765 1.810 1.00 0.00 100 SER A C 12
ATOM 21565 O O . SER A 1 100 ? 10.268 -3.241 1.308 1.00 0.00 100 SER A O 12
ATOM 21573 N N . ASP A 1 101 ? 11.670 -4.999 1.552 1.00 0.00 101 ASP A N 12
ATOM 21574 C CA . ASP A 1 101 ? 10.945 -5.848 0.621 1.00 0.00 101 ASP A CA 12
ATOM 21575 C C . ASP A 1 101 ? 10.777 -7.240 1.233 1.00 0.00 101 ASP A C 12
ATOM 21576 O O . ASP A 1 101 ? 11.621 -8.113 1.040 1.00 0.00 101 ASP A O 12
ATOM 21585 N N . LYS A 1 102 ? 9.680 -7.403 1.959 1.00 0.00 102 LYS A N 12
ATOM 21586 C CA . LYS A 1 102 ? 9.390 -8.674 2.600 1.00 0.00 102 LYS A CA 12
ATOM 21587 C C . LYS A 1 102 ? 7.910 -9.011 2.408 1.00 0.00 102 LYS A C 12
ATOM 21588 O O . LYS A 1 102 ? 7.165 -8.234 1.813 1.00 0.00 102 LYS A O 12
ATOM 21607 N N . LEU A 1 103 ? 7.528 -10.171 2.922 1.00 0.00 103 LEU A N 12
ATOM 21608 C CA . LEU A 1 103 ? 6.151 -10.621 2.814 1.00 0.00 103 LEU A CA 12
ATOM 21609 C C . LEU A 1 103 ? 5.308 -9.929 3.887 1.00 0.00 103 LEU A C 12
ATOM 21610 O O . LEU A 1 103 ? 5.602 -10.035 5.077 1.00 0.00 103 LEU A O 12
ATOM 21626 N N . TYR A 1 104 ? 4.276 -9.236 3.428 1.00 0.00 104 TYR A N 12
ATOM 21627 C CA . TYR A 1 104 ? 3.388 -8.527 4.334 1.00 0.00 104 TYR A CA 12
ATOM 21628 C C . TYR A 1 104 ? 2.228 -9.421 4.777 1.00 0.00 104 TYR A C 12
ATOM 21629 O O . TYR A 1 104 ? 1.189 -9.466 4.121 1.00 0.00 104 TYR A O 12
ATOM 21647 N N . TYR A 1 105 ? 2.446 -10.111 5.887 1.00 0.00 105 TYR A N 12
ATOM 21648 C CA . TYR A 1 105 ? 1.432 -11.002 6.426 1.00 0.00 105 TYR A CA 12
ATOM 21649 C C . TYR A 1 105 ? 0.259 -10.210 7.007 1.00 0.00 105 TYR A C 12
ATOM 21650 O O . TYR A 1 105 ? 0.428 -9.455 7.963 1.00 0.00 105 TYR A O 12
ATOM 21668 N N . VAL A 1 106 ? -0.904 -10.408 6.404 1.00 0.00 106 VAL A N 12
ATOM 21669 C CA . VAL A 1 106 ? -2.105 -9.722 6.849 1.00 0.00 106 VAL A CA 12
ATOM 21670 C C . VAL A 1 106 ? -2.612 -10.374 8.138 1.00 0.00 106 VAL A C 12
ATOM 21671 O O . VAL A 1 106 ? -2.322 -11.539 8.403 1.00 0.00 106 VAL A O 12
ATOM 21684 N N . THR A 1 107 ? -3.360 -9.593 8.903 1.00 0.00 107 THR A N 12
ATOM 21685 C CA . THR A 1 107 ? -3.909 -10.080 10.157 1.00 0.00 107 THR A CA 12
ATOM 21686 C C . THR A 1 107 ? -4.663 -11.393 9.935 1.00 0.00 107 THR A C 12
ATOM 21687 O O . THR A 1 107 ? -5.253 -11.603 8.876 1.00 0.00 107 THR A O 12
ATOM 21698 N N . THR A 1 108 ? -4.619 -12.242 10.951 1.00 0.00 108 THR A N 12
ATOM 21699 C CA . THR A 1 108 ? -5.291 -13.529 10.880 1.00 0.00 108 THR A CA 12
ATOM 21700 C C . THR A 1 108 ? -6.385 -13.619 11.946 1.00 0.00 108 THR A C 12
ATOM 21701 O O . THR A 1 108 ? -6.441 -12.791 12.854 1.00 0.00 108 THR A O 12
ATOM 21712 N N . LYS A 1 109 ? -7.228 -14.630 11.798 1.00 0.00 109 LYS A N 12
ATOM 21713 C CA . LYS A 1 109 ? -8.318 -14.839 12.737 1.00 0.00 109 LYS A CA 12
ATOM 21714 C C . LYS A 1 109 ? -7.826 -14.548 14.156 1.00 0.00 109 LYS A C 12
ATOM 21715 O O . LYS A 1 109 ? -6.711 -14.920 14.519 1.00 0.00 109 LYS A O 12
ATOM 21734 N N . ASP A 1 110 ? -8.682 -13.885 14.920 1.00 0.00 110 ASP A N 12
ATOM 21735 C CA . ASP A 1 110 ? -8.348 -13.539 16.291 1.00 0.00 110 ASP A CA 12
ATOM 21736 C C . ASP A 1 110 ? -7.484 -12.277 16.299 1.00 0.00 110 ASP A C 12
ATOM 21737 O O . ASP A 1 110 ? -6.261 -12.357 16.189 1.00 0.00 110 ASP A O 12
ATOM 21746 N N . LYS A 1 111 ? -8.153 -11.141 16.429 1.00 0.00 111 LYS A N 12
ATOM 21747 C CA . LYS A 1 111 ? -7.461 -9.863 16.453 1.00 0.00 111 LYS A CA 12
ATOM 21748 C C . LYS A 1 111 ? -6.899 -9.618 17.854 1.00 0.00 111 LYS A C 12
ATOM 21749 O O . LYS A 1 111 ? -6.936 -10.505 18.706 1.00 0.00 111 LYS A O 12
ATOM 21768 N N . ASP A 1 112 ? -6.390 -8.411 18.050 1.00 0.00 112 ASP A N 12
ATOM 21769 C CA . ASP A 1 112 ? -5.820 -8.038 19.334 1.00 0.00 112 ASP A CA 12
ATOM 21770 C C . ASP A 1 112 ? -5.837 -6.514 19.471 1.00 0.00 112 ASP A C 12
ATOM 21771 O O . ASP A 1 112 ? -5.986 -5.800 18.481 1.00 0.00 112 ASP A O 12
ATOM 21780 N N . LEU A 1 113 ? -5.681 -6.062 20.707 1.00 0.00 113 LEU A N 12
ATOM 21781 C CA . LEU A 1 113 ? -5.677 -4.636 20.987 1.00 0.00 113 LEU A CA 12
ATOM 21782 C C . LEU A 1 113 ? -4.695 -3.939 20.042 1.00 0.00 113 LEU A C 12
ATOM 21783 O O . LEU A 1 113 ? -3.482 -4.030 20.224 1.00 0.00 113 LEU A O 12
ATOM 21799 N N . GLN A 1 114 ? -5.256 -3.257 19.054 1.00 0.00 114 GLN A N 12
ATOM 21800 C CA . GLN A 1 114 ? -4.446 -2.545 18.081 1.00 0.00 114 GLN A CA 12
ATOM 21801 C C . GLN A 1 114 ? -5.341 -1.821 17.074 1.00 0.00 114 GLN A C 12
ATOM 21802 O O . GLN A 1 114 ? -6.162 -2.446 16.406 1.00 0.00 114 GLN A O 12
ATOM 21816 N N . SER A 1 115 ? -5.151 -0.512 16.995 1.00 0.00 115 SER A N 12
ATOM 21817 C CA . SER A 1 115 ? -5.930 0.304 16.080 1.00 0.00 115 SER A CA 12
ATOM 21818 C C . SER A 1 115 ? -5.510 1.771 16.199 1.00 0.00 115 SER A C 12
ATOM 21819 O O . SER A 1 115 ? -4.744 2.130 17.092 1.00 0.00 115 SER A O 12
ATOM 21827 N N . GLY A 1 116 ? -6.029 2.578 15.285 1.00 0.00 116 GLY A N 12
ATOM 21828 C CA . GLY A 1 116 ? -5.717 3.997 15.276 1.00 0.00 116 GLY A CA 12
ATOM 21829 C C . GLY A 1 116 ? -6.773 4.785 14.500 1.00 0.00 116 GLY A C 12
ATOM 21830 O O . GLY A 1 116 ? -7.690 4.202 13.924 1.00 0.00 116 GLY A O 12
ATOM 21834 N N . PRO A 1 117 ? -6.605 6.135 14.509 1.00 0.00 117 PRO A N 12
ATOM 21835 C CA . PRO A 1 117 ? -7.533 7.010 13.813 1.00 0.00 117 PRO A CA 12
ATOM 21836 C C . PRO A 1 117 ? -7.306 6.957 12.300 1.00 0.00 117 PRO A C 12
ATOM 21837 O O . PRO A 1 117 ? -6.166 6.917 11.841 1.00 0.00 117 PRO A O 12
ATOM 21848 N N . SER A 1 118 ? -8.411 6.958 11.568 1.00 0.00 118 SER A N 12
ATOM 21849 C CA . SER A 1 118 ? -8.347 6.911 10.118 1.00 0.00 118 SER A CA 12
ATOM 21850 C C . SER A 1 118 ? -9.761 6.884 9.532 1.00 0.00 118 SER A C 12
ATOM 21851 O O . SER A 1 118 ? -10.122 7.747 8.733 1.00 0.00 118 SER A O 12
ATOM 21859 N N . SER A 1 119 ? -10.522 5.885 9.953 1.00 0.00 119 SER A N 12
ATOM 21860 C CA . SER A 1 119 ? -11.888 5.734 9.480 1.00 0.00 119 SER A CA 12
ATOM 21861 C C . SER A 1 119 ? -12.768 5.169 10.597 1.00 0.00 119 SER A C 12
ATOM 21862 O O . SER A 1 119 ? -13.389 4.120 10.431 1.00 0.00 119 SER A O 12
ATOM 21870 N N . GLY A 1 120 ? -12.795 5.890 11.708 1.00 0.00 120 GLY A N 12
ATOM 21871 C CA . GLY A 1 120 ? -13.589 5.473 12.851 1.00 0.00 120 GLY A CA 12
ATOM 21872 C C . GLY A 1 120 ? -13.765 6.623 13.845 1.00 0.00 120 GLY A C 12
ATOM 21873 O O . GLY A 1 120 ? -13.502 7.778 13.516 1.00 0.00 120 GLY A O 12
ATOM 21877 N N . GLY A 1 1 ? -25.326 16.777 20.562 1.00 0.00 1 GLY A N 13
ATOM 21878 C CA . GLY A 1 1 ? -25.490 18.117 20.022 1.00 0.00 1 GLY A CA 13
ATOM 21879 C C . GLY A 1 1 ? -24.313 18.491 19.119 1.00 0.00 1 GLY A C 13
ATOM 21880 O O . GLY A 1 1 ? -23.165 18.505 19.562 1.00 0.00 1 GLY A O 13
ATOM 21884 N N . SER A 1 2 ? -24.638 18.784 17.868 1.00 0.00 2 SER A N 13
ATOM 21885 C CA . SER A 1 2 ? -23.622 19.158 16.899 1.00 0.00 2 SER A CA 13
ATOM 21886 C C . SER A 1 2 ? -24.268 19.881 15.716 1.00 0.00 2 SER A C 13
ATOM 21887 O O . SER A 1 2 ? -25.392 19.565 15.329 1.00 0.00 2 SER A O 13
ATOM 21895 N N . SER A 1 3 ? -23.530 20.838 15.174 1.00 0.00 3 SER A N 13
ATOM 21896 C CA . SER A 1 3 ? -24.017 21.609 14.042 1.00 0.00 3 SER A CA 13
ATOM 21897 C C . SER A 1 3 ? -22.962 22.630 13.612 1.00 0.00 3 SER A C 13
ATOM 21898 O O . SER A 1 3 ? -22.196 23.123 14.439 1.00 0.00 3 SER A O 13
ATOM 21906 N N . GLY A 1 4 ? -22.956 22.918 12.318 1.00 0.00 4 GLY A N 13
ATOM 21907 C CA . GLY A 1 4 ? -22.008 23.871 11.768 1.00 0.00 4 GLY A CA 13
ATOM 21908 C C . GLY A 1 4 ? -21.496 23.409 10.403 1.00 0.00 4 GLY A C 13
ATOM 21909 O O . GLY A 1 4 ? -21.843 22.324 9.940 1.00 0.00 4 GLY A O 13
ATOM 21913 N N . SER A 1 5 ? -20.678 24.257 9.795 1.00 0.00 5 SER A N 13
ATOM 21914 C CA . SER A 1 5 ? -20.115 23.949 8.492 1.00 0.00 5 SER A CA 13
ATOM 21915 C C . SER A 1 5 ? -19.531 22.535 8.495 1.00 0.00 5 SER A C 13
ATOM 21916 O O . SER A 1 5 ? -19.519 21.866 9.527 1.00 0.00 5 SER A O 13
ATOM 21924 N N . SER A 1 6 ? -19.060 22.121 7.328 1.00 0.00 6 SER A N 13
ATOM 21925 C CA . SER A 1 6 ? -18.476 20.798 7.183 1.00 0.00 6 SER A CA 13
ATOM 21926 C C . SER A 1 6 ? -17.050 20.912 6.639 1.00 0.00 6 SER A C 13
ATOM 21927 O O . SER A 1 6 ? -16.773 20.485 5.520 1.00 0.00 6 SER A O 13
ATOM 21935 N N . GLY A 1 7 ? -16.183 21.491 7.458 1.00 0.00 7 GLY A N 13
ATOM 21936 C CA . GLY A 1 7 ? -14.793 21.667 7.073 1.00 0.00 7 GLY A CA 13
ATOM 21937 C C . GLY A 1 7 ? -14.684 22.290 5.680 1.00 0.00 7 GLY A C 13
ATOM 21938 O O . GLY A 1 7 ? -15.668 22.801 5.146 1.00 0.00 7 GLY A O 13
ATOM 21942 N N . ASN A 1 8 ? -13.480 22.226 5.131 1.00 0.00 8 ASN A N 13
ATOM 21943 C CA . ASN A 1 8 ? -13.230 22.778 3.810 1.00 0.00 8 ASN A CA 13
ATOM 21944 C C . ASN A 1 8 ? -11.778 22.502 3.413 1.00 0.00 8 ASN A C 13
ATOM 21945 O O . ASN A 1 8 ? -10.866 22.685 4.218 1.00 0.00 8 ASN A O 13
ATOM 21956 N N . LYS A 1 9 ? -11.609 22.067 2.173 1.00 0.00 9 LYS A N 13
ATOM 21957 C CA . LYS A 1 9 ? -10.284 21.765 1.661 1.00 0.00 9 LYS A CA 13
ATOM 21958 C C . LYS A 1 9 ? -9.670 20.630 2.483 1.00 0.00 9 LYS A C 13
ATOM 21959 O O . LYS A 1 9 ? -9.790 20.611 3.707 1.00 0.00 9 LYS A O 13
ATOM 21978 N N . ASP A 1 10 ? -9.026 19.712 1.777 1.00 0.00 10 ASP A N 13
ATOM 21979 C CA . ASP A 1 10 ? -8.393 18.577 2.427 1.00 0.00 10 ASP A CA 13
ATOM 21980 C C . ASP A 1 10 ? -7.008 18.353 1.818 1.00 0.00 10 ASP A C 13
ATOM 21981 O O . ASP A 1 10 ? -6.032 18.160 2.541 1.00 0.00 10 ASP A O 13
ATOM 21990 N N . ASN A 1 11 ? -6.966 18.388 0.494 1.00 0.00 11 ASN A N 13
ATOM 21991 C CA . ASN A 1 11 ? -5.716 18.191 -0.220 1.00 0.00 11 ASN A CA 13
ATOM 21992 C C . ASN A 1 11 ? -5.141 16.819 0.134 1.00 0.00 11 ASN A C 13
ATOM 21993 O O . ASN A 1 11 ? -5.446 16.268 1.191 1.00 0.00 11 ASN A O 13
ATOM 22004 N N . LEU A 1 12 ? -4.319 16.305 -0.770 1.00 0.00 12 LEU A N 13
ATOM 22005 C CA . LEU A 1 12 ? -3.699 15.007 -0.565 1.00 0.00 12 LEU A CA 13
ATOM 22006 C C . LEU A 1 12 ? -2.181 15.179 -0.486 1.00 0.00 12 LEU A C 13
ATOM 22007 O O . LEU A 1 12 ? -1.671 16.292 -0.611 1.00 0.00 12 LEU A O 13
ATOM 22023 N N . ASP A 1 13 ? -1.501 14.061 -0.278 1.00 0.00 13 ASP A N 13
ATOM 22024 C CA . ASP A 1 13 ? -0.051 14.074 -0.180 1.00 0.00 13 ASP A CA 13
ATOM 22025 C C . ASP A 1 13 ? 0.453 12.648 0.047 1.00 0.00 13 ASP A C 13
ATOM 22026 O O . ASP A 1 13 ? -0.281 11.798 0.550 1.00 0.00 13 ASP A O 13
ATOM 22035 N N . LEU A 1 14 ? 1.703 12.428 -0.335 1.00 0.00 14 LEU A N 13
ATOM 22036 C CA . LEU A 1 14 ? 2.314 11.119 -0.180 1.00 0.00 14 LEU A CA 13
ATOM 22037 C C . LEU A 1 14 ? 1.813 10.477 1.115 1.00 0.00 14 LEU A C 13
ATOM 22038 O O . LEU A 1 14 ? 1.662 9.259 1.190 1.00 0.00 14 LEU A O 13
ATOM 22054 N N . ALA A 1 15 ? 1.568 11.326 2.102 1.00 0.00 15 ALA A N 13
ATOM 22055 C CA . ALA A 1 15 ? 1.087 10.857 3.390 1.00 0.00 15 ALA A CA 13
ATOM 22056 C C . ALA A 1 15 ? -0.412 10.564 3.294 1.00 0.00 15 ALA A C 13
ATOM 22057 O O . ALA A 1 15 ? -0.852 9.457 3.601 1.00 0.00 15 ALA A O 13
ATOM 22064 N N . GLY A 1 16 ? -1.154 11.574 2.867 1.00 0.00 16 GLY A N 13
ATOM 22065 C CA . GLY A 1 16 ? -2.594 11.439 2.726 1.00 0.00 16 GLY A CA 13
ATOM 22066 C C . GLY A 1 16 ? -2.946 10.332 1.730 1.00 0.00 16 GLY A C 13
ATOM 22067 O O . GLY A 1 16 ? -3.840 9.526 1.983 1.00 0.00 16 GLY A O 13
ATOM 22071 N N . LEU A 1 17 ? -2.223 10.328 0.619 1.00 0.00 17 LEU A N 13
ATOM 22072 C CA . LEU A 1 17 ? -2.448 9.333 -0.416 1.00 0.00 17 LEU A CA 13
ATOM 22073 C C . LEU A 1 17 ? -2.203 7.938 0.162 1.00 0.00 17 LEU A C 13
ATOM 22074 O O . LEU A 1 17 ? -2.785 6.959 -0.301 1.00 0.00 17 LEU A O 13
ATOM 22090 N N . THR A 1 18 ? -1.339 7.891 1.166 1.00 0.00 18 THR A N 13
ATOM 22091 C CA . THR A 1 18 ? -1.009 6.632 1.812 1.00 0.00 18 THR A CA 13
ATOM 22092 C C . THR A 1 18 ? -2.135 6.207 2.756 1.00 0.00 18 THR A C 13
ATOM 22093 O O . THR A 1 18 ? -2.667 5.104 2.636 1.00 0.00 18 THR A O 13
ATOM 22104 N N . SER A 1 19 ? -2.464 7.103 3.675 1.00 0.00 19 SER A N 13
ATOM 22105 C CA . SER A 1 19 ? -3.516 6.834 4.640 1.00 0.00 19 SER A CA 13
ATOM 22106 C C . SER A 1 19 ? -4.713 6.185 3.941 1.00 0.00 19 SER A C 13
ATOM 22107 O O . SER A 1 19 ? -5.330 5.269 4.482 1.00 0.00 19 SER A O 13
ATOM 22115 N N . LEU A 1 20 ? -5.004 6.685 2.749 1.00 0.00 20 LEU A N 13
ATOM 22116 C CA . LEU A 1 20 ? -6.116 6.165 1.971 1.00 0.00 20 LEU A CA 13
ATOM 22117 C C . LEU A 1 20 ? -5.762 4.770 1.452 1.00 0.00 20 LEU A C 13
ATOM 22118 O O . LEU A 1 20 ? -6.384 3.783 1.841 1.00 0.00 20 LEU A O 13
ATOM 22134 N N . LEU A 1 21 ? -4.763 4.733 0.583 1.00 0.00 21 LEU A N 13
ATOM 22135 C CA . LEU A 1 21 ? -4.318 3.476 0.007 1.00 0.00 21 LEU A CA 13
ATOM 22136 C C . LEU A 1 21 ? -4.298 2.400 1.095 1.00 0.00 21 LEU A C 13
ATOM 22137 O O . LEU A 1 21 ? -4.882 1.331 0.927 1.00 0.00 21 LEU A O 13
ATOM 22153 N N . SER A 1 22 ? -3.618 2.721 2.187 1.00 0.00 22 SER A N 13
ATOM 22154 C CA . SER A 1 22 ? -3.514 1.796 3.302 1.00 0.00 22 SER A CA 13
ATOM 22155 C C . SER A 1 22 ? -4.839 1.054 3.493 1.00 0.00 22 SER A C 13
ATOM 22156 O O . SER A 1 22 ? -4.850 -0.119 3.861 1.00 0.00 22 SER A O 13
ATOM 22164 N N . GLU A 1 23 ? -5.924 1.770 3.233 1.00 0.00 23 GLU A N 13
ATOM 22165 C CA . GLU A 1 23 ? -7.251 1.195 3.371 1.00 0.00 23 GLU A CA 13
ATOM 22166 C C . GLU A 1 23 ? -7.597 0.356 2.139 1.00 0.00 23 GLU A C 13
ATOM 22167 O O . GLU A 1 23 ? -8.138 -0.741 2.263 1.00 0.00 23 GLU A O 13
ATOM 22179 N N . LYS A 1 24 ? -7.270 0.905 0.979 1.00 0.00 24 LYS A N 13
ATOM 22180 C CA . LYS A 1 24 ? -7.539 0.221 -0.275 1.00 0.00 24 LYS A CA 13
ATOM 22181 C C . LYS A 1 24 ? -6.825 -1.132 -0.276 1.00 0.00 24 LYS A C 13
ATOM 22182 O O . LYS A 1 24 ? -7.439 -2.162 -0.548 1.00 0.00 24 LYS A O 13
ATOM 22201 N N . ILE A 1 25 ? -5.537 -1.085 0.031 1.00 0.00 25 ILE A N 13
ATOM 22202 C CA . ILE A 1 25 ? -4.732 -2.295 0.068 1.00 0.00 25 ILE A CA 13
ATOM 22203 C C . ILE A 1 25 ? -5.354 -3.286 1.054 1.00 0.00 25 ILE A C 13
ATOM 22204 O O . ILE A 1 25 ? -5.576 -4.447 0.715 1.00 0.00 25 ILE A O 13
ATOM 22220 N N . LYS A 1 26 ? -5.617 -2.790 2.254 1.00 0.00 26 LYS A N 13
ATOM 22221 C CA . LYS A 1 26 ? -6.209 -3.618 3.292 1.00 0.00 26 LYS A CA 13
ATOM 22222 C C . LYS A 1 26 ? -7.531 -4.198 2.784 1.00 0.00 26 LYS A C 13
ATOM 22223 O O . LYS A 1 26 ? -7.839 -5.362 3.036 1.00 0.00 26 LYS A O 13
ATOM 22242 N N . GLU A 1 27 ? -8.275 -3.360 2.077 1.00 0.00 27 GLU A N 13
ATOM 22243 C CA . GLU A 1 27 ? -9.556 -3.776 1.531 1.00 0.00 27 GLU A CA 13
ATOM 22244 C C . GLU A 1 27 ? -9.366 -4.944 0.562 1.00 0.00 27 GLU A C 13
ATOM 22245 O O . GLU A 1 27 ? -10.151 -5.891 0.565 1.00 0.00 27 GLU A O 13
ATOM 22257 N N . PHE A 1 28 ? -8.320 -4.839 -0.244 1.00 0.00 28 PHE A N 13
ATOM 22258 C CA . PHE A 1 28 ? -8.017 -5.876 -1.216 1.00 0.00 28 PHE A CA 13
ATOM 22259 C C . PHE A 1 28 ? -7.921 -7.247 -0.544 1.00 0.00 28 PHE A C 13
ATOM 22260 O O . PHE A 1 28 ? -8.509 -8.218 -1.019 1.00 0.00 28 PHE A O 13
ATOM 22277 N N . LEU A 1 29 ? -7.176 -7.283 0.551 1.00 0.00 29 LEU A N 13
ATOM 22278 C CA . LEU A 1 29 ? -6.995 -8.519 1.293 1.00 0.00 29 LEU A CA 13
ATOM 22279 C C . LEU A 1 29 ? -8.364 -9.135 1.590 1.00 0.00 29 LEU A C 13
ATOM 22280 O O . LEU A 1 29 ? -8.569 -10.330 1.383 1.00 0.00 29 LEU A O 13
ATOM 22296 N N . GLN A 1 30 ? -9.266 -8.291 2.069 1.00 0.00 30 GLN A N 13
ATOM 22297 C CA . GLN A 1 30 ? -10.609 -8.738 2.396 1.00 0.00 30 GLN A CA 13
ATOM 22298 C C . GLN A 1 30 ? -11.343 -9.185 1.130 1.00 0.00 30 GLN A C 13
ATOM 22299 O O . GLN A 1 30 ? -12.334 -9.910 1.206 1.00 0.00 30 GLN A O 13
ATOM 22313 N N . GLU A 1 31 ? -10.828 -8.733 -0.004 1.00 0.00 31 GLU A N 13
ATOM 22314 C CA . GLU A 1 31 ? -11.422 -9.077 -1.285 1.00 0.00 31 GLU A CA 13
ATOM 22315 C C . GLU A 1 31 ? -10.825 -10.383 -1.813 1.00 0.00 31 GLU A C 13
ATOM 22316 O O . GLU A 1 31 ? -11.557 -11.284 -2.222 1.00 0.00 31 GLU A O 13
ATOM 22328 N N . LYS A 1 32 ? -9.502 -10.445 -1.787 1.00 0.00 32 LYS A N 13
ATOM 22329 C CA . LYS A 1 32 ? -8.799 -11.626 -2.258 1.00 0.00 32 LYS A CA 13
ATOM 22330 C C . LYS A 1 32 ? -8.795 -12.686 -1.155 1.00 0.00 32 LYS A C 13
ATOM 22331 O O . LYS A 1 32 ? -8.511 -13.855 -1.413 1.00 0.00 32 LYS A O 13
ATOM 22350 N N . LYS A 1 33 ? -9.114 -12.240 0.051 1.00 0.00 33 LYS A N 13
ATOM 22351 C CA . LYS A 1 33 ? -9.152 -13.136 1.195 1.00 0.00 33 LYS A CA 13
ATOM 22352 C C . LYS A 1 33 ? -7.859 -13.954 1.239 1.00 0.00 33 LYS A C 13
ATOM 22353 O O . LYS A 1 33 ? -7.887 -15.174 1.080 1.00 0.00 33 LYS A O 13
ATOM 22372 N N . MET A 1 34 ? -6.758 -13.250 1.456 1.00 0.00 34 MET A N 13
ATOM 22373 C CA . MET A 1 34 ? -5.458 -13.896 1.522 1.00 0.00 34 MET A CA 13
ATOM 22374 C C . MET A 1 34 ? -4.881 -13.821 2.937 1.00 0.00 34 MET A C 13
ATOM 22375 O O . MET A 1 34 ? -5.461 -13.184 3.816 1.00 0.00 34 MET A O 13
ATOM 22389 N N . GLN A 1 35 ? -3.746 -14.481 3.115 1.00 0.00 35 GLN A N 13
ATOM 22390 C CA . GLN A 1 35 ? -3.084 -14.497 4.408 1.00 0.00 35 GLN A CA 13
ATOM 22391 C C . GLN A 1 35 ? -1.652 -13.973 4.278 1.00 0.00 35 GLN A C 13
ATOM 22392 O O . GLN A 1 35 ? -0.936 -13.861 5.272 1.00 0.00 35 GLN A O 13
ATOM 22406 N N . SER A 1 36 ? -1.278 -13.666 3.045 1.00 0.00 36 SER A N 13
ATOM 22407 C CA . SER A 1 36 ? 0.055 -13.156 2.772 1.00 0.00 36 SER A CA 13
ATOM 22408 C C . SER A 1 36 ? 0.113 -12.570 1.360 1.00 0.00 36 SER A C 13
ATOM 22409 O O . SER A 1 36 ? -0.675 -12.949 0.494 1.00 0.00 36 SER A O 13
ATOM 22417 N N . PHE A 1 37 ? 1.052 -11.656 1.171 1.00 0.00 37 PHE A N 13
ATOM 22418 C CA . PHE A 1 37 ? 1.223 -11.014 -0.121 1.00 0.00 37 PHE A CA 13
ATOM 22419 C C . PHE A 1 37 ? 2.434 -10.079 -0.113 1.00 0.00 37 PHE A C 13
ATOM 22420 O O . PHE A 1 37 ? 3.002 -9.801 0.942 1.00 0.00 37 PHE A O 13
ATOM 22437 N N . TYR A 1 38 ? 2.794 -9.618 -1.302 1.00 0.00 38 TYR A N 13
ATOM 22438 C CA . TYR A 1 38 ? 3.927 -8.720 -1.446 1.00 0.00 38 TYR A CA 13
ATOM 22439 C C . TYR A 1 38 ? 3.485 -7.363 -1.996 1.00 0.00 38 TYR A C 13
ATOM 22440 O O . TYR A 1 38 ? 2.412 -7.249 -2.588 1.00 0.00 38 TYR A O 13
ATOM 22458 N N . GLN A 1 39 ? 4.334 -6.368 -1.783 1.00 0.00 39 GLN A N 13
ATOM 22459 C CA . GLN A 1 39 ? 4.044 -5.024 -2.251 1.00 0.00 39 GLN A CA 13
ATOM 22460 C C . GLN A 1 39 ? 3.898 -5.011 -3.774 1.00 0.00 39 GLN A C 13
ATOM 22461 O O . GLN A 1 39 ? 3.152 -4.202 -4.323 1.00 0.00 39 GLN A O 13
ATOM 22475 N N . GLN A 1 40 ? 4.623 -5.918 -4.413 1.00 0.00 40 GLN A N 13
ATOM 22476 C CA . GLN A 1 40 ? 4.583 -6.021 -5.862 1.00 0.00 40 GLN A CA 13
ATOM 22477 C C . GLN A 1 40 ? 3.274 -6.672 -6.312 1.00 0.00 40 GLN A C 13
ATOM 22478 O O . GLN A 1 40 ? 2.666 -6.240 -7.290 1.00 0.00 40 GLN A O 13
ATOM 22492 N N . GLU A 1 41 ? 2.878 -7.701 -5.577 1.00 0.00 41 GLU A N 13
ATOM 22493 C CA . GLU A 1 41 ? 1.652 -8.416 -5.888 1.00 0.00 41 GLU A CA 13
ATOM 22494 C C . GLU A 1 41 ? 0.457 -7.461 -5.848 1.00 0.00 41 GLU A C 13
ATOM 22495 O O . GLU A 1 41 ? -0.622 -7.791 -6.340 1.00 0.00 41 GLU A O 13
ATOM 22507 N N . LEU A 1 42 ? 0.688 -6.298 -5.258 1.00 0.00 42 LEU A N 13
ATOM 22508 C CA . LEU A 1 42 ? -0.356 -5.294 -5.147 1.00 0.00 42 LEU A CA 13
ATOM 22509 C C . LEU A 1 42 ? -0.170 -4.247 -6.247 1.00 0.00 42 LEU A C 13
ATOM 22510 O O . LEU A 1 42 ? -1.122 -3.569 -6.632 1.00 0.00 42 LEU A O 13
ATOM 22526 N N . GLU A 1 43 ? 1.063 -4.148 -6.723 1.00 0.00 43 GLU A N 13
ATOM 22527 C CA . GLU A 1 43 ? 1.386 -3.195 -7.772 1.00 0.00 43 GLU A CA 13
ATOM 22528 C C . GLU A 1 43 ? 0.619 -3.534 -9.052 1.00 0.00 43 GLU A C 13
ATOM 22529 O O . GLU A 1 43 ? 0.517 -2.707 -9.956 1.00 0.00 43 GLU A O 13
ATOM 22541 N N . THR A 1 44 ? 0.100 -4.753 -9.087 1.00 0.00 44 THR A N 13
ATOM 22542 C CA . THR A 1 44 ? -0.654 -5.211 -10.241 1.00 0.00 44 THR A CA 13
ATOM 22543 C C . THR A 1 44 ? -2.157 -5.128 -9.964 1.00 0.00 44 THR A C 13
ATOM 22544 O O . THR A 1 44 ? -2.970 -5.430 -10.836 1.00 0.00 44 THR A O 13
ATOM 22555 N N . VAL A 1 45 ? -2.479 -4.717 -8.747 1.00 0.00 45 VAL A N 13
ATOM 22556 C CA . VAL A 1 45 ? -3.869 -4.591 -8.343 1.00 0.00 45 VAL A CA 13
ATOM 22557 C C . VAL A 1 45 ? -4.380 -3.198 -8.720 1.00 0.00 45 VAL A C 13
ATOM 22558 O O . VAL A 1 45 ? -4.257 -2.256 -7.939 1.00 0.00 45 VAL A O 13
ATOM 22571 N N . GLU A 1 46 ? -4.943 -3.113 -9.916 1.00 0.00 46 GLU A N 13
ATOM 22572 C CA . GLU A 1 46 ? -5.472 -1.852 -10.406 1.00 0.00 46 GLU A CA 13
ATOM 22573 C C . GLU A 1 46 ? -6.309 -1.170 -9.321 1.00 0.00 46 GLU A C 13
ATOM 22574 O O . GLU A 1 46 ? -6.089 -0.002 -9.005 1.00 0.00 46 GLU A O 13
ATOM 22586 N N . SER A 1 47 ? -7.250 -1.930 -8.780 1.00 0.00 47 SER A N 13
ATOM 22587 C CA . SER A 1 47 ? -8.120 -1.414 -7.736 1.00 0.00 47 SER A CA 13
ATOM 22588 C C . SER A 1 47 ? -7.300 -0.622 -6.716 1.00 0.00 47 SER A C 13
ATOM 22589 O O . SER A 1 47 ? -7.818 0.287 -6.069 1.00 0.00 47 SER A O 13
ATOM 22597 N N . LEU A 1 48 ? -6.034 -0.997 -6.602 1.00 0.00 48 LEU A N 13
ATOM 22598 C CA . LEU A 1 48 ? -5.138 -0.332 -5.671 1.00 0.00 48 LEU A CA 13
ATOM 22599 C C . LEU A 1 48 ? -4.373 0.771 -6.405 1.00 0.00 48 LEU A C 13
ATOM 22600 O O . LEU A 1 48 ? -4.467 1.943 -6.043 1.00 0.00 48 LEU A O 13
ATOM 22616 N N . GLN A 1 49 ? -3.633 0.357 -7.423 1.00 0.00 49 GLN A N 13
ATOM 22617 C CA . GLN A 1 49 ? -2.852 1.295 -8.210 1.00 0.00 49 GLN A CA 13
ATOM 22618 C C . GLN A 1 49 ? -3.684 2.539 -8.532 1.00 0.00 49 GLN A C 13
ATOM 22619 O O . GLN A 1 49 ? -3.221 3.664 -8.350 1.00 0.00 49 GLN A O 13
ATOM 22633 N N . SER A 1 50 ? -4.897 2.294 -9.005 1.00 0.00 50 SER A N 13
ATOM 22634 C CA . SER A 1 50 ? -5.797 3.380 -9.354 1.00 0.00 50 SER A CA 13
ATOM 22635 C C . SER A 1 50 ? -5.784 4.445 -8.255 1.00 0.00 50 SER A C 13
ATOM 22636 O O . SER A 1 50 ? -6.124 5.601 -8.502 1.00 0.00 50 SER A O 13
ATOM 22644 N N . LEU A 1 51 ? -5.387 4.017 -7.065 1.00 0.00 51 LEU A N 13
ATOM 22645 C CA . LEU A 1 51 ? -5.324 4.919 -5.928 1.00 0.00 51 LEU A CA 13
ATOM 22646 C C . LEU A 1 51 ? -3.883 5.397 -5.741 1.00 0.00 51 LEU A C 13
ATOM 22647 O O . LEU A 1 51 ? -3.589 6.578 -5.917 1.00 0.00 51 LEU A O 13
ATOM 22663 N N . ALA A 1 52 ? -3.022 4.454 -5.386 1.00 0.00 52 ALA A N 13
ATOM 22664 C CA . ALA A 1 52 ? -1.619 4.764 -5.172 1.00 0.00 52 ALA A CA 13
ATOM 22665 C C . ALA A 1 52 ? -1.059 5.457 -6.416 1.00 0.00 52 ALA A C 13
ATOM 22666 O O . ALA A 1 52 ? -0.254 6.381 -6.308 1.00 0.00 52 ALA A O 13
ATOM 22673 N N . SER A 1 53 ? -1.507 4.984 -7.570 1.00 0.00 53 SER A N 13
ATOM 22674 C CA . SER A 1 53 ? -1.061 5.547 -8.833 1.00 0.00 53 SER A CA 13
ATOM 22675 C C . SER A 1 53 ? -1.455 7.023 -8.917 1.00 0.00 53 SER A C 13
ATOM 22676 O O . SER A 1 53 ? -0.832 7.795 -9.644 1.00 0.00 53 SER A O 13
ATOM 22684 N N . ARG A 1 54 ? -2.486 7.371 -8.162 1.00 0.00 54 ARG A N 13
ATOM 22685 C CA . ARG A 1 54 ? -2.970 8.741 -8.141 1.00 0.00 54 ARG A CA 13
ATOM 22686 C C . ARG A 1 54 ? -1.798 9.716 -8.010 1.00 0.00 54 ARG A C 13
ATOM 22687 O O . ARG A 1 54 ? -0.749 9.363 -7.473 1.00 0.00 54 ARG A O 13
ATOM 22708 N N . PRO A 1 55 ? -2.022 10.955 -8.523 1.00 0.00 55 PRO A N 13
ATOM 22709 C CA . PRO A 1 55 ? -0.997 11.984 -8.469 1.00 0.00 55 PRO A CA 13
ATOM 22710 C C . PRO A 1 55 ? -0.867 12.554 -7.055 1.00 0.00 55 PRO A C 13
ATOM 22711 O O . PRO A 1 55 ? -1.682 12.255 -6.184 1.00 0.00 55 PRO A O 13
ATOM 22722 N N . VAL A 1 56 ? 0.164 13.366 -6.871 1.00 0.00 56 VAL A N 13
ATOM 22723 C CA . VAL A 1 56 ? 0.410 13.981 -5.578 1.00 0.00 56 VAL A CA 13
ATOM 22724 C C . VAL A 1 56 ? 1.820 14.576 -5.562 1.00 0.00 56 VAL A C 13
ATOM 22725 O O . VAL A 1 56 ? 2.706 14.101 -6.270 1.00 0.00 56 VAL A O 13
ATOM 22738 N N . THR A 1 57 ? 1.984 15.607 -4.746 1.00 0.00 57 THR A N 13
ATOM 22739 C CA . THR A 1 57 ? 3.270 16.271 -4.628 1.00 0.00 57 THR A CA 13
ATOM 22740 C C . THR A 1 57 ? 4.408 15.254 -4.733 1.00 0.00 57 THR A C 13
ATOM 22741 O O . THR A 1 57 ? 4.604 14.441 -3.831 1.00 0.00 57 THR A O 13
ATOM 22752 N N . HIS A 1 58 ? 5.128 15.331 -5.843 1.00 0.00 58 HIS A N 13
ATOM 22753 C CA . HIS A 1 58 ? 6.240 14.427 -6.077 1.00 0.00 58 HIS A CA 13
ATOM 22754 C C . HIS A 1 58 ? 7.330 15.148 -6.873 1.00 0.00 58 HIS A C 13
ATOM 22755 O O . HIS A 1 58 ? 7.224 16.346 -7.132 1.00 0.00 58 HIS A O 13
ATOM 22769 N N . SER A 1 59 ? 8.352 14.389 -7.239 1.00 0.00 59 SER A N 13
ATOM 22770 C CA . SER A 1 59 ? 9.459 14.942 -8.000 1.00 0.00 59 SER A CA 13
ATOM 22771 C C . SER A 1 59 ? 10.424 13.825 -8.406 1.00 0.00 59 SER A C 13
ATOM 22772 O O . SER A 1 59 ? 10.569 12.835 -7.691 1.00 0.00 59 SER A O 13
ATOM 22780 N N . THR A 1 60 ? 11.058 14.022 -9.553 1.00 0.00 60 THR A N 13
ATOM 22781 C CA . THR A 1 60 ? 12.004 13.044 -10.062 1.00 0.00 60 THR A CA 13
ATOM 22782 C C . THR A 1 60 ? 13.227 12.959 -9.148 1.00 0.00 60 THR A C 13
ATOM 22783 O O . THR A 1 60 ? 13.713 13.977 -8.658 1.00 0.00 60 THR A O 13
ATOM 22794 N N . GLY A 1 61 ? 13.690 11.734 -8.945 1.00 0.00 61 GLY A N 13
ATOM 22795 C CA . GLY A 1 61 ? 14.848 11.503 -8.098 1.00 0.00 61 GLY A CA 13
ATOM 22796 C C . GLY A 1 61 ? 14.466 11.570 -6.617 1.00 0.00 61 GLY A C 13
ATOM 22797 O O . GLY A 1 61 ? 13.619 12.372 -6.227 1.00 0.00 61 GLY A O 13
ATOM 22801 N N . SER A 1 62 ? 15.109 10.716 -5.834 1.00 0.00 62 SER A N 13
ATOM 22802 C CA . SER A 1 62 ? 14.847 10.668 -4.406 1.00 0.00 62 SER A CA 13
ATOM 22803 C C . SER A 1 62 ? 15.862 9.753 -3.718 1.00 0.00 62 SER A C 13
ATOM 22804 O O . SER A 1 62 ? 16.618 10.196 -2.855 1.00 0.00 62 SER A O 13
ATOM 22812 N N . ASP A 1 63 ? 15.847 8.492 -4.127 1.00 0.00 63 ASP A N 13
ATOM 22813 C CA . ASP A 1 63 ? 16.756 7.511 -3.561 1.00 0.00 63 ASP A CA 13
ATOM 22814 C C . ASP A 1 63 ? 17.593 6.892 -4.682 1.00 0.00 63 ASP A C 13
ATOM 22815 O O . ASP A 1 63 ? 17.072 6.585 -5.753 1.00 0.00 63 ASP A O 13
ATOM 22824 N N . GLN A 1 64 ? 18.876 6.726 -4.397 1.00 0.00 64 GLN A N 13
ATOM 22825 C CA . GLN A 1 64 ? 19.790 6.148 -5.368 1.00 0.00 64 GLN A CA 13
ATOM 22826 C C . GLN A 1 64 ? 19.413 4.692 -5.651 1.00 0.00 64 GLN A C 13
ATOM 22827 O O . GLN A 1 64 ? 20.000 3.774 -5.081 1.00 0.00 64 GLN A O 13
ATOM 22841 N N . VAL A 1 65 ? 18.437 4.528 -6.532 1.00 0.00 65 VAL A N 13
ATOM 22842 C CA . VAL A 1 65 ? 17.975 3.200 -6.897 1.00 0.00 65 VAL A CA 13
ATOM 22843 C C . VAL A 1 65 ? 17.238 3.272 -8.236 1.00 0.00 65 VAL A C 13
ATOM 22844 O O . VAL A 1 65 ? 16.435 4.177 -8.459 1.00 0.00 65 VAL A O 13
ATOM 22857 N N . GLU A 1 66 ? 17.535 2.305 -9.092 1.00 0.00 66 GLU A N 13
ATOM 22858 C CA . GLU A 1 66 ? 16.910 2.247 -10.402 1.00 0.00 66 GLU A CA 13
ATOM 22859 C C . GLU A 1 66 ? 16.307 0.862 -10.642 1.00 0.00 66 GLU A C 13
ATOM 22860 O O . GLU A 1 66 ? 17.009 -0.062 -11.051 1.00 0.00 66 GLU A O 13
ATOM 22872 N N . LEU A 1 67 ? 15.013 0.761 -10.378 1.00 0.00 67 LEU A N 13
ATOM 22873 C CA . LEU A 1 67 ? 14.307 -0.496 -10.560 1.00 0.00 67 LEU A CA 13
ATOM 22874 C C . LEU A 1 67 ? 13.725 -0.549 -11.973 1.00 0.00 67 LEU A C 13
ATOM 22875 O O . LEU A 1 67 ? 13.784 0.434 -12.710 1.00 0.00 67 LEU A O 13
ATOM 22891 N N . LYS A 1 68 ? 13.175 -1.707 -12.310 1.00 0.00 68 LYS A N 13
ATOM 22892 C CA . LYS A 1 68 ? 12.582 -1.901 -13.622 1.00 0.00 68 LYS A CA 13
ATOM 22893 C C . LYS A 1 68 ? 11.724 -0.684 -13.974 1.00 0.00 68 LYS A C 13
ATOM 22894 O O . LYS A 1 68 ? 11.261 0.031 -13.087 1.00 0.00 68 LYS A O 13
ATOM 22913 N N . ASP A 1 69 ? 11.537 -0.487 -15.271 1.00 0.00 69 ASP A N 13
ATOM 22914 C CA . ASP A 1 69 ? 10.743 0.631 -15.751 1.00 0.00 69 ASP A CA 13
ATOM 22915 C C . ASP A 1 69 ? 11.346 1.939 -15.234 1.00 0.00 69 ASP A C 13
ATOM 22916 O O . ASP A 1 69 ? 12.207 1.926 -14.356 1.00 0.00 69 ASP A O 13
ATOM 22925 N N . SER A 1 70 ? 10.870 3.038 -15.802 1.00 0.00 70 SER A N 13
ATOM 22926 C CA . SER A 1 70 ? 11.351 4.351 -15.410 1.00 0.00 70 SER A CA 13
ATOM 22927 C C . SER A 1 70 ? 10.238 5.387 -15.574 1.00 0.00 70 SER A C 13
ATOM 22928 O O . SER A 1 70 ? 9.182 5.087 -16.130 1.00 0.00 70 SER A O 13
ATOM 22936 N N . GLY A 1 71 ? 10.511 6.587 -15.082 1.00 0.00 71 GLY A N 13
ATOM 22937 C CA . GLY A 1 71 ? 9.546 7.669 -15.167 1.00 0.00 71 GLY A CA 13
ATOM 22938 C C . GLY A 1 71 ? 8.506 7.566 -14.050 1.00 0.00 71 GLY A C 13
ATOM 22939 O O . GLY A 1 71 ? 8.857 7.535 -12.871 1.00 0.00 71 GLY A O 13
ATOM 22943 N N . THR A 1 72 ? 7.247 7.514 -14.459 1.00 0.00 72 THR A N 13
ATOM 22944 C CA . THR A 1 72 ? 6.153 7.415 -13.507 1.00 0.00 72 THR A CA 13
ATOM 22945 C C . THR A 1 72 ? 6.024 5.981 -12.992 1.00 0.00 72 THR A C 13
ATOM 22946 O O . THR A 1 72 ? 4.959 5.374 -13.096 1.00 0.00 72 THR A O 13
ATOM 22957 N N . SER A 1 73 ? 7.123 5.480 -12.447 1.00 0.00 73 SER A N 13
ATOM 22958 C CA . SER A 1 73 ? 7.146 4.128 -11.915 1.00 0.00 73 SER A CA 13
ATOM 22959 C C . SER A 1 73 ? 7.963 4.088 -10.623 1.00 0.00 73 SER A C 13
ATOM 22960 O O . SER A 1 73 ? 9.011 3.446 -10.566 1.00 0.00 73 SER A O 13
ATOM 22968 N N . GLY A 1 74 ? 7.453 4.782 -9.616 1.00 0.00 74 GLY A N 13
ATOM 22969 C CA . GLY A 1 74 ? 8.123 4.834 -8.328 1.00 0.00 74 GLY A CA 13
ATOM 22970 C C . GLY A 1 74 ? 7.205 5.424 -7.255 1.00 0.00 74 GLY A C 13
ATOM 22971 O O . GLY A 1 74 ? 7.178 4.944 -6.123 1.00 0.00 74 GLY A O 13
ATOM 22975 N N . VAL A 1 75 ? 6.474 6.456 -7.650 1.00 0.00 75 VAL A N 13
ATOM 22976 C CA . VAL A 1 75 ? 5.556 7.116 -6.737 1.00 0.00 75 VAL A CA 13
ATOM 22977 C C . VAL A 1 75 ? 4.702 6.063 -6.029 1.00 0.00 75 VAL A C 13
ATOM 22978 O O . VAL A 1 75 ? 4.812 5.880 -4.818 1.00 0.00 75 VAL A O 13
ATOM 22991 N N . ALA A 1 76 ? 3.868 5.397 -6.816 1.00 0.00 76 ALA A N 13
ATOM 22992 C CA . ALA A 1 76 ? 2.996 4.367 -6.279 1.00 0.00 76 ALA A CA 13
ATOM 22993 C C . ALA A 1 76 ? 3.808 3.434 -5.378 1.00 0.00 76 ALA A C 13
ATOM 22994 O O . ALA A 1 76 ? 3.411 3.157 -4.248 1.00 0.00 76 ALA A O 13
ATOM 23001 N N . GLN A 1 77 ? 4.930 2.976 -5.914 1.00 0.00 77 GLN A N 13
ATOM 23002 C CA . GLN A 1 77 ? 5.802 2.081 -5.172 1.00 0.00 77 GLN A CA 13
ATOM 23003 C C . GLN A 1 77 ? 6.028 2.612 -3.756 1.00 0.00 77 GLN A C 13
ATOM 23004 O O . GLN A 1 77 ? 6.280 1.840 -2.832 1.00 0.00 77 GLN A O 13
ATOM 23018 N N . ARG A 1 78 ? 5.930 3.928 -3.629 1.00 0.00 78 ARG A N 13
ATOM 23019 C CA . ARG A 1 78 ? 6.121 4.572 -2.341 1.00 0.00 78 ARG A CA 13
ATOM 23020 C C . ARG A 1 78 ? 4.801 4.616 -1.568 1.00 0.00 78 ARG A C 13
ATOM 23021 O O . ARG A 1 78 ? 4.768 4.336 -0.371 1.00 0.00 78 ARG A O 13
ATOM 23042 N N . VAL A 1 79 ? 3.744 4.969 -2.286 1.00 0.00 79 VAL A N 13
ATOM 23043 C CA . VAL A 1 79 ? 2.425 5.053 -1.683 1.00 0.00 79 VAL A CA 13
ATOM 23044 C C . VAL A 1 79 ? 1.968 3.654 -1.267 1.00 0.00 79 VAL A C 13
ATOM 23045 O O . VAL A 1 79 ? 1.251 3.498 -0.280 1.00 0.00 79 VAL A O 13
ATOM 23058 N N . PHE A 1 80 ? 2.403 2.670 -2.042 1.00 0.00 80 PHE A N 13
ATOM 23059 C CA . PHE A 1 80 ? 2.047 1.288 -1.767 1.00 0.00 80 PHE A CA 13
ATOM 23060 C C . PHE A 1 80 ? 2.822 0.753 -0.561 1.00 0.00 80 PHE A C 13
ATOM 23061 O O . PHE A 1 80 ? 2.242 0.128 0.326 1.00 0.00 80 PHE A O 13
ATOM 23078 N N . LYS A 1 81 ? 4.120 1.016 -0.568 1.00 0.00 81 LYS A N 13
ATOM 23079 C CA . LYS A 1 81 ? 4.980 0.568 0.514 1.00 0.00 81 LYS A CA 13
ATOM 23080 C C . LYS A 1 81 ? 4.607 1.313 1.798 1.00 0.00 81 LYS A C 13
ATOM 23081 O O . LYS A 1 81 ? 4.606 0.729 2.881 1.00 0.00 81 LYS A O 13
ATOM 23100 N N . ASN A 1 82 ? 4.300 2.591 1.635 1.00 0.00 82 ASN A N 13
ATOM 23101 C CA . ASN A 1 82 ? 3.926 3.421 2.767 1.00 0.00 82 ASN A CA 13
ATOM 23102 C C . ASN A 1 82 ? 2.533 3.015 3.254 1.00 0.00 82 ASN A C 13
ATOM 23103 O O . ASN A 1 82 ? 2.319 2.833 4.452 1.00 0.00 82 ASN A O 13
ATOM 23114 N N . ALA A 1 83 ? 1.623 2.883 2.301 1.00 0.00 83 ALA A N 13
ATOM 23115 C CA . ALA A 1 83 ? 0.257 2.501 2.618 1.00 0.00 83 ALA A CA 13
ATOM 23116 C C . ALA A 1 83 ? 0.272 1.232 3.472 1.00 0.00 83 ALA A C 13
ATOM 23117 O O . ALA A 1 83 ? -0.474 1.124 4.443 1.00 0.00 83 ALA A O 13
ATOM 23124 N N . LEU A 1 84 ? 1.131 0.302 3.078 1.00 0.00 84 LEU A N 13
ATOM 23125 C CA . LEU A 1 84 ? 1.253 -0.955 3.795 1.00 0.00 84 LEU A CA 13
ATOM 23126 C C . LEU A 1 84 ? 1.691 -0.677 5.234 1.00 0.00 84 LEU A C 13
ATOM 23127 O O . LEU A 1 84 ? 1.271 -1.369 6.160 1.00 0.00 84 LEU A O 13
ATOM 23143 N N . GLN A 1 85 ? 2.531 0.338 5.377 1.00 0.00 85 GLN A N 13
ATOM 23144 C CA . GLN A 1 85 ? 3.031 0.717 6.687 1.00 0.00 85 GLN A CA 13
ATOM 23145 C C . GLN A 1 85 ? 1.867 1.025 7.631 1.00 0.00 85 GLN A C 13
ATOM 23146 O O . GLN A 1 85 ? 1.765 0.440 8.709 1.00 0.00 85 GLN A O 13
ATOM 23160 N N . LEU A 1 86 ? 1.017 1.942 7.192 1.00 0.00 86 LEU A N 13
ATOM 23161 C CA . LEU A 1 86 ? -0.136 2.334 7.985 1.00 0.00 86 LEU A CA 13
ATOM 23162 C C . LEU A 1 86 ? -0.833 1.081 8.518 1.00 0.00 86 LEU A C 13
ATOM 23163 O O . LEU A 1 86 ? -1.297 1.062 9.657 1.00 0.00 86 LEU A O 13
ATOM 23179 N N . LEU A 1 87 ? -0.884 0.065 7.670 1.00 0.00 87 LEU A N 13
ATOM 23180 C CA . LEU A 1 87 ? -1.517 -1.190 8.042 1.00 0.00 87 LEU A CA 13
ATOM 23181 C C . LEU A 1 87 ? -0.699 -1.860 9.148 1.00 0.00 87 LEU A C 13
ATOM 23182 O O . LEU A 1 87 ? -1.260 -2.375 10.114 1.00 0.00 87 LEU A O 13
ATOM 23198 N N . GLN A 1 88 ? 0.614 -1.831 8.969 1.00 0.00 88 GLN A N 13
ATOM 23199 C CA . GLN A 1 88 ? 1.514 -2.429 9.940 1.00 0.00 88 GLN A CA 13
ATOM 23200 C C . GLN A 1 88 ? 1.463 -1.655 11.259 1.00 0.00 88 GLN A C 13
ATOM 23201 O O . GLN A 1 88 ? 1.918 -2.148 12.290 1.00 0.00 88 GLN A O 13
ATOM 23215 N N . GLU A 1 89 ? 0.904 -0.456 11.183 1.00 0.00 89 GLU A N 13
ATOM 23216 C CA . GLU A 1 89 ? 0.788 0.391 12.358 1.00 0.00 89 GLU A CA 13
ATOM 23217 C C . GLU A 1 89 ? -0.560 0.163 13.045 1.00 0.00 89 GLU A C 13
ATOM 23218 O O . GLU A 1 89 ? -0.690 0.371 14.251 1.00 0.00 89 GLU A O 13
ATOM 23230 N N . LYS A 1 90 ? -1.530 -0.261 12.249 1.00 0.00 90 LYS A N 13
ATOM 23231 C CA . LYS A 1 90 ? -2.864 -0.520 12.765 1.00 0.00 90 LYS A CA 13
ATOM 23232 C C . LYS A 1 90 ? -2.934 -1.956 13.287 1.00 0.00 90 LYS A C 13
ATOM 23233 O O . LYS A 1 90 ? -3.691 -2.248 14.212 1.00 0.00 90 LYS A O 13
ATOM 23252 N N . GLY A 1 91 ? -2.135 -2.815 12.672 1.00 0.00 91 GLY A N 13
ATOM 23253 C CA . GLY A 1 91 ? -2.097 -4.214 13.064 1.00 0.00 91 GLY A CA 13
ATOM 23254 C C . GLY A 1 91 ? -2.778 -5.096 12.015 1.00 0.00 91 GLY A C 13
ATOM 23255 O O . GLY A 1 91 ? -3.018 -6.278 12.254 1.00 0.00 91 GLY A O 13
ATOM 23259 N N . LEU A 1 92 ? -3.069 -4.486 10.875 1.00 0.00 92 LEU A N 13
ATOM 23260 C CA . LEU A 1 92 ? -3.718 -5.201 9.789 1.00 0.00 92 LEU A CA 13
ATOM 23261 C C . LEU A 1 92 ? -2.728 -6.193 9.175 1.00 0.00 92 LEU A C 13
ATOM 23262 O O . LEU A 1 92 ? -3.074 -7.347 8.926 1.00 0.00 92 LEU A O 13
ATOM 23278 N N . VAL A 1 93 ? -1.517 -5.707 8.947 1.00 0.00 93 VAL A N 13
ATOM 23279 C CA . VAL A 1 93 ? -0.475 -6.536 8.366 1.00 0.00 93 VAL A CA 13
ATOM 23280 C C . VAL A 1 93 ? 0.780 -6.456 9.238 1.00 0.00 93 VAL A C 13
ATOM 23281 O O . VAL A 1 93 ? 0.837 -5.666 10.179 1.00 0.00 93 VAL A O 13
ATOM 23294 N N . PHE A 1 94 ? 1.755 -7.284 8.893 1.00 0.00 94 PHE A N 13
ATOM 23295 C CA . PHE A 1 94 ? 3.006 -7.316 9.632 1.00 0.00 94 PHE A CA 13
ATOM 23296 C C . PHE A 1 94 ? 4.107 -7.996 8.817 1.00 0.00 94 PHE A C 13
ATOM 23297 O O . PHE A 1 94 ? 3.846 -8.954 8.091 1.00 0.00 94 PHE A O 13
ATOM 23314 N N . GLN A 1 95 ? 5.316 -7.474 8.964 1.00 0.00 95 GLN A N 13
ATOM 23315 C CA . GLN A 1 95 ? 6.458 -8.019 8.250 1.00 0.00 95 GLN A CA 13
ATOM 23316 C C . GLN A 1 95 ? 7.419 -8.701 9.226 1.00 0.00 95 GLN A C 13
ATOM 23317 O O . GLN A 1 95 ? 7.964 -8.054 10.120 1.00 0.00 95 GLN A O 13
ATOM 23331 N N . ARG A 1 96 ? 7.597 -9.998 9.023 1.00 0.00 96 ARG A N 13
ATOM 23332 C CA . ARG A 1 96 ? 8.482 -10.774 9.874 1.00 0.00 96 ARG A CA 13
ATOM 23333 C C . ARG A 1 96 ? 9.916 -10.712 9.346 1.00 0.00 96 ARG A C 13
ATOM 23334 O O . ARG A 1 96 ? 10.560 -11.744 9.163 1.00 0.00 96 ARG A O 13
ATOM 23355 N N . ASP A 1 97 ? 10.375 -9.491 9.115 1.00 0.00 97 ASP A N 13
ATOM 23356 C CA . ASP A 1 97 ? 11.722 -9.280 8.611 1.00 0.00 97 ASP A CA 13
ATOM 23357 C C . ASP A 1 97 ? 11.861 -7.835 8.128 1.00 0.00 97 ASP A C 13
ATOM 23358 O O . ASP A 1 97 ? 11.425 -7.499 7.028 1.00 0.00 97 ASP A O 13
ATOM 23367 N N . SER A 1 98 ? 12.471 -7.019 8.975 1.00 0.00 98 SER A N 13
ATOM 23368 C CA . SER A 1 98 ? 12.673 -5.617 8.649 1.00 0.00 98 SER A CA 13
ATOM 23369 C C . SER A 1 98 ? 13.417 -5.492 7.318 1.00 0.00 98 SER A C 13
ATOM 23370 O O . SER A 1 98 ? 14.630 -5.687 7.259 1.00 0.00 98 SER A O 13
ATOM 23378 N N . GLY A 1 99 ? 12.658 -5.167 6.281 1.00 0.00 99 GLY A N 13
ATOM 23379 C CA . GLY A 1 99 ? 13.230 -5.013 4.954 1.00 0.00 99 GLY A CA 13
ATOM 23380 C C . GLY A 1 99 ? 12.158 -4.615 3.938 1.00 0.00 99 GLY A C 13
ATOM 23381 O O . GLY A 1 99 ? 11.075 -5.198 3.912 1.00 0.00 99 GLY A O 13
ATOM 23385 N N . SER A 1 100 ? 12.497 -3.625 3.125 1.00 0.00 100 SER A N 13
ATOM 23386 C CA . SER A 1 100 ? 11.578 -3.143 2.109 1.00 0.00 100 SER A CA 13
ATOM 23387 C C . SER A 1 100 ? 11.626 -4.056 0.883 1.00 0.00 100 SER A C 13
ATOM 23388 O O . SER A 1 100 ? 11.822 -3.588 -0.238 1.00 0.00 100 SER A O 13
ATOM 23396 N N . ASP A 1 101 ? 11.443 -5.344 1.136 1.00 0.00 101 ASP A N 13
ATOM 23397 C CA . ASP A 1 101 ? 11.463 -6.328 0.067 1.00 0.00 101 ASP A CA 13
ATOM 23398 C C . ASP A 1 101 ? 11.158 -7.711 0.646 1.00 0.00 101 ASP A C 13
ATOM 23399 O O . ASP A 1 101 ? 11.733 -8.709 0.214 1.00 0.00 101 ASP A O 13
ATOM 23408 N N . LYS A 1 102 ? 10.256 -7.725 1.616 1.00 0.00 102 LYS A N 13
ATOM 23409 C CA . LYS A 1 102 ? 9.868 -8.969 2.259 1.00 0.00 102 LYS A CA 13
ATOM 23410 C C . LYS A 1 102 ? 8.380 -9.225 2.009 1.00 0.00 102 LYS A C 13
ATOM 23411 O O . LYS A 1 102 ? 7.709 -8.424 1.361 1.00 0.00 102 LYS A O 13
ATOM 23430 N N . LEU A 1 103 ? 7.909 -10.345 2.538 1.00 0.00 103 LEU A N 13
ATOM 23431 C CA . LEU A 1 103 ? 6.513 -10.716 2.381 1.00 0.00 103 LEU A CA 13
ATOM 23432 C C . LEU A 1 103 ? 5.686 -10.054 3.484 1.00 0.00 103 LEU A C 13
ATOM 23433 O O . LEU A 1 103 ? 6.057 -10.101 4.656 1.00 0.00 103 LEU A O 13
ATOM 23449 N N . TYR A 1 104 ? 4.580 -9.451 3.070 1.00 0.00 104 TYR A N 13
ATOM 23450 C CA . TYR A 1 104 ? 3.698 -8.780 4.009 1.00 0.00 104 TYR A CA 13
ATOM 23451 C C . TYR A 1 104 ? 2.583 -9.716 4.479 1.00 0.00 104 TYR A C 13
ATOM 23452 O O . TYR A 1 104 ? 1.771 -10.173 3.676 1.00 0.00 104 TYR A O 13
ATOM 23470 N N . TYR A 1 105 ? 2.580 -9.975 5.779 1.00 0.00 105 TYR A N 13
ATOM 23471 C CA . TYR A 1 105 ? 1.578 -10.849 6.366 1.00 0.00 105 TYR A CA 13
ATOM 23472 C C . TYR A 1 105 ? 0.373 -10.047 6.861 1.00 0.00 105 TYR A C 13
ATOM 23473 O O . TYR A 1 105 ? 0.535 -9.005 7.495 1.00 0.00 105 TYR A O 13
ATOM 23491 N N . VAL A 1 106 ? -0.808 -10.563 6.555 1.00 0.00 106 VAL A N 13
ATOM 23492 C CA . VAL A 1 106 ? -2.039 -9.907 6.961 1.00 0.00 106 VAL A CA 13
ATOM 23493 C C . VAL A 1 106 ? -2.600 -10.608 8.200 1.00 0.00 106 VAL A C 13
ATOM 23494 O O . VAL A 1 106 ? -2.415 -11.812 8.374 1.00 0.00 106 VAL A O 13
ATOM 23507 N N . THR A 1 107 ? -3.275 -9.826 9.029 1.00 0.00 107 THR A N 13
ATOM 23508 C CA . THR A 1 107 ? -3.864 -10.357 10.247 1.00 0.00 107 THR A CA 13
ATOM 23509 C C . THR A 1 107 ? -4.693 -11.605 9.938 1.00 0.00 107 THR A C 13
ATOM 23510 O O . THR A 1 107 ? -5.360 -11.673 8.906 1.00 0.00 107 THR A O 13
ATOM 23521 N N . THR A 1 108 ? -4.623 -12.563 10.850 1.00 0.00 108 THR A N 13
ATOM 23522 C CA . THR A 1 108 ? -5.358 -13.806 10.688 1.00 0.00 108 THR A CA 13
ATOM 23523 C C . THR A 1 108 ? -6.284 -14.038 11.885 1.00 0.00 108 THR A C 13
ATOM 23524 O O . THR A 1 108 ? -6.352 -13.209 12.791 1.00 0.00 108 THR A O 13
ATOM 23535 N N . LYS A 1 109 ? -6.973 -15.169 11.848 1.00 0.00 109 LYS A N 13
ATOM 23536 C CA . LYS A 1 109 ? -7.891 -15.520 12.918 1.00 0.00 109 LYS A CA 13
ATOM 23537 C C . LYS A 1 109 ? -7.092 -15.914 14.162 1.00 0.00 109 LYS A C 13
ATOM 23538 O O . LYS A 1 109 ? -6.701 -17.071 14.313 1.00 0.00 109 LYS A O 13
ATOM 23557 N N . ASP A 1 110 ? -6.872 -14.929 15.021 1.00 0.00 110 ASP A N 13
ATOM 23558 C CA . ASP A 1 110 ? -6.126 -15.158 16.247 1.00 0.00 110 ASP A CA 13
ATOM 23559 C C . ASP A 1 110 ? -4.691 -15.558 15.898 1.00 0.00 110 ASP A C 13
ATOM 23560 O O . ASP A 1 110 ? -4.358 -15.733 14.727 1.00 0.00 110 ASP A O 13
ATOM 23569 N N . LYS A 1 111 ? -3.878 -15.690 16.937 1.00 0.00 111 LYS A N 13
ATOM 23570 C CA . LYS A 1 111 ? -2.487 -16.065 16.755 1.00 0.00 111 LYS A CA 13
ATOM 23571 C C . LYS A 1 111 ? -1.758 -14.955 15.994 1.00 0.00 111 LYS A C 13
ATOM 23572 O O . LYS A 1 111 ? -2.003 -14.748 14.807 1.00 0.00 111 LYS A O 13
ATOM 23591 N N . ASP A 1 112 ? -0.879 -14.270 16.710 1.00 0.00 112 ASP A N 13
ATOM 23592 C CA . ASP A 1 112 ? -0.113 -13.186 16.117 1.00 0.00 112 ASP A CA 13
ATOM 23593 C C . ASP A 1 112 ? 1.028 -12.799 17.060 1.00 0.00 112 ASP A C 13
ATOM 23594 O O . ASP A 1 112 ? 0.927 -12.982 18.272 1.00 0.00 112 ASP A O 13
ATOM 23603 N N . LEU A 1 113 ? 2.089 -12.272 16.467 1.00 0.00 113 LEU A N 13
ATOM 23604 C CA . LEU A 1 113 ? 3.249 -11.857 17.238 1.00 0.00 113 LEU A CA 13
ATOM 23605 C C . LEU A 1 113 ? 2.789 -11.019 18.432 1.00 0.00 113 LEU A C 13
ATOM 23606 O O . LEU A 1 113 ? 2.837 -11.478 19.572 1.00 0.00 113 LEU A O 13
ATOM 23622 N N . GLN A 1 114 ? 2.352 -9.805 18.129 1.00 0.00 114 GLN A N 13
ATOM 23623 C CA . GLN A 1 114 ? 1.884 -8.899 19.164 1.00 0.00 114 GLN A CA 13
ATOM 23624 C C . GLN A 1 114 ? 1.162 -7.705 18.536 1.00 0.00 114 GLN A C 13
ATOM 23625 O O . GLN A 1 114 ? 1.735 -6.623 18.413 1.00 0.00 114 GLN A O 13
ATOM 23639 N N . SER A 1 115 ? -0.085 -7.941 18.155 1.00 0.00 115 SER A N 13
ATOM 23640 C CA . SER A 1 115 ? -0.891 -6.898 17.543 1.00 0.00 115 SER A CA 13
ATOM 23641 C C . SER A 1 115 ? -2.002 -6.465 18.501 1.00 0.00 115 SER A C 13
ATOM 23642 O O . SER A 1 115 ? -2.370 -7.211 19.408 1.00 0.00 115 SER A O 13
ATOM 23650 N N . GLY A 1 116 ? -2.506 -5.262 18.268 1.00 0.00 116 GLY A N 13
ATOM 23651 C CA . GLY A 1 116 ? -3.569 -4.722 19.099 1.00 0.00 116 GLY A CA 13
ATOM 23652 C C . GLY A 1 116 ? -3.817 -3.246 18.780 1.00 0.00 116 GLY A C 13
ATOM 23653 O O . GLY A 1 116 ? -3.108 -2.372 19.277 1.00 0.00 116 GLY A O 13
ATOM 23657 N N . PRO A 1 117 ? -4.852 -3.008 17.931 1.00 0.00 117 PRO A N 13
ATOM 23658 C CA . PRO A 1 117 ? -5.203 -1.653 17.540 1.00 0.00 117 PRO A CA 13
ATOM 23659 C C . PRO A 1 117 ? -5.922 -0.923 18.677 1.00 0.00 117 PRO A C 13
ATOM 23660 O O . PRO A 1 117 ? -6.493 -1.557 19.563 1.00 0.00 117 PRO A O 13
ATOM 23671 N N . SER A 1 118 ? -5.870 0.399 18.614 1.00 0.00 118 SER A N 13
ATOM 23672 C CA . SER A 1 118 ? -6.509 1.222 19.627 1.00 0.00 118 SER A CA 13
ATOM 23673 C C . SER A 1 118 ? -7.705 1.961 19.023 1.00 0.00 118 SER A C 13
ATOM 23674 O O . SER A 1 118 ? -7.547 2.747 18.090 1.00 0.00 118 SER A O 13
ATOM 23682 N N . SER A 1 119 ? -8.874 1.683 19.580 1.00 0.00 119 SER A N 13
ATOM 23683 C CA . SER A 1 119 ? -10.096 2.311 19.108 1.00 0.00 119 SER A CA 13
ATOM 23684 C C . SER A 1 119 ? -11.271 1.910 20.003 1.00 0.00 119 SER A C 13
ATOM 23685 O O . SER A 1 119 ? -11.633 0.736 20.068 1.00 0.00 119 SER A O 13
ATOM 23693 N N . GLY A 1 120 ? -11.832 2.907 20.670 1.00 0.00 120 GLY A N 13
ATOM 23694 C CA . GLY A 1 120 ? -12.958 2.673 21.559 1.00 0.00 120 GLY A CA 13
ATOM 23695 C C . GLY A 1 120 ? -14.230 2.373 20.764 1.00 0.00 120 GLY A C 13
ATOM 23696 O O . GLY A 1 120 ? -15.087 1.617 21.219 1.00 0.00 120 GLY A O 13
ATOM 23700 N N . GLY A 1 1 ? -9.842 12.162 12.776 1.00 0.00 1 GLY A N 14
ATOM 23701 C CA . GLY A 1 1 ? -10.131 13.419 13.445 1.00 0.00 1 GLY A CA 14
ATOM 23702 C C . GLY A 1 1 ? -8.895 14.320 13.478 1.00 0.00 1 GLY A C 14
ATOM 23703 O O . GLY A 1 1 ? -7.767 13.831 13.519 1.00 0.00 1 GLY A O 14
ATOM 23707 N N . SER A 1 2 ? -9.149 15.620 13.458 1.00 0.00 2 SER A N 14
ATOM 23708 C CA . SER A 1 2 ? -8.070 16.594 13.485 1.00 0.00 2 SER A CA 14
ATOM 23709 C C . SER A 1 2 ? -8.644 18.011 13.439 1.00 0.00 2 SER A C 14
ATOM 23710 O O . SER A 1 2 ? -9.830 18.197 13.170 1.00 0.00 2 SER A O 14
ATOM 23718 N N . SER A 1 3 ? -7.776 18.976 13.706 1.00 0.00 3 SER A N 14
ATOM 23719 C CA . SER A 1 3 ? -8.181 20.371 13.699 1.00 0.00 3 SER A CA 14
ATOM 23720 C C . SER A 1 3 ? -7.028 21.248 13.206 1.00 0.00 3 SER A C 14
ATOM 23721 O O . SER A 1 3 ? -5.867 20.982 13.511 1.00 0.00 3 SER A O 14
ATOM 23729 N N . GLY A 1 4 ? -7.390 22.276 12.452 1.00 0.00 4 GLY A N 14
ATOM 23730 C CA . GLY A 1 4 ? -6.400 23.194 11.914 1.00 0.00 4 GLY A CA 14
ATOM 23731 C C . GLY A 1 4 ? -7.016 24.099 10.845 1.00 0.00 4 GLY A C 14
ATOM 23732 O O . GLY A 1 4 ? -8.113 23.831 10.357 1.00 0.00 4 GLY A O 14
ATOM 23736 N N . SER A 1 5 ? -6.283 25.151 10.512 1.00 0.00 5 SER A N 14
ATOM 23737 C CA . SER A 1 5 ? -6.743 26.097 9.509 1.00 0.00 5 SER A CA 14
ATOM 23738 C C . SER A 1 5 ? -6.454 25.555 8.108 1.00 0.00 5 SER A C 14
ATOM 23739 O O . SER A 1 5 ? -5.569 24.719 7.932 1.00 0.00 5 SER A O 14
ATOM 23747 N N . SER A 1 6 ? -7.218 26.054 7.146 1.00 0.00 6 SER A N 14
ATOM 23748 C CA . SER A 1 6 ? -7.055 25.630 5.766 1.00 0.00 6 SER A CA 14
ATOM 23749 C C . SER A 1 6 ? -8.093 26.322 4.880 1.00 0.00 6 SER A C 14
ATOM 23750 O O . SER A 1 6 ? -9.110 26.808 5.374 1.00 0.00 6 SER A O 14
ATOM 23758 N N . GLY A 1 7 ? -7.801 26.345 3.588 1.00 0.00 7 GLY A N 14
ATOM 23759 C CA . GLY A 1 7 ? -8.697 26.969 2.630 1.00 0.00 7 GLY A CA 14
ATOM 23760 C C . GLY A 1 7 ? -8.675 26.224 1.293 1.00 0.00 7 GLY A C 14
ATOM 23761 O O . GLY A 1 7 ? -8.190 26.750 0.293 1.00 0.00 7 GLY A O 14
ATOM 23765 N N . ASN A 1 8 ? -9.207 25.011 1.321 1.00 0.00 8 ASN A N 14
ATOM 23766 C CA . ASN A 1 8 ? -9.255 24.188 0.124 1.00 0.00 8 ASN A CA 14
ATOM 23767 C C . ASN A 1 8 ? -10.231 23.031 0.345 1.00 0.00 8 ASN A C 14
ATOM 23768 O O . ASN A 1 8 ? -10.908 22.972 1.370 1.00 0.00 8 ASN A O 14
ATOM 23779 N N . LYS A 1 9 ? -10.272 22.138 -0.633 1.00 0.00 9 LYS A N 14
ATOM 23780 C CA . LYS A 1 9 ? -11.154 20.986 -0.558 1.00 0.00 9 LYS A CA 14
ATOM 23781 C C . LYS A 1 9 ? -10.368 19.781 -0.037 1.00 0.00 9 LYS A C 14
ATOM 23782 O O . LYS A 1 9 ? -10.175 18.803 -0.758 1.00 0.00 9 LYS A O 14
ATOM 23801 N N . ASP A 1 10 ? -9.937 19.891 1.211 1.00 0.00 10 ASP A N 14
ATOM 23802 C CA . ASP A 1 10 ? -9.176 18.823 1.836 1.00 0.00 10 ASP A CA 14
ATOM 23803 C C . ASP A 1 10 ? -8.094 18.338 0.869 1.00 0.00 10 ASP A C 14
ATOM 23804 O O . ASP A 1 10 ? -8.310 17.391 0.115 1.00 0.00 10 ASP A O 14
ATOM 23813 N N . ASN A 1 11 ? -6.954 19.010 0.922 1.00 0.00 11 ASN A N 14
ATOM 23814 C CA . ASN A 1 11 ? -5.838 18.660 0.060 1.00 0.00 11 ASN A CA 14
ATOM 23815 C C . ASN A 1 11 ? -5.356 17.249 0.405 1.00 0.00 11 ASN A C 14
ATOM 23816 O O . ASN A 1 11 ? -5.855 16.631 1.344 1.00 0.00 11 ASN A O 14
ATOM 23827 N N . LEU A 1 12 ? -4.391 16.781 -0.373 1.00 0.00 12 LEU A N 14
ATOM 23828 C CA . LEU A 1 12 ? -3.836 15.455 -0.162 1.00 0.00 12 LEU A CA 14
ATOM 23829 C C . LEU A 1 12 ? -2.308 15.538 -0.181 1.00 0.00 12 LEU A C 14
ATOM 23830 O O . LEU A 1 12 ? -1.743 16.610 -0.388 1.00 0.00 12 LEU A O 14
ATOM 23846 N N . ASP A 1 13 ? -1.683 14.390 0.038 1.00 0.00 13 ASP A N 14
ATOM 23847 C CA . ASP A 1 13 ? -0.231 14.319 0.049 1.00 0.00 13 ASP A CA 14
ATOM 23848 C C . ASP A 1 13 ? 0.203 12.852 0.016 1.00 0.00 13 ASP A C 14
ATOM 23849 O O . ASP A 1 13 ? -0.523 11.976 0.483 1.00 0.00 13 ASP A O 14
ATOM 23858 N N . LEU A 1 14 ? 1.386 12.631 -0.539 1.00 0.00 14 LEU A N 14
ATOM 23859 C CA . LEU A 1 14 ? 1.925 11.285 -0.638 1.00 0.00 14 LEU A CA 14
ATOM 23860 C C . LEU A 1 14 ? 1.580 10.507 0.633 1.00 0.00 14 LEU A C 14
ATOM 23861 O O . LEU A 1 14 ? 1.386 9.293 0.588 1.00 0.00 14 LEU A O 14
ATOM 23877 N N . ALA A 1 15 ? 1.513 11.237 1.736 1.00 0.00 15 ALA A N 14
ATOM 23878 C CA . ALA A 1 15 ? 1.195 10.630 3.017 1.00 0.00 15 ALA A CA 14
ATOM 23879 C C . ALA A 1 15 ? -0.323 10.490 3.147 1.00 0.00 15 ALA A C 14
ATOM 23880 O O . ALA A 1 15 ? -0.824 9.418 3.484 1.00 0.00 15 ALA A O 14
ATOM 23887 N N . GLY A 1 16 ? -1.013 11.587 2.872 1.00 0.00 16 GLY A N 14
ATOM 23888 C CA . GLY A 1 16 ? -2.463 11.600 2.954 1.00 0.00 16 GLY A CA 14
ATOM 23889 C C . GLY A 1 16 ? -3.076 10.585 1.986 1.00 0.00 16 GLY A C 14
ATOM 23890 O O . GLY A 1 16 ? -3.864 9.733 2.391 1.00 0.00 16 GLY A O 14
ATOM 23894 N N . LEU A 1 17 ? -2.690 10.711 0.725 1.00 0.00 17 LEU A N 14
ATOM 23895 C CA . LEU A 1 17 ? -3.191 9.816 -0.304 1.00 0.00 17 LEU A CA 14
ATOM 23896 C C . LEU A 1 17 ? -2.834 8.374 0.062 1.00 0.00 17 LEU A C 14
ATOM 23897 O O . LEU A 1 17 ? -3.604 7.453 -0.205 1.00 0.00 17 LEU A O 14
ATOM 23913 N N . THR A 1 18 ? -1.665 8.223 0.669 1.00 0.00 18 THR A N 14
ATOM 23914 C CA . THR A 1 18 ? -1.197 6.909 1.075 1.00 0.00 18 THR A CA 14
ATOM 23915 C C . THR A 1 18 ? -2.113 6.326 2.153 1.00 0.00 18 THR A C 14
ATOM 23916 O O . THR A 1 18 ? -2.627 5.219 2.003 1.00 0.00 18 THR A O 14
ATOM 23927 N N . SER A 1 19 ? -2.289 7.098 3.215 1.00 0.00 19 SER A N 14
ATOM 23928 C CA . SER A 1 19 ? -3.133 6.672 4.318 1.00 0.00 19 SER A CA 14
ATOM 23929 C C . SER A 1 19 ? -4.359 5.929 3.782 1.00 0.00 19 SER A C 14
ATOM 23930 O O . SER A 1 19 ? -4.832 4.977 4.400 1.00 0.00 19 SER A O 14
ATOM 23938 N N . LEU A 1 20 ? -4.838 6.393 2.637 1.00 0.00 20 LEU A N 14
ATOM 23939 C CA . LEU A 1 20 ? -6.000 5.785 2.010 1.00 0.00 20 LEU A CA 14
ATOM 23940 C C . LEU A 1 20 ? -5.593 4.453 1.377 1.00 0.00 20 LEU A C 14
ATOM 23941 O O . LEU A 1 20 ? -6.139 3.406 1.722 1.00 0.00 20 LEU A O 14
ATOM 23957 N N . LEU A 1 21 ? -4.639 4.537 0.462 1.00 0.00 21 LEU A N 14
ATOM 23958 C CA . LEU A 1 21 ? -4.153 3.351 -0.223 1.00 0.00 21 LEU A CA 14
ATOM 23959 C C . LEU A 1 21 ? -4.041 2.199 0.778 1.00 0.00 21 LEU A C 14
ATOM 23960 O O . LEU A 1 21 ? -4.531 1.100 0.523 1.00 0.00 21 LEU A O 14
ATOM 23976 N N . SER A 1 22 ? -3.393 2.490 1.896 1.00 0.00 22 SER A N 14
ATOM 23977 C CA . SER A 1 22 ? -3.210 1.493 2.937 1.00 0.00 22 SER A CA 14
ATOM 23978 C C . SER A 1 22 ? -4.508 0.712 3.147 1.00 0.00 22 SER A C 14
ATOM 23979 O O . SER A 1 22 ? -4.518 -0.516 3.064 1.00 0.00 22 SER A O 14
ATOM 23987 N N . GLU A 1 23 ? -5.572 1.455 3.414 1.00 0.00 23 GLU A N 14
ATOM 23988 C CA . GLU A 1 23 ? -6.873 0.846 3.637 1.00 0.00 23 GLU A CA 14
ATOM 23989 C C . GLU A 1 23 ? -7.313 0.066 2.396 1.00 0.00 23 GLU A C 14
ATOM 23990 O O . GLU A 1 23 ? -7.982 -0.960 2.509 1.00 0.00 23 GLU A O 14
ATOM 24002 N N . LYS A 1 24 ? -6.919 0.581 1.241 1.00 0.00 24 LYS A N 14
ATOM 24003 C CA . LYS A 1 24 ? -7.264 -0.054 -0.019 1.00 0.00 24 LYS A CA 14
ATOM 24004 C C . LYS A 1 24 ? -6.608 -1.435 -0.085 1.00 0.00 24 LYS A C 14
ATOM 24005 O O . LYS A 1 24 ? -7.207 -2.388 -0.580 1.00 0.00 24 LYS A O 14
ATOM 24024 N N . ILE A 1 25 ? -5.385 -1.498 0.420 1.00 0.00 25 ILE A N 14
ATOM 24025 C CA . ILE A 1 25 ? -4.640 -2.746 0.425 1.00 0.00 25 ILE A CA 14
ATOM 24026 C C . ILE A 1 25 ? -5.226 -3.681 1.485 1.00 0.00 25 ILE A C 14
ATOM 24027 O O . ILE A 1 25 ? -5.444 -4.863 1.223 1.00 0.00 25 ILE A O 14
ATOM 24043 N N . LYS A 1 26 ? -5.465 -3.116 2.659 1.00 0.00 26 LYS A N 14
ATOM 24044 C CA . LYS A 1 26 ? -6.022 -3.884 3.760 1.00 0.00 26 LYS A CA 14
ATOM 24045 C C . LYS A 1 26 ? -7.367 -4.475 3.334 1.00 0.00 26 LYS A C 14
ATOM 24046 O O . LYS A 1 26 ? -7.695 -5.605 3.694 1.00 0.00 26 LYS A O 14
ATOM 24065 N N . GLU A 1 27 ? -8.111 -3.685 2.574 1.00 0.00 27 GLU A N 14
ATOM 24066 C CA . GLU A 1 27 ? -9.413 -4.116 2.096 1.00 0.00 27 GLU A CA 14
ATOM 24067 C C . GLU A 1 27 ? -9.257 -5.247 1.077 1.00 0.00 27 GLU A C 14
ATOM 24068 O O . GLU A 1 27 ? -10.000 -6.226 1.113 1.00 0.00 27 GLU A O 14
ATOM 24080 N N . PHE A 1 28 ? -8.286 -5.073 0.192 1.00 0.00 28 PHE A N 14
ATOM 24081 C CA . PHE A 1 28 ? -8.023 -6.067 -0.834 1.00 0.00 28 PHE A CA 14
ATOM 24082 C C . PHE A 1 28 ? -7.904 -7.466 -0.226 1.00 0.00 28 PHE A C 14
ATOM 24083 O O . PHE A 1 28 ? -8.551 -8.405 -0.687 1.00 0.00 28 PHE A O 14
ATOM 24100 N N . LEU A 1 29 ? -7.072 -7.561 0.801 1.00 0.00 29 LEU A N 14
ATOM 24101 C CA . LEU A 1 29 ? -6.860 -8.829 1.477 1.00 0.00 29 LEU A CA 14
ATOM 24102 C C . LEU A 1 29 ? -8.213 -9.484 1.761 1.00 0.00 29 LEU A C 14
ATOM 24103 O O . LEU A 1 29 ? -8.391 -10.678 1.526 1.00 0.00 29 LEU A O 14
ATOM 24119 N N . GLN A 1 30 ? -9.133 -8.673 2.263 1.00 0.00 30 GLN A N 14
ATOM 24120 C CA . GLN A 1 30 ? -10.465 -9.158 2.581 1.00 0.00 30 GLN A CA 14
ATOM 24121 C C . GLN A 1 30 ? -11.210 -9.544 1.301 1.00 0.00 30 GLN A C 14
ATOM 24122 O O . GLN A 1 30 ? -12.107 -10.384 1.330 1.00 0.00 30 GLN A O 14
ATOM 24136 N N . GLU A 1 31 ? -10.809 -8.911 0.208 1.00 0.00 31 GLU A N 14
ATOM 24137 C CA . GLU A 1 31 ? -11.427 -9.178 -1.080 1.00 0.00 31 GLU A CA 14
ATOM 24138 C C . GLU A 1 31 ? -10.907 -10.496 -1.655 1.00 0.00 31 GLU A C 14
ATOM 24139 O O . GLU A 1 31 ? -11.682 -11.305 -2.163 1.00 0.00 31 GLU A O 14
ATOM 24151 N N . LYS A 1 32 ? -9.597 -10.672 -1.557 1.00 0.00 32 LYS A N 14
ATOM 24152 C CA . LYS A 1 32 ? -8.964 -11.879 -2.061 1.00 0.00 32 LYS A CA 14
ATOM 24153 C C . LYS A 1 32 ? -9.076 -12.986 -1.011 1.00 0.00 32 LYS A C 14
ATOM 24154 O O . LYS A 1 32 ? -8.967 -14.167 -1.335 1.00 0.00 32 LYS A O 14
ATOM 24173 N N . LYS A 1 33 ? -9.291 -12.564 0.227 1.00 0.00 33 LYS A N 14
ATOM 24174 C CA . LYS A 1 33 ? -9.418 -13.504 1.327 1.00 0.00 33 LYS A CA 14
ATOM 24175 C C . LYS A 1 33 ? -8.119 -14.301 1.464 1.00 0.00 33 LYS A C 14
ATOM 24176 O O . LYS A 1 33 ? -8.114 -15.520 1.302 1.00 0.00 33 LYS A O 14
ATOM 24195 N N . MET A 1 34 ? -7.048 -13.579 1.760 1.00 0.00 34 MET A N 14
ATOM 24196 C CA . MET A 1 34 ? -5.746 -14.204 1.921 1.00 0.00 34 MET A CA 14
ATOM 24197 C C . MET A 1 34 ? -5.185 -13.951 3.322 1.00 0.00 34 MET A C 14
ATOM 24198 O O . MET A 1 34 ? -5.779 -13.214 4.108 1.00 0.00 34 MET A O 14
ATOM 24212 N N . GLN A 1 35 ? -4.049 -14.576 3.592 1.00 0.00 35 GLN A N 14
ATOM 24213 C CA . GLN A 1 35 ? -3.402 -14.428 4.884 1.00 0.00 35 GLN A CA 14
ATOM 24214 C C . GLN A 1 35 ? -1.955 -13.964 4.703 1.00 0.00 35 GLN A C 14
ATOM 24215 O O . GLN A 1 35 ? -1.222 -13.812 5.679 1.00 0.00 35 GLN A O 14
ATOM 24229 N N . SER A 1 36 ? -1.588 -13.751 3.448 1.00 0.00 36 SER A N 14
ATOM 24230 C CA . SER A 1 36 ? -0.243 -13.307 3.127 1.00 0.00 36 SER A CA 14
ATOM 24231 C C . SER A 1 36 ? -0.182 -12.830 1.675 1.00 0.00 36 SER A C 14
ATOM 24232 O O . SER A 1 36 ? -0.937 -13.307 0.829 1.00 0.00 36 SER A O 14
ATOM 24240 N N . PHE A 1 37 ? 0.725 -11.895 1.430 1.00 0.00 37 PHE A N 14
ATOM 24241 C CA . PHE A 1 37 ? 0.894 -11.348 0.094 1.00 0.00 37 PHE A CA 14
ATOM 24242 C C . PHE A 1 37 ? 2.046 -10.343 0.055 1.00 0.00 37 PHE A C 14
ATOM 24243 O O . PHE A 1 37 ? 2.476 -9.844 1.095 1.00 0.00 37 PHE A O 14
ATOM 24260 N N . TYR A 1 38 ? 2.515 -10.074 -1.155 1.00 0.00 38 TYR A N 14
ATOM 24261 C CA . TYR A 1 38 ? 3.610 -9.137 -1.342 1.00 0.00 38 TYR A CA 14
ATOM 24262 C C . TYR A 1 38 ? 3.135 -7.878 -2.071 1.00 0.00 38 TYR A C 14
ATOM 24263 O O . TYR A 1 38 ? 2.170 -7.924 -2.833 1.00 0.00 38 TYR A O 14
ATOM 24281 N N . GLN A 1 39 ? 3.834 -6.783 -1.810 1.00 0.00 39 GLN A N 14
ATOM 24282 C CA . GLN A 1 39 ? 3.496 -5.514 -2.431 1.00 0.00 39 GLN A CA 14
ATOM 24283 C C . GLN A 1 39 ? 3.432 -5.668 -3.952 1.00 0.00 39 GLN A C 14
ATOM 24284 O O . GLN A 1 39 ? 2.562 -5.089 -4.602 1.00 0.00 39 GLN A O 14
ATOM 24298 N N . GLN A 1 40 ? 4.363 -6.451 -4.476 1.00 0.00 40 GLN A N 14
ATOM 24299 C CA . GLN A 1 40 ? 4.423 -6.688 -5.908 1.00 0.00 40 GLN A CA 14
ATOM 24300 C C . GLN A 1 40 ? 3.131 -7.350 -6.391 1.00 0.00 40 GLN A C 14
ATOM 24301 O O . GLN A 1 40 ? 2.664 -7.074 -7.496 1.00 0.00 40 GLN A O 14
ATOM 24315 N N . GLU A 1 41 ? 2.590 -8.209 -5.541 1.00 0.00 41 GLU A N 14
ATOM 24316 C CA . GLU A 1 41 ? 1.361 -8.912 -5.867 1.00 0.00 41 GLU A CA 14
ATOM 24317 C C . GLU A 1 41 ? 0.189 -7.930 -5.932 1.00 0.00 41 GLU A C 14
ATOM 24318 O O . GLU A 1 41 ? -0.874 -8.260 -6.455 1.00 0.00 41 GLU A O 14
ATOM 24330 N N . LEU A 1 42 ? 0.424 -6.742 -5.394 1.00 0.00 42 LEU A N 14
ATOM 24331 C CA . LEU A 1 42 ? -0.599 -5.710 -5.385 1.00 0.00 42 LEU A CA 14
ATOM 24332 C C . LEU A 1 42 ? -0.250 -4.643 -6.424 1.00 0.00 42 LEU A C 14
ATOM 24333 O O . LEU A 1 42 ? -1.120 -3.894 -6.866 1.00 0.00 42 LEU A O 14
ATOM 24349 N N . GLU A 1 43 ? 1.024 -4.607 -6.784 1.00 0.00 43 GLU A N 14
ATOM 24350 C CA . GLU A 1 43 ? 1.499 -3.644 -7.763 1.00 0.00 43 GLU A CA 14
ATOM 24351 C C . GLU A 1 43 ? 0.805 -3.869 -9.108 1.00 0.00 43 GLU A C 14
ATOM 24352 O O . GLU A 1 43 ? 0.879 -3.023 -9.998 1.00 0.00 43 GLU A O 14
ATOM 24364 N N . THR A 1 44 ? 0.147 -5.014 -9.214 1.00 0.00 44 THR A N 14
ATOM 24365 C CA . THR A 1 44 ? -0.560 -5.361 -10.436 1.00 0.00 44 THR A CA 14
ATOM 24366 C C . THR A 1 44 ? -2.061 -5.113 -10.273 1.00 0.00 44 THR A C 14
ATOM 24367 O O . THR A 1 44 ? -2.829 -5.290 -11.217 1.00 0.00 44 THR A O 14
ATOM 24378 N N . VAL A 1 45 ? -2.433 -4.707 -9.068 1.00 0.00 45 VAL A N 14
ATOM 24379 C CA . VAL A 1 45 ? -3.828 -4.433 -8.769 1.00 0.00 45 VAL A CA 14
ATOM 24380 C C . VAL A 1 45 ? -4.158 -2.993 -9.168 1.00 0.00 45 VAL A C 14
ATOM 24381 O O . VAL A 1 45 ? -3.708 -2.048 -8.522 1.00 0.00 45 VAL A O 14
ATOM 24394 N N . GLU A 1 46 ? -4.940 -2.871 -10.231 1.00 0.00 46 GLU A N 14
ATOM 24395 C CA . GLU A 1 46 ? -5.334 -1.563 -10.724 1.00 0.00 46 GLU A CA 14
ATOM 24396 C C . GLU A 1 46 ? -6.017 -0.761 -9.614 1.00 0.00 46 GLU A C 14
ATOM 24397 O O . GLU A 1 46 ? -5.559 0.322 -9.254 1.00 0.00 46 GLU A O 14
ATOM 24409 N N . SER A 1 47 ? -7.102 -1.325 -9.103 1.00 0.00 47 SER A N 14
ATOM 24410 C CA . SER A 1 47 ? -7.853 -0.676 -8.041 1.00 0.00 47 SER A CA 14
ATOM 24411 C C . SER A 1 47 ? -6.893 -0.006 -7.056 1.00 0.00 47 SER A C 14
ATOM 24412 O O . SER A 1 47 ? -7.196 1.057 -6.515 1.00 0.00 47 SER A O 14
ATOM 24420 N N . LEU A 1 48 ? -5.756 -0.654 -6.853 1.00 0.00 48 LEU A N 14
ATOM 24421 C CA . LEU A 1 48 ? -4.750 -0.135 -5.942 1.00 0.00 48 LEU A CA 14
ATOM 24422 C C . LEU A 1 48 ? -3.898 0.906 -6.671 1.00 0.00 48 LEU A C 14
ATOM 24423 O O . LEU A 1 48 ? -3.838 2.064 -6.258 1.00 0.00 48 LEU A O 14
ATOM 24439 N N . GLN A 1 49 ? -3.260 0.457 -7.741 1.00 0.00 49 GLN A N 14
ATOM 24440 C CA . GLN A 1 49 ? -2.413 1.336 -8.531 1.00 0.00 49 GLN A CA 14
ATOM 24441 C C . GLN A 1 49 ? -3.129 2.661 -8.801 1.00 0.00 49 GLN A C 14
ATOM 24442 O O . GLN A 1 49 ? -2.553 3.731 -8.613 1.00 0.00 49 GLN A O 14
ATOM 24456 N N . SER A 1 50 ? -4.375 2.546 -9.238 1.00 0.00 50 SER A N 14
ATOM 24457 C CA . SER A 1 50 ? -5.175 3.721 -9.535 1.00 0.00 50 SER A CA 14
ATOM 24458 C C . SER A 1 50 ? -5.131 4.696 -8.357 1.00 0.00 50 SER A C 14
ATOM 24459 O O . SER A 1 50 ? -5.348 5.895 -8.530 1.00 0.00 50 SER A O 14
ATOM 24467 N N . LEU A 1 51 ? -4.848 4.147 -7.185 1.00 0.00 51 LEU A N 14
ATOM 24468 C CA . LEU A 1 51 ? -4.772 4.953 -5.979 1.00 0.00 51 LEU A CA 14
ATOM 24469 C C . LEU A 1 51 ? -3.308 5.287 -5.685 1.00 0.00 51 LEU A C 14
ATOM 24470 O O . LEU A 1 51 ? -2.949 6.456 -5.556 1.00 0.00 51 LEU A O 14
ATOM 24486 N N . ALA A 1 52 ? -2.504 4.239 -5.587 1.00 0.00 52 ALA A N 14
ATOM 24487 C CA . ALA A 1 52 ? -1.087 4.406 -5.311 1.00 0.00 52 ALA A CA 14
ATOM 24488 C C . ALA A 1 52 ? -0.432 5.163 -6.468 1.00 0.00 52 ALA A C 14
ATOM 24489 O O . ALA A 1 52 ? 0.736 5.539 -6.386 1.00 0.00 52 ALA A O 14
ATOM 24496 N N . SER A 1 53 ? -1.213 5.364 -7.519 1.00 0.00 53 SER A N 14
ATOM 24497 C CA . SER A 1 53 ? -0.723 6.069 -8.691 1.00 0.00 53 SER A CA 14
ATOM 24498 C C . SER A 1 53 ? -1.365 7.455 -8.774 1.00 0.00 53 SER A C 14
ATOM 24499 O O . SER A 1 53 ? -0.848 8.343 -9.450 1.00 0.00 53 SER A O 14
ATOM 24507 N N . ARG A 1 54 ? -2.483 7.597 -8.077 1.00 0.00 54 ARG A N 14
ATOM 24508 C CA . ARG A 1 54 ? -3.201 8.860 -8.064 1.00 0.00 54 ARG A CA 14
ATOM 24509 C C . ARG A 1 54 ? -2.219 10.028 -7.947 1.00 0.00 54 ARG A C 14
ATOM 24510 O O . ARG A 1 54 ? -1.091 9.851 -7.490 1.00 0.00 54 ARG A O 14
ATOM 24531 N N . PRO A 1 55 ? -2.697 11.226 -8.378 1.00 0.00 55 PRO A N 14
ATOM 24532 C CA . PRO A 1 55 ? -1.873 12.422 -8.326 1.00 0.00 55 PRO A CA 14
ATOM 24533 C C . PRO A 1 55 ? -1.757 12.946 -6.894 1.00 0.00 55 PRO A C 14
ATOM 24534 O O . PRO A 1 55 ? -2.470 12.488 -6.002 1.00 0.00 55 PRO A O 14
ATOM 24545 N N . VAL A 1 56 ? -0.853 13.898 -6.717 1.00 0.00 56 VAL A N 14
ATOM 24546 C CA . VAL A 1 56 ? -0.635 14.489 -5.408 1.00 0.00 56 VAL A CA 14
ATOM 24547 C C . VAL A 1 56 ? 0.664 15.298 -5.428 1.00 0.00 56 VAL A C 14
ATOM 24548 O O . VAL A 1 56 ? 1.595 14.966 -6.162 1.00 0.00 56 VAL A O 14
ATOM 24561 N N . THR A 1 57 ? 0.686 16.343 -4.615 1.00 0.00 57 THR A N 14
ATOM 24562 C CA . THR A 1 57 ? 1.855 17.201 -4.531 1.00 0.00 57 THR A CA 14
ATOM 24563 C C . THR A 1 57 ? 2.777 16.737 -3.401 1.00 0.00 57 THR A C 14
ATOM 24564 O O . THR A 1 57 ? 2.347 16.610 -2.256 1.00 0.00 57 THR A O 14
ATOM 24575 N N . HIS A 1 58 ? 4.029 16.497 -3.764 1.00 0.00 58 HIS A N 14
ATOM 24576 C CA . HIS A 1 58 ? 5.015 16.049 -2.795 1.00 0.00 58 HIS A CA 14
ATOM 24577 C C . HIS A 1 58 ? 6.416 16.153 -3.403 1.00 0.00 58 HIS A C 14
ATOM 24578 O O . HIS A 1 58 ? 7.314 16.743 -2.806 1.00 0.00 58 HIS A O 14
ATOM 24592 N N . SER A 1 59 ? 6.557 15.569 -4.585 1.00 0.00 59 SER A N 14
ATOM 24593 C CA . SER A 1 59 ? 7.833 15.588 -5.280 1.00 0.00 59 SER A CA 14
ATOM 24594 C C . SER A 1 59 ? 8.908 14.923 -4.419 1.00 0.00 59 SER A C 14
ATOM 24595 O O . SER A 1 59 ? 9.242 15.419 -3.344 1.00 0.00 59 SER A O 14
ATOM 24603 N N . THR A 1 60 ? 9.422 13.811 -4.925 1.00 0.00 60 THR A N 14
ATOM 24604 C CA . THR A 1 60 ? 10.453 13.073 -4.215 1.00 0.00 60 THR A CA 14
ATOM 24605 C C . THR A 1 60 ? 11.601 14.005 -3.823 1.00 0.00 60 THR A C 14
ATOM 24606 O O . THR A 1 60 ? 11.621 15.171 -4.215 1.00 0.00 60 THR A O 14
ATOM 24617 N N . GLY A 1 61 ? 12.531 13.456 -3.055 1.00 0.00 61 GLY A N 14
ATOM 24618 C CA . GLY A 1 61 ? 13.680 14.223 -2.606 1.00 0.00 61 GLY A CA 14
ATOM 24619 C C . GLY A 1 61 ? 14.966 13.724 -3.269 1.00 0.00 61 GLY A C 14
ATOM 24620 O O . GLY A 1 61 ? 15.548 14.417 -4.102 1.00 0.00 61 GLY A O 14
ATOM 24624 N N . SER A 1 62 ? 15.371 12.526 -2.874 1.00 0.00 62 SER A N 14
ATOM 24625 C CA . SER A 1 62 ? 16.577 11.927 -3.420 1.00 0.00 62 SER A CA 14
ATOM 24626 C C . SER A 1 62 ? 16.532 10.408 -3.244 1.00 0.00 62 SER A C 14
ATOM 24627 O O . SER A 1 62 ? 16.764 9.662 -4.194 1.00 0.00 62 SER A O 14
ATOM 24635 N N . ASP A 1 63 ? 16.231 9.994 -2.022 1.00 0.00 63 ASP A N 14
ATOM 24636 C CA . ASP A 1 63 ? 16.152 8.578 -1.709 1.00 0.00 63 ASP A CA 14
ATOM 24637 C C . ASP A 1 63 ? 17.539 7.949 -1.858 1.00 0.00 63 ASP A C 14
ATOM 24638 O O . ASP A 1 63 ? 18.195 7.639 -0.864 1.00 0.00 63 ASP A O 14
ATOM 24647 N N . GLN A 1 64 ? 17.946 7.780 -3.107 1.00 0.00 64 GLN A N 14
ATOM 24648 C CA . GLN A 1 64 ? 19.243 7.194 -3.400 1.00 0.00 64 GLN A CA 14
ATOM 24649 C C . GLN A 1 64 ? 19.145 5.667 -3.415 1.00 0.00 64 GLN A C 14
ATOM 24650 O O . GLN A 1 64 ? 19.903 4.986 -2.727 1.00 0.00 64 GLN A O 14
ATOM 24664 N N . VAL A 1 65 ? 18.203 5.175 -4.207 1.00 0.00 65 VAL A N 14
ATOM 24665 C CA . VAL A 1 65 ? 17.996 3.741 -4.321 1.00 0.00 65 VAL A CA 14
ATOM 24666 C C . VAL A 1 65 ? 17.724 3.384 -5.784 1.00 0.00 65 VAL A C 14
ATOM 24667 O O . VAL A 1 65 ? 16.815 3.936 -6.402 1.00 0.00 65 VAL A O 14
ATOM 24680 N N . GLU A 1 66 ? 18.529 2.464 -6.294 1.00 0.00 66 GLU A N 14
ATOM 24681 C CA . GLU A 1 66 ? 18.386 2.027 -7.673 1.00 0.00 66 GLU A CA 14
ATOM 24682 C C . GLU A 1 66 ? 17.498 0.783 -7.746 1.00 0.00 66 GLU A C 14
ATOM 24683 O O . GLU A 1 66 ? 17.985 -0.317 -8.001 1.00 0.00 66 GLU A O 14
ATOM 24695 N N . LEU A 1 67 ? 16.211 1.000 -7.518 1.00 0.00 67 LEU A N 14
ATOM 24696 C CA . LEU A 1 67 ? 15.251 -0.090 -7.555 1.00 0.00 67 LEU A CA 14
ATOM 24697 C C . LEU A 1 67 ? 14.488 -0.048 -8.881 1.00 0.00 67 LEU A C 14
ATOM 24698 O O . LEU A 1 67 ? 14.251 1.027 -9.430 1.00 0.00 67 LEU A O 14
ATOM 24714 N N . LYS A 1 68 ? 14.126 -1.230 -9.357 1.00 0.00 68 LYS A N 14
ATOM 24715 C CA . LYS A 1 68 ? 13.395 -1.341 -10.608 1.00 0.00 68 LYS A CA 14
ATOM 24716 C C . LYS A 1 68 ? 12.161 -0.439 -10.555 1.00 0.00 68 LYS A C 14
ATOM 24717 O O . LYS A 1 68 ? 11.198 -0.739 -9.850 1.00 0.00 68 LYS A O 14
ATOM 24736 N N . ASP A 1 69 ? 12.229 0.649 -11.308 1.00 0.00 69 ASP A N 14
ATOM 24737 C CA . ASP A 1 69 ? 11.129 1.597 -11.356 1.00 0.00 69 ASP A CA 14
ATOM 24738 C C . ASP A 1 69 ? 11.418 2.654 -12.423 1.00 0.00 69 ASP A C 14
ATOM 24739 O O . ASP A 1 69 ? 12.462 2.616 -13.073 1.00 0.00 69 ASP A O 14
ATOM 24748 N N . SER A 1 70 ? 10.476 3.574 -12.570 1.00 0.00 70 SER A N 14
ATOM 24749 C CA . SER A 1 70 ? 10.616 4.640 -13.547 1.00 0.00 70 SER A CA 14
ATOM 24750 C C . SER A 1 70 ? 10.282 5.987 -12.904 1.00 0.00 70 SER A C 14
ATOM 24751 O O . SER A 1 70 ? 9.814 6.037 -11.767 1.00 0.00 70 SER A O 14
ATOM 24759 N N . GLY A 1 71 ? 10.535 7.046 -13.658 1.00 0.00 71 GLY A N 14
ATOM 24760 C CA . GLY A 1 71 ? 10.266 8.390 -13.176 1.00 0.00 71 GLY A CA 14
ATOM 24761 C C . GLY A 1 71 ? 8.762 8.634 -13.041 1.00 0.00 71 GLY A C 14
ATOM 24762 O O . GLY A 1 71 ? 8.330 9.429 -12.207 1.00 0.00 71 GLY A O 14
ATOM 24766 N N . THR A 1 72 ? 8.005 7.935 -13.874 1.00 0.00 72 THR A N 14
ATOM 24767 C CA . THR A 1 72 ? 6.557 8.066 -13.859 1.00 0.00 72 THR A CA 14
ATOM 24768 C C . THR A 1 72 ? 5.901 6.699 -13.661 1.00 0.00 72 THR A C 14
ATOM 24769 O O . THR A 1 72 ? 5.270 6.170 -14.575 1.00 0.00 72 THR A O 14
ATOM 24780 N N . SER A 1 73 ? 6.071 6.164 -12.460 1.00 0.00 73 SER A N 14
ATOM 24781 C CA . SER A 1 73 ? 5.503 4.868 -12.131 1.00 0.00 73 SER A CA 14
ATOM 24782 C C . SER A 1 73 ? 6.117 4.342 -10.832 1.00 0.00 73 SER A C 14
ATOM 24783 O O . SER A 1 73 ? 5.467 3.613 -10.084 1.00 0.00 73 SER A O 14
ATOM 24791 N N . GLY A 1 74 ? 7.362 4.733 -10.603 1.00 0.00 74 GLY A N 14
ATOM 24792 C CA . GLY A 1 74 ? 8.071 4.311 -9.407 1.00 0.00 74 GLY A CA 14
ATOM 24793 C C . GLY A 1 74 ? 7.419 4.890 -8.150 1.00 0.00 74 GLY A C 14
ATOM 24794 O O . GLY A 1 74 ? 7.412 4.250 -7.099 1.00 0.00 74 GLY A O 14
ATOM 24798 N N . VAL A 1 75 ? 6.888 6.094 -8.299 1.00 0.00 75 VAL A N 14
ATOM 24799 C CA . VAL A 1 75 ? 6.235 6.767 -7.188 1.00 0.00 75 VAL A CA 14
ATOM 24800 C C . VAL A 1 75 ? 5.290 5.788 -6.489 1.00 0.00 75 VAL A C 14
ATOM 24801 O O . VAL A 1 75 ? 5.334 5.642 -5.268 1.00 0.00 75 VAL A O 14
ATOM 24814 N N . ALA A 1 76 ? 4.458 5.142 -7.293 1.00 0.00 76 ALA A N 14
ATOM 24815 C CA . ALA A 1 76 ? 3.503 4.181 -6.766 1.00 0.00 76 ALA A CA 14
ATOM 24816 C C . ALA A 1 76 ? 4.221 3.228 -5.809 1.00 0.00 76 ALA A C 14
ATOM 24817 O O . ALA A 1 76 ? 3.715 2.931 -4.728 1.00 0.00 76 ALA A O 14
ATOM 24824 N N . GLN A 1 77 ? 5.390 2.776 -6.240 1.00 0.00 77 GLN A N 14
ATOM 24825 C CA . GLN A 1 77 ? 6.182 1.863 -5.434 1.00 0.00 77 GLN A CA 14
ATOM 24826 C C . GLN A 1 77 ? 6.578 2.527 -4.114 1.00 0.00 77 GLN A C 14
ATOM 24827 O O . GLN A 1 77 ? 6.921 1.844 -3.150 1.00 0.00 77 GLN A O 14
ATOM 24841 N N . ARG A 1 78 ? 6.518 3.850 -4.112 1.00 0.00 78 ARG A N 14
ATOM 24842 C CA . ARG A 1 78 ? 6.866 4.614 -2.926 1.00 0.00 78 ARG A CA 14
ATOM 24843 C C . ARG A 1 78 ? 5.617 4.887 -2.085 1.00 0.00 78 ARG A C 14
ATOM 24844 O O . ARG A 1 78 ? 5.720 5.249 -0.914 1.00 0.00 78 ARG A O 14
ATOM 24865 N N . VAL A 1 79 ? 4.466 4.703 -2.716 1.00 0.00 79 VAL A N 14
ATOM 24866 C CA . VAL A 1 79 ? 3.199 4.925 -2.040 1.00 0.00 79 VAL A CA 14
ATOM 24867 C C . VAL A 1 79 ? 2.686 3.598 -1.479 1.00 0.00 79 VAL A C 14
ATOM 24868 O O . VAL A 1 79 ? 2.014 3.574 -0.449 1.00 0.00 79 VAL A O 14
ATOM 24881 N N . PHE A 1 80 ? 3.023 2.525 -2.180 1.00 0.00 80 PHE A N 14
ATOM 24882 C CA . PHE A 1 80 ? 2.605 1.197 -1.764 1.00 0.00 80 PHE A CA 14
ATOM 24883 C C . PHE A 1 80 ? 3.312 0.779 -0.474 1.00 0.00 80 PHE A C 14
ATOM 24884 O O . PHE A 1 80 ? 2.679 0.263 0.446 1.00 0.00 80 PHE A O 14
ATOM 24901 N N . LYS A 1 81 ? 4.615 1.016 -0.447 1.00 0.00 81 LYS A N 14
ATOM 24902 C CA . LYS A 1 81 ? 5.416 0.670 0.715 1.00 0.00 81 LYS A CA 14
ATOM 24903 C C . LYS A 1 81 ? 4.969 1.519 1.907 1.00 0.00 81 LYS A C 14
ATOM 24904 O O . LYS A 1 81 ? 4.933 1.036 3.038 1.00 0.00 81 LYS A O 14
ATOM 24923 N N . ASN A 1 82 ? 4.641 2.768 1.613 1.00 0.00 82 ASN A N 14
ATOM 24924 C CA . ASN A 1 82 ? 4.199 3.689 2.647 1.00 0.00 82 ASN A CA 14
ATOM 24925 C C . ASN A 1 82 ? 2.802 3.282 3.122 1.00 0.00 82 ASN A C 14
ATOM 24926 O O . ASN A 1 82 ? 2.494 3.379 4.309 1.00 0.00 82 ASN A O 14
ATOM 24937 N N . ALA A 1 83 ? 1.995 2.836 2.171 1.00 0.00 83 ALA A N 14
ATOM 24938 C CA . ALA A 1 83 ? 0.639 2.415 2.477 1.00 0.00 83 ALA A CA 14
ATOM 24939 C C . ALA A 1 83 ? 0.684 1.189 3.392 1.00 0.00 83 ALA A C 14
ATOM 24940 O O . ALA A 1 83 ? 0.083 1.189 4.465 1.00 0.00 83 ALA A O 14
ATOM 24947 N N . LEU A 1 84 ? 1.403 0.175 2.934 1.00 0.00 84 LEU A N 14
ATOM 24948 C CA . LEU A 1 84 ? 1.535 -1.054 3.698 1.00 0.00 84 LEU A CA 14
ATOM 24949 C C . LEU A 1 84 ? 2.070 -0.727 5.094 1.00 0.00 84 LEU A C 14
ATOM 24950 O O . LEU A 1 84 ? 1.555 -1.228 6.093 1.00 0.00 84 LEU A O 14
ATOM 24966 N N . GLN A 1 85 ? 3.095 0.112 5.119 1.00 0.00 85 GLN A N 14
ATOM 24967 C CA . GLN A 1 85 ? 3.704 0.512 6.376 1.00 0.00 85 GLN A CA 14
ATOM 24968 C C . GLN A 1 85 ? 2.627 0.754 7.435 1.00 0.00 85 GLN A C 14
ATOM 24969 O O . GLN A 1 85 ? 2.624 0.107 8.481 1.00 0.00 85 GLN A O 14
ATOM 24983 N N . LEU A 1 86 ? 1.738 1.687 7.127 1.00 0.00 86 LEU A N 14
ATOM 24984 C CA . LEU A 1 86 ? 0.658 2.022 8.039 1.00 0.00 86 LEU A CA 14
ATOM 24985 C C . LEU A 1 86 ? -0.025 0.736 8.509 1.00 0.00 86 LEU A C 14
ATOM 24986 O O . LEU A 1 86 ? -0.184 0.516 9.708 1.00 0.00 86 LEU A O 14
ATOM 25002 N N . LEU A 1 87 ? -0.410 -0.080 7.538 1.00 0.00 87 LEU A N 14
ATOM 25003 C CA . LEU A 1 87 ? -1.072 -1.338 7.837 1.00 0.00 87 LEU A CA 14
ATOM 25004 C C . LEU A 1 87 ? -0.336 -2.037 8.982 1.00 0.00 87 LEU A C 14
ATOM 25005 O O . LEU A 1 87 ? -0.964 -2.572 9.894 1.00 0.00 87 LEU A O 14
ATOM 25021 N N . GLN A 1 88 ? 0.986 -2.010 8.897 1.00 0.00 88 GLN A N 14
ATOM 25022 C CA . GLN A 1 88 ? 1.815 -2.635 9.914 1.00 0.00 88 GLN A CA 14
ATOM 25023 C C . GLN A 1 88 ? 1.624 -1.931 11.260 1.00 0.00 88 GLN A C 14
ATOM 25024 O O . GLN A 1 88 ? 1.722 -2.560 12.312 1.00 0.00 88 GLN A O 14
ATOM 25038 N N . GLU A 1 89 ? 1.355 -0.636 11.181 1.00 0.00 89 GLU A N 14
ATOM 25039 C CA . GLU A 1 89 ? 1.150 0.160 12.380 1.00 0.00 89 GLU A CA 14
ATOM 25040 C C . GLU A 1 89 ? -0.239 -0.108 12.963 1.00 0.00 89 GLU A C 14
ATOM 25041 O O . GLU A 1 89 ? -0.384 -0.299 14.169 1.00 0.00 89 GLU A O 14
ATOM 25053 N N . LYS A 1 90 ? -1.226 -0.113 12.079 1.00 0.00 90 LYS A N 14
ATOM 25054 C CA . LYS A 1 90 ? -2.599 -0.354 12.491 1.00 0.00 90 LYS A CA 14
ATOM 25055 C C . LYS A 1 90 ? -2.736 -1.800 12.971 1.00 0.00 90 LYS A C 14
ATOM 25056 O O . LYS A 1 90 ? -3.594 -2.105 13.798 1.00 0.00 90 LYS A O 14
ATOM 25075 N N . GLY A 1 91 ? -1.878 -2.653 12.430 1.00 0.00 91 GLY A N 14
ATOM 25076 C CA . GLY A 1 91 ? -1.893 -4.060 12.792 1.00 0.00 91 GLY A CA 14
ATOM 25077 C C . GLY A 1 91 ? -2.662 -4.885 11.758 1.00 0.00 91 GLY A C 14
ATOM 25078 O O . GLY A 1 91 ? -3.155 -5.969 12.064 1.00 0.00 91 GLY A O 14
ATOM 25082 N N . LEU A 1 92 ? -2.740 -4.339 10.553 1.00 0.00 92 LEU A N 14
ATOM 25083 C CA . LEU A 1 92 ? -3.441 -5.010 9.471 1.00 0.00 92 LEU A CA 14
ATOM 25084 C C . LEU A 1 92 ? -2.503 -6.026 8.815 1.00 0.00 92 LEU A C 14
ATOM 25085 O O . LEU A 1 92 ? -2.955 -7.034 8.275 1.00 0.00 92 LEU A O 14
ATOM 25101 N N . VAL A 1 93 ? -1.214 -5.725 8.885 1.00 0.00 93 VAL A N 14
ATOM 25102 C CA . VAL A 1 93 ? -0.209 -6.600 8.305 1.00 0.00 93 VAL A CA 14
ATOM 25103 C C . VAL A 1 93 ? 1.044 -6.581 9.182 1.00 0.00 93 VAL A C 14
ATOM 25104 O O . VAL A 1 93 ? 1.116 -5.829 10.153 1.00 0.00 93 VAL A O 14
ATOM 25117 N N . PHE A 1 94 ? 2.001 -7.418 8.809 1.00 0.00 94 PHE A N 14
ATOM 25118 C CA . PHE A 1 94 ? 3.248 -7.507 9.549 1.00 0.00 94 PHE A CA 14
ATOM 25119 C C . PHE A 1 94 ? 4.339 -8.173 8.708 1.00 0.00 94 PHE A C 14
ATOM 25120 O O . PHE A 1 94 ? 4.051 -9.042 7.887 1.00 0.00 94 PHE A O 14
ATOM 25137 N N . GLN A 1 95 ? 5.569 -7.739 8.942 1.00 0.00 95 GLN A N 14
ATOM 25138 C CA . GLN A 1 95 ? 6.704 -8.282 8.216 1.00 0.00 95 GLN A CA 14
ATOM 25139 C C . GLN A 1 95 ? 7.355 -9.412 9.016 1.00 0.00 95 GLN A C 14
ATOM 25140 O O . GLN A 1 95 ? 7.279 -9.432 10.244 1.00 0.00 95 GLN A O 14
ATOM 25154 N N . ARG A 1 96 ? 7.980 -10.326 8.289 1.00 0.00 96 ARG A N 14
ATOM 25155 C CA . ARG A 1 96 ? 8.644 -11.456 8.916 1.00 0.00 96 ARG A CA 14
ATOM 25156 C C . ARG A 1 96 ? 10.096 -11.548 8.444 1.00 0.00 96 ARG A C 14
ATOM 25157 O O . ARG A 1 96 ? 10.577 -12.629 8.109 1.00 0.00 96 ARG A O 14
ATOM 25178 N N . ASP A 1 97 ? 10.755 -10.398 8.433 1.00 0.00 97 ASP A N 14
ATOM 25179 C CA . ASP A 1 97 ? 12.143 -10.335 8.008 1.00 0.00 97 ASP A CA 14
ATOM 25180 C C . ASP A 1 97 ? 12.802 -9.096 8.617 1.00 0.00 97 ASP A C 14
ATOM 25181 O O . ASP A 1 97 ? 13.668 -9.211 9.483 1.00 0.00 97 ASP A O 14
ATOM 25190 N N . SER A 1 98 ? 12.368 -7.939 8.140 1.00 0.00 98 SER A N 14
ATOM 25191 C CA . SER A 1 98 ? 12.905 -6.679 8.627 1.00 0.00 98 SER A CA 14
ATOM 25192 C C . SER A 1 98 ? 12.219 -5.509 7.919 1.00 0.00 98 SER A C 14
ATOM 25193 O O . SER A 1 98 ? 12.835 -4.470 7.690 1.00 0.00 98 SER A O 14
ATOM 25201 N N . GLY A 1 99 ? 10.951 -5.717 7.594 1.00 0.00 99 GLY A N 14
ATOM 25202 C CA . GLY A 1 99 ? 10.174 -4.692 6.917 1.00 0.00 99 GLY A CA 14
ATOM 25203 C C . GLY A 1 99 ? 10.895 -4.199 5.661 1.00 0.00 99 GLY A C 14
ATOM 25204 O O . GLY A 1 99 ? 11.880 -4.796 5.231 1.00 0.00 99 GLY A O 14
ATOM 25208 N N . SER A 1 100 ? 10.375 -3.113 5.108 1.00 0.00 100 SER A N 14
ATOM 25209 C CA . SER A 1 100 ? 10.956 -2.532 3.910 1.00 0.00 100 SER A CA 14
ATOM 25210 C C . SER A 1 100 ? 10.994 -3.572 2.789 1.00 0.00 100 SER A C 14
ATOM 25211 O O . SER A 1 100 ? 11.751 -4.538 2.859 1.00 0.00 100 SER A O 14
ATOM 25219 N N . ASP A 1 101 ? 10.166 -3.339 1.781 1.00 0.00 101 ASP A N 14
ATOM 25220 C CA . ASP A 1 101 ? 10.095 -4.244 0.646 1.00 0.00 101 ASP A CA 14
ATOM 25221 C C . ASP A 1 101 ? 10.022 -5.686 1.154 1.00 0.00 101 ASP A C 14
ATOM 25222 O O . ASP A 1 101 ? 10.933 -6.478 0.916 1.00 0.00 101 ASP A O 14
ATOM 25231 N N . LYS A 1 102 ? 8.930 -5.982 1.843 1.00 0.00 102 LYS A N 14
ATOM 25232 C CA . LYS A 1 102 ? 8.727 -7.315 2.386 1.00 0.00 102 LYS A CA 14
ATOM 25233 C C . LYS A 1 102 ? 7.390 -7.866 1.885 1.00 0.00 102 LYS A C 14
ATOM 25234 O O . LYS A 1 102 ? 6.693 -7.208 1.115 1.00 0.00 102 LYS A O 14
ATOM 25253 N N . LEU A 1 103 ? 7.074 -9.068 2.343 1.00 0.00 103 LEU A N 14
ATOM 25254 C CA . LEU A 1 103 ? 5.833 -9.716 1.951 1.00 0.00 103 LEU A CA 14
ATOM 25255 C C . LEU A 1 103 ? 4.650 -8.876 2.436 1.00 0.00 103 LEU A C 14
ATOM 25256 O O . LEU A 1 103 ? 3.997 -8.200 1.642 1.00 0.00 103 LEU A O 14
ATOM 25272 N N . TYR A 1 104 ? 4.408 -8.947 3.737 1.00 0.00 104 TYR A N 14
ATOM 25273 C CA . TYR A 1 104 ? 3.315 -8.202 4.337 1.00 0.00 104 TYR A CA 14
ATOM 25274 C C . TYR A 1 104 ? 2.127 -9.118 4.639 1.00 0.00 104 TYR A C 14
ATOM 25275 O O . TYR A 1 104 ? 1.107 -9.065 3.954 1.00 0.00 104 TYR A O 14
ATOM 25293 N N . TYR A 1 105 ? 2.300 -9.937 5.666 1.00 0.00 105 TYR A N 14
ATOM 25294 C CA . TYR A 1 105 ? 1.256 -10.864 6.067 1.00 0.00 105 TYR A CA 14
ATOM 25295 C C . TYR A 1 105 ? 0.110 -10.130 6.766 1.00 0.00 105 TYR A C 14
ATOM 25296 O O . TYR A 1 105 ? 0.301 -9.541 7.829 1.00 0.00 105 TYR A O 14
ATOM 25314 N N . VAL A 1 106 ? -1.057 -10.189 6.141 1.00 0.00 106 VAL A N 14
ATOM 25315 C CA . VAL A 1 106 ? -2.234 -9.537 6.689 1.00 0.00 106 VAL A CA 14
ATOM 25316 C C . VAL A 1 106 ? -2.611 -10.204 8.013 1.00 0.00 106 VAL A C 14
ATOM 25317 O O . VAL A 1 106 ? -2.339 -11.386 8.216 1.00 0.00 106 VAL A O 14
ATOM 25330 N N . THR A 1 107 ? -3.232 -9.417 8.880 1.00 0.00 107 THR A N 14
ATOM 25331 C CA . THR A 1 107 ? -3.649 -9.917 10.179 1.00 0.00 107 THR A CA 14
ATOM 25332 C C . THR A 1 107 ? -4.532 -11.156 10.016 1.00 0.00 107 THR A C 14
ATOM 25333 O O . THR A 1 107 ? -5.050 -11.414 8.931 1.00 0.00 107 THR A O 14
ATOM 25344 N N . THR A 1 108 ? -4.675 -11.889 11.110 1.00 0.00 108 THR A N 14
ATOM 25345 C CA . THR A 1 108 ? -5.487 -13.095 11.101 1.00 0.00 108 THR A CA 14
ATOM 25346 C C . THR A 1 108 ? -6.784 -12.859 10.325 1.00 0.00 108 THR A C 14
ATOM 25347 O O . THR A 1 108 ? -7.294 -11.741 10.287 1.00 0.00 108 THR A O 14
ATOM 25358 N N . LYS A 1 109 ? -7.280 -13.931 9.725 1.00 0.00 109 LYS A N 14
ATOM 25359 C CA . LYS A 1 109 ? -8.507 -13.855 8.952 1.00 0.00 109 LYS A CA 14
ATOM 25360 C C . LYS A 1 109 ? -9.578 -14.723 9.616 1.00 0.00 109 LYS A C 14
ATOM 25361 O O . LYS A 1 109 ? -9.677 -15.916 9.336 1.00 0.00 109 LYS A O 14
ATOM 25380 N N . ASP A 1 110 ? -10.353 -14.089 10.484 1.00 0.00 110 ASP A N 14
ATOM 25381 C CA . ASP A 1 110 ? -11.412 -14.788 11.191 1.00 0.00 110 ASP A CA 14
ATOM 25382 C C . ASP A 1 110 ? -12.184 -15.667 10.205 1.00 0.00 110 ASP A C 14
ATOM 25383 O O . ASP A 1 110 ? -13.006 -15.169 9.437 1.00 0.00 110 ASP A O 14
ATOM 25392 N N . LYS A 1 111 ? -11.892 -16.958 10.258 1.00 0.00 111 LYS A N 14
ATOM 25393 C CA . LYS A 1 111 ? -12.548 -17.910 9.379 1.00 0.00 111 LYS A CA 14
ATOM 25394 C C . LYS A 1 111 ? -13.629 -18.660 10.161 1.00 0.00 111 LYS A C 14
ATOM 25395 O O . LYS A 1 111 ? -13.584 -18.717 11.389 1.00 0.00 111 LYS A O 14
ATOM 25414 N N . ASP A 1 112 ? -14.575 -19.215 9.418 1.00 0.00 112 ASP A N 14
ATOM 25415 C CA . ASP A 1 112 ? -15.665 -19.958 10.027 1.00 0.00 112 ASP A CA 14
ATOM 25416 C C . ASP A 1 112 ? -16.193 -20.990 9.029 1.00 0.00 112 ASP A C 14
ATOM 25417 O O . ASP A 1 112 ? -16.058 -20.814 7.819 1.00 0.00 112 ASP A O 14
ATOM 25426 N N . LEU A 1 113 ? -16.783 -22.045 9.572 1.00 0.00 113 LEU A N 14
ATOM 25427 C CA . LEU A 1 113 ? -17.332 -23.105 8.744 1.00 0.00 113 LEU A CA 14
ATOM 25428 C C . LEU A 1 113 ? -18.023 -22.489 7.526 1.00 0.00 113 LEU A C 14
ATOM 25429 O O . LEU A 1 113 ? -19.091 -21.892 7.649 1.00 0.00 113 LEU A O 14
ATOM 25445 N N . GLN A 1 114 ? -17.383 -22.654 6.377 1.00 0.00 114 GLN A N 14
ATOM 25446 C CA . GLN A 1 114 ? -17.922 -22.121 5.137 1.00 0.00 114 GLN A CA 14
ATOM 25447 C C . GLN A 1 114 ? -17.162 -22.693 3.939 1.00 0.00 114 GLN A C 14
ATOM 25448 O O . GLN A 1 114 ? -16.312 -22.018 3.360 1.00 0.00 114 GLN A O 14
ATOM 25462 N N . SER A 1 115 ? -17.495 -23.930 3.603 1.00 0.00 115 SER A N 14
ATOM 25463 C CA . SER A 1 115 ? -16.854 -24.600 2.484 1.00 0.00 115 SER A CA 14
ATOM 25464 C C . SER A 1 115 ? -15.333 -24.529 2.634 1.00 0.00 115 SER A C 14
ATOM 25465 O O . SER A 1 115 ? -14.712 -23.542 2.241 1.00 0.00 115 SER A O 14
ATOM 25473 N N . GLY A 1 116 ? -14.776 -25.589 3.202 1.00 0.00 116 GLY A N 14
ATOM 25474 C CA . GLY A 1 116 ? -13.339 -25.659 3.408 1.00 0.00 116 GLY A CA 14
ATOM 25475 C C . GLY A 1 116 ? -12.941 -24.985 4.723 1.00 0.00 116 GLY A C 14
ATOM 25476 O O . GLY A 1 116 ? -12.630 -23.795 4.745 1.00 0.00 116 GLY A O 14
ATOM 25480 N N . PRO A 1 117 ? -12.963 -25.796 5.814 1.00 0.00 117 PRO A N 14
ATOM 25481 C CA . PRO A 1 117 ? -12.607 -25.291 7.129 1.00 0.00 117 PRO A CA 14
ATOM 25482 C C . PRO A 1 117 ? -11.094 -25.106 7.255 1.00 0.00 117 PRO A C 14
ATOM 25483 O O . PRO A 1 117 ? -10.622 -24.013 7.562 1.00 0.00 117 PRO A O 14
ATOM 25494 N N . SER A 1 118 ? -10.375 -26.192 7.010 1.00 0.00 118 SER A N 14
ATOM 25495 C CA . SER A 1 118 ? -8.924 -26.163 7.092 1.00 0.00 118 SER A CA 14
ATOM 25496 C C . SER A 1 118 ? -8.357 -27.557 6.816 1.00 0.00 118 SER A C 14
ATOM 25497 O O . SER A 1 118 ? -9.103 -28.532 6.744 1.00 0.00 118 SER A O 14
ATOM 25505 N N . SER A 1 119 ? -7.041 -27.607 6.670 1.00 0.00 119 SER A N 14
ATOM 25506 C CA . SER A 1 119 ? -6.365 -28.865 6.404 1.00 0.00 119 SER A CA 14
ATOM 25507 C C . SER A 1 119 ? -4.850 -28.652 6.388 1.00 0.00 119 SER A C 14
ATOM 25508 O O . SER A 1 119 ? -4.266 -28.400 5.336 1.00 0.00 119 SER A O 14
ATOM 25516 N N . GLY A 1 120 ? -4.257 -28.761 7.568 1.00 0.00 120 GLY A N 14
ATOM 25517 C CA . GLY A 1 120 ? -2.821 -28.583 7.703 1.00 0.00 120 GLY A CA 14
ATOM 25518 C C . GLY A 1 120 ? -2.093 -29.927 7.632 1.00 0.00 120 GLY A C 14
ATOM 25519 O O . GLY A 1 120 ? -1.005 -30.019 7.065 1.00 0.00 120 GLY A O 14
ATOM 25523 N N . GLY A 1 1 ? -10.824 4.309 13.289 1.00 0.00 1 GLY A N 15
ATOM 25524 C CA . GLY A 1 1 ? -11.423 5.277 12.387 1.00 0.00 1 GLY A CA 15
ATOM 25525 C C . GLY A 1 1 ? -11.413 6.678 13.000 1.00 0.00 1 GLY A C 15
ATOM 25526 O O . GLY A 1 1 ? -12.241 6.993 13.853 1.00 0.00 1 GLY A O 15
ATOM 25530 N N . SER A 1 2 ? -10.465 7.483 12.542 1.00 0.00 2 SER A N 15
ATOM 25531 C CA . SER A 1 2 ? -10.336 8.844 13.035 1.00 0.00 2 SER A CA 15
ATOM 25532 C C . SER A 1 2 ? -9.242 9.580 12.259 1.00 0.00 2 SER A C 15
ATOM 25533 O O . SER A 1 2 ? -8.263 8.971 11.830 1.00 0.00 2 SER A O 15
ATOM 25541 N N . SER A 1 3 ? -9.446 10.880 12.101 1.00 0.00 3 SER A N 15
ATOM 25542 C CA . SER A 1 3 ? -8.489 11.705 11.384 1.00 0.00 3 SER A CA 15
ATOM 25543 C C . SER A 1 3 ? -8.972 13.157 11.351 1.00 0.00 3 SER A C 15
ATOM 25544 O O . SER A 1 3 ? -8.305 14.049 11.873 1.00 0.00 3 SER A O 15
ATOM 25552 N N . GLY A 1 4 ? -10.127 13.349 10.732 1.00 0.00 4 GLY A N 15
ATOM 25553 C CA . GLY A 1 4 ? -10.707 14.676 10.623 1.00 0.00 4 GLY A CA 15
ATOM 25554 C C . GLY A 1 4 ? -10.292 15.351 9.314 1.00 0.00 4 GLY A C 15
ATOM 25555 O O . GLY A 1 4 ? -9.173 15.162 8.842 1.00 0.00 4 GLY A O 15
ATOM 25559 N N . SER A 1 5 ? -11.218 16.124 8.765 1.00 0.00 5 SER A N 15
ATOM 25560 C CA . SER A 1 5 ? -10.963 16.827 7.519 1.00 0.00 5 SER A CA 15
ATOM 25561 C C . SER A 1 5 ? -12.206 17.612 7.098 1.00 0.00 5 SER A C 15
ATOM 25562 O O . SER A 1 5 ? -13.329 17.213 7.401 1.00 0.00 5 SER A O 15
ATOM 25570 N N . SER A 1 6 ? -11.964 18.715 6.404 1.00 0.00 6 SER A N 15
ATOM 25571 C CA . SER A 1 6 ? -13.050 19.560 5.938 1.00 0.00 6 SER A CA 15
ATOM 25572 C C . SER A 1 6 ? -12.520 20.588 4.937 1.00 0.00 6 SER A C 15
ATOM 25573 O O . SER A 1 6 ? -11.411 21.097 5.092 1.00 0.00 6 SER A O 15
ATOM 25581 N N . GLY A 1 7 ? -13.338 20.863 3.931 1.00 0.00 7 GLY A N 15
ATOM 25582 C CA . GLY A 1 7 ? -12.965 21.822 2.904 1.00 0.00 7 GLY A CA 15
ATOM 25583 C C . GLY A 1 7 ? -13.037 21.190 1.513 1.00 0.00 7 GLY A C 15
ATOM 25584 O O . GLY A 1 7 ? -12.788 19.996 1.355 1.00 0.00 7 GLY A O 15
ATOM 25588 N N . ASN A 1 8 ? -13.378 22.020 0.538 1.00 0.00 8 ASN A N 15
ATOM 25589 C CA . ASN A 1 8 ? -13.486 21.558 -0.835 1.00 0.00 8 ASN A CA 15
ATOM 25590 C C . ASN A 1 8 ? -12.084 21.407 -1.430 1.00 0.00 8 ASN A C 15
ATOM 25591 O O . ASN A 1 8 ? -11.646 20.296 -1.722 1.00 0.00 8 ASN A O 15
ATOM 25602 N N . LYS A 1 9 ? -11.419 22.542 -1.590 1.00 0.00 9 LYS A N 15
ATOM 25603 C CA . LYS A 1 9 ? -10.076 22.550 -2.144 1.00 0.00 9 LYS A CA 15
ATOM 25604 C C . LYS A 1 9 ? -9.065 22.299 -1.024 1.00 0.00 9 LYS A C 15
ATOM 25605 O O . LYS A 1 9 ? -9.114 22.950 0.019 1.00 0.00 9 LYS A O 15
ATOM 25624 N N . ASP A 1 10 ? -8.172 21.354 -1.277 1.00 0.00 10 ASP A N 15
ATOM 25625 C CA . ASP A 1 10 ? -7.151 21.008 -0.302 1.00 0.00 10 ASP A CA 15
ATOM 25626 C C . ASP A 1 10 ? -6.224 19.946 -0.896 1.00 0.00 10 ASP A C 15
ATOM 25627 O O . ASP A 1 10 ? -6.504 18.752 -0.807 1.00 0.00 10 ASP A O 15
ATOM 25636 N N . ASN A 1 11 ? -5.137 20.420 -1.489 1.00 0.00 11 ASN A N 15
ATOM 25637 C CA . ASN A 1 11 ? -4.167 19.526 -2.097 1.00 0.00 11 ASN A CA 15
ATOM 25638 C C . ASN A 1 11 ? -3.835 18.398 -1.118 1.00 0.00 11 ASN A C 15
ATOM 25639 O O . ASN A 1 11 ? -3.402 18.653 0.004 1.00 0.00 11 ASN A O 15
ATOM 25650 N N . LEU A 1 12 ? -4.051 17.175 -1.579 1.00 0.00 12 LEU A N 15
ATOM 25651 C CA . LEU A 1 12 ? -3.780 16.007 -0.758 1.00 0.00 12 LEU A CA 15
ATOM 25652 C C . LEU A 1 12 ? -2.293 15.975 -0.400 1.00 0.00 12 LEU A C 15
ATOM 25653 O O . LEU A 1 12 ? -1.683 17.018 -0.173 1.00 0.00 12 LEU A O 15
ATOM 25669 N N . ASP A 1 13 ? -1.753 14.766 -0.360 1.00 0.00 13 ASP A N 15
ATOM 25670 C CA . ASP A 1 13 ? -0.349 14.584 -0.032 1.00 0.00 13 ASP A CA 15
ATOM 25671 C C . ASP A 1 13 ? -0.013 13.091 -0.057 1.00 0.00 13 ASP A C 15
ATOM 25672 O O . ASP A 1 13 ? -0.813 12.264 0.379 1.00 0.00 13 ASP A O 15
ATOM 25681 N N . LEU A 1 14 ? 1.171 12.792 -0.571 1.00 0.00 14 LEU A N 15
ATOM 25682 C CA . LEU A 1 14 ? 1.622 11.414 -0.657 1.00 0.00 14 LEU A CA 15
ATOM 25683 C C . LEU A 1 14 ? 1.171 10.654 0.592 1.00 0.00 14 LEU A C 15
ATOM 25684 O O . LEU A 1 14 ? 0.641 9.549 0.493 1.00 0.00 14 LEU A O 15
ATOM 25700 N N . ALA A 1 15 ? 1.398 11.278 1.739 1.00 0.00 15 ALA A N 15
ATOM 25701 C CA . ALA A 1 15 ? 1.022 10.675 3.006 1.00 0.00 15 ALA A CA 15
ATOM 25702 C C . ALA A 1 15 ? -0.504 10.631 3.112 1.00 0.00 15 ALA A C 15
ATOM 25703 O O . ALA A 1 15 ? -1.074 9.609 3.490 1.00 0.00 15 ALA A O 15
ATOM 25710 N N . GLY A 1 16 ? -1.121 11.753 2.771 1.00 0.00 16 GLY A N 15
ATOM 25711 C CA . GLY A 1 16 ? -2.570 11.855 2.823 1.00 0.00 16 GLY A CA 15
ATOM 25712 C C . GLY A 1 16 ? -3.226 10.829 1.897 1.00 0.00 16 GLY A C 15
ATOM 25713 O O . GLY A 1 16 ? -4.099 10.074 2.321 1.00 0.00 16 GLY A O 15
ATOM 25717 N N . LEU A 1 17 ? -2.779 10.835 0.650 1.00 0.00 17 LEU A N 15
ATOM 25718 C CA . LEU A 1 17 ? -3.311 9.914 -0.340 1.00 0.00 17 LEU A CA 15
ATOM 25719 C C . LEU A 1 17 ? -2.890 8.487 0.018 1.00 0.00 17 LEU A C 15
ATOM 25720 O O . LEU A 1 17 ? -3.586 7.529 -0.315 1.00 0.00 17 LEU A O 15
ATOM 25736 N N . THR A 1 18 ? -1.754 8.392 0.692 1.00 0.00 18 THR A N 15
ATOM 25737 C CA . THR A 1 18 ? -1.232 7.098 1.099 1.00 0.00 18 THR A CA 15
ATOM 25738 C C . THR A 1 18 ? -2.193 6.418 2.076 1.00 0.00 18 THR A C 15
ATOM 25739 O O . THR A 1 18 ? -2.639 5.298 1.835 1.00 0.00 18 THR A O 15
ATOM 25750 N N . SER A 1 19 ? -2.484 7.125 3.158 1.00 0.00 19 SER A N 15
ATOM 25751 C CA . SER A 1 19 ? -3.385 6.604 4.172 1.00 0.00 19 SER A CA 15
ATOM 25752 C C . SER A 1 19 ? -4.532 5.838 3.510 1.00 0.00 19 SER A C 15
ATOM 25753 O O . SER A 1 19 ? -4.824 4.703 3.886 1.00 0.00 19 SER A O 15
ATOM 25761 N N . LEU A 1 20 ? -5.151 6.488 2.536 1.00 0.00 20 LEU A N 15
ATOM 25762 C CA . LEU A 1 20 ? -6.259 5.882 1.818 1.00 0.00 20 LEU A CA 15
ATOM 25763 C C . LEU A 1 20 ? -5.799 4.559 1.201 1.00 0.00 20 LEU A C 15
ATOM 25764 O O . LEU A 1 20 ? -6.370 3.507 1.484 1.00 0.00 20 LEU A O 15
ATOM 25780 N N . LEU A 1 21 ? -4.772 4.656 0.370 1.00 0.00 21 LEU A N 15
ATOM 25781 C CA . LEU A 1 21 ? -4.229 3.481 -0.290 1.00 0.00 21 LEU A CA 15
ATOM 25782 C C . LEU A 1 21 ? -4.127 2.336 0.721 1.00 0.00 21 LEU A C 15
ATOM 25783 O O . LEU A 1 21 ? -4.527 1.210 0.431 1.00 0.00 21 LEU A O 15
ATOM 25799 N N . SER A 1 22 ? -3.589 2.665 1.886 1.00 0.00 22 SER A N 15
ATOM 25800 C CA . SER A 1 22 ? -3.429 1.679 2.941 1.00 0.00 22 SER A CA 15
ATOM 25801 C C . SER A 1 22 ? -4.698 0.833 3.064 1.00 0.00 22 SER A C 15
ATOM 25802 O O . SER A 1 22 ? -4.630 -0.395 3.086 1.00 0.00 22 SER A O 15
ATOM 25810 N N . GLU A 1 23 ? -5.826 1.523 3.140 1.00 0.00 23 GLU A N 15
ATOM 25811 C CA . GLU A 1 23 ? -7.108 0.851 3.259 1.00 0.00 23 GLU A CA 15
ATOM 25812 C C . GLU A 1 23 ? -7.406 0.046 1.993 1.00 0.00 23 GLU A C 15
ATOM 25813 O O . GLU A 1 23 ? -8.047 -1.002 2.056 1.00 0.00 23 GLU A O 15
ATOM 25825 N N . LYS A 1 24 ? -6.926 0.566 0.873 1.00 0.00 24 LYS A N 15
ATOM 25826 C CA . LYS A 1 24 ? -7.132 -0.091 -0.406 1.00 0.00 24 LYS A CA 15
ATOM 25827 C C . LYS A 1 24 ? -6.413 -1.441 -0.403 1.00 0.00 24 LYS A C 15
ATOM 25828 O O . LYS A 1 24 ? -6.963 -2.443 -0.860 1.00 0.00 24 LYS A O 15
ATOM 25847 N N . ILE A 1 25 ? -5.195 -1.426 0.118 1.00 0.00 25 ILE A N 15
ATOM 25848 C CA . ILE A 1 25 ? -4.395 -2.637 0.187 1.00 0.00 25 ILE A CA 15
ATOM 25849 C C . ILE A 1 25 ? -4.987 -3.575 1.240 1.00 0.00 25 ILE A C 15
ATOM 25850 O O . ILE A 1 25 ? -5.135 -4.772 0.997 1.00 0.00 25 ILE A O 15
ATOM 25866 N N . LYS A 1 26 ? -5.311 -2.996 2.387 1.00 0.00 26 LYS A N 15
ATOM 25867 C CA . LYS A 1 26 ? -5.884 -3.766 3.478 1.00 0.00 26 LYS A CA 15
ATOM 25868 C C . LYS A 1 26 ? -7.190 -4.412 3.010 1.00 0.00 26 LYS A C 15
ATOM 25869 O O . LYS A 1 26 ? -7.486 -5.551 3.367 1.00 0.00 26 LYS A O 15
ATOM 25888 N N . GLU A 1 27 ? -7.936 -3.656 2.218 1.00 0.00 27 GLU A N 15
ATOM 25889 C CA . GLU A 1 27 ? -9.203 -4.140 1.697 1.00 0.00 27 GLU A CA 15
ATOM 25890 C C . GLU A 1 27 ? -8.971 -5.310 0.739 1.00 0.00 27 GLU A C 15
ATOM 25891 O O . GLU A 1 27 ? -9.709 -6.293 0.763 1.00 0.00 27 GLU A O 15
ATOM 25903 N N . PHE A 1 28 ? -7.941 -5.165 -0.083 1.00 0.00 28 PHE A N 15
ATOM 25904 C CA . PHE A 1 28 ? -7.602 -6.197 -1.047 1.00 0.00 28 PHE A CA 15
ATOM 25905 C C . PHE A 1 28 ? -7.390 -7.546 -0.356 1.00 0.00 28 PHE A C 15
ATOM 25906 O O . PHE A 1 28 ? -7.716 -8.592 -0.914 1.00 0.00 28 PHE A O 15
ATOM 25923 N N . LEU A 1 29 ? -6.845 -7.477 0.850 1.00 0.00 29 LEU A N 15
ATOM 25924 C CA . LEU A 1 29 ? -6.585 -8.679 1.624 1.00 0.00 29 LEU A CA 15
ATOM 25925 C C . LEU A 1 29 ? -7.909 -9.386 1.919 1.00 0.00 29 LEU A C 15
ATOM 25926 O O . LEU A 1 29 ? -8.046 -10.583 1.674 1.00 0.00 29 LEU A O 15
ATOM 25942 N N . GLN A 1 30 ? -8.851 -8.615 2.442 1.00 0.00 30 GLN A N 15
ATOM 25943 C CA . GLN A 1 30 ? -10.160 -9.153 2.773 1.00 0.00 30 GLN A CA 15
ATOM 25944 C C . GLN A 1 30 ? -10.894 -9.584 1.502 1.00 0.00 30 GLN A C 15
ATOM 25945 O O . GLN A 1 30 ? -11.853 -10.351 1.565 1.00 0.00 30 GLN A O 15
ATOM 25959 N N . GLU A 1 31 ? -10.415 -9.073 0.378 1.00 0.00 31 GLU A N 15
ATOM 25960 C CA . GLU A 1 31 ? -11.013 -9.396 -0.906 1.00 0.00 31 GLU A CA 15
ATOM 25961 C C . GLU A 1 31 ? -10.519 -10.759 -1.394 1.00 0.00 31 GLU A C 15
ATOM 25962 O O . GLU A 1 31 ? -11.318 -11.611 -1.782 1.00 0.00 31 GLU A O 15
ATOM 25974 N N . LYS A 1 32 ? -9.205 -10.924 -1.359 1.00 0.00 32 LYS A N 15
ATOM 25975 C CA . LYS A 1 32 ? -8.595 -12.169 -1.793 1.00 0.00 32 LYS A CA 15
ATOM 25976 C C . LYS A 1 32 ? -8.630 -13.177 -0.642 1.00 0.00 32 LYS A C 15
ATOM 25977 O O . LYS A 1 32 ? -8.583 -14.385 -0.869 1.00 0.00 32 LYS A O 15
ATOM 25996 N N . LYS A 1 33 ? -8.712 -12.643 0.567 1.00 0.00 33 LYS A N 15
ATOM 25997 C CA . LYS A 1 33 ? -8.753 -13.481 1.754 1.00 0.00 33 LYS A CA 15
ATOM 25998 C C . LYS A 1 33 ? -7.478 -14.324 1.823 1.00 0.00 33 LYS A C 15
ATOM 25999 O O . LYS A 1 33 ? -7.531 -15.547 1.698 1.00 0.00 33 LYS A O 15
ATOM 26018 N N . MET A 1 34 ? -6.363 -13.637 2.020 1.00 0.00 34 MET A N 15
ATOM 26019 C CA . MET A 1 34 ? -5.076 -14.307 2.107 1.00 0.00 34 MET A CA 15
ATOM 26020 C C . MET A 1 34 ? -4.500 -14.207 3.521 1.00 0.00 34 MET A C 15
ATOM 26021 O O . MET A 1 34 ? -5.082 -13.556 4.387 1.00 0.00 34 MET A O 15
ATOM 26035 N N . GLN A 1 35 ? -3.363 -14.860 3.709 1.00 0.00 35 GLN A N 15
ATOM 26036 C CA . GLN A 1 35 ? -2.701 -14.852 5.003 1.00 0.00 35 GLN A CA 15
ATOM 26037 C C . GLN A 1 35 ? -1.277 -14.308 4.868 1.00 0.00 35 GLN A C 15
ATOM 26038 O O . GLN A 1 35 ? -0.589 -14.104 5.867 1.00 0.00 35 GLN A O 15
ATOM 26052 N N . SER A 1 36 ? -0.878 -14.087 3.624 1.00 0.00 36 SER A N 15
ATOM 26053 C CA . SER A 1 36 ? 0.451 -13.571 3.345 1.00 0.00 36 SER A CA 15
ATOM 26054 C C . SER A 1 36 ? 0.550 -13.145 1.878 1.00 0.00 36 SER A C 15
ATOM 26055 O O . SER A 1 36 ? -0.070 -13.755 1.008 1.00 0.00 36 SER A O 15
ATOM 26063 N N . PHE A 1 37 ? 1.335 -12.103 1.649 1.00 0.00 37 PHE A N 15
ATOM 26064 C CA . PHE A 1 37 ? 1.523 -11.589 0.303 1.00 0.00 37 PHE A CA 15
ATOM 26065 C C . PHE A 1 37 ? 2.629 -10.533 0.269 1.00 0.00 37 PHE A C 15
ATOM 26066 O O . PHE A 1 37 ? 3.263 -10.259 1.287 1.00 0.00 37 PHE A O 15
ATOM 26083 N N . TYR A 1 38 ? 2.828 -9.967 -0.912 1.00 0.00 38 TYR A N 15
ATOM 26084 C CA . TYR A 1 38 ? 3.846 -8.947 -1.093 1.00 0.00 38 TYR A CA 15
ATOM 26085 C C . TYR A 1 38 ? 3.248 -7.675 -1.697 1.00 0.00 38 TYR A C 15
ATOM 26086 O O . TYR A 1 38 ? 2.274 -7.738 -2.446 1.00 0.00 38 TYR A O 15
ATOM 26104 N N . GLN A 1 39 ? 3.856 -6.551 -1.350 1.00 0.00 39 GLN A N 15
ATOM 26105 C CA . GLN A 1 39 ? 3.396 -5.266 -1.849 1.00 0.00 39 GLN A CA 15
ATOM 26106 C C . GLN A 1 39 ? 3.323 -5.286 -3.377 1.00 0.00 39 GLN A C 15
ATOM 26107 O O . GLN A 1 39 ? 2.646 -4.454 -3.981 1.00 0.00 39 GLN A O 15
ATOM 26121 N N . GLN A 1 40 ? 4.029 -6.243 -3.959 1.00 0.00 40 GLN A N 15
ATOM 26122 C CA . GLN A 1 40 ? 4.053 -6.382 -5.405 1.00 0.00 40 GLN A CA 15
ATOM 26123 C C . GLN A 1 40 ? 2.782 -7.080 -5.893 1.00 0.00 40 GLN A C 15
ATOM 26124 O O . GLN A 1 40 ? 2.474 -7.057 -7.084 1.00 0.00 40 GLN A O 15
ATOM 26138 N N . GLU A 1 41 ? 2.077 -7.684 -4.948 1.00 0.00 41 GLU A N 15
ATOM 26139 C CA . GLU A 1 41 ? 0.846 -8.388 -5.266 1.00 0.00 41 GLU A CA 15
ATOM 26140 C C . GLU A 1 41 ? -0.323 -7.404 -5.339 1.00 0.00 41 GLU A C 15
ATOM 26141 O O . GLU A 1 41 ? -1.404 -7.753 -5.812 1.00 0.00 41 GLU A O 15
ATOM 26153 N N . LEU A 1 42 ? -0.068 -6.193 -4.865 1.00 0.00 42 LEU A N 15
ATOM 26154 C CA . LEU A 1 42 ? -1.086 -5.157 -4.871 1.00 0.00 42 LEU A CA 15
ATOM 26155 C C . LEU A 1 42 ? -0.756 -4.130 -5.957 1.00 0.00 42 LEU A C 15
ATOM 26156 O O . LEU A 1 42 ? -1.637 -3.409 -6.423 1.00 0.00 42 LEU A O 15
ATOM 26172 N N . GLU A 1 43 ? 0.516 -4.097 -6.329 1.00 0.00 43 GLU A N 15
ATOM 26173 C CA . GLU A 1 43 ? 0.973 -3.171 -7.351 1.00 0.00 43 GLU A CA 15
ATOM 26174 C C . GLU A 1 43 ? 0.367 -3.537 -8.707 1.00 0.00 43 GLU A C 15
ATOM 26175 O O . GLU A 1 43 ? 0.295 -2.700 -9.605 1.00 0.00 43 GLU A O 15
ATOM 26187 N N . THR A 1 44 ? -0.054 -4.789 -8.814 1.00 0.00 44 THR A N 15
ATOM 26188 C CA . THR A 1 44 ? -0.651 -5.276 -10.045 1.00 0.00 44 THR A CA 15
ATOM 26189 C C . THR A 1 44 ? -2.147 -4.958 -10.075 1.00 0.00 44 THR A C 15
ATOM 26190 O O . THR A 1 44 ? -2.769 -4.975 -11.136 1.00 0.00 44 THR A O 15
ATOM 26201 N N . VAL A 1 45 ? -2.683 -4.675 -8.896 1.00 0.00 45 VAL A N 15
ATOM 26202 C CA . VAL A 1 45 ? -4.094 -4.353 -8.773 1.00 0.00 45 VAL A CA 15
ATOM 26203 C C . VAL A 1 45 ? -4.337 -2.934 -9.293 1.00 0.00 45 VAL A C 15
ATOM 26204 O O . VAL A 1 45 ? -3.826 -1.967 -8.729 1.00 0.00 45 VAL A O 15
ATOM 26217 N N . GLU A 1 46 ? -5.116 -2.855 -10.361 1.00 0.00 46 GLU A N 15
ATOM 26218 C CA . GLU A 1 46 ? -5.433 -1.571 -10.963 1.00 0.00 46 GLU A CA 15
ATOM 26219 C C . GLU A 1 46 ? -6.099 -0.653 -9.936 1.00 0.00 46 GLU A C 15
ATOM 26220 O O . GLU A 1 46 ? -5.545 0.382 -9.572 1.00 0.00 46 GLU A O 15
ATOM 26232 N N . SER A 1 47 ? -7.279 -1.067 -9.498 1.00 0.00 47 SER A N 15
ATOM 26233 C CA . SER A 1 47 ? -8.027 -0.295 -8.521 1.00 0.00 47 SER A CA 15
ATOM 26234 C C . SER A 1 47 ? -7.073 0.299 -7.482 1.00 0.00 47 SER A C 15
ATOM 26235 O O . SER A 1 47 ? -7.341 1.363 -6.925 1.00 0.00 47 SER A O 15
ATOM 26243 N N . LEU A 1 48 ? -5.980 -0.414 -7.253 1.00 0.00 48 LEU A N 15
ATOM 26244 C CA . LEU A 1 48 ? -4.985 0.029 -6.292 1.00 0.00 48 LEU A CA 15
ATOM 26245 C C . LEU A 1 48 ? -4.075 1.068 -6.949 1.00 0.00 48 LEU A C 15
ATOM 26246 O O . LEU A 1 48 ? -3.994 2.207 -6.491 1.00 0.00 48 LEU A O 15
ATOM 26262 N N . GLN A 1 49 ? -3.411 0.639 -8.013 1.00 0.00 49 GLN A N 15
ATOM 26263 C CA . GLN A 1 49 ? -2.510 1.518 -8.738 1.00 0.00 49 GLN A CA 15
ATOM 26264 C C . GLN A 1 49 ? -3.181 2.867 -9.000 1.00 0.00 49 GLN A C 15
ATOM 26265 O O . GLN A 1 49 ? -2.571 3.917 -8.800 1.00 0.00 49 GLN A O 15
ATOM 26279 N N . SER A 1 50 ? -4.427 2.796 -9.445 1.00 0.00 50 SER A N 15
ATOM 26280 C CA . SER A 1 50 ? -5.187 3.999 -9.737 1.00 0.00 50 SER A CA 15
ATOM 26281 C C . SER A 1 50 ? -5.151 4.946 -8.535 1.00 0.00 50 SER A C 15
ATOM 26282 O O . SER A 1 50 ? -5.382 6.145 -8.678 1.00 0.00 50 SER A O 15
ATOM 26290 N N . LEU A 1 51 ? -4.858 4.371 -7.378 1.00 0.00 51 LEU A N 15
ATOM 26291 C CA . LEU A 1 51 ? -4.788 5.148 -6.153 1.00 0.00 51 LEU A CA 15
ATOM 26292 C C . LEU A 1 51 ? -3.327 5.484 -5.849 1.00 0.00 51 LEU A C 15
ATOM 26293 O O . LEU A 1 51 ? -2.977 6.650 -5.678 1.00 0.00 51 LEU A O 15
ATOM 26309 N N . ALA A 1 52 ? -2.513 4.440 -5.791 1.00 0.00 52 ALA A N 15
ATOM 26310 C CA . ALA A 1 52 ? -1.097 4.609 -5.511 1.00 0.00 52 ALA A CA 15
ATOM 26311 C C . ALA A 1 52 ? -0.435 5.343 -6.679 1.00 0.00 52 ALA A C 15
ATOM 26312 O O . ALA A 1 52 ? 0.748 5.674 -6.618 1.00 0.00 52 ALA A O 15
ATOM 26319 N N . SER A 1 53 ? -1.227 5.577 -7.715 1.00 0.00 53 SER A N 15
ATOM 26320 C CA . SER A 1 53 ? -0.733 6.265 -8.895 1.00 0.00 53 SER A CA 15
ATOM 26321 C C . SER A 1 53 ? -1.321 7.676 -8.963 1.00 0.00 53 SER A C 15
ATOM 26322 O O . SER A 1 53 ? -0.839 8.518 -9.719 1.00 0.00 53 SER A O 15
ATOM 26330 N N . ARG A 1 54 ? -2.355 7.891 -8.162 1.00 0.00 54 ARG A N 15
ATOM 26331 C CA . ARG A 1 54 ? -3.014 9.185 -8.121 1.00 0.00 54 ARG A CA 15
ATOM 26332 C C . ARG A 1 54 ? -1.977 10.305 -8.018 1.00 0.00 54 ARG A C 15
ATOM 26333 O O . ARG A 1 54 ? -0.863 10.084 -7.546 1.00 0.00 54 ARG A O 15
ATOM 26354 N N . PRO A 1 55 ? -2.392 11.516 -8.479 1.00 0.00 55 PRO A N 15
ATOM 26355 C CA . PRO A 1 55 ? -1.512 12.672 -8.443 1.00 0.00 55 PRO A CA 15
ATOM 26356 C C . PRO A 1 55 ? -1.383 13.219 -7.019 1.00 0.00 55 PRO A C 15
ATOM 26357 O O . PRO A 1 55 ? -2.135 12.824 -6.129 1.00 0.00 55 PRO A O 15
ATOM 26368 N N . VAL A 1 56 ? -0.426 14.119 -6.850 1.00 0.00 56 VAL A N 15
ATOM 26369 C CA . VAL A 1 56 ? -0.189 14.724 -5.550 1.00 0.00 56 VAL A CA 15
ATOM 26370 C C . VAL A 1 56 ? 1.199 15.368 -5.537 1.00 0.00 56 VAL A C 15
ATOM 26371 O O . VAL A 1 56 ? 2.100 14.923 -6.246 1.00 0.00 56 VAL A O 15
ATOM 26384 N N . THR A 1 57 ? 1.327 16.405 -4.723 1.00 0.00 57 THR A N 15
ATOM 26385 C CA . THR A 1 57 ? 2.590 17.115 -4.609 1.00 0.00 57 THR A CA 15
ATOM 26386 C C . THR A 1 57 ? 3.496 16.429 -3.585 1.00 0.00 57 THR A C 15
ATOM 26387 O O . THR A 1 57 ? 3.044 16.054 -2.504 1.00 0.00 57 THR A O 15
ATOM 26398 N N . HIS A 1 58 ? 4.758 16.286 -3.961 1.00 0.00 58 HIS A N 15
ATOM 26399 C CA . HIS A 1 58 ? 5.732 15.652 -3.089 1.00 0.00 58 HIS A CA 15
ATOM 26400 C C . HIS A 1 58 ? 7.114 15.697 -3.743 1.00 0.00 58 HIS A C 15
ATOM 26401 O O . HIS A 1 58 ? 7.287 16.311 -4.795 1.00 0.00 58 HIS A O 15
ATOM 26415 N N . SER A 1 59 ? 8.063 15.039 -3.094 1.00 0.00 59 SER A N 15
ATOM 26416 C CA . SER A 1 59 ? 9.424 14.997 -3.600 1.00 0.00 59 SER A CA 15
ATOM 26417 C C . SER A 1 59 ? 9.950 13.560 -3.569 1.00 0.00 59 SER A C 15
ATOM 26418 O O . SER A 1 59 ? 10.043 12.952 -2.504 1.00 0.00 59 SER A O 15
ATOM 26426 N N . THR A 1 60 ? 10.279 13.059 -4.750 1.00 0.00 60 THR A N 15
ATOM 26427 C CA . THR A 1 60 ? 10.792 11.705 -4.872 1.00 0.00 60 THR A CA 15
ATOM 26428 C C . THR A 1 60 ? 12.188 11.718 -5.499 1.00 0.00 60 THR A C 15
ATOM 26429 O O . THR A 1 60 ? 12.341 12.044 -6.675 1.00 0.00 60 THR A O 15
ATOM 26440 N N . GLY A 1 61 ? 13.170 11.359 -4.686 1.00 0.00 61 GLY A N 15
ATOM 26441 C CA . GLY A 1 61 ? 14.548 11.325 -5.146 1.00 0.00 61 GLY A CA 15
ATOM 26442 C C . GLY A 1 61 ? 15.050 9.885 -5.267 1.00 0.00 61 GLY A C 15
ATOM 26443 O O . GLY A 1 61 ? 15.524 9.305 -4.291 1.00 0.00 61 GLY A O 15
ATOM 26447 N N . SER A 1 62 ? 14.930 9.349 -6.472 1.00 0.00 62 SER A N 15
ATOM 26448 C CA . SER A 1 62 ? 15.366 7.988 -6.733 1.00 0.00 62 SER A CA 15
ATOM 26449 C C . SER A 1 62 ? 15.589 7.789 -8.234 1.00 0.00 62 SER A C 15
ATOM 26450 O O . SER A 1 62 ? 15.322 8.688 -9.030 1.00 0.00 62 SER A O 15
ATOM 26458 N N . ASP A 1 63 ? 16.075 6.604 -8.575 1.00 0.00 63 ASP A N 15
ATOM 26459 C CA . ASP A 1 63 ? 16.336 6.275 -9.966 1.00 0.00 63 ASP A CA 15
ATOM 26460 C C . ASP A 1 63 ? 16.803 4.822 -10.063 1.00 0.00 63 ASP A C 15
ATOM 26461 O O . ASP A 1 63 ? 16.415 4.101 -10.981 1.00 0.00 63 ASP A O 15
ATOM 26470 N N . GLN A 1 64 ? 17.630 4.434 -9.103 1.00 0.00 64 GLN A N 15
ATOM 26471 C CA . GLN A 1 64 ? 18.154 3.079 -9.068 1.00 0.00 64 GLN A CA 15
ATOM 26472 C C . GLN A 1 64 ? 18.477 2.599 -10.484 1.00 0.00 64 GLN A C 15
ATOM 26473 O O . GLN A 1 64 ? 18.119 1.484 -10.862 1.00 0.00 64 GLN A O 15
ATOM 26487 N N . VAL A 1 65 ? 19.149 3.463 -11.230 1.00 0.00 65 VAL A N 15
ATOM 26488 C CA . VAL A 1 65 ? 19.524 3.141 -12.596 1.00 0.00 65 VAL A CA 15
ATOM 26489 C C . VAL A 1 65 ? 19.937 1.670 -12.673 1.00 0.00 65 VAL A C 15
ATOM 26490 O O . VAL A 1 65 ? 21.072 1.323 -12.350 1.00 0.00 65 VAL A O 15
ATOM 26503 N N . GLU A 1 66 ? 18.994 0.845 -13.103 1.00 0.00 66 GLU A N 15
ATOM 26504 C CA . GLU A 1 66 ? 19.246 -0.581 -13.227 1.00 0.00 66 GLU A CA 15
ATOM 26505 C C . GLU A 1 66 ? 18.168 -1.238 -14.091 1.00 0.00 66 GLU A C 15
ATOM 26506 O O . GLU A 1 66 ? 17.298 -1.939 -13.577 1.00 0.00 66 GLU A O 15
ATOM 26518 N N . LEU A 1 67 ? 18.261 -0.987 -15.389 1.00 0.00 67 LEU A N 15
ATOM 26519 C CA . LEU A 1 67 ? 17.304 -1.545 -16.329 1.00 0.00 67 LEU A CA 15
ATOM 26520 C C . LEU A 1 67 ? 15.902 -1.040 -15.984 1.00 0.00 67 LEU A C 15
ATOM 26521 O O . LEU A 1 67 ? 15.722 -0.322 -15.002 1.00 0.00 67 LEU A O 15
ATOM 26537 N N . LYS A 1 68 ? 14.945 -1.436 -16.810 1.00 0.00 68 LYS A N 15
ATOM 26538 C CA . LYS A 1 68 ? 13.564 -1.033 -16.604 1.00 0.00 68 LYS A CA 15
ATOM 26539 C C . LYS A 1 68 ? 13.446 0.481 -16.795 1.00 0.00 68 LYS A C 15
ATOM 26540 O O . LYS A 1 68 ? 14.425 1.208 -16.637 1.00 0.00 68 LYS A O 15
ATOM 26559 N N . ASP A 1 69 ? 12.239 0.910 -17.132 1.00 0.00 69 ASP A N 15
ATOM 26560 C CA . ASP A 1 69 ? 11.980 2.323 -17.347 1.00 0.00 69 ASP A CA 15
ATOM 26561 C C . ASP A 1 69 ? 12.067 3.062 -16.010 1.00 0.00 69 ASP A C 15
ATOM 26562 O O . ASP A 1 69 ? 12.959 3.885 -15.808 1.00 0.00 69 ASP A O 15
ATOM 26571 N N . SER A 1 70 ? 11.129 2.742 -15.131 1.00 0.00 70 SER A N 15
ATOM 26572 C CA . SER A 1 70 ? 11.089 3.365 -13.818 1.00 0.00 70 SER A CA 15
ATOM 26573 C C . SER A 1 70 ? 10.708 4.841 -13.951 1.00 0.00 70 SER A C 15
ATOM 26574 O O . SER A 1 70 ? 11.486 5.643 -14.464 1.00 0.00 70 SER A O 15
ATOM 26582 N N . GLY A 1 71 ? 9.510 5.154 -13.480 1.00 0.00 71 GLY A N 15
ATOM 26583 C CA . GLY A 1 71 ? 9.016 6.519 -13.539 1.00 0.00 71 GLY A CA 15
ATOM 26584 C C . GLY A 1 71 ? 7.865 6.729 -12.553 1.00 0.00 71 GLY A C 15
ATOM 26585 O O . GLY A 1 71 ? 8.085 6.820 -11.347 1.00 0.00 71 GLY A O 15
ATOM 26589 N N . THR A 1 72 ? 6.662 6.800 -13.104 1.00 0.00 72 THR A N 15
ATOM 26590 C CA . THR A 1 72 ? 5.476 6.997 -12.288 1.00 0.00 72 THR A CA 15
ATOM 26591 C C . THR A 1 72 ? 5.090 5.695 -11.585 1.00 0.00 72 THR A C 15
ATOM 26592 O O . THR A 1 72 ? 4.494 5.719 -10.509 1.00 0.00 72 THR A O 15
ATOM 26603 N N . SER A 1 73 ? 5.444 4.588 -12.221 1.00 0.00 73 SER A N 15
ATOM 26604 C CA . SER A 1 73 ? 5.141 3.278 -11.670 1.00 0.00 73 SER A CA 15
ATOM 26605 C C . SER A 1 73 ? 5.844 3.103 -10.322 1.00 0.00 73 SER A C 15
ATOM 26606 O O . SER A 1 73 ? 5.315 2.451 -9.423 1.00 0.00 73 SER A O 15
ATOM 26614 N N . GLY A 1 74 ? 7.024 3.697 -10.224 1.00 0.00 74 GLY A N 15
ATOM 26615 C CA . GLY A 1 74 ? 7.804 3.615 -9.001 1.00 0.00 74 GLY A CA 15
ATOM 26616 C C . GLY A 1 74 ? 7.167 4.448 -7.887 1.00 0.00 74 GLY A C 15
ATOM 26617 O O . GLY A 1 74 ? 7.052 3.989 -6.752 1.00 0.00 74 GLY A O 15
ATOM 26621 N N . VAL A 1 75 ? 6.769 5.659 -8.252 1.00 0.00 75 VAL A N 15
ATOM 26622 C CA . VAL A 1 75 ? 6.146 6.560 -7.297 1.00 0.00 75 VAL A CA 15
ATOM 26623 C C . VAL A 1 75 ? 5.113 5.790 -6.474 1.00 0.00 75 VAL A C 15
ATOM 26624 O O . VAL A 1 75 ? 5.001 5.991 -5.265 1.00 0.00 75 VAL A O 15
ATOM 26637 N N . ALA A 1 76 ? 4.383 4.923 -7.160 1.00 0.00 76 ALA A N 15
ATOM 26638 C CA . ALA A 1 76 ? 3.362 4.121 -6.508 1.00 0.00 76 ALA A CA 15
ATOM 26639 C C . ALA A 1 76 ? 4.017 3.234 -5.447 1.00 0.00 76 ALA A C 15
ATOM 26640 O O . ALA A 1 76 ? 3.492 3.088 -4.344 1.00 0.00 76 ALA A O 15
ATOM 26647 N N . GLN A 1 77 ? 5.155 2.665 -5.817 1.00 0.00 77 GLN A N 15
ATOM 26648 C CA . GLN A 1 77 ? 5.887 1.797 -4.911 1.00 0.00 77 GLN A CA 15
ATOM 26649 C C . GLN A 1 77 ? 6.137 2.508 -3.580 1.00 0.00 77 GLN A C 15
ATOM 26650 O O . GLN A 1 77 ? 6.368 1.861 -2.560 1.00 0.00 77 GLN A O 15
ATOM 26664 N N . ARG A 1 78 ? 6.083 3.831 -3.633 1.00 0.00 78 ARG A N 15
ATOM 26665 C CA . ARG A 1 78 ? 6.300 4.637 -2.444 1.00 0.00 78 ARG A CA 15
ATOM 26666 C C . ARG A 1 78 ? 4.991 4.808 -1.672 1.00 0.00 78 ARG A C 15
ATOM 26667 O O . ARG A 1 78 ? 4.997 4.898 -0.445 1.00 0.00 78 ARG A O 15
ATOM 26688 N N . VAL A 1 79 ? 3.899 4.847 -2.421 1.00 0.00 79 VAL A N 15
ATOM 26689 C CA . VAL A 1 79 ? 2.585 5.005 -1.822 1.00 0.00 79 VAL A CA 15
ATOM 26690 C C . VAL A 1 79 ? 2.137 3.670 -1.225 1.00 0.00 79 VAL A C 15
ATOM 26691 O O . VAL A 1 79 ? 1.514 3.637 -0.165 1.00 0.00 79 VAL A O 15
ATOM 26704 N N . PHE A 1 80 ? 2.472 2.600 -1.932 1.00 0.00 80 PHE A N 15
ATOM 26705 C CA . PHE A 1 80 ? 2.112 1.265 -1.486 1.00 0.00 80 PHE A CA 15
ATOM 26706 C C . PHE A 1 80 ? 2.904 0.873 -0.236 1.00 0.00 80 PHE A C 15
ATOM 26707 O O . PHE A 1 80 ? 2.331 0.396 0.742 1.00 0.00 80 PHE A O 15
ATOM 26724 N N . LYS A 1 81 ? 4.209 1.089 -0.310 1.00 0.00 81 LYS A N 15
ATOM 26725 C CA . LYS A 1 81 ? 5.085 0.764 0.803 1.00 0.00 81 LYS A CA 15
ATOM 26726 C C . LYS A 1 81 ? 4.696 1.610 2.016 1.00 0.00 81 LYS A C 15
ATOM 26727 O O . LYS A 1 81 ? 4.740 1.134 3.150 1.00 0.00 81 LYS A O 15
ATOM 26746 N N . ASN A 1 82 ? 4.324 2.851 1.738 1.00 0.00 82 ASN A N 15
ATOM 26747 C CA . ASN A 1 82 ? 3.927 3.768 2.793 1.00 0.00 82 ASN A CA 15
ATOM 26748 C C . ASN A 1 82 ? 2.507 3.429 3.250 1.00 0.00 82 ASN A C 15
ATOM 26749 O O . ASN A 1 82 ? 2.135 3.704 4.390 1.00 0.00 82 ASN A O 15
ATOM 26760 N N . ALA A 1 83 ? 1.751 2.836 2.337 1.00 0.00 83 ALA A N 15
ATOM 26761 C CA . ALA A 1 83 ? 0.380 2.457 2.633 1.00 0.00 83 ALA A CA 15
ATOM 26762 C C . ALA A 1 83 ? 0.380 1.276 3.606 1.00 0.00 83 ALA A C 15
ATOM 26763 O O . ALA A 1 83 ? -0.243 1.339 4.664 1.00 0.00 83 ALA A O 15
ATOM 26770 N N . LEU A 1 84 ? 1.087 0.226 3.212 1.00 0.00 84 LEU A N 15
ATOM 26771 C CA . LEU A 1 84 ? 1.176 -0.967 4.036 1.00 0.00 84 LEU A CA 15
ATOM 26772 C C . LEU A 1 84 ? 1.702 -0.587 5.422 1.00 0.00 84 LEU A C 15
ATOM 26773 O O . LEU A 1 84 ? 1.157 -1.017 6.436 1.00 0.00 84 LEU A O 15
ATOM 26789 N N . GLN A 1 85 ? 2.756 0.217 5.420 1.00 0.00 85 GLN A N 15
ATOM 26790 C CA . GLN A 1 85 ? 3.361 0.660 6.664 1.00 0.00 85 GLN A CA 15
ATOM 26791 C C . GLN A 1 85 ? 2.279 0.968 7.701 1.00 0.00 85 GLN A C 15
ATOM 26792 O O . GLN A 1 85 ? 2.272 0.389 8.786 1.00 0.00 85 GLN A O 15
ATOM 26806 N N . LEU A 1 86 ? 1.390 1.878 7.330 1.00 0.00 86 LEU A N 15
ATOM 26807 C CA . LEU A 1 86 ? 0.306 2.269 8.214 1.00 0.00 86 LEU A CA 15
ATOM 26808 C C . LEU A 1 86 ? -0.442 1.019 8.681 1.00 0.00 86 LEU A C 15
ATOM 26809 O O . LEU A 1 86 ? -0.704 0.855 9.871 1.00 0.00 86 LEU A O 15
ATOM 26825 N N . LEU A 1 87 ? -0.765 0.168 7.718 1.00 0.00 87 LEU A N 15
ATOM 26826 C CA . LEU A 1 87 ? -1.478 -1.063 8.015 1.00 0.00 87 LEU A CA 15
ATOM 26827 C C . LEU A 1 87 ? -0.792 -1.776 9.182 1.00 0.00 87 LEU A C 15
ATOM 26828 O O . LEU A 1 87 ? -1.459 -2.281 10.084 1.00 0.00 87 LEU A O 15
ATOM 26844 N N . GLN A 1 88 ? 0.531 -1.794 9.127 1.00 0.00 88 GLN A N 15
ATOM 26845 C CA . GLN A 1 88 ? 1.315 -2.437 10.168 1.00 0.00 88 GLN A CA 15
ATOM 26846 C C . GLN A 1 88 ? 1.154 -1.687 11.492 1.00 0.00 88 GLN A C 15
ATOM 26847 O O . GLN A 1 88 ? 1.306 -2.272 12.563 1.00 0.00 88 GLN A O 15
ATOM 26861 N N . GLU A 1 89 ? 0.849 -0.403 11.375 1.00 0.00 89 GLU A N 15
ATOM 26862 C CA . GLU A 1 89 ? 0.667 0.433 12.550 1.00 0.00 89 GLU A CA 15
ATOM 26863 C C . GLU A 1 89 ? -0.723 0.209 13.149 1.00 0.00 89 GLU A C 15
ATOM 26864 O O . GLU A 1 89 ? -0.926 0.410 14.346 1.00 0.00 89 GLU A O 15
ATOM 26876 N N . LYS A 1 90 ? -1.643 -0.204 12.291 1.00 0.00 90 LYS A N 15
ATOM 26877 C CA . LYS A 1 90 ? -3.008 -0.458 12.721 1.00 0.00 90 LYS A CA 15
ATOM 26878 C C . LYS A 1 90 ? -3.127 -1.907 13.197 1.00 0.00 90 LYS A C 15
ATOM 26879 O O . LYS A 1 90 ? -3.954 -2.217 14.053 1.00 0.00 90 LYS A O 15
ATOM 26898 N N . GLY A 1 91 ? -2.289 -2.756 12.621 1.00 0.00 91 GLY A N 15
ATOM 26899 C CA . GLY A 1 91 ? -2.291 -4.165 12.975 1.00 0.00 91 GLY A CA 15
ATOM 26900 C C . GLY A 1 91 ? -3.027 -4.995 11.922 1.00 0.00 91 GLY A C 15
ATOM 26901 O O . GLY A 1 91 ? -3.520 -6.083 12.217 1.00 0.00 91 GLY A O 15
ATOM 26905 N N . LEU A 1 92 ? -3.079 -4.450 10.715 1.00 0.00 92 LEU A N 15
ATOM 26906 C CA . LEU A 1 92 ? -3.747 -5.127 9.616 1.00 0.00 92 LEU A CA 15
ATOM 26907 C C . LEU A 1 92 ? -2.783 -6.130 8.980 1.00 0.00 92 LEU A C 15
ATOM 26908 O O . LEU A 1 92 ? -3.176 -7.248 8.646 1.00 0.00 92 LEU A O 15
ATOM 26924 N N . VAL A 1 93 ? -1.541 -5.696 8.830 1.00 0.00 93 VAL A N 15
ATOM 26925 C CA . VAL A 1 93 ? -0.518 -6.542 8.239 1.00 0.00 93 VAL A CA 15
ATOM 26926 C C . VAL A 1 93 ? 0.778 -6.403 9.039 1.00 0.00 93 VAL A C 15
ATOM 26927 O O . VAL A 1 93 ? 0.872 -5.566 9.936 1.00 0.00 93 VAL A O 15
ATOM 26940 N N . PHE A 1 94 ? 1.746 -7.236 8.687 1.00 0.00 94 PHE A N 15
ATOM 26941 C CA . PHE A 1 94 ? 3.033 -7.216 9.361 1.00 0.00 94 PHE A CA 15
ATOM 26942 C C . PHE A 1 94 ? 4.092 -7.961 8.545 1.00 0.00 94 PHE A C 15
ATOM 26943 O O . PHE A 1 94 ? 3.767 -8.867 7.780 1.00 0.00 94 PHE A O 15
ATOM 26960 N N . GLN A 1 95 ? 5.337 -7.549 8.735 1.00 0.00 95 GLN A N 15
ATOM 26961 C CA . GLN A 1 95 ? 6.445 -8.166 8.025 1.00 0.00 95 GLN A CA 15
ATOM 26962 C C . GLN A 1 95 ? 7.248 -9.062 8.971 1.00 0.00 95 GLN A C 15
ATOM 26963 O O . GLN A 1 95 ? 7.790 -8.589 9.968 1.00 0.00 95 GLN A O 15
ATOM 26977 N N . ARG A 1 96 ? 7.299 -10.339 8.623 1.00 0.00 96 ARG A N 15
ATOM 26978 C CA . ARG A 1 96 ? 8.026 -11.305 9.428 1.00 0.00 96 ARG A CA 15
ATOM 26979 C C . ARG A 1 96 ? 9.533 -11.138 9.225 1.00 0.00 96 ARG A C 15
ATOM 26980 O O . ARG A 1 96 ? 10.284 -11.017 10.192 1.00 0.00 96 ARG A O 15
ATOM 27001 N N . ASP A 1 97 ? 9.931 -11.137 7.961 1.00 0.00 97 ASP A N 15
ATOM 27002 C CA . ASP A 1 97 ? 11.335 -10.987 7.619 1.00 0.00 97 ASP A CA 15
ATOM 27003 C C . ASP A 1 97 ? 11.659 -9.500 7.454 1.00 0.00 97 ASP A C 15
ATOM 27004 O O . ASP A 1 97 ? 10.985 -8.794 6.706 1.00 0.00 97 ASP A O 15
ATOM 27013 N N . SER A 1 98 ? 12.691 -9.070 8.164 1.00 0.00 98 SER A N 15
ATOM 27014 C CA . SER A 1 98 ? 13.113 -7.681 8.106 1.00 0.00 98 SER A CA 15
ATOM 27015 C C . SER A 1 98 ? 13.421 -7.288 6.660 1.00 0.00 98 SER A C 15
ATOM 27016 O O . SER A 1 98 ? 13.867 -8.117 5.869 1.00 0.00 98 SER A O 15
ATOM 27024 N N . GLY A 1 99 ? 13.172 -6.022 6.359 1.00 0.00 99 GLY A N 15
ATOM 27025 C CA . GLY A 1 99 ? 13.417 -5.509 5.022 1.00 0.00 99 GLY A CA 15
ATOM 27026 C C . GLY A 1 99 ? 12.167 -4.833 4.456 1.00 0.00 99 GLY A C 15
ATOM 27027 O O . GLY A 1 99 ? 11.046 -5.187 4.820 1.00 0.00 99 GLY A O 15
ATOM 27031 N N . SER A 1 100 ? 12.400 -3.872 3.574 1.00 0.00 100 SER A N 15
ATOM 27032 C CA . SER A 1 100 ? 11.306 -3.144 2.954 1.00 0.00 100 SER A CA 15
ATOM 27033 C C . SER A 1 100 ? 10.522 -4.071 2.023 1.00 0.00 100 SER A C 15
ATOM 27034 O O . SER A 1 100 ? 9.352 -4.360 2.270 1.00 0.00 100 SER A O 15
ATOM 27042 N N . ASP A 1 101 ? 11.197 -4.511 0.971 1.00 0.00 101 ASP A N 15
ATOM 27043 C CA . ASP A 1 101 ? 10.578 -5.399 0.002 1.00 0.00 101 ASP A CA 15
ATOM 27044 C C . ASP A 1 101 ? 10.510 -6.812 0.583 1.00 0.00 101 ASP A C 15
ATOM 27045 O O . ASP A 1 101 ? 11.102 -7.741 0.036 1.00 0.00 101 ASP A O 15
ATOM 27054 N N . LYS A 1 102 ? 9.783 -6.931 1.684 1.00 0.00 102 LYS A N 15
ATOM 27055 C CA . LYS A 1 102 ? 9.630 -8.216 2.345 1.00 0.00 102 LYS A CA 15
ATOM 27056 C C . LYS A 1 102 ? 8.170 -8.664 2.246 1.00 0.00 102 LYS A C 15
ATOM 27057 O O . LYS A 1 102 ? 7.342 -7.970 1.659 1.00 0.00 102 LYS A O 15
ATOM 27076 N N . LEU A 1 103 ? 7.900 -9.823 2.830 1.00 0.00 103 LEU A N 15
ATOM 27077 C CA . LEU A 1 103 ? 6.555 -10.373 2.815 1.00 0.00 103 LEU A CA 15
ATOM 27078 C C . LEU A 1 103 ? 5.676 -9.585 3.789 1.00 0.00 103 LEU A C 15
ATOM 27079 O O . LEU A 1 103 ? 6.088 -9.302 4.912 1.00 0.00 103 LEU A O 15
ATOM 27095 N N . TYR A 1 104 ? 4.481 -9.254 3.322 1.00 0.00 104 TYR A N 15
ATOM 27096 C CA . TYR A 1 104 ? 3.540 -8.505 4.138 1.00 0.00 104 TYR A CA 15
ATOM 27097 C C . TYR A 1 104 ? 2.363 -9.385 4.564 1.00 0.00 104 TYR A C 15
ATOM 27098 O O . TYR A 1 104 ? 1.369 -9.488 3.847 1.00 0.00 104 TYR A O 15
ATOM 27116 N N . TYR A 1 105 ? 2.515 -9.996 5.730 1.00 0.00 105 TYR A N 15
ATOM 27117 C CA . TYR A 1 105 ? 1.477 -10.863 6.261 1.00 0.00 105 TYR A CA 15
ATOM 27118 C C . TYR A 1 105 ? 0.262 -10.050 6.715 1.00 0.00 105 TYR A C 15
ATOM 27119 O O . TYR A 1 105 ? 0.411 -8.959 7.263 1.00 0.00 105 TYR A O 15
ATOM 27137 N N . VAL A 1 106 ? -0.912 -10.613 6.469 1.00 0.00 106 VAL A N 15
ATOM 27138 C CA . VAL A 1 106 ? -2.151 -9.954 6.846 1.00 0.00 106 VAL A CA 15
ATOM 27139 C C . VAL A 1 106 ? -2.690 -10.587 8.130 1.00 0.00 106 VAL A C 15
ATOM 27140 O O . VAL A 1 106 ? -2.380 -11.737 8.438 1.00 0.00 106 VAL A O 15
ATOM 27153 N N . THR A 1 107 ? -3.487 -9.808 8.846 1.00 0.00 107 THR A N 15
ATOM 27154 C CA . THR A 1 107 ? -4.072 -10.278 10.091 1.00 0.00 107 THR A CA 15
ATOM 27155 C C . THR A 1 107 ? -5.216 -11.254 9.808 1.00 0.00 107 THR A C 15
ATOM 27156 O O . THR A 1 107 ? -5.865 -11.169 8.766 1.00 0.00 107 THR A O 15
ATOM 27167 N N . THR A 1 108 ? -5.428 -12.158 10.753 1.00 0.00 108 THR A N 15
ATOM 27168 C CA . THR A 1 108 ? -6.482 -13.148 10.618 1.00 0.00 108 THR A CA 15
ATOM 27169 C C . THR A 1 108 ? -6.379 -13.856 9.265 1.00 0.00 108 THR A C 15
ATOM 27170 O O . THR A 1 108 ? -5.538 -13.504 8.439 1.00 0.00 108 THR A O 15
ATOM 27181 N N . LYS A 1 109 ? -7.247 -14.840 9.081 1.00 0.00 109 LYS A N 15
ATOM 27182 C CA . LYS A 1 109 ? -7.264 -15.600 7.842 1.00 0.00 109 LYS A CA 15
ATOM 27183 C C . LYS A 1 109 ? -8.602 -15.379 7.132 1.00 0.00 109 LYS A C 15
ATOM 27184 O O . LYS A 1 109 ? -8.652 -15.304 5.906 1.00 0.00 109 LYS A O 15
ATOM 27203 N N . ASP A 1 110 ? -9.652 -15.281 7.934 1.00 0.00 110 ASP A N 15
ATOM 27204 C CA . ASP A 1 110 ? -10.986 -15.070 7.398 1.00 0.00 110 ASP A CA 15
ATOM 27205 C C . ASP A 1 110 ? -11.201 -15.997 6.199 1.00 0.00 110 ASP A C 15
ATOM 27206 O O . ASP A 1 110 ? -11.071 -15.573 5.052 1.00 0.00 110 ASP A O 15
ATOM 27215 N N . LYS A 1 111 ? -11.527 -17.243 6.507 1.00 0.00 111 LYS A N 15
ATOM 27216 C CA . LYS A 1 111 ? -11.761 -18.233 5.469 1.00 0.00 111 LYS A CA 15
ATOM 27217 C C . LYS A 1 111 ? -12.516 -19.423 6.067 1.00 0.00 111 LYS A C 15
ATOM 27218 O O . LYS A 1 111 ? -13.091 -19.317 7.149 1.00 0.00 111 LYS A O 15
ATOM 27237 N N . ASP A 1 112 ? -12.491 -20.527 5.335 1.00 0.00 112 ASP A N 15
ATOM 27238 C CA . ASP A 1 112 ? -13.165 -21.735 5.779 1.00 0.00 112 ASP A CA 15
ATOM 27239 C C . ASP A 1 112 ? -12.279 -22.946 5.482 1.00 0.00 112 ASP A C 15
ATOM 27240 O O . ASP A 1 112 ? -11.680 -23.035 4.412 1.00 0.00 112 ASP A O 15
ATOM 27249 N N . LEU A 1 113 ? -12.225 -23.850 6.450 1.00 0.00 113 LEU A N 15
ATOM 27250 C CA . LEU A 1 113 ? -11.423 -25.053 6.306 1.00 0.00 113 LEU A CA 15
ATOM 27251 C C . LEU A 1 113 ? -9.947 -24.666 6.190 1.00 0.00 113 LEU A C 15
ATOM 27252 O O . LEU A 1 113 ? -9.202 -24.748 7.166 1.00 0.00 113 LEU A O 15
ATOM 27268 N N . GLN A 1 114 ? -9.570 -24.252 4.990 1.00 0.00 114 GLN A N 15
ATOM 27269 C CA . GLN A 1 114 ? -8.196 -23.851 4.734 1.00 0.00 114 GLN A CA 15
ATOM 27270 C C . GLN A 1 114 ? -7.278 -25.075 4.735 1.00 0.00 114 GLN A C 15
ATOM 27271 O O . GLN A 1 114 ? -7.145 -25.755 5.752 1.00 0.00 114 GLN A O 15
ATOM 27285 N N . SER A 1 115 ? -6.668 -25.318 3.585 1.00 0.00 115 SER A N 15
ATOM 27286 C CA . SER A 1 115 ? -5.766 -26.448 3.440 1.00 0.00 115 SER A CA 15
ATOM 27287 C C . SER A 1 115 ? -4.575 -26.291 4.387 1.00 0.00 115 SER A C 15
ATOM 27288 O O . SER A 1 115 ? -4.490 -25.313 5.127 1.00 0.00 115 SER A O 15
ATOM 27296 N N . GLY A 1 116 ? -3.684 -27.270 4.333 1.00 0.00 116 GLY A N 15
ATOM 27297 C CA . GLY A 1 116 ? -2.501 -27.253 5.177 1.00 0.00 116 GLY A CA 15
ATOM 27298 C C . GLY A 1 116 ? -1.268 -26.816 4.384 1.00 0.00 116 GLY A C 15
ATOM 27299 O O . GLY A 1 116 ? -0.886 -27.468 3.414 1.00 0.00 116 GLY A O 15
ATOM 27303 N N . PRO A 1 117 ? -0.664 -25.685 4.839 1.00 0.00 117 PRO A N 15
ATOM 27304 C CA . PRO A 1 117 ? 0.519 -25.153 4.183 1.00 0.00 117 PRO A CA 15
ATOM 27305 C C . PRO A 1 117 ? 1.755 -25.990 4.517 1.00 0.00 117 PRO A C 15
ATOM 27306 O O . PRO A 1 117 ? 1.652 -27.014 5.191 1.00 0.00 117 PRO A O 15
ATOM 27317 N N . SER A 1 118 ? 2.895 -25.523 4.031 1.00 0.00 118 SER A N 15
ATOM 27318 C CA . SER A 1 118 ? 4.150 -26.216 4.270 1.00 0.00 118 SER A CA 15
ATOM 27319 C C . SER A 1 118 ? 5.290 -25.204 4.401 1.00 0.00 118 SER A C 15
ATOM 27320 O O . SER A 1 118 ? 5.684 -24.576 3.419 1.00 0.00 118 SER A O 15
ATOM 27328 N N . SER A 1 119 ? 5.788 -25.076 5.622 1.00 0.00 119 SER A N 15
ATOM 27329 C CA . SER A 1 119 ? 6.874 -24.151 5.895 1.00 0.00 119 SER A CA 15
ATOM 27330 C C . SER A 1 119 ? 6.438 -22.721 5.569 1.00 0.00 119 SER A C 15
ATOM 27331 O O . SER A 1 119 ? 5.681 -22.498 4.626 1.00 0.00 119 SER A O 15
ATOM 27339 N N . GLY A 1 120 ? 6.934 -21.788 6.369 1.00 0.00 120 GLY A N 15
ATOM 27340 C CA . GLY A 1 120 ? 6.605 -20.386 6.178 1.00 0.00 120 GLY A CA 15
ATOM 27341 C C . GLY A 1 120 ? 7.676 -19.680 5.344 1.00 0.00 120 GLY A C 15
ATOM 27342 O O . GLY A 1 120 ? 8.742 -19.340 5.856 1.00 0.00 120 GLY A O 15
ATOM 27346 N N . GLY A 1 1 ? -6.109 19.921 21.967 1.00 0.00 1 GLY A N 16
ATOM 27347 C CA . GLY A 1 1 ? -7.228 20.438 21.198 1.00 0.00 1 GLY A CA 16
ATOM 27348 C C . GLY A 1 1 ? -8.518 20.407 22.020 1.00 0.00 1 GLY A C 16
ATOM 27349 O O . GLY A 1 1 ? -8.488 20.142 23.220 1.00 0.00 1 GLY A O 16
ATOM 27353 N N . SER A 1 2 ? -9.622 20.683 21.340 1.00 0.00 2 SER A N 16
ATOM 27354 C CA . SER A 1 2 ? -10.920 20.690 21.992 1.00 0.00 2 SER A CA 16
ATOM 27355 C C . SER A 1 2 ? -11.657 19.380 21.706 1.00 0.00 2 SER A C 16
ATOM 27356 O O . SER A 1 2 ? -12.015 18.651 22.629 1.00 0.00 2 SER A O 16
ATOM 27364 N N . SER A 1 3 ? -11.861 19.121 20.423 1.00 0.00 3 SER A N 16
ATOM 27365 C CA . SER A 1 3 ? -12.548 17.911 20.003 1.00 0.00 3 SER A CA 16
ATOM 27366 C C . SER A 1 3 ? -12.489 17.777 18.481 1.00 0.00 3 SER A C 16
ATOM 27367 O O . SER A 1 3 ? -13.412 18.192 17.781 1.00 0.00 3 SER A O 16
ATOM 27375 N N . GLY A 1 4 ? -11.395 17.195 18.011 1.00 0.00 4 GLY A N 16
ATOM 27376 C CA . GLY A 1 4 ? -11.204 17.001 16.584 1.00 0.00 4 GLY A CA 16
ATOM 27377 C C . GLY A 1 4 ? -11.658 18.232 15.798 1.00 0.00 4 GLY A C 16
ATOM 27378 O O . GLY A 1 4 ? -11.556 19.357 16.285 1.00 0.00 4 GLY A O 16
ATOM 27382 N N . SER A 1 5 ? -12.149 17.978 14.594 1.00 0.00 5 SER A N 16
ATOM 27383 C CA . SER A 1 5 ? -12.619 19.052 13.735 1.00 0.00 5 SER A CA 16
ATOM 27384 C C . SER A 1 5 ? -13.588 18.499 12.688 1.00 0.00 5 SER A C 16
ATOM 27385 O O . SER A 1 5 ? -14.739 18.927 12.615 1.00 0.00 5 SER A O 16
ATOM 27393 N N . SER A 1 6 ? -13.087 17.555 11.905 1.00 0.00 6 SER A N 16
ATOM 27394 C CA . SER A 1 6 ? -13.894 16.939 10.865 1.00 0.00 6 SER A CA 16
ATOM 27395 C C . SER A 1 6 ? -14.199 17.958 9.766 1.00 0.00 6 SER A C 16
ATOM 27396 O O . SER A 1 6 ? -14.210 19.163 10.017 1.00 0.00 6 SER A O 16
ATOM 27404 N N . GLY A 1 7 ? -14.439 17.439 8.571 1.00 0.00 7 GLY A N 16
ATOM 27405 C CA . GLY A 1 7 ? -14.743 18.289 7.432 1.00 0.00 7 GLY A CA 16
ATOM 27406 C C . GLY A 1 7 ? -13.878 17.918 6.226 1.00 0.00 7 GLY A C 16
ATOM 27407 O O . GLY A 1 7 ? -12.794 17.360 6.382 1.00 0.00 7 GLY A O 16
ATOM 27411 N N . ASN A 1 8 ? -14.391 18.245 5.048 1.00 0.00 8 ASN A N 16
ATOM 27412 C CA . ASN A 1 8 ? -13.679 17.954 3.815 1.00 0.00 8 ASN A CA 16
ATOM 27413 C C . ASN A 1 8 ? -13.098 19.251 3.249 1.00 0.00 8 ASN A C 16
ATOM 27414 O O . ASN A 1 8 ? -13.780 19.979 2.529 1.00 0.00 8 ASN A O 16
ATOM 27425 N N . LYS A 1 9 ? -11.843 19.500 3.595 1.00 0.00 9 LYS A N 16
ATOM 27426 C CA . LYS A 1 9 ? -11.162 20.696 3.130 1.00 0.00 9 LYS A CA 16
ATOM 27427 C C . LYS A 1 9 ? -9.706 20.663 3.597 1.00 0.00 9 LYS A C 16
ATOM 27428 O O . LYS A 1 9 ? -9.360 21.278 4.605 1.00 0.00 9 LYS A O 16
ATOM 27447 N N . ASP A 1 10 ? -8.892 19.940 2.843 1.00 0.00 10 ASP A N 16
ATOM 27448 C CA . ASP A 1 10 ? -7.481 19.818 3.168 1.00 0.00 10 ASP A CA 16
ATOM 27449 C C . ASP A 1 10 ? -6.741 19.195 1.983 1.00 0.00 10 ASP A C 16
ATOM 27450 O O . ASP A 1 10 ? -7.218 18.231 1.386 1.00 0.00 10 ASP A O 16
ATOM 27459 N N . ASN A 1 11 ? -5.587 19.771 1.677 1.00 0.00 11 ASN A N 16
ATOM 27460 C CA . ASN A 1 11 ? -4.777 19.283 0.574 1.00 0.00 11 ASN A CA 16
ATOM 27461 C C . ASN A 1 11 ? -4.431 17.812 0.812 1.00 0.00 11 ASN A C 16
ATOM 27462 O O . ASN A 1 11 ? -4.908 17.206 1.770 1.00 0.00 11 ASN A O 16
ATOM 27473 N N . LEU A 1 12 ? -3.603 17.281 -0.076 1.00 0.00 12 LEU A N 16
ATOM 27474 C CA . LEU A 1 12 ? -3.187 15.892 0.026 1.00 0.00 12 LEU A CA 16
ATOM 27475 C C . LEU A 1 12 ? -1.662 15.814 -0.060 1.00 0.00 12 LEU A C 16
ATOM 27476 O O . LEU A 1 12 ? -0.991 16.835 -0.197 1.00 0.00 12 LEU A O 16
ATOM 27492 N N . ASP A 1 13 ? -1.159 14.591 0.025 1.00 0.00 13 ASP A N 16
ATOM 27493 C CA . ASP A 1 13 ? 0.275 14.366 -0.040 1.00 0.00 13 ASP A CA 16
ATOM 27494 C C . ASP A 1 13 ? 0.547 12.863 -0.140 1.00 0.00 13 ASP A C 16
ATOM 27495 O O . ASP A 1 13 ? -0.304 12.050 0.215 1.00 0.00 13 ASP A O 16
ATOM 27504 N N . LEU A 1 14 ? 1.737 12.540 -0.626 1.00 0.00 14 LEU A N 16
ATOM 27505 C CA . LEU A 1 14 ? 2.131 11.150 -0.778 1.00 0.00 14 LEU A CA 16
ATOM 27506 C C . LEU A 1 14 ? 1.643 10.351 0.432 1.00 0.00 14 LEU A C 16
ATOM 27507 O O . LEU A 1 14 ? 1.125 9.246 0.283 1.00 0.00 14 LEU A O 16
ATOM 27523 N N . ALA A 1 15 ? 1.825 10.942 1.604 1.00 0.00 15 ALA A N 16
ATOM 27524 C CA . ALA A 1 15 ? 1.409 10.300 2.839 1.00 0.00 15 ALA A CA 16
ATOM 27525 C C . ALA A 1 15 ? -0.115 10.367 2.956 1.00 0.00 15 ALA A C 16
ATOM 27526 O O . ALA A 1 15 ? -0.766 9.358 3.219 1.00 0.00 15 ALA A O 16
ATOM 27533 N N . GLY A 1 16 ? -0.639 11.568 2.756 1.00 0.00 16 GLY A N 16
ATOM 27534 C CA . GLY A 1 16 ? -2.074 11.780 2.836 1.00 0.00 16 GLY A CA 16
ATOM 27535 C C . GLY A 1 16 ? -2.824 10.810 1.921 1.00 0.00 16 GLY A C 16
ATOM 27536 O O . GLY A 1 16 ? -3.662 10.038 2.382 1.00 0.00 16 GLY A O 16
ATOM 27540 N N . LEU A 1 17 ? -2.495 10.883 0.639 1.00 0.00 17 LEU A N 16
ATOM 27541 C CA . LEU A 1 17 ? -3.127 10.021 -0.345 1.00 0.00 17 LEU A CA 16
ATOM 27542 C C . LEU A 1 17 ? -2.848 8.559 0.009 1.00 0.00 17 LEU A C 16
ATOM 27543 O O . LEU A 1 17 ? -3.685 7.689 -0.224 1.00 0.00 17 LEU A O 16
ATOM 27559 N N . THR A 1 18 ? -1.667 8.334 0.566 1.00 0.00 18 THR A N 16
ATOM 27560 C CA . THR A 1 18 ? -1.266 6.992 0.954 1.00 0.00 18 THR A CA 16
ATOM 27561 C C . THR A 1 18 ? -2.188 6.457 2.051 1.00 0.00 18 THR A C 16
ATOM 27562 O O . THR A 1 18 ? -2.721 5.354 1.936 1.00 0.00 18 THR A O 16
ATOM 27573 N N . SER A 1 19 ? -2.349 7.263 3.090 1.00 0.00 19 SER A N 16
ATOM 27574 C CA . SER A 1 19 ? -3.198 6.884 4.207 1.00 0.00 19 SER A CA 16
ATOM 27575 C C . SER A 1 19 ? -4.422 6.120 3.699 1.00 0.00 19 SER A C 16
ATOM 27576 O O . SER A 1 19 ? -4.878 5.174 4.340 1.00 0.00 19 SER A O 16
ATOM 27584 N N . LEU A 1 20 ? -4.919 6.559 2.552 1.00 0.00 20 LEU A N 16
ATOM 27585 C CA . LEU A 1 20 ? -6.082 5.928 1.950 1.00 0.00 20 LEU A CA 16
ATOM 27586 C C . LEU A 1 20 ? -5.673 4.580 1.353 1.00 0.00 20 LEU A C 16
ATOM 27587 O O . LEU A 1 20 ? -6.252 3.548 1.687 1.00 0.00 20 LEU A O 16
ATOM 27603 N N . LEU A 1 21 ? -4.678 4.633 0.480 1.00 0.00 21 LEU A N 16
ATOM 27604 C CA . LEU A 1 21 ? -4.185 3.429 -0.167 1.00 0.00 21 LEU A CA 16
ATOM 27605 C C . LEU A 1 21 ? -4.139 2.289 0.853 1.00 0.00 21 LEU A C 16
ATOM 27606 O O . LEU A 1 21 ? -4.628 1.192 0.586 1.00 0.00 21 LEU A O 16
ATOM 27622 N N . SER A 1 22 ? -3.548 2.588 2.000 1.00 0.00 22 SER A N 16
ATOM 27623 C CA . SER A 1 22 ? -3.432 1.603 3.061 1.00 0.00 22 SER A CA 16
ATOM 27624 C C . SER A 1 22 ? -4.700 0.748 3.123 1.00 0.00 22 SER A C 16
ATOM 27625 O O . SER A 1 22 ? -4.646 -0.464 2.925 1.00 0.00 22 SER A O 16
ATOM 27633 N N . GLU A 1 23 ? -5.812 1.415 3.398 1.00 0.00 23 GLU A N 16
ATOM 27634 C CA . GLU A 1 23 ? -7.091 0.732 3.487 1.00 0.00 23 GLU A CA 16
ATOM 27635 C C . GLU A 1 23 ? -7.375 -0.035 2.195 1.00 0.00 23 GLU A C 16
ATOM 27636 O O . GLU A 1 23 ? -7.845 -1.171 2.234 1.00 0.00 23 GLU A O 16
ATOM 27648 N N . LYS A 1 24 ? -7.077 0.616 1.080 1.00 0.00 24 LYS A N 16
ATOM 27649 C CA . LYS A 1 24 ? -7.295 0.009 -0.222 1.00 0.00 24 LYS A CA 16
ATOM 27650 C C . LYS A 1 24 ? -6.604 -1.355 -0.266 1.00 0.00 24 LYS A C 16
ATOM 27651 O O . LYS A 1 24 ? -7.159 -2.320 -0.789 1.00 0.00 24 LYS A O 16
ATOM 27670 N N . ILE A 1 25 ? -5.402 -1.393 0.291 1.00 0.00 25 ILE A N 16
ATOM 27671 C CA . ILE A 1 25 ? -4.629 -2.623 0.322 1.00 0.00 25 ILE A CA 16
ATOM 27672 C C . ILE A 1 25 ? -5.244 -3.580 1.345 1.00 0.00 25 ILE A C 16
ATOM 27673 O O . ILE A 1 25 ? -5.609 -4.705 1.007 1.00 0.00 25 ILE A O 16
ATOM 27689 N N . LYS A 1 26 ? -5.340 -3.099 2.576 1.00 0.00 26 LYS A N 16
ATOM 27690 C CA . LYS A 1 26 ? -5.904 -3.898 3.650 1.00 0.00 26 LYS A CA 16
ATOM 27691 C C . LYS A 1 26 ? -7.254 -4.463 3.205 1.00 0.00 26 LYS A C 16
ATOM 27692 O O . LYS A 1 26 ? -7.606 -5.588 3.554 1.00 0.00 26 LYS A O 16
ATOM 27711 N N . GLU A 1 27 ? -7.974 -3.655 2.440 1.00 0.00 27 GLU A N 16
ATOM 27712 C CA . GLU A 1 27 ? -9.278 -4.060 1.944 1.00 0.00 27 GLU A CA 16
ATOM 27713 C C . GLU A 1 27 ? -9.127 -5.157 0.888 1.00 0.00 27 GLU A C 16
ATOM 27714 O O . GLU A 1 27 ? -9.911 -6.104 0.855 1.00 0.00 27 GLU A O 16
ATOM 27726 N N . PHE A 1 28 ? -8.113 -4.992 0.051 1.00 0.00 28 PHE A N 16
ATOM 27727 C CA . PHE A 1 28 ? -7.849 -5.956 -1.004 1.00 0.00 28 PHE A CA 16
ATOM 27728 C C . PHE A 1 28 ? -7.637 -7.357 -0.425 1.00 0.0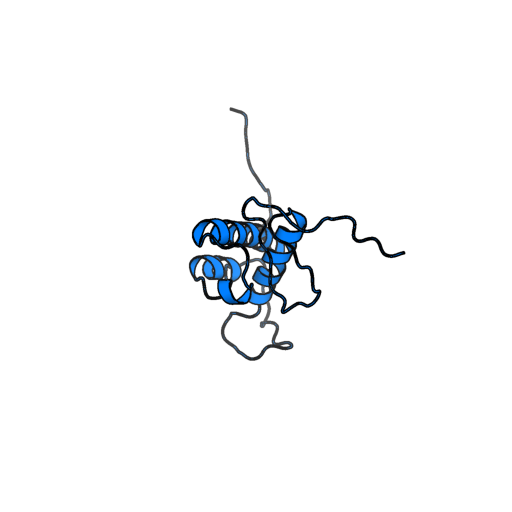0 28 PHE A C 16
ATOM 27729 O O . PHE A 1 28 ? -7.871 -8.355 -1.105 1.00 0.00 28 PHE A O 16
ATOM 27746 N N . LEU A 1 29 ? -7.198 -7.386 0.824 1.00 0.00 29 LEU A N 16
ATOM 27747 C CA . LEU A 1 29 ? -6.952 -8.648 1.502 1.00 0.00 29 LEU A CA 16
ATOM 27748 C C . LEU A 1 29 ? -8.289 -9.276 1.901 1.00 0.00 29 LEU A C 16
ATOM 27749 O O . LEU A 1 29 ? -8.518 -10.461 1.663 1.00 0.00 29 LEU A O 16
ATOM 27765 N N . GLN A 1 30 ? -9.137 -8.454 2.503 1.00 0.00 30 GLN A N 16
ATOM 27766 C CA . GLN A 1 30 ? -10.444 -8.914 2.938 1.00 0.00 30 GLN A CA 16
ATOM 27767 C C . GLN A 1 30 ? -11.295 -9.313 1.730 1.00 0.00 30 GLN A C 16
ATOM 27768 O O . GLN A 1 30 ? -12.354 -9.919 1.886 1.00 0.00 30 GLN A O 16
ATOM 27782 N N . GLU A 1 31 ? -10.800 -8.957 0.554 1.00 0.00 31 GLU A N 16
ATOM 27783 C CA . GLU A 1 31 ? -11.501 -9.271 -0.679 1.00 0.00 31 GLU A CA 16
ATOM 27784 C C . GLU A 1 31 ? -10.980 -10.584 -1.268 1.00 0.00 31 GLU A C 16
ATOM 27785 O O . GLU A 1 31 ? -11.763 -11.459 -1.631 1.00 0.00 31 GLU A O 16
ATOM 27797 N N . LYS A 1 32 ? -9.660 -10.679 -1.342 1.00 0.00 32 LYS A N 16
ATOM 27798 C CA . LYS A 1 32 ? -9.025 -11.870 -1.880 1.00 0.00 32 LYS A CA 16
ATOM 27799 C C . LYS A 1 32 ? -8.954 -12.941 -0.790 1.00 0.00 32 LYS A C 16
ATOM 27800 O O . LYS A 1 32 ? -8.682 -14.106 -1.076 1.00 0.00 32 LYS A O 16
ATOM 27819 N N . LYS A 1 33 ? -9.202 -12.508 0.437 1.00 0.00 33 LYS A N 16
ATOM 27820 C CA . LYS A 1 33 ? -9.169 -13.415 1.572 1.00 0.00 33 LYS A CA 16
ATOM 27821 C C . LYS A 1 33 ? -7.840 -14.172 1.576 1.00 0.00 33 LYS A C 16
ATOM 27822 O O . LYS A 1 33 ? -7.817 -15.395 1.450 1.00 0.00 33 LYS A O 16
ATOM 27841 N N . MET A 1 34 ? -6.763 -13.413 1.722 1.00 0.00 34 MET A N 16
ATOM 27842 C CA . MET A 1 34 ? -5.433 -13.997 1.744 1.00 0.00 34 MET A CA 16
ATOM 27843 C C . MET A 1 34 ? -4.774 -13.808 3.112 1.00 0.00 34 MET A C 16
ATOM 27844 O O . MET A 1 34 ? -5.301 -13.096 3.966 1.00 0.00 34 MET A O 16
ATOM 27858 N N . GLN A 1 35 ? -3.631 -14.458 3.278 1.00 0.00 35 GLN A N 16
ATOM 27859 C CA . GLN A 1 35 ? -2.895 -14.370 4.527 1.00 0.00 35 GLN A CA 16
ATOM 27860 C C . GLN A 1 35 ? -1.421 -14.065 4.254 1.00 0.00 35 GLN A C 16
ATOM 27861 O O . GLN A 1 35 ? -0.592 -14.127 5.161 1.00 0.00 35 GLN A O 16
ATOM 27875 N N . SER A 1 36 ? -1.139 -13.741 3.001 1.00 0.00 36 SER A N 16
ATOM 27876 C CA . SER A 1 36 ? 0.221 -13.425 2.597 1.00 0.00 36 SER A CA 16
ATOM 27877 C C . SER A 1 36 ? 0.219 -12.792 1.204 1.00 0.00 36 SER A C 16
ATOM 27878 O O . SER A 1 36 ? -0.570 -13.178 0.344 1.00 0.00 36 SER A O 16
ATOM 27886 N N . PHE A 1 37 ? 1.113 -11.830 1.025 1.00 0.00 37 PHE A N 16
ATOM 27887 C CA . PHE A 1 37 ? 1.225 -11.140 -0.249 1.00 0.00 37 PHE A CA 16
ATOM 27888 C C . PHE A 1 37 ? 2.363 -10.119 -0.221 1.00 0.00 37 PHE A C 16
ATOM 27889 O O . PHE A 1 37 ? 2.822 -9.724 0.850 1.00 0.00 37 PHE A O 16
ATOM 27906 N N . TYR A 1 38 ? 2.787 -9.720 -1.411 1.00 0.00 38 TYR A N 16
ATOM 27907 C CA . TYR A 1 38 ? 3.863 -8.751 -1.536 1.00 0.00 38 TYR A CA 16
ATOM 27908 C C . TYR A 1 38 ? 3.343 -7.422 -2.089 1.00 0.00 38 TYR A C 16
ATOM 27909 O O . TYR A 1 38 ? 2.297 -7.381 -2.734 1.00 0.00 38 TYR A O 16
ATOM 27927 N N . GLN A 1 39 ? 4.098 -6.369 -1.815 1.00 0.00 39 GLN A N 16
ATOM 27928 C CA . GLN A 1 39 ? 3.727 -5.042 -2.276 1.00 0.00 39 GLN A CA 16
ATOM 27929 C C . GLN A 1 39 ? 3.668 -5.008 -3.805 1.00 0.00 39 GLN A C 16
ATOM 27930 O O . GLN A 1 39 ? 2.905 -4.236 -4.383 1.00 0.00 39 GLN A O 16
ATOM 27944 N N . GLN A 1 40 ? 4.483 -5.856 -4.415 1.00 0.00 40 GLN A N 16
ATOM 27945 C CA . GLN A 1 40 ? 4.533 -5.934 -5.865 1.00 0.00 40 GLN A CA 16
ATOM 27946 C C . GLN A 1 40 ? 3.251 -6.570 -6.407 1.00 0.00 40 GLN A C 16
ATOM 27947 O O . GLN A 1 40 ? 2.805 -6.238 -7.504 1.00 0.00 40 GLN A O 16
ATOM 27961 N N . GLU A 1 41 ? 2.696 -7.475 -5.614 1.00 0.00 41 GLU A N 16
ATOM 27962 C CA . GLU A 1 41 ? 1.475 -8.161 -6.000 1.00 0.00 41 GLU A CA 16
ATOM 27963 C C . GLU A 1 41 ? 0.298 -7.184 -6.010 1.00 0.00 41 GLU A C 16
ATOM 27964 O O . GLU A 1 41 ? -0.740 -7.463 -6.609 1.00 0.00 41 GLU A O 16
ATOM 27976 N N . LEU A 1 42 ? 0.498 -6.058 -5.340 1.00 0.00 42 LEU A N 16
ATOM 27977 C CA . LEU A 1 42 ? -0.534 -5.039 -5.264 1.00 0.00 42 LEU A CA 16
ATOM 27978 C C . LEU A 1 42 ? -0.202 -3.910 -6.242 1.00 0.00 42 LEU A C 16
ATOM 27979 O O . LEU A 1 42 ? -1.082 -3.146 -6.636 1.00 0.00 42 LEU A O 16
ATOM 27995 N N . GLU A 1 43 ? 1.069 -3.841 -6.607 1.00 0.00 43 GLU A N 16
ATOM 27996 C CA . GLU A 1 43 ? 1.528 -2.818 -7.532 1.00 0.00 43 GLU A CA 16
ATOM 27997 C C . GLU A 1 43 ? 0.938 -3.057 -8.923 1.00 0.00 43 GLU A C 16
ATOM 27998 O O . GLU A 1 43 ? 0.816 -2.126 -9.718 1.00 0.00 43 GLU A O 16
ATOM 28010 N N . THR A 1 44 ? 0.588 -4.310 -9.175 1.00 0.00 44 THR A N 16
ATOM 28011 C CA . THR A 1 44 ? 0.013 -4.683 -10.456 1.00 0.00 44 THR A CA 16
ATOM 28012 C C . THR A 1 44 ? -1.514 -4.715 -10.367 1.00 0.00 44 THR A C 16
ATOM 28013 O O . THR A 1 44 ? -2.185 -5.131 -11.310 1.00 0.00 44 THR A O 16
ATOM 28024 N N . VAL A 1 45 ? -2.017 -4.270 -9.226 1.00 0.00 45 VAL A N 16
ATOM 28025 C CA . VAL A 1 45 ? -3.453 -4.242 -9.001 1.00 0.00 45 VAL A CA 16
ATOM 28026 C C . VAL A 1 45 ? -4.003 -2.875 -9.412 1.00 0.00 45 VAL A C 16
ATOM 28027 O O . VAL A 1 45 ? -3.499 -1.842 -8.973 1.00 0.00 45 VAL A O 16
ATOM 28040 N N . GLU A 1 46 ? -5.028 -2.912 -10.250 1.00 0.00 46 GLU A N 16
ATOM 28041 C CA . GLU A 1 46 ? -5.652 -1.689 -10.725 1.00 0.00 46 GLU A CA 16
ATOM 28042 C C . GLU A 1 46 ? -6.265 -0.917 -9.555 1.00 0.00 46 GLU A C 16
ATOM 28043 O O . GLU A 1 46 ? -5.850 0.203 -9.260 1.00 0.00 46 GLU A O 16
ATOM 28055 N N . SER A 1 47 ? -7.243 -1.546 -8.920 1.00 0.00 47 SER A N 16
ATOM 28056 C CA . SER A 1 47 ? -7.918 -0.933 -7.789 1.00 0.00 47 SER A CA 16
ATOM 28057 C C . SER A 1 47 ? -6.924 -0.100 -6.976 1.00 0.00 47 SER A C 16
ATOM 28058 O O . SER A 1 47 ? -7.166 1.077 -6.711 1.00 0.00 47 SER A O 16
ATOM 28066 N N . LEU A 1 48 ? -5.828 -0.743 -6.602 1.00 0.00 48 LEU A N 16
ATOM 28067 C CA . LEU A 1 48 ? -4.797 -0.076 -5.825 1.00 0.00 48 LEU A CA 16
ATOM 28068 C C . LEU A 1 48 ? -4.178 1.045 -6.663 1.00 0.00 48 LEU A C 16
ATOM 28069 O O . LEU A 1 48 ? -4.334 2.222 -6.341 1.00 0.00 48 LEU A O 16
ATOM 28085 N N . GLN A 1 49 ? -3.490 0.640 -7.720 1.00 0.00 49 GLN A N 16
ATOM 28086 C CA . GLN A 1 49 ? -2.848 1.596 -8.605 1.00 0.00 49 GLN A CA 16
ATOM 28087 C C . GLN A 1 49 ? -3.750 2.814 -8.817 1.00 0.00 49 GLN A C 16
ATOM 28088 O O . GLN A 1 49 ? -3.323 3.950 -8.616 1.00 0.00 49 GLN A O 16
ATOM 28102 N N . SER A 1 50 ? -4.981 2.535 -9.219 1.00 0.00 50 SER A N 16
ATOM 28103 C CA . SER A 1 50 ? -5.947 3.593 -9.460 1.00 0.00 50 SER A CA 16
ATOM 28104 C C . SER A 1 50 ? -5.833 4.663 -8.373 1.00 0.00 50 SER A C 16
ATOM 28105 O O . SER A 1 50 ? -6.150 5.828 -8.608 1.00 0.00 50 SER A O 16
ATOM 28113 N N . LEU A 1 51 ? -5.379 4.230 -7.206 1.00 0.00 51 LEU A N 16
ATOM 28114 C CA . LEU A 1 51 ? -5.219 5.137 -6.082 1.00 0.00 51 LEU A CA 16
ATOM 28115 C C . LEU A 1 51 ? -3.753 5.563 -5.981 1.00 0.00 51 LEU A C 16
ATOM 28116 O O . LEU A 1 51 ? -3.440 6.748 -6.078 1.00 0.00 51 LEU A O 16
ATOM 28132 N N . ALA A 1 52 ? -2.894 4.573 -5.786 1.00 0.00 52 ALA A N 16
ATOM 28133 C CA . ALA A 1 52 ? -1.469 4.831 -5.671 1.00 0.00 52 ALA A CA 16
ATOM 28134 C C . ALA A 1 52 ? -0.997 5.619 -6.894 1.00 0.00 52 ALA A C 16
ATOM 28135 O O . ALA A 1 52 ? 0.101 6.173 -6.894 1.00 0.00 52 ALA A O 16
ATOM 28142 N N . SER A 1 53 ? -1.850 5.643 -7.908 1.00 0.00 53 SER A N 16
ATOM 28143 C CA . SER A 1 53 ? -1.534 6.355 -9.135 1.00 0.00 53 SER A CA 16
ATOM 28144 C C . SER A 1 53 ? -2.053 7.791 -9.056 1.00 0.00 53 SER A C 16
ATOM 28145 O O . SER A 1 53 ? -1.627 8.652 -9.824 1.00 0.00 53 SER A O 16
ATOM 28153 N N . ARG A 1 54 ? -2.966 8.006 -8.120 1.00 0.00 54 ARG A N 16
ATOM 28154 C CA . ARG A 1 54 ? -3.548 9.324 -7.930 1.00 0.00 54 ARG A CA 16
ATOM 28155 C C . ARG A 1 54 ? -2.451 10.389 -7.899 1.00 0.00 54 ARG A C 16
ATOM 28156 O O . ARG A 1 54 ? -1.314 10.104 -7.524 1.00 0.00 54 ARG A O 16
ATOM 28177 N N . PRO A 1 55 ? -2.839 11.627 -8.308 1.00 0.00 55 PRO A N 16
ATOM 28178 C CA . PRO A 1 55 ? -1.901 12.736 -8.330 1.00 0.00 55 PRO A CA 16
ATOM 28179 C C . PRO A 1 55 ? -1.628 13.252 -6.915 1.00 0.00 55 PRO A C 16
ATOM 28180 O O . PRO A 1 55 ? -2.325 12.883 -5.971 1.00 0.00 55 PRO A O 16
ATOM 28191 N N . VAL A 1 56 ? -0.612 14.096 -6.814 1.00 0.00 56 VAL A N 16
ATOM 28192 C CA . VAL A 1 56 ? -0.238 14.665 -5.530 1.00 0.00 56 VAL A CA 16
ATOM 28193 C C . VAL A 1 56 ? 1.149 15.301 -5.644 1.00 0.00 56 VAL A C 16
ATOM 28194 O O . VAL A 1 56 ? 1.975 14.859 -6.441 1.00 0.00 56 VAL A O 16
ATOM 28207 N N . THR A 1 57 ? 1.362 16.330 -4.836 1.00 0.00 57 THR A N 16
ATOM 28208 C CA . THR A 1 57 ? 2.634 17.031 -4.836 1.00 0.00 57 THR A CA 16
ATOM 28209 C C . THR A 1 57 ? 3.792 16.035 -4.921 1.00 0.00 57 THR A C 16
ATOM 28210 O O . THR A 1 57 ? 3.975 15.213 -4.024 1.00 0.00 57 THR A O 16
ATOM 28221 N N . HIS A 1 58 ? 4.544 16.141 -6.006 1.00 0.00 58 HIS A N 16
ATOM 28222 C CA . HIS A 1 58 ? 5.679 15.259 -6.219 1.00 0.00 58 HIS A CA 16
ATOM 28223 C C . HIS A 1 58 ? 6.346 15.594 -7.555 1.00 0.00 58 HIS A C 16
ATOM 28224 O O . HIS A 1 58 ? 5.870 16.457 -8.291 1.00 0.00 58 HIS A O 16
ATOM 28238 N N . SER A 1 59 ? 7.437 14.894 -7.828 1.00 0.00 59 SER A N 16
ATOM 28239 C CA . SER A 1 59 ? 8.173 15.106 -9.062 1.00 0.00 59 SER A CA 16
ATOM 28240 C C . SER A 1 59 ? 9.420 14.219 -9.087 1.00 0.00 59 SER A C 16
ATOM 28241 O O . SER A 1 59 ? 10.099 14.069 -8.072 1.00 0.00 59 SER A O 16
ATOM 28249 N N . THR A 1 60 ? 9.683 13.655 -10.256 1.00 0.00 60 THR A N 16
ATOM 28250 C CA . THR A 1 60 ? 10.836 12.788 -10.426 1.00 0.00 60 THR A CA 16
ATOM 28251 C C . THR A 1 60 ? 10.715 11.557 -9.526 1.00 0.00 60 THR A C 16
ATOM 28252 O O . THR A 1 60 ? 10.488 11.683 -8.323 1.00 0.00 60 THR A O 16
ATOM 28263 N N . GLY A 1 61 ? 10.870 10.394 -10.142 1.00 0.00 61 GLY A N 16
ATOM 28264 C CA . GLY A 1 61 ? 10.781 9.142 -9.412 1.00 0.00 61 GLY A CA 16
ATOM 28265 C C . GLY A 1 61 ? 11.773 8.114 -9.961 1.00 0.00 61 GLY A C 16
ATOM 28266 O O . GLY A 1 61 ? 12.453 8.372 -10.953 1.00 0.00 61 GLY A O 16
ATOM 28270 N N . SER A 1 62 ? 11.824 6.972 -9.292 1.00 0.00 62 SER A N 16
ATOM 28271 C CA . SER A 1 62 ? 12.721 5.904 -9.701 1.00 0.00 62 SER A CA 16
ATOM 28272 C C . SER A 1 62 ? 12.069 4.545 -9.441 1.00 0.00 62 SER A C 16
ATOM 28273 O O . SER A 1 62 ? 11.345 4.377 -8.461 1.00 0.00 62 SER A O 16
ATOM 28281 N N . ASP A 1 63 ? 12.351 3.609 -10.335 1.00 0.00 63 ASP A N 16
ATOM 28282 C CA . ASP A 1 63 ? 11.802 2.269 -10.215 1.00 0.00 63 ASP A CA 16
ATOM 28283 C C . ASP A 1 63 ? 12.798 1.379 -9.470 1.00 0.00 63 ASP A C 16
ATOM 28284 O O . ASP A 1 63 ? 12.482 0.838 -8.411 1.00 0.00 63 ASP A O 16
ATOM 28293 N N . GLN A 1 64 ? 13.982 1.254 -10.052 1.00 0.00 64 GLN A N 16
ATOM 28294 C CA . GLN A 1 64 ? 15.027 0.439 -9.456 1.00 0.00 64 GLN A CA 16
ATOM 28295 C C . GLN A 1 64 ? 14.652 -1.042 -9.531 1.00 0.00 64 GLN A C 16
ATOM 28296 O O . GLN A 1 64 ? 14.619 -1.730 -8.512 1.00 0.00 64 GLN A O 16
ATOM 28310 N N . VAL A 1 65 ? 14.379 -1.490 -10.748 1.00 0.00 65 VAL A N 16
ATOM 28311 C CA . VAL A 1 65 ? 14.007 -2.877 -10.969 1.00 0.00 65 VAL A CA 16
ATOM 28312 C C . VAL A 1 65 ? 14.624 -3.363 -12.282 1.00 0.00 65 VAL A C 16
ATOM 28313 O O . VAL A 1 65 ? 14.392 -2.773 -13.336 1.00 0.00 65 VAL A O 16
ATOM 28326 N N . GLU A 1 66 ? 15.397 -4.434 -12.176 1.00 0.00 66 GLU A N 16
ATOM 28327 C CA . GLU A 1 66 ? 16.048 -5.005 -13.342 1.00 0.00 66 GLU A CA 16
ATOM 28328 C C . GLU A 1 66 ? 15.037 -5.781 -14.188 1.00 0.00 66 GLU A C 16
ATOM 28329 O O . GLU A 1 66 ? 15.219 -6.970 -14.444 1.00 0.00 66 GLU A O 16
ATOM 28341 N N . LEU A 1 67 ? 13.993 -5.077 -14.599 1.00 0.00 67 LEU A N 16
ATOM 28342 C CA . LEU A 1 67 ? 12.952 -5.684 -15.411 1.00 0.00 67 LEU A CA 16
ATOM 28343 C C . LEU A 1 67 ? 12.479 -4.679 -16.463 1.00 0.00 67 LEU A C 16
ATOM 28344 O O . LEU A 1 67 ? 12.820 -3.499 -16.396 1.00 0.00 67 LEU A O 16
ATOM 28360 N N . LYS A 1 68 ? 11.702 -5.183 -17.410 1.00 0.00 68 LYS A N 16
ATOM 28361 C CA . LYS A 1 68 ? 11.179 -4.344 -18.474 1.00 0.00 68 LYS A CA 16
ATOM 28362 C C . LYS A 1 68 ? 10.040 -3.482 -17.925 1.00 0.00 68 LYS A C 16
ATOM 28363 O O . LYS A 1 68 ? 8.970 -3.995 -17.600 1.00 0.00 68 LYS A O 16
ATOM 28382 N N . ASP A 1 69 ? 10.308 -2.188 -17.840 1.00 0.00 69 ASP A N 16
ATOM 28383 C CA . ASP A 1 69 ? 9.319 -1.250 -17.336 1.00 0.00 69 ASP A CA 16
ATOM 28384 C C . ASP A 1 69 ? 9.903 0.164 -17.363 1.00 0.00 69 ASP A C 16
ATOM 28385 O O . ASP A 1 69 ? 11.118 0.340 -17.281 1.00 0.00 69 ASP A O 16
ATOM 28394 N N . SER A 1 70 ? 9.010 1.136 -17.480 1.00 0.00 70 SER A N 16
ATOM 28395 C CA . SER A 1 70 ? 9.422 2.529 -17.519 1.00 0.00 70 SER A CA 16
ATOM 28396 C C . SER A 1 70 ? 8.210 3.439 -17.307 1.00 0.00 70 SER A C 16
ATOM 28397 O O . SER A 1 70 ? 7.072 2.972 -17.299 1.00 0.00 70 SER A O 16
ATOM 28405 N N . GLY A 1 71 ? 8.495 4.722 -17.140 1.00 0.00 71 GLY A N 16
ATOM 28406 C CA . GLY A 1 71 ? 7.443 5.701 -16.929 1.00 0.00 71 GLY A CA 16
ATOM 28407 C C . GLY A 1 71 ? 6.872 5.596 -15.513 1.00 0.00 71 GLY A C 16
ATOM 28408 O O . GLY A 1 71 ? 7.421 4.889 -14.670 1.00 0.00 71 GLY A O 16
ATOM 28412 N N . THR A 1 72 ? 5.777 6.310 -15.297 1.00 0.00 72 THR A N 16
ATOM 28413 C CA . THR A 1 72 ? 5.126 6.305 -13.998 1.00 0.00 72 THR A CA 16
ATOM 28414 C C . THR A 1 72 ? 4.912 4.870 -13.513 1.00 0.00 72 THR A C 16
ATOM 28415 O O . THR A 1 72 ? 4.454 4.016 -14.271 1.00 0.00 72 THR A O 16
ATOM 28426 N N . SER A 1 73 ? 5.254 4.648 -12.253 1.00 0.00 73 SER A N 16
ATOM 28427 C CA . SER A 1 73 ? 5.106 3.331 -11.658 1.00 0.00 73 SER A CA 16
ATOM 28428 C C . SER A 1 73 ? 5.771 3.300 -10.280 1.00 0.00 73 SER A C 16
ATOM 28429 O O . SER A 1 73 ? 5.269 2.659 -9.359 1.00 0.00 73 SER A O 16
ATOM 28437 N N . GLY A 1 74 ? 6.891 4.002 -10.184 1.00 0.00 74 GLY A N 16
ATOM 28438 C CA . GLY A 1 74 ? 7.630 4.064 -8.934 1.00 0.00 74 GLY A CA 16
ATOM 28439 C C . GLY A 1 74 ? 6.822 4.788 -7.855 1.00 0.00 74 GLY A C 16
ATOM 28440 O O . GLY A 1 74 ? 6.633 4.263 -6.759 1.00 0.00 74 GLY A O 16
ATOM 28444 N N . VAL A 1 75 ? 6.368 5.983 -8.203 1.00 0.00 75 VAL A N 16
ATOM 28445 C CA . VAL A 1 75 ? 5.586 6.785 -7.278 1.00 0.00 75 VAL A CA 16
ATOM 28446 C C . VAL A 1 75 ? 4.645 5.873 -6.488 1.00 0.00 75 VAL A C 16
ATOM 28447 O O . VAL A 1 75 ? 4.658 5.876 -5.258 1.00 0.00 75 VAL A O 16
ATOM 28460 N N . ALA A 1 76 ? 3.851 5.113 -7.228 1.00 0.00 76 ALA A N 16
ATOM 28461 C CA . ALA A 1 76 ? 2.905 4.197 -6.613 1.00 0.00 76 ALA A CA 16
ATOM 28462 C C . ALA A 1 76 ? 3.648 3.287 -5.632 1.00 0.00 76 ALA A C 16
ATOM 28463 O O . ALA A 1 76 ? 3.188 3.067 -4.513 1.00 0.00 76 ALA A O 16
ATOM 28470 N N . GLN A 1 77 ? 4.785 2.781 -6.088 1.00 0.00 77 GLN A N 16
ATOM 28471 C CA . GLN A 1 77 ? 5.595 1.900 -5.265 1.00 0.00 77 GLN A CA 16
ATOM 28472 C C . GLN A 1 77 ? 5.873 2.548 -3.908 1.00 0.00 77 GLN A C 16
ATOM 28473 O O . GLN A 1 77 ? 6.098 1.853 -2.918 1.00 0.00 77 GLN A O 16
ATOM 28487 N N . ARG A 1 78 ? 5.849 3.873 -3.904 1.00 0.00 78 ARG A N 16
ATOM 28488 C CA . ARG A 1 78 ? 6.096 4.623 -2.684 1.00 0.00 78 ARG A CA 16
ATOM 28489 C C . ARG A 1 78 ? 4.816 4.717 -1.851 1.00 0.00 78 ARG A C 16
ATOM 28490 O O . ARG A 1 78 ? 4.873 4.767 -0.624 1.00 0.00 78 ARG A O 16
ATOM 28511 N N . VAL A 1 79 ? 3.692 4.739 -2.552 1.00 0.00 79 VAL A N 16
ATOM 28512 C CA . VAL A 1 79 ? 2.400 4.827 -1.892 1.00 0.00 79 VAL A CA 16
ATOM 28513 C C . VAL A 1 79 ? 1.972 3.432 -1.432 1.00 0.00 79 VAL A C 16
ATOM 28514 O O . VAL A 1 79 ? 1.374 3.282 -0.368 1.00 0.00 79 VAL A O 16
ATOM 28527 N N . PHE A 1 80 ? 2.295 2.446 -2.257 1.00 0.00 80 PHE A N 16
ATOM 28528 C CA . PHE A 1 80 ? 1.951 1.069 -1.948 1.00 0.00 80 PHE A CA 16
ATOM 28529 C C . PHE A 1 80 ? 2.713 0.577 -0.715 1.00 0.00 80 PHE A C 16
ATOM 28530 O O . PHE A 1 80 ? 2.116 0.030 0.210 1.00 0.00 80 PHE A O 16
ATOM 28547 N N . LYS A 1 81 ? 4.021 0.790 -0.744 1.00 0.00 81 LYS A N 16
ATOM 28548 C CA . LYS A 1 81 ? 4.871 0.375 0.359 1.00 0.00 81 LYS A CA 16
ATOM 28549 C C . LYS A 1 81 ? 4.480 1.151 1.618 1.00 0.00 81 LYS A C 16
ATOM 28550 O O . LYS A 1 81 ? 4.399 0.579 2.704 1.00 0.00 81 LYS A O 16
ATOM 28569 N N . ASN A 1 82 ? 4.249 2.442 1.430 1.00 0.00 82 ASN A N 16
ATOM 28570 C CA . ASN A 1 82 ? 3.869 3.303 2.538 1.00 0.00 82 ASN A CA 16
ATOM 28571 C C . ASN A 1 82 ? 2.536 2.823 3.117 1.00 0.00 82 ASN A C 16
ATOM 28572 O O . ASN A 1 82 ? 2.392 2.701 4.333 1.00 0.00 82 ASN A O 16
ATOM 28583 N N . ALA A 1 83 ? 1.596 2.564 2.220 1.00 0.00 83 ALA A N 16
ATOM 28584 C CA . ALA A 1 83 ? 0.281 2.100 2.627 1.00 0.00 83 ALA A CA 16
ATOM 28585 C C . ALA A 1 83 ? 0.434 0.881 3.538 1.00 0.00 83 ALA A C 16
ATOM 28586 O O . ALA A 1 83 ? -0.236 0.781 4.565 1.00 0.00 83 ALA A O 16
ATOM 28593 N N . LEU A 1 84 ? 1.320 -0.016 3.130 1.00 0.00 84 LEU A N 16
ATOM 28594 C CA . LEU A 1 84 ? 1.570 -1.224 3.897 1.00 0.00 84 LEU A CA 16
ATOM 28595 C C . LEU A 1 84 ? 2.056 -0.843 5.297 1.00 0.00 84 LEU A C 16
ATOM 28596 O O . LEU A 1 84 ? 1.691 -1.485 6.280 1.00 0.00 84 LEU A O 16
ATOM 28612 N N . GLN A 1 85 ? 2.873 0.198 5.341 1.00 0.00 85 GLN A N 16
ATOM 28613 C CA . GLN A 1 85 ? 3.414 0.672 6.604 1.00 0.00 85 GLN A CA 16
ATOM 28614 C C . GLN A 1 85 ? 2.281 0.963 7.590 1.00 0.00 85 GLN A C 16
ATOM 28615 O O . GLN A 1 85 ? 2.245 0.401 8.684 1.00 0.00 85 GLN A O 16
ATOM 28629 N N . LEU A 1 86 ? 1.383 1.841 7.168 1.00 0.00 86 LEU A N 16
ATOM 28630 C CA . LEU A 1 86 ? 0.252 2.214 8.001 1.00 0.00 86 LEU A CA 16
ATOM 28631 C C . LEU A 1 86 ? -0.511 0.953 8.411 1.00 0.00 86 LEU A C 16
ATOM 28632 O O . LEU A 1 86 ? -0.922 0.819 9.563 1.00 0.00 86 LEU A O 16
ATOM 28648 N N . LEU A 1 87 ? -0.677 0.060 7.446 1.00 0.00 87 LEU A N 16
ATOM 28649 C CA . LEU A 1 87 ? -1.384 -1.186 7.693 1.00 0.00 87 LEU A CA 16
ATOM 28650 C C . LEU A 1 87 ? -0.787 -1.870 8.924 1.00 0.00 87 LEU A C 16
ATOM 28651 O O . LEU A 1 87 ? -1.518 -2.293 9.819 1.00 0.00 87 LEU A O 16
ATOM 28667 N N . GLN A 1 88 ? 0.535 -1.958 8.930 1.00 0.00 88 GLN A N 16
ATOM 28668 C CA . GLN A 1 88 ? 1.238 -2.584 10.037 1.00 0.00 88 GLN A CA 16
ATOM 28669 C C . GLN A 1 88 ? 0.923 -1.857 11.346 1.00 0.00 88 GLN A C 16
ATOM 28670 O O . GLN A 1 88 ? 0.976 -2.453 12.420 1.00 0.00 88 GLN A O 16
ATOM 28684 N N . GLU A 1 89 ? 0.601 -0.578 11.213 1.00 0.00 89 GLU A N 16
ATOM 28685 C CA . GLU A 1 89 ? 0.277 0.236 12.371 1.00 0.00 89 GLU A CA 16
ATOM 28686 C C . GLU A 1 89 ? -1.187 0.035 12.769 1.00 0.00 89 GLU A C 16
ATOM 28687 O O . GLU A 1 89 ? -1.545 0.196 13.935 1.00 0.00 89 GLU A O 16
ATOM 28699 N N . LYS A 1 90 ? -1.994 -0.314 11.778 1.00 0.00 90 LYS A N 16
ATOM 28700 C CA . LYS A 1 90 ? -3.410 -0.539 12.010 1.00 0.00 90 LYS A CA 16
ATOM 28701 C C . LYS A 1 90 ? -3.630 -1.996 12.422 1.00 0.00 90 LYS A C 16
ATOM 28702 O O . LYS A 1 90 ? -4.752 -2.395 12.731 1.00 0.00 90 LYS A O 16
ATOM 28721 N N . GLY A 1 91 ? -2.541 -2.750 12.415 1.00 0.00 91 GLY A N 16
ATOM 28722 C CA . GLY A 1 91 ? -2.600 -4.154 12.785 1.00 0.00 91 GLY A CA 16
ATOM 28723 C C . GLY A 1 91 ? -3.084 -5.010 11.612 1.00 0.00 91 GLY A C 16
ATOM 28724 O O . GLY A 1 91 ? -3.430 -6.177 11.792 1.00 0.00 91 GLY A O 16
ATOM 28728 N N . LEU A 1 92 ? -3.094 -4.396 10.438 1.00 0.00 92 LEU A N 16
ATOM 28729 C CA . LEU A 1 92 ? -3.530 -5.087 9.236 1.00 0.00 92 LEU A CA 16
ATOM 28730 C C . LEU A 1 92 ? -2.523 -6.187 8.892 1.00 0.00 92 LEU A C 16
ATOM 28731 O O . LEU A 1 92 ? -2.896 -7.350 8.743 1.00 0.00 92 LEU A O 16
ATOM 28747 N N . VAL A 1 93 ? -1.268 -5.780 8.776 1.00 0.00 93 VAL A N 16
ATOM 28748 C CA . VAL A 1 93 ? -0.205 -6.717 8.452 1.00 0.00 93 VAL A CA 16
ATOM 28749 C C . VAL A 1 93 ? 0.931 -6.563 9.466 1.00 0.00 93 VAL A C 16
ATOM 28750 O O . VAL A 1 93 ? 0.848 -5.739 10.375 1.00 0.00 93 VAL A O 16
ATOM 28763 N N . PHE A 1 94 ? 1.965 -7.369 9.275 1.00 0.00 94 PHE A N 16
ATOM 28764 C CA . PHE A 1 94 ? 3.116 -7.333 10.161 1.00 0.00 94 PHE A CA 16
ATOM 28765 C C . PHE A 1 94 ? 4.327 -8.008 9.514 1.00 0.00 94 PHE A C 16
ATOM 28766 O O . PHE A 1 94 ? 4.184 -9.009 8.814 1.00 0.00 94 PHE A O 16
ATOM 28783 N N . GLN A 1 95 ? 5.492 -7.433 9.773 1.00 0.00 95 GLN A N 16
ATOM 28784 C CA . GLN A 1 95 ? 6.728 -7.966 9.225 1.00 0.00 95 GLN A CA 16
ATOM 28785 C C . GLN A 1 95 ? 7.474 -8.776 10.288 1.00 0.00 95 GLN A C 16
ATOM 28786 O O . GLN A 1 95 ? 7.570 -8.355 11.439 1.00 0.00 95 GLN A O 16
ATOM 28800 N N . ARG A 1 96 ? 7.983 -9.923 9.863 1.00 0.00 96 ARG A N 16
ATOM 28801 C CA . ARG A 1 96 ? 8.718 -10.795 10.764 1.00 0.00 96 ARG A CA 16
ATOM 28802 C C . ARG A 1 96 ? 10.222 -10.549 10.630 1.00 0.00 96 ARG A C 16
ATOM 28803 O O . ARG A 1 96 ? 10.876 -10.143 11.590 1.00 0.00 96 ARG A O 16
ATOM 28824 N N . ASP A 1 97 ? 10.727 -10.806 9.433 1.00 0.00 97 ASP A N 16
ATOM 28825 C CA . ASP A 1 97 ? 12.142 -10.619 9.162 1.00 0.00 97 ASP A CA 16
ATOM 28826 C C . ASP A 1 97 ? 12.444 -9.122 9.064 1.00 0.00 97 ASP A C 16
ATOM 28827 O O . ASP A 1 97 ? 13.597 -8.709 9.180 1.00 0.00 97 ASP A O 16
ATOM 28836 N N . SER A 1 98 ? 11.388 -8.350 8.852 1.00 0.00 98 SER A N 16
ATOM 28837 C CA . SER A 1 98 ? 11.526 -6.908 8.737 1.00 0.00 98 SER A CA 16
ATOM 28838 C C . SER A 1 98 ? 12.409 -6.561 7.537 1.00 0.00 98 SER A C 16
ATOM 28839 O O . SER A 1 98 ? 13.450 -7.181 7.327 1.00 0.00 98 SER A O 16
ATOM 28847 N N . GLY A 1 99 ? 11.960 -5.570 6.779 1.00 0.00 99 GLY A N 16
ATOM 28848 C CA . GLY A 1 99 ? 12.696 -5.133 5.606 1.00 0.00 99 GLY A CA 16
ATOM 28849 C C . GLY A 1 99 ? 11.745 -4.620 4.522 1.00 0.00 99 GLY A C 16
ATOM 28850 O O . GLY A 1 99 ? 10.591 -5.041 4.453 1.00 0.00 99 GLY A O 16
ATOM 28854 N N . SER A 1 100 ? 12.265 -3.719 3.702 1.00 0.00 100 SER A N 16
ATOM 28855 C CA . SER A 1 100 ? 11.477 -3.145 2.625 1.00 0.00 100 SER A CA 16
ATOM 28856 C C . SER A 1 100 ? 11.587 -4.017 1.373 1.00 0.00 100 SER A C 16
ATOM 28857 O O . SER A 1 100 ? 11.811 -3.509 0.275 1.00 0.00 100 SER A O 16
ATOM 28865 N N . ASP A 1 101 ? 11.426 -5.316 1.579 1.00 0.00 101 ASP A N 16
ATOM 28866 C CA . ASP A 1 101 ? 11.505 -6.264 0.481 1.00 0.00 101 ASP A CA 16
ATOM 28867 C C . ASP A 1 101 ? 11.242 -7.675 1.011 1.00 0.00 101 ASP A C 16
ATOM 28868 O O . ASP A 1 101 ? 11.930 -8.622 0.632 1.00 0.00 101 ASP A O 16
ATOM 28877 N N . LYS A 1 102 ? 10.246 -7.771 1.879 1.00 0.00 102 LYS A N 16
ATOM 28878 C CA . LYS A 1 102 ? 9.885 -9.050 2.465 1.00 0.00 102 LYS A CA 16
ATOM 28879 C C . LYS A 1 102 ? 8.376 -9.262 2.325 1.00 0.00 102 LYS A C 16
ATOM 28880 O O . LYS A 1 102 ? 7.623 -8.303 2.166 1.00 0.00 102 LYS A O 16
ATOM 28899 N N . LEU A 1 103 ? 7.979 -10.525 2.388 1.00 0.00 103 LEU A N 16
ATOM 28900 C CA . LEU A 1 103 ? 6.574 -10.875 2.271 1.00 0.00 103 LEU A CA 16
ATOM 28901 C C . LEU A 1 103 ? 5.791 -10.213 3.406 1.00 0.00 103 LEU A C 16
ATOM 28902 O O . LEU A 1 103 ? 6.209 -10.260 4.563 1.00 0.00 103 LEU A O 16
ATOM 28918 N N . TYR A 1 104 ? 4.670 -9.611 3.037 1.00 0.00 104 TYR A N 16
ATOM 28919 C CA . TYR A 1 104 ? 3.825 -8.940 4.010 1.00 0.00 104 TYR A CA 16
ATOM 28920 C C . TYR A 1 104 ? 2.714 -9.868 4.504 1.00 0.00 104 TYR A C 16
ATOM 28921 O O . TYR A 1 104 ? 1.815 -10.226 3.744 1.00 0.00 104 TYR A O 16
ATOM 28939 N N . TYR A 1 105 ? 2.812 -10.233 5.774 1.00 0.00 105 TYR A N 16
ATOM 28940 C CA . TYR A 1 105 ? 1.827 -11.113 6.379 1.00 0.00 105 TYR A CA 16
ATOM 28941 C C . TYR A 1 105 ? 0.630 -10.318 6.904 1.00 0.00 105 TYR A C 16
ATOM 28942 O O . TYR A 1 105 ? 0.801 -9.335 7.624 1.00 0.00 105 TYR A O 16
ATOM 28960 N N . VAL A 1 106 ? -0.555 -10.772 6.522 1.00 0.00 106 VAL A N 16
ATOM 28961 C CA . VAL A 1 106 ? -1.779 -10.114 6.946 1.00 0.00 106 VAL A CA 16
ATOM 28962 C C . VAL A 1 106 ? -2.133 -10.569 8.363 1.00 0.00 106 VAL A C 16
ATOM 28963 O O . VAL A 1 106 ? -1.598 -11.563 8.852 1.00 0.00 106 VAL A O 16
ATOM 28976 N N . THR A 1 107 ? -3.033 -9.819 8.983 1.00 0.00 107 THR A N 16
ATOM 28977 C CA . THR A 1 107 ? -3.464 -10.133 10.335 1.00 0.00 107 THR A CA 16
ATOM 28978 C C . THR A 1 107 ? -4.668 -11.077 10.305 1.00 0.00 107 THR A C 16
ATOM 28979 O O . THR A 1 107 ? -4.704 -12.065 11.037 1.00 0.00 107 THR A O 16
ATOM 28990 N N . THR A 1 108 ? -5.622 -10.741 9.450 1.00 0.00 108 THR A N 16
ATOM 28991 C CA . THR A 1 108 ? -6.824 -11.546 9.315 1.00 0.00 108 THR A CA 16
ATOM 28992 C C . THR A 1 108 ? -7.572 -11.617 10.648 1.00 0.00 108 THR A C 16
ATOM 28993 O O . THR A 1 108 ? -6.996 -11.351 11.702 1.00 0.00 108 THR A O 16
ATOM 29004 N N . LYS A 1 109 ? -8.844 -11.976 10.558 1.00 0.00 109 LYS A N 16
ATOM 29005 C CA . LYS A 1 109 ? -9.676 -12.085 11.744 1.00 0.00 109 LYS A CA 16
ATOM 29006 C C . LYS A 1 109 ? -9.190 -11.086 12.797 1.00 0.00 109 LYS A C 16
ATOM 29007 O O . LYS A 1 109 ? -8.583 -11.475 13.793 1.00 0.00 109 LYS A O 16
ATOM 29026 N N . ASP A 1 110 ? -9.475 -9.818 12.539 1.00 0.00 110 ASP A N 16
ATOM 29027 C CA . ASP A 1 110 ? -9.074 -8.761 13.452 1.00 0.00 110 ASP A CA 16
ATOM 29028 C C . ASP A 1 110 ? -9.664 -7.432 12.976 1.00 0.00 110 ASP A C 16
ATOM 29029 O O . ASP A 1 110 ? -10.123 -6.627 13.785 1.00 0.00 110 ASP A O 16
ATOM 29038 N N . LYS A 1 111 ? -9.633 -7.242 11.665 1.00 0.00 111 LYS A N 16
ATOM 29039 C CA . LYS A 1 111 ? -10.158 -6.024 11.072 1.00 0.00 111 LYS A CA 16
ATOM 29040 C C . LYS A 1 111 ? -9.560 -4.813 11.790 1.00 0.00 111 LYS A C 16
ATOM 29041 O O . LYS A 1 111 ? -8.598 -4.947 12.544 1.00 0.00 111 LYS A O 16
ATOM 29060 N N . ASP A 1 112 ? -10.155 -3.658 11.530 1.00 0.00 112 ASP A N 16
ATOM 29061 C CA . ASP A 1 112 ? -9.694 -2.424 12.143 1.00 0.00 112 ASP A CA 16
ATOM 29062 C C . ASP A 1 112 ? -10.463 -1.244 11.545 1.00 0.00 112 ASP A C 16
ATOM 29063 O O . ASP A 1 112 ? -10.602 -1.142 10.327 1.00 0.00 112 ASP A O 16
ATOM 29072 N N . LEU A 1 113 ? -10.944 -0.383 12.430 1.00 0.00 113 LEU A N 16
ATOM 29073 C CA . LEU A 1 113 ? -11.696 0.785 12.006 1.00 0.00 113 LEU A CA 16
ATOM 29074 C C . LEU A 1 113 ? -12.953 0.334 11.261 1.00 0.00 113 LEU A C 16
ATOM 29075 O O . LEU A 1 113 ? -13.173 -0.862 11.074 1.00 0.00 113 LEU A O 16
ATOM 29091 N N . GLN A 1 114 ? -13.746 1.315 10.855 1.00 0.00 114 GLN A N 16
ATOM 29092 C CA . GLN A 1 114 ? -14.976 1.033 10.135 1.00 0.00 114 GLN A CA 16
ATOM 29093 C C . GLN A 1 114 ? -14.670 0.689 8.676 1.00 0.00 114 GLN A C 16
ATOM 29094 O O . GLN A 1 114 ? -13.986 1.444 7.987 1.00 0.00 114 GLN A O 16
ATOM 29108 N N . SER A 1 115 ? -15.192 -0.451 8.248 1.00 0.00 115 SER A N 16
ATOM 29109 C CA . SER A 1 115 ? -14.983 -0.905 6.884 1.00 0.00 115 SER A CA 16
ATOM 29110 C C . SER A 1 115 ? -16.244 -1.598 6.364 1.00 0.00 115 SER A C 16
ATOM 29111 O O . SER A 1 115 ? -17.161 -1.884 7.132 1.00 0.00 115 SER A O 16
ATOM 29119 N N . GLY A 1 116 ? -16.249 -1.849 5.063 1.00 0.00 116 GLY A N 16
ATOM 29120 C CA . GLY A 1 116 ? -17.382 -2.503 4.431 1.00 0.00 116 GLY A CA 16
ATOM 29121 C C . GLY A 1 116 ? -16.954 -3.804 3.750 1.00 0.00 116 GLY A C 16
ATOM 29122 O O . GLY A 1 116 ? -16.475 -3.787 2.617 1.00 0.00 116 GLY A O 16
ATOM 29126 N N . PRO A 1 117 ? -17.147 -4.930 4.488 1.00 0.00 117 PRO A N 16
ATOM 29127 C CA . PRO A 1 117 ? -16.786 -6.238 3.967 1.00 0.00 117 PRO A CA 16
ATOM 29128 C C . PRO A 1 117 ? -17.798 -6.709 2.920 1.00 0.00 117 PRO A C 16
ATOM 29129 O O . PRO A 1 117 ? -18.763 -6.007 2.625 1.00 0.00 117 PRO A O 16
ATOM 29140 N N . SER A 1 118 ? -17.541 -7.895 2.388 1.00 0.00 118 SER A N 16
ATOM 29141 C CA . SER A 1 118 ? -18.417 -8.469 1.381 1.00 0.00 118 SER A CA 16
ATOM 29142 C C . SER A 1 118 ? -17.961 -9.888 1.037 1.00 0.00 118 SER A C 16
ATOM 29143 O O . SER A 1 118 ? -18.766 -10.818 1.030 1.00 0.00 118 SER A O 16
ATOM 29151 N N . SER A 1 119 ? -16.671 -10.010 0.761 1.00 0.00 119 SER A N 16
ATOM 29152 C CA . SER A 1 119 ? -16.098 -11.300 0.417 1.00 0.00 119 SER A CA 16
ATOM 29153 C C . SER A 1 119 ? -16.765 -11.849 -0.845 1.00 0.00 119 SER A C 16
ATOM 29154 O O . SER A 1 119 ? -17.969 -12.102 -0.855 1.00 0.00 119 SER A O 16
ATOM 29162 N N . GLY A 1 120 ? -15.954 -12.019 -1.879 1.00 0.00 120 GLY A N 16
ATOM 29163 C CA . GLY A 1 120 ? -16.451 -12.534 -3.143 1.00 0.00 120 GLY A CA 16
ATOM 29164 C C . GLY A 1 120 ? -15.399 -12.392 -4.245 1.00 0.00 120 GLY A C 16
ATOM 29165 O O . GLY A 1 120 ? -14.564 -11.490 -4.198 1.00 0.00 120 GLY A O 16
ATOM 29169 N N . GLY A 1 1 ? -20.655 16.714 30.429 1.00 0.00 1 GLY A N 17
ATOM 29170 C CA . GLY A 1 1 ? -19.606 17.373 29.669 1.00 0.00 1 GLY A CA 17
ATOM 29171 C C . GLY A 1 1 ? -20.045 17.610 28.222 1.00 0.00 1 GLY A C 17
ATOM 29172 O O . GLY A 1 1 ? -20.681 16.751 27.614 1.00 0.00 1 GLY A O 17
ATOM 29176 N N . SER A 1 2 ? -19.687 18.780 27.714 1.00 0.00 2 SER A N 17
ATOM 29177 C CA . SER A 1 2 ? -20.036 19.141 26.350 1.00 0.00 2 SER A CA 17
ATOM 29178 C C . SER A 1 2 ? -18.772 19.227 25.492 1.00 0.00 2 SER A C 17
ATOM 29179 O O . SER A 1 2 ? -17.663 19.296 26.020 1.00 0.00 2 SER A O 17
ATOM 29187 N N . SER A 1 3 ? -18.981 19.221 24.184 1.00 0.00 3 SER A N 17
ATOM 29188 C CA . SER A 1 3 ? -17.873 19.297 23.248 1.00 0.00 3 SER A CA 17
ATOM 29189 C C . SER A 1 3 ? -18.402 19.441 21.820 1.00 0.00 3 SER A C 17
ATOM 29190 O O . SER A 1 3 ? -19.586 19.221 21.568 1.00 0.00 3 SER A O 17
ATOM 29198 N N . GLY A 1 4 ? -17.500 19.810 20.922 1.00 0.00 4 GLY A N 17
ATOM 29199 C CA . GLY A 1 4 ? -17.862 19.985 19.526 1.00 0.00 4 GLY A CA 17
ATOM 29200 C C . GLY A 1 4 ? -18.176 21.452 19.222 1.00 0.00 4 GLY A C 17
ATOM 29201 O O . GLY A 1 4 ? -18.931 22.093 19.951 1.00 0.00 4 GLY A O 17
ATOM 29205 N N . SER A 1 5 ? -17.580 21.940 18.144 1.00 0.00 5 SER A N 17
ATOM 29206 C CA . SER A 1 5 ? -17.787 23.318 17.734 1.00 0.00 5 SER A CA 17
ATOM 29207 C C . SER A 1 5 ? -17.055 23.588 16.418 1.00 0.00 5 SER A C 17
ATOM 29208 O O . SER A 1 5 ? -15.935 24.097 16.420 1.00 0.00 5 SER A O 17
ATOM 29216 N N . SER A 1 6 ? -17.717 23.236 15.326 1.00 0.00 6 SER A N 17
ATOM 29217 C CA . SER A 1 6 ? -17.144 23.434 14.006 1.00 0.00 6 SER A CA 17
ATOM 29218 C C . SER A 1 6 ? -15.874 22.594 13.855 1.00 0.00 6 SER A C 17
ATOM 29219 O O . SER A 1 6 ? -15.448 21.932 14.801 1.00 0.00 6 SER A O 17
ATOM 29227 N N . GLY A 1 7 ? -15.306 22.647 12.660 1.00 0.00 7 GLY A N 17
ATOM 29228 C CA . GLY A 1 7 ? -14.094 21.898 12.374 1.00 0.00 7 GLY A CA 17
ATOM 29229 C C . GLY A 1 7 ? -14.201 21.174 11.030 1.00 0.00 7 GLY A C 17
ATOM 29230 O O . GLY A 1 7 ? -15.035 20.285 10.865 1.00 0.00 7 GLY A O 17
ATOM 29234 N N . ASN A 1 8 ? -13.345 21.581 10.104 1.00 0.00 8 ASN A N 17
ATOM 29235 C CA . ASN A 1 8 ? -13.333 20.982 8.781 1.00 0.00 8 ASN A CA 17
ATOM 29236 C C . ASN A 1 8 ? -12.035 21.362 8.066 1.00 0.00 8 ASN A C 17
ATOM 29237 O O . ASN A 1 8 ? -11.806 22.533 7.767 1.00 0.00 8 ASN A O 17
ATOM 29248 N N . LYS A 1 9 ? -11.219 20.349 7.811 1.00 0.00 9 LYS A N 17
ATOM 29249 C CA . LYS A 1 9 ? -9.950 20.562 7.137 1.00 0.00 9 LYS A CA 17
ATOM 29250 C C . LYS A 1 9 ? -9.197 19.233 7.045 1.00 0.00 9 LYS A C 17
ATOM 29251 O O . LYS A 1 9 ? -9.237 18.428 7.974 1.00 0.00 9 LYS A O 17
ATOM 29270 N N . ASP A 1 10 ? -8.528 19.045 5.917 1.00 0.00 10 ASP A N 17
ATOM 29271 C CA . ASP A 1 10 ? -7.767 17.828 5.692 1.00 0.00 10 ASP A CA 17
ATOM 29272 C C . ASP A 1 10 ? -6.829 18.031 4.500 1.00 0.00 10 ASP A C 17
ATOM 29273 O O . ASP A 1 10 ? -7.042 18.925 3.683 1.00 0.00 10 ASP A O 17
ATOM 29282 N N . ASN A 1 11 ? -5.811 17.186 4.439 1.00 0.00 11 ASN A N 17
ATOM 29283 C CA . ASN A 1 11 ? -4.840 17.261 3.361 1.00 0.00 11 ASN A CA 17
ATOM 29284 C C . ASN A 1 11 ? -4.503 15.847 2.884 1.00 0.00 11 ASN A C 17
ATOM 29285 O O . ASN A 1 11 ? -4.806 14.869 3.566 1.00 0.00 11 ASN A O 17
ATOM 29296 N N . LEU A 1 12 ? -3.882 15.783 1.715 1.00 0.00 12 LEU A N 17
ATOM 29297 C CA . LEU A 1 12 ? -3.501 14.505 1.139 1.00 0.00 12 LEU A CA 17
ATOM 29298 C C . LEU A 1 12 ? -1.975 14.420 1.060 1.00 0.00 12 LEU A C 17
ATOM 29299 O O . LEU A 1 12 ? -1.297 14.387 2.086 1.00 0.00 12 LEU A O 17
ATOM 29315 N N . ASP A 1 13 ? -1.479 14.387 -0.168 1.00 0.00 13 ASP A N 17
ATOM 29316 C CA . ASP A 1 13 ? -0.046 14.307 -0.395 1.00 0.00 13 ASP A CA 17
ATOM 29317 C C . ASP A 1 13 ? 0.388 12.840 -0.376 1.00 0.00 13 ASP A C 17
ATOM 29318 O O . ASP A 1 13 ? -0.294 11.995 0.203 1.00 0.00 13 ASP A O 17
ATOM 29327 N N . LEU A 1 14 ? 1.519 12.583 -1.016 1.00 0.00 14 LEU A N 17
ATOM 29328 C CA . LEU A 1 14 ? 2.052 11.232 -1.079 1.00 0.00 14 LEU A CA 17
ATOM 29329 C C . LEU A 1 14 ? 1.797 10.525 0.253 1.00 0.00 14 LEU A C 17
ATOM 29330 O O . LEU A 1 14 ? 1.542 9.321 0.282 1.00 0.00 14 LEU A O 17
ATOM 29346 N N . ALA A 1 15 ? 1.873 11.302 1.323 1.00 0.00 15 ALA A N 17
ATOM 29347 C CA . ALA A 1 15 ? 1.654 10.764 2.655 1.00 0.00 15 ALA A CA 17
ATOM 29348 C C . ALA A 1 15 ? 0.152 10.588 2.889 1.00 0.00 15 ALA A C 17
ATOM 29349 O O . ALA A 1 15 ? -0.300 9.504 3.254 1.00 0.00 15 ALA A O 17
ATOM 29356 N N . GLY A 1 16 ? -0.579 11.671 2.668 1.00 0.00 16 GLY A N 17
ATOM 29357 C CA . GLY A 1 16 ? -2.021 11.650 2.850 1.00 0.00 16 GLY A CA 17
ATOM 29358 C C . GLY A 1 16 ? -2.669 10.578 1.972 1.00 0.00 16 GLY A C 17
ATOM 29359 O O . GLY A 1 16 ? -3.376 9.704 2.473 1.00 0.00 16 GLY A O 17
ATOM 29363 N N . LEU A 1 17 ? -2.404 10.678 0.678 1.00 0.00 17 LEU A N 17
ATOM 29364 C CA . LEU A 1 17 ? -2.953 9.728 -0.274 1.00 0.00 17 LEU A CA 17
ATOM 29365 C C . LEU A 1 17 ? -2.534 8.312 0.126 1.00 0.00 17 LEU A C 17
ATOM 29366 O O . LEU A 1 17 ? -3.255 7.350 -0.134 1.00 0.00 17 LEU A O 17
ATOM 29382 N N . THR A 1 18 ? -1.369 8.229 0.753 1.00 0.00 18 THR A N 17
ATOM 29383 C CA . THR A 1 18 ? -0.846 6.947 1.192 1.00 0.00 18 THR A CA 17
ATOM 29384 C C . THR A 1 18 ? -1.734 6.355 2.288 1.00 0.00 18 THR A C 17
ATOM 29385 O O . THR A 1 18 ? -2.277 5.263 2.130 1.00 0.00 18 THR A O 17
ATOM 29396 N N . SER A 1 19 ? -1.854 7.102 3.376 1.00 0.00 19 SER A N 17
ATOM 29397 C CA . SER A 1 19 ? -2.667 6.665 4.498 1.00 0.00 19 SER A CA 17
ATOM 29398 C C . SER A 1 19 ? -3.984 6.075 3.991 1.00 0.00 19 SER A C 17
ATOM 29399 O O . SER A 1 19 ? -4.557 5.191 4.626 1.00 0.00 19 SER A O 17
ATOM 29407 N N . LEU A 1 20 ? -4.426 6.587 2.852 1.00 0.00 20 LEU A N 17
ATOM 29408 C CA . LEU A 1 20 ? -5.665 6.122 2.253 1.00 0.00 20 LEU A CA 17
ATOM 29409 C C . LEU A 1 20 ? -5.417 4.784 1.553 1.00 0.00 20 LEU A C 17
ATOM 29410 O O . LEU A 1 20 ? -6.116 3.805 1.811 1.00 0.00 20 LEU A O 17
ATOM 29426 N N . LEU A 1 21 ? -4.420 4.786 0.680 1.00 0.00 21 LEU A N 17
ATOM 29427 C CA . LEU A 1 21 ? -4.071 3.585 -0.059 1.00 0.00 21 LEU A CA 17
ATOM 29428 C C . LEU A 1 21 ? -4.071 2.387 0.893 1.00 0.00 21 LEU A C 17
ATOM 29429 O O . LEU A 1 21 ? -4.609 1.330 0.566 1.00 0.00 21 LEU A O 17
ATOM 29445 N N . SER A 1 22 ? -3.463 2.592 2.052 1.00 0.00 22 SER A N 17
ATOM 29446 C CA . SER A 1 22 ? -3.386 1.542 3.053 1.00 0.00 22 SER A CA 17
ATOM 29447 C C . SER A 1 22 ? -4.739 0.837 3.177 1.00 0.00 22 SER A C 17
ATOM 29448 O O . SER A 1 22 ? -4.814 -0.388 3.099 1.00 0.00 22 SER A O 17
ATOM 29456 N N . GLU A 1 23 ? -5.774 1.642 3.367 1.00 0.00 23 GLU A N 17
ATOM 29457 C CA . GLU A 1 23 ? -7.119 1.111 3.503 1.00 0.00 23 GLU A CA 17
ATOM 29458 C C . GLU A 1 23 ? -7.545 0.408 2.212 1.00 0.00 23 GLU A C 17
ATOM 29459 O O . GLU A 1 23 ? -8.353 -0.519 2.244 1.00 0.00 23 GLU A O 17
ATOM 29471 N N . LYS A 1 24 ? -6.982 0.875 1.108 1.00 0.00 24 LYS A N 17
ATOM 29472 C CA . LYS A 1 24 ? -7.293 0.303 -0.191 1.00 0.00 24 LYS A CA 17
ATOM 29473 C C . LYS A 1 24 ? -6.663 -1.088 -0.294 1.00 0.00 24 LYS A C 17
ATOM 29474 O O . LYS A 1 24 ? -7.263 -2.005 -0.852 1.00 0.00 24 LYS A O 17
ATOM 29493 N N . ILE A 1 25 ? -5.460 -1.199 0.252 1.00 0.00 25 ILE A N 17
ATOM 29494 C CA . ILE A 1 25 ? -4.742 -2.462 0.228 1.00 0.00 25 ILE A CA 17
ATOM 29495 C C . ILE A 1 25 ? -5.342 -3.405 1.272 1.00 0.00 25 ILE A C 17
ATOM 29496 O O . ILE A 1 25 ? -5.564 -4.583 0.996 1.00 0.00 25 ILE A O 17
ATOM 29512 N N . LYS A 1 26 ? -5.588 -2.852 2.451 1.00 0.00 26 LYS A N 17
ATOM 29513 C CA . LYS A 1 26 ? -6.158 -3.628 3.538 1.00 0.00 26 LYS A CA 17
ATOM 29514 C C . LYS A 1 26 ? -7.486 -4.238 3.083 1.00 0.00 26 LYS A C 17
ATOM 29515 O O . LYS A 1 26 ? -7.788 -5.387 3.402 1.00 0.00 26 LYS A O 17
ATOM 29534 N N . GLU A 1 27 ? -8.243 -3.441 2.344 1.00 0.00 27 GLU A N 17
ATOM 29535 C CA . GLU A 1 27 ? -9.531 -3.887 1.841 1.00 0.00 27 GLU A CA 17
ATOM 29536 C C . GLU A 1 27 ? -9.346 -5.048 0.861 1.00 0.00 27 GLU A C 17
ATOM 29537 O O . GLU A 1 27 ? -10.117 -6.006 0.875 1.00 0.00 27 GLU A O 17
ATOM 29549 N N . PHE A 1 28 ? -8.318 -4.923 0.034 1.00 0.00 28 PHE A N 17
ATOM 29550 C CA . PHE A 1 28 ? -8.021 -5.949 -0.951 1.00 0.00 28 PHE A CA 17
ATOM 29551 C C . PHE A 1 28 ? -7.755 -7.296 -0.276 1.00 0.00 28 PHE A C 17
ATOM 29552 O O . PHE A 1 28 ? -8.104 -8.345 -0.816 1.00 0.00 28 PHE A O 17
ATOM 29569 N N . LEU A 1 29 ? -7.141 -7.224 0.896 1.00 0.00 29 LEU A N 17
ATOM 29570 C CA . LEU A 1 29 ? -6.824 -8.425 1.650 1.00 0.00 29 LEU A CA 17
ATOM 29571 C C . LEU A 1 29 ? -8.120 -9.163 1.992 1.00 0.00 29 LEU A C 17
ATOM 29572 O O . LEU A 1 29 ? -8.217 -10.375 1.801 1.00 0.00 29 LEU A O 17
ATOM 29588 N N . GLN A 1 30 ? -9.083 -8.403 2.491 1.00 0.00 30 GLN A N 17
ATOM 29589 C CA . GLN A 1 30 ? -10.368 -8.970 2.861 1.00 0.00 30 GLN A CA 17
ATOM 29590 C C . GLN A 1 30 ? -11.172 -9.326 1.609 1.00 0.00 30 GLN A C 17
ATOM 29591 O O . GLN A 1 30 ? -12.148 -10.071 1.684 1.00 0.00 30 GLN A O 17
ATOM 29605 N N . GLU A 1 31 ? -10.732 -8.777 0.486 1.00 0.00 31 GLU A N 17
ATOM 29606 C CA . GLU A 1 31 ? -11.398 -9.027 -0.781 1.00 0.00 31 GLU A CA 17
ATOM 29607 C C . GLU A 1 31 ? -10.903 -10.340 -1.391 1.00 0.00 31 GLU A C 17
ATOM 29608 O O . GLU A 1 31 ? -11.690 -11.109 -1.940 1.00 0.00 31 GLU A O 17
ATOM 29620 N N . LYS A 1 32 ? -9.601 -10.556 -1.273 1.00 0.00 32 LYS A N 17
ATOM 29621 C CA . LYS A 1 32 ? -8.991 -11.762 -1.806 1.00 0.00 32 LYS A CA 17
ATOM 29622 C C . LYS A 1 32 ? -8.924 -12.823 -0.706 1.00 0.00 32 LYS A C 17
ATOM 29623 O O . LYS A 1 32 ? -8.852 -14.017 -0.993 1.00 0.00 32 LYS A O 17
ATOM 29642 N N . LYS A 1 33 ? -8.950 -12.350 0.531 1.00 0.00 33 LYS A N 17
ATOM 29643 C CA . LYS A 1 33 ? -8.894 -13.243 1.676 1.00 0.00 33 LYS A CA 17
ATOM 29644 C C . LYS A 1 33 ? -7.611 -14.074 1.606 1.00 0.00 33 LYS A C 17
ATOM 29645 O O . LYS A 1 33 ? -7.664 -15.288 1.414 1.00 0.00 33 LYS A O 17
ATOM 29664 N N . MET A 1 34 ? -6.489 -13.388 1.765 1.00 0.00 34 MET A N 17
ATOM 29665 C CA . MET A 1 34 ? -5.196 -14.048 1.721 1.00 0.00 34 MET A CA 17
ATOM 29666 C C . MET A 1 34 ? -4.549 -14.077 3.108 1.00 0.00 34 MET A C 17
ATOM 29667 O O . MET A 1 34 ? -5.089 -13.518 4.061 1.00 0.00 34 MET A O 17
ATOM 29681 N N . GLN A 1 35 ? -3.401 -14.736 3.176 1.00 0.00 35 GLN A N 17
ATOM 29682 C CA . GLN A 1 35 ? -2.674 -14.845 4.430 1.00 0.00 35 GLN A CA 17
ATOM 29683 C C . GLN A 1 35 ? -1.232 -14.368 4.251 1.00 0.00 35 GLN A C 17
ATOM 29684 O O . GLN A 1 35 ? -0.455 -14.356 5.205 1.00 0.00 35 GLN A O 17
ATOM 29698 N N . SER A 1 36 ? -0.916 -13.988 3.021 1.00 0.00 36 SER A N 17
ATOM 29699 C CA . SER A 1 36 ? 0.420 -13.511 2.705 1.00 0.00 36 SER A CA 17
ATOM 29700 C C . SER A 1 36 ? 0.439 -12.900 1.303 1.00 0.00 36 SER A C 17
ATOM 29701 O O . SER A 1 36 ? -0.221 -13.401 0.394 1.00 0.00 36 SER A O 17
ATOM 29709 N N . PHE A 1 37 ? 1.203 -11.825 1.171 1.00 0.00 37 PHE A N 17
ATOM 29710 C CA . PHE A 1 37 ? 1.316 -11.140 -0.105 1.00 0.00 37 PHE A CA 17
ATOM 29711 C C . PHE A 1 37 ? 2.435 -10.097 -0.070 1.00 0.00 37 PHE A C 17
ATOM 29712 O O . PHE A 1 37 ? 2.894 -9.710 1.004 1.00 0.00 37 PHE A O 17
ATOM 29729 N N . TYR A 1 38 ? 2.842 -9.671 -1.257 1.00 0.00 38 TYR A N 17
ATOM 29730 C CA . TYR A 1 38 ? 3.898 -8.680 -1.375 1.00 0.00 38 TYR A CA 17
ATOM 29731 C C . TYR A 1 38 ? 3.347 -7.351 -1.895 1.00 0.00 38 TYR A C 17
ATOM 29732 O O . TYR A 1 38 ? 2.309 -7.321 -2.555 1.00 0.00 38 TYR A O 17
ATOM 29750 N N . GLN A 1 39 ? 4.066 -6.285 -1.579 1.00 0.00 39 GLN A N 17
ATOM 29751 C CA . GLN A 1 39 ? 3.663 -4.956 -2.006 1.00 0.00 39 GLN A CA 17
ATOM 29752 C C . GLN A 1 39 ? 3.465 -4.923 -3.523 1.00 0.00 39 GLN A C 17
ATOM 29753 O O . GLN A 1 39 ? 2.615 -4.190 -4.026 1.00 0.00 39 GLN A O 17
ATOM 29767 N N . GLN A 1 40 ? 4.264 -5.727 -4.209 1.00 0.00 40 GLN A N 17
ATOM 29768 C CA . GLN A 1 40 ? 4.188 -5.799 -5.658 1.00 0.00 40 GLN A CA 17
ATOM 29769 C C . GLN A 1 40 ? 2.907 -6.518 -6.087 1.00 0.00 40 GLN A C 17
ATOM 29770 O O . GLN A 1 40 ? 2.244 -6.100 -7.035 1.00 0.00 40 GLN A O 17
ATOM 29784 N N . GLU A 1 41 ? 2.597 -7.586 -5.368 1.00 0.00 41 GLU A N 17
ATOM 29785 C CA . GLU A 1 41 ? 1.407 -8.367 -5.662 1.00 0.00 41 GLU A CA 17
ATOM 29786 C C . GLU A 1 41 ? 0.166 -7.472 -5.642 1.00 0.00 41 GLU A C 17
ATOM 29787 O O . GLU A 1 41 ? -0.876 -7.837 -6.183 1.00 0.00 41 GLU A O 17
ATOM 29799 N N . LEU A 1 42 ? 0.320 -6.315 -5.013 1.00 0.00 42 LEU A N 17
ATOM 29800 C CA . LEU A 1 42 ? -0.775 -5.365 -4.916 1.00 0.00 42 LEU A CA 17
ATOM 29801 C C . LEU A 1 42 ? -0.592 -4.273 -5.972 1.00 0.00 42 LEU A C 17
ATOM 29802 O O . LEU A 1 42 ? -1.549 -3.596 -6.342 1.00 0.00 42 LEU A O 17
ATOM 29818 N N . GLU A 1 43 ? 0.645 -4.137 -6.429 1.00 0.00 43 GLU A N 17
ATOM 29819 C CA . GLU A 1 43 ? 0.965 -3.139 -7.435 1.00 0.00 43 GLU A CA 17
ATOM 29820 C C . GLU A 1 43 ? 0.316 -3.506 -8.772 1.00 0.00 43 GLU A C 17
ATOM 29821 O O . GLU A 1 43 ? 0.326 -2.710 -9.709 1.00 0.00 43 GLU A O 17
ATOM 29833 N N . THR A 1 44 ? -0.232 -4.711 -8.816 1.00 0.00 44 THR A N 17
ATOM 29834 C CA . THR A 1 44 ? -0.884 -5.193 -10.022 1.00 0.00 44 THR A CA 17
ATOM 29835 C C . THR A 1 44 ? -2.390 -4.929 -9.956 1.00 0.00 44 THR A C 17
ATOM 29836 O O . THR A 1 44 ? -3.098 -5.104 -10.946 1.00 0.00 44 THR A O 17
ATOM 29847 N N . VAL A 1 45 ? -2.834 -4.511 -8.779 1.00 0.00 45 VAL A N 17
ATOM 29848 C CA . VAL A 1 45 ? -4.242 -4.221 -8.571 1.00 0.00 45 VAL A CA 17
ATOM 29849 C C . VAL A 1 45 ? -4.557 -2.826 -9.117 1.00 0.00 45 VAL A C 17
ATOM 29850 O O . VAL A 1 45 ? -4.277 -1.823 -8.463 1.00 0.00 45 VAL A O 17
ATOM 29863 N N . GLU A 1 46 ? -5.136 -2.809 -10.309 1.00 0.00 46 GLU A N 17
ATOM 29864 C CA . GLU A 1 46 ? -5.492 -1.554 -10.949 1.00 0.00 46 GLU A CA 17
ATOM 29865 C C . GLU A 1 46 ? -6.226 -0.644 -9.963 1.00 0.00 46 GLU A C 17
ATOM 29866 O O . GLU A 1 46 ? -5.778 0.468 -9.687 1.00 0.00 46 GLU A O 17
ATOM 29878 N N . SER A 1 47 ? -7.342 -1.150 -9.458 1.00 0.00 47 SER A N 17
ATOM 29879 C CA . SER A 1 47 ? -8.143 -0.397 -8.509 1.00 0.00 47 SER A CA 17
ATOM 29880 C C . SER A 1 47 ? -7.232 0.332 -7.518 1.00 0.00 47 SER A C 17
ATOM 29881 O O . SER A 1 47 ? -7.472 1.492 -7.187 1.00 0.00 47 SER A O 17
ATOM 29889 N N . LEU A 1 48 ? -6.207 -0.379 -7.073 1.00 0.00 48 LEU A N 17
ATOM 29890 C CA . LEU A 1 48 ? -5.259 0.186 -6.127 1.00 0.00 48 LEU A CA 17
ATOM 29891 C C . LEU A 1 48 ? -4.368 1.199 -6.848 1.00 0.00 48 LEU A C 17
ATOM 29892 O O . LEU A 1 48 ? -4.289 2.359 -6.446 1.00 0.00 48 LEU A O 17
ATOM 29908 N N . GLN A 1 49 ? -3.719 0.724 -7.901 1.00 0.00 49 GLN A N 17
ATOM 29909 C CA . GLN A 1 49 ? -2.836 1.574 -8.682 1.00 0.00 49 GLN A CA 17
ATOM 29910 C C . GLN A 1 49 ? -3.513 2.914 -8.976 1.00 0.00 49 GLN A C 17
ATOM 29911 O O . GLN A 1 49 ? -2.881 3.966 -8.885 1.00 0.00 49 GLN A O 17
ATOM 29925 N N . SER A 1 50 ? -4.789 2.833 -9.323 1.00 0.00 50 SER A N 17
ATOM 29926 C CA . SER A 1 50 ? -5.558 4.027 -9.631 1.00 0.00 50 SER A CA 17
ATOM 29927 C C . SER A 1 50 ? -5.395 5.057 -8.512 1.00 0.00 50 SER A C 17
ATOM 29928 O O . SER A 1 50 ? -5.563 6.255 -8.737 1.00 0.00 50 SER A O 17
ATOM 29936 N N . LEU A 1 51 ? -5.071 4.554 -7.330 1.00 0.00 51 LEU A N 17
ATOM 29937 C CA . LEU A 1 51 ? -4.884 5.416 -6.175 1.00 0.00 51 LEU A CA 17
ATOM 29938 C C . LEU A 1 51 ? -3.389 5.665 -5.968 1.00 0.00 51 LEU A C 17
ATOM 29939 O O . LEU A 1 51 ? -2.967 6.804 -5.770 1.00 0.00 51 LEU A O 17
ATOM 29955 N N . ALA A 1 52 ? -2.628 4.582 -6.019 1.00 0.00 52 ALA A N 17
ATOM 29956 C CA . ALA A 1 52 ? -1.188 4.669 -5.840 1.00 0.00 52 ALA A CA 17
ATOM 29957 C C . ALA A 1 52 ? -0.572 5.392 -7.039 1.00 0.00 52 ALA A C 17
ATOM 29958 O O . ALA A 1 52 ? 0.635 5.627 -7.073 1.00 0.00 52 ALA A O 17
ATOM 29965 N N . SER A 1 53 ? -1.428 5.724 -7.993 1.00 0.00 53 SER A N 17
ATOM 29966 C CA . SER A 1 53 ? -0.983 6.415 -9.191 1.00 0.00 53 SER A CA 17
ATOM 29967 C C . SER A 1 53 ? -1.486 7.860 -9.180 1.00 0.00 53 SER A C 17
ATOM 29968 O O . SER A 1 53 ? -1.038 8.684 -9.976 1.00 0.00 53 SER A O 17
ATOM 29976 N N . ARG A 1 54 ? -2.410 8.124 -8.268 1.00 0.00 54 ARG A N 17
ATOM 29977 C CA . ARG A 1 54 ? -2.978 9.455 -8.142 1.00 0.00 54 ARG A CA 17
ATOM 29978 C C . ARG A 1 54 ? -1.886 10.516 -8.292 1.00 0.00 54 ARG A C 17
ATOM 29979 O O . ARG A 1 54 ? -0.719 10.256 -8.000 1.00 0.00 54 ARG A O 17
ATOM 30000 N N . PRO A 1 55 ? -2.313 11.719 -8.759 1.00 0.00 55 PRO A N 17
ATOM 30001 C CA . PRO A 1 55 ? -1.384 12.820 -8.952 1.00 0.00 55 PRO A CA 17
ATOM 30002 C C . PRO A 1 55 ? -0.987 13.442 -7.612 1.00 0.00 55 PRO A C 17
ATOM 30003 O O . PRO A 1 55 ? 0.119 13.961 -7.468 1.00 0.00 55 PRO A O 17
ATOM 30014 N N . VAL A 1 56 ? -1.911 13.370 -6.665 1.00 0.00 56 VAL A N 17
ATOM 30015 C CA . VAL A 1 56 ? -1.671 13.920 -5.341 1.00 0.00 56 VAL A CA 17
ATOM 30016 C C . VAL A 1 56 ? -0.719 15.113 -5.454 1.00 0.00 56 VAL A C 17
ATOM 30017 O O . VAL A 1 56 ? -1.141 16.218 -5.792 1.00 0.00 56 VAL A O 17
ATOM 30030 N N . THR A 1 57 ? 0.547 14.849 -5.166 1.00 0.00 57 THR A N 17
ATOM 30031 C CA . THR A 1 57 ? 1.561 15.887 -5.231 1.00 0.00 57 THR A CA 17
ATOM 30032 C C . THR A 1 57 ? 2.950 15.291 -4.991 1.00 0.00 57 THR A C 17
ATOM 30033 O O . THR A 1 57 ? 3.209 14.719 -3.933 1.00 0.00 57 THR A O 17
ATOM 30044 N N . HIS A 1 58 ? 3.806 15.446 -5.990 1.00 0.00 58 HIS A N 17
ATOM 30045 C CA . HIS A 1 58 ? 5.162 14.931 -5.900 1.00 0.00 58 HIS A CA 17
ATOM 30046 C C . HIS A 1 58 ? 5.982 15.433 -7.090 1.00 0.00 58 HIS A C 17
ATOM 30047 O O . HIS A 1 58 ? 5.422 15.896 -8.083 1.00 0.00 58 HIS A O 17
ATOM 30061 N N . SER A 1 59 ? 7.295 15.326 -6.951 1.00 0.00 59 SER A N 17
ATOM 30062 C CA . SER A 1 59 ? 8.198 15.764 -8.002 1.00 0.00 59 SER A CA 17
ATOM 30063 C C . SER A 1 59 ? 9.630 15.827 -7.469 1.00 0.00 59 SER A C 17
ATOM 30064 O O . SER A 1 59 ? 10.068 16.867 -6.979 1.00 0.00 59 SER A O 17
ATOM 30072 N N . THR A 1 60 ? 10.320 14.702 -7.582 1.00 0.00 60 THR A N 17
ATOM 30073 C CA . THR A 1 60 ? 11.694 14.616 -7.117 1.00 0.00 60 THR A CA 17
ATOM 30074 C C . THR A 1 60 ? 12.382 13.385 -7.710 1.00 0.00 60 THR A C 17
ATOM 30075 O O . THR A 1 60 ? 11.736 12.368 -7.959 1.00 0.00 60 THR A O 17
ATOM 30086 N N . GLY A 1 61 ? 13.684 13.517 -7.919 1.00 0.00 61 GLY A N 17
ATOM 30087 C CA . GLY A 1 61 ? 14.467 12.428 -8.478 1.00 0.00 61 GLY A CA 17
ATOM 30088 C C . GLY A 1 61 ? 14.702 12.634 -9.975 1.00 0.00 61 GLY A C 17
ATOM 30089 O O . GLY A 1 61 ? 14.046 13.466 -10.602 1.00 0.00 61 GLY A O 17
ATOM 30093 N N . SER A 1 62 ? 15.640 11.864 -10.506 1.00 0.00 62 SER A N 17
ATOM 30094 C CA . SER A 1 62 ? 15.970 11.951 -11.918 1.00 0.00 62 SER A CA 17
ATOM 30095 C C . SER A 1 62 ? 15.597 10.646 -12.625 1.00 0.00 62 SER A C 17
ATOM 30096 O O . SER A 1 62 ? 14.663 10.615 -13.425 1.00 0.00 62 SER A O 17
ATOM 30104 N N . ASP A 1 63 ? 16.345 9.602 -12.303 1.00 0.00 63 ASP A N 17
ATOM 30105 C CA . ASP A 1 63 ? 16.104 8.297 -12.897 1.00 0.00 63 ASP A CA 17
ATOM 30106 C C . ASP A 1 63 ? 16.400 7.209 -11.864 1.00 0.00 63 ASP A C 17
ATOM 30107 O O . ASP A 1 63 ? 17.492 7.165 -11.298 1.00 0.00 63 ASP A O 17
ATOM 30116 N N . GLN A 1 64 ? 15.409 6.357 -11.649 1.00 0.00 64 GLN A N 17
ATOM 30117 C CA . GLN A 1 64 ? 15.549 5.271 -10.693 1.00 0.00 64 GLN A CA 17
ATOM 30118 C C . GLN A 1 64 ? 16.429 4.162 -11.275 1.00 0.00 64 GLN A C 17
ATOM 30119 O O . GLN A 1 64 ? 16.678 3.153 -10.617 1.00 0.00 64 GLN A O 17
ATOM 30133 N N . VAL A 1 65 ? 16.876 4.388 -12.502 1.00 0.00 65 VAL A N 17
ATOM 30134 C CA . VAL A 1 65 ? 17.722 3.421 -13.179 1.00 0.00 65 VAL A CA 17
ATOM 30135 C C . VAL A 1 65 ? 17.146 2.017 -12.980 1.00 0.00 65 VAL A C 17
ATOM 30136 O O . VAL A 1 65 ? 17.307 1.421 -11.917 1.00 0.00 65 VAL A O 17
ATOM 30149 N N . GLU A 1 66 ? 16.487 1.530 -14.021 1.00 0.00 66 GLU A N 17
ATOM 30150 C CA . GLU A 1 66 ? 15.886 0.208 -13.974 1.00 0.00 66 GLU A CA 17
ATOM 30151 C C . GLU A 1 66 ? 14.439 0.299 -13.486 1.00 0.00 66 GLU A C 17
ATOM 30152 O O . GLU A 1 66 ? 13.914 -0.650 -12.906 1.00 0.00 66 GLU A O 17
ATOM 30164 N N . LEU A 1 67 ? 13.835 1.451 -13.737 1.00 0.00 67 LEU A N 17
ATOM 30165 C CA . LEU A 1 67 ? 12.459 1.679 -13.330 1.00 0.00 67 LEU A CA 17
ATOM 30166 C C . LEU A 1 67 ? 11.517 1.149 -14.413 1.00 0.00 67 LEU A C 17
ATOM 30167 O O . LEU A 1 67 ? 10.555 1.818 -14.786 1.00 0.00 67 LEU A O 17
ATOM 30183 N N . LYS A 1 68 ? 11.827 -0.049 -14.886 1.00 0.00 68 LYS A N 17
ATOM 30184 C CA . LYS A 1 68 ? 11.020 -0.678 -15.918 1.00 0.00 68 LYS A CA 17
ATOM 30185 C C . LYS A 1 68 ? 10.976 0.231 -17.149 1.00 0.00 68 LYS A C 17
ATOM 30186 O O . LYS A 1 68 ? 11.609 1.285 -17.170 1.00 0.00 68 LYS A O 17
ATOM 30205 N N . ASP A 1 69 ? 10.221 -0.212 -18.144 1.00 0.00 69 ASP A N 17
ATOM 30206 C CA . ASP A 1 69 ? 10.087 0.548 -19.376 1.00 0.00 69 ASP A CA 17
ATOM 30207 C C . ASP A 1 69 ? 9.153 1.737 -19.136 1.00 0.00 69 ASP A C 17
ATOM 30208 O O . ASP A 1 69 ? 9.530 2.884 -19.373 1.00 0.00 69 ASP A O 17
ATOM 30217 N N . SER A 1 70 ? 7.953 1.422 -18.671 1.00 0.00 70 SER A N 17
ATOM 30218 C CA . SER A 1 70 ? 6.963 2.449 -18.397 1.00 0.00 70 SER A CA 17
ATOM 30219 C C . SER A 1 70 ? 7.628 3.649 -17.719 1.00 0.00 70 SER A C 17
ATOM 30220 O O . SER A 1 70 ? 8.684 3.512 -17.103 1.00 0.00 70 SER A O 17
ATOM 30228 N N . GLY A 1 71 ? 6.982 4.798 -17.856 1.00 0.00 71 GLY A N 17
ATOM 30229 C CA . GLY A 1 71 ? 7.498 6.021 -17.264 1.00 0.00 71 GLY A CA 17
ATOM 30230 C C . GLY A 1 71 ? 7.136 6.107 -15.780 1.00 0.00 71 GLY A C 17
ATOM 30231 O O . GLY A 1 71 ? 7.981 5.876 -14.917 1.00 0.00 71 GLY A O 17
ATOM 30235 N N . THR A 1 72 ? 5.878 6.440 -15.529 1.00 0.00 72 THR A N 17
ATOM 30236 C CA . THR A 1 72 ? 5.393 6.559 -14.164 1.00 0.00 72 THR A CA 17
ATOM 30237 C C . THR A 1 72 ? 5.248 5.176 -13.527 1.00 0.00 72 THR A C 17
ATOM 30238 O O . THR A 1 72 ? 4.134 4.686 -13.347 1.00 0.00 72 THR A O 17
ATOM 30249 N N . SER A 1 73 ? 6.389 4.586 -13.203 1.00 0.00 73 SER A N 17
ATOM 30250 C CA . SER A 1 73 ? 6.402 3.268 -12.590 1.00 0.00 73 SER A CA 17
ATOM 30251 C C . SER A 1 73 ? 7.359 3.257 -11.396 1.00 0.00 73 SER A C 17
ATOM 30252 O O . SER A 1 73 ? 8.405 2.612 -11.440 1.00 0.00 73 SER A O 17
ATOM 30260 N N . GLY A 1 74 ? 6.965 3.978 -10.356 1.00 0.00 74 GLY A N 17
ATOM 30261 C CA . GLY A 1 74 ? 7.774 4.058 -9.152 1.00 0.00 74 GLY A CA 17
ATOM 30262 C C . GLY A 1 74 ? 7.034 4.811 -8.044 1.00 0.00 74 GLY A C 17
ATOM 30263 O O . GLY A 1 74 ? 6.912 4.314 -6.926 1.00 0.00 74 GLY A O 17
ATOM 30267 N N . VAL A 1 75 ? 6.561 5.998 -8.394 1.00 0.00 75 VAL A N 17
ATOM 30268 C CA . VAL A 1 75 ? 5.837 6.824 -7.443 1.00 0.00 75 VAL A CA 17
ATOM 30269 C C . VAL A 1 75 ? 4.847 5.953 -6.667 1.00 0.00 75 VAL A C 17
ATOM 30270 O O . VAL A 1 75 ? 4.743 6.062 -5.446 1.00 0.00 75 VAL A O 17
ATOM 30283 N N . ALA A 1 76 ? 4.144 5.108 -7.407 1.00 0.00 76 ALA A N 17
ATOM 30284 C CA . ALA A 1 76 ? 3.167 4.219 -6.803 1.00 0.00 76 ALA A CA 17
ATOM 30285 C C . ALA A 1 76 ? 3.866 3.311 -5.790 1.00 0.00 76 ALA A C 17
ATOM 30286 O O . ALA A 1 76 ? 3.336 3.056 -4.710 1.00 0.00 76 ALA A O 17
ATOM 30293 N N . GLN A 1 77 ? 5.047 2.848 -6.175 1.00 0.00 77 GLN A N 17
ATOM 30294 C CA . GLN A 1 77 ? 5.824 1.974 -5.314 1.00 0.00 77 GLN A CA 17
ATOM 30295 C C . GLN A 1 77 ? 6.101 2.658 -3.973 1.00 0.00 77 GLN A C 17
ATOM 30296 O O . GLN A 1 77 ? 6.352 1.990 -2.971 1.00 0.00 77 GLN A O 17
ATOM 30310 N N . ARG A 1 78 ? 6.046 3.982 -3.999 1.00 0.00 78 ARG A N 17
ATOM 30311 C CA . ARG A 1 78 ? 6.287 4.764 -2.798 1.00 0.00 78 ARG A CA 17
ATOM 30312 C C . ARG A 1 78 ? 5.008 4.863 -1.963 1.00 0.00 78 ARG A C 17
ATOM 30313 O O . ARG A 1 78 ? 5.068 4.948 -0.738 1.00 0.00 78 ARG A O 17
ATOM 30334 N N . VAL A 1 79 ? 3.882 4.850 -2.661 1.00 0.00 79 VAL A N 17
ATOM 30335 C CA . VAL A 1 79 ? 2.591 4.937 -1.999 1.00 0.00 79 VAL A CA 17
ATOM 30336 C C . VAL A 1 79 ? 2.207 3.560 -1.455 1.00 0.00 79 VAL A C 17
ATOM 30337 O O . VAL A 1 79 ? 1.665 3.451 -0.356 1.00 0.00 79 VAL A O 17
ATOM 30350 N N . PHE A 1 80 ? 2.504 2.542 -2.249 1.00 0.00 80 PHE A N 17
ATOM 30351 C CA . PHE A 1 80 ? 2.196 1.176 -1.861 1.00 0.00 80 PHE A CA 17
ATOM 30352 C C . PHE A 1 80 ? 3.041 0.743 -0.661 1.00 0.00 80 PHE A C 17
ATOM 30353 O O . PHE A 1 80 ? 2.503 0.382 0.384 1.00 0.00 80 PHE A O 17
ATOM 30370 N N . LYS A 1 81 ? 4.352 0.794 -0.852 1.00 0.00 81 LYS A N 17
ATOM 30371 C CA . LYS A 1 81 ? 5.276 0.413 0.202 1.00 0.00 81 LYS A CA 17
ATOM 30372 C C . LYS A 1 81 ? 4.878 1.112 1.503 1.00 0.00 81 LYS A C 17
ATOM 30373 O O . LYS A 1 81 ? 4.971 0.527 2.581 1.00 0.00 81 LYS A O 17
ATOM 30392 N N . ASN A 1 82 ? 4.442 2.355 1.359 1.00 0.00 82 ASN A N 17
ATOM 30393 C CA . ASN A 1 82 ? 4.029 3.141 2.510 1.00 0.00 82 ASN A CA 17
ATOM 30394 C C . ASN A 1 82 ? 2.779 2.512 3.129 1.00 0.00 82 ASN A C 17
ATOM 30395 O O . ASN A 1 82 ? 2.742 2.250 4.330 1.00 0.00 82 ASN A O 17
ATOM 30406 N N . ALA A 1 83 ? 1.786 2.289 2.281 1.00 0.00 83 ALA A N 17
ATOM 30407 C CA . ALA A 1 83 ? 0.538 1.696 2.730 1.00 0.00 83 ALA A CA 17
ATOM 30408 C C . ALA A 1 83 ? 0.840 0.572 3.723 1.00 0.00 83 ALA A C 17
ATOM 30409 O O . ALA A 1 83 ? 0.472 0.657 4.894 1.00 0.00 83 ALA A O 17
ATOM 30416 N N . LEU A 1 84 ? 1.508 -0.456 3.219 1.00 0.00 84 LEU A N 17
ATOM 30417 C CA . LEU A 1 84 ? 1.864 -1.596 4.046 1.00 0.00 84 LEU A CA 17
ATOM 30418 C C . LEU A 1 84 ? 2.260 -1.104 5.440 1.00 0.00 84 LEU A C 17
ATOM 30419 O O . LEU A 1 84 ? 1.778 -1.623 6.446 1.00 0.00 84 LEU A O 17
ATOM 30435 N N . GLN A 1 85 ? 3.136 -0.110 5.455 1.00 0.00 85 GLN A N 17
ATOM 30436 C CA . GLN A 1 85 ? 3.602 0.457 6.709 1.00 0.00 85 GLN A CA 17
ATOM 30437 C C . GLN A 1 85 ? 2.415 0.811 7.606 1.00 0.00 85 GLN A C 17
ATOM 30438 O O . GLN A 1 85 ? 2.392 0.452 8.782 1.00 0.00 85 GLN A O 17
ATOM 30452 N N . LEU A 1 86 ? 1.457 1.512 7.017 1.00 0.00 86 LEU A N 17
ATOM 30453 C CA . LEU A 1 86 ? 0.269 1.918 7.748 1.00 0.00 86 LEU A CA 17
ATOM 30454 C C . LEU A 1 86 ? -0.436 0.676 8.298 1.00 0.00 86 LEU A C 17
ATOM 30455 O O . LEU A 1 86 ? -0.677 0.577 9.500 1.00 0.00 86 LEU A O 17
ATOM 30471 N N . LEU A 1 87 ? -0.746 -0.239 7.392 1.00 0.00 87 LEU A N 17
ATOM 30472 C CA . LEU A 1 87 ? -1.418 -1.470 7.771 1.00 0.00 87 LEU A CA 17
ATOM 30473 C C . LEU A 1 87 ? -0.764 -2.035 9.034 1.00 0.00 87 LEU A C 17
ATOM 30474 O O . LEU A 1 87 ? -1.435 -2.248 10.042 1.00 0.00 87 LEU A O 17
ATOM 30490 N N . GLN A 1 88 ? 0.538 -2.261 8.936 1.00 0.00 88 GLN A N 17
ATOM 30491 C CA . GLN A 1 88 ? 1.290 -2.798 10.058 1.00 0.00 88 GLN A CA 17
ATOM 30492 C C . GLN A 1 88 ? 1.092 -1.922 11.297 1.00 0.00 88 GLN A C 17
ATOM 30493 O O . GLN A 1 88 ? 1.139 -2.414 12.423 1.00 0.00 88 GLN A O 17
ATOM 30507 N N . GLU A 1 89 ? 0.874 -0.639 11.047 1.00 0.00 89 GLU A N 17
ATOM 30508 C CA . GLU A 1 89 ? 0.669 0.309 12.129 1.00 0.00 89 GLU A CA 17
ATOM 30509 C C . GLU A 1 89 ? -0.753 0.186 12.680 1.00 0.00 89 GLU A C 17
ATOM 30510 O O . GLU A 1 89 ? -1.004 0.516 13.838 1.00 0.00 89 GLU A O 17
ATOM 30522 N N . LYS A 1 90 ? -1.646 -0.291 11.825 1.00 0.00 90 LYS A N 17
ATOM 30523 C CA . LYS A 1 90 ? -3.036 -0.462 12.213 1.00 0.00 90 LYS A CA 17
ATOM 30524 C C . LYS A 1 90 ? -3.241 -1.883 12.743 1.00 0.00 90 LYS A C 17
ATOM 30525 O O . LYS A 1 90 ? -4.108 -2.116 13.584 1.00 0.00 90 LYS A O 17
ATOM 30544 N N . GLY A 1 91 ? -2.430 -2.795 12.229 1.00 0.00 91 GLY A N 17
ATOM 30545 C CA . GLY A 1 91 ? -2.512 -4.186 12.640 1.00 0.00 91 GLY A CA 17
ATOM 30546 C C . GLY A 1 91 ? -3.205 -5.034 11.571 1.00 0.00 91 GLY A C 17
ATOM 30547 O O . GLY A 1 91 ? -3.729 -6.106 11.868 1.00 0.00 91 GLY A O 17
ATOM 30551 N N . LEU A 1 92 ? -3.186 -4.520 10.350 1.00 0.00 92 LEU A N 17
ATOM 30552 C CA . LEU A 1 92 ? -3.807 -5.217 9.236 1.00 0.00 92 LEU A CA 17
ATOM 30553 C C . LEU A 1 92 ? -2.833 -6.260 8.686 1.00 0.00 92 LEU A C 17
ATOM 30554 O O . LEU A 1 92 ? -3.243 -7.352 8.295 1.00 0.00 92 LEU A O 17
ATOM 30570 N N . VAL A 1 93 ? -1.561 -5.888 8.674 1.00 0.00 93 VAL A N 17
ATOM 30571 C CA . VAL A 1 93 ? -0.525 -6.779 8.179 1.00 0.00 93 VAL A CA 17
ATOM 30572 C C . VAL A 1 93 ? 0.707 -6.671 9.078 1.00 0.00 93 VAL A C 17
ATOM 30573 O O . VAL A 1 93 ? 0.742 -5.850 9.994 1.00 0.00 93 VAL A O 17
ATOM 30586 N N . PHE A 1 94 ? 1.689 -7.511 8.786 1.00 0.00 94 PHE A N 17
ATOM 30587 C CA . PHE A 1 94 ? 2.920 -7.520 9.558 1.00 0.00 94 PHE A CA 17
ATOM 30588 C C . PHE A 1 94 ? 4.025 -8.277 8.818 1.00 0.00 94 PHE A C 17
ATOM 30589 O O . PHE A 1 94 ? 3.745 -9.185 8.037 1.00 0.00 94 PHE A O 17
ATOM 30606 N N . GLN A 1 95 ? 5.258 -7.874 9.089 1.00 0.00 95 GLN A N 17
ATOM 30607 C CA . GLN A 1 95 ? 6.407 -8.503 8.459 1.00 0.00 95 GLN A CA 17
ATOM 30608 C C . GLN A 1 95 ? 7.259 -9.223 9.506 1.00 0.00 95 GLN A C 17
ATOM 30609 O O . GLN A 1 95 ? 7.650 -8.628 10.509 1.00 0.00 95 GLN A O 17
ATOM 30623 N N . ARG A 1 96 ? 7.522 -10.494 9.237 1.00 0.00 96 ARG A N 17
ATOM 30624 C CA . ARG A 1 96 ? 8.320 -11.301 10.143 1.00 0.00 96 ARG A CA 17
ATOM 30625 C C . ARG A 1 96 ? 9.798 -11.235 9.751 1.00 0.00 96 ARG A C 17
ATOM 30626 O O . ARG A 1 96 ? 10.462 -12.265 9.648 1.00 0.00 96 ARG A O 17
ATOM 30647 N N . ASP A 1 97 ? 10.268 -10.014 9.543 1.00 0.00 97 ASP A N 17
ATOM 30648 C CA . ASP A 1 97 ? 11.654 -9.801 9.164 1.00 0.00 97 ASP A CA 17
ATOM 30649 C C . ASP A 1 97 ? 11.866 -8.323 8.832 1.00 0.00 97 ASP A C 17
ATOM 30650 O O . ASP A 1 97 ? 11.714 -7.913 7.682 1.00 0.00 97 ASP A O 17
ATOM 30659 N N . SER A 1 98 ? 12.214 -7.562 9.860 1.00 0.00 98 SER A N 17
ATOM 30660 C CA . SER A 1 98 ? 12.448 -6.138 9.692 1.00 0.00 98 SER A CA 17
ATOM 30661 C C . SER A 1 98 ? 13.145 -5.877 8.355 1.00 0.00 98 SER A C 17
ATOM 30662 O O . SER A 1 98 ? 14.332 -6.162 8.203 1.00 0.00 98 SER A O 17
ATOM 30670 N N . GLY A 1 99 ? 12.377 -5.337 7.420 1.00 0.00 99 GLY A N 17
ATOM 30671 C CA . GLY A 1 99 ? 12.905 -5.034 6.101 1.00 0.00 99 GLY A CA 17
ATOM 30672 C C . GLY A 1 99 ? 11.860 -4.318 5.243 1.00 0.00 99 GLY A C 17
ATOM 30673 O O . GLY A 1 99 ? 10.687 -4.258 5.608 1.00 0.00 99 GLY A O 17
ATOM 30677 N N . SER A 1 100 ? 12.323 -3.792 4.118 1.00 0.00 100 SER A N 17
ATOM 30678 C CA . SER A 1 100 ? 11.443 -3.083 3.206 1.00 0.00 100 SER A CA 17
ATOM 30679 C C . SER A 1 100 ? 10.854 -4.057 2.184 1.00 0.00 100 SER A C 17
ATOM 30680 O O . SER A 1 100 ? 9.635 -4.174 2.063 1.00 0.00 100 SER A O 17
ATOM 30688 N N . ASP A 1 101 ? 11.746 -4.731 1.473 1.00 0.00 101 ASP A N 17
ATOM 30689 C CA . ASP A 1 101 ? 11.330 -5.691 0.466 1.00 0.00 101 ASP A CA 17
ATOM 30690 C C . ASP A 1 101 ? 11.114 -7.055 1.125 1.00 0.00 101 ASP A C 17
ATOM 30691 O O . ASP A 1 101 ? 11.875 -7.991 0.885 1.00 0.00 101 ASP A O 17
ATOM 30700 N N . LYS A 1 102 ? 10.074 -7.123 1.942 1.00 0.00 102 LYS A N 17
ATOM 30701 C CA . LYS A 1 102 ? 9.748 -8.357 2.638 1.00 0.00 102 LYS A CA 17
ATOM 30702 C C . LYS A 1 102 ? 8.277 -8.700 2.397 1.00 0.00 102 LYS A C 17
ATOM 30703 O O . LYS A 1 102 ? 7.484 -7.831 2.038 1.00 0.00 102 LYS A O 17
ATOM 30722 N N . LEU A 1 103 ? 7.957 -9.969 2.604 1.00 0.00 103 LEU A N 17
ATOM 30723 C CA . LEU A 1 103 ? 6.595 -10.438 2.413 1.00 0.00 103 LEU A CA 17
ATOM 30724 C C . LEU A 1 103 ? 5.702 -9.858 3.512 1.00 0.00 103 LEU A C 17
ATOM 30725 O O . LEU A 1 103 ? 6.041 -9.924 4.692 1.00 0.00 103 LEU A O 17
ATOM 30741 N N . TYR A 1 104 ? 4.578 -9.302 3.084 1.00 0.00 104 TYR A N 17
ATOM 30742 C CA . TYR A 1 104 ? 3.634 -8.710 4.016 1.00 0.00 104 TYR A CA 17
ATOM 30743 C C . TYR A 1 104 ? 2.498 -9.683 4.338 1.00 0.00 104 TYR A C 17
ATOM 30744 O O . TYR A 1 104 ? 1.674 -9.988 3.476 1.00 0.00 104 TYR A O 17
ATOM 30762 N N . TYR A 1 105 ? 2.490 -10.143 5.580 1.00 0.00 105 TYR A N 17
ATOM 30763 C CA . TYR A 1 105 ? 1.468 -11.075 6.026 1.00 0.00 105 TYR A CA 17
ATOM 30764 C C . TYR A 1 105 ? 0.240 -10.331 6.553 1.00 0.00 105 TYR A C 17
ATOM 30765 O O . TYR A 1 105 ? 0.367 -9.276 7.172 1.00 0.00 105 TYR A O 17
ATOM 30783 N N . VAL A 1 106 ? -0.922 -10.911 6.289 1.00 0.00 106 VAL A N 17
ATOM 30784 C CA . VAL A 1 106 ? -2.173 -10.317 6.729 1.00 0.00 106 VAL A CA 17
ATOM 30785 C C . VAL A 1 106 ? -2.350 -10.564 8.229 1.00 0.00 106 VAL A C 17
ATOM 30786 O O . VAL A 1 106 ? -1.700 -11.439 8.798 1.00 0.00 106 VAL A O 17
ATOM 30799 N N . THR A 1 107 ? -3.235 -9.779 8.825 1.00 0.00 107 THR A N 17
ATOM 30800 C CA . THR A 1 107 ? -3.506 -9.902 10.247 1.00 0.00 107 THR A CA 17
ATOM 30801 C C . THR A 1 107 ? -4.597 -10.946 10.493 1.00 0.00 107 THR A C 17
ATOM 30802 O O . THR A 1 107 ? -4.558 -11.667 11.489 1.00 0.00 107 THR A O 17
ATOM 30813 N N . THR A 1 108 ? -5.545 -10.994 9.569 1.00 0.00 108 THR A N 17
ATOM 30814 C CA . THR A 1 108 ? -6.645 -11.938 9.673 1.00 0.00 108 THR A CA 17
ATOM 30815 C C . THR A 1 108 ? -7.069 -12.104 11.133 1.00 0.00 108 THR A C 17
ATOM 30816 O O . THR A 1 108 ? -7.202 -13.225 11.622 1.00 0.00 108 THR A O 17
ATOM 30827 N N . LYS A 1 109 ? -7.270 -10.971 11.790 1.00 0.00 109 LYS A N 17
ATOM 30828 C CA . LYS A 1 109 ? -7.677 -10.976 13.185 1.00 0.00 109 LYS A CA 17
ATOM 30829 C C . LYS A 1 109 ? -6.918 -12.077 13.928 1.00 0.00 109 LYS A C 17
ATOM 30830 O O . LYS A 1 109 ? -7.523 -12.896 14.618 1.00 0.00 109 LYS A O 17
ATOM 30849 N N . ASP A 1 110 ? -5.603 -12.061 13.763 1.00 0.00 110 ASP A N 17
ATOM 30850 C CA . ASP A 1 110 ? -4.755 -13.048 14.410 1.00 0.00 110 ASP A CA 17
ATOM 30851 C C . ASP A 1 110 ? -3.290 -12.636 14.254 1.00 0.00 110 ASP A C 17
ATOM 30852 O O . ASP A 1 110 ? -2.754 -12.644 13.147 1.00 0.00 110 ASP A O 17
ATOM 30861 N N . LYS A 1 111 ? -2.684 -12.285 15.379 1.00 0.00 111 LYS A N 17
ATOM 30862 C CA . LYS A 1 111 ? -1.292 -11.871 15.381 1.00 0.00 111 LYS A CA 17
ATOM 30863 C C . LYS A 1 111 ? -0.616 -12.375 16.658 1.00 0.00 111 LYS A C 17
ATOM 30864 O O . LYS A 1 111 ? -1.291 -12.759 17.612 1.00 0.00 111 LYS A O 17
ATOM 30883 N N . ASP A 1 112 ? 0.709 -12.359 16.634 1.00 0.00 112 ASP A N 17
ATOM 30884 C CA . ASP A 1 112 ? 1.483 -12.811 17.778 1.00 0.00 112 ASP A CA 17
ATOM 30885 C C . ASP A 1 112 ? 2.643 -11.842 18.017 1.00 0.00 112 ASP A C 17
ATOM 30886 O O . ASP A 1 112 ? 2.837 -11.364 19.133 1.00 0.00 112 ASP A O 17
ATOM 30895 N N . LEU A 1 113 ? 3.384 -11.582 16.950 1.00 0.00 113 LEU A N 17
ATOM 30896 C CA . LEU A 1 113 ? 4.520 -10.679 17.030 1.00 0.00 113 LEU A CA 17
ATOM 30897 C C . LEU A 1 113 ? 5.676 -11.383 17.743 1.00 0.00 113 LEU A C 17
ATOM 30898 O O . LEU A 1 113 ? 6.710 -11.659 17.135 1.00 0.00 113 LEU A O 17
ATOM 30914 N N . GLN A 1 114 ? 5.463 -11.654 19.022 1.00 0.00 114 GLN A N 17
ATOM 30915 C CA . GLN A 1 114 ? 6.475 -12.320 19.825 1.00 0.00 114 GLN A CA 17
ATOM 30916 C C . GLN A 1 114 ? 7.058 -13.511 19.062 1.00 0.00 114 GLN A C 17
ATOM 30917 O O . GLN A 1 114 ? 6.331 -14.432 18.693 1.00 0.00 114 GLN A O 17
ATOM 30931 N N . SER A 1 115 ? 8.364 -13.454 18.849 1.00 0.00 115 SER A N 17
ATOM 30932 C CA . SER A 1 115 ? 9.053 -14.517 18.137 1.00 0.00 115 SER A CA 17
ATOM 30933 C C . SER A 1 115 ? 10.362 -14.862 18.850 1.00 0.00 115 SER A C 17
ATOM 30934 O O . SER A 1 115 ? 10.948 -14.016 19.524 1.00 0.00 115 SER A O 17
ATOM 30942 N N . GLY A 1 116 ? 10.782 -16.107 18.678 1.00 0.00 116 GLY A N 17
ATOM 30943 C CA . GLY A 1 116 ? 12.011 -16.574 19.297 1.00 0.00 116 GLY A CA 17
ATOM 30944 C C . GLY A 1 116 ? 13.179 -15.642 18.969 1.00 0.00 116 GLY A C 17
ATOM 30945 O O . GLY A 1 116 ? 13.398 -15.299 17.808 1.00 0.00 116 GLY A O 17
ATOM 30949 N N . PRO A 1 117 ? 13.919 -15.248 20.041 1.00 0.00 117 PRO A N 17
ATOM 30950 C CA . PRO A 1 117 ? 15.059 -14.363 19.878 1.00 0.00 117 PRO A CA 17
ATOM 30951 C C . PRO A 1 117 ? 16.254 -15.111 19.285 1.00 0.00 117 PRO A C 17
ATOM 30952 O O . PRO A 1 117 ? 16.943 -14.592 18.407 1.00 0.00 117 PRO A O 17
ATOM 30963 N N . SER A 1 118 ? 16.464 -16.319 19.787 1.00 0.00 118 SER A N 17
ATOM 30964 C CA . SER A 1 118 ? 17.564 -17.144 19.318 1.00 0.00 118 SER A CA 17
ATOM 30965 C C . SER A 1 118 ? 18.888 -16.396 19.486 1.00 0.00 118 SER A C 17
ATOM 30966 O O . SER A 1 118 ? 19.399 -15.809 18.534 1.00 0.00 118 SER A O 17
ATOM 30974 N N . SER A 1 119 ? 19.406 -16.442 20.705 1.00 0.00 119 SER A N 17
ATOM 30975 C CA . SER A 1 119 ? 20.661 -15.775 21.010 1.00 0.00 119 SER A CA 17
ATOM 30976 C C . SER A 1 119 ? 21.708 -16.804 21.441 1.00 0.00 119 SER A C 17
ATOM 30977 O O . SER A 1 119 ? 21.445 -17.638 22.306 1.00 0.00 119 SER A O 17
ATOM 30985 N N . GLY A 1 120 ? 22.873 -16.711 20.818 1.00 0.00 120 GLY A N 17
ATOM 30986 C CA . GLY A 1 120 ? 23.962 -17.624 21.126 1.00 0.00 120 GLY A CA 17
ATOM 30987 C C . GLY A 1 120 ? 24.315 -18.486 19.912 1.00 0.00 120 GLY A C 17
ATOM 30988 O O . GLY A 1 120 ? 25.337 -18.265 19.266 1.00 0.00 120 GLY A O 17
ATOM 30992 N N . GLY A 1 1 ? -10.503 27.873 23.902 1.00 0.00 1 GLY A N 18
ATOM 30993 C CA . GLY A 1 1 ? -9.907 27.587 22.608 1.00 0.00 1 GLY A CA 18
ATOM 30994 C C . GLY A 1 1 ? -9.179 28.815 22.058 1.00 0.00 1 GLY A C 18
ATOM 30995 O O . GLY A 1 1 ? -9.034 29.820 22.753 1.00 0.00 1 GLY A O 18
ATOM 30999 N N . SER A 1 2 ? -8.740 28.695 20.814 1.00 0.00 2 SER A N 18
ATOM 31000 C CA . SER A 1 2 ? -8.030 29.782 20.161 1.00 0.00 2 SER A CA 18
ATOM 31001 C C . SER A 1 2 ? -7.809 29.451 18.684 1.00 0.00 2 SER A C 18
ATOM 31002 O O . SER A 1 2 ? -7.847 28.286 18.293 1.00 0.00 2 SER A O 18
ATOM 31010 N N . SER A 1 3 ? -7.582 30.498 17.904 1.00 0.00 3 SER A N 18
ATOM 31011 C CA . SER A 1 3 ? -7.355 30.333 16.478 1.00 0.00 3 SER A CA 18
ATOM 31012 C C . SER A 1 3 ? -8.631 29.830 15.799 1.00 0.00 3 SER A C 18
ATOM 31013 O O . SER A 1 3 ? -9.223 28.844 16.235 1.00 0.00 3 SER A O 18
ATOM 31021 N N . GLY A 1 4 ? -9.017 30.532 14.744 1.00 0.00 4 GLY A N 18
ATOM 31022 C CA . GLY A 1 4 ? -10.212 30.170 14.001 1.00 0.00 4 GLY A CA 18
ATOM 31023 C C . GLY A 1 4 ? -9.989 28.888 13.196 1.00 0.00 4 GLY A C 18
ATOM 31024 O O . GLY A 1 4 ? -9.344 27.956 13.672 1.00 0.00 4 GLY A O 18
ATOM 31028 N N . SER A 1 5 ? -10.535 28.884 11.988 1.00 0.00 5 SER A N 18
ATOM 31029 C CA . SER A 1 5 ? -10.404 27.732 11.112 1.00 0.00 5 SER A CA 18
ATOM 31030 C C . SER A 1 5 ? -10.566 28.163 9.653 1.00 0.00 5 SER A C 18
ATOM 31031 O O . SER A 1 5 ? -9.656 27.986 8.845 1.00 0.00 5 SER A O 18
ATOM 31039 N N . SER A 1 6 ? -11.732 28.721 9.360 1.00 0.00 6 SER A N 18
ATOM 31040 C CA . SER A 1 6 ? -12.025 29.178 8.013 1.00 0.00 6 SER A CA 18
ATOM 31041 C C . SER A 1 6 ? -11.570 28.132 6.994 1.00 0.00 6 SER A C 18
ATOM 31042 O O . SER A 1 6 ? -10.440 28.181 6.511 1.00 0.00 6 SER A O 18
ATOM 31050 N N . GLY A 1 7 ? -12.474 27.209 6.697 1.00 0.00 7 GLY A N 18
ATOM 31051 C CA . GLY A 1 7 ? -12.179 26.152 5.745 1.00 0.00 7 GLY A CA 18
ATOM 31052 C C . GLY A 1 7 ? -10.973 25.326 6.197 1.00 0.00 7 GLY A C 18
ATOM 31053 O O . GLY A 1 7 ? -10.165 25.790 7.001 1.00 0.00 7 GLY A O 18
ATOM 31057 N N . ASN A 1 8 ? -10.889 24.118 5.661 1.00 0.00 8 ASN A N 18
ATOM 31058 C CA . ASN A 1 8 ? -9.796 23.223 6.000 1.00 0.00 8 ASN A CA 18
ATOM 31059 C C . ASN A 1 8 ? -8.997 22.899 4.736 1.00 0.00 8 ASN A C 18
ATOM 31060 O O . ASN A 1 8 ? -7.822 23.248 4.633 1.00 0.00 8 ASN A O 18
ATOM 31071 N N . LYS A 1 9 ? -9.668 22.236 3.805 1.00 0.00 9 LYS A N 18
ATOM 31072 C CA . LYS A 1 9 ? -9.035 21.861 2.551 1.00 0.00 9 LYS A CA 18
ATOM 31073 C C . LYS A 1 9 ? -7.719 21.139 2.845 1.00 0.00 9 LYS A C 18
ATOM 31074 O O . LYS A 1 9 ? -6.642 21.703 2.657 1.00 0.00 9 LYS A O 18
ATOM 31093 N N . ASP A 1 10 ? -7.849 19.902 3.302 1.00 0.00 10 ASP A N 18
ATOM 31094 C CA . ASP A 1 10 ? -6.683 19.097 3.623 1.00 0.00 10 ASP A CA 18
ATOM 31095 C C . ASP A 1 10 ? -6.000 18.656 2.327 1.00 0.00 10 ASP A C 18
ATOM 31096 O O . ASP A 1 10 ? -6.450 17.718 1.672 1.00 0.00 10 ASP A O 18
ATOM 31105 N N . ASN A 1 11 ? -4.923 19.355 1.997 1.00 0.00 11 ASN A N 18
ATOM 31106 C CA . ASN A 1 11 ? -4.173 19.047 0.791 1.00 0.00 11 ASN A CA 18
ATOM 31107 C C . ASN A 1 11 ? -3.550 17.656 0.923 1.00 0.00 11 ASN A C 18
ATOM 31108 O O . ASN A 1 11 ? -2.783 17.401 1.850 1.00 0.00 11 ASN A O 18
ATOM 31119 N N . LEU A 1 12 ? -3.905 16.792 -0.017 1.00 0.00 12 LEU A N 18
ATOM 31120 C CA . LEU A 1 12 ? -3.391 15.433 -0.017 1.00 0.00 12 LEU A CA 18
ATOM 31121 C C . LEU A 1 12 ? -1.863 15.471 0.049 1.00 0.00 12 LEU A C 18
ATOM 31122 O O . LEU A 1 12 ? -1.271 16.536 0.213 1.00 0.00 12 LEU A O 18
ATOM 31138 N N . ASP A 1 13 ? -1.267 14.294 -0.083 1.00 0.00 13 ASP A N 18
ATOM 31139 C CA . ASP A 1 13 ? 0.180 14.179 -0.040 1.00 0.00 13 ASP A CA 18
ATOM 31140 C C . ASP A 1 13 ? 0.571 12.700 -0.074 1.00 0.00 13 ASP A C 18
ATOM 31141 O O . ASP A 1 13 ? -0.209 11.839 0.328 1.00 0.00 13 ASP A O 18
ATOM 31150 N N . LEU A 1 14 ? 1.780 12.451 -0.557 1.00 0.00 14 LEU A N 18
ATOM 31151 C CA . LEU A 1 14 ? 2.284 11.092 -0.648 1.00 0.00 14 LEU A CA 18
ATOM 31152 C C . LEU A 1 14 ? 1.882 10.318 0.610 1.00 0.00 14 LEU A C 18
ATOM 31153 O O . LEU A 1 14 ? 1.696 9.103 0.563 1.00 0.00 14 LEU A O 18
ATOM 31169 N N . ALA A 1 15 ? 1.761 11.054 1.705 1.00 0.00 15 ALA A N 18
ATOM 31170 C CA . ALA A 1 15 ? 1.385 10.453 2.973 1.00 0.00 15 ALA A CA 18
ATOM 31171 C C . ALA A 1 15 ? -0.137 10.503 3.125 1.00 0.00 15 ALA A C 18
ATOM 31172 O O . ALA A 1 15 ? -0.750 9.543 3.589 1.00 0.00 15 ALA A O 18
ATOM 31179 N N . GLY A 1 16 ? -0.702 11.632 2.725 1.00 0.00 16 GLY A N 18
ATOM 31180 C CA . GLY A 1 16 ? -2.141 11.820 2.811 1.00 0.00 16 GLY A CA 18
ATOM 31181 C C . GLY A 1 16 ? -2.877 10.838 1.897 1.00 0.00 16 GLY A C 18
ATOM 31182 O O . GLY A 1 16 ? -3.796 10.147 2.335 1.00 0.00 16 GLY A O 18
ATOM 31186 N N . LEU A 1 17 ? -2.447 10.809 0.644 1.00 0.00 17 LEU A N 18
ATOM 31187 C CA . LEU A 1 17 ? -3.055 9.923 -0.335 1.00 0.00 17 LEU A CA 18
ATOM 31188 C C . LEU A 1 17 ? -2.708 8.474 0.011 1.00 0.00 17 LEU A C 18
ATOM 31189 O O . LEU A 1 17 ? -3.425 7.552 -0.375 1.00 0.00 17 LEU A O 18
ATOM 31205 N N . THR A 1 18 ? -1.609 8.318 0.734 1.00 0.00 18 THR A N 18
ATOM 31206 C CA . THR A 1 18 ? -1.158 6.996 1.135 1.00 0.00 18 THR A CA 18
ATOM 31207 C C . THR A 1 18 ? -2.158 6.364 2.106 1.00 0.00 18 THR A C 18
ATOM 31208 O O . THR A 1 18 ? -2.727 5.312 1.819 1.00 0.00 18 THR A O 18
ATOM 31219 N N . SER A 1 19 ? -2.341 7.032 3.235 1.00 0.00 19 SER A N 18
ATOM 31220 C CA . SER A 1 19 ? -3.262 6.549 4.250 1.00 0.00 19 SER A CA 18
ATOM 31221 C C . SER A 1 19 ? -4.496 5.935 3.586 1.00 0.00 19 SER A C 18
ATOM 31222 O O . SER A 1 19 ? -5.045 4.950 4.078 1.00 0.00 19 SER A O 18
ATOM 31230 N N . LEU A 1 20 ? -4.897 6.543 2.479 1.00 0.00 20 LEU A N 18
ATOM 31231 C CA . LEU A 1 20 ? -6.057 6.068 1.743 1.00 0.00 20 LEU A CA 18
ATOM 31232 C C . LEU A 1 20 ? -5.731 4.717 1.103 1.00 0.00 20 LEU A C 18
ATOM 31233 O O . LEU A 1 20 ? -6.436 3.734 1.328 1.00 0.00 20 LEU A O 18
ATOM 31249 N N . LEU A 1 21 ? -4.664 4.712 0.319 1.00 0.00 21 LEU A N 18
ATOM 31250 C CA . LEU A 1 21 ? -4.236 3.498 -0.356 1.00 0.00 21 LEU A CA 18
ATOM 31251 C C . LEU A 1 21 ? -4.271 2.331 0.634 1.00 0.00 21 LEU A C 18
ATOM 31252 O O . LEU A 1 21 ? -4.838 1.280 0.340 1.00 0.00 21 LEU A O 18
ATOM 31268 N N . SER A 1 22 ? -3.657 2.556 1.786 1.00 0.00 22 SER A N 18
ATOM 31269 C CA . SER A 1 22 ? -3.610 1.536 2.820 1.00 0.00 22 SER A CA 18
ATOM 31270 C C . SER A 1 22 ? -4.967 0.838 2.928 1.00 0.00 22 SER A C 18
ATOM 31271 O O . SER A 1 22 ? -5.041 -0.390 2.904 1.00 0.00 22 SER A O 18
ATOM 31279 N N . GLU A 1 23 ? -6.007 1.650 3.045 1.00 0.00 23 GLU A N 18
ATOM 31280 C CA . GLU A 1 23 ? -7.358 1.126 3.157 1.00 0.00 23 GLU A CA 18
ATOM 31281 C C . GLU A 1 23 ? -7.732 0.349 1.893 1.00 0.00 23 GLU A C 18
ATOM 31282 O O . GLU A 1 23 ? -8.467 -0.635 1.959 1.00 0.00 23 GLU A O 18
ATOM 31294 N N . LYS A 1 24 ? -7.208 0.820 0.771 1.00 0.00 24 LYS A N 18
ATOM 31295 C CA . LYS A 1 24 ? -7.477 0.182 -0.507 1.00 0.00 24 LYS A CA 18
ATOM 31296 C C . LYS A 1 24 ? -6.851 -1.214 -0.517 1.00 0.00 24 LYS A C 18
ATOM 31297 O O . LYS A 1 24 ? -7.481 -2.178 -0.950 1.00 0.00 24 LYS A O 18
ATOM 31316 N N . ILE A 1 25 ? -5.619 -1.279 -0.034 1.00 0.00 25 ILE A N 18
ATOM 31317 C CA . ILE A 1 25 ? -4.902 -2.541 0.019 1.00 0.00 25 ILE A CA 18
ATOM 31318 C C . ILE A 1 25 ? -5.502 -3.420 1.118 1.00 0.00 25 ILE A C 18
ATOM 31319 O O . ILE A 1 25 ? -5.882 -4.562 0.867 1.00 0.00 25 ILE A O 18
ATOM 31335 N N . LYS A 1 26 ? -5.569 -2.852 2.314 1.00 0.00 26 LYS A N 18
ATOM 31336 C CA . LYS A 1 26 ? -6.117 -3.569 3.452 1.00 0.00 26 LYS A CA 18
ATOM 31337 C C . LYS A 1 26 ? -7.440 -4.224 3.049 1.00 0.00 26 LYS A C 18
ATOM 31338 O O . LYS A 1 26 ? -7.744 -5.335 3.480 1.00 0.00 26 LYS A O 18
ATOM 31357 N N . GLU A 1 27 ? -8.192 -3.507 2.226 1.00 0.00 27 GLU A N 18
ATOM 31358 C CA . GLU A 1 27 ? -9.475 -4.005 1.760 1.00 0.00 27 GLU A CA 18
ATOM 31359 C C . GLU A 1 27 ? -9.273 -5.192 0.817 1.00 0.00 27 GLU A C 18
ATOM 31360 O O . GLU A 1 27 ? -9.986 -6.190 0.908 1.00 0.00 27 GLU A O 18
ATOM 31372 N N . PHE A 1 28 ? -8.296 -5.046 -0.067 1.00 0.00 28 PHE A N 18
ATOM 31373 C CA . PHE A 1 28 ? -7.992 -6.095 -1.025 1.00 0.00 28 PHE A CA 18
ATOM 31374 C C . PHE A 1 28 ? -7.675 -7.412 -0.315 1.00 0.00 28 PHE A C 18
ATOM 31375 O O . PHE A 1 28 ? -7.770 -8.483 -0.913 1.00 0.00 28 PHE A O 18
ATOM 31392 N N . LEU A 1 29 ? -7.304 -7.290 0.951 1.00 0.00 29 LEU A N 18
ATOM 31393 C CA . LEU A 1 29 ? -6.973 -8.458 1.750 1.00 0.00 29 LEU A CA 18
ATOM 31394 C C . LEU A 1 29 ? -8.262 -9.101 2.265 1.00 0.00 29 LEU A C 18
ATOM 31395 O O . LEU A 1 29 ? -8.443 -10.313 2.156 1.00 0.00 29 LEU A O 18
ATOM 31411 N N . GLN A 1 30 ? -9.126 -8.260 2.816 1.00 0.00 30 GLN A N 18
ATOM 31412 C CA . GLN A 1 30 ? -10.393 -8.731 3.349 1.00 0.00 30 GLN A CA 18
ATOM 31413 C C . GLN A 1 30 ? -11.272 -9.278 2.222 1.00 0.00 30 GLN A C 18
ATOM 31414 O O . GLN A 1 30 ? -12.301 -9.900 2.480 1.00 0.00 30 GLN A O 18
ATOM 31428 N N . GLU A 1 31 ? -10.833 -9.028 0.997 1.00 0.00 31 GLU A N 18
ATOM 31429 C CA . GLU A 1 31 ? -11.566 -9.489 -0.169 1.00 0.00 31 GLU A CA 18
ATOM 31430 C C . GLU A 1 31 ? -11.014 -10.833 -0.647 1.00 0.00 31 GLU A C 18
ATOM 31431 O O . GLU A 1 31 ? -11.771 -11.780 -0.855 1.00 0.00 31 GLU A O 18
ATOM 31443 N N . LYS A 1 32 ? -9.700 -10.874 -0.806 1.00 0.00 32 LYS A N 18
ATOM 31444 C CA . LYS A 1 32 ? -9.038 -12.087 -1.255 1.00 0.00 32 LYS A CA 18
ATOM 31445 C C . LYS A 1 32 ? -8.826 -13.020 -0.061 1.00 0.00 32 LYS A C 18
ATOM 31446 O O . LYS A 1 32 ? -8.598 -14.216 -0.236 1.00 0.00 32 LYS A O 18
ATOM 31465 N N . LYS A 1 33 ? -8.911 -12.437 1.126 1.00 0.00 33 LYS A N 18
ATOM 31466 C CA . LYS A 1 33 ? -8.732 -13.201 2.349 1.00 0.00 33 LYS A CA 18
ATOM 31467 C C . LYS A 1 33 ? -7.442 -14.019 2.250 1.00 0.00 33 LYS A C 18
ATOM 31468 O O . LYS A 1 33 ? -7.485 -15.247 2.191 1.00 0.00 33 LYS A O 18
ATOM 31487 N N . MET A 1 34 ? -6.327 -13.304 2.236 1.00 0.00 34 MET A N 18
ATOM 31488 C CA . MET A 1 34 ? -5.027 -13.948 2.145 1.00 0.00 34 MET A CA 18
ATOM 31489 C C . MET A 1 34 ? -4.341 -13.993 3.512 1.00 0.00 34 MET A C 18
ATOM 31490 O O . MET A 1 34 ? -4.814 -13.380 4.468 1.00 0.00 34 MET A O 18
ATOM 31504 N N . GLN A 1 35 ? -3.238 -14.726 3.562 1.00 0.00 35 GLN A N 18
ATOM 31505 C CA . GLN A 1 35 ? -2.483 -14.859 4.796 1.00 0.00 35 GLN A CA 18
ATOM 31506 C C . GLN A 1 35 ? -1.054 -14.347 4.601 1.00 0.00 35 GLN A C 18
ATOM 31507 O O . GLN A 1 35 ? -0.290 -14.249 5.560 1.00 0.00 35 GLN A O 18
ATOM 31521 N N . SER A 1 36 ? -0.736 -14.036 3.353 1.00 0.00 36 SER A N 18
ATOM 31522 C CA . SER A 1 36 ? 0.588 -13.537 3.021 1.00 0.00 36 SER A CA 18
ATOM 31523 C C . SER A 1 36 ? 0.604 -13.013 1.583 1.00 0.00 36 SER A C 18
ATOM 31524 O O . SER A 1 36 ? -0.044 -13.581 0.705 1.00 0.00 36 SER A O 18
ATOM 31532 N N . PHE A 1 37 ? 1.350 -11.936 1.388 1.00 0.00 37 PHE A N 18
ATOM 31533 C CA . PHE A 1 37 ? 1.459 -11.330 0.072 1.00 0.00 37 PHE A CA 18
ATOM 31534 C C . PHE A 1 37 ? 2.568 -10.277 0.043 1.00 0.00 37 PHE A C 18
ATOM 31535 O O . PHE A 1 37 ? 3.131 -9.934 1.082 1.00 0.00 37 PHE A O 18
ATOM 31552 N N . TYR A 1 38 ? 2.850 -9.792 -1.157 1.00 0.00 38 TYR A N 18
ATOM 31553 C CA . TYR A 1 38 ? 3.882 -8.785 -1.335 1.00 0.00 38 TYR A CA 18
ATOM 31554 C C . TYR A 1 38 ? 3.284 -7.471 -1.842 1.00 0.00 38 TYR A C 18
ATOM 31555 O O . TYR A 1 38 ? 2.262 -7.473 -2.526 1.00 0.00 38 TYR A O 18
ATOM 31573 N N . GLN A 1 39 ? 3.947 -6.380 -1.488 1.00 0.00 39 GLN A N 18
ATOM 31574 C CA . GLN A 1 39 ? 3.494 -5.062 -1.899 1.00 0.00 39 GLN A CA 18
ATOM 31575 C C . GLN A 1 39 ? 3.398 -4.986 -3.424 1.00 0.00 39 GLN A C 18
ATOM 31576 O O . GLN A 1 39 ? 2.517 -4.316 -3.961 1.00 0.00 39 GLN A O 18
ATOM 31590 N N . GLN A 1 40 ? 4.316 -5.682 -4.079 1.00 0.00 40 GLN A N 18
ATOM 31591 C CA . GLN A 1 40 ? 4.345 -5.702 -5.531 1.00 0.00 40 GLN A CA 18
ATOM 31592 C C . GLN A 1 40 ? 3.113 -6.426 -6.077 1.00 0.00 40 GLN A C 18
ATOM 31593 O O . GLN A 1 40 ? 2.486 -5.961 -7.028 1.00 0.00 40 GLN A O 18
ATOM 31607 N N . GLU A 1 41 ? 2.803 -7.552 -5.453 1.00 0.00 41 GLU A N 18
ATOM 31608 C CA . GLU A 1 41 ? 1.657 -8.345 -5.864 1.00 0.00 41 GLU A CA 18
ATOM 31609 C C . GLU A 1 41 ? 0.401 -7.474 -5.918 1.00 0.00 41 GLU A C 18
ATOM 31610 O O . GLU A 1 41 ? -0.566 -7.814 -6.600 1.00 0.00 41 GLU A O 18
ATOM 31622 N N . LEU A 1 42 ? 0.454 -6.368 -5.191 1.00 0.00 42 LEU A N 18
ATOM 31623 C CA . LEU A 1 42 ? -0.667 -5.445 -5.148 1.00 0.00 42 LEU A CA 18
ATOM 31624 C C . LEU A 1 42 ? -0.452 -4.339 -6.182 1.00 0.00 42 LEU A C 18
ATOM 31625 O O . LEU A 1 42 ? -1.408 -3.705 -6.626 1.00 0.00 42 LEU A O 18
ATOM 31641 N N . GLU A 1 43 ? 0.809 -4.140 -6.536 1.00 0.00 43 GLU A N 18
ATOM 31642 C CA . GLU A 1 43 ? 1.162 -3.121 -7.510 1.00 0.00 43 GLU A CA 18
ATOM 31643 C C . GLU A 1 43 ? 0.578 -3.472 -8.880 1.00 0.00 43 GLU A C 18
ATOM 31644 O O . GLU A 1 43 ? 0.572 -2.641 -9.788 1.00 0.00 43 GLU A O 18
ATOM 31656 N N . THR A 1 44 ? 0.100 -4.703 -8.987 1.00 0.00 44 THR A N 18
ATOM 31657 C CA . THR A 1 44 ? -0.485 -5.174 -10.231 1.00 0.00 44 THR A CA 18
ATOM 31658 C C . THR A 1 44 ? -2.000 -4.959 -10.223 1.00 0.00 44 THR A C 18
ATOM 31659 O O . THR A 1 44 ? -2.660 -5.127 -11.247 1.00 0.00 44 THR A O 18
ATOM 31670 N N . VAL A 1 45 ? -2.507 -4.590 -9.056 1.00 0.00 45 VAL A N 18
ATOM 31671 C CA . VAL A 1 45 ? -3.932 -4.350 -8.901 1.00 0.00 45 VAL A CA 18
ATOM 31672 C C . VAL A 1 45 ? -4.256 -2.923 -9.348 1.00 0.00 45 VAL A C 18
ATOM 31673 O O . VAL A 1 45 ? -3.741 -1.960 -8.783 1.00 0.00 45 VAL A O 18
ATOM 31686 N N . GLU A 1 46 ? -5.108 -2.834 -10.358 1.00 0.00 46 GLU A N 18
ATOM 31687 C CA . GLU A 1 46 ? -5.508 -1.541 -10.888 1.00 0.00 46 GLU A CA 18
ATOM 31688 C C . GLU A 1 46 ? -6.185 -0.707 -9.798 1.00 0.00 46 GLU A C 18
ATOM 31689 O O . GLU A 1 46 ? -5.715 0.378 -9.459 1.00 0.00 46 GLU A O 18
ATOM 31701 N N . SER A 1 47 ? -7.279 -1.246 -9.280 1.00 0.00 47 SER A N 18
ATOM 31702 C CA . SER A 1 47 ? -8.026 -0.565 -8.236 1.00 0.00 47 SER A CA 18
ATOM 31703 C C . SER A 1 47 ? -7.062 0.124 -7.268 1.00 0.00 47 SER A C 18
ATOM 31704 O O . SER A 1 47 ? -7.346 1.215 -6.775 1.00 0.00 47 SER A O 18
ATOM 31712 N N . LEU A 1 48 ? -5.943 -0.541 -7.024 1.00 0.00 48 LEU A N 18
ATOM 31713 C CA . LEU A 1 48 ? -4.936 -0.006 -6.124 1.00 0.00 48 LEU A CA 18
ATOM 31714 C C . LEU A 1 48 ? -4.102 1.042 -6.863 1.00 0.00 48 LEU A C 18
ATOM 31715 O O . LEU A 1 48 ? -4.069 2.207 -6.467 1.00 0.00 48 LEU A O 18
ATOM 31731 N N . GLN A 1 49 ? -3.448 0.592 -7.924 1.00 0.00 49 GLN A N 18
ATOM 31732 C CA . GLN A 1 49 ? -2.616 1.476 -8.722 1.00 0.00 49 GLN A CA 18
ATOM 31733 C C . GLN A 1 49 ? -3.354 2.787 -9.004 1.00 0.00 49 GLN A C 18
ATOM 31734 O O . GLN A 1 49 ? -2.791 3.868 -8.841 1.00 0.00 49 GLN A O 18
ATOM 31748 N N . SER A 1 50 ? -4.603 2.647 -9.423 1.00 0.00 50 SER A N 18
ATOM 31749 C CA . SER A 1 50 ? -5.424 3.807 -9.730 1.00 0.00 50 SER A CA 18
ATOM 31750 C C . SER A 1 50 ? -5.362 4.811 -8.577 1.00 0.00 50 SER A C 18
ATOM 31751 O O . SER A 1 50 ? -5.628 5.996 -8.768 1.00 0.00 50 SER A O 18
ATOM 31759 N N . LEU A 1 51 ? -5.010 4.299 -7.407 1.00 0.00 51 LEU A N 18
ATOM 31760 C CA . LEU A 1 51 ? -4.911 5.136 -6.224 1.00 0.00 51 LEU A CA 18
ATOM 31761 C C . LEU A 1 51 ? -3.446 5.513 -5.992 1.00 0.00 51 LEU A C 18
ATOM 31762 O O . LEU A 1 51 ? -3.104 6.694 -5.949 1.00 0.00 51 LEU A O 18
ATOM 31778 N N . ALA A 1 52 ? -2.620 4.487 -5.849 1.00 0.00 52 ALA A N 18
ATOM 31779 C CA . ALA A 1 52 ? -1.200 4.695 -5.623 1.00 0.00 52 ALA A CA 18
ATOM 31780 C C . ALA A 1 52 ? -0.602 5.443 -6.817 1.00 0.00 52 ALA A C 18
ATOM 31781 O O . ALA A 1 52 ? 0.533 5.912 -6.756 1.00 0.00 52 ALA A O 18
ATOM 31788 N N . SER A 1 53 ? -1.394 5.530 -7.876 1.00 0.00 53 SER A N 18
ATOM 31789 C CA . SER A 1 53 ? -0.957 6.212 -9.082 1.00 0.00 53 SER A CA 18
ATOM 31790 C C . SER A 1 53 ? -1.458 7.658 -9.077 1.00 0.00 53 SER A C 18
ATOM 31791 O O . SER A 1 53 ? -0.906 8.513 -9.767 1.00 0.00 53 SER A O 18
ATOM 31799 N N . ARG A 1 54 ? -2.500 7.886 -8.290 1.00 0.00 54 ARG A N 18
ATOM 31800 C CA . ARG A 1 54 ? -3.082 9.214 -8.185 1.00 0.00 54 ARG A CA 18
ATOM 31801 C C . ARG A 1 54 ? -1.980 10.267 -8.048 1.00 0.00 54 ARG A C 18
ATOM 31802 O O . ARG A 1 54 ? -0.882 9.964 -7.585 1.00 0.00 54 ARG A O 18
ATOM 31823 N N . PRO A 1 55 ? -2.321 11.514 -8.470 1.00 0.00 55 PRO A N 18
ATOM 31824 C CA . PRO A 1 55 ? -1.374 12.613 -8.399 1.00 0.00 55 PRO A CA 18
ATOM 31825 C C . PRO A 1 55 ? -1.214 13.107 -6.959 1.00 0.00 55 PRO A C 18
ATOM 31826 O O . PRO A 1 55 ? -1.970 12.707 -6.075 1.00 0.00 55 PRO A O 18
ATOM 31837 N N . VAL A 1 56 ? -0.226 13.969 -6.769 1.00 0.00 56 VAL A N 18
ATOM 31838 C CA . VAL A 1 56 ? 0.042 14.521 -5.453 1.00 0.00 56 VAL A CA 18
ATOM 31839 C C . VAL A 1 56 ? 1.405 15.216 -5.464 1.00 0.00 56 VAL A C 18
ATOM 31840 O O . VAL A 1 56 ? 2.292 14.839 -6.230 1.00 0.00 56 VAL A O 18
ATOM 31853 N N . THR A 1 57 ? 1.531 16.217 -4.606 1.00 0.00 57 THR A N 18
ATOM 31854 C CA . THR A 1 57 ? 2.771 16.968 -4.507 1.00 0.00 57 THR A CA 18
ATOM 31855 C C . THR A 1 57 ? 3.753 16.256 -3.575 1.00 0.00 57 THR A C 18
ATOM 31856 O O . THR A 1 57 ? 3.407 15.920 -2.443 1.00 0.00 57 THR A O 18
ATOM 31867 N N . HIS A 1 58 ? 4.958 16.046 -4.085 1.00 0.00 58 HIS A N 18
ATOM 31868 C CA . HIS A 1 58 ? 5.992 15.380 -3.311 1.00 0.00 58 HIS A CA 18
ATOM 31869 C C . HIS A 1 58 ? 7.301 15.374 -4.103 1.00 0.00 58 HIS A C 18
ATOM 31870 O O . HIS A 1 58 ? 7.329 15.774 -5.266 1.00 0.00 58 HIS A O 18
ATOM 31884 N N . SER A 1 59 ? 8.353 14.917 -3.441 1.00 0.00 59 SER A N 18
ATOM 31885 C CA . SER A 1 59 ? 9.663 14.854 -4.068 1.00 0.00 59 SER A CA 18
ATOM 31886 C C . SER A 1 59 ? 10.580 13.923 -3.273 1.00 0.00 59 SER A C 18
ATOM 31887 O O . SER A 1 59 ? 11.179 13.007 -3.834 1.00 0.00 59 SER A O 18
ATOM 31895 N N . THR A 1 60 ? 10.661 14.190 -1.977 1.00 0.00 60 THR A N 18
ATOM 31896 C CA . THR A 1 60 ? 11.495 13.387 -1.099 1.00 0.00 60 THR A CA 18
ATOM 31897 C C . THR A 1 60 ? 11.009 11.937 -1.080 1.00 0.00 60 THR A C 18
ATOM 31898 O O . THR A 1 60 ? 9.814 11.677 -1.213 1.00 0.00 60 THR A O 18
ATOM 31909 N N . GLY A 1 61 ? 11.960 11.030 -0.913 1.00 0.00 61 GLY A N 18
ATOM 31910 C CA . GLY A 1 61 ? 11.644 9.612 -0.875 1.00 0.00 61 GLY A CA 18
ATOM 31911 C C . GLY A 1 61 ? 12.662 8.801 -1.680 1.00 0.00 61 GLY A C 18
ATOM 31912 O O . GLY A 1 61 ? 12.577 8.732 -2.905 1.00 0.00 61 GLY A O 18
ATOM 31916 N N . SER A 1 62 ? 13.602 8.209 -0.958 1.00 0.00 62 SER A N 18
ATOM 31917 C CA . SER A 1 62 ? 14.635 7.406 -1.589 1.00 0.00 62 SER A CA 18
ATOM 31918 C C . SER A 1 62 ? 14.630 5.992 -1.004 1.00 0.00 62 SER A C 18
ATOM 31919 O O . SER A 1 62 ? 14.396 5.021 -1.721 1.00 0.00 62 SER A O 18
ATOM 31927 N N . ASP A 1 63 ? 14.891 5.922 0.293 1.00 0.00 63 ASP A N 18
ATOM 31928 C CA . ASP A 1 63 ? 14.919 4.644 0.983 1.00 0.00 63 ASP A CA 18
ATOM 31929 C C . ASP A 1 63 ? 16.033 3.776 0.393 1.00 0.00 63 ASP A C 18
ATOM 31930 O O . ASP A 1 63 ? 16.190 3.704 -0.824 1.00 0.00 63 ASP A O 18
ATOM 31939 N N . GLN A 1 64 ? 16.777 3.138 1.285 1.00 0.00 64 GLN A N 18
ATOM 31940 C CA . GLN A 1 64 ? 17.872 2.278 0.869 1.00 0.00 64 GLN A CA 18
ATOM 31941 C C . GLN A 1 64 ? 17.343 1.116 0.026 1.00 0.00 64 GLN A C 18
ATOM 31942 O O . GLN A 1 64 ? 17.178 0.005 0.528 1.00 0.00 64 GLN A O 18
ATOM 31956 N N . VAL A 1 65 ? 17.091 1.412 -1.241 1.00 0.00 65 VAL A N 18
ATOM 31957 C CA . VAL A 1 65 ? 16.584 0.406 -2.158 1.00 0.00 65 VAL A CA 18
ATOM 31958 C C . VAL A 1 65 ? 16.741 0.907 -3.595 1.00 0.00 65 VAL A C 18
ATOM 31959 O O . VAL A 1 65 ? 16.442 2.063 -3.889 1.00 0.00 65 VAL A O 18
ATOM 31972 N N . GLU A 1 66 ? 17.209 0.011 -4.452 1.00 0.00 66 GLU A N 18
ATOM 31973 C CA . GLU A 1 66 ? 17.409 0.348 -5.851 1.00 0.00 66 GLU A CA 18
ATOM 31974 C C . GLU A 1 66 ? 16.395 -0.393 -6.726 1.00 0.00 66 GLU A C 18
ATOM 31975 O O . GLU A 1 66 ? 16.762 -0.995 -7.734 1.00 0.00 66 GLU A O 18
ATOM 31987 N N . LEU A 1 67 ? 15.140 -0.325 -6.308 1.00 0.00 67 LEU A N 18
ATOM 31988 C CA . LEU A 1 67 ? 14.071 -0.982 -7.040 1.00 0.00 67 LEU A CA 18
ATOM 31989 C C . LEU A 1 67 ? 13.237 0.072 -7.772 1.00 0.00 67 LEU A C 18
ATOM 31990 O O . LEU A 1 67 ? 12.416 0.754 -7.160 1.00 0.00 67 LEU A O 18
ATOM 32006 N N . LYS A 1 68 ? 13.477 0.173 -9.071 1.00 0.00 68 LYS A N 18
ATOM 32007 C CA . LYS A 1 68 ? 12.759 1.133 -9.892 1.00 0.00 68 LYS A CA 18
ATOM 32008 C C . LYS A 1 68 ? 12.413 0.489 -11.236 1.00 0.00 68 LYS A C 18
ATOM 32009 O O . LYS A 1 68 ? 12.991 -0.531 -11.607 1.00 0.00 68 LYS A O 18
ATOM 32028 N N . ASP A 1 69 ? 11.471 1.112 -11.929 1.00 0.00 69 ASP A N 18
ATOM 32029 C CA . ASP A 1 69 ? 11.041 0.612 -13.224 1.00 0.00 69 ASP A CA 18
ATOM 32030 C C . ASP A 1 69 ? 9.875 1.463 -13.733 1.00 0.00 69 ASP A C 18
ATOM 32031 O O . ASP A 1 69 ? 8.890 1.661 -13.023 1.00 0.00 69 ASP A O 18
ATOM 32040 N N . SER A 1 70 ? 10.026 1.944 -14.958 1.00 0.00 70 SER A N 18
ATOM 32041 C CA . SER A 1 70 ? 8.998 2.769 -15.570 1.00 0.00 70 SER A CA 18
ATOM 32042 C C . SER A 1 70 ? 8.949 4.136 -14.887 1.00 0.00 70 SER A C 18
ATOM 32043 O O . SER A 1 70 ? 9.568 4.335 -13.842 1.00 0.00 70 SER A O 18
ATOM 32051 N N . GLY A 1 71 ? 8.208 5.045 -15.504 1.00 0.00 71 GLY A N 18
ATOM 32052 C CA . GLY A 1 71 ? 8.070 6.388 -14.968 1.00 0.00 71 GLY A CA 18
ATOM 32053 C C . GLY A 1 71 ? 6.991 6.438 -13.884 1.00 0.00 71 GLY A C 18
ATOM 32054 O O . GLY A 1 71 ? 7.301 6.421 -12.694 1.00 0.00 71 GLY A O 18
ATOM 32058 N N . THR A 1 72 ? 5.747 6.500 -14.335 1.00 0.00 72 THR A N 18
ATOM 32059 C CA . THR A 1 72 ? 4.620 6.552 -13.419 1.00 0.00 72 THR A CA 18
ATOM 32060 C C . THR A 1 72 ? 4.435 5.202 -12.724 1.00 0.00 72 THR A C 18
ATOM 32061 O O . THR A 1 72 ? 3.387 4.571 -12.855 1.00 0.00 72 THR A O 18
ATOM 32072 N N . SER A 1 73 ? 5.468 4.799 -11.999 1.00 0.00 73 SER A N 18
ATOM 32073 C CA . SER A 1 73 ? 5.433 3.536 -11.282 1.00 0.00 73 SER A CA 18
ATOM 32074 C C . SER A 1 73 ? 6.073 3.698 -9.902 1.00 0.00 73 SER A C 18
ATOM 32075 O O . SER A 1 73 ? 5.490 3.305 -8.893 1.00 0.00 73 SER A O 18
ATOM 32083 N N . GLY A 1 74 ? 7.265 4.278 -9.903 1.00 0.00 74 GLY A N 18
ATOM 32084 C CA . GLY A 1 74 ? 7.991 4.497 -8.664 1.00 0.00 74 GLY A CA 18
ATOM 32085 C C . GLY A 1 74 ? 7.112 5.205 -7.631 1.00 0.00 74 GLY A C 18
ATOM 32086 O O . GLY A 1 74 ? 6.958 4.725 -6.509 1.00 0.00 74 GLY A O 18
ATOM 32090 N N . VAL A 1 75 ? 6.557 6.334 -8.047 1.00 0.00 75 VAL A N 18
ATOM 32091 C CA . VAL A 1 75 ? 5.698 7.112 -7.172 1.00 0.00 75 VAL A CA 18
ATOM 32092 C C . VAL A 1 75 ? 4.750 6.171 -6.426 1.00 0.00 75 VAL A C 18
ATOM 32093 O O . VAL A 1 75 ? 4.677 6.202 -5.198 1.00 0.00 75 VAL A O 18
ATOM 32106 N N . ALA A 1 76 ? 4.047 5.356 -7.199 1.00 0.00 76 ALA A N 18
ATOM 32107 C CA . ALA A 1 76 ? 3.107 4.408 -6.627 1.00 0.00 76 ALA A CA 18
ATOM 32108 C C . ALA A 1 76 ? 3.847 3.483 -5.659 1.00 0.00 76 ALA A C 18
ATOM 32109 O O . ALA A 1 76 ? 3.305 3.100 -4.623 1.00 0.00 76 ALA A O 18
ATOM 32116 N N . GLN A 1 77 ? 5.075 3.151 -6.030 1.00 0.00 77 GLN A N 18
ATOM 32117 C CA . GLN A 1 77 ? 5.895 2.278 -5.207 1.00 0.00 77 GLN A CA 18
ATOM 32118 C C . GLN A 1 77 ? 6.129 2.909 -3.833 1.00 0.00 77 GLN A C 18
ATOM 32119 O O . GLN A 1 77 ? 6.482 2.217 -2.880 1.00 0.00 77 GLN A O 18
ATOM 32133 N N . ARG A 1 78 ? 5.922 4.217 -3.776 1.00 0.00 78 ARG A N 18
ATOM 32134 C CA . ARG A 1 78 ? 6.106 4.949 -2.534 1.00 0.00 78 ARG A CA 18
ATOM 32135 C C . ARG A 1 78 ? 4.806 4.961 -1.727 1.00 0.00 78 ARG A C 18
ATOM 32136 O O . ARG A 1 78 ? 4.833 4.929 -0.498 1.00 0.00 78 ARG A O 18
ATOM 32157 N N . VAL A 1 79 ? 3.698 5.007 -2.452 1.00 0.00 79 VAL A N 18
ATOM 32158 C CA . VAL A 1 79 ? 2.390 5.023 -1.819 1.00 0.00 79 VAL A CA 18
ATOM 32159 C C . VAL A 1 79 ? 2.043 3.613 -1.338 1.00 0.00 79 VAL A C 18
ATOM 32160 O O . VAL A 1 79 ? 1.446 3.445 -0.276 1.00 0.00 79 VAL A O 18
ATOM 32173 N N . PHE A 1 80 ? 2.433 2.635 -2.142 1.00 0.00 80 PHE A N 18
ATOM 32174 C CA . PHE A 1 80 ? 2.171 1.245 -1.812 1.00 0.00 80 PHE A CA 18
ATOM 32175 C C . PHE A 1 80 ? 2.951 0.821 -0.565 1.00 0.00 80 PHE A C 18
ATOM 32176 O O . PHE A 1 80 ? 2.359 0.430 0.439 1.00 0.00 80 PHE A O 18
ATOM 32193 N N . LYS A 1 81 ? 4.269 0.913 -0.671 1.00 0.00 81 LYS A N 18
ATOM 32194 C CA . LYS A 1 81 ? 5.136 0.545 0.434 1.00 0.00 81 LYS A CA 18
ATOM 32195 C C . LYS A 1 81 ? 4.667 1.257 1.704 1.00 0.00 81 LYS A C 18
ATOM 32196 O O . LYS A 1 81 ? 4.712 0.686 2.793 1.00 0.00 81 LYS A O 18
ATOM 32215 N N . ASN A 1 82 ? 4.227 2.493 1.523 1.00 0.00 82 ASN A N 18
ATOM 32216 C CA . ASN A 1 82 ? 3.749 3.289 2.641 1.00 0.00 82 ASN A CA 18
ATOM 32217 C C . ASN A 1 82 ? 2.485 2.648 3.215 1.00 0.00 82 ASN A C 18
ATOM 32218 O O . ASN A 1 82 ? 2.396 2.412 4.419 1.00 0.00 82 ASN A O 18
ATOM 32229 N N . ALA A 1 83 ? 1.538 2.384 2.327 1.00 0.00 83 ALA A N 18
ATOM 32230 C CA . ALA A 1 83 ? 0.282 1.775 2.730 1.00 0.00 83 ALA A CA 18
ATOM 32231 C C . ALA A 1 83 ? 0.560 0.676 3.758 1.00 0.00 83 ALA A C 18
ATOM 32232 O O . ALA A 1 83 ? 0.137 0.776 4.909 1.00 0.00 83 ALA A O 18
ATOM 32239 N N . LEU A 1 84 ? 1.270 -0.347 3.306 1.00 0.00 84 LEU A N 18
ATOM 32240 C CA . LEU A 1 84 ? 1.609 -1.463 4.172 1.00 0.00 84 LEU A CA 18
ATOM 32241 C C . LEU A 1 84 ? 1.928 -0.938 5.573 1.00 0.00 84 LEU A C 18
ATOM 32242 O O . LEU A 1 84 ? 1.389 -1.431 6.562 1.00 0.00 84 LEU A O 18
ATOM 32258 N N . GLN A 1 85 ? 2.802 0.057 5.612 1.00 0.00 85 GLN A N 18
ATOM 32259 C CA . GLN A 1 85 ? 3.199 0.655 6.876 1.00 0.00 85 GLN A CA 18
ATOM 32260 C C . GLN A 1 85 ? 1.965 0.979 7.720 1.00 0.00 85 GLN A C 18
ATOM 32261 O O . GLN A 1 85 ? 1.882 0.583 8.882 1.00 0.00 85 GLN A O 18
ATOM 32275 N N . LEU A 1 86 ? 1.037 1.696 7.104 1.00 0.00 86 LEU A N 18
ATOM 32276 C CA . LEU A 1 86 ? -0.189 2.078 7.784 1.00 0.00 86 LEU A CA 18
ATOM 32277 C C . LEU A 1 86 ? -0.889 0.822 8.307 1.00 0.00 86 LEU A C 18
ATOM 32278 O O . LEU A 1 86 ? -1.143 0.702 9.505 1.00 0.00 86 LEU A O 18
ATOM 32294 N N . LEU A 1 87 ? -1.180 -0.083 7.384 1.00 0.00 87 LEU A N 18
ATOM 32295 C CA . LEU A 1 87 ? -1.846 -1.325 7.737 1.00 0.00 87 LEU A CA 18
ATOM 32296 C C . LEU A 1 87 ? -1.219 -1.889 9.014 1.00 0.00 87 LEU A C 18
ATOM 32297 O O . LEU A 1 87 ? -1.908 -2.083 10.014 1.00 0.00 87 LEU A O 18
ATOM 32313 N N . GLN A 1 88 ? 0.080 -2.137 8.938 1.00 0.00 88 GLN A N 18
ATOM 32314 C CA . GLN A 1 88 ? 0.808 -2.675 10.075 1.00 0.00 88 GLN A CA 18
ATOM 32315 C C . GLN A 1 88 ? 0.531 -1.839 11.326 1.00 0.00 88 GLN A C 18
ATOM 32316 O O . GLN A 1 88 ? 0.358 -2.383 12.415 1.00 0.00 88 GLN A O 18
ATOM 32330 N N . GLU A 1 89 ? 0.498 -0.529 11.127 1.00 0.00 89 GLU A N 18
ATOM 32331 C CA . GLU A 1 89 ? 0.246 0.388 12.226 1.00 0.00 89 GLU A CA 18
ATOM 32332 C C . GLU A 1 89 ? -1.152 0.154 12.802 1.00 0.00 89 GLU A C 18
ATOM 32333 O O . GLU A 1 89 ? -1.405 0.456 13.967 1.00 0.00 89 GLU A O 18
ATOM 32345 N N . LYS A 1 90 ? -2.023 -0.381 11.959 1.00 0.00 90 LYS A N 18
ATOM 32346 C CA . LYS A 1 90 ? -3.388 -0.658 12.370 1.00 0.00 90 LYS A CA 18
ATOM 32347 C C . LYS A 1 90 ? -3.480 -2.096 12.884 1.00 0.00 90 LYS A C 18
ATOM 32348 O O . LYS A 1 90 ? -4.295 -2.397 13.754 1.00 0.00 90 LYS A O 18
ATOM 32367 N N . GLY A 1 91 ? -2.631 -2.946 12.324 1.00 0.00 91 GLY A N 18
ATOM 32368 C CA . GLY A 1 91 ? -2.605 -4.345 12.716 1.00 0.00 91 GLY A CA 18
ATOM 32369 C C . GLY A 1 91 ? -3.251 -5.226 11.645 1.00 0.00 91 GLY A C 18
ATOM 32370 O O . GLY A 1 91 ? -3.679 -6.343 11.930 1.00 0.00 91 GLY A O 18
ATOM 32374 N N . LEU A 1 92 ? -3.302 -4.689 10.434 1.00 0.00 92 LEU A N 18
ATOM 32375 C CA . LEU A 1 92 ? -3.889 -5.412 9.319 1.00 0.00 92 LEU A CA 18
ATOM 32376 C C . LEU A 1 92 ? -2.868 -6.412 8.771 1.00 0.00 92 LEU A C 18
ATOM 32377 O O . LEU A 1 92 ? -3.215 -7.547 8.450 1.00 0.00 92 LEU A O 18
ATOM 32393 N N . VAL A 1 93 ? -1.628 -5.953 8.680 1.00 0.00 93 VAL A N 18
ATOM 32394 C CA . VAL A 1 93 ? -0.554 -6.792 8.176 1.00 0.00 93 VAL A CA 18
ATOM 32395 C C . VAL A 1 93 ? 0.682 -6.616 9.060 1.00 0.00 93 VAL A C 18
ATOM 32396 O O . VAL A 1 93 ? 0.701 -5.762 9.945 1.00 0.00 93 VAL A O 18
ATOM 32409 N N . PHE A 1 94 ? 1.685 -7.439 8.790 1.00 0.00 94 PHE A N 18
ATOM 32410 C CA . PHE A 1 94 ? 2.923 -7.385 9.550 1.00 0.00 94 PHE A CA 18
ATOM 32411 C C . PHE A 1 94 ? 4.047 -8.120 8.819 1.00 0.00 94 PHE A C 18
ATOM 32412 O O . PHE A 1 94 ? 3.795 -9.070 8.078 1.00 0.00 94 PHE A O 18
ATOM 32429 N N . GLN A 1 95 ? 5.265 -7.654 9.052 1.00 0.00 95 GLN A N 18
ATOM 32430 C CA . GLN A 1 95 ? 6.430 -8.256 8.424 1.00 0.00 95 GLN A CA 18
ATOM 32431 C C . GLN A 1 95 ? 7.404 -8.764 9.490 1.00 0.00 95 GLN A C 18
ATOM 32432 O O . GLN A 1 95 ? 7.878 -7.991 10.321 1.00 0.00 95 GLN A O 18
ATOM 32446 N N . ARG A 1 96 ? 7.673 -10.060 9.430 1.00 0.00 96 ARG A N 18
ATOM 32447 C CA . ARG A 1 96 ? 8.581 -10.680 10.380 1.00 0.00 96 ARG A CA 18
ATOM 32448 C C . ARG A 1 96 ? 10.030 -10.329 10.034 1.00 0.00 96 ARG A C 18
ATOM 32449 O O . ARG A 1 96 ? 10.790 -9.896 10.899 1.00 0.00 96 ARG A O 18
ATOM 32470 N N . ASP A 1 97 ? 10.368 -10.530 8.769 1.00 0.00 97 ASP A N 18
ATOM 32471 C CA . ASP A 1 97 ? 11.712 -10.240 8.299 1.00 0.00 97 ASP A CA 18
ATOM 32472 C C . ASP A 1 97 ? 11.816 -8.755 7.947 1.00 0.00 97 ASP A C 18
ATOM 32473 O O . ASP A 1 97 ? 11.263 -8.311 6.942 1.00 0.00 97 ASP A O 18
ATOM 32482 N N . SER A 1 98 ? 12.528 -8.027 8.795 1.00 0.00 98 SER A N 18
ATOM 32483 C CA . SER A 1 98 ? 12.711 -6.601 8.586 1.00 0.00 98 SER A CA 18
ATOM 32484 C C . SER A 1 98 ? 13.360 -6.350 7.223 1.00 0.00 98 SER A C 18
ATOM 32485 O O . SER A 1 98 ? 14.510 -6.726 7.000 1.00 0.00 98 SER A O 18
ATOM 32493 N N . GLY A 1 99 ? 12.594 -5.717 6.347 1.00 0.00 99 GLY A N 18
ATOM 32494 C CA . GLY A 1 99 ? 13.080 -5.412 5.012 1.00 0.00 99 GLY A CA 18
ATOM 32495 C C . GLY A 1 99 ? 11.950 -4.889 4.123 1.00 0.00 99 GLY A C 18
ATOM 32496 O O . GLY A 1 99 ? 10.884 -5.498 4.045 1.00 0.00 99 GLY A O 18
ATOM 32500 N N . SER A 1 100 ? 12.221 -3.766 3.474 1.00 0.00 100 SER A N 18
ATOM 32501 C CA . SER A 1 100 ? 11.240 -3.155 2.594 1.00 0.00 100 SER A CA 18
ATOM 32502 C C . SER A 1 100 ? 10.738 -4.181 1.576 1.00 0.00 100 SER A C 18
ATOM 32503 O O . SER A 1 100 ? 9.533 -4.326 1.378 1.00 0.00 100 SER A O 18
ATOM 32511 N N . ASP A 1 101 ? 11.688 -4.868 0.958 1.00 0.00 101 ASP A N 18
ATOM 32512 C CA . ASP A 1 101 ? 11.357 -5.877 -0.033 1.00 0.00 101 ASP A CA 18
ATOM 32513 C C . ASP A 1 101 ? 11.151 -7.223 0.664 1.00 0.00 101 ASP A C 18
ATOM 32514 O O . ASP A 1 101 ? 11.868 -8.184 0.390 1.00 0.00 101 ASP A O 18
ATOM 32523 N N . LYS A 1 102 ? 10.167 -7.249 1.551 1.00 0.00 102 LYS A N 18
ATOM 32524 C CA . LYS A 1 102 ? 9.857 -8.461 2.290 1.00 0.00 102 LYS A CA 18
ATOM 32525 C C . LYS A 1 102 ? 8.388 -8.825 2.071 1.00 0.00 102 LYS A C 18
ATOM 32526 O O . LYS A 1 102 ? 7.613 -8.015 1.564 1.00 0.00 102 LYS A O 18
ATOM 32545 N N . LEU A 1 103 ? 8.048 -10.044 2.463 1.00 0.00 103 LEU A N 18
ATOM 32546 C CA . LEU A 1 103 ? 6.685 -10.525 2.316 1.00 0.00 103 LEU A CA 18
ATOM 32547 C C . LEU A 1 103 ? 5.817 -9.934 3.429 1.00 0.00 103 LEU A C 18
ATOM 32548 O O . LEU A 1 103 ? 6.192 -9.971 4.599 1.00 0.00 103 LEU A O 18
ATOM 32564 N N . TYR A 1 104 ? 4.673 -9.402 3.023 1.00 0.00 104 TYR A N 18
ATOM 32565 C CA . TYR A 1 104 ? 3.748 -8.804 3.972 1.00 0.00 104 TYR A CA 18
ATOM 32566 C C . TYR A 1 104 ? 2.685 -9.812 4.411 1.00 0.00 104 TYR A C 18
ATOM 32567 O O . TYR A 1 104 ? 1.935 -10.329 3.584 1.00 0.00 104 TYR A O 18
ATOM 32585 N N . TYR A 1 105 ? 2.652 -10.060 5.712 1.00 0.00 105 TYR A N 18
ATOM 32586 C CA . TYR A 1 105 ? 1.693 -10.997 6.271 1.00 0.00 105 TYR A CA 18
ATOM 32587 C C . TYR A 1 105 ? 0.429 -10.273 6.741 1.00 0.00 105 TYR A C 18
ATOM 32588 O O . TYR A 1 105 ? 0.509 -9.193 7.323 1.00 0.00 105 TYR A O 18
ATOM 32606 N N . VAL A 1 106 ? -0.707 -10.898 6.470 1.00 0.00 106 VAL A N 18
ATOM 32607 C CA . VAL A 1 106 ? -1.986 -10.327 6.857 1.00 0.00 106 VAL A CA 18
ATOM 32608 C C . VAL A 1 106 ? -2.275 -10.678 8.318 1.00 0.00 106 VAL A C 18
ATOM 32609 O O . VAL A 1 106 ? -1.643 -11.569 8.883 1.00 0.00 106 VAL A O 18
ATOM 32622 N N . THR A 1 107 ? -3.230 -9.959 8.888 1.00 0.00 107 THR A N 18
ATOM 32623 C CA . THR A 1 107 ? -3.611 -10.183 10.272 1.00 0.00 107 THR A CA 18
ATOM 32624 C C . THR A 1 107 ? -4.808 -11.132 10.349 1.00 0.00 107 THR A C 18
ATOM 32625 O O . THR A 1 107 ? -5.320 -11.576 9.322 1.00 0.00 107 THR A O 18
ATOM 32636 N N . THR A 1 108 ? -5.220 -11.416 11.576 1.00 0.00 108 THR A N 18
ATOM 32637 C CA . THR A 1 108 ? -6.348 -12.304 11.800 1.00 0.00 108 THR A CA 18
ATOM 32638 C C . THR A 1 108 ? -6.214 -13.563 10.941 1.00 0.00 108 THR A C 18
ATOM 32639 O O . THR A 1 108 ? -5.188 -13.772 10.296 1.00 0.00 108 THR A O 18
ATOM 32650 N N . LYS A 1 109 ? -7.267 -14.368 10.959 1.00 0.00 109 LYS A N 18
ATOM 32651 C CA . LYS A 1 109 ? -7.280 -15.600 10.189 1.00 0.00 109 LYS A CA 18
ATOM 32652 C C . LYS A 1 109 ? -7.856 -15.322 8.799 1.00 0.00 109 LYS A C 18
ATOM 32653 O O . LYS A 1 109 ? -7.136 -15.371 7.804 1.00 0.00 109 LYS A O 18
ATOM 32672 N N . ASP A 1 110 ? -9.149 -15.035 8.776 1.00 0.00 110 ASP A N 18
ATOM 32673 C CA . ASP A 1 110 ? -9.830 -14.749 7.525 1.00 0.00 110 ASP A CA 18
ATOM 32674 C C . ASP A 1 110 ? -11.327 -14.579 7.791 1.00 0.00 110 ASP A C 18
ATOM 32675 O O . ASP A 1 110 ? -11.766 -14.624 8.939 1.00 0.00 110 ASP A O 18
ATOM 32684 N N . LYS A 1 111 ? -12.070 -14.388 6.711 1.00 0.00 111 LYS A N 18
ATOM 32685 C CA . LYS A 1 111 ? -13.509 -14.212 6.813 1.00 0.00 111 LYS A CA 18
ATOM 32686 C C . LYS A 1 111 ? -14.152 -15.536 7.229 1.00 0.00 111 LYS A C 18
ATOM 32687 O O . LYS A 1 111 ? -14.593 -15.685 8.368 1.00 0.00 111 LYS A O 18
ATOM 32706 N N . ASP A 1 112 ? -14.186 -16.464 6.284 1.00 0.00 112 ASP A N 18
ATOM 32707 C CA . ASP A 1 112 ? -14.768 -17.771 6.539 1.00 0.00 112 ASP A CA 18
ATOM 32708 C C . ASP A 1 112 ? -13.863 -18.852 5.944 1.00 0.00 112 ASP A C 18
ATOM 32709 O O . ASP A 1 112 ? -13.145 -18.603 4.977 1.00 0.00 112 ASP A O 18
ATOM 32718 N N . LEU A 1 113 ? -13.928 -20.030 6.547 1.00 0.00 113 LEU A N 18
ATOM 32719 C CA . LEU A 1 113 ? -13.123 -21.150 6.089 1.00 0.00 113 LEU A CA 18
ATOM 32720 C C . LEU A 1 113 ? -13.089 -21.156 4.560 1.00 0.00 113 LEU A C 18
ATOM 32721 O O . LEU A 1 113 ? -14.082 -21.488 3.914 1.00 0.00 113 LEU A O 18
ATOM 32737 N N . GLN A 1 114 ? -11.935 -20.786 4.024 1.00 0.00 114 GLN A N 18
ATOM 32738 C CA . GLN A 1 114 ? -11.758 -20.745 2.582 1.00 0.00 114 GLN A CA 18
ATOM 32739 C C . GLN A 1 114 ? -10.327 -20.332 2.235 1.00 0.00 114 GLN A C 18
ATOM 32740 O O . GLN A 1 114 ? -10.110 -19.293 1.613 1.00 0.00 114 GLN A O 18
ATOM 32754 N N . SER A 1 115 ? -9.386 -21.168 2.651 1.00 0.00 115 SER A N 18
ATOM 32755 C CA . SER A 1 115 ? -7.981 -20.903 2.391 1.00 0.00 115 SER A CA 18
ATOM 32756 C C . SER A 1 115 ? -7.141 -22.126 2.761 1.00 0.00 115 SER A C 18
ATOM 32757 O O . SER A 1 115 ? -7.642 -23.064 3.379 1.00 0.00 115 SER A O 18
ATOM 32765 N N . GLY A 1 116 ? -5.877 -22.078 2.367 1.00 0.00 116 GLY A N 18
ATOM 32766 C CA . GLY A 1 116 ? -4.962 -23.171 2.650 1.00 0.00 116 GLY A CA 18
ATOM 32767 C C . GLY A 1 116 ? -4.576 -23.194 4.130 1.00 0.00 116 GLY A C 18
ATOM 32768 O O . GLY A 1 116 ? -5.336 -22.734 4.981 1.00 0.00 116 GLY A O 18
ATOM 32772 N N . PRO A 1 117 ? -3.363 -23.748 4.399 1.00 0.00 117 PRO A N 18
ATOM 32773 C CA . PRO A 1 117 ? -2.867 -23.837 5.761 1.00 0.00 117 PRO A CA 18
ATOM 32774 C C . PRO A 1 117 ? -2.392 -22.471 6.262 1.00 0.00 117 PRO A C 18
ATOM 32775 O O . PRO A 1 117 ? -2.477 -21.478 5.542 1.00 0.00 117 PRO A O 18
ATOM 32786 N N . SER A 1 118 ? -1.904 -22.465 7.494 1.00 0.00 118 SER A N 18
ATOM 32787 C CA . SER A 1 118 ? -1.416 -21.238 8.100 1.00 0.00 118 SER A CA 18
ATOM 32788 C C . SER A 1 118 ? -0.761 -21.545 9.448 1.00 0.00 118 SER A C 18
ATOM 32789 O O . SER A 1 118 ? -0.874 -22.658 9.958 1.00 0.00 118 SER A O 18
ATOM 32797 N N . SER A 1 119 ? -0.091 -20.537 9.987 1.00 0.00 119 SER A N 18
ATOM 32798 C CA . SER A 1 119 ? 0.582 -20.684 11.266 1.00 0.00 119 SER A CA 18
ATOM 32799 C C . SER A 1 119 ? 0.251 -19.497 12.172 1.00 0.00 119 SER A C 18
ATOM 32800 O O . SER A 1 119 ? 0.834 -18.423 12.032 1.00 0.00 119 SER A O 18
ATOM 32808 N N . GLY A 1 120 ? -0.684 -19.730 13.081 1.00 0.00 120 GLY A N 18
ATOM 32809 C CA . GLY A 1 120 ? -1.100 -18.693 14.010 1.00 0.00 120 GLY A CA 18
ATOM 32810 C C . GLY A 1 120 ? -2.585 -18.367 13.838 1.00 0.00 120 GLY A C 18
ATOM 32811 O O . GLY A 1 120 ? -3.289 -19.038 13.085 1.00 0.00 120 GLY A O 18
ATOM 32815 N N . GLY A 1 1 ? -19.203 13.770 27.169 1.00 0.00 1 GLY A N 19
ATOM 32816 C CA . GLY A 1 1 ? -18.639 14.928 27.842 1.00 0.00 1 GLY A CA 19
ATOM 32817 C C . GLY A 1 1 ? -17.273 15.290 27.257 1.00 0.00 1 GLY A C 19
ATOM 32818 O O . GLY A 1 1 ? -17.076 16.403 26.772 1.00 0.00 1 GLY A O 19
ATOM 32822 N N . SER A 1 2 ? -16.363 14.329 27.323 1.00 0.00 2 SER A N 19
ATOM 32823 C CA . SER A 1 2 ? -15.020 14.533 26.807 1.00 0.00 2 SER A CA 19
ATOM 32824 C C . SER A 1 2 ? -15.027 14.438 25.280 1.00 0.00 2 SER A C 19
ATOM 32825 O O . SER A 1 2 ? -15.612 13.516 24.714 1.00 0.00 2 SER A O 19
ATOM 32833 N N . SER A 1 3 ? -14.370 15.404 24.656 1.00 0.00 3 SER A N 19
ATOM 32834 C CA . SER A 1 3 ? -14.292 15.441 23.205 1.00 0.00 3 SER A CA 19
ATOM 32835 C C . SER A 1 3 ? -13.385 16.589 22.759 1.00 0.00 3 SER A C 19
ATOM 32836 O O . SER A 1 3 ? -13.085 17.489 23.542 1.00 0.00 3 SER A O 19
ATOM 32844 N N . GLY A 1 4 ? -12.972 16.520 21.501 1.00 0.00 4 GLY A N 19
ATOM 32845 C CA . GLY A 1 4 ? -12.104 17.542 20.941 1.00 0.00 4 GLY A CA 19
ATOM 32846 C C . GLY A 1 4 ? -12.034 17.426 19.417 1.00 0.00 4 GLY A C 19
ATOM 32847 O O . GLY A 1 4 ? -12.764 16.639 18.816 1.00 0.00 4 GLY A O 19
ATOM 32851 N N . SER A 1 5 ? -11.150 18.223 18.835 1.00 0.00 5 SER A N 19
ATOM 32852 C CA . SER A 1 5 ? -10.975 18.220 17.393 1.00 0.00 5 SER A CA 19
ATOM 32853 C C . SER A 1 5 ? -9.640 17.566 17.029 1.00 0.00 5 SER A C 19
ATOM 32854 O O . SER A 1 5 ? -8.822 17.287 17.904 1.00 0.00 5 SER A O 19
ATOM 32862 N N . SER A 1 6 ? -9.462 17.341 15.735 1.00 0.00 6 SER A N 19
ATOM 32863 C CA . SER A 1 6 ? -8.240 16.725 15.245 1.00 0.00 6 SER A CA 19
ATOM 32864 C C . SER A 1 6 ? -7.765 17.442 13.980 1.00 0.00 6 SER A C 19
ATOM 32865 O O . SER A 1 6 ? -8.303 17.219 12.896 1.00 0.00 6 SER A O 19
ATOM 32873 N N . GLY A 1 7 ? -6.761 18.288 14.159 1.00 0.00 7 GLY A N 19
ATOM 32874 C CA . GLY A 1 7 ? -6.207 19.038 13.045 1.00 0.00 7 GLY A CA 19
ATOM 32875 C C . GLY A 1 7 ? -7.313 19.515 12.101 1.00 0.00 7 GLY A C 19
ATOM 32876 O O . GLY A 1 7 ? -8.477 19.590 12.490 1.00 0.00 7 GLY A O 19
ATOM 32880 N N . ASN A 1 8 ? -6.910 19.825 10.877 1.00 0.00 8 ASN A N 19
ATOM 32881 C CA . ASN A 1 8 ? -7.852 20.292 9.875 1.00 0.00 8 ASN A CA 19
ATOM 32882 C C . ASN A 1 8 ? -7.093 20.643 8.593 1.00 0.00 8 ASN A C 19
ATOM 32883 O O . ASN A 1 8 ? -6.451 21.689 8.515 1.00 0.00 8 ASN A O 19
ATOM 32894 N N . LYS A 1 9 ? -7.193 19.750 7.620 1.00 0.00 9 LYS A N 19
ATOM 32895 C CA . LYS A 1 9 ? -6.525 19.953 6.346 1.00 0.00 9 LYS A CA 19
ATOM 32896 C C . LYS A 1 9 ? -7.228 19.125 5.268 1.00 0.00 9 LYS A C 19
ATOM 32897 O O . LYS A 1 9 ? -8.340 18.643 5.478 1.00 0.00 9 LYS A O 19
ATOM 32916 N N . ASP A 1 10 ? -6.550 18.986 4.138 1.00 0.00 10 ASP A N 19
ATOM 32917 C CA . ASP A 1 10 ? -7.096 18.225 3.027 1.00 0.00 10 ASP A CA 19
ATOM 32918 C C . ASP A 1 10 ? -5.996 17.980 1.993 1.00 0.00 10 ASP A C 19
ATOM 32919 O O . ASP A 1 10 ? -5.876 16.879 1.458 1.00 0.00 10 ASP A O 19
ATOM 32928 N N . ASN A 1 11 ? -5.220 19.024 1.743 1.00 0.00 11 ASN A N 19
ATOM 32929 C CA . ASN A 1 11 ? -4.133 18.936 0.782 1.00 0.00 11 ASN A CA 19
ATOM 32930 C C . ASN A 1 11 ? -3.465 17.565 0.899 1.00 0.00 11 ASN A C 19
ATOM 32931 O O . ASN A 1 11 ? -2.611 17.358 1.760 1.00 0.00 11 ASN A O 19
ATOM 32942 N N . LEU A 1 12 ? -3.878 16.664 0.020 1.00 0.00 12 LEU A N 19
ATOM 32943 C CA . LEU A 1 12 ? -3.330 15.318 0.014 1.00 0.00 12 LEU A CA 19
ATOM 32944 C C . LEU A 1 12 ? -1.802 15.394 -0.002 1.00 0.00 12 LEU A C 19
ATOM 32945 O O . LEU A 1 12 ? -1.232 16.484 0.001 1.00 0.00 12 LEU A O 19
ATOM 32961 N N . ASP A 1 13 ? -1.183 14.223 -0.017 1.00 0.00 13 ASP A N 19
ATOM 32962 C CA . ASP A 1 13 ? 0.268 14.144 -0.033 1.00 0.00 13 ASP A CA 19
ATOM 32963 C C . ASP A 1 13 ? 0.693 12.675 -0.095 1.00 0.00 13 ASP A C 19
ATOM 32964 O O . ASP A 1 13 ? -0.097 11.783 0.212 1.00 0.00 13 ASP A O 19
ATOM 32973 N N . LEU A 1 14 ? 1.940 12.470 -0.492 1.00 0.00 14 LEU A N 19
ATOM 32974 C CA . LEU A 1 14 ? 2.480 11.125 -0.598 1.00 0.00 14 LEU A CA 19
ATOM 32975 C C . LEU A 1 14 ? 2.024 10.301 0.608 1.00 0.00 14 LEU A C 19
ATOM 32976 O O . LEU A 1 14 ? 1.783 9.101 0.490 1.00 0.00 14 LEU A O 19
ATOM 32992 N N . ALA A 1 15 ? 1.920 10.979 1.742 1.00 0.00 15 ALA A N 19
ATOM 32993 C CA . ALA A 1 15 ? 1.498 10.325 2.969 1.00 0.00 15 ALA A CA 19
ATOM 32994 C C . ALA A 1 15 ? -0.015 10.483 3.131 1.00 0.00 15 ALA A C 19
ATOM 32995 O O . ALA A 1 15 ? -0.682 9.596 3.662 1.00 0.00 15 ALA A O 19
ATOM 33002 N N . GLY A 1 16 ? -0.513 11.618 2.664 1.00 0.00 16 GLY A N 19
ATOM 33003 C CA . GLY A 1 16 ? -1.935 11.903 2.751 1.00 0.00 16 GLY A CA 19
ATOM 33004 C C . GLY A 1 16 ? -2.743 10.931 1.889 1.00 0.00 16 GLY A C 19
ATOM 33005 O O . GLY A 1 16 ? -3.751 10.387 2.339 1.00 0.00 16 GLY A O 19
ATOM 33009 N N . LEU A 1 17 ? -2.271 10.741 0.666 1.00 0.00 17 LEU A N 19
ATOM 33010 C CA . LEU A 1 17 ? -2.936 9.844 -0.263 1.00 0.00 17 LEU A CA 19
ATOM 33011 C C . LEU A 1 17 ? -2.695 8.397 0.171 1.00 0.00 17 LEU A C 19
ATOM 33012 O O . LEU A 1 17 ? -3.613 7.578 0.153 1.00 0.00 17 LEU A O 19
ATOM 33028 N N . THR A 1 18 ? -1.456 8.126 0.553 1.00 0.00 18 THR A N 19
ATOM 33029 C CA . THR A 1 18 ? -1.082 6.792 0.991 1.00 0.00 18 THR A CA 19
ATOM 33030 C C . THR A 1 18 ? -2.069 6.280 2.043 1.00 0.00 18 THR A C 19
ATOM 33031 O O . THR A 1 18 ? -2.598 5.177 1.918 1.00 0.00 18 THR A O 19
ATOM 33042 N N . SER A 1 19 ? -2.287 7.107 3.055 1.00 0.00 19 SER A N 19
ATOM 33043 C CA . SER A 1 19 ? -3.201 6.752 4.127 1.00 0.00 19 SER A CA 19
ATOM 33044 C C . SER A 1 19 ? -4.432 6.048 3.554 1.00 0.00 19 SER A C 19
ATOM 33045 O O . SER A 1 19 ? -4.944 5.102 4.151 1.00 0.00 19 SER A O 19
ATOM 33053 N N . LEU A 1 20 ? -4.872 6.537 2.404 1.00 0.00 20 LEU A N 19
ATOM 33054 C CA . LEU A 1 20 ? -6.034 5.966 1.744 1.00 0.00 20 LEU A CA 19
ATOM 33055 C C . LEU A 1 20 ? -5.674 4.585 1.192 1.00 0.00 20 LEU A C 19
ATOM 33056 O O . LEU A 1 20 ? -6.322 3.593 1.521 1.00 0.00 20 LEU A O 19
ATOM 33072 N N . LEU A 1 21 ? -4.642 4.565 0.361 1.00 0.00 21 LEU A N 19
ATOM 33073 C CA . LEU A 1 21 ? -4.189 3.323 -0.240 1.00 0.00 21 LEU A CA 19
ATOM 33074 C C . LEU A 1 21 ? -4.251 2.205 0.803 1.00 0.00 21 LEU A C 19
ATOM 33075 O O . LEU A 1 21 ? -4.810 1.140 0.544 1.00 0.00 21 LEU A O 19
ATOM 33091 N N . SER A 1 22 ? -3.669 2.485 1.960 1.00 0.00 22 SER A N 19
ATOM 33092 C CA . SER A 1 22 ? -3.652 1.516 3.042 1.00 0.00 22 SER A CA 19
ATOM 33093 C C . SER A 1 22 ? -4.937 0.686 3.023 1.00 0.00 22 SER A C 19
ATOM 33094 O O . SER A 1 22 ? -4.889 -0.538 2.912 1.00 0.00 22 SER A O 19
ATOM 33102 N N . GLU A 1 23 ? -6.057 1.386 3.134 1.00 0.00 23 GLU A N 19
ATOM 33103 C CA . GLU A 1 23 ? -7.353 0.730 3.131 1.00 0.00 23 GLU A CA 19
ATOM 33104 C C . GLU A 1 23 ? -7.555 -0.040 1.824 1.00 0.00 23 GLU A C 19
ATOM 33105 O O . GLU A 1 23 ? -8.108 -1.139 1.826 1.00 0.00 23 GLU A O 19
ATOM 33117 N N . LYS A 1 24 ? -7.097 0.568 0.740 1.00 0.00 24 LYS A N 19
ATOM 33118 C CA . LYS A 1 24 ? -7.221 -0.046 -0.571 1.00 0.00 24 LYS A CA 19
ATOM 33119 C C . LYS A 1 24 ? -6.446 -1.365 -0.586 1.00 0.00 24 LYS A C 19
ATOM 33120 O O . LYS A 1 24 ? -6.969 -2.393 -1.015 1.00 0.00 24 LYS A O 19
ATOM 33139 N N . ILE A 1 25 ? -5.210 -1.294 -0.113 1.00 0.00 25 ILE A N 19
ATOM 33140 C CA . ILE A 1 25 ? -4.358 -2.470 -0.067 1.00 0.00 25 ILE A CA 19
ATOM 33141 C C . ILE A 1 25 ? -4.900 -3.448 0.977 1.00 0.00 25 ILE A C 19
ATOM 33142 O O . ILE A 1 25 ? -4.918 -4.657 0.751 1.00 0.00 25 ILE A O 19
ATOM 33158 N N . LYS A 1 26 ? -5.331 -2.888 2.098 1.00 0.00 26 LYS A N 19
ATOM 33159 C CA . LYS A 1 26 ? -5.873 -3.695 3.178 1.00 0.00 26 LYS A CA 19
ATOM 33160 C C . LYS A 1 26 ? -7.163 -4.368 2.707 1.00 0.00 26 LYS A C 19
ATOM 33161 O O . LYS A 1 26 ? -7.409 -5.533 3.016 1.00 0.00 26 LYS A O 19
ATOM 33180 N N . GLU A 1 27 ? -7.955 -3.605 1.967 1.00 0.00 27 GLU A N 19
ATOM 33181 C CA . GLU A 1 27 ? -9.214 -4.114 1.451 1.00 0.00 27 GLU A CA 19
ATOM 33182 C C . GLU A 1 27 ? -8.966 -5.307 0.527 1.00 0.00 27 GLU A C 19
ATOM 33183 O O . GLU A 1 27 ? -9.726 -6.275 0.538 1.00 0.00 27 GLU A O 19
ATOM 33195 N N . PHE A 1 28 ? -7.900 -5.200 -0.253 1.00 0.00 28 PHE A N 19
ATOM 33196 C CA . PHE A 1 28 ? -7.542 -6.259 -1.181 1.00 0.00 28 PHE A CA 19
ATOM 33197 C C . PHE A 1 28 ? -7.333 -7.585 -0.447 1.00 0.00 28 PHE A C 19
ATOM 33198 O O . PHE A 1 28 ? -7.698 -8.644 -0.955 1.00 0.00 28 PHE A O 19
ATOM 33215 N N . LEU A 1 29 ? -6.746 -7.483 0.736 1.00 0.00 29 LEU A N 19
ATOM 33216 C CA . LEU A 1 29 ? -6.484 -8.661 1.545 1.00 0.00 29 LEU A CA 19
ATOM 33217 C C . LEU A 1 29 ? -7.806 -9.365 1.856 1.00 0.00 29 LEU A C 19
ATOM 33218 O O . LEU A 1 29 ? -7.922 -10.578 1.687 1.00 0.00 29 LEU A O 19
ATOM 33234 N N . GLN A 1 30 ? -8.769 -8.575 2.306 1.00 0.00 30 GLN A N 19
ATOM 33235 C CA . GLN A 1 30 ? -10.079 -9.107 2.642 1.00 0.00 30 GLN A CA 19
ATOM 33236 C C . GLN A 1 30 ? -10.824 -9.524 1.372 1.00 0.00 30 GLN A C 19
ATOM 33237 O O . GLN A 1 30 ? -11.803 -10.265 1.438 1.00 0.00 30 GLN A O 19
ATOM 33251 N N . GLU A 1 31 ? -10.332 -9.030 0.246 1.00 0.00 31 GLU A N 19
ATOM 33252 C CA . GLU A 1 31 ? -10.939 -9.342 -1.037 1.00 0.00 31 GLU A CA 19
ATOM 33253 C C . GLU A 1 31 ? -10.453 -10.704 -1.537 1.00 0.00 31 GLU A C 19
ATOM 33254 O O . GLU A 1 31 ? -11.235 -11.486 -2.075 1.00 0.00 31 GLU A O 19
ATOM 33266 N N . LYS A 1 32 ? -9.165 -10.946 -1.340 1.00 0.00 32 LYS A N 19
ATOM 33267 C CA . LYS A 1 32 ? -8.566 -12.200 -1.764 1.00 0.00 32 LYS A CA 19
ATOM 33268 C C . LYS A 1 32 ? -8.561 -13.181 -0.590 1.00 0.00 32 LYS A C 19
ATOM 33269 O O . LYS A 1 32 ? -8.517 -14.394 -0.790 1.00 0.00 32 LYS A O 19
ATOM 33288 N N . LYS A 1 33 ? -8.608 -12.619 0.609 1.00 0.00 33 LYS A N 19
ATOM 33289 C CA . LYS A 1 33 ? -8.609 -13.429 1.815 1.00 0.00 33 LYS A CA 19
ATOM 33290 C C . LYS A 1 33 ? -7.340 -14.282 1.853 1.00 0.00 33 LYS A C 19
ATOM 33291 O O . LYS A 1 33 ? -7.407 -15.505 1.739 1.00 0.00 33 LYS A O 19
ATOM 33310 N N . MET A 1 34 ? -6.213 -13.604 2.012 1.00 0.00 34 MET A N 19
ATOM 33311 C CA . MET A 1 34 ? -4.931 -14.285 2.066 1.00 0.00 34 MET A CA 19
ATOM 33312 C C . MET A 1 34 ? -4.311 -14.179 3.461 1.00 0.00 34 MET A C 19
ATOM 33313 O O . MET A 1 34 ? -4.839 -13.483 4.327 1.00 0.00 34 MET A O 19
ATOM 33327 N N . GLN A 1 35 ? -3.201 -14.880 3.635 1.00 0.00 35 GLN A N 19
ATOM 33328 C CA . GLN A 1 35 ? -2.504 -14.874 4.911 1.00 0.00 35 GLN A CA 19
ATOM 33329 C C . GLN A 1 35 ? -1.072 -14.364 4.731 1.00 0.00 35 GLN A C 19
ATOM 33330 O O . GLN A 1 35 ? -0.345 -14.187 5.707 1.00 0.00 35 GLN A O 19
ATOM 33344 N N . SER A 1 36 ? -0.710 -14.143 3.475 1.00 0.00 36 SER A N 19
ATOM 33345 C CA . SER A 1 36 ? 0.621 -13.658 3.155 1.00 0.00 36 SER A CA 19
ATOM 33346 C C . SER A 1 36 ? 0.683 -13.229 1.688 1.00 0.00 36 SER A C 19
ATOM 33347 O O . SER A 1 36 ? 0.138 -13.904 0.816 1.00 0.00 36 SER A O 19
ATOM 33355 N N . PHE A 1 37 ? 1.351 -12.108 1.460 1.00 0.00 37 PHE A N 19
ATOM 33356 C CA . PHE A 1 37 ? 1.491 -11.580 0.113 1.00 0.00 37 PHE A CA 19
ATOM 33357 C C . PHE A 1 37 ? 2.633 -10.565 0.038 1.00 0.00 37 PHE A C 19
ATOM 33358 O O . PHE A 1 37 ? 3.355 -10.364 1.013 1.00 0.00 37 PHE A O 19
ATOM 33375 N N . TYR A 1 38 ? 2.761 -9.952 -1.130 1.00 0.00 38 TYR A N 19
ATOM 33376 C CA . TYR A 1 38 ? 3.803 -8.962 -1.345 1.00 0.00 38 TYR A CA 19
ATOM 33377 C C . TYR A 1 38 ? 3.218 -7.661 -1.898 1.00 0.00 38 TYR A C 19
ATOM 33378 O O . TYR A 1 38 ? 2.214 -7.681 -2.609 1.00 0.00 38 TYR A O 19
ATOM 33396 N N . GLN A 1 39 ? 3.871 -6.562 -1.552 1.00 0.00 39 GLN A N 19
ATOM 33397 C CA . GLN A 1 39 ? 3.428 -5.254 -2.006 1.00 0.00 39 GLN A CA 19
ATOM 33398 C C . GLN A 1 39 ? 3.308 -5.234 -3.531 1.00 0.00 39 GLN A C 19
ATOM 33399 O O . GLN A 1 39 ? 2.636 -4.370 -4.093 1.00 0.00 39 GLN A O 19
ATOM 33413 N N . GLN A 1 40 ? 3.969 -6.196 -4.158 1.00 0.00 40 GLN A N 19
ATOM 33414 C CA . GLN A 1 40 ? 3.944 -6.300 -5.607 1.00 0.00 40 GLN A CA 19
ATOM 33415 C C . GLN A 1 40 ? 2.656 -6.984 -6.068 1.00 0.00 40 GLN A C 19
ATOM 33416 O O . GLN A 1 40 ? 2.319 -6.948 -7.251 1.00 0.00 40 GLN A O 19
ATOM 33430 N N . GLU A 1 41 ? 1.971 -7.592 -5.111 1.00 0.00 41 GLU A N 19
ATOM 33431 C CA . GLU A 1 41 ? 0.727 -8.283 -5.404 1.00 0.00 41 GLU A CA 19
ATOM 33432 C C . GLU A 1 41 ? -0.435 -7.289 -5.450 1.00 0.00 41 GLU A C 19
ATOM 33433 O O . GLU A 1 41 ? -1.529 -7.628 -5.901 1.00 0.00 41 GLU A O 19
ATOM 33445 N N . LEU A 1 42 ? -0.159 -6.083 -4.978 1.00 0.00 42 LEU A N 19
ATOM 33446 C CA . LEU A 1 42 ? -1.168 -5.037 -4.960 1.00 0.00 42 LEU A CA 19
ATOM 33447 C C . LEU A 1 42 ? -0.873 -4.030 -6.074 1.00 0.00 42 LEU A C 19
ATOM 33448 O O . LEU A 1 42 ? -1.765 -3.306 -6.513 1.00 0.00 42 LEU A O 19
ATOM 33464 N N . GLU A 1 43 ? 0.381 -4.018 -6.500 1.00 0.00 43 GLU A N 19
ATOM 33465 C CA . GLU A 1 43 ? 0.805 -3.112 -7.555 1.00 0.00 43 GLU A CA 19
ATOM 33466 C C . GLU A 1 43 ? 0.176 -3.520 -8.888 1.00 0.00 43 GLU A C 19
ATOM 33467 O O . GLU A 1 43 ? 0.129 -2.724 -9.826 1.00 0.00 43 GLU A O 19
ATOM 33479 N N . THR A 1 44 ? -0.292 -4.758 -8.932 1.00 0.00 44 THR A N 19
ATOM 33480 C CA . THR A 1 44 ? -0.916 -5.281 -10.135 1.00 0.00 44 THR A CA 19
ATOM 33481 C C . THR A 1 44 ? -2.416 -4.980 -10.132 1.00 0.00 44 THR A C 19
ATOM 33482 O O . THR A 1 44 ? -3.071 -5.059 -11.170 1.00 0.00 44 THR A O 19
ATOM 33493 N N . VAL A 1 45 ? -2.917 -4.642 -8.953 1.00 0.00 45 VAL A N 19
ATOM 33494 C CA . VAL A 1 45 ? -4.328 -4.329 -8.801 1.00 0.00 45 VAL A CA 19
ATOM 33495 C C . VAL A 1 45 ? -4.578 -2.889 -9.254 1.00 0.00 45 VAL A C 19
ATOM 33496 O O . VAL A 1 45 ? -4.105 -1.945 -8.623 1.00 0.00 45 VAL A O 19
ATOM 33509 N N . GLU A 1 46 ? -5.320 -2.766 -10.344 1.00 0.00 46 GLU A N 19
ATOM 33510 C CA . GLU A 1 46 ? -5.639 -1.457 -10.889 1.00 0.00 46 GLU A CA 19
ATOM 33511 C C . GLU A 1 46 ? -6.282 -0.578 -9.816 1.00 0.00 46 GLU A C 19
ATOM 33512 O O . GLU A 1 46 ? -5.729 0.455 -9.441 1.00 0.00 46 GLU A O 19
ATOM 33524 N N . SER A 1 47 ? -7.442 -1.019 -9.351 1.00 0.00 47 SER A N 19
ATOM 33525 C CA . SER A 1 47 ? -8.166 -0.285 -8.327 1.00 0.00 47 SER A CA 19
ATOM 33526 C C . SER A 1 47 ? -7.186 0.284 -7.299 1.00 0.00 47 SER A C 19
ATOM 33527 O O . SER A 1 47 ? -7.429 1.345 -6.726 1.00 0.00 47 SER A O 19
ATOM 33535 N N . LEU A 1 48 ? -6.100 -0.446 -7.097 1.00 0.00 48 LEU A N 19
ATOM 33536 C CA . LEU A 1 48 ? -5.083 -0.027 -6.148 1.00 0.00 48 LEU A CA 19
ATOM 33537 C C . LEU A 1 48 ? -4.148 0.980 -6.820 1.00 0.00 48 LEU A C 19
ATOM 33538 O O . LEU A 1 48 ? -4.043 2.124 -6.380 1.00 0.00 48 LEU A O 19
ATOM 33554 N N . GLN A 1 49 ? -3.493 0.518 -7.875 1.00 0.00 49 GLN A N 19
ATOM 33555 C CA . GLN A 1 49 ? -2.570 1.365 -8.612 1.00 0.00 49 GLN A CA 19
ATOM 33556 C C . GLN A 1 49 ? -3.204 2.731 -8.883 1.00 0.00 49 GLN A C 19
ATOM 33557 O O . GLN A 1 49 ? -2.574 3.765 -8.669 1.00 0.00 49 GLN A O 19
ATOM 33571 N N . SER A 1 50 ? -4.443 2.690 -9.351 1.00 0.00 50 SER A N 19
ATOM 33572 C CA . SER A 1 50 ? -5.169 3.911 -9.654 1.00 0.00 50 SER A CA 19
ATOM 33573 C C . SER A 1 50 ? -5.131 4.855 -8.450 1.00 0.00 50 SER A C 19
ATOM 33574 O O . SER A 1 50 ? -5.333 6.060 -8.595 1.00 0.00 50 SER A O 19
ATOM 33582 N N . LEU A 1 51 ? -4.871 4.272 -7.289 1.00 0.00 51 LEU A N 19
ATOM 33583 C CA . LEU A 1 51 ? -4.804 5.046 -6.061 1.00 0.00 51 LEU A CA 19
ATOM 33584 C C . LEU A 1 51 ? -3.340 5.342 -5.730 1.00 0.00 51 LEU A C 19
ATOM 33585 O O . LEU A 1 51 ? -2.962 6.499 -5.553 1.00 0.00 51 LEU A O 19
ATOM 33601 N N . ALA A 1 52 ? -2.555 4.277 -5.657 1.00 0.00 52 ALA A N 19
ATOM 33602 C CA . ALA A 1 52 ? -1.141 4.409 -5.350 1.00 0.00 52 ALA A CA 19
ATOM 33603 C C . ALA A 1 52 ? -0.443 5.152 -6.491 1.00 0.00 52 ALA A C 19
ATOM 33604 O O . ALA A 1 52 ? 0.740 5.475 -6.395 1.00 0.00 52 ALA A O 19
ATOM 33611 N N . SER A 1 53 ? -1.205 5.401 -7.546 1.00 0.00 53 SER A N 19
ATOM 33612 C CA . SER A 1 53 ? -0.675 6.100 -8.704 1.00 0.00 53 SER A CA 19
ATOM 33613 C C . SER A 1 53 ? -1.190 7.540 -8.727 1.00 0.00 53 SER A C 19
ATOM 33614 O O . SER A 1 53 ? -0.587 8.409 -9.357 1.00 0.00 53 SER A O 19
ATOM 33622 N N . ARG A 1 54 ? -2.299 7.750 -8.033 1.00 0.00 54 ARG A N 19
ATOM 33623 C CA . ARG A 1 54 ? -2.901 9.070 -7.966 1.00 0.00 54 ARG A CA 19
ATOM 33624 C C . ARG A 1 54 ? -1.818 10.142 -7.832 1.00 0.00 54 ARG A C 19
ATOM 33625 O O . ARG A 1 54 ? -0.712 9.858 -7.372 1.00 0.00 54 ARG A O 19
ATOM 33646 N N . PRO A 1 55 ? -2.182 11.383 -8.252 1.00 0.00 55 PRO A N 19
ATOM 33647 C CA . PRO A 1 55 ? -1.253 12.499 -8.183 1.00 0.00 55 PRO A CA 19
ATOM 33648 C C . PRO A 1 55 ? -1.097 12.994 -6.744 1.00 0.00 55 PRO A C 19
ATOM 33649 O O . PRO A 1 55 ? -1.895 12.649 -5.874 1.00 0.00 55 PRO A O 19
ATOM 33660 N N . VAL A 1 56 ? -0.062 13.796 -6.537 1.00 0.00 56 VAL A N 19
ATOM 33661 C CA . VAL A 1 56 ? 0.209 14.342 -5.218 1.00 0.00 56 VAL A CA 19
ATOM 33662 C C . VAL A 1 56 ? 0.961 15.666 -5.364 1.00 0.00 56 VAL A C 19
ATOM 33663 O O . VAL A 1 56 ? 0.810 16.363 -6.367 1.00 0.00 56 VAL A O 19
ATOM 33676 N N . THR A 1 57 ? 1.754 15.975 -4.349 1.00 0.00 57 THR A N 19
ATOM 33677 C CA . THR A 1 57 ? 2.529 17.204 -4.352 1.00 0.00 57 THR A CA 19
ATOM 33678 C C . THR A 1 57 ? 3.863 16.991 -5.069 1.00 0.00 57 THR A C 19
ATOM 33679 O O . THR A 1 57 ? 4.925 17.077 -4.453 1.00 0.00 57 THR A O 19
ATOM 33690 N N . HIS A 1 58 ? 3.766 16.718 -6.362 1.00 0.00 58 HIS A N 19
ATOM 33691 C CA . HIS A 1 58 ? 4.952 16.492 -7.171 1.00 0.00 58 HIS A CA 19
ATOM 33692 C C . HIS A 1 58 ? 4.743 17.085 -8.566 1.00 0.00 58 HIS A C 19
ATOM 33693 O O . HIS A 1 58 ? 3.624 17.440 -8.932 1.00 0.00 58 HIS A O 19
ATOM 33707 N N . SER A 1 59 ? 5.838 17.173 -9.306 1.00 0.00 59 SER A N 19
ATOM 33708 C CA . SER A 1 59 ? 5.789 17.717 -10.653 1.00 0.00 59 SER A CA 19
ATOM 33709 C C . SER A 1 59 ? 7.093 17.407 -11.390 1.00 0.00 59 SER A C 19
ATOM 33710 O O . SER A 1 59 ? 7.991 18.245 -11.450 1.00 0.00 59 SER A O 19
ATOM 33718 N N . THR A 1 60 ? 7.156 16.200 -11.933 1.00 0.00 60 THR A N 19
ATOM 33719 C CA . THR A 1 60 ? 8.335 15.769 -12.665 1.00 0.00 60 THR A CA 19
ATOM 33720 C C . THR A 1 60 ? 8.005 15.583 -14.147 1.00 0.00 60 THR A C 19
ATOM 33721 O O . THR A 1 60 ? 8.609 16.224 -15.006 1.00 0.00 60 THR A O 19
ATOM 33732 N N . GLY A 1 61 ? 7.048 14.703 -14.401 1.00 0.00 61 GLY A N 19
ATOM 33733 C CA . GLY A 1 61 ? 6.630 14.424 -15.765 1.00 0.00 61 GLY A CA 19
ATOM 33734 C C . GLY A 1 61 ? 7.360 13.200 -16.323 1.00 0.00 61 GLY A C 19
ATOM 33735 O O . GLY A 1 61 ? 6.885 12.074 -16.185 1.00 0.00 61 GLY A O 19
ATOM 33739 N N . SER A 1 62 ? 8.503 13.463 -16.940 1.00 0.00 62 SER A N 19
ATOM 33740 C CA . SER A 1 62 ? 9.302 12.397 -17.519 1.00 0.00 62 SER A CA 19
ATOM 33741 C C . SER A 1 62 ? 9.611 11.339 -16.458 1.00 0.00 62 SER A C 19
ATOM 33742 O O . SER A 1 62 ? 9.332 11.539 -15.277 1.00 0.00 62 SER A O 19
ATOM 33750 N N . ASP A 1 63 ? 10.183 10.235 -16.917 1.00 0.00 63 ASP A N 19
ATOM 33751 C CA . ASP A 1 63 ? 10.532 9.145 -16.022 1.00 0.00 63 ASP A CA 19
ATOM 33752 C C . ASP A 1 63 ? 11.387 8.125 -16.777 1.00 0.00 63 ASP A C 19
ATOM 33753 O O . ASP A 1 63 ? 12.443 7.718 -16.296 1.00 0.00 63 ASP A O 19
ATOM 33762 N N . GLN A 1 64 ? 10.899 7.742 -17.947 1.00 0.00 64 GLN A N 19
ATOM 33763 C CA . GLN A 1 64 ? 11.605 6.777 -18.773 1.00 0.00 64 GLN A CA 19
ATOM 33764 C C . GLN A 1 64 ? 11.787 5.461 -18.014 1.00 0.00 64 GLN A C 19
ATOM 33765 O O . GLN A 1 64 ? 12.905 4.963 -17.888 1.00 0.00 64 GLN A O 19
ATOM 33779 N N . VAL A 1 65 ? 10.672 4.935 -17.529 1.00 0.00 65 VAL A N 19
ATOM 33780 C CA . VAL A 1 65 ? 10.695 3.687 -16.786 1.00 0.00 65 VAL A CA 19
ATOM 33781 C C . VAL A 1 65 ? 9.316 3.028 -16.863 1.00 0.00 65 VAL A C 19
ATOM 33782 O O . VAL A 1 65 ? 8.297 3.689 -16.674 1.00 0.00 65 VAL A O 19
ATOM 33795 N N . GLU A 1 66 ? 9.330 1.732 -17.140 1.00 0.00 66 GLU A N 19
ATOM 33796 C CA . GLU A 1 66 ? 8.093 0.976 -17.244 1.00 0.00 66 GLU A CA 19
ATOM 33797 C C . GLU A 1 66 ? 7.202 1.564 -18.340 1.00 0.00 66 GLU A C 19
ATOM 33798 O O . GLU A 1 66 ? 6.034 1.867 -18.100 1.00 0.00 66 GLU A O 19
ATOM 33810 N N . LEU A 1 67 ? 7.787 1.708 -19.521 1.00 0.00 67 LEU A N 19
ATOM 33811 C CA . LEU A 1 67 ? 7.061 2.255 -20.654 1.00 0.00 67 LEU A CA 19
ATOM 33812 C C . LEU A 1 67 ? 5.756 1.477 -20.841 1.00 0.00 67 LEU A C 19
ATOM 33813 O O . LEU A 1 67 ? 4.672 2.018 -20.630 1.00 0.00 67 LEU A O 19
ATOM 33829 N N . LYS A 1 68 ? 5.905 0.221 -21.235 1.00 0.00 68 LYS A N 19
ATOM 33830 C CA . LYS A 1 68 ? 4.752 -0.636 -21.453 1.00 0.00 68 LYS A CA 19
ATOM 33831 C C . LYS A 1 68 ? 4.164 -1.046 -20.101 1.00 0.00 68 LYS A C 19
ATOM 33832 O O . LYS A 1 68 ? 4.447 -2.135 -19.602 1.00 0.00 68 LYS A O 19
ATOM 33851 N N . ASP A 1 69 ? 3.357 -0.153 -19.547 1.00 0.00 69 ASP A N 19
ATOM 33852 C CA . ASP A 1 69 ? 2.727 -0.409 -18.263 1.00 0.00 69 ASP A CA 19
ATOM 33853 C C . ASP A 1 69 ? 2.069 0.876 -17.758 1.00 0.00 69 ASP A C 19
ATOM 33854 O O . ASP A 1 69 ? 0.877 0.890 -17.454 1.00 0.00 69 ASP A O 19
ATOM 33863 N N . SER A 1 70 ? 2.875 1.926 -17.683 1.00 0.00 70 SER A N 19
ATOM 33864 C CA . SER A 1 70 ? 2.385 3.213 -17.219 1.00 0.00 70 SER A CA 19
ATOM 33865 C C . SER A 1 70 ? 3.559 4.165 -16.982 1.00 0.00 70 SER A C 19
ATOM 33866 O O . SER A 1 70 ? 4.710 3.734 -16.921 1.00 0.00 70 SER A O 19
ATOM 33874 N N . GLY A 1 71 ? 3.229 5.441 -16.855 1.00 0.00 71 GLY A N 19
ATOM 33875 C CA . GLY A 1 71 ? 4.242 6.458 -16.626 1.00 0.00 71 GLY A CA 19
ATOM 33876 C C . GLY A 1 71 ? 4.181 6.978 -15.188 1.00 0.00 71 GLY A C 19
ATOM 33877 O O . GLY A 1 71 ? 3.980 8.170 -14.963 1.00 0.00 71 GLY A O 19
ATOM 33881 N N . THR A 1 72 ? 4.359 6.057 -14.252 1.00 0.00 72 THR A N 19
ATOM 33882 C CA . THR A 1 72 ? 4.327 6.408 -12.842 1.00 0.00 72 THR A CA 19
ATOM 33883 C C . THR A 1 72 ? 4.866 5.255 -11.993 1.00 0.00 72 THR A C 19
ATOM 33884 O O . THR A 1 72 ? 4.182 4.767 -11.095 1.00 0.00 72 THR A O 19
ATOM 33895 N N . SER A 1 73 ? 6.088 4.851 -12.309 1.00 0.00 73 SER A N 19
ATOM 33896 C CA . SER A 1 73 ? 6.728 3.765 -11.587 1.00 0.00 73 SER A CA 19
ATOM 33897 C C . SER A 1 73 ? 7.612 4.326 -10.472 1.00 0.00 73 SER A C 19
ATOM 33898 O O . SER A 1 73 ? 8.103 5.450 -10.571 1.00 0.00 73 SER A O 19
ATOM 33906 N N . GLY A 1 74 ? 7.790 3.518 -9.437 1.00 0.00 74 GLY A N 19
ATOM 33907 C CA . GLY A 1 74 ? 8.607 3.921 -8.305 1.00 0.00 74 GLY A CA 19
ATOM 33908 C C . GLY A 1 74 ? 7.797 4.760 -7.315 1.00 0.00 74 GLY A C 19
ATOM 33909 O O . GLY A 1 74 ? 7.791 4.480 -6.117 1.00 0.00 74 GLY A O 19
ATOM 33913 N N . VAL A 1 75 ? 7.133 5.773 -7.852 1.00 0.00 75 VAL A N 19
ATOM 33914 C CA . VAL A 1 75 ? 6.322 6.656 -7.031 1.00 0.00 75 VAL A CA 19
ATOM 33915 C C . VAL A 1 75 ? 5.284 5.827 -6.272 1.00 0.00 75 VAL A C 19
ATOM 33916 O O . VAL A 1 75 ? 5.212 5.888 -5.045 1.00 0.00 75 VAL A O 19
ATOM 33929 N N . ALA A 1 76 ? 4.505 5.071 -7.032 1.00 0.00 76 ALA A N 19
ATOM 33930 C CA . ALA A 1 76 ? 3.474 4.231 -6.446 1.00 0.00 76 ALA A CA 19
ATOM 33931 C C . ALA A 1 76 ? 4.124 3.220 -5.499 1.00 0.00 76 ALA A C 19
ATOM 33932 O O . ALA A 1 76 ? 3.547 2.867 -4.472 1.00 0.00 76 ALA A O 19
ATOM 33939 N N . GLN A 1 77 ? 5.315 2.782 -5.879 1.00 0.00 77 GLN A N 19
ATOM 33940 C CA . GLN A 1 77 ? 6.049 1.819 -5.076 1.00 0.00 77 GLN A CA 19
ATOM 33941 C C . GLN A 1 77 ? 6.278 2.367 -3.666 1.00 0.00 77 GLN A C 19
ATOM 33942 O O . GLN A 1 77 ? 6.544 1.607 -2.737 1.00 0.00 77 GLN A O 19
ATOM 33956 N N . ARG A 1 78 ? 6.165 3.682 -3.552 1.00 0.00 78 ARG A N 19
ATOM 33957 C CA . ARG A 1 78 ? 6.356 4.341 -2.271 1.00 0.00 78 ARG A CA 19
ATOM 33958 C C . ARG A 1 78 ? 5.028 4.432 -1.518 1.00 0.00 78 ARG A C 19
ATOM 33959 O O . ARG A 1 78 ? 4.995 4.315 -0.294 1.00 0.00 78 ARG A O 19
ATOM 33980 N N . VAL A 1 79 ? 3.965 4.641 -2.281 1.00 0.00 79 VAL A N 19
ATOM 33981 C CA . VAL A 1 79 ? 2.637 4.750 -1.701 1.00 0.00 79 VAL A CA 19
ATOM 33982 C C . VAL A 1 79 ? 2.169 3.366 -1.247 1.00 0.00 79 VAL A C 19
ATOM 33983 O O . VAL A 1 79 ? 1.570 3.227 -0.181 1.00 0.00 79 VAL A O 19
ATOM 33996 N N . PHE A 1 80 ? 2.458 2.376 -2.079 1.00 0.00 80 PHE A N 19
ATOM 33997 C CA . PHE A 1 80 ? 2.074 1.008 -1.776 1.00 0.00 80 PHE A CA 19
ATOM 33998 C C . PHE A 1 80 ? 2.824 0.486 -0.548 1.00 0.00 80 PHE A C 19
ATOM 33999 O O . PHE A 1 80 ? 2.261 -0.251 0.260 1.00 0.00 80 PHE A O 19
ATOM 34016 N N . LYS A 1 81 ? 4.082 0.889 -0.447 1.00 0.00 81 LYS A N 19
ATOM 34017 C CA . LYS A 1 81 ? 4.914 0.472 0.669 1.00 0.00 81 LYS A CA 19
ATOM 34018 C C . LYS A 1 81 ? 4.563 1.308 1.901 1.00 0.00 81 LYS A C 19
ATOM 34019 O O . LYS A 1 81 ? 4.516 0.789 3.015 1.00 0.00 81 LYS A O 19
ATOM 34038 N N . ASN A 1 82 ? 4.326 2.589 1.660 1.00 0.00 82 ASN A N 19
ATOM 34039 C CA . ASN A 1 82 ? 3.981 3.502 2.737 1.00 0.00 82 ASN A CA 19
ATOM 34040 C C . ASN A 1 82 ? 2.540 3.241 3.179 1.00 0.00 82 ASN A C 19
ATOM 34041 O O . ASN A 1 82 ? 2.184 3.495 4.328 1.00 0.00 82 ASN A O 19
ATOM 34052 N N . ALA A 1 83 ? 1.750 2.738 2.242 1.00 0.00 83 ALA A N 19
ATOM 34053 C CA . ALA A 1 83 ? 0.355 2.440 2.521 1.00 0.00 83 ALA A CA 19
ATOM 34054 C C . ALA A 1 83 ? 0.273 1.221 3.442 1.00 0.00 83 ALA A C 19
ATOM 34055 O O . ALA A 1 83 ? -0.621 1.134 4.283 1.00 0.00 83 ALA A O 19
ATOM 34062 N N . LEU A 1 84 ? 1.217 0.311 3.253 1.00 0.00 84 LEU A N 19
ATOM 34063 C CA . LEU A 1 84 ? 1.262 -0.898 4.057 1.00 0.00 84 LEU A CA 19
ATOM 34064 C C . LEU A 1 84 ? 1.722 -0.547 5.473 1.00 0.00 84 LEU A C 19
ATOM 34065 O O . LEU A 1 84 ? 1.162 -1.039 6.452 1.00 0.00 84 LEU A O 19
ATOM 34081 N N . GLN A 1 85 ? 2.738 0.301 5.538 1.00 0.00 85 GLN A N 19
ATOM 34082 C CA . GLN A 1 85 ? 3.279 0.724 6.818 1.00 0.00 85 GLN A CA 19
ATOM 34083 C C . GLN A 1 85 ? 2.146 1.030 7.799 1.00 0.00 85 GLN A C 19
ATOM 34084 O O . GLN A 1 85 ? 2.124 0.505 8.912 1.00 0.00 85 GLN A O 19
ATOM 34098 N N . LEU A 1 86 ? 1.232 1.878 7.352 1.00 0.00 86 LEU A N 19
ATOM 34099 C CA . LEU A 1 86 ? 0.098 2.260 8.177 1.00 0.00 86 LEU A CA 19
ATOM 34100 C C . LEU A 1 86 ? -0.646 1.001 8.628 1.00 0.00 86 LEU A C 19
ATOM 34101 O O . LEU A 1 86 ? -0.984 0.864 9.803 1.00 0.00 86 LEU A O 19
ATOM 34117 N N . LEU A 1 87 ? -0.878 0.114 7.672 1.00 0.00 87 LEU A N 19
ATOM 34118 C CA . LEU A 1 87 ? -1.575 -1.128 7.956 1.00 0.00 87 LEU A CA 19
ATOM 34119 C C . LEU A 1 87 ? -0.934 -1.801 9.171 1.00 0.00 87 LEU A C 19
ATOM 34120 O O . LEU A 1 87 ? -1.632 -2.353 10.021 1.00 0.00 87 LEU A O 19
ATOM 34136 N N . GLN A 1 88 ? 0.389 -1.735 9.215 1.00 0.00 88 GLN A N 19
ATOM 34137 C CA . GLN A 1 88 ? 1.133 -2.331 10.312 1.00 0.00 88 GLN A CA 19
ATOM 34138 C C . GLN A 1 88 ? 0.842 -1.586 11.616 1.00 0.00 88 GLN A C 19
ATOM 34139 O O . GLN A 1 88 ? 0.906 -2.172 12.696 1.00 0.00 88 GLN A O 19
ATOM 34153 N N . GLU A 1 89 ? 0.528 -0.307 11.474 1.00 0.00 89 GLU A N 19
ATOM 34154 C CA . GLU A 1 89 ? 0.227 0.523 12.627 1.00 0.00 89 GLU A CA 19
ATOM 34155 C C . GLU A 1 89 ? -1.170 0.202 13.162 1.00 0.00 89 GLU A C 19
ATOM 34156 O O . GLU A 1 89 ? -1.433 0.356 14.354 1.00 0.00 89 GLU A O 19
ATOM 34168 N N . LYS A 1 90 ? -2.030 -0.238 12.255 1.00 0.00 90 LYS A N 19
ATOM 34169 C CA . LYS A 1 90 ? -3.393 -0.582 12.621 1.00 0.00 90 LYS A CA 19
ATOM 34170 C C . LYS A 1 90 ? -3.431 -2.024 13.132 1.00 0.00 90 LYS A C 19
ATOM 34171 O O . LYS A 1 90 ? -4.255 -2.364 13.979 1.00 0.00 90 LYS A O 19
ATOM 34190 N N . GLY A 1 91 ? -2.530 -2.832 12.595 1.00 0.00 91 GLY A N 19
ATOM 34191 C CA . GLY A 1 91 ? -2.450 -4.229 12.986 1.00 0.00 91 GLY A CA 19
ATOM 34192 C C . GLY A 1 91 ? -3.035 -5.136 11.901 1.00 0.00 91 GLY A C 19
ATOM 34193 O O . GLY A 1 91 ? -3.365 -6.292 12.164 1.00 0.00 91 GLY A O 19
ATOM 34197 N N . LEU A 1 92 ? -3.145 -4.579 10.704 1.00 0.00 92 LEU A N 19
ATOM 34198 C CA . LEU A 1 92 ? -3.684 -5.323 9.579 1.00 0.00 92 LEU A CA 19
ATOM 34199 C C . LEU A 1 92 ? -2.619 -6.288 9.054 1.00 0.00 92 LEU A C 19
ATOM 34200 O O . LEU A 1 92 ? -2.906 -7.456 8.798 1.00 0.00 92 LEU A O 19
ATOM 34216 N N . VAL A 1 93 ? -1.411 -5.763 8.908 1.00 0.00 93 VAL A N 19
ATOM 34217 C CA . VAL A 1 93 ? -0.301 -6.563 8.418 1.00 0.00 93 VAL A CA 19
ATOM 34218 C C . VAL A 1 93 ? 0.920 -6.334 9.310 1.00 0.00 93 VAL A C 19
ATOM 34219 O O . VAL A 1 93 ? 0.879 -5.514 10.227 1.00 0.00 93 VAL A O 19
ATOM 34232 N N . PHE A 1 94 ? 1.979 -7.072 9.011 1.00 0.00 94 PHE A N 19
ATOM 34233 C CA . PHE A 1 94 ? 3.210 -6.960 9.774 1.00 0.00 94 PHE A CA 19
ATOM 34234 C C . PHE A 1 94 ? 4.387 -7.570 9.010 1.00 0.00 94 PHE A C 19
ATOM 34235 O O . PHE A 1 94 ? 4.200 -8.466 8.189 1.00 0.00 94 PHE A O 19
ATOM 34252 N N . GLN A 1 95 ? 5.573 -7.060 9.308 1.00 0.00 95 GLN A N 19
ATOM 34253 C CA . GLN A 1 95 ? 6.780 -7.543 8.659 1.00 0.00 95 GLN A CA 19
ATOM 34254 C C . GLN A 1 95 ? 7.723 -8.166 9.690 1.00 0.00 95 GLN A C 19
ATOM 34255 O O . GLN A 1 95 ? 7.858 -7.656 10.801 1.00 0.00 95 GLN A O 19
ATOM 34269 N N . ARG A 1 96 ? 8.352 -9.260 9.285 1.00 0.00 96 ARG A N 19
ATOM 34270 C CA . ARG A 1 96 ? 9.278 -9.958 10.160 1.00 0.00 96 ARG A CA 19
ATOM 34271 C C . ARG A 1 96 ? 10.722 -9.656 9.752 1.00 0.00 96 ARG A C 19
ATOM 34272 O O . ARG A 1 96 ? 11.455 -8.999 10.491 1.00 0.00 96 ARG A O 19
ATOM 34293 N N . ASP A 1 97 ? 11.088 -10.149 8.578 1.00 0.00 97 ASP A N 19
ATOM 34294 C CA . ASP A 1 97 ? 12.431 -9.940 8.064 1.00 0.00 97 ASP A CA 19
ATOM 34295 C C . ASP A 1 97 ? 12.486 -8.602 7.325 1.00 0.00 97 ASP A C 19
ATOM 34296 O O . ASP A 1 97 ? 12.493 -8.568 6.095 1.00 0.00 97 ASP A O 19
ATOM 34305 N N . SER A 1 98 ? 12.526 -7.532 8.105 1.00 0.00 98 SER A N 19
ATOM 34306 C CA . SER A 1 98 ? 12.581 -6.195 7.540 1.00 0.00 98 SER A CA 19
ATOM 34307 C C . SER A 1 98 ? 11.750 -6.135 6.257 1.00 0.00 98 SER A C 19
ATOM 34308 O O . SER A 1 98 ? 12.251 -6.435 5.174 1.00 0.00 98 SER A O 19
ATOM 34316 N N . GLY A 1 99 ? 10.494 -5.745 6.420 1.00 0.00 99 GLY A N 19
ATOM 34317 C CA . GLY A 1 99 ? 9.589 -5.641 5.288 1.00 0.00 99 GLY A CA 19
ATOM 34318 C C . GLY A 1 99 ? 10.095 -4.614 4.274 1.00 0.00 99 GLY A C 19
ATOM 34319 O O . GLY A 1 99 ? 11.275 -4.608 3.927 1.00 0.00 99 GLY A O 19
ATOM 34323 N N . SER A 1 100 ? 9.177 -3.769 3.827 1.00 0.00 100 SER A N 19
ATOM 34324 C CA . SER A 1 100 ? 9.515 -2.739 2.860 1.00 0.00 100 SER A CA 19
ATOM 34325 C C . SER A 1 100 ? 9.807 -3.375 1.499 1.00 0.00 100 SER A C 19
ATOM 34326 O O . SER A 1 100 ? 10.507 -2.791 0.674 1.00 0.00 100 SER A O 19
ATOM 34334 N N . ASP A 1 101 ? 9.256 -4.565 1.307 1.00 0.00 101 ASP A N 19
ATOM 34335 C CA . ASP A 1 101 ? 9.449 -5.287 0.061 1.00 0.00 101 ASP A CA 19
ATOM 34336 C C . ASP A 1 101 ? 9.340 -6.790 0.325 1.00 0.00 101 ASP A C 19
ATOM 34337 O O . ASP A 1 101 ? 9.043 -7.563 -0.584 1.00 0.00 101 ASP A O 19
ATOM 34346 N N . LYS A 1 102 ? 9.587 -7.158 1.573 1.00 0.00 102 LYS A N 19
ATOM 34347 C CA . LYS A 1 102 ? 9.521 -8.555 1.968 1.00 0.00 102 LYS A CA 19
ATOM 34348 C C . LYS A 1 102 ? 8.057 -8.959 2.153 1.00 0.00 102 LYS A C 19
ATOM 34349 O O . LYS A 1 102 ? 7.213 -8.122 2.470 1.00 0.00 102 LYS A O 19
ATOM 34368 N N . LEU A 1 103 ? 7.799 -10.242 1.946 1.00 0.00 103 LEU A N 19
ATOM 34369 C CA . LEU A 1 103 ? 6.452 -10.768 2.086 1.00 0.00 103 LEU A CA 19
ATOM 34370 C C . LEU A 1 103 ? 5.754 -10.067 3.253 1.00 0.00 103 LEU A C 19
ATOM 34371 O O . LEU A 1 103 ? 6.246 -10.092 4.381 1.00 0.00 103 LEU A O 19
ATOM 34387 N N . TYR A 1 104 ? 4.620 -9.457 2.943 1.00 0.00 104 TYR A N 19
ATOM 34388 C CA . TYR A 1 104 ? 3.850 -8.750 3.952 1.00 0.00 104 TYR A CA 19
ATOM 34389 C C . TYR A 1 104 ? 2.755 -9.647 4.535 1.00 0.00 104 TYR A C 19
ATOM 34390 O O . TYR A 1 104 ? 1.803 -10.001 3.841 1.00 0.00 104 TYR A O 19
ATOM 34408 N N . TYR A 1 105 ? 2.927 -9.989 5.803 1.00 0.00 105 TYR A N 19
ATOM 34409 C CA . TYR A 1 105 ? 1.966 -10.838 6.486 1.00 0.00 105 TYR A CA 19
ATOM 34410 C C . TYR A 1 105 ? 0.729 -10.039 6.903 1.00 0.00 105 TYR A C 19
ATOM 34411 O O . TYR A 1 105 ? 0.846 -8.992 7.538 1.00 0.00 105 TYR A O 19
ATOM 34429 N N . VAL A 1 106 ? -0.428 -10.565 6.529 1.00 0.00 106 VAL A N 19
ATOM 34430 C CA . VAL A 1 106 ? -1.686 -9.915 6.855 1.00 0.00 106 VAL A CA 19
ATOM 34431 C C . VAL A 1 106 ? -2.377 -10.687 7.982 1.00 0.00 106 VAL A C 19
ATOM 34432 O O . VAL A 1 106 ? -2.160 -11.887 8.140 1.00 0.00 106 VAL A O 19
ATOM 34445 N N . THR A 1 107 ? -3.195 -9.966 8.735 1.00 0.00 107 THR A N 19
ATOM 34446 C CA . THR A 1 107 ? -3.918 -10.568 9.841 1.00 0.00 107 THR A CA 19
ATOM 34447 C C . THR A 1 107 ? -4.697 -11.796 9.364 1.00 0.00 107 THR A C 19
ATOM 34448 O O . THR A 1 107 ? -5.382 -11.743 8.344 1.00 0.00 107 THR A O 19
ATOM 34459 N N . THR A 1 108 ? -4.566 -12.872 10.125 1.00 0.00 108 THR A N 19
ATOM 34460 C CA . THR A 1 108 ? -5.249 -14.111 9.793 1.00 0.00 108 THR A CA 19
ATOM 34461 C C . THR A 1 108 ? -6.670 -13.822 9.304 1.00 0.00 108 THR A C 19
ATOM 34462 O O . THR A 1 108 ? -7.024 -14.167 8.177 1.00 0.00 108 THR A O 19
ATOM 34473 N N . LYS A 1 109 ? -7.445 -13.193 10.174 1.00 0.00 109 LYS A N 19
ATOM 34474 C CA . LYS A 1 109 ? -8.819 -12.854 9.844 1.00 0.00 109 LYS A CA 19
ATOM 34475 C C . LYS A 1 109 ? -9.437 -12.066 11.001 1.00 0.00 109 LYS A C 19
ATOM 34476 O O . LYS A 1 109 ? -10.496 -12.431 11.510 1.00 0.00 109 LYS A O 19
ATOM 34495 N N . ASP A 1 110 ? -8.750 -11.000 11.383 1.00 0.00 110 ASP A N 19
ATOM 34496 C CA . ASP A 1 110 ? -9.218 -10.158 12.471 1.00 0.00 110 ASP A CA 19
ATOM 34497 C C . ASP A 1 110 ? -10.588 -9.581 12.110 1.00 0.00 110 ASP A C 19
ATOM 34498 O O . ASP A 1 110 ? -11.537 -9.693 12.885 1.00 0.00 110 ASP A O 19
ATOM 34507 N N . LYS A 1 111 ? -10.648 -8.976 10.933 1.00 0.00 111 LYS A N 19
ATOM 34508 C CA . LYS A 1 111 ? -11.887 -8.381 10.459 1.00 0.00 111 LYS A CA 19
ATOM 34509 C C . LYS A 1 111 ? -12.358 -7.328 11.464 1.00 0.00 111 LYS A C 19
ATOM 34510 O O . LYS A 1 111 ? -11.948 -7.343 12.623 1.00 0.00 111 LYS A O 19
ATOM 34529 N N . ASP A 1 112 ? -13.214 -6.438 10.983 1.00 0.00 112 ASP A N 19
ATOM 34530 C CA . ASP A 1 112 ? -13.746 -5.380 11.824 1.00 0.00 112 ASP A CA 19
ATOM 34531 C C . ASP A 1 112 ? -14.938 -4.726 11.122 1.00 0.00 112 ASP A C 19
ATOM 34532 O O . ASP A 1 112 ? -14.776 -3.742 10.402 1.00 0.00 112 ASP A O 19
ATOM 34541 N N . LEU A 1 113 ? -16.109 -5.300 11.356 1.00 0.00 113 LEU A N 19
ATOM 34542 C CA . LEU A 1 113 ? -17.328 -4.786 10.755 1.00 0.00 113 LEU A CA 19
ATOM 34543 C C . LEU A 1 113 ? -17.266 -4.981 9.239 1.00 0.00 113 LEU A C 19
ATOM 34544 O O . LEU A 1 113 ? -16.215 -4.794 8.628 1.00 0.00 113 LEU A O 19
ATOM 34560 N N . GLN A 1 114 ? -18.405 -5.355 8.676 1.00 0.00 114 GLN A N 19
ATOM 34561 C CA . GLN A 1 114 ? -18.493 -5.578 7.243 1.00 0.00 114 GLN A CA 19
ATOM 34562 C C . GLN A 1 114 ? -19.958 -5.656 6.807 1.00 0.00 114 GLN A C 19
ATOM 34563 O O . GLN A 1 114 ? -20.853 -5.264 7.554 1.00 0.00 114 GLN A O 19
ATOM 34577 N N . SER A 1 115 ? -20.157 -6.165 5.600 1.00 0.00 115 SER A N 19
ATOM 34578 C CA . SER A 1 115 ? -21.497 -6.299 5.056 1.00 0.00 115 SER A CA 19
ATOM 34579 C C . SER A 1 115 ? -21.460 -7.131 3.772 1.00 0.00 115 SER A C 19
ATOM 34580 O O . SER A 1 115 ? -21.488 -6.583 2.672 1.00 0.00 115 SER A O 19
ATOM 34588 N N . GLY A 1 116 ? -21.398 -8.442 3.956 1.00 0.00 116 GLY A N 19
ATOM 34589 C CA . GLY A 1 116 ? -21.357 -9.355 2.827 1.00 0.00 116 GLY A CA 19
ATOM 34590 C C . GLY A 1 116 ? -20.776 -10.710 3.237 1.00 0.00 116 GLY A C 19
ATOM 34591 O O . GLY A 1 116 ? -19.919 -10.781 4.116 1.00 0.00 116 GLY A O 19
ATOM 34595 N N . PRO A 1 117 ? -21.280 -11.779 2.564 1.00 0.00 117 PRO A N 19
ATOM 34596 C CA . PRO A 1 117 ? -20.820 -13.127 2.850 1.00 0.00 117 PRO A CA 19
ATOM 34597 C C . PRO A 1 117 ? -19.428 -13.368 2.262 1.00 0.00 117 PRO A C 19
ATOM 34598 O O . PRO A 1 117 ? -18.722 -12.421 1.921 1.00 0.00 117 PRO A O 19
ATOM 34609 N N . SER A 1 118 ? -19.076 -14.642 2.161 1.00 0.00 118 SER A N 19
ATOM 34610 C CA . SER A 1 118 ? -17.782 -15.019 1.619 1.00 0.00 118 SER A CA 19
ATOM 34611 C C . SER A 1 118 ? -17.943 -16.189 0.647 1.00 0.00 118 SER A C 19
ATOM 34612 O O . SER A 1 118 ? -19.029 -16.753 0.523 1.00 0.00 118 SER A O 19
ATOM 34620 N N . SER A 1 119 ? -16.846 -16.519 -0.019 1.00 0.00 119 SER A N 19
ATOM 34621 C CA . SER A 1 119 ? -16.851 -17.611 -0.977 1.00 0.00 119 SER A CA 19
ATOM 34622 C C . SER A 1 119 ? -16.099 -18.814 -0.404 1.00 0.00 119 SER A C 19
ATOM 34623 O O . SER A 1 119 ? -15.227 -18.656 0.449 1.00 0.00 119 SER A O 19
ATOM 34631 N N . GLY A 1 120 ? -16.464 -19.989 -0.895 1.00 0.00 120 GLY A N 19
ATOM 34632 C CA . GLY A 1 120 ? -15.835 -21.218 -0.442 1.00 0.00 120 GLY A CA 19
ATOM 34633 C C . GLY A 1 120 ? -15.571 -21.176 1.064 1.00 0.00 120 GLY A C 19
ATOM 34634 O O . GLY A 1 120 ? -16.368 -21.683 1.852 1.00 0.00 120 GLY A O 19
ATOM 34638 N N . GLY A 1 1 ? -0.650 33.145 6.905 1.00 0.00 1 GLY A N 20
ATOM 34639 C CA . GLY A 1 1 ? -0.552 32.472 5.621 1.00 0.00 1 GLY A CA 20
ATOM 34640 C C . GLY A 1 1 ? -1.038 31.024 5.723 1.00 0.00 1 GLY A C 20
ATOM 34641 O O . GLY A 1 1 ? -0.443 30.215 6.432 1.00 0.00 1 GLY A O 20
ATOM 34645 N N . SER A 1 2 ? -2.114 30.743 5.003 1.00 0.00 2 SER A N 20
ATOM 34646 C CA . SER A 1 2 ? -2.686 29.407 5.003 1.00 0.00 2 SER A CA 20
ATOM 34647 C C . SER A 1 2 ? -2.539 28.775 3.618 1.00 0.00 2 SER A C 20
ATOM 34648 O O . SER A 1 2 ? -1.931 27.715 3.477 1.00 0.00 2 SER A O 20
ATOM 34656 N N . SER A 1 3 ? -3.106 29.452 2.630 1.00 0.00 3 SER A N 20
ATOM 34657 C CA . SER A 1 3 ? -3.046 28.969 1.261 1.00 0.00 3 SER A CA 20
ATOM 34658 C C . SER A 1 3 ? -3.794 29.930 0.334 1.00 0.00 3 SER A C 20
ATOM 34659 O O . SER A 1 3 ? -3.214 30.465 -0.610 1.00 0.00 3 SER A O 20
ATOM 34667 N N . GLY A 1 4 ? -5.070 30.120 0.636 1.00 0.00 4 GLY A N 20
ATOM 34668 C CA . GLY A 1 4 ? -5.903 31.006 -0.158 1.00 0.00 4 GLY A CA 20
ATOM 34669 C C . GLY A 1 4 ? -7.332 30.469 -0.261 1.00 0.00 4 GLY A C 20
ATOM 34670 O O . GLY A 1 4 ? -7.782 29.721 0.605 1.00 0.00 4 GLY A O 20
ATOM 34674 N N . SER A 1 5 ? -8.006 30.872 -1.328 1.00 0.00 5 SER A N 20
ATOM 34675 C CA . SER A 1 5 ? -9.375 30.441 -1.556 1.00 0.00 5 SER A CA 20
ATOM 34676 C C . SER A 1 5 ? -9.745 30.631 -3.028 1.00 0.00 5 SER A C 20
ATOM 34677 O O . SER A 1 5 ? -9.874 31.761 -3.498 1.00 0.00 5 SER A O 20
ATOM 34685 N N . SER A 1 6 ? -9.906 29.510 -3.715 1.00 0.00 6 SER A N 20
ATOM 34686 C CA . SER A 1 6 ? -10.259 29.539 -5.124 1.00 0.00 6 SER A CA 20
ATOM 34687 C C . SER A 1 6 ? -10.375 28.112 -5.664 1.00 0.00 6 SER A C 20
ATOM 34688 O O . SER A 1 6 ? -11.436 27.708 -6.137 1.00 0.00 6 SER A O 20
ATOM 34696 N N . GLY A 1 7 ? -9.269 27.389 -5.575 1.00 0.00 7 GLY A N 20
ATOM 34697 C CA . GLY A 1 7 ? -9.233 26.016 -6.049 1.00 0.00 7 GLY A CA 20
ATOM 34698 C C . GLY A 1 7 ? -10.449 25.232 -5.552 1.00 0.00 7 GLY A C 20
ATOM 34699 O O . GLY A 1 7 ? -11.161 24.616 -6.343 1.00 0.00 7 GLY A O 20
ATOM 34703 N N . ASN A 1 8 ? -10.649 25.280 -4.243 1.00 0.00 8 ASN A N 20
ATOM 34704 C CA . ASN A 1 8 ? -11.767 24.582 -3.631 1.00 0.00 8 ASN A CA 20
ATOM 34705 C C . ASN A 1 8 ? -11.667 23.089 -3.950 1.00 0.00 8 ASN A C 20
ATOM 34706 O O . ASN A 1 8 ? -12.218 22.626 -4.947 1.00 0.00 8 ASN A O 20
ATOM 34717 N N . LYS A 1 9 ? -10.960 22.378 -3.084 1.00 0.00 9 LYS A N 20
ATOM 34718 C CA . LYS A 1 9 ? -10.781 20.947 -3.262 1.00 0.00 9 LYS A CA 20
ATOM 34719 C C . LYS A 1 9 ? -10.187 20.350 -1.984 1.00 0.00 9 LYS A C 20
ATOM 34720 O O . LYS A 1 9 ? -9.973 21.061 -1.004 1.00 0.00 9 LYS A O 20
ATOM 34739 N N . ASP A 1 10 ? -9.937 19.050 -2.038 1.00 0.00 10 ASP A N 20
ATOM 34740 C CA . ASP A 1 10 ? -9.372 18.349 -0.897 1.00 0.00 10 ASP A CA 20
ATOM 34741 C C . ASP A 1 10 ? -7.873 18.141 -1.123 1.00 0.00 10 ASP A C 20
ATOM 34742 O O . ASP A 1 10 ? -7.467 17.175 -1.766 1.00 0.00 10 ASP A O 20
ATOM 34751 N N . ASN A 1 11 ? -7.092 19.064 -0.581 1.00 0.00 11 ASN A N 20
ATOM 34752 C CA . ASN A 1 11 ? -5.647 18.995 -0.716 1.00 0.00 11 ASN A CA 20
ATOM 34753 C C . ASN A 1 11 ? -5.166 17.605 -0.293 1.00 0.00 11 ASN A C 20
ATOM 34754 O O . ASN A 1 11 ? -5.522 17.122 0.781 1.00 0.00 11 ASN A O 20
ATOM 34765 N N . LEU A 1 12 ? -4.365 17.002 -1.159 1.00 0.00 12 LEU A N 20
ATOM 34766 C CA . LEU A 1 12 ? -3.832 15.678 -0.888 1.00 0.00 12 LEU A CA 20
ATOM 34767 C C . LEU A 1 12 ? -2.303 15.739 -0.885 1.00 0.00 12 LEU A C 20
ATOM 34768 O O . LEU A 1 12 ? -1.718 16.734 -1.310 1.00 0.00 12 LEU A O 20
ATOM 34784 N N . ASP A 1 13 ? -1.701 14.663 -0.400 1.00 0.00 13 ASP A N 20
ATOM 34785 C CA . ASP A 1 13 ? -0.252 14.582 -0.336 1.00 0.00 13 ASP A CA 20
ATOM 34786 C C . ASP A 1 13 ? 0.173 13.112 -0.319 1.00 0.00 13 ASP A C 20
ATOM 34787 O O . ASP A 1 13 ? -0.606 12.243 0.069 1.00 0.00 13 ASP A O 20
ATOM 34796 N N . LEU A 1 14 ? 1.406 12.880 -0.744 1.00 0.00 14 LEU A N 20
ATOM 34797 C CA . LEU A 1 14 ? 1.943 11.531 -0.782 1.00 0.00 14 LEU A CA 20
ATOM 34798 C C . LEU A 1 14 ? 1.549 10.793 0.499 1.00 0.00 14 LEU A C 20
ATOM 34799 O O . LEU A 1 14 ? 1.274 9.595 0.471 1.00 0.00 14 LEU A O 20
ATOM 34815 N N . ALA A 1 15 ? 1.534 11.541 1.593 1.00 0.00 15 ALA A N 20
ATOM 34816 C CA . ALA A 1 15 ? 1.179 10.973 2.883 1.00 0.00 15 ALA A CA 20
ATOM 34817 C C . ALA A 1 15 ? -0.342 10.832 2.971 1.00 0.00 15 ALA A C 20
ATOM 34818 O O . ALA A 1 15 ? -0.849 9.787 3.375 1.00 0.00 15 ALA A O 20
ATOM 34825 N N . GLY A 1 16 ? -1.027 11.899 2.586 1.00 0.00 16 GLY A N 20
ATOM 34826 C CA . GLY A 1 16 ? -2.479 11.907 2.617 1.00 0.00 16 GLY A CA 20
ATOM 34827 C C . GLY A 1 16 ? -3.053 10.807 1.721 1.00 0.00 16 GLY A C 20
ATOM 34828 O O . GLY A 1 16 ? -3.846 9.983 2.174 1.00 0.00 16 GLY A O 20
ATOM 34832 N N . LEU A 1 17 ? -2.629 10.829 0.466 1.00 0.00 17 LEU A N 20
ATOM 34833 C CA . LEU A 1 17 ? -3.090 9.844 -0.497 1.00 0.00 17 LEU A CA 20
ATOM 34834 C C . LEU A 1 17 ? -2.737 8.442 0.005 1.00 0.00 17 LEU A C 20
ATOM 34835 O O . LEU A 1 17 ? -3.546 7.521 -0.096 1.00 0.00 17 LEU A O 20
ATOM 34851 N N . THR A 1 18 ? -1.528 8.325 0.534 1.00 0.00 18 THR A N 20
ATOM 34852 C CA . THR A 1 18 ? -1.058 7.051 1.052 1.00 0.00 18 THR A CA 20
ATOM 34853 C C . THR A 1 18 ? -2.021 6.520 2.115 1.00 0.00 18 THR A C 20
ATOM 34854 O O . THR A 1 18 ? -2.568 5.427 1.973 1.00 0.00 18 THR A O 20
ATOM 34865 N N . SER A 1 19 ? -2.200 7.318 3.158 1.00 0.00 19 SER A N 20
ATOM 34866 C CA . SER A 1 19 ? -3.087 6.941 4.245 1.00 0.00 19 SER A CA 20
ATOM 34867 C C . SER A 1 19 ? -4.307 6.200 3.693 1.00 0.00 19 SER A C 20
ATOM 34868 O O . SER A 1 19 ? -4.785 5.244 4.302 1.00 0.00 19 SER A O 20
ATOM 34876 N N . LEU A 1 20 ? -4.774 6.668 2.545 1.00 0.00 20 LEU A N 20
ATOM 34877 C CA . LEU A 1 20 ? -5.928 6.062 1.904 1.00 0.00 20 LEU A CA 20
ATOM 34878 C C . LEU A 1 20 ? -5.542 4.681 1.369 1.00 0.00 20 LEU A C 20
ATOM 34879 O O . LEU A 1 20 ? -6.147 3.677 1.739 1.00 0.00 20 LEU A O 20
ATOM 34895 N N . LEU A 1 21 ? -4.536 4.676 0.506 1.00 0.00 21 LEU A N 20
ATOM 34896 C CA . LEU A 1 21 ? -4.062 3.436 -0.083 1.00 0.00 21 LEU A CA 20
ATOM 34897 C C . LEU A 1 21 ? -4.113 2.325 0.967 1.00 0.00 21 LEU A C 20
ATOM 34898 O O . LEU A 1 21 ? -4.728 1.283 0.745 1.00 0.00 21 LEU A O 20
ATOM 34914 N N . SER A 1 22 ? -3.459 2.585 2.090 1.00 0.00 22 SER A N 20
ATOM 34915 C CA . SER A 1 22 ? -3.422 1.620 3.175 1.00 0.00 22 SER A CA 20
ATOM 34916 C C . SER A 1 22 ? -4.773 0.912 3.292 1.00 0.00 22 SER A C 20
ATOM 34917 O O . SER A 1 22 ? -4.840 -0.316 3.256 1.00 0.00 22 SER A O 20
ATOM 34925 N N . GLU A 1 23 ? -5.817 1.716 3.430 1.00 0.00 23 GLU A N 20
ATOM 34926 C CA . GLU A 1 23 ? -7.162 1.182 3.552 1.00 0.00 23 GLU A CA 20
ATOM 34927 C C . GLU A 1 23 ? -7.546 0.413 2.286 1.00 0.00 23 GLU A C 20
ATOM 34928 O O . GLU A 1 23 ? -8.248 -0.595 2.356 1.00 0.00 23 GLU A O 20
ATOM 34940 N N . LYS A 1 24 ? -7.067 0.917 1.159 1.00 0.00 24 LYS A N 20
ATOM 34941 C CA . LYS A 1 24 ? -7.351 0.290 -0.121 1.00 0.00 24 LYS A CA 20
ATOM 34942 C C . LYS A 1 24 ? -6.670 -1.079 -0.176 1.00 0.00 24 LYS A C 20
ATOM 34943 O O . LYS A 1 24 ? -7.318 -2.087 -0.452 1.00 0.00 24 LYS A O 20
ATOM 34962 N N . ILE A 1 25 ? -5.372 -1.070 0.093 1.00 0.00 25 ILE A N 20
ATOM 34963 C CA . ILE A 1 25 ? -4.597 -2.299 0.078 1.00 0.00 25 ILE A CA 20
ATOM 34964 C C . ILE A 1 25 ? -5.176 -3.275 1.104 1.00 0.00 25 ILE A C 20
ATOM 34965 O O . ILE A 1 25 ? -5.393 -4.446 0.798 1.00 0.00 25 ILE A O 20
ATOM 34981 N N . LYS A 1 26 ? -5.410 -2.756 2.300 1.00 0.00 26 LYS A N 20
ATOM 34982 C CA . LYS A 1 26 ? -5.960 -3.567 3.373 1.00 0.00 26 LYS A CA 20
ATOM 34983 C C . LYS A 1 26 ? -7.274 -4.197 2.908 1.00 0.00 26 LYS A C 20
ATOM 34984 O O . LYS A 1 26 ? -7.550 -5.357 3.209 1.00 0.00 26 LYS A O 20
ATOM 35003 N N . GLU A 1 27 ? -8.049 -3.405 2.183 1.00 0.00 27 GLU A N 20
ATOM 35004 C CA . GLU A 1 27 ? -9.327 -3.871 1.673 1.00 0.00 27 GLU A CA 20
ATOM 35005 C C . GLU A 1 27 ? -9.124 -5.073 0.749 1.00 0.00 27 GLU A C 20
ATOM 35006 O O . GLU A 1 27 ? -9.896 -6.030 0.790 1.00 0.00 27 GLU A O 20
ATOM 35018 N N . PHE A 1 28 ? -8.081 -4.985 -0.064 1.00 0.00 28 PHE A N 20
ATOM 35019 C CA . PHE A 1 28 ? -7.766 -6.053 -0.997 1.00 0.00 28 PHE A CA 20
ATOM 35020 C C . PHE A 1 28 ? -7.533 -7.373 -0.260 1.00 0.00 28 PHE A C 20
ATOM 35021 O O . PHE A 1 28 ? -7.940 -8.433 -0.733 1.00 0.00 28 PHE A O 20
ATOM 35038 N N . LEU A 1 29 ? -6.878 -7.266 0.887 1.00 0.00 29 LEU A N 20
ATOM 35039 C CA . LEU A 1 29 ? -6.585 -8.438 1.694 1.00 0.00 29 LEU A CA 20
ATOM 35040 C C . LEU A 1 29 ? -7.891 -9.162 2.027 1.00 0.00 29 LEU A C 20
ATOM 35041 O O . LEU A 1 29 ? -7.995 -10.375 1.850 1.00 0.00 29 LEU A O 20
ATOM 35057 N N . GLN A 1 30 ? -8.854 -8.388 2.503 1.00 0.00 30 GLN A N 20
ATOM 35058 C CA . GLN A 1 30 ? -10.149 -8.940 2.863 1.00 0.00 30 GLN A CA 20
ATOM 35059 C C . GLN A 1 30 ? -10.942 -9.297 1.604 1.00 0.00 30 GLN A C 20
ATOM 35060 O O . GLN A 1 30 ? -11.929 -10.028 1.674 1.00 0.00 30 GLN A O 20
ATOM 35074 N N . GLU A 1 31 ? -10.481 -8.765 0.482 1.00 0.00 31 GLU A N 20
ATOM 35075 C CA . GLU A 1 31 ? -11.134 -9.019 -0.791 1.00 0.00 31 GLU A CA 20
ATOM 35076 C C . GLU A 1 31 ? -10.654 -10.348 -1.378 1.00 0.00 31 GLU A C 20
ATOM 35077 O O . GLU A 1 31 ? -11.439 -11.090 -1.967 1.00 0.00 31 GLU A O 20
ATOM 35089 N N . LYS A 1 32 ? -9.367 -10.607 -1.198 1.00 0.00 32 LYS A N 20
ATOM 35090 C CA . LYS A 1 32 ? -8.773 -11.834 -1.703 1.00 0.00 32 LYS A CA 20
ATOM 35091 C C . LYS A 1 32 ? -8.738 -12.876 -0.584 1.00 0.00 32 LYS A C 20
ATOM 35092 O O . LYS A 1 32 ? -8.696 -14.077 -0.850 1.00 0.00 32 LYS A O 20
ATOM 35111 N N . LYS A 1 33 ? -8.756 -12.380 0.644 1.00 0.00 33 LYS A N 20
ATOM 35112 C CA . LYS A 1 33 ? -8.727 -13.254 1.805 1.00 0.00 33 LYS A CA 20
ATOM 35113 C C . LYS A 1 33 ? -7.458 -14.108 1.763 1.00 0.00 33 LYS A C 20
ATOM 35114 O O . LYS A 1 33 ? -7.529 -15.325 1.595 1.00 0.00 33 LYS A O 20
ATOM 35133 N N . MET A 1 34 ? -6.326 -13.437 1.917 1.00 0.00 34 MET A N 20
ATOM 35134 C CA . MET A 1 34 ? -5.043 -14.119 1.899 1.00 0.00 34 MET A CA 20
ATOM 35135 C C . MET A 1 34 ? -4.411 -14.137 3.293 1.00 0.00 34 MET A C 20
ATOM 35136 O O . MET A 1 34 ? -4.955 -13.557 4.232 1.00 0.00 34 MET A O 20
ATOM 35150 N N . GLN A 1 35 ? -3.273 -14.809 3.383 1.00 0.00 35 GLN A N 20
ATOM 35151 C CA . GLN A 1 35 ? -2.561 -14.909 4.646 1.00 0.00 35 GLN A CA 20
ATOM 35152 C C . GLN A 1 35 ? -1.142 -14.358 4.500 1.00 0.00 35 GLN A C 20
ATOM 35153 O O . GLN A 1 35 ? -0.414 -14.240 5.485 1.00 0.00 35 GLN A O 20
ATOM 35167 N N . SER A 1 36 ? -0.790 -14.035 3.264 1.00 0.00 36 SER A N 20
ATOM 35168 C CA . SER A 1 36 ? 0.530 -13.499 2.978 1.00 0.00 36 SER A CA 20
ATOM 35169 C C . SER A 1 36 ? 0.574 -12.952 1.550 1.00 0.00 36 SER A C 20
ATOM 35170 O O . SER A 1 36 ? -0.109 -13.464 0.664 1.00 0.00 36 SER A O 20
ATOM 35178 N N . PHE A 1 37 ? 1.384 -11.919 1.370 1.00 0.00 37 PHE A N 20
ATOM 35179 C CA . PHE A 1 37 ? 1.525 -11.297 0.065 1.00 0.00 37 PHE A CA 20
ATOM 35180 C C . PHE A 1 37 ? 2.615 -10.224 0.084 1.00 0.00 37 PHE A C 20
ATOM 35181 O O . PHE A 1 37 ? 3.134 -9.879 1.145 1.00 0.00 37 PHE A O 20
ATOM 35198 N N . TYR A 1 38 ? 2.931 -9.725 -1.102 1.00 0.00 38 TYR A N 20
ATOM 35199 C CA . TYR A 1 38 ? 3.950 -8.698 -1.235 1.00 0.00 38 TYR A CA 20
ATOM 35200 C C . TYR A 1 38 ? 3.350 -7.396 -1.769 1.00 0.00 38 TYR A C 20
ATOM 35201 O O . TYR A 1 38 ? 2.392 -7.420 -2.540 1.00 0.00 38 TYR A O 20
ATOM 35219 N N . GLN A 1 39 ? 3.938 -6.290 -1.337 1.00 0.00 39 GLN A N 20
ATOM 35220 C CA . GLN A 1 39 ? 3.474 -4.980 -1.762 1.00 0.00 39 GLN A CA 20
ATOM 35221 C C . GLN A 1 39 ? 3.343 -4.932 -3.286 1.00 0.00 39 GLN A C 20
ATOM 35222 O O . GLN A 1 39 ? 2.440 -4.285 -3.814 1.00 0.00 39 GLN A O 20
ATOM 35236 N N . GLN A 1 40 ? 4.257 -5.625 -3.948 1.00 0.00 40 GLN A N 20
ATOM 35237 C CA . GLN A 1 40 ? 4.255 -5.669 -5.401 1.00 0.00 40 GLN A CA 20
ATOM 35238 C C . GLN A 1 40 ? 3.046 -6.459 -5.906 1.00 0.00 40 GLN A C 20
ATOM 35239 O O . GLN A 1 40 ? 2.417 -6.076 -6.891 1.00 0.00 40 GLN A O 20
ATOM 35253 N N . GLU A 1 41 ? 2.757 -7.548 -5.208 1.00 0.00 41 GLU A N 20
ATOM 35254 C CA . GLU A 1 41 ? 1.635 -8.396 -5.574 1.00 0.00 41 GLU A CA 20
ATOM 35255 C C . GLU A 1 41 ? 0.343 -7.576 -5.617 1.00 0.00 41 GLU A C 20
ATOM 35256 O O . GLU A 1 41 ? -0.645 -8.001 -6.213 1.00 0.00 41 GLU A O 20
ATOM 35268 N N . LEU A 1 42 ? 0.394 -6.417 -4.977 1.00 0.00 42 LEU A N 20
ATOM 35269 C CA . LEU A 1 42 ? -0.760 -5.535 -4.935 1.00 0.00 42 LEU A CA 20
ATOM 35270 C C . LEU A 1 42 ? -0.583 -4.422 -5.969 1.00 0.00 42 LEU A C 20
ATOM 35271 O O . LEU A 1 42 ? -1.558 -3.805 -6.395 1.00 0.00 42 LEU A O 20
ATOM 35287 N N . GLU A 1 43 ? 0.668 -4.199 -6.344 1.00 0.00 43 GLU A N 20
ATOM 35288 C CA . GLU A 1 43 ? 0.985 -3.171 -7.321 1.00 0.00 43 GLU A CA 20
ATOM 35289 C C . GLU A 1 43 ? 0.360 -3.514 -8.675 1.00 0.00 43 GLU A C 20
ATOM 35290 O O . GLU A 1 43 ? 0.316 -2.675 -9.573 1.00 0.00 43 GLU A O 20
ATOM 35302 N N . THR A 1 44 ? -0.109 -4.749 -8.778 1.00 0.00 44 THR A N 20
ATOM 35303 C CA . THR A 1 44 ? -0.729 -5.214 -10.007 1.00 0.00 44 THR A CA 20
ATOM 35304 C C . THR A 1 44 ? -2.247 -5.036 -9.938 1.00 0.00 44 THR A C 20
ATOM 35305 O O . THR A 1 44 ? -2.947 -5.255 -10.926 1.00 0.00 44 THR A O 20
ATOM 35316 N N . VAL A 1 45 ? -2.712 -4.642 -8.761 1.00 0.00 45 VAL A N 20
ATOM 35317 C CA . VAL A 1 45 ? -4.134 -4.433 -8.550 1.00 0.00 45 VAL A CA 20
ATOM 35318 C C . VAL A 1 45 ? -4.509 -3.018 -8.997 1.00 0.00 45 VAL A C 20
ATOM 35319 O O . VAL A 1 45 ? -4.213 -2.046 -8.304 1.00 0.00 45 VAL A O 20
ATOM 35332 N N . GLU A 1 46 ? -5.155 -2.948 -10.151 1.00 0.00 46 GLU A N 20
ATOM 35333 C CA . GLU A 1 46 ? -5.574 -1.668 -10.698 1.00 0.00 46 GLU A CA 20
ATOM 35334 C C . GLU A 1 46 ? -6.389 -0.890 -9.663 1.00 0.00 46 GLU A C 20
ATOM 35335 O O . GLU A 1 46 ? -6.083 0.263 -9.366 1.00 0.00 46 GLU A O 20
ATOM 35347 N N . SER A 1 47 ? -7.412 -1.553 -9.143 1.00 0.00 47 SER A N 20
ATOM 35348 C CA . SER A 1 47 ? -8.274 -0.938 -8.147 1.00 0.00 47 SER A CA 20
ATOM 35349 C C . SER A 1 47 ? -7.427 -0.246 -7.077 1.00 0.00 47 SER A C 20
ATOM 35350 O O . SER A 1 47 ? -7.876 0.710 -6.447 1.00 0.00 47 SER A O 20
ATOM 35358 N N . LEU A 1 48 ? -6.216 -0.756 -6.905 1.00 0.00 48 LEU A N 20
ATOM 35359 C CA . LEU A 1 48 ? -5.303 -0.200 -5.922 1.00 0.00 48 LEU A CA 20
ATOM 35360 C C . LEU A 1 48 ? -4.399 0.832 -6.599 1.00 0.00 48 LEU A C 20
ATOM 35361 O O . LEU A 1 48 ? -4.399 2.004 -6.225 1.00 0.00 48 LEU A O 20
ATOM 35377 N N . GLN A 1 49 ? -3.650 0.360 -7.585 1.00 0.00 49 GLN A N 20
ATOM 35378 C CA . GLN A 1 49 ? -2.743 1.227 -8.318 1.00 0.00 49 GLN A CA 20
ATOM 35379 C C . GLN A 1 49 ? -3.417 2.567 -8.618 1.00 0.00 49 GLN A C 20
ATOM 35380 O O . GLN A 1 49 ? -2.810 3.623 -8.451 1.00 0.00 49 GLN A O 20
ATOM 35394 N N . SER A 1 50 ? -4.665 2.481 -9.057 1.00 0.00 50 SER A N 20
ATOM 35395 C CA . SER A 1 50 ? -5.428 3.674 -9.382 1.00 0.00 50 SER A CA 20
ATOM 35396 C C . SER A 1 50 ? -5.228 4.735 -8.298 1.00 0.00 50 SER A C 20
ATOM 35397 O O . SER A 1 50 ? -5.365 5.929 -8.561 1.00 0.00 50 SER A O 20
ATOM 35405 N N . LEU A 1 51 ? -4.907 4.261 -7.103 1.00 0.00 51 LEU A N 20
ATOM 35406 C CA . LEU A 1 51 ? -4.686 5.154 -5.979 1.00 0.00 51 LEU A CA 20
ATOM 35407 C C . LEU A 1 51 ? -3.185 5.392 -5.809 1.00 0.00 51 LEU A C 20
ATOM 35408 O O . LEU A 1 51 ? -2.747 6.532 -5.655 1.00 0.00 51 LEU A O 20
ATOM 35424 N N . ALA A 1 52 ? -2.437 4.299 -5.842 1.00 0.00 52 ALA A N 20
ATOM 35425 C CA . ALA A 1 52 ? -0.994 4.375 -5.694 1.00 0.00 52 ALA A CA 20
ATOM 35426 C C . ALA A 1 52 ? -0.401 5.126 -6.888 1.00 0.00 52 ALA A C 20
ATOM 35427 O O . ALA A 1 52 ? 0.794 5.418 -6.912 1.00 0.00 52 ALA A O 20
ATOM 35434 N N . SER A 1 53 ? -1.264 5.419 -7.850 1.00 0.00 53 SER A N 20
ATOM 35435 C CA . SER A 1 53 ? -0.842 6.130 -9.044 1.00 0.00 53 SER A CA 20
ATOM 35436 C C . SER A 1 53 ? -1.495 7.513 -9.088 1.00 0.00 53 SER A C 20
ATOM 35437 O O . SER A 1 53 ? -1.101 8.365 -9.883 1.00 0.00 53 SER A O 20
ATOM 35445 N N . ARG A 1 54 ? -2.483 7.693 -8.224 1.00 0.00 54 ARG A N 20
ATOM 35446 C CA . ARG A 1 54 ? -3.195 8.958 -8.154 1.00 0.00 54 ARG A CA 20
ATOM 35447 C C . ARG A 1 54 ? -2.206 10.117 -8.014 1.00 0.00 54 ARG A C 20
ATOM 35448 O O . ARG A 1 54 ? -1.069 9.920 -7.588 1.00 0.00 54 ARG A O 20
ATOM 35469 N N . PRO A 1 55 ? -2.687 11.332 -8.392 1.00 0.00 55 PRO A N 20
ATOM 35470 C CA . PRO A 1 55 ? -1.858 12.522 -8.313 1.00 0.00 55 PRO A CA 20
ATOM 35471 C C . PRO A 1 55 ? -1.710 12.993 -6.865 1.00 0.00 55 PRO A C 20
ATOM 35472 O O . PRO A 1 55 ? -2.407 12.506 -5.976 1.00 0.00 55 PRO A O 20
ATOM 35483 N N . VAL A 1 56 ? -0.798 13.934 -6.673 1.00 0.00 56 VAL A N 20
ATOM 35484 C CA . VAL A 1 56 ? -0.550 14.476 -5.347 1.00 0.00 56 VAL A CA 20
ATOM 35485 C C . VAL A 1 56 ? -0.042 15.913 -5.476 1.00 0.00 56 VAL A C 20
ATOM 35486 O O . VAL A 1 56 ? -0.524 16.673 -6.314 1.00 0.00 56 VAL A O 20
ATOM 35499 N N . THR A 1 57 ? 0.925 16.243 -4.632 1.00 0.00 57 THR A N 20
ATOM 35500 C CA . THR A 1 57 ? 1.504 17.576 -4.641 1.00 0.00 57 THR A CA 20
ATOM 35501 C C . THR A 1 57 ? 2.922 17.538 -5.213 1.00 0.00 57 THR A C 20
ATOM 35502 O O . THR A 1 57 ? 3.811 18.235 -4.726 1.00 0.00 57 THR A O 20
ATOM 35513 N N . HIS A 1 58 ? 3.089 16.718 -6.240 1.00 0.00 58 HIS A N 20
ATOM 35514 C CA . HIS A 1 58 ? 4.384 16.580 -6.884 1.00 0.00 58 HIS A CA 20
ATOM 35515 C C . HIS A 1 58 ? 4.362 17.291 -8.239 1.00 0.00 58 HIS A C 20
ATOM 35516 O O . HIS A 1 58 ? 3.297 17.652 -8.737 1.00 0.00 58 HIS A O 20
ATOM 35530 N N . SER A 1 59 ? 5.551 17.472 -8.796 1.00 0.00 59 SER A N 20
ATOM 35531 C CA . SER A 1 59 ? 5.681 18.134 -10.083 1.00 0.00 59 SER A CA 20
ATOM 35532 C C . SER A 1 59 ? 6.650 17.357 -10.976 1.00 0.00 59 SER A C 20
ATOM 35533 O O . SER A 1 59 ? 6.338 17.065 -12.129 1.00 0.00 59 SER A O 20
ATOM 35541 N N . THR A 1 60 ? 7.805 17.042 -10.408 1.00 0.00 60 THR A N 20
ATOM 35542 C CA . THR A 1 60 ? 8.821 16.304 -11.138 1.00 0.00 60 THR A CA 20
ATOM 35543 C C . THR A 1 60 ? 9.892 15.780 -10.179 1.00 0.00 60 THR A C 20
ATOM 35544 O O . THR A 1 60 ? 10.206 16.426 -9.180 1.00 0.00 60 THR A O 20
ATOM 35555 N N . GLY A 1 61 ? 10.423 14.613 -10.516 1.00 0.00 61 GLY A N 20
ATOM 35556 C CA . GLY A 1 61 ? 11.451 13.995 -9.697 1.00 0.00 61 GLY A CA 20
ATOM 35557 C C . GLY A 1 61 ? 12.173 12.887 -10.468 1.00 0.00 61 GLY A C 20
ATOM 35558 O O . GLY A 1 61 ? 11.936 12.700 -11.660 1.00 0.00 61 GLY A O 20
ATOM 35562 N N . SER A 1 62 ? 13.039 12.182 -9.755 1.00 0.00 62 SER A N 20
ATOM 35563 C CA . SER A 1 62 ? 13.797 11.098 -10.356 1.00 0.00 62 SER A CA 20
ATOM 35564 C C . SER A 1 62 ? 13.258 9.751 -9.871 1.00 0.00 62 SER A C 20
ATOM 35565 O O . SER A 1 62 ? 12.265 9.700 -9.146 1.00 0.00 62 SER A O 20
ATOM 35573 N N . ASP A 1 63 ? 13.935 8.693 -10.291 1.00 0.00 63 ASP A N 20
ATOM 35574 C CA . ASP A 1 63 ? 13.537 7.349 -9.909 1.00 0.00 63 ASP A CA 20
ATOM 35575 C C . ASP A 1 63 ? 14.588 6.759 -8.966 1.00 0.00 63 ASP A C 20
ATOM 35576 O O . ASP A 1 63 ? 14.321 6.554 -7.783 1.00 0.00 63 ASP A O 20
ATOM 35585 N N . GLN A 1 64 ? 15.761 6.502 -9.526 1.00 0.00 64 GLN A N 20
ATOM 35586 C CA . GLN A 1 64 ? 16.853 5.939 -8.750 1.00 0.00 64 GLN A CA 20
ATOM 35587 C C . GLN A 1 64 ? 16.495 4.530 -8.273 1.00 0.00 64 GLN A C 20
ATOM 35588 O O . GLN A 1 64 ? 16.567 4.238 -7.080 1.00 0.00 64 GLN A O 20
ATOM 35602 N N . VAL A 1 65 ? 16.116 3.695 -9.229 1.00 0.00 65 VAL A N 20
ATOM 35603 C CA . VAL A 1 65 ? 15.747 2.324 -8.921 1.00 0.00 65 VAL A CA 20
ATOM 35604 C C . VAL A 1 65 ? 16.360 1.388 -9.965 1.00 0.00 65 VAL A C 20
ATOM 35605 O O . VAL A 1 65 ? 16.086 1.518 -11.157 1.00 0.00 65 VAL A O 20
ATOM 35618 N N . GLU A 1 66 ? 17.177 0.466 -9.479 1.00 0.00 66 GLU A N 20
ATOM 35619 C CA . GLU A 1 66 ? 17.831 -0.491 -10.355 1.00 0.00 66 GLU A CA 20
ATOM 35620 C C . GLU A 1 66 ? 16.805 -1.463 -10.940 1.00 0.00 66 GLU A C 20
ATOM 35621 O O . GLU A 1 66 ? 16.847 -2.660 -10.659 1.00 0.00 66 GLU A O 20
ATOM 35633 N N . LEU A 1 67 ? 15.907 -0.913 -11.743 1.00 0.00 67 LEU A N 20
ATOM 35634 C CA . LEU A 1 67 ? 14.871 -1.716 -12.370 1.00 0.00 67 LEU A CA 20
ATOM 35635 C C . LEU A 1 67 ? 14.305 -0.961 -13.575 1.00 0.00 67 LEU A C 20
ATOM 35636 O O . LEU A 1 67 ? 14.814 0.096 -13.945 1.00 0.00 67 LEU A O 20
ATOM 35652 N N . LYS A 1 68 ? 13.259 -1.532 -14.153 1.00 0.00 68 LYS A N 20
ATOM 35653 C CA . LYS A 1 68 ? 12.618 -0.926 -15.308 1.00 0.00 68 LYS A CA 20
ATOM 35654 C C . LYS A 1 68 ? 12.371 0.557 -15.028 1.00 0.00 68 LYS A C 20
ATOM 35655 O O . LYS A 1 68 ? 11.416 0.912 -14.340 1.00 0.00 68 LYS A O 20
ATOM 35674 N N . ASP A 1 69 ? 13.249 1.384 -15.577 1.00 0.00 69 ASP A N 20
ATOM 35675 C CA . ASP A 1 69 ? 13.138 2.822 -15.396 1.00 0.00 69 ASP A CA 20
ATOM 35676 C C . ASP A 1 69 ? 12.208 3.396 -16.466 1.00 0.00 69 ASP A C 20
ATOM 35677 O O . ASP A 1 69 ? 11.833 2.698 -17.407 1.00 0.00 69 ASP A O 20
ATOM 35686 N N . SER A 1 70 ? 11.864 4.663 -16.287 1.00 0.00 70 SER A N 20
ATOM 35687 C CA . SER A 1 70 ? 10.985 5.340 -17.226 1.00 0.00 70 SER A CA 20
ATOM 35688 C C . SER A 1 70 ? 9.583 4.732 -17.161 1.00 0.00 70 SER A C 20
ATOM 35689 O O . SER A 1 70 ? 9.417 3.524 -17.324 1.00 0.00 70 SER A O 20
ATOM 35697 N N . GLY A 1 71 ? 8.608 5.598 -16.923 1.00 0.00 71 GLY A N 20
ATOM 35698 C CA . GLY A 1 71 ? 7.225 5.161 -16.835 1.00 0.00 71 GLY A CA 20
ATOM 35699 C C . GLY A 1 71 ? 6.724 5.217 -15.390 1.00 0.00 71 GLY A C 20
ATOM 35700 O O . GLY A 1 71 ? 7.295 4.580 -14.506 1.00 0.00 71 GLY A O 20
ATOM 35704 N N . THR A 1 72 ? 5.662 5.984 -15.195 1.00 0.00 72 THR A N 20
ATOM 35705 C CA . THR A 1 72 ? 5.077 6.132 -13.873 1.00 0.00 72 THR A CA 20
ATOM 35706 C C . THR A 1 72 ? 4.936 4.766 -13.198 1.00 0.00 72 THR A C 20
ATOM 35707 O O . THR A 1 72 ? 4.355 3.844 -13.768 1.00 0.00 72 THR A O 20
ATOM 35718 N N . SER A 1 73 ? 5.477 4.680 -11.991 1.00 0.00 73 SER A N 20
ATOM 35719 C CA . SER A 1 73 ? 5.419 3.442 -11.232 1.00 0.00 73 SER A CA 20
ATOM 35720 C C . SER A 1 73 ? 6.118 3.623 -9.883 1.00 0.00 73 SER A C 20
ATOM 35721 O O . SER A 1 73 ? 5.533 3.351 -8.835 1.00 0.00 73 SER A O 20
ATOM 35729 N N . GLY A 1 74 ? 7.359 4.081 -9.952 1.00 0.00 74 GLY A N 20
ATOM 35730 C CA . GLY A 1 74 ? 8.144 4.301 -8.750 1.00 0.00 74 GLY A CA 20
ATOM 35731 C C . GLY A 1 74 ? 7.328 5.046 -7.691 1.00 0.00 74 GLY A C 20
ATOM 35732 O O . GLY A 1 74 ? 7.176 4.567 -6.569 1.00 0.00 74 GLY A O 20
ATOM 35736 N N . VAL A 1 75 ? 6.825 6.207 -8.087 1.00 0.00 75 VAL A N 20
ATOM 35737 C CA . VAL A 1 75 ? 6.029 7.023 -7.186 1.00 0.00 75 VAL A CA 20
ATOM 35738 C C . VAL A 1 75 ? 5.048 6.128 -6.426 1.00 0.00 75 VAL A C 20
ATOM 35739 O O . VAL A 1 75 ? 4.881 6.271 -5.216 1.00 0.00 75 VAL A O 20
ATOM 35752 N N . ALA A 1 76 ? 4.425 5.223 -7.168 1.00 0.00 76 ALA A N 20
ATOM 35753 C CA . ALA A 1 76 ? 3.465 4.305 -6.579 1.00 0.00 76 ALA A CA 20
ATOM 35754 C C . ALA A 1 76 ? 4.174 3.426 -5.546 1.00 0.00 76 ALA A C 20
ATOM 35755 O O . ALA A 1 76 ? 3.630 3.158 -4.476 1.00 0.00 76 ALA A O 20
ATOM 35762 N N . GLN A 1 77 ? 5.377 3.002 -5.904 1.00 0.00 77 GLN A N 20
ATOM 35763 C CA . GLN A 1 77 ? 6.166 2.159 -5.021 1.00 0.00 77 GLN A CA 20
ATOM 35764 C C . GLN A 1 77 ? 6.354 2.840 -3.664 1.00 0.00 77 GLN A C 20
ATOM 35765 O O . GLN A 1 77 ? 6.692 2.186 -2.679 1.00 0.00 77 GLN A O 20
ATOM 35779 N N . ARG A 1 78 ? 6.125 4.145 -3.656 1.00 0.00 78 ARG A N 20
ATOM 35780 C CA . ARG A 1 78 ? 6.264 4.922 -2.436 1.00 0.00 78 ARG A CA 20
ATOM 35781 C C . ARG A 1 78 ? 4.934 4.970 -1.683 1.00 0.00 78 ARG A C 20
ATOM 35782 O O . ARG A 1 78 ? 4.913 4.993 -0.453 1.00 0.00 78 ARG A O 20
ATOM 35803 N N . VAL A 1 79 ? 3.855 4.984 -2.452 1.00 0.00 79 VAL A N 20
ATOM 35804 C CA . VAL A 1 79 ? 2.523 5.030 -1.872 1.00 0.00 79 VAL A CA 20
ATOM 35805 C C . VAL A 1 79 ? 2.143 3.636 -1.369 1.00 0.00 79 VAL A C 20
ATOM 35806 O O . VAL A 1 79 ? 1.538 3.499 -0.307 1.00 0.00 79 VAL A O 20
ATOM 35819 N N . PHE A 1 80 ? 2.514 2.636 -2.155 1.00 0.00 80 PHE A N 20
ATOM 35820 C CA . PHE A 1 80 ? 2.220 1.257 -1.802 1.00 0.00 80 PHE A CA 20
ATOM 35821 C C . PHE A 1 80 ? 3.035 0.817 -0.584 1.00 0.00 80 PHE A C 20
ATOM 35822 O O . PHE A 1 80 ? 2.471 0.400 0.426 1.00 0.00 80 PHE A O 20
ATOM 35839 N N . LYS A 1 81 ? 4.348 0.925 -0.720 1.00 0.00 81 LYS A N 20
ATOM 35840 C CA . LYS A 1 81 ? 5.246 0.543 0.357 1.00 0.00 81 LYS A CA 20
ATOM 35841 C C . LYS A 1 81 ? 4.824 1.256 1.643 1.00 0.00 81 LYS A C 20
ATOM 35842 O O . LYS A 1 81 ? 4.910 0.686 2.730 1.00 0.00 81 LYS A O 20
ATOM 35861 N N . ASN A 1 82 ? 4.378 2.493 1.478 1.00 0.00 82 ASN A N 20
ATOM 35862 C CA . ASN A 1 82 ? 3.943 3.289 2.612 1.00 0.00 82 ASN A CA 20
ATOM 35863 C C . ASN A 1 82 ? 2.672 2.676 3.204 1.00 0.00 82 ASN A C 20
ATOM 35864 O O . ASN A 1 82 ? 2.585 2.466 4.412 1.00 0.00 82 ASN A O 20
ATOM 35875 N N . ALA A 1 83 ? 1.719 2.406 2.324 1.00 0.00 83 ALA A N 20
ATOM 35876 C CA . ALA A 1 83 ? 0.457 1.820 2.744 1.00 0.00 83 ALA A CA 20
ATOM 35877 C C . ALA A 1 83 ? 0.731 0.686 3.733 1.00 0.00 83 ALA A C 20
ATOM 35878 O O . ALA A 1 83 ? 0.324 0.756 4.892 1.00 0.00 83 ALA A O 20
ATOM 35885 N N . LEU A 1 84 ? 1.417 -0.335 3.239 1.00 0.00 84 LEU A N 20
ATOM 35886 C CA . LEU A 1 84 ? 1.749 -1.483 4.065 1.00 0.00 84 LEU A CA 20
ATOM 35887 C C . LEU A 1 84 ? 2.192 -1.000 5.448 1.00 0.00 84 LEU A C 20
ATOM 35888 O O . LEU A 1 84 ? 1.679 -1.463 6.465 1.00 0.00 84 LEU A O 20
ATOM 35904 N N . GLN A 1 85 ? 3.141 -0.075 5.440 1.00 0.00 85 GLN A N 20
ATOM 35905 C CA . GLN A 1 85 ? 3.658 0.476 6.681 1.00 0.00 85 GLN A CA 20
ATOM 35906 C C . GLN A 1 85 ? 2.509 0.815 7.632 1.00 0.00 85 GLN A C 20
ATOM 35907 O O . GLN A 1 85 ? 2.470 0.332 8.763 1.00 0.00 85 GLN A O 20
ATOM 35921 N N . LEU A 1 86 ? 1.600 1.643 7.139 1.00 0.00 86 LEU A N 20
ATOM 35922 C CA . LEU A 1 86 ? 0.452 2.053 7.930 1.00 0.00 86 LEU A CA 20
ATOM 35923 C C . LEU A 1 86 ? -0.289 0.810 8.427 1.00 0.00 86 LEU A C 20
ATOM 35924 O O . LEU A 1 86 ? -0.514 0.655 9.626 1.00 0.00 86 LEU A O 20
ATOM 35940 N N . LEU A 1 87 ? -0.648 -0.044 7.480 1.00 0.00 87 LEU A N 20
ATOM 35941 C CA . LEU A 1 87 ? -1.359 -1.269 7.806 1.00 0.00 87 LEU A CA 20
ATOM 35942 C C . LEU A 1 87 ? -0.732 -1.901 9.051 1.00 0.00 87 LEU A C 20
ATOM 35943 O O . LEU A 1 87 ? -1.413 -2.115 10.052 1.00 0.00 87 LEU A O 20
ATOM 35959 N N . GLN A 1 88 ? 0.559 -2.182 8.946 1.00 0.00 88 GLN A N 20
ATOM 35960 C CA . GLN A 1 88 ? 1.285 -2.785 10.051 1.00 0.00 88 GLN A CA 20
ATOM 35961 C C . GLN A 1 88 ? 1.100 -1.956 11.324 1.00 0.00 88 GLN A C 20
ATOM 35962 O O . GLN A 1 88 ? 1.069 -2.502 12.425 1.00 0.00 88 GLN A O 20
ATOM 35976 N N . GLU A 1 89 ? 0.981 -0.651 11.129 1.00 0.00 89 GLU A N 20
ATOM 35977 C CA . GLU A 1 89 ? 0.800 0.258 12.248 1.00 0.00 89 GLU A CA 20
ATOM 35978 C C . GLU A 1 89 ? -0.613 0.122 12.820 1.00 0.00 89 GLU A C 20
ATOM 35979 O O . GLU A 1 89 ? -0.826 0.332 14.012 1.00 0.00 89 GLU A O 20
ATOM 35991 N N . LYS A 1 90 ? -1.540 -0.229 11.941 1.00 0.00 90 LYS A N 20
ATOM 35992 C CA . LYS A 1 90 ? -2.927 -0.396 12.344 1.00 0.00 90 LYS A CA 20
ATOM 35993 C C . LYS A 1 90 ? -3.142 -1.829 12.832 1.00 0.00 90 LYS A C 20
ATOM 35994 O O . LYS A 1 90 ? -4.011 -2.080 13.666 1.00 0.00 90 LYS A O 20
ATOM 36013 N N . GLY A 1 91 ? -2.337 -2.732 12.293 1.00 0.00 91 GLY A N 20
ATOM 36014 C CA . GLY A 1 91 ? -2.429 -4.134 12.664 1.00 0.00 91 GLY A CA 20
ATOM 36015 C C . GLY A 1 91 ? -3.141 -4.943 11.578 1.00 0.00 91 GLY A C 20
ATOM 36016 O O . GLY A 1 91 ? -3.663 -6.024 11.846 1.00 0.00 91 GLY A O 20
ATOM 36020 N N . LEU A 1 92 ? -3.140 -4.388 10.375 1.00 0.00 92 LEU A N 20
ATOM 36021 C CA . LEU A 1 92 ? -3.780 -5.044 9.247 1.00 0.00 92 LEU A CA 20
ATOM 36022 C C . LEU A 1 92 ? -2.847 -6.123 8.694 1.00 0.00 92 LEU A C 20
ATOM 36023 O O . LEU A 1 92 ? -3.297 -7.203 8.314 1.00 0.00 92 LEU A O 20
ATOM 36039 N N . VAL A 1 93 ? -1.564 -5.793 8.667 1.00 0.00 93 VAL A N 20
ATOM 36040 C CA . VAL A 1 93 ? -0.564 -6.721 8.166 1.00 0.00 93 VAL A CA 20
ATOM 36041 C C . VAL A 1 93 ? 0.684 -6.642 9.048 1.00 0.00 93 VAL A C 20
ATOM 36042 O O . VAL A 1 93 ? 0.746 -5.834 9.973 1.00 0.00 93 VAL A O 20
ATOM 36055 N N . PHE A 1 94 ? 1.649 -7.494 8.730 1.00 0.00 94 PHE A N 20
ATOM 36056 C CA . PHE A 1 94 ? 2.892 -7.531 9.482 1.00 0.00 94 PHE A CA 20
ATOM 36057 C C . PHE A 1 94 ? 3.971 -8.302 8.719 1.00 0.00 94 PHE A C 20
ATOM 36058 O O . PHE A 1 94 ? 3.667 -9.243 7.987 1.00 0.00 94 PHE A O 20
ATOM 36075 N N . GLN A 1 95 ? 5.209 -7.875 8.916 1.00 0.00 95 GLN A N 20
ATOM 36076 C CA . GLN A 1 95 ? 6.335 -8.513 8.256 1.00 0.00 95 GLN A CA 20
ATOM 36077 C C . GLN A 1 95 ? 6.891 -9.642 9.127 1.00 0.00 95 GLN A C 20
ATOM 36078 O O . GLN A 1 95 ? 6.966 -9.509 10.348 1.00 0.00 95 GLN A O 20
ATOM 36092 N N . ARG A 1 96 ? 7.268 -10.726 8.465 1.00 0.00 96 ARG A N 20
ATOM 36093 C CA . ARG A 1 96 ? 7.814 -11.877 9.164 1.00 0.00 96 ARG A CA 20
ATOM 36094 C C . ARG A 1 96 ? 9.281 -12.082 8.781 1.00 0.00 96 ARG A C 20
ATOM 36095 O O . ARG A 1 96 ? 9.631 -13.090 8.168 1.00 0.00 96 ARG A O 20
ATOM 36116 N N . ASP A 1 97 ? 10.100 -11.111 9.159 1.00 0.00 97 ASP A N 20
ATOM 36117 C CA . ASP A 1 97 ? 11.521 -11.173 8.862 1.00 0.00 97 ASP A CA 20
ATOM 36118 C C . ASP A 1 97 ? 12.101 -9.758 8.870 1.00 0.00 97 ASP A C 20
ATOM 36119 O O . ASP A 1 97 ? 13.296 -9.574 9.100 1.00 0.00 97 ASP A O 20
ATOM 36128 N N . SER A 1 98 ? 11.229 -8.793 8.616 1.00 0.00 98 SER A N 20
ATOM 36129 C CA . SER A 1 98 ? 11.640 -7.400 8.590 1.00 0.00 98 SER A CA 20
ATOM 36130 C C . SER A 1 98 ? 12.450 -7.116 7.324 1.00 0.00 98 SER A C 20
ATOM 36131 O O . SER A 1 98 ? 13.365 -7.866 6.987 1.00 0.00 98 SER A O 20
ATOM 36139 N N . GLY A 1 99 ? 12.085 -6.031 6.657 1.00 0.00 99 GLY A N 20
ATOM 36140 C CA . GLY A 1 99 ? 12.767 -5.639 5.435 1.00 0.00 99 GLY A CA 20
ATOM 36141 C C . GLY A 1 99 ? 11.855 -4.791 4.546 1.00 0.00 99 GLY A C 20
ATOM 36142 O O . GLY A 1 99 ? 10.696 -5.141 4.326 1.00 0.00 99 GLY A O 20
ATOM 36146 N N . SER A 1 100 ? 12.412 -3.692 4.060 1.00 0.00 100 SER A N 20
ATOM 36147 C CA . SER A 1 100 ? 11.663 -2.791 3.200 1.00 0.00 100 SER A CA 20
ATOM 36148 C C . SER A 1 100 ? 10.895 -3.591 2.146 1.00 0.00 100 SER A C 20
ATOM 36149 O O . SER A 1 100 ? 9.683 -3.439 2.007 1.00 0.00 100 SER A O 20
ATOM 36157 N N . ASP A 1 101 ? 11.634 -4.426 1.429 1.00 0.00 101 ASP A N 20
ATOM 36158 C CA . ASP A 1 101 ? 11.038 -5.250 0.391 1.00 0.00 101 ASP A CA 20
ATOM 36159 C C . ASP A 1 101 ? 10.966 -6.700 0.876 1.00 0.00 101 ASP A C 20
ATOM 36160 O O . ASP A 1 101 ? 11.751 -7.542 0.443 1.00 0.00 101 ASP A O 20
ATOM 36169 N N . LYS A 1 102 ? 10.018 -6.946 1.768 1.00 0.00 102 LYS A N 20
ATOM 36170 C CA . LYS A 1 102 ? 9.834 -8.279 2.315 1.00 0.00 102 LYS A CA 20
ATOM 36171 C C . LYS A 1 102 ? 8.375 -8.703 2.134 1.00 0.00 102 LYS A C 20
ATOM 36172 O O . LYS A 1 102 ? 7.557 -7.931 1.636 1.00 0.00 102 LYS A O 20
ATOM 36191 N N . LEU A 1 103 ? 8.093 -9.931 2.547 1.00 0.00 103 LEU A N 20
ATOM 36192 C CA . LEU A 1 103 ? 6.747 -10.467 2.436 1.00 0.00 103 LEU A CA 20
ATOM 36193 C C . LEU A 1 103 ? 5.871 -9.865 3.535 1.00 0.00 103 LEU A C 20
ATOM 36194 O O . LEU A 1 103 ? 6.309 -9.723 4.676 1.00 0.00 103 LEU A O 20
ATOM 36210 N N . TYR A 1 104 ? 4.647 -9.527 3.154 1.00 0.00 104 TYR A N 20
ATOM 36211 C CA . TYR A 1 104 ? 3.705 -8.943 4.094 1.00 0.00 104 TYR A CA 20
ATOM 36212 C C . TYR A 1 104 ? 2.584 -9.929 4.430 1.00 0.00 104 TYR A C 20
ATOM 36213 O O . TYR A 1 104 ? 1.933 -10.463 3.533 1.00 0.00 104 TYR A O 20
ATOM 36231 N N . TYR A 1 105 ? 2.394 -10.141 5.724 1.00 0.00 105 TYR A N 20
ATOM 36232 C CA . TYR A 1 105 ? 1.363 -11.053 6.189 1.00 0.00 105 TYR A CA 20
ATOM 36233 C C . TYR A 1 105 ? 0.120 -10.288 6.648 1.00 0.00 105 TYR A C 20
ATOM 36234 O O . TYR A 1 105 ? 0.231 -9.234 7.274 1.00 0.00 105 TYR A O 20
ATOM 36252 N N . VAL A 1 106 ? -1.035 -10.847 6.319 1.00 0.00 106 VAL A N 20
ATOM 36253 C CA . VAL A 1 106 ? -2.297 -10.230 6.690 1.00 0.00 106 VAL A CA 20
ATOM 36254 C C . VAL A 1 106 ? -2.567 -10.483 8.175 1.00 0.00 106 VAL A C 20
ATOM 36255 O O . VAL A 1 106 ? -1.996 -11.397 8.766 1.00 0.00 106 VAL A O 20
ATOM 36268 N N . THR A 1 107 ? -3.437 -9.655 8.734 1.00 0.00 107 THR A N 20
ATOM 36269 C CA . THR A 1 107 ? -3.789 -9.777 10.139 1.00 0.00 107 THR A CA 20
ATOM 36270 C C . THR A 1 107 ? -5.029 -10.659 10.303 1.00 0.00 107 THR A C 20
ATOM 36271 O O . THR A 1 107 ? -5.737 -10.928 9.333 1.00 0.00 107 THR A O 20
ATOM 36282 N N . THR A 1 108 ? -5.254 -11.084 11.537 1.00 0.00 108 THR A N 20
ATOM 36283 C CA . THR A 1 108 ? -6.396 -11.929 11.841 1.00 0.00 108 THR A CA 20
ATOM 36284 C C . THR A 1 108 ? -6.438 -13.130 10.894 1.00 0.00 108 THR A C 20
ATOM 36285 O O . THR A 1 108 ? -5.471 -13.398 10.183 1.00 0.00 108 THR A O 20
ATOM 36296 N N . LYS A 1 109 ? -7.568 -13.821 10.915 1.00 0.00 109 LYS A N 20
ATOM 36297 C CA . LYS A 1 109 ? -7.748 -14.987 10.067 1.00 0.00 109 LYS A CA 20
ATOM 36298 C C . LYS A 1 109 ? -8.978 -14.781 9.180 1.00 0.00 109 LYS A C 20
ATOM 36299 O O . LYS A 1 109 ? -9.886 -14.030 9.535 1.00 0.00 109 LYS A O 20
ATOM 36318 N N . ASP A 1 110 ? -8.969 -15.462 8.043 1.00 0.00 110 ASP A N 20
ATOM 36319 C CA . ASP A 1 110 ? -10.072 -15.363 7.103 1.00 0.00 110 ASP A CA 20
ATOM 36320 C C . ASP A 1 110 ? -9.768 -16.224 5.875 1.00 0.00 110 ASP A C 20
ATOM 36321 O O . ASP A 1 110 ? -9.180 -15.745 4.906 1.00 0.00 110 ASP A O 20
ATOM 36330 N N . LYS A 1 111 ? -10.182 -17.480 5.955 1.00 0.00 111 LYS A N 20
ATOM 36331 C CA . LYS A 1 111 ? -9.962 -18.412 4.863 1.00 0.00 111 LYS A CA 20
ATOM 36332 C C . LYS A 1 111 ? -10.727 -19.708 5.141 1.00 0.00 111 LYS A C 20
ATOM 36333 O O . LYS A 1 111 ? -11.615 -19.738 5.991 1.00 0.00 111 LYS A O 20
ATOM 36352 N N . ASP A 1 112 ? -10.353 -20.747 4.409 1.00 0.00 112 ASP A N 20
ATOM 36353 C CA . ASP A 1 112 ? -10.993 -22.042 4.566 1.00 0.00 112 ASP A CA 20
ATOM 36354 C C . ASP A 1 112 ? -9.944 -23.078 4.975 1.00 0.00 112 ASP A C 20
ATOM 36355 O O . ASP A 1 112 ? -9.279 -23.664 4.122 1.00 0.00 112 ASP A O 20
ATOM 36364 N N . LEU A 1 113 ? -9.828 -23.272 6.281 1.00 0.00 113 LEU A N 20
ATOM 36365 C CA . LEU A 1 113 ? -8.870 -24.227 6.813 1.00 0.00 113 LEU A CA 20
ATOM 36366 C C . LEU A 1 113 ? -7.453 -23.779 6.449 1.00 0.00 113 LEU A C 20
ATOM 36367 O O . LEU A 1 113 ? -7.213 -23.308 5.339 1.00 0.00 113 LEU A O 20
ATOM 36383 N N . GLN A 1 114 ? -6.552 -23.941 7.407 1.00 0.00 114 GLN A N 20
ATOM 36384 C CA . GLN A 1 114 ? -5.165 -23.559 7.201 1.00 0.00 114 GLN A CA 20
ATOM 36385 C C . GLN A 1 114 ? -4.281 -24.158 8.297 1.00 0.00 114 GLN A C 20
ATOM 36386 O O . GLN A 1 114 ? -4.782 -24.790 9.226 1.00 0.00 114 GLN A O 20
ATOM 36400 N N . SER A 1 115 ? -2.983 -23.939 8.152 1.00 0.00 115 SER A N 20
ATOM 36401 C CA . SER A 1 115 ? -2.025 -24.449 9.118 1.00 0.00 115 SER A CA 20
ATOM 36402 C C . SER A 1 115 ? -1.366 -23.288 9.865 1.00 0.00 115 SER A C 20
ATOM 36403 O O . SER A 1 115 ? -1.544 -23.142 11.073 1.00 0.00 115 SER A O 20
ATOM 36411 N N . GLY A 1 116 ? -0.619 -22.492 9.114 1.00 0.00 116 GLY A N 20
ATOM 36412 C CA . GLY A 1 116 ? 0.068 -21.348 9.691 1.00 0.00 116 GLY A CA 20
ATOM 36413 C C . GLY A 1 116 ? 1.225 -21.797 10.586 1.00 0.00 116 GLY A C 20
ATOM 36414 O O . GLY A 1 116 ? 1.007 -22.234 11.715 1.00 0.00 116 GLY A O 20
ATOM 36418 N N . PRO A 1 117 ? 2.461 -21.669 10.034 1.00 0.00 117 PRO A N 20
ATOM 36419 C CA . PRO A 1 117 ? 3.653 -22.057 10.770 1.00 0.00 117 PRO A CA 20
ATOM 36420 C C . PRO A 1 117 ? 3.990 -21.025 11.849 1.00 0.00 117 PRO A C 20
ATOM 36421 O O . PRO A 1 117 ? 3.287 -20.027 12.000 1.00 0.00 117 PRO A O 20
ATOM 36432 N N . SER A 1 118 ? 5.065 -21.303 12.572 1.00 0.00 118 SER A N 20
ATOM 36433 C CA . SER A 1 118 ? 5.504 -20.412 13.632 1.00 0.00 118 SER A CA 20
ATOM 36434 C C . SER A 1 118 ? 7.030 -20.298 13.622 1.00 0.00 118 SER A C 20
ATOM 36435 O O . SER A 1 118 ? 7.723 -21.227 13.209 1.00 0.00 118 SER A O 20
ATOM 36443 N N . SER A 1 119 ? 7.509 -19.151 14.080 1.00 0.00 119 SER A N 20
ATOM 36444 C CA . SER A 1 119 ? 8.940 -18.904 14.129 1.00 0.00 119 SER A CA 20
ATOM 36445 C C . SER A 1 119 ? 9.429 -18.942 15.578 1.00 0.00 119 SER A C 20
ATOM 36446 O O . SER A 1 119 ? 10.339 -19.700 15.910 1.00 0.00 119 SER A O 20
ATOM 36454 N N . GLY A 1 120 ? 8.802 -18.116 16.403 1.00 0.00 120 GLY A N 20
ATOM 36455 C CA . GLY A 1 120 ? 9.162 -18.046 17.809 1.00 0.00 120 GLY A CA 20
ATOM 36456 C C . GLY A 1 120 ? 9.292 -19.447 18.412 1.00 0.00 120 GLY A C 20
ATOM 36457 O O . GLY A 1 120 ? 8.373 -19.931 19.071 1.00 0.00 120 GLY A O 20
#

Organism: Mus musculus (NCBI:txid10090)

Nearest PDB structures (foldseek):
  1wj5-assembly1_A  TM=7.649E-01  e=2.463E-17  Mus musculus
  4jqf-assembly1_A  TM=8.273E-01  e=1.924E-07  Homo sapiens
  8sok-assembly1_B  TM=6.941E-01  e=5.938E-07  Homo sapiens
  8soj-assembly1_B  TM=7.109E-01  e=4.970E-07  Enterovirus A71
  7tji-assembly1_C  TM=7.711E-01  e=1.081E+00  Saccharomyces cerevisiae

Foldseek 3Di:
DPDDDDPPDDAAALLRLLLVLLVVVLVVCVVVFDFKFWLVNCLPPCSRVVSLQDDHPDDDDAQPDPDPGDDRRSSSLSSSLVSLVVCVVVQQWDFDPDDSGGMIGGHDHDDDDDDDDDDD

GO terms:
  GO:0000781 chromosome, telomeric region (C, IDA)
  GO:0005634 nucleus (C, IDA)
  GO:0003697 single-stranded DNA binding (F, IDA)
  GO:1990879 CST complex (C, IDA)
  GO:0005515 protein binding (F, IPI)
  GO:0042162 telomeric repeat DNA binding (F, IDA)
  GO:0045740 positive regulation of DNA replication (P, IDA)

Radius of gyration: 16.16 Å; Cα contacts (8 Å, |Δi|>4): 128; chains: 1; bounding box: 44×39×43 Å

Secondary structure (DSSP, 8-state):
-------SS----HHHHHHHHHHHHHHHHHHHT-S-B-HHHHHT-HHHHHHHSS--S--SS---SS----SS-HHHHHHHHHHHHHHHHHTSEE-SS-SSS--BEE-SSS----S-----

Solvent-accessible surface area: 8728 Å² total; per-residue (Å²): 126,125,114,78,108,118,64,134,184,120,130,94,59,53,67,26,2,2,44,86,0,0,60,88,0,41,99,23,0,88,126,109,161,47,106,59,10,85,25,107,98,0,24,106,24,144,89,4,44,73,20,1,60,133,108,35,80,91,108,123,61,78,56,133,90,177,49,203,107,100,50,117,37,3,53,2,68,68,1,0,82,54,0,0,91,47,0,49,144,103,46,28,2,49,50,140,91,105,37,108,112,78,30,14,68,6,30,33,186,61,180,68,95,125,109,49,128,96,130,116